Protein 6EU4 (pdb70)

Foldseek 3Di:
DDAAEDAALVRVLVDDDDAWWYWYQANDQFPDPVDPCRHYQIAMWIAHCVCQVDDQQAQAHSRTGHDDDPQEDELRVSPFDAPDQVDASQSSVQCSLAVLGAYEWEFETEHAEAHEHEALYHYDYAAAPGGDYEHEYQFFDDPDWDAAPRFIDRGGREVEYDYDVPDRAREHYEYEHYEFEYDLPDPAFAEHYYGAGYEHYEAYRYEYENHQEYYEYQEYAYEYEQYEAEHQAEREYANDPPGRDGGEYEQYEYHQYEFENHQAESYHEEYEHYEYAYEYENHHDVVRAYAEPEEYELYEYEYAYYEAHRHQYPYQYANYEYEYAAYEAANHAQQDADPDFDLRGARELSWYHAYEYEYHAYEHAHPEFLPDPPRNQRGGAHYEWENQYEYEYDPRHYYNDAFDEEDEDPDRYDRGHYHYYHQQGWYFYDHPNDTDTDHPVPDDDDPDDDDDDAAEDDLAAPQPCLQPDAFGKYWDCAQVSQDVVSPHPDGRAIKIKTKHWPDRRPWIKIKMWIWRDDPPDTWIWIWIADTVGGIDDIDTDDDDVDDDDDPDPPPDDQADPVGHDDDDDDPDDDDDD/DDEAEDAALVRVLPDDDDAWWYWYQANDQFPDPVDPCRHYQIGMWIAHPVCLVDDQQAQAHSRTGHDDDPQEDELRVSPFDAPDQVDASQSSVQCSQAVLGAYEWEFETEHQEAHEHEALYEYDYAAAPGGDYEHEYQFFDDPAWDADPNFIDRGGREVEYDYDVPDQAREHYEYAHYEFEYDLPDPAFAEHYYHAGYEHYEYERYEYESHQEYYEYQEYAYEYEQYEAEHAAEREYANDPPGRDGGEYEQYEYHQYEFENHQAEDYAEEYEHYEYAYEYENHHDVVRAYAEPEEYELYEYEYQYYEAHRHQYPYQYANYEYEYEAYEAYNHAQQDADPDFDLRGARELSWYAAYEYEYHAYEHEHPEFLPDPPRNQRGGAHYEWENQYEYEYDPRHYYNDFFDEEDEDPDRYDRGNYHYYHQNGWYFYDHPNDTDTDHPVPPDDDPDDDDDDAAEDDLAAPQPCQQPDAFGKYKDCAQVSQDVVSPHPDGRAIKIKTKHWPGRRPWIKIKMWIWRDDDPDTWIWIWIADTPGGIDDIDTDDDDVDDDDDPDPPPDDQADPVGHDDDDDDPDDDDDD/DDEAEDAALVRVLPDDDDAWWYWYQANDQFPDPVDPCRHYQTGMWIAHPVCQVDDQQAQAHSRTGHDDDPQEDELRVSPFDAPDQVDASQSSVQCSQAVLGAYEWEFETEHQEAHEHEALYHYDYAAAPGGDYEHEYQ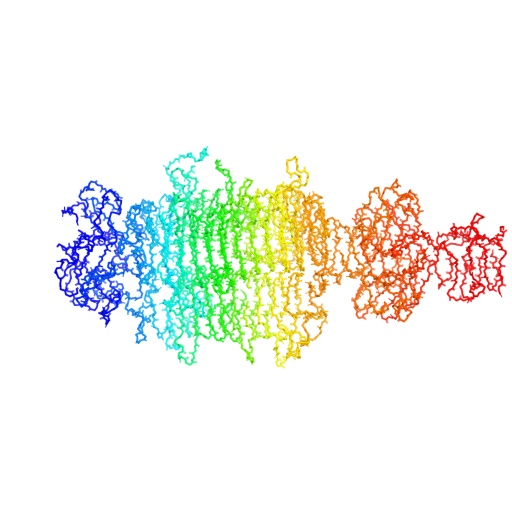FFDDPAWDQAPNFIDRGGREVEYDYDVPDQAREHYEYEHYEFEYDLPPPAFAEHYYHAGHEHYEAERYEYESHQEYYEYQEYAYEYEQYEAEHQAEREYANDPPGRDGGEYEQYEYHQYEFENHLAEDYHEEYEHYEYAYEYENHHDVVRAYAEPEEYELYEYEYAYYEAHRHQYPYQYANYEYEYEAYEAYNHAQQDADPDFDLRGERELSAYAAYEYEYHAYEHEHPEFLPDPPRNQRGGAHYEWENQYEYEYDPRHYYNDAFDEEDEDPDRYDRGNYHYYHQNYWYFYDHPNDTDTDHPVPDDDDPDDDDDDAAEDDLAAPQPCQQPDAFGKHKDCDLVSQPVVSPHPHGRAIKIKTKHWPGRRPWIKIKMWIWRDDPPDTWIWIWIADTPGGIDDIDTDDDDVDDDDDPDPPPDDQADPVGHDPDDDDPDDDDDD

Secondary structure (DSSP, 8-state):
-BPEEES-GGGTTT-------EEES-SS--S-TTSSS---S-EEEEE-GGGTT-B-SSSEETTEEE--STTEE-GGGGT--SS-TTS--HHHHHHHHTSSSEEEE-SEEEESS---B-SS-EEEES-TTTSEEEE-S----------BTTB----SSB--B-PPTT-SSEES-EEEEEEEEE-TT-SS--EEEE-SEEES-EEEEEEEEEEEEEEE-SEE--EEES-EEEEEEEEEEES--SSSSPP-----EEES-EEES-SSEEEEEE---B----EEEEESBTTB-EEEEEEEES-EE-----EEE-EEEEEEEES-EEEEES-EEEEE------SS-BTTB----EEESS-EEEEES-EEEE---TT-TTTGGGPPPSEEE-TT-EEEE-TT-EESS----EEE---S--SSS-EEE-TT-EEEEEETTEEEEESTT--EE---EEEE-PEEP-S--GGG-TTT-SEEEEEE--TTT--TTTT-SSTTS-EEEEEEES-SSSS--EEEEEEEE-SS-EEEEEEEE-TTSPBPPPEEBPBTTS-B--SSTTT--BSBTTB-BS-BEESS--EE-/-BPEEES-GGGGTT-------EEES-SS--S-TTSSS---S-EEEEE-GGGTT-B-SSSEETTEEE--BTTEE-GGGGT--SS-TTS--HHHHHHHHTSSSEEEE-SEEEESS---B-SS-EEEES-TTTSEEEE-S----------BTTB----SSB--B-PPTT-SSEES-EEEEEEEEE-TT-SS--EEEE-SEEES-EEEEEEEEEEEEEEE-SEE--EEES-EEEEEEEEEEES--SSSSPPEE---EEES-EEES-SSEEEEEE---B----EEEEESBTTB-EEEEEEEES-EE-----EEE-EEEEEEEES-EEEEES-EEEEE------SS-BTTB----EEESS-EEEEES-EEEE---TT-TTTGGGPPPSEEE-TT-EEEE-TT-EESS---EEEE-S-S--SSSEEEE-TT-EEEEEETTEEEEESGGG-EE---EE-BPPEEP-S--GGG-TTT-SEEEEEE--GGG--TTTT-SSTTS-EEEEEEES-SSSS--EEEEEEEE-SS-EEEEEEEE-TTSPBPPPEEBPBTTS-B--SSTT---BSBTTB-BS-BEESS--EE-/-BPEEES-GGGGTT-------EEES-SS--S-TTSSS---S-EEEEE-GGGTT-B-SSSEETTEEE--BTTEE-GGGGT--SS-TTS--HHHHHHHHTSSSEEEE-SEEEESS---B-SS-EEEES-TTTSEEEE-S----------BTTB----SSB--B-PPTT-SSEES-EEEEEEEEE-TT-SS--EEEE-SEEES-EEEEEEEEEEEEEEE-SEE--EEES-EEEEEEEEEEES--SSSSPPEE---EEES-EEES-SSEEEEEE---B----EEEEESBTTB-EEEEEEEES-EE-----EEE-EEEEEEEES-EEEEES-EEEEE------SS-BTTB----EEESS-EEEEES-EEEE---TT-TTTGGGPPPSEEE-TT-EEEE-TT-EESS----EEE---S--SSS-EEE-TT-EEEEEETTEEEEESTT--EE---EEEEPPEEP-S--GGG-TTT-SBEEEEE--TTT--TTTT-SSSSS-EEEEEEES-SSSS--EEEEEEEE-SS-EEEEEEEE-TTSPBPPPEEBPBTTS-B--SSTT---BSBTTB-BS-BEESS--EE-

Nearest PDB structures (foldseek):
  6eu4-assembly1_C  TM=1.001E+00  e=7.988E-100  Acinetobacter phage vB_AbaP_AS12
  8oq1-assembly1_A  TM=4.245E-01  e=1.581E-09  Acinetobacter phage vB_AbaP_APK14
  3eqo-assembly2_B  TM=2.678E-01  e=2.319E-02  Phanerodontia chrysosporium
  6eu4-assembly1_C  TM=9.983E-01  e=1.514E-97  Acinetobacter phage vB_AbaP_AS12
  6e1r-assembly1_B  TM=4.720E-01  e=2.338E-10  Acinetobacter phage vB_ApiP_P1

Structure (mmCIF, N/CA/C/O backbone):
data_6EU4
#
_entry.id   6EU4
#
_cell.length_a   93.202
_cell.length_b   143.336
_cell.length_c   176.515
_cell.angle_alpha   90.00
_cell.angle_beta   90.00
_cell.angle_gamma   90.00
#
_symmetry.space_group_name_H-M   'P 21 21 21'
#
loop_
_entity.id
_entity.type
_entity.pdbx_description
1 polymer 'Tail spike protein'
2 non-polymer 'ZINC ION'
3 water water
#
loop_
_atom_site.group_PDB
_atom_site.id
_atom_site.type_symbol
_atom_site.label_atom_id
_atom_site.label_alt_id
_atom_site.label_comp_id
_atom_site.label_asym_id
_atom_site.label_entity_id
_atom_site.label_seq_id
_atom_site.pdbx_PDB_ins_code
_atom_site.Cartn_x
_atom_site.Cartn_y
_atom_site.Cartn_z
_atom_site.occupancy
_atom_site.B_iso_or_equiv
_atom_site.auth_seq_id
_atom_site.auth_comp_id
_atom_site.auth_asym_id
_atom_site.auth_atom_id
_atom_site.pdbx_PDB_model_num
ATOM 1 N N . VAL A 1 16 ? 20.814 34.735 89.431 1.00 63.20 16 VAL A N 1
ATOM 2 C CA . VAL A 1 16 ? 19.524 35.392 89.217 1.00 61.47 16 VAL A CA 1
ATOM 3 C C . VAL A 1 16 ? 19.714 36.884 88.918 1.00 56.07 16 VAL A C 1
ATOM 4 O O . VAL A 1 16 ? 20.449 37.590 89.613 1.00 53.49 16 VAL A O 1
ATOM 16 N N . ASP A 1 17 ? 19.023 37.356 87.887 1.00 54.62 17 ASP A N 1
ATOM 17 C CA . ASP A 1 17 ? 19.241 38.677 87.319 1.00 52.10 17 ASP A CA 1
ATOM 18 C C . ASP A 1 17 ? 18.130 39.634 87.726 1.00 48.60 17 ASP A C 1
ATOM 19 O O . ASP A 1 17 ? 17.081 39.233 88.230 1.00 49.07 17 ASP A O 1
ATOM 28 N N . VAL A 1 18 ? 18.374 40.920 87.484 1.00 41.67 18 VAL A N 1
ATOM 29 C CA . VAL A 1 18 ? 17.363 41.947 87.691 1.00 40.72 18 VAL A CA 1
ATOM 30 C C . VAL A 1 18 ? 16.369 41.898 86.539 1.00 42.47 18 VAL A C 1
ATOM 31 O O . VAL A 1 18 ? 16.757 41.996 85.369 1.00 44.27 18 VAL A O 1
ATOM 44 N N . LYS A 1 19 ? 15.085 41.750 86.871 1.00 44.92 19 LYS A N 1
ATOM 45 C CA . LYS A 1 19 ? 14.019 41.648 85.882 1.00 44.12 19 LYS A CA 1
ATOM 46 C C . LYS A 1 19 ? 13.481 43.031 85.545 1.00 40.04 19 LYS A C 1
ATOM 47 O O . LYS A 1 19 ? 13.291 43.864 86.434 1.00 39.88 19 LYS A O 1
ATOM 66 N N . ILE A 1 20 ? 13.213 43.262 84.254 1.00 37.33 20 ILE A N 1
ATOM 67 C CA . ILE A 1 20 ? 12.662 44.529 83.782 1.00 38.89 20 ILE A CA 1
ATOM 68 C C . ILE A 1 20 ? 11.144 44.477 83.870 1.00 37.99 20 ILE A C 1
ATOM 69 O O . ILE A 1 20 ? 10.519 43.479 83.507 1.00 37.82 20 ILE A O 1
ATOM 85 N N . VAL A 1 21 ? 10.553 45.581 84.313 1.00 39.20 21 VAL A N 1
ATOM 86 C CA . VAL A 1 21 ? 9.109 45.761 84.384 1.00 38.74 21 VAL A CA 1
ATOM 87 C C . VAL A 1 21 ? 8.793 47.109 83.752 1.00 36.41 21 VAL A C 1
ATOM 88 O O . VAL A 1 21 ? 9.485 48.093 84.017 1.00 33.52 21 VAL A O 1
ATOM 101 N N . ASN A 1 22 ? 7.761 47.166 82.906 1.00 36.83 22 ASN A N 1
ATOM 102 C CA . ASN A 1 22 ? 7.508 48.416 82.187 1.00 35.87 22 ASN A CA 1
ATOM 103 C C . ASN A 1 22 ? 6.975 49.507 83.116 1.00 32.85 22 ASN A C 1
ATOM 104 O O . ASN A 1 22 ? 7.491 50.634 83.125 1.00 31.57 22 ASN A O 1
ATOM 115 N N . THR A 1 23 ? 5.946 49.188 83.908 1.00 32.77 23 THR A N 1
ATOM 116 C CA . THR A 1 23 ? 5.218 50.155 84.726 1.00 33.24 23 THR A CA 1
ATOM 117 C C . THR A 1 23 ? 4.927 49.543 86.088 1.00 32.03 23 THR A C 1
ATOM 118 O O . THR A 1 23 ? 5.004 48.328 86.265 1.00 33.21 23 THR A O 1
ATOM 129 N N . VAL A 1 24 ? 4.569 50.388 87.064 1.00 31.06 24 VAL A N 1
ATOM 130 C CA . VAL A 1 24 ? 4.217 49.815 88.360 1.00 31.53 24 VAL A CA 1
ATOM 131 C C . VAL A 1 24 ? 2.911 49.027 88.287 1.00 33.17 24 VAL A C 1
ATOM 132 O O . VAL A 1 24 ? 2.698 48.129 89.110 1.00 34.14 24 VAL A O 1
ATOM 145 N N . ALA A 1 25 ? 2.036 49.322 87.318 1.00 33.69 25 ALA A N 1
ATOM 146 C CA . ALA A 1 25 ? 0.812 48.535 87.167 1.00 35.54 25 ALA A CA 1
ATOM 147 C C . ALA A 1 25 ? 1.115 47.102 86.750 1.00 37.09 25 ALA A C 1
ATOM 148 O O . ALA A 1 25 ? 0.291 46.201 86.965 1.00 38.83 25 ALA A O 1
ATOM 155 N N . ASP A 1 26 ? 2.273 46.870 86.140 1.00 39.76 26 ASP A N 1
ATOM 156 C CA . ASP A 1 26 ? 2.640 45.521 85.731 1.00 40.64 26 ASP A CA 1
ATOM 157 C C . ASP A 1 26 ? 3.150 44.670 86.888 1.00 42.74 26 ASP A C 1
ATOM 158 O O . ASP A 1 26 ? 3.298 43.450 86.722 1.00 43.86 26 ASP A O 1
ATOM 167 N N . LEU A 1 27 ? 3.409 45.275 88.050 1.00 39.00 27 LEU A N 1
ATOM 168 C CA . LEU A 1 27 ? 3.867 44.508 89.203 1.00 43.39 27 LEU A CA 1
ATOM 169 C C . LEU A 1 27 ? 2.794 43.541 89.698 1.00 49.47 27 LEU A C 1
ATOM 170 O O . LEU A 1 27 ? 3.104 42.396 90.046 1.00 53.11 27 LEU A O 1
ATOM 186 N N . GLU A 1 28 ? 1.527 43.971 89.717 1.00 54.85 28 GLU A N 1
ATOM 187 C CA . GLU A 1 28 ? 0.461 43.135 90.276 1.00 59.53 28 GLU A CA 1
ATOM 188 C C . GLU A 1 28 ? 0.442 41.739 89.664 1.00 62.70 28 GLU A C 1
ATOM 189 O O . GLU A 1 28 ? 0.135 40.756 90.350 1.00 61.55 28 GLU A O 1
ATOM 201 N N . SER A 1 29 ? 0.754 41.629 88.373 1.00 67.53 29 SER A N 1
ATOM 202 C CA . SER A 1 29 ? 0.707 40.338 87.690 1.00 72.95 29 SER A CA 1
ATOM 203 C C . SER A 1 29 ? 2.112 39.812 87.422 1.00 73.92 29 SER A C 1
ATOM 204 O O . SER A 1 29 ? 2.417 39.368 86.310 1.00 76.17 29 SER A O 1
ATOM 212 N N . LEU A 1 30 ? 2.966 39.846 88.439 1.00 70.52 30 LEU A N 1
ATOM 213 C CA . LEU A 1 30 ? 4.358 39.426 88.321 1.00 69.35 30 LEU A CA 1
ATOM 214 C C . LEU A 1 30 ? 4.574 38.240 89.258 1.00 69.93 30 LEU A C 1
ATOM 215 O O . LEU A 1 30 ? 4.536 38.402 90.482 1.00 69.89 30 LEU A O 1
ATOM 231 N N . THR A 1 31 ? 4.778 37.045 88.696 1.00 70.06 31 THR A N 1
ATOM 232 C CA . THR A 1 31 ? 5.101 35.886 89.523 1.00 69.33 31 THR A CA 1
ATOM 233 C C . THR A 1 31 ? 6.538 36.014 90.009 1.00 67.95 31 THR A C 1
ATOM 234 O O . THR A 1 31 ? 7.474 36.022 89.201 1.00 69.15 31 THR A O 1
ATOM 245 N N . ALA A 1 32 ? 6.717 36.121 91.325 1.00 64.61 32 ALA A N 1
ATOM 246 C CA . ALA A 1 32 ? 8.024 36.425 91.884 1.00 60.54 32 ALA A CA 1
ATOM 247 C C . ALA A 1 32 ? 8.235 35.679 93.191 1.00 57.52 32 ALA A C 1
ATOM 248 O O . ALA A 1 32 ? 7.301 35.478 93.971 1.00 58.42 32 ALA A O 1
ATOM 255 N N . ASN A 1 33 ? 9.479 35.272 93.418 1.00 54.69 33 ASN A N 1
ATOM 256 C CA . ASN A 1 33 ? 9.891 34.711 94.693 1.00 53.68 33 ASN A CA 1
ATOM 257 C C . ASN A 1 33 ? 10.281 35.824 95.657 1.00 47.86 33 ASN A C 1
ATOM 258 O O . ASN A 1 33 ? 10.664 36.925 95.253 1.00 43.78 33 ASN A O 1
ATOM 269 N N . ASP A 1 34 ? 10.183 35.517 96.947 1.00 46.13 34 ASP A N 1
ATOM 270 C CA . ASP A 1 34 ? 10.594 36.455 97.983 1.00 46.61 34 ASP A CA 1
ATOM 271 C C . ASP A 1 34 ? 12.019 36.931 97.716 1.00 45.89 34 ASP A C 1
ATOM 272 O O . ASP A 1 34 ? 12.918 36.122 97.471 1.00 44.65 34 ASP A O 1
ATOM 281 N N . GLY A 1 35 ? 12.215 38.250 97.727 1.00 45.88 35 GLY A N 1
ATOM 282 C CA . GLY A 1 35 ? 13.532 38.829 97.542 1.00 44.79 35 GLY A CA 1
ATOM 283 C C . GLY A 1 35 ? 13.944 39.111 96.109 1.00 43.30 35 GLY A C 1
ATOM 284 O O . GLY A 1 35 ? 15.073 39.571 95.891 1.00 42.67 35 GLY A O 1
ATOM 319 N N . VAL A 1 37 ? 14.425 41.037 92.588 1.00 37.83 37 VAL A N 1
ATOM 320 C CA . VAL A 1 37 ? 14.690 42.445 92.284 1.00 36.26 37 VAL A CA 1
ATOM 321 C C . VAL A 1 37 ? 14.213 42.740 90.869 1.00 35.99 37 VAL A C 1
ATOM 322 O O . VAL A 1 37 ? 14.557 42.016 89.925 1.00 38.51 37 VAL A O 1
ATOM 335 N N . ALA A 1 38 ? 13.439 43.814 90.725 1.00 34.83 38 ALA A N 1
ATOM 336 C CA . ALA A 1 38 ? 12.966 44.296 89.441 1.00 36.91 38 ALA A CA 1
ATOM 337 C C . ALA A 1 38 ? 13.395 45.745 89.245 1.00 35.71 38 ALA A C 1
ATOM 338 O O . ALA A 1 38 ? 13.562 46.496 90.210 1.00 34.09 38 ALA A O 1
ATOM 345 N N . TYR A 1 39 ? 13.567 46.127 87.985 1.00 32.88 39 TYR A N 1
ATOM 346 C CA . TYR A 1 39 ? 13.779 47.513 87.591 1.00 34.36 39 TYR A CA 1
ATOM 347 C C . TYR A 1 39 ? 12.547 47.984 86.833 1.00 31.35 39 TYR A C 1
ATOM 348 O O . TYR A 1 39 ? 12.227 47.437 85.776 1.00 32.84 39 TYR A O 1
ATOM 366 N N . VAL A 1 40 ? 11.863 48.995 87.370 1.00 30.26 40 VAL A N 1
ATOM 367 C CA . VAL A 1 40 ? 10.677 49.555 86.734 1.00 31.30 40 VAL A CA 1
ATOM 368 C C . VAL A 1 40 ? 11.097 50.751 85.887 1.00 29.14 40 VAL A C 1
ATOM 369 O O . VAL A 1 40 ? 11.723 51.692 86.391 1.00 28.16 40 VAL A O 1
ATOM 382 N N . LYS A 1 41 ? 10.739 50.721 84.599 1.00 29.67 41 LYS A N 1
ATOM 383 C CA . LYS A 1 41 ? 11.176 51.764 83.674 1.00 29.12 41 LYS A CA 1
ATOM 384 C C . LYS A 1 41 ? 10.597 53.116 84.064 1.00 27.84 41 LYS A C 1
ATOM 385 O O . LYS A 1 41 ? 11.308 54.127 84.109 1.00 27.01 41 LYS A O 1
ATOM 404 N N . GLY A 1 42 ? 9.297 53.155 84.332 1.00 27.96 42 GLY A N 1
ATOM 405 C CA . GLY A 1 42 ? 8.640 54.380 84.741 1.00 27.41 42 GLY A CA 1
ATOM 406 C C . GLY A 1 42 ? 7.354 54.035 85.447 1.00 27.11 42 GLY A C 1
ATOM 407 O O . GLY A 1 42 ? 6.843 52.920 85.323 1.00 28.25 42 GLY A O 1
ATOM 411 N N . TYR A 1 43 ? 6.850 54.990 86.232 1.00 26.24 43 TYR A N 1
ATOM 412 C CA . TYR A 1 43 ? 5.616 54.732 86.966 1.00 26.67 43 TYR A CA 1
ATOM 413 C C . TYR A 1 43 ? 4.488 54.435 85.991 1.00 27.66 43 TYR A C 1
ATOM 414 O O . TYR A 1 43 ? 3.752 53.443 86.140 1.00 28.85 43 TYR A O 1
ATOM 432 N N . TYR A 1 44 ? 4.360 55.275 84.967 1.00 29.24 44 TYR A N 1
ATOM 433 C CA . TYR A 1 44 ? 3.410 55.107 83.880 1.00 30.08 44 TYR A CA 1
ATOM 434 C C . TYR A 1 44 ? 4.159 54.854 82.576 1.00 28.87 44 TYR A C 1
ATOM 435 O O . TYR A 1 44 ? 5.347 55.165 82.443 1.00 29.53 44 TYR A O 1
ATOM 453 N N . GLN A 1 45 ? 3.444 54.312 81.597 1.00 30.18 45 GLN A N 1
ATOM 454 C CA . GLN A 1 45 ? 3.951 54.319 80.233 1.00 31.55 45 GLN A CA 1
ATOM 455 C C . GLN A 1 45 ? 4.059 55.766 79.753 1.00 31.56 45 GLN A C 1
ATOM 456 O O . GLN A 1 45 ? 3.124 56.551 79.961 1.00 30.68 45 GLN A O 1
ATOM 470 N N . PRO A 1 46 ? 5.165 56.167 79.127 1.00 31.29 46 PRO A N 1
ATOM 471 C CA . PRO A 1 46 ? 5.231 57.537 78.594 1.00 33.09 46 PRO A CA 1
ATOM 472 C C . PRO A 1 46 ? 4.196 57.739 77.495 1.00 34.40 46 PRO A C 1
ATOM 473 O O . PRO A 1 46 ? 3.949 56.843 76.690 1.00 31.86 46 PRO A O 1
ATOM 484 N N . THR A 1 47 ? 3.601 58.938 77.456 1.00 35.27 47 THR A N 1
ATOM 485 C CA . THR A 1 47 ? 2.703 59.303 76.361 1.00 37.02 47 THR A CA 1
ATOM 486 C C . THR A 1 47 ? 3.371 60.177 75.309 1.00 36.36 47 THR A C 1
ATOM 487 O O . THR A 1 47 ? 2.789 60.378 74.241 1.00 35.35 47 THR A O 1
ATOM 498 N N . ASN A 1 48 ? 4.569 60.697 75.580 1.00 34.94 48 ASN A N 1
ATOM 499 C CA . ASN A 1 48 ? 5.285 61.559 74.634 1.00 36.18 48 ASN A CA 1
ATOM 500 C C . ASN A 1 48 ? 6.739 61.091 74.590 1.00 35.98 48 ASN A C 1
ATOM 501 O O . ASN A 1 48 ? 7.572 61.544 75.380 1.00 34.90 48 ASN A O 1
ATOM 512 N N . PHE A 1 49 ? 7.042 60.179 73.665 1.00 38.08 49 PHE A N 1
ATOM 513 C CA . PHE A 1 49 ? 8.409 59.684 73.549 1.00 40.16 49 PHE A CA 1
ATOM 514 C C . PHE A 1 49 ? 9.339 60.671 72.859 1.00 40.37 49 PHE A C 1
ATOM 515 O O . PHE A 1 49 ? 10.527 60.372 72.712 1.00 43.73 49 PHE A O 1
ATOM 532 N N . ALA A 1 50 ? 8.840 61.836 72.449 1.00 41.96 50 ALA A N 1
ATOM 533 C CA . ALA A 1 50 ? 9.711 62.910 71.995 1.00 42.55 50 ALA A CA 1
ATOM 534 C C . ALA A 1 50 ? 10.316 63.706 73.146 1.00 38.44 50 ALA A C 1
ATOM 535 O O . ALA A 1 50 ? 11.198 64.536 72.910 1.00 37.93 50 ALA A O 1
ATOM 542 N N . LEU A 1 51 ? 9.868 63.487 74.375 1.00 31.30 51 LEU A N 1
ATOM 543 C CA . LEU A 1 51 ? 10.472 64.170 75.509 1.00 29.67 51 LEU A CA 1
ATOM 544 C C . LEU A 1 51 ? 11.914 63.721 75.705 1.00 28.12 51 LEU A C 1
ATOM 545 O O . LEU A 1 51 ? 12.274 62.569 75.456 1.00 29.00 51 LEU A O 1
ATOM 561 N N . ALA A 1 52 ? 12.735 64.646 76.196 1.00 31.72 52 ALA A N 1
ATOM 562 C CA . ALA A 1 52 ? 14.100 64.296 76.573 1.00 31.35 52 ALA A CA 1
ATOM 563 C C . ALA A 1 52 ? 14.118 63.322 77.746 1.00 29.39 52 ALA A C 1
ATOM 564 O O . ALA A 1 52 ? 15.041 62.499 77.856 1.00 28.93 52 ALA A O 1
ATOM 571 N N . LYS A 1 53 ? 13.093 63.378 78.600 1.00 27.03 53 LYS A N 1
ATOM 572 C CA . LYS A 1 53 ? 13.007 62.584 79.831 1.00 27.30 53 LYS A CA 1
ATOM 573 C C . LYS A 1 53 ? 11.661 61.860 79.865 1.00 26.51 53 LYS A C 1
ATOM 574 O O . LYS A 1 53 ? 10.763 62.208 80.642 1.00 27.51 53 LYS A O 1
ATOM 593 N N . PRO A 1 54 ? 11.484 60.837 79.028 1.00 26.34 54 PRO A N 1
ATOM 594 C CA . PRO A 1 54 ? 10.155 60.227 78.900 1.00 26.93 54 PRO A CA 1
ATOM 595 C C . PRO A 1 54 ? 9.798 59.284 80.045 1.00 28.15 54 PRO A C 1
ATOM 596 O O . PRO A 1 54 ? 8.628 59.195 80.432 1.00 29.79 54 PRO A O 1
ATOM 607 N N . TYR A 1 55 ? 10.781 58.571 80.590 1.00 27.80 55 TYR A N 1
ATOM 608 C CA . TYR A 1 55 ? 10.536 57.585 81.637 1.00 27.10 55 TYR A CA 1
ATOM 609 C C . TYR A 1 55 ? 10.831 58.238 82.980 1.00 27.15 55 TYR A C 1
ATOM 610 O O . TYR A 1 55 ? 11.965 58.651 83.233 1.00 30.80 55 TYR A O 1
ATOM 628 N N . VAL A 1 56 ? 9.811 58.365 83.827 1.00 26.31 56 VAL A N 1
ATOM 629 C CA . VAL A 1 56 ? 9.983 58.996 85.135 1.00 25.38 56 VAL A CA 1
ATOM 630 C C . VAL A 1 56 ? 9.212 58.192 86.166 1.00 25.24 56 VAL A C 1
ATOM 631 O O . VAL A 1 56 ? 8.237 57.506 85.849 1.00 22.89 56 VAL A O 1
ATOM 644 N N . GLY A 1 57 ? 9.679 58.261 87.409 1.00 24.35 57 GLY A N 1
ATOM 645 C CA . GLY A 1 57 ? 8.970 57.651 88.512 1.00 26.30 57 GLY A CA 1
ATOM 646 C C . GLY A 1 57 ? 9.168 56.162 88.675 1.00 25.20 57 GLY A C 1
ATOM 647 O O . GLY A 1 57 ? 8.426 55.543 89.446 1.00 26.43 57 GLY A O 1
ATOM 651 N N . GLY A 1 58 ? 10.132 55.563 87.983 1.00 26.71 58 GLY A N 1
ATOM 652 C CA . GLY A 1 58 ? 10.442 54.152 88.126 1.00 29.39 58 GLY A CA 1
ATOM 653 C C . GLY A 1 58 ? 11.464 53.896 89.213 1.00 30.19 58 GLY A C 1
ATOM 654 O O . GLY A 1 58 ? 11.522 54.598 90.223 1.00 33.22 58 GLY A O 1
ATOM 658 N N . GLY A 1 59 ? 12.293 52.888 88.999 1.00 30.39 59 GLY A N 1
ATOM 659 C CA . GLY A 1 59 ? 13.368 52.571 89.915 1.00 29.91 59 GLY A CA 1
ATOM 660 C C . GLY A 1 59 ? 13.336 51.113 90.306 1.00 28.61 59 GLY A C 1
ATOM 661 O O . GLY A 1 59 ? 12.439 50.358 89.934 1.00 27.08 59 GLY A O 1
ATOM 665 N N . HIS A 1 60 ? 14.354 50.716 91.070 1.00 25.12 60 HIS A N 1
ATOM 666 C CA . HIS A 1 60 ? 14.461 49.330 91.507 1.00 27.91 60 HIS A CA 1
ATOM 667 C C . HIS A 1 60 ? 13.433 49.036 92.590 1.00 27.48 60 HIS A C 1
ATOM 668 O O . HIS A 1 60 ? 13.120 49.893 93.428 1.00 25.37 60 HIS A O 1
ATOM 682 N N . ARG A 1 61 ? 12.898 47.820 92.559 1.00 27.89 61 ARG A N 1
ATOM 683 C CA . ARG A 1 61 ? 12.017 47.326 93.605 1.00 28.07 61 ARG A CA 1
ATOM 684 C C . ARG A 1 61 ? 12.437 45.925 94.006 1.00 27.54 61 ARG A C 1
ATOM 685 O O . ARG A 1 61 ? 12.984 45.164 93.200 1.00 29.58 61 ARG A O 1
ATOM 706 N N . ILE A 1 62 ? 12.184 45.597 95.267 1.00 28.81 62 ILE A N 1
ATOM 707 C CA . ILE A 1 62 ? 12.474 44.277 95.812 1.00 29.50 62 ILE A CA 1
ATOM 708 C C . ILE A 1 62 ? 11.183 43.698 96.359 1.00 29.64 62 ILE A C 1
ATOM 709 O O . ILE A 1 62 ? 10.486 44.350 97.146 1.00 30.79 62 ILE A O 1
ATOM 725 N N . TYR A 1 63 ? 10.879 42.470 95.967 1.00 33.25 63 TYR A N 1
ATOM 726 C CA . TYR A 1 63 ? 9.644 41.830 96.395 1.00 34.27 63 TYR A CA 1
ATOM 727 C C . TYR A 1 63 ? 9.755 41.350 97.839 1.00 34.43 63 TYR A C 1
ATOM 728 O O . TYR A 1 63 ? 10.690 40.627 98.193 1.00 35.93 63 TYR A O 1
ATOM 746 N N . VAL A 1 64 ? 8.814 41.782 98.676 1.00 33.04 64 VAL A N 1
ATOM 747 C CA . VAL A 1 64 ? 8.727 41.364 100.075 1.00 33.65 64 VAL A CA 1
ATOM 748 C C . VAL A 1 64 ? 7.436 40.560 100.215 1.00 36.16 64 VAL A C 1
ATOM 749 O O . VAL A 1 64 ? 6.353 41.132 100.391 1.00 35.39 64 VAL A O 1
ATOM 762 N N . ALA A 1 65 ? 7.560 39.227 100.168 1.00 39.03 65 ALA A N 1
ATOM 763 C CA . ALA A 1 65 ? 6.386 38.358 100.062 1.00 39.31 65 ALA A CA 1
ATOM 764 C C . ALA A 1 65 ? 5.403 38.575 101.207 1.00 38.95 65 ALA A C 1
ATOM 765 O O . ALA A 1 65 ? 4.184 38.494 101.010 1.00 38.58 65 ALA A O 1
ATOM 772 N N . SER A 1 66 ? 5.906 38.828 102.415 1.00 38.83 66 SER A N 1
ATOM 773 C CA . SER A 1 66 ? 5.022 39.027 103.557 1.00 41.50 66 SER A CA 1
ATOM 774 C C . SER A 1 66 ? 4.172 40.285 103.434 1.00 40.70 66 SER A C 1
ATOM 775 O O . SER A 1 66 ? 3.258 40.479 104.245 1.00 39.61 66 SER A O 1
ATOM 783 N N . ARG A 1 67 ? 4.455 41.151 102.459 1.00 37.23 67 ARG A N 1
ATOM 784 C CA . ARG A 1 67 ? 3.670 42.358 102.238 1.00 35.52 67 ARG A CA 1
ATOM 785 C C . ARG A 1 67 ? 2.952 42.330 100.891 1.00 34.90 67 ARG A C 1
ATOM 786 O O . ARG A 1 67 ? 2.554 43.383 100.377 1.00 34.14 67 ARG A O 1
ATOM 807 N N . ALA A 1 68 ? 2.763 41.135 100.322 1.00 37.05 68 ALA A N 1
ATOM 808 C CA . ALA A 1 68 ? 2.215 41.008 98.976 1.00 37.93 68 ALA A CA 1
ATOM 809 C C . ALA A 1 68 ? 0.852 41.667 98.849 1.00 37.66 68 ALA A C 1
ATOM 810 O O . ALA A 1 68 ? 0.488 42.127 97.761 1.00 38.13 68 ALA A O 1
ATOM 817 N N . ALA A 1 69 ? 0.092 41.735 99.938 1.00 35.59 69 ALA A N 1
ATOM 818 C CA . ALA A 1 69 ? -1.258 42.275 99.887 1.00 37.48 69 ALA A CA 1
ATOM 819 C C . ALA A 1 69 ? -1.305 43.793 99.997 1.00 37.68 69 ALA A C 1
ATOM 820 O O . ALA A 1 69 ? -2.376 44.373 99.783 1.00 37.79 69 ALA A O 1
ATOM 827 N N . GLU A 1 70 ? -0.185 44.449 100.307 1.00 38.83 70 GLU A N 1
ATOM 828 C CA . GLU A 1 70 ? -0.147 45.900 100.463 1.00 39.18 70 GLU A CA 1
ATOM 829 C C . GLU A 1 70 ? 0.055 46.591 99.124 1.00 36.25 70 GLU A C 1
ATOM 830 O O . GLU A 1 70 ? 0.899 46.185 98.320 1.00 34.70 70 GLU A O 1
ATOM 842 N N . ASN A 1 71 ? -0.708 47.657 98.899 1.00 34.73 71 ASN A N 1
ATOM 843 C CA . ASN A 1 71 ? -0.483 48.505 97.733 1.00 35.52 71 ASN A CA 1
ATOM 844 C C . ASN A 1 71 ? -0.824 49.940 98.127 1.00 33.42 71 ASN A C 1
ATOM 845 O O . ASN A 1 71 ? -1.997 50.313 98.181 1.00 31.16 71 ASN A O 1
ATOM 856 N N . ASP A 1 72 ? 0.205 50.734 98.408 1.00 29.49 72 ASP A N 1
ATOM 857 C CA . ASP A 1 72 ? 0.026 52.148 98.683 1.00 31.13 72 ASP A CA 1
ATOM 858 C C . ASP A 1 72 ? 0.358 53.014 97.476 1.00 28.44 72 ASP A C 1
ATOM 859 O O . ASP A 1 72 ? 0.423 54.237 97.604 1.00 29.67 72 ASP A O 1
ATOM 868 N N . GLY A 1 73 ? 0.570 52.406 96.312 1.00 27.84 73 GLY A N 1
ATOM 869 C CA . GLY A 1 73 ? 0.870 53.157 95.110 1.00 25.86 73 GLY A CA 1
ATOM 870 C C . GLY A 1 73 ? 2.189 53.886 95.120 1.00 26.65 73 GLY A C 1
ATOM 871 O O . GLY A 1 73 ? 2.424 54.725 94.239 1.00 27.21 73 GLY A O 1
ATOM 875 N N . PHE A 1 74 ? 3.062 53.596 96.084 1.00 26.36 74 PHE A N 1
ATOM 876 C CA . PHE A 1 74 ? 4.290 54.362 96.243 1.00 25.04 74 PHE A CA 1
ATOM 877 C C . PHE A 1 74 ? 5.393 53.453 96.794 1.00 25.07 74 PHE A C 1
ATOM 878 O O . PHE A 1 74 ? 6.059 52.768 96.011 1.00 25.95 74 PHE A O 1
ATOM 895 N N . LEU A 1 75 ? 5.591 53.388 98.117 1.00 25.93 75 LEU A N 1
ATOM 896 C CA . LEU A 1 75 ? 6.725 52.616 98.627 1.00 27.71 75 LEU A CA 1
ATOM 897 C C . LEU A 1 75 ? 6.523 51.106 98.563 1.00 28.10 75 LEU A C 1
ATOM 898 O O . LEU A 1 75 ? 7.514 50.366 98.559 1.00 28.50 75 LEU A O 1
ATOM 914 N N . CYS A 1 76 ? 5.289 50.617 98.527 1.00 28.01 76 CYS A N 1
ATOM 915 C CA . CYS A 1 76 ? 5.059 49.176 98.502 1.00 29.86 76 CYS A CA 1
ATOM 916 C C . CYS A 1 76 ? 3.859 48.898 97.607 1.00 29.38 76 CYS A C 1
ATOM 917 O O . CYS A 1 76 ? 2.727 49.236 97.961 1.00 27.93 76 CYS A O 1
ATOM 925 N N . ILE A 1 77 ? 4.110 48.296 96.450 1.00 27.83 77 ILE A N 1
ATOM 926 C CA . ILE A 1 77 ? 3.080 48.054 95.446 1.00 29.04 77 ILE A CA 1
ATOM 927 C C . ILE A 1 77 ? 2.997 46.543 95.265 1.00 29.27 77 ILE A C 1
ATOM 928 O O . ILE A 1 77 ? 3.874 45.923 94.649 1.00 29.78 77 ILE A O 1
ATOM 944 N N . ASN A 1 78 ? 1.954 45.948 95.841 1.00 30.24 78 ASN A N 1
ATOM 945 C CA . ASN A 1 78 ? 1.760 44.496 95.844 1.00 33.54 78 ASN A CA 1
ATOM 946 C C . ASN A 1 78 ? 3.005 43.767 96.349 1.00 34.64 78 ASN A C 1
ATOM 947 O O . ASN A 1 78 ? 3.418 42.738 95.806 1.00 34.26 78 ASN A O 1
ATOM 958 N N . GLY A 1 79 ? 3.601 44.301 97.415 1.00 34.38 79 GLY A N 1
ATOM 959 C CA . GLY A 1 79 ? 4.769 43.703 98.022 1.00 32.87 79 GLY A CA 1
ATOM 960 C C . GLY A 1 79 ? 6.093 44.177 97.461 1.00 32.75 79 GLY A C 1
ATOM 961 O O . GLY A 1 79 ? 7.136 43.886 98.058 1.00 32.67 79 GLY A O 1
ATOM 965 N N . TRP A 1 80 ? 6.086 44.887 96.334 1.00 29.53 80 TRP A N 1
ATOM 966 C CA . TRP A 1 80 ? 7.310 45.358 95.695 1.00 29.61 80 TRP A CA 1
ATOM 967 C C . TRP A 1 80 ? 7.713 46.688 96.325 1.00 27.34 80 TRP A C 1
ATOM 968 O O . TRP A 1 80 ? 7.055 47.717 96.115 1.00 26.20 80 TRP A O 1
ATOM 989 N N . VAL A 1 81 ? 8.805 46.670 97.080 1.00 29.22 81 VAL A N 1
ATOM 990 C CA . VAL A 1 81 ? 9.232 47.829 97.860 1.00 28.29 81 VAL A CA 1
ATOM 991 C C . VAL A 1 81 ? 10.212 48.670 97.055 1.00 27.20 81 VAL A C 1
ATOM 992 O O . VAL A 1 81 ? 11.181 48.154 96.484 1.00 27.67 81 VAL A O 1
ATOM 1005 N N . LEU A 1 82 ? 9.973 49.979 97.034 1.00 24.71 82 LEU A N 1
ATOM 1006 C CA . LEU A 1 82 ? 10.812 50.887 96.266 1.00 25.96 82 LEU A CA 1
ATOM 1007 C C . LEU A 1 82 ? 12.188 51.039 96.903 1.00 26.57 82 LEU A C 1
ATOM 1008 O O . LEU A 1 82 ? 12.307 51.299 98.101 1.00 27.05 82 LEU A O 1
ATOM 1024 N N . GLN A 1 83 ? 13.227 50.899 96.093 1.00 27.18 83 GLN A N 1
ATOM 1025 C CA . GLN A 1 83 ? 14.600 51.092 96.549 1.00 27.28 83 GLN A CA 1
ATOM 1026 C C . GLN A 1 83 ? 14.930 52.572 96.411 1.00 29.75 83 GLN A C 1
ATOM 1027 O O . GLN A 1 83 ? 15.057 53.082 95.298 1.00 33.00 83 GLN A O 1
ATOM 1041 N N . ILE A 1 84 ? 15.052 53.265 97.535 1.00 29.29 84 ILE A N 1
ATOM 1042 C CA . ILE A 1 84 ? 15.277 54.708 97.540 1.00 30.03 84 ILE A CA 1
ATOM 1043 C C . ILE A 1 84 ? 16.765 54.966 97.699 1.00 30.31 84 ILE A C 1
ATOM 1044 O O . ILE A 1 84 ? 17.417 54.381 98.571 1.00 32.26 84 ILE A O 1
ATOM 1060 N N . GLU A 1 85 ? 17.302 55.845 96.877 1.00 34.28 85 GLU A N 1
ATOM 1061 C CA . GLU A 1 85 ? 18.715 56.177 96.953 1.00 35.16 85 GLU A CA 1
ATOM 1062 C C . GLU A 1 85 ? 18.886 57.477 97.732 1.00 28.02 85 GLU A C 1
ATOM 1063 O O . GLU A 1 85 ? 18.261 58.502 97.416 1.00 28.08 85 GLU A O 1
ATOM 1075 N N . ASN A 1 86 ? 19.703 57.405 98.779 1.00 22.79 86 ASN A N 1
ATOM 1076 C CA . ASN A 1 86 ? 19.997 58.541 99.637 1.00 22.95 86 ASN A CA 1
ATOM 1077 C C . ASN A 1 86 ? 18.721 59.248 100.077 1.00 21.46 86 ASN A C 1
ATOM 1078 O O . ASN A 1 86 ? 18.674 60.477 100.177 1.00 21.30 86 ASN A O 1
ATOM 1089 N N . ASN A 1 87 ? 17.686 58.444 100.351 1.00 23.17 87 ASN A N 1
ATOM 1090 C CA . ASN A 1 87 ? 16.454 58.906 100.990 1.00 23.53 87 ASN A CA 1
ATOM 1091 C C . ASN A 1 87 ? 15.853 60.108 100.274 1.00 22.41 87 ASN A C 1
ATOM 1092 O O . ASN A 1 87 ? 15.347 61.040 100.904 1.00 22.85 87 ASN A O 1
ATOM 1103 N N . THR A 1 88 ? 15.892 60.083 98.945 1.00 20.62 88 THR A N 1
ATOM 1104 C CA . THR A 1 88 ? 15.343 61.163 98.131 1.00 19.74 88 THR A CA 1
ATOM 1105 C C . THR A 1 88 ? 14.390 60.596 97.092 1.00 19.48 88 THR A C 1
ATOM 1106 O O . THR A 1 88 ? 14.731 59.629 96.408 1.00 20.43 88 THR A O 1
ATOM 1117 N N . VAL A 1 89 ? 13.204 61.199 96.962 1.00 18.72 89 VAL A N 1
ATOM 1118 C CA . VAL A 1 89 ? 12.218 60.790 95.964 1.00 19.64 89 VAL A CA 1
ATOM 1119 C C . VAL A 1 89 ? 11.610 62.033 95.330 1.00 19.26 89 VAL A C 1
ATOM 1120 O O . VAL A 1 89 ? 11.801 63.161 95.791 1.00 17.94 89 VAL A O 1
ATOM 1133 N N . SER A 1 90 ? 10.827 61.797 94.279 1.00 18.65 90 SER A N 1
ATOM 1134 C CA . SER A 1 90 ? 10.059 62.804 93.570 1.00 18.64 90 SER A CA 1
ATOM 1135 C C . SER A 1 90 ? 8.581 62.412 93.567 1.00 18.81 90 SER A C 1
ATOM 1136 O O . SER A 1 90 ? 8.259 61.230 93.676 1.00 18.69 90 SER A O 1
ATOM 1144 N N . PRO A 1 91 ? 7.664 63.371 93.446 1.00 18.15 91 PRO A N 1
ATOM 1145 C CA . PRO A 1 91 ? 6.239 63.004 93.371 1.00 18.23 91 PRO A CA 1
ATOM 1146 C C . PRO A 1 91 ? 5.931 61.973 92.288 1.00 19.48 91 PRO A C 1
ATOM 1147 O O . PRO A 1 91 ? 4.994 61.180 92.444 1.00 21.60 91 PRO A O 1
ATOM 1158 N N . GLU A 1 92 ? 6.708 61.968 91.202 1.00 20.79 92 GLU A N 1
ATOM 1159 C CA . GLU A 1 92 ? 6.573 60.965 90.147 1.00 19.75 92 GLU A CA 1
ATOM 1160 C C . GLU A 1 92 ? 6.644 59.542 90.688 1.00 21.06 92 GLU A C 1
ATOM 1161 O O . GLU A 1 92 ? 5.984 58.645 90.154 1.00 22.80 92 GLU A O 1
ATOM 1173 N N . HIS A 1 93 ? 7.454 59.307 91.728 1.00 19.55 93 HIS A N 1
ATOM 1174 C CA . HIS A 1 93 ? 7.612 57.958 92.267 1.00 20.90 93 HIS A CA 1
ATOM 1175 C C . HIS A 1 93 ? 6.336 57.444 92.916 1.00 21.19 93 HIS A C 1
ATOM 1176 O O . HIS A 1 93 ? 6.191 56.229 93.097 1.00 21.54 93 HIS A O 1
ATOM 1190 N N . ALA A 1 94 ? 5.417 58.337 93.260 1.00 20.94 94 ALA A N 1
ATOM 1191 C CA . ALA A 1 94 ? 4.138 57.970 93.846 1.00 21.91 94 ALA A CA 1
ATOM 1192 C C . ALA A 1 94 ? 2.996 58.107 92.848 1.00 23.64 94 ALA A C 1
ATOM 1193 O O . ALA A 1 94 ? 1.833 57.918 93.222 1.00 24.61 94 ALA A O 1
ATOM 1200 N N . GLY A 1 95 ? 3.293 58.425 91.589 1.00 23.22 95 GLY A N 1
ATOM 1201 C CA . GLY A 1 95 ? 2.275 58.505 90.555 1.00 23.20 95 GLY A CA 1
ATOM 1202 C C . GLY A 1 95 ? 1.896 59.899 90.098 1.00 22.84 95 GLY A C 1
ATOM 1203 O O . GLY A 1 95 ? 0.890 60.044 89.381 1.00 22.29 95 GLY A O 1
ATOM 1207 N N . ALA A 1 96 ? 2.646 60.926 90.489 1.00 21.50 96 ALA A N 1
ATOM 1208 C CA . ALA A 1 96 ? 2.410 62.258 89.955 1.00 21.92 96 ALA A CA 1
ATOM 1209 C C . ALA A 1 96 ? 2.783 62.286 88.481 1.00 21.39 96 ALA A C 1
ATOM 1210 O O . ALA A 1 96 ? 3.530 61.440 87.992 1.00 23.64 96 ALA A O 1
ATOM 1217 N N . LYS A 1 97 ? 2.260 63.275 87.772 1.00 22.83 97 LYS A N 1
ATOM 1218 C CA . LYS A 1 97 ? 2.683 63.543 86.400 1.00 22.84 97 LYS A CA 1
ATOM 1219 C C . LYS A 1 97 ? 3.235 64.956 86.307 1.00 20.94 97 LYS A C 1
ATOM 1220 O O . LYS A 1 97 ? 2.756 65.875 86.979 1.00 22.35 97 LYS A O 1
ATOM 1239 N N . LEU A 1 98 ? 4.261 65.118 85.477 1.00 21.05 98 LEU A N 1
ATOM 1240 C CA . LEU A 1 98 ? 4.892 66.406 85.247 1.00 20.22 98 LEU A CA 1
ATOM 1241 C C . LEU A 1 98 ? 4.238 67.160 84.104 1.00 19.96 98 LEU A C 1
ATOM 1242 O O . LEU A 1 98 ? 4.006 66.596 83.032 1.00 21.23 98 LEU A O 1
ATOM 1258 N N . ASN A 1 99 ? 4.006 68.452 84.326 1.00 20.28 99 ASN A N 1
ATOM 1259 C CA . ASN A 1 99 ? 3.600 69.390 83.273 1.00 22.18 99 ASN A CA 1
ATOM 1260 C C . ASN A 1 99 ? 2.413 68.844 82.472 1.00 22.73 99 ASN A C 1
ATOM 1261 O O . ASN A 1 99 ? 2.391 68.865 81.238 1.00 23.44 99 ASN A O 1
ATOM 1272 N N . THR A 1 100 ? 1.407 68.354 83.199 1.00 22.28 100 THR A N 1
ATOM 1273 C CA . THR A 1 100 ? 0.241 67.681 82.615 1.00 23.45 100 THR A CA 1
ATOM 1274 C C . THR A 1 100 ? -0.982 68.276 83.298 1.00 23.72 100 THR A C 1
ATOM 1275 O O . THR A 1 100 ? -1.463 67.748 84.314 1.00 23.47 100 THR A O 1
ATOM 1286 N N . PRO A 1 101 ? -1.492 69.398 82.789 1.00 24.86 101 PRO A N 1
ATOM 1287 C CA . PRO A 1 101 ? -2.533 70.138 83.523 1.00 25.61 101 PRO A CA 1
ATOM 1288 C C . PRO A 1 101 ? -3.816 69.367 83.740 1.00 24.24 101 PRO A C 1
ATOM 1289 O O . PRO A 1 101 ? -4.571 69.710 84.654 1.00 25.22 101 PRO A O 1
ATOM 1300 N N . SER A 1 102 ? -4.100 68.356 82.932 1.00 24.00 102 SER A N 1
ATOM 1301 C CA . SER A 1 102 ? -5.335 67.600 83.091 1.00 27.30 102 SER A CA 1
ATOM 1302 C C . SER A 1 102 ? -5.226 66.520 84.152 1.00 26.37 102 SER A C 1
ATOM 1303 O O . SER A 1 102 ? -6.224 65.851 84.441 1.00 26.77 102 SER A O 1
ATOM 1311 N N . PHE A 1 103 ? -4.049 66.318 84.737 1.00 23.79 103 PHE A N 1
ATOM 1312 C CA . PHE A 1 103 ? -3.839 65.235 85.685 1.00 23.18 103 PHE A CA 1
ATOM 1313 C C . PHE A 1 103 ? -3.702 65.792 87.093 1.00 23.67 103 PHE A C 1
ATOM 1314 O O . PHE A 1 103 ? -2.899 66.702 87.330 1.00 22.75 103 PHE A O 1
ATOM 1331 N N . ASP A 1 104 ? -4.473 65.232 88.024 1.00 24.77 104 ASP A N 1
ATOM 1332 C CA . ASP A 1 104 ? -4.465 65.669 89.420 1.00 24.09 104 ASP A CA 1
ATOM 1333 C C . ASP A 1 104 ? -3.405 64.876 90.178 1.00 22.20 104 ASP A C 1
ATOM 1334 O O . ASP A 1 104 ? -3.595 63.684 90.448 1.00 23.55 104 ASP A O 1
ATOM 1343 N N . SER A 1 105 ? -2.300 65.537 90.521 1.00 21.60 105 SER A N 1
ATOM 1344 C CA . SER A 1 105 ? -1.185 64.932 91.234 1.00 21.50 105 SER A CA 1
ATOM 1345 C C . SER A 1 105 ? -1.293 65.077 92.758 1.00 23.18 105 SER A C 1
ATOM 1346 O O . SER A 1 105 ? -0.335 64.743 93.467 1.00 21.84 105 SER A O 1
ATOM 1354 N N . ALA A 1 106 ? -2.440 65.530 93.272 1.00 26.22 106 ALA A N 1
ATOM 1355 C CA . ALA A 1 106 ? -2.594 65.811 94.705 1.00 26.30 106 ALA A CA 1
ATOM 1356 C C . ALA A 1 106 ? -2.225 64.621 95.588 1.00 23.23 106 ALA A C 1
ATOM 1357 O O . ALA A 1 106 ? -1.518 64.771 96.588 1.00 23.65 106 ALA A O 1
ATOM 1364 N N . ILE A 1 107 ? -2.727 63.442 95.260 1.00 20.95 107 ILE A N 1
ATOM 1365 C CA . ILE A 1 107 ? -2.552 62.283 96.134 1.00 22.34 107 ILE A CA 1
ATOM 1366 C C . ILE A 1 107 ? -1.086 61.860 96.105 1.00 23.06 107 ILE A C 1
ATOM 1367 O O . ILE A 1 107 ? -0.490 61.685 97.176 1.00 21.92 107 ILE A O 1
ATOM 1383 N N . PRO A 1 108 ? -0.460 61.694 94.931 1.00 24.63 108 PRO A N 1
ATOM 1384 C CA . PRO A 1 108 ? 0.980 61.375 94.924 1.00 24.56 108 PRO A CA 1
ATOM 1385 C C . PRO A 1 108 ? 1.830 62.400 95.646 1.00 22.29 108 PRO A C 1
ATOM 1386 O O . PRO A 1 108 ? 2.772 62.016 96.357 1.00 21.56 108 PRO A O 1
ATOM 1397 N N . ILE A 1 109 ? 1.565 63.697 95.446 1.00 19.16 109 ILE A N 1
ATOM 1398 C CA . ILE A 1 109 ? 2.346 64.722 96.143 1.00 17.80 109 ILE A CA 1
ATOM 1399 C C . ILE A 1 109 ? 2.223 64.517 97.639 1.00 19.84 109 ILE A C 1
ATOM 1400 O O . ILE A 1 109 ? 3.213 64.544 98.380 1.00 19.80 109 ILE A O 1
ATOM 1416 N N . GLN A 1 110 ? 0.993 64.326 98.105 1.00 17.95 110 GLN A N 1
ATOM 1417 C CA . GLN A 1 110 ? 0.782 64.211 99.538 1.00 17.59 110 GLN A CA 1
ATOM 1418 C C . GLN A 1 110 ? 1.545 63.024 100.108 1.00 20.22 110 GLN A C 1
ATOM 1419 O O . GLN A 1 110 ? 2.151 63.126 101.184 1.00 21.22 110 GLN A O 1
ATOM 1433 N N . LYS A 1 111 ? 1.543 61.895 99.390 1.00 18.97 111 LYS A N 1
ATOM 1434 C CA . LYS A 1 111 ? 2.269 60.717 99.860 1.00 18.17 111 LYS A CA 1
ATOM 1435 C C . LYS A 1 111 ? 3.756 61.002 100.040 1.00 20.31 111 LYS A C 1
ATOM 1436 O O . LYS A 1 111 ? 4.353 60.566 101.033 1.00 19.88 111 LYS A O 1
ATOM 1455 N N . VAL A 1 112 ? 4.381 61.715 99.099 1.00 20.89 112 VAL A N 1
ATOM 1456 C CA . VAL A 1 112 ? 5.825 61.898 99.252 1.00 20.86 112 VAL A CA 1
ATOM 1457 C C . VAL A 1 112 ? 6.118 62.950 100.319 1.00 19.34 112 VAL A C 1
ATOM 1458 O O . VAL A 1 112 ? 7.137 62.858 101.008 1.00 21.36 112 VAL A O 1
ATOM 1471 N N . LEU A 1 113 ? 5.229 63.928 100.510 1.00 18.01 113 LEU A N 1
ATOM 1472 C CA . LEU A 1 113 ? 5.479 64.955 101.520 1.00 18.92 113 LEU A CA 1
ATOM 1473 C C . LEU A 1 113 ? 5.492 64.400 102.939 1.00 22.32 113 LEU A C 1
ATOM 1474 O O . LEU A 1 113 ? 6.123 64.999 103.820 1.00 22.75 113 LEU A O 1
ATOM 1490 N N . ILE A 1 114 ? 4.819 63.287 103.191 1.00 22.75 114 ILE A N 1
ATOM 1491 C CA . ILE A 1 114 ? 4.808 62.704 104.533 1.00 25.27 114 ILE A CA 1
ATOM 1492 C C . ILE A 1 114 ? 5.591 61.394 104.591 1.00 23.65 114 ILE A C 1
ATOM 1493 O O . ILE A 1 114 ? 5.449 60.637 105.545 1.00 25.73 114 ILE A O 1
ATOM 1509 N N . SER A 1 115 ? 6.435 61.128 103.594 1.00 20.84 115 SER A N 1
ATOM 1510 C CA . SER A 1 115 ? 7.181 59.872 103.511 1.00 22.07 115 SER A CA 1
ATOM 1511 C C . SER A 1 115 ? 8.428 59.854 104.390 1.00 25.17 115 SER A C 1
ATOM 1512 O O . SER A 1 115 ? 8.993 58.780 104.628 1.00 26.67 115 SER A O 1
ATOM 1520 N N . GLY A 1 116 ? 8.900 61.011 104.824 1.00 22.85 116 GLY A N 1
ATOM 1521 C CA . GLY A 1 116 ? 10.189 61.092 105.477 1.00 24.01 116 GLY A CA 1
ATOM 1522 C C . GLY A 1 116 ? 11.366 61.213 104.535 1.00 25.10 116 GLY A C 1
ATOM 1523 O O . GLY A 1 116 ? 12.504 61.377 105.006 1.00 26.82 116 GLY A O 1
ATOM 1527 N N . CYS A 1 117 ? 11.143 61.131 103.222 1.00 20.50 117 CYS A N 1
ATOM 1528 C CA . CYS A 1 117 ? 12.210 61.358 102.256 1.00 19.89 117 CYS A CA 1
ATOM 1529 C C . CYS A 1 117 ? 12.393 62.850 102.004 1.00 20.09 117 CYS A C 1
ATOM 1530 O O . CYS A 1 117 ? 11.473 63.652 102.172 1.00 18.33 117 CYS A O 1
ATOM 1538 N N . LYS A 1 118 ? 13.602 63.213 101.573 1.00 17.59 118 LYS A N 1
ATOM 1539 C CA . LYS A 1 118 ? 13.779 64.469 100.860 1.00 17.77 118 LYS A CA 1
ATOM 1540 C C . LYS A 1 118 ? 12.957 64.406 99.580 1.00 18.38 118 LYS A C 1
ATOM 1541 O O . LYS A 1 118 ? 12.948 63.388 98.886 1.00 18.43 118 LYS A O 1
ATOM 1560 N N . VAL A 1 119 ? 12.245 65.483 99.280 1.00 16.88 119 VAL A N 1
ATOM 1561 C CA . VAL A 1 119 ? 11.346 65.543 98.129 1.00 17.32 119 VAL A CA 1
ATOM 1562 C C . VAL A 1 119 ? 11.941 66.493 97.106 1.00 17.42 119 VAL A C 1
ATOM 1563 O O . VAL A 1 119 ? 12.148 67.675 97.404 1.00 16.66 119 VAL A O 1
ATOM 1576 N N . ARG A 1 120 ? 12.170 65.986 95.896 1.00 18.62 120 ARG A N 1
ATOM 1577 C CA . ARG A 1 120 ? 12.613 66.793 94.772 1.00 16.97 120 ARG A CA 1
ATOM 1578 C C . ARG A 1 120 ? 11.441 67.104 93.847 1.00 18.50 120 ARG A C 1
ATOM 1579 O O . ARG A 1 120 ? 10.687 66.204 93.455 1.00 20.19 120 ARG A O 1
ATOM 1600 N N . LEU A 1 121 ? 11.297 68.373 93.495 1.00 16.69 121 LEU A N 1
ATOM 1601 C CA . LEU A 1 121 ? 10.282 68.819 92.547 1.00 17.80 121 LEU A CA 1
ATOM 1602 C C . LEU A 1 121 ? 10.942 69.088 91.200 1.00 18.91 121 LEU A C 1
ATOM 1603 O O . LEU A 1 121 ? 11.895 69.866 91.114 1.00 16.83 121 LEU A O 1
ATOM 1619 N N . ASN A 1 122 ? 10.424 68.455 90.146 1.00 20.02 122 ASN A N 1
ATOM 1620 C CA . ASN A 1 122 ? 11.104 68.423 88.856 1.00 20.76 122 ASN A CA 1
ATOM 1621 C C . ASN A 1 122 ? 10.297 69.042 87.725 1.00 20.05 122 ASN A C 1
ATOM 1622 O O . ASN A 1 122 ? 10.660 68.888 86.553 1.00 21.79 122 ASN A O 1
ATOM 1633 N N . GLY A 1 123 ? 9.222 69.736 88.051 1.00 19.25 123 GLY A N 1
ATOM 1634 C CA . GLY A 1 123 ? 8.395 70.389 87.060 1.00 20.10 123 GLY A CA 1
ATOM 1635 C C . GLY A 1 123 ? 7.170 70.914 87.772 1.00 19.41 123 GLY A C 1
ATOM 1636 O O . GLY A 1 123 ? 7.179 71.053 88.994 1.00 16.63 123 GLY A O 1
ATOM 1640 N N . LEU A 1 124 ? 6.124 71.197 87.004 1.00 17.79 124 LEU A N 1
ATOM 1641 C CA . LEU A 1 124 ? 4.875 71.689 87.568 1.00 19.03 124 LEU A CA 1
ATOM 1642 C C . LEU A 1 124 ? 3.921 70.524 87.781 1.00 20.42 124 LEU A C 1
ATOM 1643 O O . LEU A 1 124 ? 3.705 69.697 86.879 1.00 19.87 124 LEU A O 1
ATOM 1659 N N . TYR A 1 125 ? 3.359 70.469 88.972 1.00 20.03 125 TYR A N 1
ATOM 1660 C CA . TYR A 1 125 ? 2.368 69.470 89.333 1.00 18.64 125 TYR A CA 1
ATOM 1661 C C . TYR A 1 125 ? 1.063 70.195 89.624 1.00 20.01 125 TYR A C 1
ATOM 1662 O O . TYR A 1 125 ? 1.064 71.219 90.312 1.00 19.61 125 TYR A O 1
ATOM 1680 N N . HIS A 1 126 ? -0.044 69.673 89.097 1.00 19.06 126 HIS A N 1
ATOM 1681 C CA . HIS A 1 126 ? -1.357 70.281 89.290 1.00 17.61 126 HIS A CA 1
ATOM 1682 C C . HIS A 1 126 ? -2.122 69.547 90.384 1.00 18.63 126 HIS A C 1
ATOM 1683 O O . HIS A 1 126 ? -2.048 68.324 90.494 1.00 20.40 126 HIS A O 1
ATOM 1697 N N . THR A 1 127 ? -2.833 70.310 91.212 1.00 19.44 127 THR A N 1
ATOM 1698 C CA A THR A 1 127 ? -3.492 69.764 92.390 0.50 19.78 127 THR A CA 1
ATOM 1699 C CA B THR A 1 127 ? -3.481 69.778 92.399 0.50 19.78 127 THR A CA 1
ATOM 1700 C C . THR A 1 127 ? -4.905 70.306 92.504 1.00 18.94 127 THR A C 1
ATOM 1701 O O . THR A 1 127 ? -5.152 71.482 92.236 1.00 23.16 127 THR A O 1
ATOM 1722 N N . SER A 1 128 ? -5.833 69.449 92.928 1.00 18.71 128 SER A N 1
ATOM 1723 C CA . SER A 1 128 ? -7.215 69.865 93.136 1.00 19.15 128 SER A CA 1
ATOM 1724 C C . SER A 1 128 ? -7.537 70.147 94.599 1.00 22.26 128 SER A C 1
ATOM 1725 O O . SER A 1 128 ? -8.629 70.656 94.892 1.00 21.94 128 SER A O 1
ATOM 1733 N N . VAL A 1 129 ? -6.630 69.810 95.512 1.00 18.83 129 VAL A N 1
ATOM 1734 C CA . VAL A 1 129 ? -6.785 70.106 96.933 1.00 16.37 129 VAL A CA 1
ATOM 1735 C C . VAL A 1 129 ? -5.460 70.658 97.440 1.00 16.13 129 VAL A C 1
ATOM 1736 O O . VAL A 1 129 ? -4.423 70.546 96.765 1.00 18.38 129 VAL A O 1
ATOM 1749 N N . PRO A 1 130 ? -5.455 71.275 98.618 1.00 16.13 130 PRO A N 1
ATOM 1750 C CA . PRO A 1 130 ? -4.174 71.658 99.218 1.00 14.98 130 PRO A CA 1
ATOM 1751 C C . PRO A 1 130 ? -3.357 70.414 99.534 1.00 16.48 130 PRO A C 1
ATOM 1752 O O . PRO A 1 130 ? -3.899 69.321 99.733 1.00 18.56 130 PRO A O 1
ATOM 1763 N N . VAL A 1 131 ? -2.039 70.597 99.622 1.00 16.47 131 VAL A N 1
ATOM 1764 C CA . VAL A 1 131 ? -1.136 69.562 100.112 1.00 16.49 131 VAL A CA 1
ATOM 1765 C C . VAL A 1 131 ? -0.464 70.102 101.359 1.00 16.52 131 VAL A C 1
ATOM 1766 O O . VAL A 1 131 ? -0.197 71.305 101.452 1.00 15.75 131 VAL A O 1
ATOM 1779 N N . TYR A 1 132 ? -0.250 69.229 102.333 1.00 18.23 132 TYR A N 1
ATOM 1780 C CA . TYR A 1 132 ? 0.291 69.655 103.609 1.00 17.35 132 TYR A CA 1
ATOM 1781 C C . TYR A 1 132 ? 1.629 68.984 103.888 1.00 16.62 132 TYR A C 1
ATOM 1782 O O . TYR A 1 132 ? 1.965 67.930 103.341 1.00 17.12 132 TYR A O 1
ATOM 1800 N N . TYR A 1 133 ? 2.402 69.637 104.745 1.00 15.19 133 TYR A N 1
ATOM 1801 C CA . TYR A 1 133 ? 3.618 69.062 105.274 1.00 15.75 133 TYR A CA 1
ATOM 1802 C C . TYR A 1 133 ? 3.609 69.246 106.783 1.00 16.43 133 TYR A C 1
ATOM 1803 O O . TYR A 1 133 ? 2.926 70.129 107.306 1.00 17.89 133 TYR A O 1
ATOM 1821 N N . ASN A 1 134 ? 4.380 68.398 107.483 1.00 14.99 134 ASN A N 1
ATOM 1822 C CA . ASN A 1 134 ? 4.418 68.426 108.935 1.00 14.52 134 ASN A CA 1
ATOM 1823 C C . ASN A 1 134 ? 5.754 68.967 109.379 1.00 15.87 134 ASN A C 1
ATOM 1824 O O . ASN A 1 134 ? 5.953 70.197 109.388 1.00 14.72 134 ASN A O 1
ATOM 1835 N N . SER A 1 135 ? 6.700 68.129 109.795 1.00 15.98 135 SER A N 1
ATOM 1836 C CA . SER A 1 135 ? 7.965 68.581 110.352 1.00 15.04 135 SER A CA 1
ATOM 1837 C C . SER A 1 135 ? 9.103 67.773 109.751 1.00 15.38 135 SER A C 1
ATOM 1838 O O . SER A 1 135 ? 8.901 66.694 109.189 1.00 16.56 135 SER A O 1
ATOM 1846 N N . ASN A 1 136 ? 10.319 68.304 109.888 1.00 14.75 136 ASN A N 1
ATOM 1847 C CA . ASN A 1 136 ? 11.514 67.636 109.378 1.00 16.07 136 ASN A CA 1
ATOM 1848 C C . ASN A 1 136 ? 11.370 67.301 107.901 1.00 16.68 136 ASN A C 1
ATOM 1849 O O . ASN A 1 136 ? 11.744 66.219 107.448 1.00 18.91 136 ASN A O 1
ATOM 1860 N N . THR A 1 137 ? 10.814 68.239 107.142 1.00 14.68 137 THR A N 1
ATOM 1861 C CA . THR A 1 137 ? 10.541 68.043 105.729 1.00 15.61 137 THR A CA 1
ATOM 1862 C C . THR A 1 137 ? 11.452 68.943 104.915 1.00 14.87 137 THR A C 1
ATOM 1863 O O . THR A 1 137 ? 11.451 70.164 105.105 1.00 15.51 137 THR A O 1
ATOM 1874 N N . THR A 1 138 ? 12.209 68.347 103.999 1.00 15.51 138 THR A N 1
ATOM 1875 C CA . THR A 1 138 ? 13.017 69.090 103.038 1.00 14.39 138 THR A CA 1
ATOM 1876 C C . THR A 1 138 ? 12.405 68.871 101.661 1.00 15.44 138 THR A C 1
ATOM 1877 O O . THR A 1 138 ? 12.216 67.722 101.237 1.00 15.80 138 THR A O 1
ATOM 1888 N N . ILE A 1 139 ? 12.084 69.979 100.983 1.00 15.46 139 ILE A N 1
ATOM 1889 C CA . ILE A 1 139 ? 11.495 69.986 99.647 1.00 15.44 139 ILE A CA 1
ATOM 1890 C C . ILE A 1 139 ? 12.350 70.916 98.800 1.00 17.71 139 ILE A C 1
ATOM 1891 O O . ILE A 1 139 ? 12.554 72.075 99.175 1.00 18.92 139 ILE A O 1
ATOM 1907 N N . GLU A 1 140 ? 12.868 70.414 97.677 1.00 17.08 140 GLU A N 1
ATOM 1908 C CA . GLU A 1 140 ? 13.818 71.158 96.856 1.00 14.94 140 GLU A CA 1
ATOM 1909 C C . GLU A 1 140 ? 13.416 71.065 95.387 1.00 14.53 140 GLU A C 1
ATOM 1910 O O . GLU A 1 140 ? 13.393 69.968 94.817 1.00 16.32 140 GLU A O 1
ATOM 1922 N N . GLY A 1 141 ? 13.108 72.212 94.775 1.00 14.94 141 GLY A N 1
ATOM 1923 C CA . GLY A 1 141 ? 13.044 72.326 93.337 1.00 15.36 141 GLY A CA 1
ATOM 1924 C C . GLY A 1 141 ? 14.314 72.985 92.809 1.00 17.35 141 GLY A C 1
ATOM 1925 O O . GLY A 1 141 ? 15.207 73.359 93.564 1.00 16.76 141 GLY A O 1
ATOM 1929 N N . THR A 1 142 ? 14.391 73.131 91.478 1.00 17.75 142 THR A N 1
ATOM 1930 C CA . THR A 1 142 ? 15.549 73.804 90.884 1.00 17.79 142 THR A CA 1
ATOM 1931 C C . THR A 1 142 ? 15.298 75.269 90.563 1.00 18.65 142 THR A C 1
ATOM 1932 O O . THR A 1 142 ? 16.219 75.956 90.094 1.00 16.80 142 THR A O 1
ATOM 1943 N N . GLY A 1 143 ? 14.104 75.774 90.823 1.00 16.87 143 GLY A N 1
ATOM 1944 C CA . GLY A 1 143 ? 13.816 77.167 90.585 1.00 15.81 143 GLY A CA 1
ATOM 1945 C C . GLY A 1 143 ? 12.329 77.403 90.428 1.00 14.95 143 GLY A C 1
ATOM 1946 O O . GLY A 1 143 ? 11.548 76.490 90.114 1.00 14.64 143 GLY A O 1
ATOM 1950 N N . GLU A 1 144 ? 11.951 78.669 90.629 1.00 14.82 144 GLU A N 1
ATOM 1951 C CA . GLU A 1 144 ? 10.566 79.090 90.778 1.00 15.63 144 GLU A CA 1
ATOM 1952 C C . GLU A 1 144 ? 9.827 79.256 89.454 1.00 17.44 144 GLU A C 1
ATOM 1953 O O . GLU A 1 144 ? 8.605 79.402 89.465 1.00 18.07 144 GLU A O 1
ATOM 1965 N N . LEU A 1 145 ? 10.513 79.233 88.316 1.00 16.81 145 LEU A N 1
ATOM 1966 C CA . LEU A 1 145 ? 9.800 79.321 87.041 1.00 15.90 145 LEU A CA 1
ATOM 1967 C C . LEU A 1 145 ? 9.193 77.992 86.640 1.00 19.94 145 LEU A C 1
ATOM 1968 O O . LEU A 1 145 ? 8.120 77.961 86.025 1.00 21.82 145 LEU A O 1
ATOM 1984 N N . ASP A 1 146 ? 9.871 76.890 86.949 1.00 18.87 146 ASP A N 1
ATOM 1985 C CA . ASP A 1 146 ? 9.563 75.607 86.344 1.00 20.54 146 ASP A CA 1
ATOM 1986 C C . ASP A 1 146 ? 9.165 74.523 87.325 1.00 20.68 146 ASP A C 1
ATOM 1987 O O . ASP A 1 146 ? 8.718 73.456 86.880 1.00 19.59 146 ASP A O 1
ATOM 1996 N N . CYS A 1 147 ? 9.294 74.764 88.628 1.00 16.21 147 CYS A N 1
ATOM 1997 C CA . CYS A 1 147 ? 9.050 73.760 89.659 1.00 15.15 147 CYS A CA 1
ATOM 1998 C C . CYS A 1 147 ? 7.973 74.257 90.610 1.00 15.09 147 CYS A C 1
ATOM 1999 O O . CYS A 1 147 ? 8.046 75.390 91.086 1.00 15.16 147 CYS A O 1
ATOM 2007 N N . GLY A 1 148 ? 6.999 73.411 90.921 1.00 16.14 148 GLY A N 1
ATOM 2008 C CA . GLY A 1 148 ? 6.044 73.809 91.929 1.00 17.38 148 GLY A CA 1
ATOM 2009 C C . GLY A 1 148 ? 4.674 73.226 91.679 1.00 18.22 148 GLY A C 1
ATOM 2010 O O . GLY A 1 148 ? 4.514 72.272 90.922 1.00 18.33 148 GLY A O 1
ATOM 2014 N N . PHE A 1 149 ? 3.705 73.826 92.369 1.00 17.14 149 PHE A N 1
ATOM 2015 C CA . PHE A 1 149 ? 2.347 73.304 92.457 1.00 17.71 149 PHE A CA 1
ATOM 2016 C C . PHE A 1 149 ? 1.384 74.342 91.911 1.00 17.76 149 PHE A C 1
ATOM 2017 O O . PHE A 1 149 ? 1.450 75.512 92.305 1.00 17.67 149 PHE A O 1
ATOM 2034 N N . ILE A 1 150 ? 0.477 73.896 91.043 1.00 15.99 150 ILE A N 1
ATOM 2035 C CA A ILE A 1 150 ? -0.572 74.727 90.471 0.50 17.16 150 ILE A CA 1
ATOM 2036 C CA B ILE A 1 150 ? -0.575 74.727 90.468 0.50 17.17 150 ILE A CA 1
ATOM 2037 C C . ILE A 1 150 ? -1.903 74.185 90.976 1.00 18.37 150 ILE A C 1
ATOM 2038 O O . ILE A 1 150 ? -2.295 73.065 90.631 1.00 20.09 150 ILE A O 1
ATOM 2069 N N . LYS A 1 151 ? -2.602 74.975 91.779 1.00 18.36 151 LYS A N 1
ATOM 2070 C CA . LYS A 1 151 ? -3.879 74.554 92.327 1.00 18.67 151 LYS A CA 1
ATOM 2071 C C . LYS A 1 151 ? -5.008 75.009 91.411 1.00 18.83 151 LYS A C 1
ATOM 2072 O O . LYS A 1 151 ? -5.065 76.183 91.032 1.00 19.62 151 LYS A O 1
ATOM 2091 N N . THR A 1 152 ? -5.918 74.087 91.084 1.00 20.32 152 THR A N 1
ATOM 2092 C CA . THR A 1 152 ? -6.917 74.297 90.041 1.00 20.81 152 THR A CA 1
ATOM 2093 C C . THR A 1 152 ? -8.328 74.509 90.570 1.00 20.69 152 THR A C 1
ATOM 2094 O O . THR A 1 152 ? -9.266 74.653 89.768 1.00 20.65 152 THR A O 1
ATOM 2105 N N . THR A 1 153 ? -8.512 74.486 91.875 1.00 18.83 153 THR A N 1
ATOM 2106 C CA . THR A 1 153 ? -9.820 74.615 92.503 1.00 20.41 153 THR A CA 1
ATOM 2107 C C . THR A 1 153 ? -9.683 75.475 93.748 1.00 19.36 153 THR A C 1
ATOM 2108 O O . THR A 1 153 ? -8.573 75.825 94.172 1.00 18.77 153 THR A O 1
ATOM 2119 N N . ASN A 1 154 ? -10.827 75.743 94.378 1.00 19.72 154 ASN A N 1
ATOM 2120 C CA . ASN A 1 154 ? -10.857 76.346 95.703 1.00 22.25 154 ASN A CA 1
ATOM 2121 C C . ASN A 1 154 ? -11.115 75.312 96.800 1.00 20.38 154 ASN A C 1
ATOM 2122 O O . ASN A 1 154 ? -11.508 75.684 97.909 1.00 20.07 154 ASN A O 1
ATOM 2133 N N . ASN A 1 155 ? -10.885 74.031 96.516 1.00 19.54 155 ASN A N 1
ATOM 2134 C CA . ASN A 1 155 ? -11.173 72.988 97.482 1.00 19.08 155 ASN A CA 1
ATOM 2135 C C . ASN A 1 155 ? -10.197 73.063 98.651 1.00 18.75 155 ASN A C 1
ATOM 2136 O O . ASN A 1 155 ? -9.079 73.579 98.533 1.00 19.10 155 ASN A O 1
ATOM 2147 N N . THR A 1 156 ? -10.630 72.515 99.782 1.00 20.44 156 THR A N 1
ATOM 2148 C CA . THR A 1 156 ? -9.851 72.519 101.015 1.00 19.70 156 THR A CA 1
ATOM 2149 C C . THR A 1 156 ? -9.434 71.101 101.400 1.00 20.25 156 THR A C 1
ATOM 2150 O O . THR A 1 156 ? -9.872 70.103 100.817 1.00 20.95 156 THR A O 1
ATOM 2161 N N . LEU A 1 157 ? -8.598 71.019 102.433 1.00 19.20 157 LEU A N 1
ATOM 2162 C CA . LEU A 1 157 ? -8.411 69.754 103.125 1.00 17.99 157 LEU A CA 1
ATOM 2163 C C . LEU A 1 157 ? -9.705 69.365 103.838 1.00 18.10 157 LEU A C 1
ATOM 2164 O O . LEU A 1 157 ? -10.627 70.170 104.003 1.00 20.36 157 LEU A O 1
ATOM 2180 N N . SER A 1 158 ? -9.768 68.107 104.258 1.00 19.64 158 SER A N 1
ATOM 2181 C CA . SER A 1 158 ? -10.934 67.556 104.940 1.00 22.29 158 SER A CA 1
ATOM 2182 C C . SER A 1 158 ? -10.513 66.882 106.243 1.00 21.30 158 SER A C 1
ATOM 2183 O O . SER A 1 158 ? -10.884 65.746 106.531 1.00 23.51 158 SER A O 1
ATOM 2191 N N . LEU A 1 159 ? -9.724 67.581 107.054 1.00 21.17 159 LEU A N 1
ATOM 2192 C CA . LEU A 1 159 ? -9.169 66.992 108.270 1.00 21.52 159 LEU A CA 1
ATOM 2193 C C . LEU A 1 159 ? -9.922 67.380 109.534 1.00 23.49 159 LEU A C 1
ATOM 2194 O O . LEU A 1 159 ? -9.764 66.703 110.558 1.00 23.01 159 LEU A O 1
ATOM 2210 N N . GLY A 1 160 ? -10.712 68.441 109.499 1.00 21.30 160 GLY A N 1
ATOM 2211 C CA . GLY A 1 160 ? -11.590 68.755 110.614 1.00 22.10 160 GLY A CA 1
ATOM 2212 C C . GLY A 1 160 ? -10.872 69.458 111.758 1.00 22.58 160 GLY A C 1
ATOM 2213 O O . GLY A 1 160 ? -9.721 69.868 111.655 1.00 22.24 160 GLY A O 1
ATOM 2217 N N . ASN A 1 161 ? -11.585 69.565 112.880 1.00 21.57 161 ASN A N 1
ATOM 2218 C CA . ASN A 1 161 ? -11.109 70.316 114.036 1.00 21.12 161 ASN A CA 1
ATOM 2219 C C . ASN A 1 161 ? -10.136 69.499 114.870 1.00 20.58 161 ASN A C 1
ATOM 2220 O O . ASN A 1 161 ? -10.351 68.304 115.104 1.00 21.83 161 ASN A O 1
ATOM 2231 N N . ARG A 1 162 ? -9.099 70.168 115.376 1.00 19.79 162 ARG A N 1
ATOM 2232 C CA . ARG A 1 162 ? -8.086 69.530 116.205 1.00 20.42 162 ARG A CA 1
ATOM 2233 C C . ARG A 1 162 ? -7.639 70.472 117.320 1.00 18.01 162 ARG A C 1
ATOM 2234 O O . ARG A 1 162 ? -7.322 71.641 117.066 1.00 18.72 162 ARG A O 1
ATOM 2255 N N . THR A 1 163 ? -7.581 69.955 118.551 1.00 18.53 163 THR A N 1
ATOM 2256 C CA . THR A 1 163 ? -7.120 70.745 119.688 1.00 17.40 163 THR A CA 1
ATOM 2257 C C . THR A 1 163 ? -5.608 70.639 119.792 1.00 18.05 163 THR A C 1
ATOM 2258 O O . THR A 1 163 ? -5.064 69.534 119.901 1.00 18.81 163 THR A O 1
ATOM 2269 N N . ILE A 1 164 ? -4.949 71.793 119.774 1.00 16.54 164 ILE A N 1
ATOM 2270 C CA . ILE A 1 164 ? -3.503 71.908 119.891 1.00 18.02 164 ILE A CA 1
ATOM 2271 C C . ILE A 1 164 ? -3.223 72.876 121.030 1.00 17.24 164 ILE A C 1
ATOM 2272 O O . ILE A 1 164 ? -3.650 74.038 120.979 1.00 17.28 164 ILE A O 1
ATOM 2288 N N . ASN A 1 165 ? -2.520 72.406 122.055 1.00 17.22 165 ASN A N 1
ATOM 2289 C CA . ASN A 1 165 ? -2.170 73.254 123.195 1.00 16.27 165 ASN A CA 1
ATOM 2290 C C . ASN A 1 165 ? -3.396 74.033 123.690 1.00 19.38 165 ASN A C 1
ATOM 2291 O O . ASN A 1 165 ? -3.352 75.244 123.900 1.00 19.82 165 ASN A O 1
ATOM 2302 N N . GLY A 1 166 ? -4.514 73.321 123.836 1.00 17.41 166 GLY A N 1
ATOM 2303 C CA . GLY A 1 166 ? -5.731 73.881 124.403 1.00 18.53 166 GLY A CA 1
ATOM 2304 C C . GLY A 1 166 ? -6.602 74.687 123.463 1.00 18.76 166 GLY A C 1
ATOM 2305 O O . GLY A 1 166 ? -7.673 75.147 123.892 1.00 17.45 166 GLY A O 1
ATOM 2309 N N . LYS A 1 167 ? -6.212 74.847 122.202 1.00 17.57 167 LYS A N 1
ATOM 2310 C CA . LYS A 1 167 ? -6.949 75.670 121.244 1.00 16.70 167 LYS A CA 1
ATOM 2311 C C . LYS A 1 167 ? -7.424 74.815 120.080 1.00 18.23 167 LYS A C 1
ATOM 2312 O O . LYS A 1 167 ? -6.666 74.011 119.533 1.00 18.91 167 LYS A O 1
ATOM 2331 N N . ILE A 1 168 ? -8.674 75.004 119.681 1.00 16.73 168 ILE A N 1
ATOM 2332 C CA . ILE A 1 168 ? -9.227 74.231 118.579 1.00 16.69 168 ILE A CA 1
ATOM 2333 C C . ILE A 1 168 ? -8.829 74.924 117.285 1.00 19.70 168 ILE A C 1
ATOM 2334 O O . ILE A 1 168 ? -9.206 76.076 117.049 1.00 20.22 168 ILE A O 1
ATOM 2367 N N . ASN A 1 170 ? -8.334 74.535 112.905 1.00 16.83 170 ASN A N 1
ATOM 2368 C CA . ASN A 1 170 ? -8.906 73.889 111.737 1.00 17.70 170 ASN A CA 1
ATOM 2369 C C . ASN A 1 170 ? -8.087 74.329 110.537 1.00 17.73 170 ASN A C 1
ATOM 2370 O O . ASN A 1 170 ? -7.860 75.524 110.339 1.00 19.36 170 ASN A O 1
ATOM 2381 N N . PHE A 1 171 ? -7.589 73.359 109.784 1.00 18.43 171 PHE A N 1
ATOM 2382 C CA . PHE A 1 171 ? -6.702 73.636 108.668 1.00 16.77 171 PHE A CA 1
ATOM 2383 C C . PHE A 1 171 ? -7.419 73.527 107.320 1.00 15.88 171 PHE A C 1
ATOM 2384 O O . PHE A 1 171 ? -6.757 73.566 106.268 1.00 17.29 171 PHE A O 1
ATOM 2401 N N . ASP A 1 172 ? -8.748 73.443 107.330 1.00 16.46 172 ASP A N 1
ATOM 2402 C CA . ASP A 1 172 ? -9.525 73.196 106.114 1.00 17.12 172 ASP A CA 1
ATOM 2403 C C . ASP A 1 172 ? -9.867 74.524 105.427 1.00 19.48 172 ASP A C 1
ATOM 2404 O O . ASP A 1 172 ? -11.030 74.926 105.303 1.00 20.29 172 ASP A O 1
ATOM 2413 N N . VAL A 1 173 ? -8.815 75.200 104.987 1.00 18.62 173 VAL A N 1
ATOM 2414 C CA . VAL A 1 173 ? -8.908 76.475 104.289 1.00 18.88 173 VAL A CA 1
ATOM 2415 C C . VAL A 1 173 ? -8.540 76.274 102.827 1.00 18.44 173 VAL A C 1
ATOM 2416 O O . VAL A 1 173 ? -7.923 75.277 102.439 1.00 19.34 173 VAL A O 1
ATOM 2429 N N . ASP A 1 174 ? -8.923 77.253 102.005 1.00 17.84 174 ASP A N 1
ATOM 2430 C CA . ASP A 1 174 ? -8.540 77.262 100.593 1.00 18.17 174 ASP A CA 1
ATOM 2431 C C . ASP A 1 174 ? -7.119 77.811 100.494 1.00 16.67 174 ASP A C 1
ATOM 2432 O O . ASP A 1 174 ? -6.908 79.024 100.550 1.00 16.46 174 ASP A O 1
ATOM 2441 N N . ALA A 1 175 ? -6.155 76.902 100.364 1.00 14.92 175 ALA A N 1
ATOM 2442 C CA . ALA A 1 175 ? -4.738 77.210 100.281 1.00 14.16 175 ALA A CA 1
ATOM 2443 C C . ALA A 1 175 ? -4.092 76.230 99.314 1.00 16.52 175 ALA A C 1
ATOM 2444 O O . ALA A 1 175 ? -4.687 75.210 98.960 1.00 18.55 175 ALA A O 1
ATOM 2451 N N . ILE A 1 176 ? -2.885 76.555 98.855 1.00 13.81 176 ILE A N 1
ATOM 2452 C CA . ILE A 1 176 ? -2.145 75.645 97.980 1.00 14.24 176 ILE A CA 1
ATOM 2453 C C . ILE A 1 176 ? -1.345 74.651 98.793 1.00 16.06 176 ILE A C 1
ATOM 2454 O O . ILE A 1 176 ? -1.386 73.440 98.540 1.00 14.93 176 ILE A O 1
ATOM 2487 N N . VAL A 1 178 ? -0.159 73.794 103.040 1.00 14.57 178 VAL A N 1
ATOM 2488 C CA . VAL A 1 178 ? -0.529 74.010 104.435 1.00 14.92 178 VAL A CA 1
ATOM 2489 C C . VAL A 1 178 ? 0.509 73.343 105.327 1.00 15.43 178 VAL A C 1
ATOM 2490 O O . VAL A 1 178 ? 0.836 72.169 105.124 1.00 16.70 178 VAL A O 1
ATOM 2503 N N . ALA A 1 179 ? 1.008 74.079 106.318 1.00 12.98 179 ALA A N 1
ATOM 2504 C CA . ALA A 1 179 ? 1.890 73.528 107.342 1.00 13.33 179 ALA A CA 1
ATOM 2505 C C . ALA A 1 179 ? 1.040 73.097 108.533 1.00 15.51 179 ALA A C 1
ATOM 2506 O O . ALA A 1 179 ? 0.269 73.901 109.063 1.00 15.00 179 ALA A O 1
ATOM 2513 N N . ILE A 1 180 ? 1.181 71.841 108.945 1.00 13.77 180 ILE A N 1
ATOM 2514 C CA . ILE A 1 180 ? 0.392 71.266 110.037 1.00 14.16 180 ILE A CA 1
ATOM 2515 C C . ILE A 1 180 ? 1.321 70.581 111.041 1.00 15.37 180 ILE A C 1
ATOM 2516 O O . ILE A 1 180 ? 2.121 69.720 110.645 1.00 15.61 180 ILE A O 1
ATOM 2532 N N . PRO A 1 181 ? 1.224 70.855 112.346 1.00 14.64 181 PRO A N 1
ATOM 2533 C CA . PRO A 1 181 ? 2.096 70.146 113.294 1.00 15.77 181 PRO A CA 1
ATOM 2534 C C . PRO A 1 181 ? 1.799 68.654 113.320 1.00 17.45 181 PRO A C 1
ATOM 2535 O O . PRO A 1 181 ? 0.658 68.210 113.146 1.00 18.35 181 PRO A O 1
ATOM 2546 N N . ARG A 1 182 ? 2.849 67.875 113.567 1.00 17.99 182 ARG A N 1
ATOM 2547 C CA . ARG A 1 182 ? 2.651 66.471 113.918 1.00 18.83 182 ARG A CA 1
ATOM 2548 C C . ARG A 1 182 ? 1.723 66.355 115.120 1.00 20.58 182 ARG A C 1
ATOM 2549 O O . ARG A 1 182 ? 1.642 67.253 115.959 1.00 19.71 182 ARG A O 1
ATOM 2570 N N . VAL A 1 183 ? 1.008 65.230 115.203 1.00 25.02 183 VAL A N 1
ATOM 2571 C CA . VAL A 1 183 ? 0.145 64.987 116.356 1.00 26.63 183 VAL A CA 1
ATOM 2572 C C . VAL A 1 183 ? 0.997 64.942 117.609 1.00 23.93 183 VAL A C 1
ATOM 2573 O O . VAL A 1 183 ? 2.050 64.297 117.642 1.00 26.62 183 VAL A O 1
ATOM 2586 N N . GLY A 1 184 ? 0.570 65.674 118.639 1.00 24.64 184 GLY A N 1
ATOM 2587 C CA . GLY A 1 184 ? 1.337 65.821 119.859 1.00 25.59 184 GLY A CA 1
ATOM 2588 C C . GLY A 1 184 ? 2.233 67.042 119.911 1.00 25.09 184 GLY A C 1
ATOM 2589 O O . GLY A 1 184 ? 2.676 67.423 121.006 1.00 25.57 184 GLY A O 1
ATOM 2593 N N . ASP A 1 185 ? 2.529 67.654 118.768 1.00 21.14 185 ASP A N 1
ATOM 2594 C CA . ASP A 1 185 ? 3.374 68.838 118.699 1.00 17.55 185 ASP A CA 1
ATOM 2595 C C . ASP A 1 185 ? 2.510 70.094 118.565 1.00 18.25 185 ASP A C 1
ATOM 2596 O O . ASP A 1 185 ? 1.331 70.025 118.207 1.00 20.55 185 ASP A O 1
ATOM 2605 N N . TRP A 1 186 ? 3.125 71.256 118.829 1.00 16.26 186 TRP A N 1
ATOM 2606 C CA . TRP A 1 186 ? 2.435 72.522 118.632 1.00 15.49 186 TRP A CA 1
ATOM 2607 C C . TRP A 1 186 ? 2.792 73.223 117.329 1.00 16.60 186 TRP A C 1
ATOM 2608 O O . TRP A 1 186 ? 2.003 74.055 116.873 1.00 15.88 186 TRP A O 1
ATOM 2629 N N . TYR A 1 187 ? 3.946 72.922 116.717 1.00 13.90 187 TYR A N 1
ATOM 2630 C CA . TYR A 1 187 ? 4.424 73.655 115.554 1.00 13.43 187 TYR A CA 1
ATOM 2631 C C . TYR A 1 187 ? 4.842 72.686 114.455 1.00 15.30 187 TYR A C 1
ATOM 2632 O O . TYR A 1 187 ? 5.374 71.603 114.727 1.00 15.30 187 TYR A O 1
ATOM 2650 N N . ALA A 1 188 ? 4.619 73.098 113.210 1.00 16.32 188 ALA A N 1
ATOM 2651 C CA . ALA A 1 188 ? 5.252 72.460 112.059 1.00 15.30 188 ALA A CA 1
ATOM 2652 C C . ALA A 1 188 ? 6.665 73.022 111.985 1.00 14.22 188 ALA A C 1
ATOM 2653 O O . ALA A 1 188 ? 6.854 74.219 111.718 1.00 14.16 188 ALA A O 1
ATOM 2660 N N . GLN A 1 189 ? 7.660 72.189 112.265 1.00 14.14 189 GLN A N 1
ATOM 2661 C CA . GLN A 1 189 ? 8.981 72.717 112.561 1.00 12.92 189 GLN A CA 1
ATOM 2662 C C . GLN A 1 189 ? 10.080 71.917 111.876 1.00 14.10 189 GLN A C 1
ATOM 2663 O O . GLN A 1 189 ? 9.877 70.794 111.411 1.00 13.40 189 GLN A O 1
ATOM 2677 N N . ASN A 1 190 ? 11.263 72.532 111.836 1.00 15.03 190 ASN A N 1
ATOM 2678 C CA . ASN A 1 190 ? 12.457 71.919 111.252 1.00 14.34 190 ASN A CA 1
ATOM 2679 C C . ASN A 1 190 ? 12.239 71.520 109.799 1.00 14.31 190 ASN A C 1
ATOM 2680 O O . ASN A 1 190 ? 12.740 70.498 109.334 1.00 14.90 190 ASN A O 1
ATOM 2691 N N . ASN A 1 191 ? 11.550 72.379 109.059 1.00 12.64 191 ASN A N 1
ATOM 2692 C CA . ASN A 1 191 ? 11.333 72.203 107.635 1.00 14.42 191 ASN A CA 1
ATOM 2693 C C . ASN A 1 191 ? 12.284 73.104 106.861 1.00 14.07 191 ASN A C 1
ATOM 2694 O O . ASN A 1 191 ? 12.711 74.158 107.343 1.00 14.55 191 ASN A O 1
ATOM 2705 N N . HIS A 1 192 ? 12.617 72.676 105.656 1.00 13.66 192 HIS A N 1
ATOM 2706 C CA . HIS A 1 192 ? 13.636 73.341 104.846 1.00 13.01 192 HIS A CA 1
ATOM 2707 C C . HIS A 1 192 ? 13.156 73.238 103.405 1.00 14.54 192 HIS A C 1
ATOM 2708 O O . HIS A 1 192 ? 13.375 72.222 102.733 1.00 17.05 192 HIS A O 1
ATOM 2722 N N . LEU A 1 193 ? 12.473 74.285 102.955 1.00 13.24 193 LEU A N 1
ATOM 2723 C CA . LEU A 1 193 ? 11.826 74.320 101.653 1.00 12.84 193 LEU A CA 1
ATOM 2724 C C . LEU A 1 193 ? 12.575 75.272 100.737 1.00 13.29 193 LEU A C 1
ATOM 2725 O O . LEU A 1 193 ? 12.941 76.373 101.161 1.00 14.38 193 LEU A O 1
ATOM 2741 N N . SER A 1 194 ? 12.798 74.869 99.481 1.00 14.76 194 SER A N 1
ATOM 2742 C CA . SER A 1 194 ? 13.492 75.788 98.587 1.00 12.17 194 SER A CA 1
ATOM 2743 C C . SER A 1 194 ? 13.196 75.525 97.120 1.00 13.52 194 SER A C 1
ATOM 2744 O O . SER A 1 194 ? 13.117 74.370 96.690 1.00 14.45 194 SER A O 1
ATOM 2752 N N . GLY A 1 195 ? 13.087 76.612 96.357 1.00 13.74 195 GLY A N 1
ATOM 2753 C CA . GLY A 1 195 ? 13.249 76.529 94.913 1.00 14.85 195 GLY A CA 1
ATOM 2754 C C . GLY A 1 195 ? 12.025 76.126 94.130 1.00 14.92 195 GLY A C 1
ATOM 2755 O O . GLY A 1 195 ? 12.131 75.322 93.184 1.00 14.84 195 GLY A O 1
ATOM 2759 N N . PHE A 1 196 ? 10.853 76.657 94.482 1.00 14.48 196 PHE A N 1
ATOM 2760 C CA . PHE A 1 196 ? 9.648 76.292 93.743 1.00 14.95 196 PHE A CA 1
ATOM 2761 C C . PHE A 1 196 ? 8.580 77.360 93.918 1.00 14.22 196 PHE A C 1
ATOM 2762 O O . PHE A 1 196 ? 8.723 78.297 94.710 1.00 15.16 196 PHE A O 1
ATOM 2779 N N . THR A 1 197 ? 7.506 77.220 93.140 1.00 14.54 197 THR A N 1
ATOM 2780 C CA . THR A 1 197 ? 6.412 78.171 93.149 1.00 14.19 197 THR A CA 1
ATOM 2781 C C . THR A 1 197 ? 5.116 77.494 93.589 1.00 16.17 197 THR A C 1
ATOM 2782 O O . THR A 1 197 ? 4.936 76.283 93.428 1.00 16.35 197 THR A O 1
ATOM 2793 N N . LEU A 1 198 ? 4.232 78.300 94.173 1.00 14.76 198 LEU A N 1
ATOM 2794 C CA . LEU A 1 198 ? 2.883 77.903 94.573 1.00 16.99 198 LEU A CA 1
ATOM 2795 C C . LEU A 1 198 ? 1.942 78.892 93.906 1.00 14.09 198 LEU A C 1
ATOM 2796 O O . LEU A 1 198 ? 1.991 80.088 94.218 1.00 15.66 198 LEU A O 1
ATOM 2812 N N . GLN A 1 199 ? 1.108 78.425 92.985 1.00 15.22 199 GLN A N 1
ATOM 2813 C CA . GLN A 1 199 ? 0.215 79.329 92.271 1.00 15.32 199 GLN A CA 1
ATOM 2814 C C . GLN A 1 199 ? -1.164 78.716 92.108 1.00 15.07 199 GLN A C 1
ATOM 2815 O O . GLN A 1 199 ? -1.304 77.503 91.948 1.00 15.64 199 GLN A O 1
ATOM 2829 N N . TYR A 1 200 ? -2.182 79.579 92.091 1.00 16.33 200 TYR A N 1
ATOM 2830 C CA . TYR A 1 200 ? -3.478 79.173 91.564 1.00 16.17 200 TYR A CA 1
ATOM 2831 C C . TYR A 1 200 ? -3.483 79.293 90.047 1.00 18.14 200 TYR A C 1
ATOM 2832 O O . TYR A 1 200 ? -2.773 80.118 89.473 1.00 17.97 200 TYR A O 1
ATOM 2850 N N . ASP A 1 201 ? -4.269 78.429 89.408 1.00 17.06 201 ASP A N 1
ATOM 2851 C CA . ASP A 1 201 ? -4.670 78.607 88.015 1.00 20.68 201 ASP A CA 1
ATOM 2852 C C . ASP A 1 201 ? -5.231 80.014 87.827 1.00 20.80 201 ASP A C 1
ATOM 2853 O O . ASP A 1 201 ? -6.214 80.386 88.465 1.00 20.36 201 ASP A O 1
ATOM 2862 N N . SER A 1 202 ? -4.570 80.824 86.987 1.00 22.20 202 SER A N 1
ATOM 2863 C CA . SER A 1 202 ? -4.953 82.230 86.863 1.00 25.56 202 SER A CA 1
ATOM 2864 C C . SER A 1 202 ? -6.383 82.392 86.376 1.00 27.41 202 SER A C 1
ATOM 2865 O O . SER A 1 202 ? -6.971 83.459 86.574 1.00 30.55 202 SER A O 1
ATOM 2873 N N . ALA A 1 203 ? -6.956 81.360 85.765 1.00 26.70 203 ALA A N 1
ATOM 2874 C CA . ALA A 1 203 ? -8.327 81.425 85.272 1.00 30.07 203 ALA A CA 1
ATOM 2875 C C . ALA A 1 203 ? -9.368 81.337 86.381 1.00 30.24 203 ALA A C 1
ATOM 2876 O O . ALA A 1 203 ? -10.525 81.696 86.148 1.00 28.84 203 ALA A O 1
ATOM 2883 N N . LEU A 1 204 ? -8.999 80.869 87.577 1.00 26.21 204 LEU A N 1
ATOM 2884 C CA . LEU A 1 204 ? -9.986 80.742 88.648 1.00 23.61 204 LEU A CA 1
ATOM 2885 C C . LEU A 1 204 ? -10.541 82.111 89.023 1.00 23.00 204 LEU A C 1
ATOM 2886 O O . LEU A 1 204 ? -9.768 83.014 89.359 1.00 23.91 204 LEU A O 1
ATOM 2902 N N . PRO A 1 205 ? -11.859 82.298 89.020 1.00 26.42 205 PRO A N 1
ATOM 2903 C CA . PRO A 1 205 ? -12.411 83.602 89.419 1.00 26.91 205 PRO A CA 1
ATOM 2904 C C . PRO A 1 205 ? -12.023 84.025 90.820 1.00 27.01 205 PRO A C 1
ATOM 2905 O O . PRO A 1 205 ? -11.841 85.221 91.069 1.00 26.02 205 PRO A O 1
ATOM 2916 N N . THR A 1 206 ? -11.919 83.079 91.748 1.00 24.24 206 THR A N 1
ATOM 2917 C CA . THR A 1 206 ? -11.591 83.356 93.139 1.00 21.26 206 THR A CA 1
ATOM 2918 C C . THR A 1 206 ? -10.316 82.613 93.492 1.00 17.64 206 THR A C 1
ATOM 2919 O O . THR A 1 206 ? -10.166 81.436 93.153 1.00 17.46 206 THR A O 1
ATOM 2930 N N . LYS A 1 207 ? -9.396 83.310 94.138 1.00 16.48 207 LYS A N 1
ATOM 2931 C CA . LYS A 1 207 ? -8.141 82.723 94.570 1.00 17.78 207 LYS A CA 1
ATOM 2932 C C . LYS A 1 207 ? -8.136 82.606 96.086 1.00 18.41 207 LYS A C 1
ATOM 2933 O O . LYS A 1 207 ? -8.917 83.262 96.779 1.00 19.81 207 LYS A O 1
ATOM 2952 N N . GLY A 1 208 ? -7.194 81.803 96.590 1.00 18.32 208 GLY A N 1
ATOM 2953 C CA . GLY A 1 208 ? -7.053 81.588 98.012 1.00 18.08 208 GLY A CA 1
ATOM 2954 C C . GLY A 1 208 ? -5.694 81.988 98.558 1.00 15.11 208 GLY A C 1
ATOM 2955 O O . GLY A 1 208 ? -5.086 82.955 98.099 1.00 14.72 208 GLY A O 1
ATOM 2959 N N . ILE A 1 209 ? -5.214 81.231 99.533 1.00 15.94 209 ILE A N 1
ATOM 2960 C CA . ILE A 1 209 ? -3.950 81.478 100.217 1.00 14.01 209 ILE A CA 1
ATOM 2961 C C . ILE A 1 209 ? -2.872 80.660 99.537 1.00 14.66 209 ILE A C 1
ATOM 2962 O O . ILE A 1 209 ? -3.088 79.495 99.212 1.00 14.94 209 ILE A O 1
ATOM 2978 N N . GLY A 1 210 ? -1.701 81.251 99.334 1.00 13.14 210 GLY A N 1
ATOM 2979 C CA . GLY A 1 210 ? -0.605 80.479 98.813 1.00 14.37 210 GLY A CA 1
ATOM 2980 C C . GLY A 1 210 ? -0.072 79.441 99.788 1.00 14.34 210 GLY A C 1
ATOM 2981 O O . GLY A 1 210 ? -0.231 78.228 99.600 1.00 15.05 210 GLY A O 1
ATOM 2985 N N . LEU A 1 211 ? 0.552 79.924 100.854 1.00 12.40 211 LEU A N 1
ATOM 2986 C CA . LEU A 1 211 ? 1.058 79.082 101.933 1.00 11.68 211 LEU A CA 1
ATOM 2987 C C . LEU A 1 211 ? 0.344 79.474 103.214 1.00 13.59 211 LEU A C 1
ATOM 2988 O O . LEU A 1 211 ? 0.535 80.588 103.715 1.00 13.44 211 LEU A O 1
ATOM 3004 N N . TYR A 1 212 ? -0.474 78.563 103.743 1.00 13.07 212 TYR A N 1
ATOM 3005 C CA . TYR A 1 212 ? -1.112 78.743 105.040 1.00 13.01 212 TYR A CA 1
ATOM 3006 C C . TYR A 1 212 ? -0.274 77.960 106.045 1.00 12.86 212 TYR A C 1
ATOM 3007 O O . TYR A 1 212 ? -0.284 76.725 106.056 1.00 14.49 212 TYR A O 1
ATOM 3025 N N . ALA A 1 213 ? 0.458 78.682 106.870 1.00 13.11 213 ALA A N 1
ATOM 3026 C CA . ALA A 1 213 ? 1.432 78.093 107.791 1.00 15.04 213 ALA A CA 1
ATOM 3027 C C . ALA A 1 213 ? 1.179 78.669 109.173 1.00 12.41 213 ALA A C 1
ATOM 3028 O O . ALA A 1 213 ? 1.971 79.470 109.687 1.00 13.87 213 ALA A O 1
ATOM 3035 N N . PRO A 1 214 ? 0.072 78.281 109.806 1.00 12.95 214 PRO A N 1
ATOM 3036 C CA . PRO A 1 214 ? -0.352 79.008 111.012 1.00 15.09 214 PRO A CA 1
ATOM 3037 C C . PRO A 1 214 ? 0.650 78.896 112.152 1.00 14.47 214 PRO A C 1
ATOM 3038 O O . PRO A 1 214 ? 0.959 79.908 112.795 1.00 14.21 214 PRO A O 1
ATOM 3049 N N . LEU A 1 215 ? 1.166 77.697 112.415 1.00 12.33 215 LEU A N 1
ATOM 3050 C CA . LEU A 1 215 ? 2.038 77.418 113.562 1.00 12.40 215 LEU A CA 1
ATOM 3051 C C . LEU A 1 215 ? 3.325 76.798 113.016 1.00 12.91 215 LEU A C 1
ATOM 3052 O O . LEU A 1 215 ? 3.335 75.617 112.652 1.00 13.13 215 LEU A O 1
ATOM 3068 N N . ILE A 1 216 ? 4.405 77.581 112.958 1.00 11.96 216 ILE A N 1
ATOM 3069 C CA . ILE A 1 216 ? 5.666 77.121 112.373 1.00 13.95 216 ILE A CA 1
ATOM 3070 C C . ILE A 1 216 ? 6.827 77.575 113.240 1.00 13.51 216 ILE A C 1
ATOM 3071 O O . ILE A 1 216 ? 6.754 78.591 113.943 1.00 13.66 216 ILE A O 1
ATOM 3087 N N . ALA A 1 217 ? 7.905 76.801 113.196 1.00 14.44 217 ALA A N 1
ATOM 3088 C CA . ALA A 1 217 ? 9.078 77.134 113.987 1.00 12.31 217 ALA A CA 1
ATOM 3089 C C . ALA A 1 217 ? 10.306 76.494 113.371 1.00 13.30 217 ALA A C 1
ATOM 3090 O O . ALA A 1 217 ? 10.223 75.461 112.700 1.00 13.87 217 ALA A O 1
ATOM 3097 N N . LEU A 1 218 ? 11.451 77.088 113.677 1.00 11.64 218 LEU A N 1
ATOM 3098 C CA . LEU A 1 218 ? 12.740 76.422 113.521 1.00 11.78 218 LEU A CA 1
ATOM 3099 C C . LEU A 1 218 ? 12.951 75.916 112.092 1.00 14.13 218 LEU A C 1
ATOM 3100 O O . LEU A 1 218 ? 13.304 74.756 111.869 1.00 13.43 218 LEU A O 1
ATOM 3116 N N . SER A 1 219 ? 12.726 76.799 111.113 1.00 14.52 219 SER A N 1
ATOM 3117 C CA . SER A 1 219 ? 12.635 76.377 109.717 1.00 14.05 219 SER A CA 1
ATOM 3118 C C . SER A 1 219 ? 13.332 77.378 108.815 1.00 12.01 219 SER A C 1
ATOM 3119 O O . SER A 1 219 ? 13.559 78.538 109.188 1.00 12.45 219 SER A O 1
ATOM 3127 N N . THR A 1 220 ? 13.640 76.922 107.598 1.00 12.97 220 THR A N 1
ATOM 3128 C CA . THR A 1 220 ? 14.152 77.806 106.559 1.00 12.47 220 THR A CA 1
ATOM 3129 C C . THR A 1 220 ? 13.288 77.681 105.311 1.00 11.88 220 THR A C 1
ATOM 3130 O O . THR A 1 220 ? 12.930 76.572 104.890 1.00 13.71 220 THR A O 1
ATOM 3141 N N . TYR A 1 221 ? 12.974 78.836 104.737 1.00 11.91 221 TYR A N 1
ATOM 3142 C CA . TYR A 1 221 ? 12.227 78.966 103.493 1.00 12.43 221 TYR A CA 1
ATOM 3143 C C . TYR A 1 221 ? 13.094 79.787 102.544 1.00 14.33 221 TYR A C 1
ATOM 3144 O O . TYR A 1 221 ? 13.517 80.893 102.898 1.00 12.67 221 TYR A O 1
ATOM 3162 N N . LYS A 1 222 ? 13.375 79.251 101.358 1.00 13.12 222 LYS A N 1
ATOM 3163 C CA . LYS A 1 222 ? 14.279 79.924 100.424 1.00 11.10 222 LYS A CA 1
ATOM 3164 C C . LYS A 1 222 ? 13.759 79.800 99.001 1.00 12.82 222 LYS A C 1
ATOM 3165 O O . LYS A 1 222 ? 13.333 78.721 98.588 1.00 13.62 222 LYS A O 1
ATOM 3184 N N . SER A 1 223 ? 13.798 80.900 98.250 1.00 11.97 223 SER A N 1
ATOM 3185 C CA . SER A 1 223 ? 13.520 80.856 96.819 1.00 11.57 223 SER A CA 1
ATOM 3186 C C . SER A 1 223 ? 12.168 80.206 96.548 1.00 14.38 223 SER A C 1
ATOM 3187 O O . SER A 1 223 ? 12.030 79.256 95.762 1.00 13.65 223 SER A O 1
ATOM 3195 N N . ILE A 1 224 ? 11.156 80.742 97.220 1.00 13.46 224 ILE A N 1
ATOM 3196 C CA A ILE A 1 224 ? 9.779 80.299 97.052 0.50 14.04 224 ILE A CA 1
ATOM 3197 C CA B ILE A 1 224 ? 9.771 80.302 97.077 0.50 14.07 224 ILE A CA 1
ATOM 3198 C C . ILE A 1 224 ? 8.965 81.473 96.545 1.00 14.65 224 ILE A C 1
ATOM 3199 O O . ILE A 1 224 ? 8.988 82.559 97.136 1.00 15.21 224 ILE A O 1
ATOM 3230 N N . LEU A 1 225 ? 8.222 81.242 95.475 1.00 12.77 225 LEU A N 1
ATOM 3231 C CA . LEU A 1 225 ? 7.364 82.252 94.877 1.00 14.11 225 LEU A CA 1
ATOM 3232 C C . LEU A 1 225 ? 5.921 81.826 95.043 1.00 14.99 225 LEU A C 1
ATOM 3233 O O . LEU A 1 225 ? 5.553 80.740 94.607 1.00 16.91 225 LEU A O 1
ATOM 3249 N N . THR A 1 226 ? 5.092 82.670 95.632 1.00 13.95 226 THR A N 1
ATOM 3250 C CA A THR A 1 226 ? 3.650 82.475 95.556 0.50 17.05 226 THR A CA 1
ATOM 3251 C CA B THR A 1 226 ? 3.661 82.473 95.535 0.50 17.03 226 THR A CA 1
ATOM 3252 C C . THR A 1 226 ? 3.062 83.588 94.705 1.00 16.74 226 THR A C 1
ATOM 3253 O O . THR A 1 226 ? 3.444 84.752 94.841 1.00 17.42 226 THR A O 1
ATOM 3274 N N . LYS A 1 227 ? 2.152 83.222 93.816 1.00 16.95 227 LYS A N 1
ATOM 3275 C CA . LYS A 1 227 ? 1.529 84.229 92.974 1.00 19.52 227 LYS A CA 1
ATOM 3276 C C . LYS A 1 227 ? 0.197 83.694 92.484 1.00 16.71 227 LYS A C 1
ATOM 3277 O O . LYS A 1 227 ? -0.134 82.509 92.646 1.00 16.82 227 LYS A O 1
ATOM 3296 N N . ASN A 1 228 ? -0.593 84.606 91.919 1.00 15.82 228 ASN A N 1
ATOM 3297 C CA . ASN A 1 228 ? -1.984 84.328 91.598 1.00 15.66 228 ASN A CA 1
ATOM 3298 C C . ASN A 1 228 ? -2.743 83.907 92.852 1.00 18.23 228 ASN A C 1
ATOM 3299 O O . ASN A 1 228 ? -3.510 82.952 92.825 1.00 20.73 228 ASN A O 1
ATOM 3310 N N . THR A 1 229 ? -2.497 84.601 93.965 1.00 14.78 229 THR A N 1
ATOM 3311 C CA . THR A 1 229 ? -3.181 84.360 95.227 1.00 15.31 229 THR A CA 1
ATOM 3312 C C . THR A 1 229 ? -3.956 85.592 95.667 1.00 15.76 229 THR A C 1
ATOM 3313 O O . THR A 1 229 ? -3.716 86.708 95.208 1.00 15.65 229 THR A O 1
ATOM 3324 N N . PHE A 1 230 ? -4.867 85.358 96.611 1.00 14.86 230 PHE A N 1
ATOM 3325 C CA . PHE A 1 230 ? -5.541 86.424 97.344 1.00 15.26 230 PHE A CA 1
ATOM 3326 C C . PHE A 1 230 ? -4.689 86.877 98.522 1.00 14.77 230 PHE A C 1
ATOM 3327 O O . PHE A 1 230 ? -4.498 88.083 98.748 1.00 13.14 230 PHE A O 1
ATOM 3344 N N . GLU A 1 231 ? -4.157 85.910 99.270 1.00 13.06 231 GLU A N 1
ATOM 3345 C CA . GLU A 1 231 ? -3.203 86.153 100.350 1.00 12.09 231 GLU A CA 1
ATOM 3346 C C . GLU A 1 231 ? -2.010 85.253 100.091 1.00 13.08 231 GLU A C 1
ATOM 3347 O O . GLU A 1 231 ? -2.187 84.076 99.767 1.00 13.64 231 GLU A O 1
ATOM 3359 N N . GLY A 1 232 ? -0.800 85.799 100.205 1.00 12.51 232 GLY A N 1
ATOM 3360 C CA . GLY A 1 232 ? 0.370 85.047 99.797 1.00 14.36 232 GLY A CA 1
ATOM 3361 C C . GLY A 1 232 ? 0.836 84.022 100.811 1.00 14.93 232 GLY A C 1
ATOM 3362 O O . GLY A 1 232 ? 0.708 82.812 100.596 1.00 14.16 232 GLY A O 1
ATOM 3366 N N . ILE A 1 233 ? 1.417 84.521 101.899 1.00 12.29 233 ILE A N 1
ATOM 3367 C CA . ILE A 1 233 ? 1.930 83.714 103.001 1.00 12.08 233 ILE A CA 1
ATOM 3368 C C . ILE A 1 233 ? 1.236 84.194 104.275 1.00 12.73 233 ILE A C 1
ATOM 3369 O O . ILE A 1 233 ? 1.201 85.399 104.557 1.00 12.98 233 ILE A O 1
ATOM 3385 N N . LYS A 1 234 ? 0.661 83.258 105.027 1.00 13.54 234 LYS A N 1
ATOM 3386 C CA . LYS A 1 234 ? -0.214 83.591 106.144 1.00 12.35 234 LYS A CA 1
ATOM 3387 C C . LYS A 1 234 ? 0.090 82.703 107.345 1.00 14.45 234 LYS A C 1
ATOM 3388 O O . LYS A 1 234 ? 0.004 81.478 107.243 1.00 14.39 234 LYS A O 1
ATOM 3407 N N . SER A 1 235 ? 0.392 83.323 108.486 1.00 12.29 235 SER A N 1
ATOM 3408 C CA . SER A 1 235 ? 0.827 82.610 109.677 1.00 12.06 235 SER A CA 1
ATOM 3409 C C . SER A 1 235 ? 0.241 83.291 110.910 1.00 12.93 235 SER A C 1
ATOM 3410 O O . SER A 1 235 ? -0.130 84.470 110.876 1.00 11.62 235 SER A O 1
ATOM 3418 N N . VAL A 1 236 ? 0.177 82.530 112.004 1.00 13.20 236 VAL A N 1
ATOM 3419 C CA . VAL A 1 236 ? -0.327 82.999 113.298 1.00 12.47 236 VAL A CA 1
ATOM 3420 C C . VAL A 1 236 ? 0.794 83.131 114.326 1.00 14.15 236 VAL A C 1
ATOM 3421 O O . VAL A 1 236 ? 0.868 84.120 115.066 1.00 13.20 236 VAL A O 1
ATOM 3434 N N . ASP A 1 237 ? 1.634 82.102 114.435 1.00 12.90 237 ASP A N 1
ATOM 3435 C CA . ASP A 1 237 ? 2.672 82.009 115.459 1.00 13.54 237 ASP A CA 1
ATOM 3436 C C . ASP A 1 237 ? 3.847 81.329 114.768 1.00 13.74 237 ASP A C 1
ATOM 3437 O O . ASP A 1 237 ? 3.806 80.119 114.514 1.00 13.45 237 ASP A O 1
ATOM 3446 N N . ALA A 1 238 ? 4.858 82.124 114.433 1.00 11.48 238 ALA A N 1
ATOM 3447 C CA . ALA A 1 238 ? 6.085 81.679 113.794 1.00 11.11 238 ALA A CA 1
ATOM 3448 C C . ALA A 1 238 ? 7.250 82.119 114.662 1.00 14.42 238 ALA A C 1
ATOM 3449 O O . ALA A 1 238 ? 7.295 83.272 115.111 1.00 12.27 238 ALA A O 1
ATOM 3456 N N . TRP A 1 239 ? 8.184 81.214 114.911 1.00 12.96 239 TRP A N 1
ATOM 3457 C CA . TRP A 1 239 ? 9.376 81.611 115.646 1.00 11.49 239 TRP A CA 1
ATOM 3458 C C . TRP A 1 239 ? 10.609 80.899 115.117 1.00 12.57 239 TRP A C 1
ATOM 3459 O O . TRP A 1 239 ? 10.551 79.749 114.668 1.00 12.83 239 TRP A O 1
ATOM 3497 N N . CYS A 1 241 ? 12.425 81.372 112.308 1.00 11.79 241 CYS A N 1
ATOM 3498 C CA . CYS A 1 241 ? 12.370 81.016 110.896 1.00 11.72 241 CYS A CA 1
ATOM 3499 C C . CYS A 1 241 ? 13.094 82.072 110.084 1.00 13.93 241 CYS A C 1
ATOM 3500 O O . CYS A 1 241 ? 13.029 83.267 110.403 1.00 12.37 241 CYS A O 1
ATOM 3508 N N . THR A 1 242 ? 13.798 81.625 109.046 1.00 10.62 242 THR A N 1
ATOM 3509 C CA . THR A 1 242 ? 14.394 82.536 108.083 1.00 10.19 242 THR A CA 1
ATOM 3510 C C . THR A 1 242 ? 13.747 82.345 106.723 1.00 10.74 242 THR A C 1
ATOM 3511 O O . THR A 1 242 ? 13.328 81.241 106.352 1.00 12.45 242 THR A O 1
ATOM 3522 N N . TRP A 1 243 ? 13.663 83.460 106.001 1.00 10.34 243 TRP A N 1
ATOM 3523 C CA . TRP A 1 243 ? 13.007 83.559 104.705 1.00 10.67 243 TRP A CA 1
ATOM 3524 C C . TRP A 1 243 ? 13.974 84.293 103.792 1.00 11.01 243 TRP A C 1
ATOM 3525 O O . TRP A 1 243 ? 14.312 85.449 104.062 1.00 13.40 243 TRP A O 1
ATOM 3546 N N . GLU A 1 244 ? 14.463 83.617 102.749 1.00 12.21 244 GLU A N 1
ATOM 3547 C CA . GLU A 1 244 ? 15.437 84.197 101.827 1.00 11.13 244 GLU A CA 1
ATOM 3548 C C . GLU A 1 244 ? 14.887 84.082 100.419 1.00 10.95 244 GLU A C 1
ATOM 3549 O O . GLU A 1 244 ? 14.531 82.982 99.985 1.00 11.33 244 GLU A O 1
ATOM 3561 N N . ARG A 1 245 ? 14.793 85.211 99.719 1.00 10.95 245 ARG A N 1
ATOM 3562 C CA . ARG A 1 245 ? 14.297 85.240 98.343 1.00 9.42 245 ARG A CA 1
ATOM 3563 C C . ARG A 1 245 ? 12.916 84.603 98.223 1.00 10.63 245 ARG A C 1
ATOM 3564 O O . ARG A 1 245 ? 12.625 83.857 97.275 1.00 12.93 245 ARG A O 1
ATOM 3585 N N . VAL A 1 246 ? 12.041 84.956 99.164 1.00 11.61 246 VAL A N 1
ATOM 3586 C CA . VAL A 1 246 ? 10.641 84.559 99.126 1.00 13.12 246 VAL A CA 1
ATOM 3587 C C . VAL A 1 246 ? 9.848 85.731 98.576 1.00 13.13 246 VAL A C 1
ATOM 3588 O O . VAL A 1 246 ? 9.973 86.870 99.056 1.00 11.60 246 VAL A O 1
ATOM 3601 N N . GLN A 1 247 ? 9.029 85.453 97.570 1.00 14.04 247 GLN A N 1
ATOM 3602 C CA . GLN A 1 247 ? 8.206 86.464 96.935 1.00 12.87 247 GLN A CA 1
ATOM 3603 C C . GLN A 1 247 ? 6.756 86.079 97.162 1.00 13.25 247 GLN A C 1
ATOM 3604 O O . GLN A 1 247 ? 6.372 84.931 96.900 1.00 14.32 247 GLN A O 1
ATOM 3618 N N . ALA A 1 248 ? 5.966 87.022 97.649 1.00 12.56 248 ALA A N 1
ATOM 3619 C CA . ALA A 1 248 ? 4.537 86.813 97.830 1.00 13.60 248 ALA A CA 1
ATOM 3620 C C . ALA A 1 248 ? 3.794 87.844 96.986 1.00 13.40 248 ALA A C 1
ATOM 3621 O O . ALA A 1 248 ? 3.735 89.032 97.332 1.00 12.35 248 ALA A O 1
ATOM 3628 N N . SER A 1 249 ? 3.245 87.370 95.873 1.00 13.55 249 SER A N 1
ATOM 3629 C CA A SER A 1 249 ? 2.436 88.187 94.983 0.50 14.86 249 SER A CA 1
ATOM 3630 C CA B SER A 1 249 ? 2.433 88.177 94.973 0.50 14.85 249 SER A CA 1
ATOM 3631 C C . SER A 1 249 ? 0.976 87.836 95.241 1.00 15.92 249 SER A C 1
ATOM 3632 O O . SER A 1 249 ? 0.570 86.687 95.066 1.00 20.13 249 SER A O 1
ATOM 3647 N N . ALA A 1 250 ? 0.205 88.818 95.692 1.00 14.83 250 ALA A N 1
ATOM 3648 C CA . ALA A 1 250 ? -1.156 88.580 96.144 1.00 15.57 250 ALA A CA 1
ATOM 3649 C C . ALA A 1 250 ? -2.033 89.765 95.782 1.00 14.16 250 ALA A C 1
ATOM 3650 O O . ALA A 1 250 ? -1.554 90.893 95.697 1.00 14.30 250 ALA A O 1
ATOM 3657 N N . SER A 1 251 ? -3.331 89.512 95.594 1.00 14.83 251 SER A N 1
ATOM 3658 C CA . SER A 1 251 ? -4.236 90.613 95.288 1.00 13.77 251 SER A CA 1
ATOM 3659 C C . SER A 1 251 ? -4.656 91.403 96.522 1.00 13.31 251 SER A C 1
ATOM 3660 O O . SER A 1 251 ? -4.990 92.576 96.386 1.00 13.78 251 SER A O 1
ATOM 3668 N N . SER A 1 252 ? -4.629 90.819 97.725 1.00 13.05 252 SER A N 1
ATOM 3669 C CA . SER A 1 252 ? -5.052 91.531 98.931 1.00 14.12 252 SER A CA 1
ATOM 3670 C C . SER A 1 252 ? -3.907 91.771 99.913 1.00 12.21 252 SER A C 1
ATOM 3671 O O . SER A 1 252 ? -3.566 92.930 100.193 1.00 12.47 252 SER A O 1
ATOM 3679 N N . ARG A 1 253 ? -3.300 90.716 100.462 1.00 12.13 253 ARG A N 1
ATOM 3680 C CA . ARG A 1 253 ? -2.191 90.870 101.413 1.00 12.37 253 ARG A CA 1
ATOM 3681 C C . ARG A 1 253 ? -1.080 89.890 101.055 1.00 12.35 253 ARG A C 1
ATOM 3682 O O . ARG A 1 253 ? -1.334 88.693 100.910 1.00 13.34 253 ARG A O 1
ATOM 3703 N N . SER A 1 254 ? 0.145 90.399 100.893 1.00 12.04 254 SER A N 1
ATOM 3704 C CA . SER A 1 254 ? 1.261 89.546 100.488 1.00 11.53 254 SER A CA 1
ATOM 3705 C C . SER A 1 254 ? 1.745 88.675 101.642 1.00 12.10 254 SER A C 1
ATOM 3706 O O . SER A 1 254 ? 1.725 87.447 101.546 1.00 12.10 254 SER A O 1
ATOM 3714 N N . PHE A 1 255 ? 2.168 89.296 102.745 1.00 11.35 255 PHE A N 1
ATOM 3715 C CA . PHE A 1 255 ? 2.703 88.592 103.909 1.00 11.58 255 PHE A CA 1
ATOM 3716 C C . PHE A 1 255 ? 1.838 88.926 105.127 1.00 11.25 255 PHE A C 1
ATOM 3717 O O . PHE A 1 255 ? 1.611 90.106 105.420 1.00 12.82 255 PHE A O 1
ATOM 3734 N N . ILE A 1 256 ? 1.353 87.903 105.823 1.00 11.65 256 ILE A N 1
ATOM 3735 C CA . ILE A 1 256 ? 0.531 88.062 107.021 1.00 11.46 256 ILE A CA 1
ATOM 3736 C C . ILE A 1 256 ? 1.160 87.224 108.124 1.00 11.21 256 ILE A C 1
ATOM 3737 O O . ILE A 1 256 ? 1.261 85.998 107.985 1.00 12.26 256 ILE A O 1
ATOM 3753 N N . PHE A 1 257 ? 1.583 87.882 109.213 1.00 10.80 257 PHE A N 1
ATOM 3754 C CA . PHE A 1 257 ? 2.117 87.203 110.387 1.00 11.61 257 PHE A CA 1
ATOM 3755 C C . PHE A 1 257 ? 1.350 87.681 111.616 1.00 12.62 257 PHE A C 1
ATOM 3756 O O . PHE A 1 257 ? 0.970 88.852 111.717 1.00 12.65 257 PHE A O 1
ATOM 3773 N N . GLY A 1 258 ? 1.090 86.761 112.531 1.00 11.41 258 GLY A N 1
ATOM 3774 C CA . GLY A 1 258 ? 0.259 87.081 113.682 1.00 12.04 258 GLY A CA 1
ATOM 3775 C C . GLY A 1 258 ? -1.211 87.192 113.333 1.00 11.96 258 GLY A C 1
ATOM 3776 O O . GLY A 1 258 ? -1.957 87.898 114.025 1.00 13.13 258 GLY A O 1
ATOM 3780 N N . HIS A 1 259 ? -1.647 86.498 112.279 1.00 12.44 259 HIS A N 1
ATOM 3781 C CA . HIS A 1 259 ? -3.057 86.411 111.906 1.00 13.14 259 HIS A CA 1
ATOM 3782 C C . HIS A 1 259 ? -3.914 86.172 113.141 1.00 15.52 259 HIS A C 1
ATOM 3783 O O . HIS A 1 259 ? -3.674 85.229 113.902 1.00 14.55 259 HIS A O 1
ATOM 3797 N N . THR A 1 260 ? -4.914 87.035 113.335 1.00 14.79 260 THR A N 1
ATOM 3798 C CA . THR A 1 260 ? -5.752 87.012 114.538 1.00 15.39 260 THR A CA 1
ATOM 3799 C C . THR A 1 260 ? -6.999 86.145 114.395 1.00 15.08 260 THR A C 1
ATOM 3800 O O . THR A 1 260 ? -7.787 86.043 115.350 1.00 16.96 260 THR A O 1
ATOM 3811 N N . GLY A 1 261 ? -7.222 85.558 113.231 1.00 14.59 261 GLY A N 1
ATOM 3812 C CA . GLY A 1 261 ? -8.469 84.887 112.941 1.00 17.90 261 GLY A CA 1
ATOM 3813 C C . GLY A 1 261 ? -8.608 83.432 113.362 1.00 19.39 261 GLY A C 1
ATOM 3814 O O . GLY A 1 261 ? -9.489 82.738 112.834 1.00 19.09 261 GLY A O 1
ATOM 3818 N N . THR A 1 262 ? -7.792 82.956 114.310 1.00 14.45 262 THR A N 1
ATOM 3819 C CA . THR A 1 262 ? -7.937 81.613 114.876 1.00 15.19 262 THR A CA 1
ATOM 3820 C C . THR A 1 262 ? -8.019 81.716 116.399 1.00 17.07 262 THR A C 1
ATOM 3821 O O . THR A 1 262 ? -7.855 82.791 116.993 1.00 18.44 262 THR A O 1
ATOM 3832 N N . ALA A 1 263 ? -8.250 80.568 117.046 1.00 17.41 263 ALA A N 1
ATOM 3833 C CA . ALA A 1 263 ? -8.288 80.523 118.502 1.00 17.15 263 ALA A CA 1
ATOM 3834 C C . ALA A 1 263 ? -6.912 80.697 119.135 1.00 18.36 263 ALA A C 1
ATOM 3835 O O . ALA A 1 263 ? -6.820 80.938 120.344 1.00 19.52 263 ALA A O 1
ATOM 3842 N N . TRP A 1 264 ? -5.846 80.556 118.361 1.00 16.02 264 TRP A N 1
ATOM 3843 C CA . TRP A 1 264 ? -4.492 80.646 118.900 1.00 15.18 264 TRP A CA 1
ATOM 3844 C C . TRP A 1 264 ? -4.097 82.104 119.084 1.00 15.30 264 TRP A C 1
ATOM 3845 O O . TRP A 1 264 ? -4.299 82.926 118.187 1.00 16.06 264 TRP A O 1
ATOM 3866 N N . THR A 1 265 ? -3.522 82.420 120.233 1.00 16.30 265 THR A N 1
ATOM 3867 C CA . THR A 1 265 ? -3.066 83.786 120.477 1.00 17.86 265 THR A CA 1
ATOM 3868 C C . THR A 1 265 ? -1.855 84.138 119.615 1.00 16.26 265 THR A C 1
ATOM 3869 O O . THR A 1 265 ? -0.802 83.490 119.751 1.00 15.18 265 THR A O 1
ATOM 3880 N N . PRO A 1 266 ? -1.929 85.174 118.773 1.00 13.49 266 PRO A N 1
ATOM 3881 C CA . PRO A 1 266 ? -0.767 85.549 117.956 1.00 13.68 266 PRO A CA 1
ATOM 3882 C C . PRO A 1 266 ? 0.457 85.882 118.787 1.00 13.27 266 PRO A C 1
ATOM 3883 O O . PRO A 1 266 ? 0.393 86.605 119.784 1.00 13.39 266 PRO A O 1
ATOM 3894 N N . ASN A 1 267 ? 1.591 85.362 118.336 1.00 15.23 267 ASN A N 1
ATOM 3895 C CA A ASN A 1 267 ? 2.890 85.670 118.917 0.50 16.58 267 ASN A CA 1
ATOM 3896 C CA B ASN A 1 267 ? 2.889 85.671 118.925 0.50 16.57 267 ASN A CA 1
ATOM 3897 C C . ASN A 1 267 ? 3.948 85.177 117.952 1.00 15.44 267 ASN A C 1
ATOM 3898 O O . ASN A 1 267 ? 3.789 84.106 117.373 1.00 15.42 267 ASN A O 1
ATOM 3919 N N . ASN A 1 268 ? 5.034 85.942 117.798 1.00 13.26 268 ASN A N 1
ATOM 3920 C CA . ASN A 1 268 ? 6.086 85.571 116.861 1.00 11.47 268 ASN A CA 1
ATOM 3921 C C . ASN A 1 268 ? 7.427 86.031 117.413 1.00 13.52 268 ASN A C 1
ATOM 3922 O O . ASN A 1 268 ? 7.501 87.032 118.128 1.00 13.66 268 ASN A O 1
ATOM 3933 N N . THR A 1 269 ? 8.489 85.296 117.084 1.00 11.72 269 THR A N 1
ATOM 3934 C CA . THR A 1 269 ? 9.821 85.805 117.366 1.00 10.35 269 THR A CA 1
ATOM 3935 C C . THR A 1 269 ? 10.754 85.495 116.208 1.00 13.08 269 THR A C 1
ATOM 3936 O O . THR A 1 269 ? 10.533 84.579 115.419 1.00 11.62 269 THR A O 1
ATOM 3947 N N . THR A 1 270 ? 11.819 86.280 116.147 1.00 11.71 270 THR A N 1
ATOM 3948 C CA . THR A 1 270 ? 13.036 85.956 115.393 1.00 13.21 270 THR A CA 1
ATOM 3949 C C . THR A 1 270 ? 12.717 85.424 113.987 1.00 13.20 270 THR A C 1
ATOM 3950 O O . THR A 1 270 ? 13.168 84.350 113.563 1.00 13.17 270 THR A O 1
ATOM 3961 N N . GLN A 1 271 ? 11.979 86.243 113.226 1.00 12.77 271 GLN A N 1
ATOM 3962 C CA . GLN A 1 271 ? 11.787 86.035 111.789 1.00 12.33 271 GLN A CA 1
ATOM 3963 C C . GLN A 1 271 ? 12.741 86.949 111.032 1.00 13.64 271 GLN A C 1
ATOM 3964 O O . GLN A 1 271 ? 12.765 88.160 111.274 1.00 14.13 271 GLN A O 1
ATOM 3978 N N . THR A 1 272 ? 13.547 86.370 110.147 1.00 11.35 272 THR A N 1
ATOM 3979 C CA . THR A 1 272 ? 14.437 87.139 109.287 1.00 9.73 272 THR A CA 1
ATOM 3980 C C . THR A 1 272 ? 13.969 87.005 107.847 1.00 10.72 272 THR A C 1
ATOM 3981 O O . THR A 1 272 ? 13.670 85.897 107.389 1.00 11.55 272 THR A O 1
ATOM 3992 N N . PHE A 1 273 ? 13.957 88.133 107.130 1.00 11.54 273 PHE A N 1
ATOM 3993 C CA . PHE A 1 273 ? 13.614 88.189 105.711 1.00 9.61 273 PHE A CA 1
ATOM 3994 C C . PHE A 1 273 ? 14.764 88.847 104.976 1.00 11.17 273 PHE A C 1
ATOM 3995 O O . PHE A 1 273 ? 15.098 90.000 105.265 1.00 12.26 273 PHE A O 1
ATOM 4012 N N . ILE A 1 274 ? 15.369 88.116 104.044 1.00 10.60 274 ILE A N 1
ATOM 4013 C CA . ILE A 1 274 ? 16.507 88.588 103.265 1.00 10.24 274 ILE A CA 1
ATOM 4014 C C . ILE A 1 274 ? 16.122 88.511 101.800 1.00 11.49 274 ILE A C 1
ATOM 4015 O O . ILE A 1 274 ? 15.852 87.416 101.285 1.00 11.99 274 ILE A O 1
ATOM 4031 N N . GLY A 1 275 ? 16.109 89.658 101.125 1.00 12.23 275 GLY A N 1
ATOM 4032 C CA . GLY A 1 275 ? 15.793 89.648 99.695 1.00 11.77 275 GLY A CA 1
ATOM 4033 C C . GLY A 1 275 ? 14.420 89.098 99.377 1.00 12.79 275 GLY A C 1
ATOM 4034 O O . GLY A 1 275 ? 14.232 88.467 98.326 1.00 14.30 275 GLY A O 1
ATOM 4038 N N . CYS A 1 276 ? 13.448 89.348 100.245 1.00 11.29 276 CYS A N 1
ATOM 4039 C CA . CYS A 1 276 ? 12.074 88.956 99.994 1.00 12.04 276 CYS A CA 1
ATOM 4040 C C . CYS A 1 276 ? 11.338 90.094 99.305 1.00 12.87 276 CYS A C 1
ATOM 4041 O O . CYS A 1 276 ? 11.778 91.248 99.305 1.00 12.85 276 CYS A O 1
ATOM 4049 N N . TRP A 1 277 ? 10.209 89.753 98.698 1.00 12.34 277 TRP A N 1
ATOM 4050 C CA . TRP A 1 277 ? 9.533 90.676 97.792 1.00 11.45 277 TRP A CA 1
ATOM 4051 C C . TRP A 1 277 ? 8.030 90.530 97.942 1.00 13.73 277 TRP A C 1
ATOM 4052 O O . TRP A 1 277 ? 7.495 89.453 97.677 1.00 14.03 277 TRP A O 1
ATOM 4073 N N . ALA A 1 278 ? 7.359 91.612 98.335 1.00 11.62 278 ALA A N 1
ATOM 4074 C CA . ALA A 1 278 ? 5.899 91.677 98.353 1.00 12.64 278 ALA A CA 1
ATOM 4075 C C . ALA A 1 278 ? 5.447 92.414 97.098 1.00 12.82 278 ALA A C 1
ATOM 4076 O O . ALA A 1 278 ? 5.946 93.505 96.820 1.00 13.93 278 ALA A O 1
ATOM 4083 N N . THR A 1 279 ? 4.555 91.819 96.312 1.00 11.40 279 THR A N 1
ATOM 4084 C CA . THR A 1 279 ? 4.042 92.526 95.146 1.00 10.29 279 THR A CA 1
ATOM 4085 C C . THR A 1 279 ? 2.528 92.417 95.057 1.00 11.36 279 THR A C 1
ATOM 4086 O O . THR A 1 279 ? 1.915 91.449 95.518 1.00 13.12 279 THR A O 1
ATOM 4097 N N . ASP A 1 280 ? 1.940 93.434 94.432 1.00 12.07 280 ASP A N 1
ATOM 4098 C CA . ASP A 1 280 ? 0.598 93.462 93.885 1.00 14.68 280 ASP A CA 1
ATOM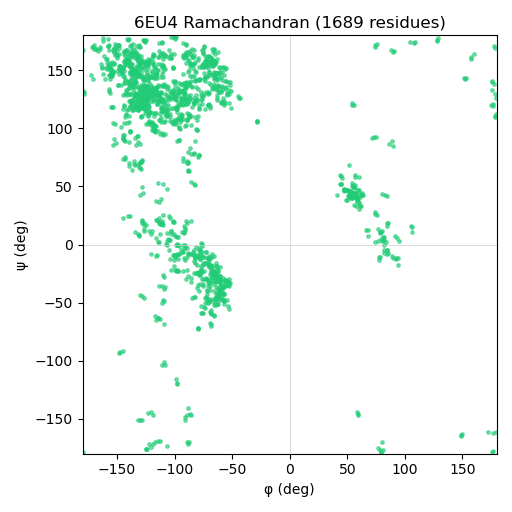 4099 C C . ASP A 1 280 ? -0.494 93.647 94.936 1.00 14.39 280 ASP A C 1
ATOM 4100 O O . ASP A 1 280 ? -1.646 93.904 94.564 1.00 13.58 280 ASP A O 1
ATOM 4109 N N . ALA A 1 281 ? -0.184 93.549 96.218 1.00 13.15 281 ALA A N 1
ATOM 4110 C CA . ALA A 1 281 ? -1.204 93.587 97.260 1.00 12.98 281 ALA A CA 1
ATOM 4111 C C . ALA A 1 281 ? -2.036 94.868 97.229 1.00 14.25 281 ALA A C 1
ATOM 4112 O O . ALA A 1 281 ? -1.502 95.984 97.183 1.00 12.54 281 ALA A O 1
ATOM 4119 N N . GLY A 1 282 ? -3.354 94.701 97.326 1.00 13.22 282 GLY A N 1
ATOM 4120 C CA . GLY A 1 282 ? -4.264 95.825 97.274 1.00 14.45 282 GLY A CA 1
ATOM 4121 C C . GLY A 1 282 ? -4.737 96.347 98.621 1.00 15.45 282 GLY A C 1
ATOM 4122 O O . GLY A 1 282 ? -5.381 97.403 98.661 1.00 14.61 282 GLY A O 1
ATOM 4126 N N . LEU A 1 283 ? -4.417 95.644 99.718 1.00 13.79 283 LEU A N 1
ATOM 4127 C CA . LEU A 1 283 ? -4.826 96.036 101.067 1.00 12.46 283 LEU A CA 1
ATOM 4128 C C . LEU A 1 283 ? -3.636 96.352 101.963 1.00 14.03 283 LEU A C 1
ATOM 4129 O O . LEU A 1 283 ? -3.535 97.483 102.454 1.00 14.27 283 LEU A O 1
ATOM 4145 N N . TYR A 1 284 ? -2.742 95.384 102.211 1.00 12.25 284 TYR A N 1
ATOM 4146 C CA . TYR A 1 284 ? -1.469 95.603 102.880 1.00 11.51 284 TYR A CA 1
ATOM 4147 C C . TYR A 1 284 ? -0.389 94.803 102.173 1.00 11.38 284 TYR A C 1
ATOM 4148 O O . TYR A 1 284 ? -0.610 93.654 101.801 1.00 11.79 284 TYR A O 1
ATOM 4166 N N . GLY A 1 285 ? 0.803 95.377 102.064 1.00 10.62 285 GLY A N 1
ATOM 4167 C CA . GLY A 1 285 ? 1.948 94.598 101.635 1.00 11.19 285 GLY A CA 1
ATOM 4168 C C . GLY A 1 285 ? 2.345 93.588 102.699 1.00 13.28 285 GLY A C 1
ATOM 4169 O O . GLY A 1 285 ? 2.377 92.375 102.465 1.00 12.46 285 GLY A O 1
ATOM 4173 N N . TRP A 1 286 ? 2.638 94.102 103.885 1.00 12.28 286 TRP A N 1
ATOM 4174 C CA . TRP A 1 286 ? 2.981 93.308 105.052 1.00 12.84 286 TRP A CA 1
ATOM 4175 C C . TRP A 1 286 ? 2.004 93.644 106.158 1.00 13.55 286 TRP A C 1
ATOM 4176 O O . TRP A 1 286 ? 1.814 94.822 106.484 1.00 14.47 286 TRP A O 1
ATOM 4197 N N . ASP A 1 287 ? 1.358 92.626 106.703 1.00 12.41 287 ASP A N 1
ATOM 4198 C CA . ASP A 1 287 ? 0.414 92.769 107.804 1.00 12.30 287 ASP A CA 1
ATOM 4199 C C . ASP A 1 287 ? 1.029 91.990 108.965 1.00 12.36 287 ASP A C 1
ATOM 4200 O O . ASP A 1 287 ? 0.937 90.762 109.001 1.00 13.91 287 ASP A O 1
ATOM 4209 N N . LEU A 1 288 ? 1.703 92.697 109.874 1.00 12.08 288 LEU A N 1
ATOM 4210 C CA . LEU A 1 288 ? 2.504 92.096 110.932 1.00 12.15 288 LEU A CA 1
ATOM 4211 C C . LEU A 1 288 ? 1.882 92.390 112.286 1.00 14.59 288 LEU A C 1
ATOM 4212 O O . LEU A 1 288 ? 1.564 93.548 112.603 1.00 15.36 288 LEU A O 1
ATOM 4228 N N . ASN A 1 289 ? 1.687 91.341 113.066 1.00 12.66 289 ASN A N 1
ATOM 4229 C CA . ASN A 1 289 ? 1.112 91.441 114.395 1.00 10.91 289 ASN A CA 1
ATOM 4230 C C . ASN A 1 289 ? 1.934 90.588 115.353 1.00 11.81 289 ASN A C 1
ATOM 4231 O O . ASN A 1 289 ? 2.204 89.416 115.068 1.00 12.91 289 ASN A O 1
ATOM 4242 N N . LYS A 1 290 ? 2.359 91.188 116.462 1.00 11.88 290 LYS A N 1
ATOM 4243 C CA . LYS A 1 290 ? 3.159 90.507 117.485 1.00 11.73 290 LYS A CA 1
ATOM 4244 C C . LYS A 1 290 ? 4.421 89.896 116.885 1.00 14.07 290 LYS A C 1
ATOM 4245 O O . LYS A 1 290 ? 4.828 88.785 117.231 1.00 14.38 290 LYS A O 1
ATOM 4281 N N . GLN A 1 292 ? 8.036 89.980 117.059 1.00 11.76 292 GLN A N 1
ATOM 4282 C CA A GLN A 1 292 ? 9.161 90.392 117.884 0.50 12.09 292 GLN A CA 1
ATOM 4283 C CA B GLN A 1 292 ? 9.162 90.404 117.873 0.50 12.10 292 GLN A CA 1
ATOM 4284 C C . GLN A 1 292 ? 10.477 89.950 117.249 1.00 12.48 292 GLN A C 1
ATOM 4285 O O . GLN A 1 292 ? 10.572 88.849 116.694 1.00 12.15 292 GLN A O 1
ATOM 4312 N N . GLY A 1 293 ? 11.507 90.791 117.374 1.00 12.12 293 GLY A N 1
ATOM 4313 C CA . GLY A 1 293 ? 12.828 90.386 116.879 1.00 10.08 293 GLY A CA 1
ATOM 4314 C C . GLY A 1 293 ? 12.899 90.109 115.390 1.00 12.38 293 GLY A C 1
ATOM 4315 O O . GLY A 1 293 ? 13.596 89.171 114.970 1.00 12.93 293 GLY A O 1
ATOM 4319 N N . CYS A 1 294 ? 12.237 90.933 114.582 1.00 12.64 294 CYS A N 1
ATOM 4320 C CA . CYS A 1 294 ? 12.130 90.738 113.141 1.00 11.39 294 CYS A CA 1
ATOM 4321 C C . CYS A 1 294 ? 13.078 91.658 112.382 1.00 11.10 294 CYS A C 1
ATOM 4322 O O . CYS A 1 294 ? 13.091 92.872 112.614 1.00 11.41 294 CYS A O 1
ATOM 4330 N N . THR A 1 295 ? 13.860 91.085 111.470 1.00 11.22 295 THR A N 1
ATOM 4331 C CA . THR A 1 295 ? 14.765 91.859 110.635 1.00 10.48 295 THR A CA 1
ATOM 4332 C C . THR A 1 295 ? 14.420 91.611 109.177 1.00 10.48 295 THR A C 1
ATOM 4333 O O . THR A 1 295 ? 14.300 90.449 108.749 1.00 11.22 295 THR A O 1
ATOM 4361 N N . ILE A 1 297 ? 16.104 92.558 105.426 1.00 10.31 297 ILE A N 1
ATOM 4362 C CA . ILE A 1 297 ? 17.342 93.008 104.795 1.00 9.06 297 ILE A CA 1
ATOM 4363 C C . ILE A 1 297 ? 17.142 93.037 103.290 1.00 8.39 297 ILE A C 1
ATOM 4364 O O . ILE A 1 297 ? 16.857 91.999 102.679 1.00 10.32 297 ILE A O 1
ATOM 4380 N N . SER A 1 298 ? 17.311 94.213 102.698 1.00 11.33 298 SER A N 1
ATOM 4381 C CA . SER A 1 298 ? 17.263 94.388 101.243 1.00 10.43 298 SER A CA 1
ATOM 4382 C C . SER A 1 298 ? 16.040 93.681 100.649 1.00 11.98 298 SER A C 1
ATOM 4383 O O . SER A 1 298 ? 16.104 92.961 99.646 1.00 14.21 298 SER A O 1
ATOM 4391 N N . CYS A 1 299 ? 14.904 93.917 101.283 1.00 10.96 299 CYS A N 1
ATOM 4392 C CA . CYS A 1 299 ? 13.615 93.474 100.780 1.00 12.02 299 CYS A CA 1
ATOM 4393 C C . CYS A 1 299 ? 12.987 94.582 99.949 1.00 12.68 299 CYS A C 1
ATOM 4394 O O . CYS A 1 299 ? 13.372 95.744 100.036 1.00 13.75 299 CYS A O 1
ATOM 4402 N N . GLY A 1 300 ? 12.009 94.197 99.129 1.00 11.27 300 GLY A N 1
ATOM 4403 C CA . GLY A 1 300 ? 11.339 95.130 98.253 1.00 12.48 300 GLY A CA 1
ATOM 4404 C C . GLY A 1 300 ? 9.838 94.934 98.274 1.00 13.83 300 GLY A C 1
ATOM 4405 O O . GLY A 1 300 ? 9.316 93.929 98.772 1.00 12.43 300 GLY A O 1
ATOM 4409 N N . ALA A 1 301 ? 9.148 95.905 97.687 1.00 12.36 301 ALA A N 1
ATOM 4410 C CA . ALA A 1 301 ? 7.699 95.842 97.594 1.00 14.17 301 ALA A CA 1
ATOM 4411 C C . ALA A 1 301 ? 7.271 96.668 96.398 1.00 14.94 301 ALA A C 1
ATOM 4412 O O . ALA A 1 301 ? 7.564 97.868 96.337 1.00 15.75 301 ALA A O 1
ATOM 4419 N N . ASP A 1 302 ? 6.647 96.030 95.421 1.00 13.17 302 ASP A N 1
ATOM 4420 C CA . ASP A 1 302 ? 6.306 96.698 94.171 1.00 12.26 302 ASP A CA 1
ATOM 4421 C C . ASP A 1 302 ? 4.807 96.601 93.934 1.00 13.53 302 ASP A C 1
ATOM 4422 O O . ASP A 1 302 ? 4.188 95.552 94.172 1.00 12.32 302 ASP A O 1
ATOM 4431 N N . PHE A 1 303 ? 4.235 97.694 93.434 1.00 11.52 303 PHE A N 1
ATOM 4432 C CA . PHE A 1 303 ? 2.862 97.695 92.925 1.00 11.33 303 PHE A CA 1
ATOM 4433 C C . PHE A 1 303 ? 1.854 97.375 94.025 1.00 12.97 303 PHE A C 1
ATOM 4434 O O . PHE A 1 303 ? 0.894 96.623 93.815 1.00 12.92 303 PHE A O 1
ATOM 4451 N N . VAL A 1 304 ? 2.033 97.985 95.188 1.00 10.54 304 VAL A N 1
ATOM 4452 C CA . VAL A 1 304 ? 1.093 97.851 96.291 1.00 11.20 304 VAL A CA 1
ATOM 4453 C C . VAL A 1 304 ? 0.071 98.980 96.192 1.00 13.00 304 VAL A C 1
ATOM 4454 O O . VAL A 1 304 ? 0.438 100.162 96.101 1.00 12.57 304 VAL A O 1
ATOM 4467 N N . GLY A 1 305 ? -1.212 98.617 96.181 1.00 11.75 305 GLY A N 1
ATOM 4468 C CA . GLY A 1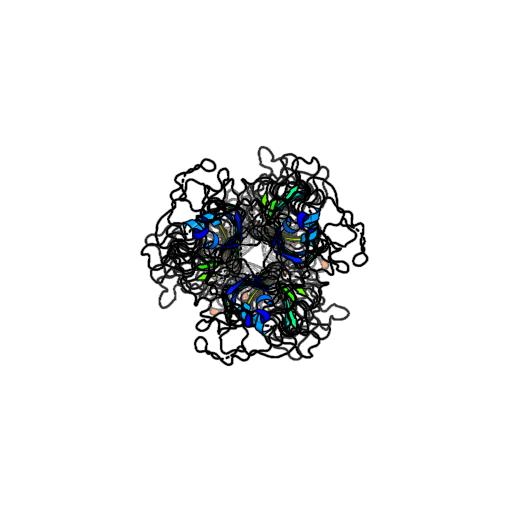 305 ? -2.258 99.557 95.846 1.00 12.61 305 GLY A CA 1
ATOM 4469 C C . GLY A 1 305 ? -2.278 99.838 94.358 1.00 13.77 305 GLY A C 1
ATOM 4470 O O . GLY A 1 305 ? -1.389 99.427 93.602 1.00 14.30 305 GLY A O 1
ATOM 4474 N N . ALA A 1 306 ? -3.303 100.547 93.923 1.00 16.50 306 ALA A N 1
ATOM 4475 C CA . ALA A 1 306 ? -3.428 100.938 92.531 1.00 17.10 306 ALA A CA 1
ATOM 4476 C C . ALA A 1 306 ? -3.980 102.353 92.475 1.00 14.36 306 ALA A C 1
ATOM 4477 O O . ALA A 1 306 ? -4.664 102.807 93.393 1.00 15.26 306 ALA A O 1
ATOM 4484 N N . ASP A 1 307 ? -3.695 103.035 91.374 1.00 15.55 307 ASP A N 1
ATOM 4485 C CA . ASP A 1 307 ? -4.133 104.413 91.222 1.00 16.36 307 ASP A CA 1
ATOM 4486 C C . ASP A 1 307 ? -5.645 104.482 91.325 1.00 16.85 307 ASP A C 1
ATOM 4487 O O . ASP A 1 307 ? -6.368 103.818 90.567 1.00 17.20 307 ASP A O 1
ATOM 4496 N N . GLY A 1 308 ? -6.129 105.274 92.274 1.00 15.62 308 GLY A N 1
ATOM 4497 C CA . GLY A 1 308 ? -7.548 105.386 92.546 1.00 18.67 308 GLY A CA 1
ATOM 4498 C C . GLY A 1 308 ? -8.135 104.297 93.428 1.00 19.92 308 GLY A C 1
ATOM 4499 O O . GLY A 1 308 ? -9.321 104.398 93.790 1.00 18.42 308 GLY A O 1
ATOM 4503 N N . SER A 1 309 ? -7.354 103.254 93.758 1.00 17.64 309 SER A N 1
ATOM 4504 C CA . SER A 1 309 ? -7.778 102.139 94.614 1.00 19.49 309 SER A CA 1
ATOM 4505 C C . SER A 1 309 ? -6.652 101.869 95.602 1.00 17.55 309 SER A C 1
ATOM 4506 O O . SER A 1 309 ? -5.897 100.888 95.476 1.00 16.47 309 SER A O 1
ATOM 4514 N N . PRO A 1 310 ? -6.468 102.763 96.566 1.00 16.04 310 PRO A N 1
ATOM 4515 C CA . PRO A 1 310 ? -5.303 102.665 97.453 1.00 13.51 310 PRO A CA 1
ATOM 4516 C C . PRO A 1 310 ? -5.382 101.480 98.398 1.00 13.40 310 PRO A C 1
ATOM 4517 O O . PRO A 1 310 ? -6.461 101.047 98.818 1.00 13.99 310 PRO A O 1
ATOM 4528 N N . ALA A 1 311 ? -4.203 100.957 98.722 1.00 13.98 311 ALA A N 1
ATOM 4529 C CA . ALA A 1 311 ? -4.032 100.081 99.865 1.00 13.11 311 ALA A CA 1
ATOM 4530 C C . ALA A 1 311 ? -4.218 100.893 101.135 1.00 11.34 311 ALA A C 1
ATOM 4531 O O . ALA A 1 311 ? -4.136 102.124 101.131 1.00 13.29 311 ALA A O 1
ATOM 4538 N N . LYS A 1 312 ? -4.469 100.207 102.238 1.00 11.20 312 LYS A N 1
ATOM 4539 C CA . LYS A 1 312 ? -4.493 100.923 103.507 1.00 12.72 312 LYS A CA 1
ATOM 4540 C C . LYS A 1 312 ? -3.089 101.332 103.915 1.00 11.82 312 LYS A C 1
ATOM 4541 O O . LYS A 1 312 ? -2.860 102.483 104.314 1.00 13.92 312 LYS A O 1
ATOM 4560 N N . ALA A 1 313 ? -2.135 100.406 103.814 1.00 12.13 313 ALA A N 1
ATOM 4561 C CA . ALA A 1 313 ? -0.750 100.698 104.161 1.00 11.77 313 ALA A CA 1
ATOM 4562 C C . ALA A 1 313 ? 0.180 99.747 103.430 1.00 12.01 313 ALA A C 1
ATOM 4563 O O . ALA A 1 313 ? -0.164 98.589 103.188 1.00 13.54 313 ALA A O 1
ATOM 4570 N N . LEU A 1 314 ? 1.390 100.215 103.142 1.00 10.80 314 LEU A N 1
ATOM 4571 C CA . LEU A 1 314 ? 2.418 99.284 102.687 1.00 10.39 314 LEU A CA 1
ATOM 4572 C C . LEU A 1 314 ? 2.771 98.313 103.803 1.00 11.21 314 LEU A C 1
ATOM 4573 O O . LEU A 1 314 ? 2.773 97.088 103.603 1.00 12.16 314 LEU A O 1
ATOM 4589 N N . PHE A 1 315 ? 3.085 98.857 104.981 1.00 11.59 315 PHE A N 1
ATOM 4590 C CA . PHE A 1 315 ? 3.384 98.102 106.195 1.00 10.19 315 PHE A CA 1
ATOM 4591 C C . PHE A 1 315 ? 2.373 98.428 107.279 1.00 11.81 315 PHE A C 1
ATOM 4592 O O . PHE A 1 315 ? 2.230 99.594 107.681 1.00 12.71 315 PHE A O 1
ATOM 4609 N N . LYS A 1 316 ? 1.721 97.403 107.791 1.00 12.27 316 LYS A N 1
ATOM 4610 C CA . LYS A 1 316 ? 0.910 97.493 108.995 1.00 11.56 316 LYS A CA 1
ATOM 4611 C C . LYS A 1 316 ? 1.650 96.692 110.061 1.00 13.41 316 LYS A C 1
ATOM 4612 O O . LYS A 1 316 ? 1.821 95.474 109.917 1.00 11.87 316 LYS A O 1
ATOM 4631 N N . ILE A 1 317 ? 2.115 97.377 111.108 1.00 11.95 317 ILE A N 1
ATOM 4632 C CA . ILE A 1 317 ? 3.001 96.773 112.110 1.00 12.31 317 ILE A CA 1
ATOM 4633 C C . ILE A 1 317 ? 2.427 97.059 113.487 1.00 12.57 317 ILE A C 1
ATOM 4634 O O . ILE A 1 317 ? 2.444 98.206 113.957 1.00 13.09 317 ILE A O 1
ATOM 4650 N N . VAL A 1 318 ? 1.923 96.015 114.134 1.00 11.72 318 VAL A N 1
ATOM 4651 C CA . VAL A 1 318 ? 1.177 96.122 115.375 1.00 11.31 318 VAL A CA 1
ATOM 4652 C C . VAL A 1 318 ? 1.866 95.275 116.443 1.00 11.66 318 VAL A C 1
ATOM 4653 O O . VAL A 1 318 ? 2.147 94.091 116.222 1.00 11.00 318 VAL A O 1
ATOM 4666 N N . TYR A 1 319 ? 2.126 95.888 117.593 1.00 11.69 319 TYR A N 1
ATOM 4667 C CA . TYR A 1 319 ? 2.777 95.244 118.744 1.00 11.91 319 TYR A CA 1
ATOM 4668 C C . TYR A 1 319 ? 3.973 94.380 118.323 1.00 12.28 319 TYR A C 1
ATOM 4669 O O . TYR A 1 319 ? 4.137 93.235 118.755 1.00 12.05 319 TYR A O 1
ATOM 4687 N N . SER A 1 320 ? 4.872 94.987 117.545 1.00 10.68 320 SER A N 1
ATOM 4688 C CA . SER A 1 320 ? 6.010 94.310 116.946 1.00 10.80 320 SER A CA 1
ATOM 4689 C C . SER A 1 320 ? 7.259 95.149 117.152 1.00 10.57 320 SER A C 1
ATOM 4690 O O . SER A 1 320 ? 7.178 96.336 117.473 1.00 11.95 320 SER A O 1
ATOM 4698 N N . ASN A 1 321 ? 8.430 94.549 116.936 1.00 10.47 321 ASN A N 1
ATOM 4699 C CA . ASN A 1 321 ? 9.645 95.353 116.802 1.00 11.53 321 ASN A CA 1
ATOM 4700 C C . ASN A 1 321 ? 10.450 94.819 115.624 1.00 10.27 321 ASN A C 1
ATOM 4701 O O . ASN A 1 321 ? 10.781 93.630 115.569 1.00 11.63 321 ASN A O 1
ATOM 4712 N N . VAL A 1 322 ? 10.709 95.709 114.666 1.00 10.45 322 VAL A N 1
ATOM 4713 C CA . VAL A 1 322 ? 11.160 95.378 113.318 1.00 10.29 322 VAL A CA 1
ATOM 4714 C C . VAL A 1 322 ? 12.271 96.338 112.930 1.00 10.41 322 VAL A C 1
ATOM 4715 O O . VAL A 1 322 ? 12.166 97.546 113.168 1.00 10.69 322 VAL A O 1
ATOM 4728 N N . THR A 1 323 ? 13.319 95.802 112.305 1.00 11.06 323 THR A N 1
ATOM 4729 C CA . THR A 1 323 ? 14.377 96.600 111.698 1.00 11.37 323 THR A CA 1
ATOM 4730 C C . THR A 1 323 ? 14.379 96.324 110.207 1.00 11.99 323 THR A C 1
ATOM 4731 O O . THR A 1 323 ? 14.404 95.153 109.800 1.00 10.61 323 THR A O 1
ATOM 4759 N N . VAL A 1 325 ? 16.628 97.055 106.937 1.00 8.63 325 VAL A N 1
ATOM 4760 C CA . VAL A 1 325 ? 17.988 97.435 106.569 1.00 9.64 325 VAL A CA 1
ATOM 4761 C C . VAL A 1 325 ? 18.060 97.497 105.045 1.00 10.52 325 VAL A C 1
ATOM 4762 O O . VAL A 1 325 ? 17.986 96.463 104.370 1.00 11.78 325 VAL A O 1
ATOM 4775 N N . THR A 1 326 ? 18.230 98.705 104.519 1.00 10.01 326 THR A N 1
ATOM 4776 C CA . THR A 1 326 ? 18.346 98.980 103.087 1.00 9.58 326 THR A CA 1
ATOM 4777 C C . THR A 1 326 ? 17.222 98.317 102.277 1.00 11.52 326 THR A C 1
ATOM 4778 O O . THR A 1 326 ? 17.463 97.711 101.230 1.00 12.03 326 THR A O 1
ATOM 4789 N N . CYS A 1 327 ? 15.981 98.466 102.750 1.00 10.43 327 CYS A N 1
ATOM 4790 C CA . CYS A 1 327 ? 14.805 97.977 102.040 1.00 8.93 327 CYS A CA 1
ATOM 4791 C C . CYS A 1 327 ? 14.298 99.024 101.051 1.00 10.07 327 CYS A C 1
ATOM 4792 O O . CYS A 1 327 ? 14.696 100.196 101.075 1.00 10.72 327 CYS A O 1
ATOM 4817 N N . ASN A 1 329 ? 10.813 100.203 98.173 1.00 11.23 329 ASN A N 1
ATOM 4818 C CA . ASN A 1 329 ? 9.536 100.014 97.527 1.00 10.63 329 ASN A CA 1
ATOM 4819 C C . ASN A 1 329 ? 9.529 100.823 96.240 1.00 11.07 329 ASN A C 1
ATOM 4820 O O . ASN A 1 329 ? 10.217 101.844 96.121 1.00 11.18 329 ASN A O 1
ATOM 4831 N N . GLU A 1 330 ? 8.733 100.349 95.284 1.00 12.21 330 GLU A N 1
ATOM 4832 C CA . GLU A 1 330 ? 8.505 101.052 94.026 1.00 10.94 330 GLU A CA 1
ATOM 4833 C C . GLU A 1 330 ? 7.029 100.953 93.670 1.00 12.13 330 GLU A C 1
ATOM 4834 O O . GLU A 1 330 ? 6.505 99.844 93.531 1.00 14.30 330 GLU A O 1
ATOM 4846 N N . HIS A 1 331 ? 6.384 102.112 93.486 1.00 11.96 331 HIS A N 1
ATOM 4847 C CA . HIS A 1 331 ? 5.001 102.263 93.042 1.00 12.32 331 HIS A CA 1
ATOM 4848 C C . HIS A 1 331 ? 4.040 101.888 94.159 1.00 13.43 331 HIS A C 1
ATOM 4849 O O . HIS A 1 331 ? 3.664 100.721 94.318 1.00 13.87 331 HIS A O 1
ATOM 4863 N N . LEU A 1 332 ? 3.634 102.895 94.930 1.00 11.77 332 LEU A N 1
ATOM 4864 C CA . LEU A 1 332 ? 2.788 102.713 96.097 1.00 9.22 332 LEU A CA 1
ATOM 4865 C C . LEU A 1 332 ? 1.642 103.697 96.038 1.00 9.76 332 LEU A C 1
ATOM 4866 O O . LEU A 1 332 ? 1.861 104.912 95.951 1.00 10.59 332 LEU A O 1
ATOM 4882 N N . HIS A 1 333 ? 0.423 103.163 96.059 1.00 10.18 333 HIS A N 1
ATOM 4883 C CA . HIS A 1 333 ? -0.808 103.928 96.267 1.00 10.57 333 HIS A CA 1
ATOM 4884 C C . HIS A 1 333 ? -1.417 103.417 97.575 1.00 11.37 333 HIS A C 1
ATOM 4885 O O . HIS A 1 333 ? -2.059 102.358 97.607 1.00 12.58 333 HIS A O 1
ATOM 4899 N N . ALA A 1 334 ? -1.238 104.179 98.649 1.00 10.84 334 ALA A N 1
ATOM 4900 C CA . ALA A 1 334 ? -1.706 103.750 99.958 1.00 10.64 334 ALA A CA 1
ATOM 4901 C C . ALA A 1 334 ? -2.007 104.955 100.833 1.00 11.70 334 ALA A C 1
ATOM 4902 O O . ALA A 1 334 ? -1.448 106.032 100.652 1.00 13.17 334 ALA A O 1
ATOM 4909 N N . GLN A 1 335 ? -2.882 104.750 101.816 1.00 10.79 335 GLN A N 1
ATOM 4910 C CA . GLN A 1 335 ? -3.174 105.823 102.759 1.00 11.57 335 GLN A CA 1
ATOM 4911 C C . GLN A 1 335 ? -2.006 106.061 103.706 1.00 13.18 335 GLN A C 1
ATOM 4912 O O . GLN A 1 335 ? -1.718 107.207 104.061 1.00 12.84 335 GLN A O 1
ATOM 4926 N N . ASN A 1 336 ? -1.342 104.998 104.147 1.00 10.63 336 ASN A N 1
ATOM 4927 C CA . ASN A 1 336 ? -0.138 105.113 104.959 1.00 9.30 336 ASN A CA 1
ATOM 4928 C C . ASN A 1 336 ? 1.000 104.359 104.294 1.00 11.87 336 ASN A C 1
ATOM 4929 O O . ASN A 1 336 ? 0.785 103.325 103.656 1.00 11.30 336 ASN A O 1
ATOM 4940 N N . PHE A 1 337 ? 2.218 104.860 104.491 1.00 10.71 337 PHE A N 1
ATOM 4941 C CA . PHE A 1 337 ? 3.405 104.073 104.188 1.00 10.14 337 PHE A CA 1
ATOM 4942 C C . PHE A 1 337 ? 3.621 103.051 105.295 1.00 10.35 337 PHE A C 1
ATOM 4943 O O . PHE A 1 337 ? 3.681 101.849 105.033 1.00 11.37 337 PHE A O 1
ATOM 4960 N N . LEU A 1 338 ? 3.665 103.520 106.540 1.00 10.94 338 LEU A N 1
ATOM 4961 C CA . LEU A 1 338 ? 3.793 102.681 107.716 1.00 9.89 338 LEU A CA 1
ATOM 4962 C C . LEU A 1 338 ? 2.684 103.065 108.675 1.00 11.35 338 LEU A C 1
ATOM 4963 O O . LEU A 1 338 ? 2.553 104.240 109.044 1.00 12.99 338 LEU A O 1
ATOM 4979 N N . TYR A 1 339 ? 1.877 102.085 109.045 1.00 10.81 339 TYR A N 1
ATOM 4980 C CA . TYR A 1 339 ? 1.015 102.172 110.212 1.00 10.67 339 TYR A CA 1
ATOM 4981 C C . TYR A 1 339 ? 1.693 101.399 111.341 1.00 12.87 339 TYR A C 1
ATOM 4982 O O . TYR A 1 339 ? 1.896 100.190 111.225 1.00 12.43 339 TYR A O 1
ATOM 5000 N N . ALA A 1 340 ? 2.036 102.093 112.426 1.00 9.90 340 ALA A N 1
ATOM 5001 C CA . ALA A 1 340 ? 2.729 101.496 113.567 1.00 9.43 340 ALA A CA 1
ATOM 5002 C C . ALA A 1 340 ? 1.897 101.753 114.811 1.00 11.27 340 ALA A C 1
ATOM 5003 O O . ALA A 1 340 ? 1.632 102.912 115.158 1.00 11.75 340 ALA A O 1
ATOM 5010 N N . GLU A 1 341 ? 1.506 100.671 115.484 1.00 9.64 341 GLU A N 1
ATOM 5011 C CA . GLU A 1 341 ? 0.691 100.723 116.689 1.00 11.13 341 GLU A CA 1
ATOM 5012 C C . GLU A 1 341 ? 1.374 99.843 117.729 1.00 12.38 341 GLU A C 1
ATOM 5013 O O . GLU A 1 341 ? 1.535 98.640 117.513 1.00 12.40 341 GLU A O 1
ATOM 5025 N N . GLY A 1 342 ? 1.818 100.447 118.822 1.00 10.77 342 GLY A N 1
ATOM 5026 C CA . GLY A 1 342 ? 2.561 99.710 119.827 1.00 13.38 342 GLY A CA 1
ATOM 5027 C C . GLY A 1 342 ? 3.815 99.027 119.320 1.00 13.26 342 GLY A C 1
ATOM 5028 O O . GLY A 1 342 ? 4.199 97.981 119.862 1.00 13.89 342 GLY A O 1
ATOM 5032 N N . SER A 1 343 ? 4.505 99.621 118.336 1.00 10.78 343 SER A N 1
ATOM 5033 C CA . SER A 1 343 ? 5.612 98.949 117.674 1.00 11.47 343 SER A CA 1
ATOM 5034 C C . SER A 1 343 ? 6.851 99.819 117.645 1.00 12.85 343 SER A C 1
ATOM 5035 O O . SER A 1 343 ? 6.764 101.046 117.605 1.00 13.70 343 SER A O 1
ATOM 5043 N N . GLU A 1 344 ? 8.010 99.155 117.625 1.00 11.08 344 GLU A N 1
ATOM 5044 C CA . GLU A 1 344 ? 9.307 99.794 117.421 1.00 9.52 344 GLU A CA 1
ATOM 5045 C C . GLU A 1 344 ? 9.789 99.432 116.024 1.00 10.62 344 GLU A C 1
ATOM 5046 O O . GLU A 1 344 ? 9.945 98.245 115.714 1.00 12.40 344 GLU A O 1
ATOM 5058 N N . VAL A 1 345 ? 9.992 100.438 115.172 1.00 9.18 345 VAL A N 1
ATOM 5059 C CA . VAL A 1 345 ? 10.419 100.196 113.795 1.00 10.53 345 VAL A CA 1
ATOM 5060 C C . VAL A 1 345 ? 11.589 101.123 113.492 1.00 12.19 345 VAL A C 1
ATOM 5061 O O . VAL A 1 345 ? 11.458 102.351 113.568 1.00 12.99 345 VAL A O 1
ATOM 5074 N N . ASN A 1 346 ? 12.732 100.539 113.165 1.00 10.99 346 ASN A N 1
ATOM 5075 C CA . ASN A 1 346 ? 13.902 101.288 112.729 1.00 10.29 346 ASN A CA 1
ATOM 5076 C C . ASN A 1 346 ? 14.042 101.054 111.242 1.00 10.34 346 ASN A C 1
ATOM 5077 O O . ASN A 1 346 ? 14.258 99.916 110.817 1.00 11.84 346 ASN A O 1
ATOM 5088 N N . ILE A 1 347 ? 13.896 102.112 110.458 1.00 9.79 347 ILE A N 1
ATOM 5089 C CA . ILE A 1 347 ? 13.968 102.032 108.998 1.00 9.52 347 ILE A CA 1
ATOM 5090 C C . ILE A 1 347 ? 15.281 102.698 108.599 1.00 10.68 347 ILE A C 1
ATOM 5091 O O . ILE A 1 347 ? 15.397 103.931 108.654 1.00 10.52 347 ILE A O 1
ATOM 5107 N N . SER A 1 348 ? 16.275 101.905 108.201 1.00 12.19 348 SER A N 1
ATOM 5108 C CA A SER A 1 348 ? 17.631 102.384 107.974 0.25 12.96 348 SER A CA 1
ATOM 5109 C CA B SER A 1 348 ? 17.631 102.397 107.970 0.25 12.96 348 SER A CA 1
ATOM 5110 C CA C SER A 1 348 ? 17.628 102.405 107.969 0.50 12.70 348 SER A CA 1
ATOM 5111 C C . SER A 1 348 ? 17.954 102.337 106.483 1.00 12.45 348 SER A C 1
ATOM 5112 O O . SER A 1 348 ? 17.899 101.262 105.870 1.00 12.36 348 SER A O 1
ATOM 5134 N N . ASN A 1 349 ? 18.297 103.491 105.908 1.00 8.94 349 ASN A N 1
ATOM 5135 C CA . ASN A 1 349 ? 18.730 103.579 104.510 1.00 8.97 349 ASN A CA 1
ATOM 5136 C C . ASN A 1 349 ? 17.696 102.988 103.552 1.00 9.11 349 ASN A C 1
ATOM 5137 O O . ASN A 1 349 ? 18.031 102.279 102.608 1.00 10.62 349 ASN A O 1
ATOM 5148 N N . PHE A 1 350 ? 16.430 103.321 103.780 1.00 8.28 350 PHE A N 1
ATOM 5149 C CA . PHE A 1 350 ? 15.359 102.966 102.853 1.00 9.19 350 PHE A CA 1
ATOM 5150 C C . PHE A 1 350 ? 15.545 103.690 101.524 1.00 10.62 350 PHE A C 1
ATOM 5151 O O . PHE A 1 350 ? 16.196 104.735 101.428 1.00 10.97 350 PHE A O 1
ATOM 5168 N N . ASN A 1 351 ? 14.980 103.103 100.465 1.00 8.97 351 ASN A N 1
ATOM 5169 C CA . ASN A 1 351 ? 14.957 103.774 99.173 1.00 8.16 351 ASN A CA 1
ATOM 5170 C C . ASN A 1 351 ? 13.561 103.504 98.608 1.00 10.05 351 ASN A C 1
ATOM 5171 O O . ASN A 1 351 ? 13.280 102.411 98.092 1.00 10.12 351 ASN A O 1
ATOM 5182 N N . GLY A 1 352 ? 12.665 104.469 98.790 1.00 10.08 352 GLY A N 1
ATOM 5183 C CA . GLY A 1 352 ? 11.271 104.335 98.394 1.00 9.48 352 GLY A CA 1
ATOM 5184 C C . GLY A 1 352 ? 10.961 105.268 97.232 1.00 10.04 352 GLY A C 1
ATOM 5185 O O . GLY A 1 352 ? 11.289 106.458 97.270 1.00 10.52 352 GLY A O 1
ATOM 5189 N N . GLN A 1 353 ? 10.326 104.713 96.199 1.00 10.05 353 GLN A N 1
ATOM 5190 C CA . GLN A 1 353 ? 10.144 105.416 94.937 1.00 10.03 353 GLN A CA 1
ATOM 5191 C C . GLN A 1 353 ? 8.691 105.367 94.507 1.00 9.57 353 GLN A C 1
ATOM 5192 O O . GLN A 1 353 ? 8.007 104.362 94.715 1.00 12.05 353 GLN A O 1
ATOM 5206 N N . ALA A 1 354 ? 8.235 106.465 93.904 1.00 10.75 354 ALA A N 1
ATOM 5207 C CA . ALA A 1 354 ? 6.937 106.520 93.244 1.00 11.18 354 ALA A CA 1
ATOM 5208 C C . ALA A 1 354 ? 5.834 106.220 94.258 1.00 10.85 354 ALA A C 1
ATOM 5209 O O . ALA A 1 354 ? 5.061 105.274 94.135 1.00 11.48 354 ALA A O 1
ATOM 5216 N N . ILE A 1 355 ? 5.808 107.042 95.300 1.00 9.60 355 ILE A N 1
ATOM 5217 C CA . ILE A 1 355 ? 4.814 106.944 96.362 1.00 9.49 355 ILE A CA 1
ATOM 5218 C C . ILE A 1 355 ? 3.850 108.114 96.197 1.00 11.01 355 ILE A C 1
ATOM 5219 O O . ILE A 1 355 ? 4.209 109.282 96.413 1.00 11.88 355 ILE A O 1
ATOM 5235 N N . TYR A 1 356 ? 2.615 107.801 95.807 1.00 10.44 356 TYR A N 1
ATOM 5236 C CA . TYR A 1 356 ? 1.619 108.815 95.463 1.00 9.56 356 TYR A CA 1
ATOM 5237 C C . TYR A 1 356 ? 0.748 109.077 96.683 1.00 11.81 356 TYR A C 1
ATOM 5238 O O . TYR A 1 356 ? -0.268 108.421 96.900 1.00 13.02 356 TYR A O 1
ATOM 5256 N N . ASN A 1 357 ? 1.175 110.049 97.498 1.00 10.90 357 ASN A N 1
ATOM 5257 C CA . ASN A 1 357 ? 0.563 110.316 98.797 1.00 9.37 357 ASN A CA 1
ATOM 5258 C C . ASN A 1 357 ? -0.583 111.316 98.630 1.00 10.80 357 ASN A C 1
ATOM 5259 O O . ASN A 1 357 ? -0.528 112.473 99.060 1.00 11.79 357 ASN A O 1
ATOM 5270 N N . LYS A 1 358 ? -1.654 110.825 98.002 1.00 11.86 358 LYS A N 1
ATOM 5271 C CA . LYS A 1 358 ? -2.814 111.653 97.679 1.00 10.89 358 LYS A CA 1
ATOM 5272 C C . LYS A 1 358 ? -4.127 111.093 98.217 1.00 11.26 358 LYS A C 1
ATOM 5273 O O . LYS A 1 358 ? -5.201 111.524 97.770 1.00 13.19 358 LYS A O 1
ATOM 5292 N N . TYR A 1 359 ? -4.084 110.162 99.164 1.00 11.44 359 TYR A N 1
ATOM 5293 C CA . TYR A 1 359 ? -5.271 109.436 99.586 1.00 12.33 359 TYR A CA 1
ATOM 5294 C C . TYR A 1 359 ? -5.677 109.806 101.007 1.00 13.20 359 TYR A C 1
ATOM 5295 O O . TYR A 1 359 ? -4.830 110.037 101.877 1.00 13.44 359 TYR A O 1
ATOM 5313 N N . LYS A 1 360 ? -6.987 109.837 101.230 1.00 13.81 360 LYS A N 1
ATOM 5314 C CA . LYS A 1 360 ? -7.561 110.237 102.504 1.00 13.56 360 LYS A CA 1
ATOM 5315 C C . LYS A 1 360 ? -8.695 109.298 102.883 1.00 15.10 360 LYS A C 1
ATOM 5316 O O . LYS A 1 360 ? -9.436 108.827 102.006 1.00 16.85 360 LYS A O 1
ATOM 5335 N N . PRO A 1 361 ? -8.887 109.055 104.179 1.00 13.64 361 PRO A N 1
ATOM 5336 C CA . PRO A 1 361 ? -10.044 108.282 104.632 1.00 15.34 361 PRO A CA 1
ATOM 5337 C C . PRO A 1 361 ? -11.320 109.099 104.545 1.00 18.34 361 PRO A C 1
ATOM 5338 O O . PRO A 1 361 ? -11.310 110.329 104.591 1.00 18.21 361 PRO A O 1
ATOM 5349 N N . ALA A 1 362 ? -12.444 108.388 104.443 1.00 20.45 362 ALA A N 1
ATOM 5350 C CA . ALA A 1 362 ? -13.737 109.064 104.435 1.00 24.61 362 ALA A CA 1
ATOM 5351 C C . ALA A 1 362 ? -13.978 109.798 105.748 1.00 24.32 362 ALA A C 1
ATOM 5352 O O . ALA A 1 362 ? -14.488 110.925 105.755 1.00 22.55 362 ALA A O 1
ATOM 5359 N N . THR A 1 363 ? -13.615 109.171 106.865 1.00 20.10 363 THR A N 1
ATOM 5360 C CA . THR A 1 363 ? -13.769 109.747 108.195 1.00 18.10 363 THR A CA 1
ATOM 5361 C C . THR A 1 363 ? -12.489 109.491 108.962 1.00 18.78 363 THR A C 1
ATOM 5362 O O . THR A 1 363 ? -12.113 108.335 109.152 1.00 21.13 363 THR A O 1
ATOM 5373 N N . SER A 1 364 ? -11.829 110.553 109.400 1.00 18.46 364 SER A N 1
ATOM 5374 C CA . SER A 1 364 ? -10.523 110.390 110.009 1.00 18.10 364 SER A CA 1
ATOM 5375 C C . SER A 1 364 ? -10.641 110.146 111.509 1.00 17.14 364 SER A C 1
ATOM 5376 O O . SER A 1 364 ? -11.652 110.459 112.144 1.00 18.91 364 SER A O 1
ATOM 5384 N N . SER A 1 365 ? -9.582 109.568 112.069 1.00 16.70 365 SER A N 1
ATOM 5385 C CA . SER A 1 365 ? -9.491 109.333 113.504 1.00 17.31 365 SER A CA 1
ATOM 5386 C C . SER A 1 365 ? -8.020 109.190 113.858 1.00 16.39 365 SER A C 1
ATOM 5387 O O . SER A 1 365 ? -7.153 109.171 112.979 1.00 15.88 365 SER A O 1
ATOM 5395 N N . TRP A 1 366 ? -7.745 109.042 115.157 1.00 17.19 366 TRP A N 1
ATOM 5396 C CA . TRP A 1 366 ? -6.356 108.912 115.617 1.00 19.85 366 TRP A CA 1
ATOM 5397 C C . TRP A 1 366 ? -5.621 107.759 114.945 1.00 17.89 366 TRP A C 1
ATOM 5398 O O . TRP A 1 366 ? -4.396 107.818 114.787 1.00 18.66 366 TRP A O 1
ATOM 5419 N N . ASN A 1 367 ? -6.319 106.682 114.569 1.00 16.44 367 ASN A N 1
ATOM 5420 C CA . ASN A 1 367 ? -5.667 105.537 113.951 1.00 18.05 367 ASN A CA 1
ATOM 5421 C C . ASN A 1 367 ? -6.082 105.343 112.499 1.00 19.14 367 ASN A C 1
ATOM 5422 O O . ASN A 1 367 ? -5.903 104.257 111.951 1.00 20.38 367 ASN A O 1
ATOM 5433 N N . ASN A 1 368 ? -6.634 106.373 111.869 1.00 16.98 368 ASN A N 1
ATOM 5434 C CA . ASN A 1 368 ? -7.082 106.277 110.481 1.00 16.16 368 ASN A CA 1
ATOM 5435 C C . ASN A 1 368 ? -6.961 107.680 109.880 1.00 15.17 368 ASN A C 1
ATOM 5436 O O . ASN A 1 368 ? -7.904 108.472 109.937 1.00 15.21 368 ASN A O 1
ATOM 5447 N N . ASN A 1 369 ? -5.780 108.002 109.354 1.00 14.50 369 ASN A N 1
ATOM 5448 C CA . ASN A 1 369 ? -5.552 109.376 108.922 1.00 14.12 369 ASN A CA 1
ATOM 5449 C C . ASN A 1 369 ? -4.544 109.439 107.781 1.00 12.94 369 ASN A C 1
ATOM 5450 O O . ASN A 1 369 ? -3.898 108.452 107.430 1.00 13.32 369 ASN A O 1
ATOM 5461 N N . ASN A 1 370 ? -4.458 110.620 107.163 1.00 11.20 370 ASN A N 1
ATOM 5462 C CA . ASN A 1 370 ? -3.696 110.751 105.917 1.00 10.54 370 ASN A CA 1
ATOM 5463 C C . ASN A 1 370 ? -2.263 111.181 106.217 1.00 12.18 370 ASN A C 1
ATOM 5464 O O . ASN A 1 370 ? -1.845 112.303 105.955 1.00 12.83 370 ASN A O 1
ATOM 5475 N N . SER A 1 371 ? -1.496 110.215 106.730 1.00 12.38 371 SER A N 1
ATOM 5476 C CA . SER A 1 371 ? -0.098 110.411 107.058 1.00 11.83 371 SER A CA 1
ATOM 5477 C C . SER A 1 371 ? 0.750 109.284 106.487 1.00 10.56 371 SER A C 1
ATOM 5478 O O . SER A 1 371 ? 0.334 108.123 106.463 1.00 12.29 371 SER A O 1
ATOM 5503 N N . PHE A 1 373 ? 3.637 108.242 107.856 1.00 10.72 373 PHE A N 1
ATOM 5504 C CA . PHE A 1 373 ? 3.988 107.504 109.068 1.00 10.61 373 PHE A CA 1
ATOM 5505 C C . PHE A 1 373 ? 2.916 107.804 110.091 1.00 11.00 373 PHE A C 1
ATOM 5506 O O . PHE A 1 373 ? 2.844 108.924 110.605 1.00 11.94 373 PHE A O 1
ATOM 5523 N N . CYS A 1 374 ? 2.045 106.829 110.335 1.00 10.94 374 CYS A N 1
ATOM 5524 C CA . CYS A 1 374 ? 0.992 106.939 111.338 1.00 9.89 374 CYS A CA 1
ATOM 5525 C C . CYS A 1 374 ? 1.511 106.191 112.567 1.00 12.94 374 CYS A C 1
ATOM 5526 O O . CYS A 1 374 ? 1.543 104.960 112.587 1.00 11.19 374 CYS A O 1
ATOM 5534 N N . VAL A 1 375 ? 1.937 106.939 113.582 1.00 11.21 375 VAL A N 1
ATOM 5535 C CA . VAL A 1 375 ? 2.782 106.433 114.665 1.00 11.25 375 VAL A CA 1
ATOM 5536 C C . VAL A 1 375 ? 1.989 106.587 115.953 1.00 13.11 375 VAL A C 1
ATOM 5537 O O . VAL A 1 375 ? 1.951 107.680 116.538 1.00 12.86 375 VAL A O 1
ATOM 5550 N N . VAL A 1 376 ? 1.355 105.499 116.418 1.00 12.20 376 VAL A N 1
ATOM 5551 C CA . VAL A 1 376 ? 0.352 105.583 117.465 1.00 11.10 376 VAL A CA 1
ATOM 5552 C C . VAL A 1 376 ? 0.597 104.553 118.574 1.00 12.29 376 VAL A C 1
ATOM 5553 O O . VAL A 1 376 ? 1.275 103.542 118.387 1.00 11.41 376 VAL A O 1
ATOM 5566 N N . SER A 1 377 ? 0.027 104.843 119.749 1.00 14.42 377 SER A N 1
ATOM 5567 C CA A SER A 1 377 ? -0.032 103.909 120.884 0.50 15.01 377 SER A CA 1
ATOM 5568 C CA B SER A 1 377 ? -0.031 103.921 120.893 0.50 15.00 377 SER A CA 1
ATOM 5569 C C . SER A 1 377 ? 1.357 103.399 121.293 1.00 14.80 377 SER A C 1
ATOM 5570 O O . SER A 1 377 ? 1.680 102.210 121.185 1.00 15.10 377 SER A O 1
ATOM 5585 N N . ASN A 1 378 ? 2.175 104.318 121.798 1.00 13.48 378 ASN A N 1
ATOM 5586 C CA . ASN A 1 378 ? 3.482 103.969 122.358 1.00 14.48 378 ASN A CA 1
ATOM 5587 C C . ASN A 1 378 ? 4.398 103.304 121.328 1.00 16.23 378 ASN A C 1
ATOM 5588 O O . ASN A 1 378 ? 5.217 102.437 121.657 1.00 16.24 378 ASN A O 1
ATOM 5599 N N . SER A 1 379 ? 4.314 103.757 120.092 1.00 11.30 379 SER A N 1
ATOM 5600 C CA . SER A 1 379 ? 5.248 103.311 119.070 1.00 10.14 379 SER A CA 1
ATOM 5601 C C . SER A 1 379 ? 6.537 104.128 119.117 1.00 12.52 379 SER A C 1
ATOM 5602 O O . SER A 1 379 ? 6.609 105.213 119.698 1.00 13.19 379 SER A O 1
ATOM 5610 N N . LYS A 1 380 ? 7.577 103.570 118.504 1.00 11.99 380 LYS A N 1
ATOM 5611 C CA . LYS A 1 380 ? 8.842 104.267 118.302 1.00 12.55 380 LYS A CA 1
ATOM 5612 C C . LYS A 1 380 ? 9.229 104.005 116.865 1.00 13.79 380 LYS A C 1
ATOM 5613 O O . LYS A 1 380 ? 9.457 102.850 116.499 1.00 14.67 380 LYS A O 1
ATOM 5632 N N . VAL A 1 381 ? 9.300 105.053 116.050 1.00 10.99 381 VAL A N 1
ATOM 5633 C CA . VAL A 1 381 ? 9.644 104.908 114.643 1.00 10.55 381 VAL A CA 1
ATOM 5634 C C . VAL A 1 381 ? 10.800 105.850 114.361 1.00 12.99 381 VAL A C 1
ATOM 5635 O O . VAL A 1 381 ? 10.716 107.043 114.679 1.00 12.17 381 VAL A O 1
ATOM 5648 N N . LYS A 1 382 ? 11.871 105.321 113.768 1.00 10.32 382 LYS A N 1
ATOM 5649 C CA . LYS A 1 382 ? 13.039 106.134 113.444 1.00 10.78 382 LYS A CA 1
ATOM 5650 C C . LYS A 1 382 ? 13.412 105.952 111.986 1.00 13.30 382 LYS A C 1
ATOM 5651 O O . LYS A 1 382 ? 13.518 104.817 111.507 1.00 13.39 382 LYS A O 1
ATOM 5670 N N . LEU A 1 383 ? 13.647 107.072 111.300 1.00 12.02 383 LEU A N 1
ATOM 5671 C CA . LEU A 1 383 ? 14.184 107.068 109.944 1.00 10.59 383 LEU A CA 1
ATOM 5672 C C . LEU A 1 383 ? 15.664 107.398 110.050 1.00 11.33 383 LEU A C 1
ATOM 5673 O O . LEU A 1 383 ? 16.036 108.543 110.330 1.00 11.81 383 LEU A O 1
ATOM 5689 N N . THR A 1 384 ? 16.495 106.377 109.882 1.00 10.82 384 THR A N 1
ATOM 5690 C CA . THR A 1 384 ? 17.950 106.507 109.904 1.00 12.29 384 THR A CA 1
ATOM 5691 C C . THR A 1 384 ? 18.395 106.644 108.456 1.00 12.36 384 THR A C 1
ATOM 5692 O O . THR A 1 384 ? 18.507 105.653 107.740 1.00 11.32 384 THR A O 1
ATOM 5703 N N . GLY A 1 385 ? 18.654 107.872 108.037 1.00 11.58 385 GLY A N 1
ATOM 5704 C CA . GLY A 1 385 ? 18.884 108.148 106.635 1.00 12.64 385 GLY A CA 1
ATOM 5705 C C . GLY A 1 385 ? 17.701 107.728 105.786 1.00 11.72 385 GLY A C 1
ATOM 5706 O O . GLY A 1 385 ? 16.537 107.841 106.186 1.00 11.30 385 GLY A O 1
ATOM 5710 N N . GLY A 1 386 ? 18.006 107.245 104.592 1.00 10.47 386 GLY A N 1
ATOM 5711 C CA . GLY A 1 386 ? 16.989 106.864 103.642 1.00 9.84 386 GLY A CA 1
ATOM 5712 C C . GLY A 1 386 ? 16.563 108.007 102.737 1.00 9.67 386 GLY A C 1
ATOM 5713 O O . GLY A 1 386 ? 16.849 109.190 102.966 1.00 11.68 386 GLY A O 1
ATOM 5717 N N . SER A 1 387 ? 15.874 107.599 101.682 1.00 10.52 387 SER A N 1
ATOM 5718 C CA A SER A 1 387 ? 15.308 108.493 100.681 0.25 12.10 387 SER A CA 1
ATOM 5719 C CA B SER A 1 387 ? 15.313 108.490 100.674 0.25 12.10 387 SER A CA 1
ATOM 5720 C CA C SER A 1 387 ? 15.300 108.506 100.700 0.50 11.91 387 SER A CA 1
ATOM 5721 C C . SER A 1 387 ? 13.874 108.049 100.440 1.00 12.64 387 SER A C 1
ATOM 5722 O O . SER A 1 387 ? 13.633 106.874 100.138 1.00 12.98 387 SER A O 1
ATOM 5744 N N . PHE A 1 388 ? 12.930 108.969 100.588 1.00 9.50 388 PHE A N 1
ATOM 5745 C CA . PHE A 1 388 ? 11.499 108.641 100.518 1.00 10.03 388 PHE A CA 1
ATOM 5746 C C . PHE A 1 388 ? 10.820 109.471 99.443 1.00 12.21 388 PHE A C 1
ATOM 5747 O O . PHE A 1 388 ? 10.635 110.687 99.605 1.00 12.91 388 PHE A O 1
ATOM 5764 N N . GLY A 1 389 ? 10.417 108.790 98.374 1.00 11.04 389 GLY A N 1
ATOM 5765 C CA . GLY A 1 389 ? 9.875 109.418 97.189 1.00 12.90 389 GLY A CA 1
ATOM 5766 C C . GLY A 1 389 ? 8.399 109.749 97.310 1.00 12.32 389 GLY A C 1
ATOM 5767 O O . GLY A 1 389 ? 7.616 109.410 96.417 1.00 12.61 389 GLY A O 1
ATOM 5771 N N . PHE A 1 390 ? 8.007 110.430 98.396 1.00 11.03 390 PHE A N 1
ATOM 5772 C CA . PHE A 1 390 ? 6.637 110.906 98.536 1.00 10.75 390 PHE A CA 1
ATOM 5773 C C . PHE A 1 390 ? 6.425 112.016 97.507 1.00 13.10 390 PHE A C 1
ATOM 5774 O O . PHE A 1 390 ? 7.131 113.029 97.532 1.00 13.80 390 PHE A O 1
ATOM 5791 N N . ALA A 1 391 ? 5.477 111.822 96.586 1.00 10.28 391 ALA A N 1
ATOM 5792 C CA . ALA A 1 391 ? 5.428 112.669 95.396 1.00 11.53 391 ALA A CA 1
ATOM 5793 C C . ALA A 1 391 ? 4.962 114.082 95.699 1.00 11.50 391 ALA A C 1
ATOM 5794 O O . ALA A 1 391 ? 5.338 115.012 94.969 1.00 12.17 391 ALA A O 1
ATOM 5801 N N . TYR A 1 392 ? 4.117 114.267 96.719 1.00 11.07 392 TYR A N 1
ATOM 5802 C CA . TYR A 1 392 ? 3.317 115.483 96.827 1.00 10.33 392 TYR A CA 1
ATOM 5803 C C . TYR A 1 392 ? 3.477 116.225 98.152 1.00 12.62 392 TYR A C 1
ATOM 5804 O O . TYR A 1 392 ? 3.401 115.640 99.239 1.00 12.12 392 TYR A O 1
ATOM 5822 N N . ASN A 1 393 ? 3.594 117.543 98.040 1.00 12.01 393 ASN A N 1
ATOM 5823 C CA . ASN A 1 393 ? 3.300 118.456 99.134 1.00 11.32 393 ASN A CA 1
ATOM 5824 C C . ASN A 1 393 ? 2.252 119.442 98.630 1.00 11.41 393 ASN A C 1
ATOM 5825 O O . ASN A 1 393 ? 1.709 119.282 97.525 1.00 11.33 393 ASN A O 1
ATOM 5836 N N . SER A 1 394 ? 1.897 120.430 99.462 1.00 12.77 394 SER A N 1
ATOM 5837 C CA . SER A 1 394 ? 0.673 121.175 99.176 1.00 10.93 394 SER A CA 1
ATOM 5838 C C . SER A 1 394 ? 0.801 122.077 97.953 1.00 12.82 394 SER A C 1
ATOM 5839 O O . SER A 1 394 ? -0.233 122.496 97.408 1.00 13.85 394 SER A O 1
ATOM 5847 N N . SER A 1 395 ? 2.017 122.371 97.496 1.00 13.22 395 SER A N 1
ATOM 5848 C CA A SER A 1 395 ? 2.213 123.181 96.303 0.50 14.39 395 SER A CA 1
ATOM 5849 C CA B SER A 1 395 ? 2.192 123.180 96.302 0.50 14.42 395 SER A CA 1
ATOM 5850 C C . SER A 1 395 ? 2.236 122.356 95.019 1.00 13.97 395 SER A C 1
ATOM 5851 O O . SER A 1 395 ? 2.384 122.932 93.933 1.00 13.98 395 SER A O 1
ATOM 5866 N N . ASP A 1 396 ? 2.056 121.039 95.095 1.00 12.36 396 ASP A N 1
ATOM 5867 C CA . ASP A 1 396 ? 2.117 120.251 93.872 1.00 11.54 396 ASP A CA 1
ATOM 5868 C C . ASP A 1 396 ? 1.045 120.719 92.884 1.00 13.24 396 ASP A C 1
ATOM 5869 O O . ASP A 1 396 ? -0.119 120.890 93.263 1.00 11.96 396 ASP A O 1
ATOM 5878 N N . PRO A 1 397 ? 1.392 120.951 91.622 1.00 12.93 397 PRO A N 1
ATOM 5879 C CA . PRO A 1 397 ? 0.422 121.558 90.702 1.00 12.93 397 PRO A CA 1
ATOM 5880 C C . PRO A 1 397 ? -0.694 120.637 90.252 1.00 12.45 397 PRO A C 1
ATOM 5881 O O . PRO A 1 397 ? -1.688 121.158 89.725 1.00 13.16 397 PRO A O 1
ATOM 5892 N N . THR A 1 398 ? -0.587 119.315 90.410 1.00 13.97 398 THR A N 1
ATOM 5893 C CA . THR A 1 398 ? -1.703 118.464 90.010 1.00 13.50 398 THR A CA 1
ATOM 5894 C C . THR A 1 398 ? -2.435 117.817 91.170 1.00 12.97 398 THR A C 1
ATOM 5895 O O . THR A 1 398 ? -3.626 117.513 91.033 1.00 14.37 398 THR A O 1
ATOM 5906 N N . GLN A 1 399 ? -1.766 117.616 92.306 1.00 12.15 399 GLN A N 1
ATOM 5907 C CA . GLN A 1 399 ? -2.338 116.884 93.428 1.00 12.33 399 GLN A CA 1
ATOM 5908 C C . GLN A 1 399 ? -2.119 117.582 94.767 1.00 12.99 399 GLN A C 1
ATOM 5909 O O . GLN A 1 399 ? -2.406 116.988 95.809 1.00 13.35 399 GLN A O 1
ATOM 5923 N N . GLY A 1 400 ? -1.655 118.828 94.778 1.00 13.13 400 GLY A N 1
ATOM 5924 C CA . GLY A 1 400 ? -1.269 119.441 96.049 1.00 12.13 400 GLY A CA 1
ATOM 5925 C C . GLY A 1 400 ? -2.407 119.522 97.052 1.00 14.60 400 GLY A C 1
ATOM 5926 O O . GLY A 1 400 ? -2.188 119.374 98.264 1.00 13.34 400 GLY A O 1
ATOM 5930 N N . ALA A 1 401 ? -3.633 119.758 96.569 1.00 13.89 401 ALA A N 1
ATOM 5931 C CA . ALA A 1 401 ? -4.804 119.837 97.440 1.00 15.07 401 ALA A CA 1
ATOM 5932 C C . ALA A 1 401 ? -5.155 118.509 98.088 1.00 14.53 401 ALA A C 1
ATOM 5933 O O . ALA A 1 401 ? -6.028 118.491 98.967 1.00 15.35 401 ALA A O 1
ATOM 5940 N N . ASN A 1 402 ? -4.498 117.418 97.688 1.00 12.40 402 ASN A N 1
ATOM 5941 C CA . ASN A 1 402 ? -4.752 116.082 98.194 1.00 11.10 402 ASN A CA 1
ATOM 5942 C C . ASN A 1 402 ? -3.602 115.493 98.996 1.00 11.88 402 ASN A C 1
ATOM 5943 O O . ASN A 1 402 ? -3.693 114.328 99.402 1.00 12.79 402 ASN A O 1
ATOM 5954 N N . CYS A 1 403 ? -2.520 116.237 99.207 1.00 12.79 403 CYS A N 1
ATOM 5955 C CA . CYS A 1 403 ? -1.309 115.649 99.755 1.00 12.11 403 CYS A CA 1
ATOM 5956 C C . CYS A 1 403 ? -1.501 115.200 101.206 1.00 12.71 403 CYS A C 1
ATOM 5957 O O . CYS A 1 403 ? -2.347 115.719 101.945 1.00 12.95 403 CYS A O 1
ATOM 5965 N N . SER A 1 404 ? -0.710 114.206 101.596 1.00 12.64 404 SER A N 1
ATOM 5966 C CA . SER A 1 404 ? -0.707 113.686 102.949 1.00 11.62 404 SER A CA 1
ATOM 5967 C C . SER A 1 404 ? 0.211 114.509 103.851 1.00 12.41 404 SER A C 1
ATOM 5968 O O . SER A 1 404 ? 1.047 115.301 103.392 1.00 12.21 404 SER A O 1
ATOM 5976 N N . ALA A 1 405 ? 0.082 114.262 105.155 1.00 10.82 405 ALA A N 1
ATOM 5977 C CA . ALA A 1 405 ? 1.122 114.608 106.106 1.00 11.12 405 ALA A CA 1
ATOM 5978 C C . ALA A 1 405 ? 2.318 113.651 105.969 1.00 12.11 405 ALA A C 1
ATOM 5979 O O . ALA A 1 405 ? 2.204 112.547 105.431 1.00 11.52 405 ALA A O 1
ATOM 5986 N N . LEU A 1 406 ? 3.494 114.086 106.446 1.00 11.55 406 LEU A N 1
ATOM 5987 C CA . LEU A 1 406 ? 4.592 113.134 106.602 1.00 10.38 406 LEU A CA 1
ATOM 5988 C C . LEU A 1 406 ? 4.292 112.176 107.740 1.00 12.85 406 LEU A C 1
ATOM 5989 O O . LEU A 1 406 ? 4.413 110.957 107.590 1.00 10.94 406 LEU A O 1
ATOM 6005 N N . ALA A 1 407 ? 3.865 112.706 108.881 1.00 10.52 407 ALA A N 1
ATOM 6006 C CA . ALA A 1 407 ? 3.694 111.865 110.054 1.00 9.35 407 ALA A CA 1
ATOM 6007 C C . ALA A 1 407 ? 2.654 112.434 110.999 1.00 11.68 407 ALA A C 1
ATOM 6008 O O . ALA A 1 407 ? 2.486 113.650 111.112 1.00 11.33 407 ALA A O 1
ATOM 6015 N N . TYR A 1 408 ? 1.958 111.515 111.665 1.00 10.43 408 TYR A N 1
ATOM 6016 C CA . TYR A 1 408 ? 1.087 111.785 112.790 1.00 11.10 408 TYR A CA 1
ATOM 6017 C C . TYR A 1 408 ? 1.579 110.934 113.940 1.00 11.77 408 TYR A C 1
ATOM 6018 O O . TYR A 1 408 ? 1.755 109.720 113.779 1.00 12.97 408 TYR A O 1
ATOM 6036 N N . VAL A 1 409 ? 1.826 111.571 115.078 1.00 11.52 409 VAL A N 1
ATOM 6037 C CA . VAL A 1 409 ? 2.481 110.936 116.211 1.00 11.18 409 VAL A CA 1
ATOM 6038 C C . VAL A 1 409 ? 1.627 111.186 117.444 1.00 13.99 409 VAL A C 1
ATOM 6039 O O . VAL A 1 409 ? 1.409 112.341 117.822 1.00 13.19 409 VAL A O 1
ATOM 6052 N N . GLU A 1 410 ? 1.163 110.114 118.089 1.00 13.63 410 GLU A N 1
ATOM 6053 C CA . GLU A 1 410 ? 0.232 110.268 119.203 1.00 13.09 410 GLU A CA 1
ATOM 6054 C C . GLU A 1 410 ? 0.398 109.164 120.239 1.00 13.29 410 GLU A C 1
ATOM 6055 O O . GLU A 1 410 ? 1.114 108.175 120.043 1.00 14.14 410 GLU A O 1
ATOM 6067 N N . GLY A 1 411 ? -0.296 109.350 121.366 1.00 14.31 411 GLY A N 1
ATOM 6068 C CA . GLY A 1 411 ? -0.463 108.305 122.363 1.00 17.20 411 GLY A CA 1
ATOM 6069 C C . GLY A 1 411 ? 0.830 107.762 122.954 1.00 15.15 411 GLY A C 1
ATOM 6070 O O . GLY A 1 411 ? 0.993 106.541 123.087 1.00 16.11 411 GLY A O 1
ATOM 6074 N N . GLY A 1 412 ? 1.738 108.654 123.345 1.00 15.46 412 GLY A N 1
ATOM 6075 C CA . GLY A 1 412 ? 3.001 108.268 123.934 1.00 18.09 412 GLY A CA 1
ATOM 6076 C C . GLY A 1 412 ? 4.068 107.852 122.945 1.00 15.51 412 GLY A C 1
ATOM 6077 O O . GLY A 1 412 ? 5.150 107.430 123.370 1.00 16.34 412 GLY A O 1
ATOM 6081 N N . SER A 1 413 ? 3.802 107.953 121.646 1.00 12.04 413 SER A N 1
ATOM 6082 C CA . SER A 1 413 ? 4.749 107.524 120.624 1.00 11.94 413 SER A CA 1
ATOM 6083 C C . SER A 1 413 ? 5.895 108.518 120.466 1.00 13.31 413 SER A C 1
ATOM 6084 O O . SER A 1 413 ? 5.832 109.665 120.915 1.00 13.50 413 SER A O 1
ATOM 6092 N N . VAL A 1 414 ? 6.948 108.058 119.802 1.00 11.86 414 VAL A N 1
ATOM 6093 C CA . VAL A 1 414 ? 8.086 108.897 119.441 1.00 11.95 414 VAL A CA 1
ATOM 6094 C C . VAL A 1 414 ? 8.426 108.625 117.984 1.00 12.46 414 VAL A C 1
ATOM 6095 O O . VAL A 1 414 ? 8.377 107.477 117.524 1.00 11.50 414 VAL A O 1
ATOM 6108 N N . PHE A 1 415 ? 8.731 109.698 117.256 1.00 11.03 415 PHE A N 1
ATOM 6109 C CA . PHE A 1 415 ? 9.060 109.670 115.837 1.00 10.05 415 PHE A CA 1
ATOM 6110 C C . PHE A 1 415 ? 10.355 110.445 115.649 1.00 11.80 415 PHE A C 1
ATOM 6111 O O . PHE A 1 415 ? 10.460 111.590 116.100 1.00 12.29 415 PHE A O 1
ATOM 6128 N N . GLU A 1 416 ? 11.329 109.832 114.982 1.00 11.26 416 GLU A N 1
ATOM 6129 C CA . GLU A 1 416 ? 12.662 110.404 114.828 1.00 10.18 416 GLU A CA 1
ATOM 6130 C C . GLU A 1 416 ? 13.023 110.417 113.348 1.00 12.62 416 GLU A C 1
ATOM 6131 O O . GLU A 1 416 ? 12.850 109.411 112.659 1.00 12.39 416 GLU A O 1
ATOM 6143 N N . VAL A 1 417 ? 13.503 111.562 112.858 1.00 12.95 417 VAL A N 1
ATOM 6144 C CA . VAL A 1 417 ? 13.946 111.721 111.471 1.00 11.89 417 VAL A CA 1
ATOM 6145 C C . VAL A 1 417 ? 15.359 112.273 111.479 1.00 13.52 417 VAL A C 1
ATOM 6146 O O . VAL A 1 417 ? 15.583 113.398 111.940 1.00 12.49 417 VAL A O 1
ATOM 6159 N N . SER A 1 418 ? 16.301 111.500 110.949 1.00 10.25 418 SER A N 1
ATOM 6160 C CA . SER A 1 418 ? 17.699 111.908 110.914 1.00 11.90 418 SER A CA 1
ATOM 6161 C C . SER A 1 418 ? 17.910 113.088 109.964 1.00 9.69 418 SER A C 1
ATOM 6162 O O . SER A 1 418 ? 17.114 113.313 109.051 1.00 11.15 418 SER A O 1
ATOM 6170 N N . PRO A 1 419 ? 19.014 113.840 110.136 1.00 12.12 419 PRO A N 1
ATOM 6171 C CA . PRO A 1 419 ? 19.289 114.964 109.224 1.00 13.52 419 PRO A CA 1
ATOM 6172 C C . PRO A 1 419 ? 19.632 114.542 107.807 1.00 14.63 419 PRO A C 1
ATOM 6173 O O . PRO A 1 419 ? 19.514 115.371 106.897 1.00 16.83 419 PRO A O 1
ATOM 6184 N N . GLU A 1 420 ? 20.032 113.295 107.588 1.00 13.50 420 GLU A N 1
ATOM 6185 C CA . GLU A 1 420 ? 20.408 112.846 106.256 1.00 13.95 420 GLU A CA 1
ATOM 6186 C C . GLU A 1 420 ? 19.276 112.107 105.541 1.00 12.77 420 GLU A C 1
ATOM 6187 O O . GLU A 1 420 ? 19.451 111.711 104.382 1.00 14.18 420 GLU A O 1
ATOM 6199 N N . THR A 1 421 ? 18.110 111.964 106.178 1.00 10.50 421 THR A N 1
ATOM 6200 C CA . THR A 1 421 ? 16.941 111.443 105.482 1.00 9.67 421 THR A CA 1
ATOM 6201 C C . THR A 1 421 ? 16.527 112.460 104.431 1.00 10.11 421 THR A C 1
ATOM 6202 O O . THR A 1 421 ? 16.495 113.664 104.696 1.00 13.00 421 THR A O 1
ATOM 6213 N N . THR A 1 422 ? 16.231 111.994 103.223 1.00 9.39 422 THR A N 1
ATOM 6214 C CA . THR A 1 422 ? 15.782 112.888 102.169 1.00 11.12 422 THR A CA 1
ATOM 6215 C C . THR A 1 422 ? 14.419 112.472 101.643 1.00 12.20 422 THR A C 1
ATOM 6216 O O . THR A 1 422 ? 13.982 111.321 101.788 1.00 12.23 422 THR A O 1
ATOM 6227 N N . PHE A 1 423 ? 13.757 113.466 101.041 1.00 13.04 423 PHE A N 1
ATOM 6228 C CA . PHE A 1 423 ? 12.408 113.347 100.513 1.00 13.61 423 PHE A CA 1
ATOM 6229 C C . PHE A 1 423 ? 12.367 113.935 99.114 1.00 13.39 423 PHE A C 1
ATOM 6230 O O . PHE A 1 423 ? 13.091 114.885 98.803 1.00 14.06 423 PHE A O 1
ATOM 6247 N N . ALA A 1 424 ? 11.476 113.389 98.280 1.00 13.57 424 ALA A N 1
ATOM 6248 C CA . ALA A 1 424 ? 11.407 113.819 96.888 1.00 14.53 424 ALA A CA 1
ATOM 6249 C C . ALA A 1 424 ? 11.030 115.290 96.774 1.00 13.73 424 ALA A C 1
ATOM 6250 O O . ALA A 1 424 ? 11.528 115.990 95.882 1.00 13.16 424 ALA A O 1
ATOM 6257 N N . VAL A 1 425 ? 10.145 115.767 97.648 1.00 11.70 425 VAL A N 1
ATOM 6258 C CA . VAL A 1 425 ? 9.766 117.176 97.691 1.00 11.47 425 VAL A CA 1
ATOM 6259 C C . VAL A 1 425 ? 9.835 117.648 99.136 1.00 13.96 425 VAL A C 1
ATOM 6260 O O . VAL A 1 425 ? 9.759 116.843 100.075 1.00 15.44 425 VAL A O 1
ATOM 6273 N N . PRO A 1 426 ? 9.956 118.952 99.342 1.00 14.09 426 PRO A N 1
ATOM 6274 C CA . PRO A 1 426 ? 10.233 119.476 100.685 1.00 18.49 426 PRO A CA 1
ATOM 6275 C C . PRO A 1 426 ? 9.114 119.239 101.687 1.00 16.59 426 PRO A C 1
ATOM 6276 O O . PRO A 1 426 ? 7.926 119.378 101.379 1.00 15.28 426 PRO A O 1
ATOM 6287 N N . LEU A 1 427 ? 9.526 118.953 102.921 1.00 14.81 427 LEU A N 1
ATOM 6288 C CA . LEU A 1 427 ? 8.619 119.002 104.055 1.00 12.48 427 LEU A CA 1
ATOM 6289 C C . LEU A 1 427 ? 8.179 120.433 104.317 1.00 15.61 427 LEU A C 1
ATOM 6290 O O . LEU A 1 427 ? 8.857 121.388 103.936 1.00 17.51 427 LEU A O 1
ATOM 6306 N N . GLU A 1 428 ? 7.003 120.587 104.926 1.00 12.63 428 GLU A N 1
ATOM 6307 C CA . GLU A 1 428 ? 6.396 121.903 105.036 1.00 13.14 428 GLU A CA 1
ATOM 6308 C C . GLU A 1 428 ? 6.387 122.493 106.436 1.00 16.03 428 GLU A C 1
ATOM 6309 O O . GLU A 1 428 ? 6.557 123.711 106.573 1.00 17.68 428 GLU A O 1
ATOM 6321 N N . GLU A 1 429 ? 6.161 121.697 107.477 1.00 13.05 429 GLU A N 1
ATOM 6322 C CA . GLU A 1 429 ? 6.036 122.264 108.819 1.00 15.02 429 GLU A CA 1
ATOM 6323 C C . GLU A 1 429 ? 6.040 121.123 109.821 1.00 13.34 429 GLU A C 1
ATOM 6324 O O . GLU A 1 429 ? 5.914 119.945 109.463 1.00 12.91 429 GLU A O 1
ATOM 6336 N N . ILE A 1 430 ? 6.180 121.492 111.088 1.00 14.08 430 ILE A N 1
ATOM 6337 C CA . ILE A 1 430 ? 6.124 120.535 112.187 1.00 15.00 430 ILE A CA 1
ATOM 6338 C C . ILE A 1 430 ? 5.492 121.244 113.375 1.00 17.15 430 ILE A C 1
ATOM 6339 O O . ILE A 1 430 ? 5.792 122.414 113.643 1.00 15.61 430 ILE A O 1
ATOM 6355 N N . GLY A 1 431 ? 4.591 120.560 114.071 1.00 16.24 431 GLY A N 1
ATOM 6356 C CA . GLY A 1 431 ? 4.016 121.171 115.263 1.00 17.50 431 GLY A CA 1
ATOM 6357 C C . GLY A 1 431 ? 2.964 120.311 115.930 1.00 16.06 431 GLY A C 1
ATOM 6358 O O . GLY A 1 431 ? 2.518 119.284 115.400 1.00 15.06 431 GLY A O 1
ATOM 6362 N N . ILE A 1 432 ? 2.576 120.770 117.117 1.00 15.88 432 ILE A N 1
ATOM 6363 C CA . ILE A 1 432 ? 1.506 120.147 117.881 1.00 15.93 432 ILE A CA 1
ATOM 6364 C C . ILE A 1 432 ? 0.194 120.318 117.142 1.00 16.46 432 ILE A C 1
ATOM 6365 O O . ILE A 1 432 ? -0.106 121.402 116.625 1.00 17.63 432 ILE A O 1
ATOM 6381 N N . SER A 1 433 ? -0.616 119.264 117.114 1.00 15.33 433 SER A N 1
ATOM 6382 C CA . SER A 1 433 ? -1.889 119.317 116.415 1.00 16.93 433 SER A CA 1
ATOM 6383 C C . SER A 1 433 ? -2.951 118.523 117.156 1.00 18.11 433 SER A C 1
ATOM 6384 O O . SER A 1 433 ? -2.681 117.422 117.642 1.00 19.78 433 SER A O 1
ATOM 6392 N N . SER A 1 434 ? -4.165 119.075 117.207 1.00 18.75 434 SER A N 1
ATOM 6393 C CA . SER A 1 434 ? -5.329 118.341 117.684 1.00 21.05 434 SER A CA 1
ATOM 6394 C C . SER A 1 434 ? -6.139 117.758 116.534 1.00 20.72 434 SER A C 1
ATOM 6395 O O . SER A 1 434 ? -7.226 117.224 116.765 1.00 22.29 434 SER A O 1
ATOM 6403 N N . LEU A 1 435 ? -5.647 117.857 115.305 1.00 19.76 435 LEU A N 1
ATOM 6404 C CA . LEU A 1 435 ? -6.382 117.350 114.160 1.00 20.53 435 LEU A CA 1
ATOM 6405 C C . LEU A 1 435 ? -6.025 115.890 113.872 1.00 18.74 435 LEU A C 1
ATOM 6406 O O . LEU A 1 435 ? -5.018 115.356 114.352 1.00 18.40 435 LEU A O 1
ATOM 6422 N N . THR A 1 436 ? -6.859 115.247 113.032 1.00 15.74 436 THR A N 1
ATOM 6423 C CA . THR A 1 436 ? -6.541 113.929 112.480 1.00 15.30 436 THR A CA 1
ATOM 6424 C C . THR A 1 436 ? -6.688 113.925 110.961 1.00 14.91 436 THR A C 1
ATOM 6425 O O . THR A 1 436 ? -6.801 112.854 110.356 1.00 16.85 436 THR A O 1
ATOM 6436 N N . ALA A 1 437 ? -6.689 115.100 110.341 1.00 16.05 437 ALA A N 1
ATOM 6437 C CA . ALA A 1 437 ? -6.735 115.240 108.893 1.00 15.87 437 ALA A CA 1
ATOM 6438 C C . ALA A 1 437 ? -5.857 116.418 108.520 1.00 15.77 437 ALA A C 1
ATOM 6439 O O . ALA A 1 437 ? -6.003 117.505 109.089 1.00 15.27 437 ALA A O 1
ATOM 6446 N N . PHE A 1 438 ? -4.955 116.201 107.569 1.00 12.89 438 PHE A N 1
ATOM 6447 C CA . PHE A 1 438 ? -3.878 117.128 107.284 1.00 12.80 438 PHE A CA 1
ATOM 6448 C C . PHE A 1 438 ? -3.893 117.567 105.827 1.00 14.05 438 PHE A C 1
ATOM 6449 O O . PHE A 1 438 ? -4.440 116.887 104.950 1.00 15.22 438 PHE A O 1
ATOM 6466 N N . THR A 1 439 ? -3.291 118.739 105.583 1.00 12.29 439 THR A N 1
ATOM 6467 C CA . THR A 1 439 ? -3.257 119.312 104.242 1.00 12.58 439 THR A CA 1
ATOM 6468 C C . THR A 1 439 ? -1.872 119.787 103.832 1.00 14.94 439 THR A C 1
ATOM 6469 O O . THR A 1 439 ? -1.736 120.446 102.791 1.00 15.26 439 THR A O 1
ATOM 6480 N N . LYS A 1 440 ? -0.848 119.482 104.618 1.00 13.32 440 LYS A N 1
ATOM 6481 C CA . LYS A 1 440 ? 0.528 119.768 104.253 1.00 13.27 440 LYS A CA 1
ATOM 6482 C C . LYS A 1 440 ? 1.408 118.584 104.621 1.00 11.91 440 LYS A C 1
ATOM 6483 O O . LYS A 1 440 ? 1.090 117.809 105.523 1.00 12.28 440 LYS A O 1
ATOM 6502 N N . LEU A 1 441 ? 2.542 118.468 103.925 1.00 11.10 441 LEU A N 1
ATOM 6503 C CA . LEU A 1 441 ? 3.496 117.385 104.159 1.00 11.54 441 LEU A CA 1
ATOM 6504 C C . LEU A 1 441 ? 4.323 117.759 105.387 1.00 12.93 441 LEU A C 1
ATOM 6505 O O . LEU A 1 441 ? 5.485 118.165 105.306 1.00 13.46 441 LEU A O 1
ATOM 6521 N N . GLY A 1 442 ? 3.684 117.625 106.552 1.00 13.41 442 GLY A N 1
ATOM 6522 C CA . GLY A 1 442 ? 4.279 118.023 107.811 1.00 13.79 442 GLY A CA 1
ATOM 6523 C C . GLY A 1 442 ? 4.307 116.898 108.833 1.00 12.39 442 GLY A C 1
ATOM 6524 O O . GLY A 1 442 ? 3.792 115.799 108.605 1.00 12.56 442 GLY A O 1
ATOM 6528 N N . VAL A 1 443 ? 4.930 117.210 109.966 1.00 16.84 443 VAL A N 1
ATOM 6529 C CA . VAL A 1 443 ? 5.001 116.318 111.114 1.00 16.41 443 VAL A CA 1
ATOM 6530 C C . VAL A 1 443 ? 4.087 116.873 112.192 1.00 16.20 443 VAL A C 1
ATOM 6531 O O . VAL A 1 443 ? 4.335 117.958 112.719 1.00 15.72 443 VAL A O 1
ATOM 6544 N N . TYR A 1 444 ? 3.040 116.135 112.517 1.00 16.64 444 TYR A N 1
ATOM 6545 C CA . TYR A 1 444 ? 2.023 116.582 113.461 1.00 16.65 444 TYR A CA 1
ATOM 6546 C C . TYR A 1 444 ? 2.008 115.635 114.648 1.00 16.43 444 TYR A C 1
ATOM 6547 O O . TYR A 1 444 ? 1.941 114.420 114.461 1.00 16.81 444 TYR A O 1
ATOM 6565 N N . TYR A 1 445 ? 2.009 116.190 115.856 1.00 15.95 445 TYR A N 1
ATOM 6566 C CA . TYR A 1 445 ? 2.098 115.339 117.038 1.00 16.29 445 TYR A CA 1
ATOM 6567 C C . TYR A 1 445 ? 1.243 115.909 118.154 1.00 17.89 445 TYR A C 1
ATOM 6568 O O . TYR A 1 445 ? 0.942 117.102 118.181 1.00 17.34 445 TYR A O 1
ATOM 6586 N N . THR A 1 446 ? 0.813 115.030 119.054 1.00 16.97 446 THR A N 1
ATOM 6587 C CA . THR A 1 446 ? -0.018 115.464 120.170 1.00 16.64 446 THR A CA 1
ATOM 6588 C C . THR A 1 446 ? 0.825 115.863 121.374 1.00 16.69 446 THR A C 1
ATOM 6589 O O . THR A 1 446 ? 2.034 115.645 121.432 1.00 17.35 446 THR A O 1
ATOM 6600 N N . THR A 1 447 ? 0.151 116.445 122.378 1.00 17.33 447 THR A N 1
ATOM 6601 C CA . THR A 1 447 ? 0.859 116.848 123.583 1.00 20.55 447 THR A CA 1
ATOM 6602 C C . THR A 1 447 ? 1.388 115.658 124.381 1.00 21.87 447 THR A C 1
ATOM 6603 O O . THR A 1 447 ? 2.224 115.852 125.262 1.00 27.54 447 THR A O 1
ATOM 6614 N N A ASN A 1 448 ? 0.870 114.466 124.091 0.50 17.52 448 ASN A N 1
ATOM 6615 N N B ASN A 1 448 ? 0.985 114.423 124.124 0.50 17.44 448 ASN A N 1
ATOM 6616 C CA A ASN A 1 448 ? 1.327 113.202 124.643 0.50 19.20 448 ASN A CA 1
ATOM 6617 C CA B ASN A 1 448 ? 1.587 113.320 124.872 0.50 19.49 448 ASN A CA 1
ATOM 6618 C C A ASN A 1 448 ? 2.029 112.433 123.536 0.50 19.94 448 ASN A C 1
ATOM 6619 C C B ASN A 1 448 ? 2.434 112.418 123.976 0.50 19.43 448 ASN A C 1
ATOM 6620 O O A ASN A 1 448 ? 1.563 111.375 123.102 0.50 21.79 448 ASN A O 1
ATOM 6621 O O B ASN A 1 448 ? 2.620 111.232 124.253 0.50 22.72 448 ASN A O 1
ATOM 6642 N N . ALA A 1 449 ? 3.082 113.032 122.998 1.00 17.73 449 ALA A N 1
ATOM 6643 C CA . ALA A 1 449 ? 3.940 112.359 122.036 1.00 16.61 449 ALA A CA 1
ATOM 6644 C C . ALA A 1 449 ? 5.272 113.085 122.045 1.00 14.54 449 ALA A C 1
ATOM 6645 O O . ALA A 1 449 ? 5.406 114.178 122.602 1.00 14.07 449 ALA A O 1
ATOM 6652 N N . SER A 1 450 ? 6.262 112.454 121.424 1.00 14.49 450 SER A N 1
ATOM 6653 C CA . SER A 1 450 ? 7.600 113.006 121.322 1.00 13.90 450 SER A CA 1
ATOM 6654 C C . SER A 1 450 ? 8.087 112.941 119.882 1.00 13.93 450 SER A C 1
ATOM 6655 O O . SER A 1 450 ? 7.778 112.001 119.147 1.00 14.46 450 SER A O 1
ATOM 6663 N N . VAL A 1 451 ? 8.884 113.943 119.509 1.00 13.43 451 VAL A N 1
ATOM 6664 C CA . VAL A 1 451 ? 9.495 114.002 118.186 1.00 13.49 451 VAL A CA 1
ATOM 6665 C C . VAL A 1 451 ? 10.938 114.465 118.313 1.00 14.71 451 VAL A C 1
ATOM 6666 O O . VAL A 1 451 ? 11.291 115.258 119.191 1.00 15.39 451 VAL A O 1
ATOM 6679 N N . ASP A 1 452 ? 11.774 113.960 117.400 1.00 15.24 452 ASP A N 1
ATOM 6680 C CA . ASP A 1 452 ? 13.161 114.414 117.241 1.00 16.07 452 ASP A CA 1
ATOM 6681 C C . ASP A 1 452 ? 13.392 114.329 115.743 1.00 15.63 452 ASP A C 1
ATOM 6682 O O . ASP A 1 452 ? 13.760 113.276 115.225 1.00 15.46 452 ASP A O 1
ATOM 6691 N N . ALA A 1 453 ? 13.108 115.427 115.041 1.00 15.56 453 ALA A N 1
ATOM 6692 C CA . ALA A 1 453 ? 12.975 115.367 113.596 1.00 17.24 453 ALA A CA 1
ATOM 6693 C C . ALA A 1 453 ? 13.570 116.603 112.947 1.00 17.31 453 ALA A C 1
ATOM 6694 O O . ALA A 1 453 ? 13.226 117.739 113.303 1.00 14.12 453 ALA A O 1
ATOM 6701 N N . TYR A 1 454 ? 14.441 116.366 111.974 1.00 17.88 454 TYR A N 1
ATOM 6702 C CA . TYR A 1 454 ? 14.889 117.441 111.105 1.00 18.08 454 TYR A CA 1
ATOM 6703 C C . TYR A 1 454 ? 13.806 117.812 110.110 1.00 18.10 454 TYR A C 1
ATOM 6704 O O . TYR A 1 454 ? 13.232 116.949 109.427 1.00 19.91 454 TYR A O 1
ATOM 6722 N N . VAL A 1 455 ? 13.531 119.111 110.032 1.00 17.38 455 VAL A N 1
ATOM 6723 C CA . VAL A 1 455 ? 12.627 119.666 109.040 1.00 16.90 455 VAL A CA 1
ATOM 6724 C C . VAL A 1 455 ? 13.279 120.919 108.460 1.00 17.61 455 VAL A C 1
ATOM 6725 O O . VAL A 1 455 ? 13.534 121.883 109.186 1.00 18.28 455 VAL A O 1
ATOM 6738 N N . LYS A 1 456 ? 13.557 120.904 107.154 1.00 21.23 456 LYS A N 1
ATOM 6739 C CA . LYS A 1 456 ? 14.181 122.039 106.455 1.00 23.02 456 LYS A CA 1
ATOM 6740 C C . LYS A 1 456 ? 15.488 122.473 107.127 1.00 20.92 456 LYS A C 1
ATOM 6741 O O . LYS A 1 456 ? 15.759 123.662 107.294 1.00 23.19 456 LYS A O 1
ATOM 6760 N N . GLY A 1 457 ? 16.311 121.498 107.500 1.00 20.89 457 GLY A N 1
ATOM 6761 C CA . GLY A 1 457 ? 17.606 121.754 108.110 1.00 20.68 457 GLY A CA 1
ATOM 6762 C C . GLY A 1 457 ? 17.599 122.100 109.579 1.00 20.30 457 GLY A C 1
ATOM 6763 O O . GLY A 1 457 ? 18.670 122.407 110.125 1.00 21.38 457 GLY A O 1
ATOM 6767 N N . VAL A 1 458 ? 16.448 122.052 110.243 1.00 16.35 458 VAL A N 1
ATOM 6768 C CA . VAL A 1 458 ? 16.330 122.427 111.650 1.00 14.63 458 VAL A CA 1
ATOM 6769 C C . VAL A 1 458 ? 15.850 121.224 112.444 1.00 15.92 458 VAL A C 1
ATOM 6770 O O . VAL A 1 458 ? 14.860 120.586 112.073 1.00 17.09 458 VAL A O 1
ATOM 6783 N N . ARG A 1 459 ? 16.539 120.921 113.533 1.00 15.27 459 ARG A N 1
ATOM 6784 C CA . ARG A 1 459 ? 16.191 119.781 114.365 1.00 16.53 459 ARG A CA 1
ATOM 6785 C C . ARG A 1 459 ? 15.175 120.236 115.403 1.00 17.42 459 ARG A C 1
ATOM 6786 O O . ARG A 1 459 ? 15.447 121.154 116.182 1.00 18.47 459 ARG A O 1
ATOM 6807 N N . TYR A 1 460 ? 14.010 119.599 115.405 1.00 14.34 460 TYR A N 1
ATOM 6808 C CA . TYR A 1 460 ? 12.953 119.871 116.369 1.00 13.72 460 TYR A CA 1
ATOM 6809 C C . TYR A 1 460 ? 12.859 118.706 117.336 1.00 16.24 460 TYR A C 1
ATOM 6810 O O . TYR A 1 460 ? 12.653 117.562 116.918 1.00 17.86 460 TYR A O 1
ATOM 6828 N N . GLN A 1 461 ? 13.003 119.000 118.624 1.00 14.09 461 GLN A N 1
ATOM 6829 C CA . GLN A 1 461 ? 12.833 118.023 119.687 1.00 14.89 461 GLN A CA 1
ATOM 6830 C C . GLN A 1 461 ? 11.740 118.505 120.638 1.00 15.16 461 GLN A C 1
ATOM 6831 O O . GLN A 1 461 ? 11.781 119.650 121.116 1.00 15.05 461 GLN A O 1
ATOM 6845 N N . ASP A 1 462 ? 10.776 117.634 120.923 1.00 15.15 462 ASP A N 1
ATOM 6846 C CA . ASP A 1 462 ? 9.695 117.989 121.836 1.00 14.09 462 ASP A CA 1
ATOM 6847 C C . ASP A 1 462 ? 9.142 116.721 122.472 1.00 14.09 462 ASP A C 1
ATOM 6848 O O . ASP A 1 462 ? 9.234 115.632 121.910 1.00 14.75 462 ASP A O 1
ATOM 6857 N N . GLY A 1 463 ? 8.546 116.869 123.647 1.00 14.47 463 GLY A N 1
ATOM 6858 C CA . GLY A 1 463 ? 7.851 115.767 124.279 1.00 15.83 463 GLY A CA 1
ATOM 6859 C C . GLY A 1 463 ? 8.615 115.237 125.484 1.00 17.39 463 GLY A C 1
ATOM 6860 O O . GLY A 1 463 ? 9.750 115.624 125.767 1.00 16.54 463 GLY A O 1
ATOM 6864 N N . ALA A 1 464 ? 7.956 114.318 126.193 1.00 18.57 464 ALA A N 1
ATOM 6865 C CA . ALA A 1 464 ? 8.501 113.840 127.465 1.00 19.83 464 ALA A CA 1
ATOM 6866 C C . ALA A 1 464 ? 9.822 113.086 127.306 1.00 19.19 464 ALA A C 1
ATOM 6867 O O . ALA A 1 464 ? 10.596 113.009 128.270 1.00 20.44 464 ALA A O 1
ATOM 6874 N N . LYS A 1 465 ? 10.089 112.509 126.144 1.00 16.40 465 LYS A N 1
ATOM 6875 C CA . LYS A 1 465 ? 11.356 111.814 125.947 1.00 16.31 465 LYS A CA 1
ATOM 6876 C C . LYS A 1 465 ? 12.512 112.778 125.724 1.00 17.71 465 LYS A C 1
ATOM 6877 O O . LYS A 1 465 ? 13.673 112.350 125.727 1.00 17.58 465 LYS A O 1
ATOM 6896 N N . PHE A 1 466 ? 12.224 114.071 125.555 1.00 16.76 466 PHE A N 1
ATOM 6897 C CA . PHE A 1 466 ? 13.233 115.084 125.268 1.00 15.91 466 PHE A CA 1
ATOM 6898 C C . PHE A 1 466 ? 13.011 116.248 126.223 1.00 16.57 466 PHE A C 1
ATOM 6899 O O . PHE A 1 466 ? 12.642 117.364 125.832 1.00 16.52 466 PHE A O 1
ATOM 6916 N N . SER A 1 467 ? 13.231 115.986 127.506 1.00 17.83 467 SER A N 1
ATOM 6917 C CA A SER A 1 467 ? 12.987 116.975 128.548 0.50 18.32 467 SER A CA 1
ATOM 6918 C CA B SER A 1 467 ? 12.974 116.997 128.518 0.50 18.30 467 SER A CA 1
ATOM 6919 C C . SER A 1 467 ? 14.174 117.896 128.772 1.00 18.04 467 SER A C 1
ATOM 6920 O O . SER A 1 467 ? 13.991 119.067 129.120 1.00 16.17 467 SER A O 1
ATOM 6935 N N . GLY A 1 468 ? 15.386 117.388 128.597 1.00 16.95 468 GLY A N 1
ATOM 6936 C CA . GLY A 1 468 ? 16.547 118.213 128.883 1.00 13.80 468 GLY A CA 1
ATOM 6937 C C . GLY A 1 468 ? 17.803 117.615 128.292 1.00 15.52 468 GLY A C 1
ATOM 6938 O O . GLY A 1 468 ? 17.826 116.470 127.831 1.00 13.96 468 GLY A O 1
ATOM 6942 N N . LEU A 1 469 ? 18.849 118.442 128.309 1.00 14.04 469 LEU A N 1
ATOM 6943 C CA . LEU A 1 469 ? 20.186 118.100 127.830 1.00 15.30 469 LEU A CA 1
ATOM 6944 C C . LEU A 1 469 ? 21.176 118.655 128.840 1.00 14.29 469 LEU A C 1
ATOM 6945 O O . LEU A 1 469 ? 21.196 119.866 129.080 1.00 15.47 469 LEU A O 1
ATOM 6961 N N . VAL A 1 470 ? 21.972 117.779 129.431 1.00 14.29 470 VAL A N 1
ATOM 6962 C CA . VAL A 1 470 ? 22.938 118.148 130.456 1.00 15.17 470 VAL A CA 1
ATOM 6963 C C . VAL A 1 470 ? 24.297 117.662 129.980 1.00 16.17 470 VAL A C 1
ATOM 6964 O O . VAL A 1 470 ? 24.536 116.453 129.918 1.00 16.43 470 VAL A O 1
ATOM 6994 N N . ASP A 1 472 ? 28.610 118.177 130.237 1.00 14.97 472 ASP A N 1
ATOM 6995 C CA . ASP A 1 472 ? 29.825 118.774 130.788 1.00 15.63 472 ASP A CA 1
ATOM 6996 C C . ASP A 1 472 ? 30.794 119.033 129.635 1.00 16.55 472 ASP A C 1
ATOM 6997 O O . ASP A 1 472 ? 31.846 118.399 129.497 1.00 19.47 472 ASP A O 1
ATOM 7006 N N . SER A 1 473 ? 30.403 120.016 128.832 1.00 18.68 473 SER A N 1
ATOM 7007 C CA . SER A 1 473 ? 30.954 120.302 127.514 1.00 20.21 473 SER A CA 1
ATOM 7008 C C . SER A 1 473 ? 30.669 121.765 127.225 1.00 14.71 473 SER A C 1
ATOM 7009 O O . SER A 1 473 ? 29.620 122.278 127.603 1.00 16.50 473 SER A O 1
ATOM 7017 N N . TYR A 1 474 ? 31.585 122.427 126.523 1.00 15.06 474 TYR A N 1
ATOM 7018 C CA . TYR A 1 474 ? 31.297 123.791 126.125 1.00 14.57 474 TYR A CA 1
ATOM 7019 C C . TYR A 1 474 ? 30.464 123.798 124.844 1.00 16.37 474 TYR A C 1
ATOM 7020 O O . TYR A 1 474 ? 30.321 122.785 124.144 1.00 16.66 474 TYR A O 1
ATOM 7038 N N . LEU A 1 475 ? 29.921 124.968 124.539 1.00 15.87 475 LEU A N 1
ATOM 7039 C CA . LEU A 1 475 ? 28.960 125.119 123.461 1.00 16.11 475 LEU A CA 1
ATOM 7040 C C . LEU A 1 475 ? 29.208 126.433 122.740 1.00 18.22 475 LEU A C 1
ATOM 7041 O O . LEU A 1 475 ? 29.309 127.483 123.380 1.00 17.76 475 LEU A O 1
ATOM 7057 N N . SER A 1 476 ? 29.291 126.368 121.410 1.00 15.62 476 SER A N 1
ATOM 7058 C CA . SER A 1 476 ? 29.413 127.537 120.545 1.00 14.87 476 SER A CA 1
ATOM 7059 C C . SER A 1 476 ? 28.338 127.435 119.471 1.00 18.28 476 SER A C 1
ATOM 7060 O O . SER A 1 476 ? 28.261 126.412 118.780 1.00 18.77 476 SER A O 1
ATOM 7068 N N . THR A 1 477 ? 27.511 128.475 119.341 1.00 15.98 477 THR A N 1
ATOM 7069 C CA . THR A 1 477 ? 26.393 128.481 118.402 1.00 17.39 477 THR A CA 1
ATOM 7070 C C . THR A 1 477 ? 26.376 129.783 117.610 1.00 17.37 477 THR A C 1
ATOM 7071 O O . THR A 1 477 ? 27.095 130.739 117.915 1.00 17.42 477 THR A O 1
ATOM 7082 N N . SER A 1 478 ? 25.518 129.820 116.591 1.00 15.24 478 SER A N 1
ATOM 7083 C CA . SER A 1 478 ? 25.311 131.020 115.797 1.00 15.50 478 SER A CA 1
ATOM 7084 C C . SER A 1 478 ? 23.978 131.682 116.162 1.00 15.91 478 SER A C 1
ATOM 7085 O O . SER A 1 478 ? 23.083 131.058 116.730 1.00 16.11 478 SER A O 1
ATOM 7093 N N . ALA A 1 479 ? 23.861 132.966 115.827 1.00 15.43 479 ALA A N 1
ATOM 7094 C CA . ALA A 1 479 ? 22.593 133.671 115.966 1.00 14.58 479 ALA A CA 1
ATOM 7095 C C . ALA A 1 479 ? 21.635 133.258 114.849 1.00 15.97 479 ALA A C 1
ATOM 7096 O O . ALA A 1 479 ? 22.051 132.831 113.769 1.00 17.59 479 ALA A O 1
ATOM 7103 N N . LYS A 1 480 ? 20.343 133.397 115.116 1.00 15.44 480 LYS A N 1
ATOM 7104 C CA . LYS A 1 480 ? 19.336 133.300 114.060 1.00 16.28 480 LYS A CA 1
ATOM 7105 C C . LYS A 1 480 ? 19.215 134.645 113.357 1.00 17.67 480 LYS A C 1
ATOM 7106 O O . LYS A 1 480 ? 18.925 135.659 113.994 1.00 18.52 480 LYS A O 1
ATOM 7125 N N . SER A 1 481 ? 19.434 134.653 112.043 1.00 21.03 481 SER A N 1
ATOM 7126 C CA . SER A 1 481 ? 19.435 135.898 111.278 1.00 23.98 481 SER A CA 1
ATOM 7127 C C . SER A 1 481 ? 18.000 136.258 110.928 1.00 24.85 481 SER A C 1
ATOM 7128 O O . SER A 1 481 ? 17.296 135.469 110.291 1.00 27.74 481 SER A O 1
ATOM 7136 N N . LEU A 1 482 ? 17.566 137.447 111.347 1.00 21.73 482 LEU A N 1
ATOM 7137 C CA . LEU A 1 482 ? 16.186 137.867 111.157 1.00 22.78 482 LEU A CA 1
ATOM 7138 C C . LEU A 1 482 ? 15.979 138.521 109.800 1.00 22.82 482 LEU A C 1
ATOM 7139 O O . LEU A 1 482 ? 16.843 139.246 109.298 1.00 23.45 482 LEU A O 1
ATOM 7155 N N . GLY A 1 483 ? 14.810 138.293 109.223 1.00 26.76 483 GLY A N 1
ATOM 7156 C CA . GLY A 1 483 ? 14.357 139.056 108.080 1.00 27.09 483 GLY A CA 1
ATOM 7157 C C . GLY A 1 483 ? 13.669 140.330 108.522 1.00 27.62 483 GLY A C 1
ATOM 7158 O O . GLY A 1 483 ? 14.010 140.931 109.546 1.00 27.26 483 GLY A O 1
ATOM 7162 N N . ASN A 1 484 ? 12.672 140.746 107.743 1.00 26.01 484 ASN A N 1
ATOM 7163 C CA . ASN A 1 484 ? 11.842 141.891 108.106 1.00 26.46 484 ASN A CA 1
ATOM 7164 C C . ASN A 1 484 ? 10.771 141.381 109.063 1.00 27.21 484 ASN A C 1
ATOM 7165 O O . ASN A 1 484 ? 9.614 141.154 108.700 1.00 28.90 484 ASN A O 1
ATOM 7176 N N . GLU A 1 485 ? 11.168 141.180 110.314 1.00 28.13 485 GLU A N 1
ATOM 7177 C CA . GLU A 1 485 ? 10.263 140.564 111.268 1.00 28.69 485 GLU A CA 1
ATOM 7178 C C . GLU A 1 485 ? 10.398 141.251 112.614 1.00 25.60 485 GLU A C 1
ATOM 7179 O O . GLU A 1 485 ? 11.402 141.908 112.916 1.00 24.34 485 GLU A O 1
ATOM 7191 N N . SER A 1 486 ? 9.354 141.099 113.416 1.00 22.52 486 SER A N 1
ATOM 7192 C CA . SER A 1 486 ? 9.286 141.756 114.707 1.00 22.52 486 SER A CA 1
ATOM 7193 C C . SER A 1 486 ? 9.840 140.852 115.800 1.00 21.11 486 SER A C 1
ATOM 7194 O O . SER A 1 486 ? 9.422 139.701 115.938 1.00 21.97 486 SER A O 1
ATOM 7202 N N . ILE A 1 487 ? 10.759 141.394 116.602 1.00 20.67 487 ILE A N 1
ATOM 7203 C CA . ILE A 1 487 ? 11.257 140.649 117.754 1.00 18.59 487 ILE A CA 1
ATOM 7204 C C . ILE A 1 487 ? 10.280 140.682 118.916 1.00 18.30 487 ILE A C 1
ATOM 7205 O O . ILE A 1 487 ? 10.502 140.002 119.920 1.00 20.62 487 ILE A O 1
ATOM 7221 N N . THR A 1 488 ? 9.185 141.428 118.796 1.00 20.57 488 THR A N 1
ATOM 7222 C CA . THR A 1 488 ? 8.112 141.371 119.773 1.00 20.71 488 THR A CA 1
ATOM 7223 C C . THR A 1 488 ? 7.246 140.133 119.605 1.00 21.56 488 THR A C 1
ATOM 7224 O O . THR A 1 488 ? 6.640 139.678 120.583 1.00 22.19 488 THR A O 1
ATOM 7235 N N . ASN A 1 489 ? 7.210 139.551 118.410 1.00 21.05 489 ASN A N 1
ATOM 7236 C CA . ASN A 1 489 ? 6.309 138.446 118.097 1.00 22.59 489 ASN A CA 1
ATOM 7237 C C . ASN A 1 489 ? 7.060 137.138 117.863 1.00 22.31 489 ASN A C 1
ATOM 7238 O O . ASN A 1 489 ? 6.690 136.344 116.992 1.00 21.95 489 ASN A O 1
ATOM 7249 N N . LEU A 1 490 ? 8.105 136.883 118.659 1.00 19.32 490 LEU A N 1
ATOM 7250 C CA . LEU A 1 490 ? 8.867 135.638 118.608 1.00 18.27 490 LEU A CA 1
ATOM 7251 C C . LEU A 1 490 ? 8.657 134.787 119.855 1.00 18.98 490 LEU A C 1
ATOM 7252 O O . LEU A 1 490 ? 9.457 133.882 120.132 1.00 18.57 490 LEU A O 1
ATOM 7268 N N . ARG A 1 491 ? 7.589 135.058 120.612 1.00 17.71 491 ARG A N 1
ATOM 7269 C CA . ARG A 1 491 ? 7.320 134.329 121.845 1.00 18.70 491 ARG A CA 1
ATOM 7270 C C . ARG A 1 491 ? 6.712 132.956 121.592 1.00 17.30 491 ARG A C 1
ATOM 7271 O O . ARG A 1 491 ? 6.833 132.059 122.436 1.00 17.08 491 ARG A O 1
ATOM 7292 N N . GLY A 1 492 ? 6.041 132.785 120.458 1.00 19.81 492 GLY A N 1
ATOM 7293 C CA . GLY A 1 492 ? 5.473 131.494 120.095 1.00 21.27 492 GLY A CA 1
ATOM 7294 C C . GLY A 1 492 ? 6.438 130.570 119.373 1.00 20.74 492 GLY A C 1
ATOM 7295 O O . GLY A 1 492 ? 6.326 129.344 119.479 1.00 23.84 492 GLY A O 1
ATOM 7299 N N . SER A 1 493 ? 7.402 131.137 118.651 1.00 20.08 493 SER A N 1
ATOM 7300 C CA . SER A 1 493 ? 8.236 130.357 117.747 1.00 21.64 493 SER A CA 1
ATOM 7301 C C . SER A 1 493 ? 9.629 130.077 118.291 1.00 21.95 493 SER A C 1
ATOM 7302 O O . SER A 1 493 ? 10.273 129.122 117.843 1.00 22.07 493 SER A O 1
ATOM 7310 N N . LEU A 1 494 ? 10.113 130.878 119.233 1.00 17.21 494 LEU A N 1
ATOM 7311 C CA . LEU A 1 494 ? 11.433 130.689 119.808 1.00 15.85 494 LEU A CA 1
ATOM 7312 C C . LEU A 1 494 ? 11.360 130.814 121.326 1.00 15.83 494 LEU A C 1
ATOM 7313 O O . LEU A 1 494 ? 10.531 131.558 121.859 1.00 16.10 494 LEU A O 1
ATOM 7329 N N . GLY A 1 495 ? 12.215 130.055 122.014 1.00 14.47 495 GLY A N 1
ATOM 7330 C CA . GLY A 1 495 ? 12.337 130.142 123.460 1.00 13.73 495 GLY A CA 1
ATOM 7331 C C . GLY A 1 495 ? 13.526 131.012 123.826 1.00 14.08 495 GLY A C 1
ATOM 7332 O O . GLY A 1 495 ? 13.552 132.214 123.531 1.00 15.93 495 GLY A O 1
ATOM 7336 N N . ASN A 1 496 ? 14.517 130.413 124.475 1.00 13.69 496 ASN A N 1
ATOM 7337 C CA . ASN A 1 496 ? 15.790 131.080 124.696 1.00 12.67 496 ASN A CA 1
ATOM 7338 C C . ASN A 1 496 ? 16.589 130.995 123.406 1.00 14.44 496 ASN A C 1
ATOM 7339 O O . ASN A 1 496 ? 16.911 129.888 122.963 1.00 15.82 496 ASN A O 1
ATOM 7350 N N . ALA A 1 497 ? 16.909 132.145 122.805 1.00 14.57 497 ALA A N 1
ATOM 7351 C CA . ALA A 1 497 ? 17.532 132.167 121.483 1.00 14.53 497 ALA A CA 1
ATOM 7352 C C . ALA A 1 497 ? 18.301 133.468 121.279 1.00 16.33 497 ALA A C 1
ATOM 7353 O O . ALA A 1 497 ? 17.867 134.532 121.712 1.00 17.23 497 ALA A O 1
ATOM 7360 N N . VAL A 1 498 ? 19.411 133.379 120.549 1.00 15.60 498 VAL A N 1
ATOM 7361 C CA . VAL A 1 498 ? 20.152 134.556 120.103 1.00 13.94 498 VAL A CA 1
ATOM 7362 C C . VAL A 1 498 ? 19.730 134.906 118.681 1.00 16.79 498 VAL A C 1
ATOM 7363 O O . VAL A 1 498 ? 19.677 134.031 117.802 1.00 16.74 498 VAL A O 1
ATOM 7376 N N . LEU A 1 499 ? 19.451 136.191 118.461 1.00 17.21 499 LEU A N 1
ATOM 7377 C CA . LEU A 1 499 ? 18.999 136.757 117.203 1.00 16.96 499 LEU A CA 1
ATOM 7378 C C . LEU A 1 499 ? 19.996 137.804 116.728 1.00 16.74 499 LEU A C 1
ATOM 7379 O O . LEU A 1 499 ? 20.629 138.503 117.533 1.00 17.04 499 LEU A O 1
ATOM 7395 N N . VAL A 1 500 ? 20.113 137.945 115.417 1.00 17.10 500 VAL A N 1
ATOM 7396 C CA . VAL A 1 500 ? 20.869 139.044 114.831 1.00 16.63 500 VAL A CA 1
ATOM 7397 C C . VAL A 1 500 ? 19.991 139.733 113.801 1.00 19.36 500 VAL A C 1
ATOM 7398 O O . VAL A 1 500 ? 19.302 139.076 113.016 1.00 20.43 500 VAL A O 1
ATOM 7411 N N . GLN A 1 501 ? 19.994 141.059 113.824 1.00 18.94 501 GLN A N 1
ATOM 7412 C CA . GLN A 1 501 ? 19.377 141.859 112.766 1.00 21.43 501 GLN A CA 1
ATOM 7413 C C . GLN A 1 501 ? 20.486 142.699 112.152 1.00 21.80 501 GLN A C 1
ATOM 7414 O O . GLN A 1 501 ? 20.914 143.700 112.734 1.00 22.28 501 GLN A O 1
ATOM 7428 N N . SER A 1 502 ? 20.953 142.294 110.972 1.00 22.80 502 SER A N 1
ATOM 7429 C CA . SER A 1 502 ? 22.057 142.990 110.334 1.00 25.07 502 SER A CA 1
ATOM 7430 C C . SER A 1 502 ? 21.598 144.067 109.367 1.00 26.53 502 SER A C 1
ATOM 7431 O O . SER A 1 502 ? 22.437 144.810 108.857 1.00 30.29 502 SER A O 1
ATOM 7439 N N . SER A 1 503 ? 20.301 144.178 109.105 1.00 27.85 503 SER A N 1
ATOM 7440 C CA . SER A 1 503 ? 19.766 145.192 108.201 1.00 30.06 503 SER A CA 1
ATOM 7441 C C . SER A 1 503 ? 19.232 146.378 109.000 1.00 29.38 503 SER A C 1
ATOM 7442 O O . SER A 1 503 ? 18.272 146.234 109.767 1.00 29.34 503 SER A O 1
ATOM 7450 N N . THR A 1 504 ? 19.837 147.551 108.810 1.00 29.33 504 THR A N 1
ATOM 7451 C CA . THR A 1 504 ? 19.381 148.724 109.550 1.00 31.43 504 THR A CA 1
ATOM 7452 C C . THR A 1 504 ? 17.963 149.121 109.147 1.00 34.00 504 THR A C 1
ATOM 7453 O O . THR A 1 504 ? 17.218 149.679 109.969 1.00 32.81 504 THR A O 1
ATOM 7464 N N . ALA A 1 505 ? 17.567 148.812 107.904 1.00 32.76 505 ALA A N 1
ATOM 7465 C CA . ALA A 1 505 ? 16.223 149.139 107.432 1.00 34.29 505 ALA A CA 1
ATOM 7466 C C . ALA A 1 505 ? 15.152 148.326 108.146 1.00 33.37 505 ALA A C 1
ATOM 7467 O O . ALA A 1 505 ? 14.014 148.795 108.282 1.00 32.74 505 ALA A O 1
ATOM 7474 N N . ASN A 1 506 ? 15.486 147.116 108.613 1.00 29.53 506 ASN A N 1
ATOM 7475 C CA . ASN A 1 506 ? 14.525 146.275 109.313 1.00 29.11 506 ASN A CA 1
ATOM 7476 C C . ASN A 1 506 ? 14.614 146.401 110.829 1.00 28.61 506 ASN A C 1
ATOM 7477 O O . ASN A 1 506 ? 13.750 145.863 111.531 1.00 29.13 506 ASN A O 1
ATOM 7488 N N . ALA A 1 507 ? 15.623 147.103 111.349 1.00 27.95 507 ALA A N 1
ATOM 7489 C CA . ALA A 1 507 ? 15.738 147.346 112.790 1.00 27.08 507 ALA A CA 1
ATOM 7490 C C . ALA A 1 507 ? 14.930 148.599 113.111 1.00 27.46 507 ALA A C 1
ATOM 7491 O O . ALA A 1 507 ? 15.444 149.716 113.190 1.00 30.26 507 ALA A O 1
ATOM 7498 N N . THR A 1 508 ? 13.627 148.404 113.282 1.00 26.97 508 THR A N 1
ATOM 7499 C CA . THR A 1 508 ? 12.696 149.512 113.432 1.00 28.19 508 THR A CA 1
ATOM 7500 C C . THR A 1 508 ? 11.927 149.384 114.739 1.00 27.19 508 THR A C 1
ATOM 7501 O O . THR A 1 508 ? 11.807 148.298 115.309 1.00 26.16 508 THR A O 1
ATOM 7512 N N . VAL A 1 509 ? 11.377 150.513 115.196 1.00 31.22 509 VAL A N 1
ATOM 7513 C CA . VAL A 1 509 ? 10.440 150.471 116.319 1.00 31.11 509 VAL A CA 1
ATOM 7514 C C . VAL A 1 509 ? 9.249 149.585 115.979 1.00 29.68 509 VAL A C 1
ATOM 7515 O O . VAL A 1 509 ? 8.747 148.840 116.825 1.00 28.34 509 VAL A O 1
ATOM 7528 N N . ALA A 1 510 ? 8.773 149.651 114.738 1.00 31.06 510 ALA A N 1
ATOM 7529 C CA . ALA A 1 510 ? 7.638 148.817 114.359 1.00 31.91 510 ALA A CA 1
ATOM 7530 C C . ALA A 1 510 ? 7.963 147.340 114.503 1.00 29.70 510 ALA A C 1
ATOM 7531 O O . ALA A 1 510 ? 7.070 146.532 114.775 1.00 31.20 510 ALA A O 1
ATOM 7538 N N . ASN A 1 511 ? 9.221 146.964 114.311 1.00 24.49 511 ASN A N 1
ATOM 7539 C CA . ASN A 1 511 ? 9.646 145.594 114.508 1.00 22.75 511 ASN A CA 1
ATOM 7540 C C . ASN A 1 511 ? 10.129 145.318 115.932 1.00 24.14 511 ASN A C 1
ATOM 7541 O O . ASN A 1 511 ? 10.761 144.281 116.173 1.00 24.01 511 ASN A O 1
ATOM 7552 N N . GLY A 1 512 ? 9.845 146.212 116.870 1.00 25.24 512 GLY A N 1
ATOM 7553 C CA . GLY A 1 512 ? 10.082 145.942 118.279 1.00 25.17 512 GLY A CA 1
ATOM 7554 C C . GLY A 1 512 ? 11.434 146.372 118.807 1.00 24.03 512 GLY A C 1
ATOM 7555 O O . GLY A 1 512 ? 11.758 146.059 119.960 1.00 21.90 512 GLY A O 1
ATOM 7559 N N . PHE A 1 513 ? 12.217 147.064 118.024 1.00 23.67 513 PHE A N 1
ATOM 7560 C CA . PHE A 1 513 ? 13.537 147.455 118.480 1.00 20.98 513 PHE A CA 1
ATOM 7561 C C . PHE A 1 513 ? 13.478 148.794 119.204 1.00 21.77 513 PHE A C 1
ATOM 7562 O O . PHE A 1 513 ? 12.646 149.650 118.874 1.00 23.65 513 PHE A O 1
ATOM 7579 N N . PRO A 1 514 ? 14.346 149.017 120.190 1.00 20.12 514 PRO A N 1
ATOM 7580 C CA . PRO A 1 514 ? 14.228 150.240 121.003 1.00 21.82 514 PRO A CA 1
ATOM 7581 C C . PRO A 1 514 ? 14.791 151.479 120.330 1.00 25.55 514 PRO A C 1
ATOM 7582 O O . PRO A 1 514 ? 14.382 152.607 120.635 1.00 26.63 514 PRO A O 1
ATOM 7593 N N . SER A 1 515 ? 15.746 151.285 119.427 1.00 26.74 515 SER A N 1
ATOM 7594 C CA . SER A 1 515 ? 16.459 152.385 118.780 1.00 31.05 515 SER A CA 1
ATOM 7595 C C . SER A 1 515 ? 16.656 152.007 117.317 1.00 30.10 515 SER A C 1
ATOM 7596 O O . SER A 1 515 ? 17.298 150.997 117.016 1.00 28.66 515 SER A O 1
ATOM 7604 N N . SER A 1 516 ? 16.058 152.771 116.411 1.00 30.20 516 SER A N 1
ATOM 7605 C CA . SER A 1 516 ? 15.979 152.329 115.028 1.00 29.80 516 SER A CA 1
ATOM 7606 C C . SER A 1 516 ? 17.271 152.628 114.270 1.00 30.01 516 SER A C 1
ATOM 7607 O O . SER A 1 516 ? 18.051 153.513 114.637 1.00 31.32 516 SER A O 1
ATOM 7615 N N . GLY A 1 517 ? 17.488 151.871 113.191 1.00 26.89 517 GLY A N 1
ATOM 7616 C CA . GLY A 1 517 ? 18.490 152.245 112.211 1.00 29.06 517 GLY A CA 1
ATOM 7617 C C . GLY A 1 517 ? 19.904 151.813 112.517 1.00 28.65 517 GLY A C 1
ATOM 7618 O O . GLY A 1 517 ? 20.846 152.343 111.913 1.00 28.74 517 GLY A O 1
ATOM 7622 N N . VAL A 1 518 ? 20.086 150.883 113.448 1.00 26.69 518 VAL A N 1
ATOM 7623 C CA . VAL A 1 518 ? 21.394 150.305 113.744 1.00 26.69 518 VAL A CA 1
ATOM 7624 C C . VAL A 1 518 ? 21.230 148.792 113.794 1.00 24.28 518 VAL A C 1
ATOM 7625 O O . VAL A 1 518 ? 20.131 148.300 114.078 1.00 21.29 518 VAL A O 1
ATOM 7638 N N . PRO A 1 519 ? 22.279 148.024 113.523 1.00 23.69 519 PRO A N 1
ATOM 7639 C CA . PRO A 1 519 ? 22.182 146.564 113.630 1.00 20.61 519 PRO A CA 1
ATOM 7640 C C . PRO A 1 519 ? 22.135 146.129 115.086 1.00 20.69 519 PRO A C 1
ATOM 7641 O O . PRO A 1 519 ? 22.576 146.856 115.978 1.00 21.77 519 PRO A O 1
ATOM 7652 N N . TYR A 1 520 ? 21.619 144.913 115.312 1.00 18.87 520 TYR A N 1
ATOM 7653 C CA . TYR A 1 520 ? 21.418 144.386 116.662 1.00 16.93 520 TYR A CA 1
ATOM 7654 C C . TYR A 1 520 ? 21.879 142.946 116.816 1.00 17.28 520 TYR A C 1
ATOM 7655 O O . TYR A 1 520 ? 21.797 142.134 115.889 1.00 19.58 520 TYR A O 1
ATOM 7673 N N . LEU A 1 521 ? 22.348 142.642 118.020 1.00 17.52 521 LEU A N 1
ATOM 7674 C CA . LEU A 1 521 ? 22.276 141.310 118.596 1.00 17.28 521 LEU A CA 1
ATOM 7675 C C . LEU A 1 521 ? 21.263 141.356 119.728 1.00 17.61 521 LEU A C 1
ATOM 7676 O O . LEU A 1 521 ? 21.231 142.325 120.492 1.00 17.25 521 LEU A O 1
ATOM 7692 N N . VAL A 1 522 ? 20.428 140.322 119.819 1.00 16.97 522 VAL A N 1
ATOM 7693 C CA . VAL A 1 522 ? 19.397 140.225 120.847 1.00 14.68 522 VAL A CA 1
ATOM 7694 C C . VAL A 1 522 ? 19.465 138.836 121.462 1.00 15.43 522 VAL A C 1
ATOM 7695 O O . VAL A 1 522 ? 19.466 137.829 120.743 1.00 16.37 522 VAL A O 1
ATOM 7708 N N . GLN A 1 523 ? 19.546 138.778 122.782 1.00 14.08 523 GLN A N 1
ATOM 7709 C CA . GLN A 1 523 ? 19.344 137.540 123.513 1.00 12.62 523 GLN A CA 1
ATOM 7710 C C . GLN A 1 523 ? 17.895 137.528 123.969 1.00 16.48 523 GLN A C 1
ATOM 7711 O O . GLN A 1 523 ? 17.481 138.415 124.719 1.00 14.61 523 GLN A O 1
ATOM 7725 N N . GLN A 1 524 ? 17.136 136.528 123.531 1.00 14.18 524 GLN A N 1
ATOM 7726 C CA . GLN A 1 524 ? 15.796 136.299 124.060 1.00 14.15 524 GLN A CA 1
ATOM 7727 C C . GLN A 1 524 ? 15.843 135.175 125.089 1.00 15.16 524 GLN A C 1
ATOM 7728 O O . GLN A 1 524 ? 16.524 134.164 124.896 1.00 13.68 524 GLN A O 1
ATOM 7742 N N . TRP A 1 525 ? 15.155 135.376 126.203 1.00 13.88 525 TRP A N 1
ATOM 7743 C CA . TRP A 1 525 ? 14.907 134.316 127.161 1.00 13.08 525 TRP A CA 1
ATOM 7744 C C . TRP A 1 525 ? 13.414 134.019 127.197 1.00 12.99 525 TRP A C 1
ATOM 7745 O O . TRP A 1 525 ? 12.577 134.886 126.921 1.00 13.86 525 TRP A O 1
ATOM 7766 N N . SER A 1 526 ? 13.093 132.792 127.603 1.00 13.82 526 SER A N 1
ATOM 7767 C CA . SER A 1 526 ? 11.713 132.330 127.645 1.00 14.05 526 SER A CA 1
ATOM 7768 C C . SER A 1 526 ? 11.569 131.215 128.668 1.00 13.10 526 SER A C 1
ATOM 7769 O O . SER A 1 526 ? 12.484 130.414 128.873 1.00 14.45 526 SER A O 1
ATOM 7777 N N . SER A 1 527 ? 10.375 131.108 129.244 1.00 13.26 527 SER A N 1
ATOM 7778 C CA . SER A 1 527 ? 10.031 129.871 129.926 1.00 14.00 527 SER A CA 1
ATOM 7779 C C . SER A 1 527 ? 9.987 128.710 128.936 1.00 15.76 527 SER A C 1
ATOM 7780 O O . SER A 1 527 ? 10.500 127.624 129.221 1.00 15.87 527 SER A O 1
ATOM 7788 N N . ALA A 1 528 ? 9.399 128.939 127.763 1.00 15.38 528 ALA A N 1
ATOM 7789 C CA . ALA A 1 528 ? 9.310 127.963 126.672 1.00 16.89 528 ALA A CA 1
ATOM 7790 C C . ALA A 1 528 ? 8.510 128.578 125.541 1.00 16.38 528 ALA A C 1
ATOM 7791 O O . ALA A 1 528 ? 7.502 129.246 125.801 1.00 16.40 528 ALA A O 1
ATOM 7798 N N . ALA A 1 529 ? 8.951 128.386 124.299 1.00 15.60 529 ALA A N 1
ATOM 7799 C CA . ALA A 1 529 ? 8.124 128.758 123.154 1.00 18.18 529 ALA A CA 1
ATOM 7800 C C . ALA A 1 529 ? 6.743 128.121 123.292 1.00 18.93 529 ALA A C 1
ATOM 7801 O O . ALA A 1 529 ? 6.629 126.936 123.615 1.00 19.68 529 ALA A O 1
ATOM 7808 N N . GLY A 1 530 ? 5.699 128.910 123.073 1.00 21.35 530 GLY A N 1
ATOM 7809 C CA . GLY A 1 530 ? 4.350 128.391 123.228 1.00 22.33 530 GLY A CA 1
ATOM 7810 C C . GLY A 1 530 ? 3.317 129.483 123.027 1.00 20.40 530 GLY A C 1
ATOM 7811 O O . GLY A 1 530 ? 3.643 130.638 122.741 1.00 22.10 530 GLY A O 1
ATOM 7815 N N . ASN A 1 531 ? 2.046 129.092 123.182 1.00 21.37 531 ASN A N 1
ATOM 7816 C CA . ASN A 1 531 ? 0.952 130.051 123.061 1.00 22.14 531 ASN A CA 1
ATOM 7817 C C . ASN A 1 531 ? 1.087 131.180 124.072 1.00 21.65 531 ASN A C 1
ATOM 7818 O O . ASN A 1 531 ? 0.744 132.330 123.776 1.00 22.96 531 ASN A O 1
ATOM 7829 N N . ASN A 1 532 ? 1.554 130.864 125.281 1.00 21.68 532 ASN A N 1
ATOM 7830 C CA . ASN A 1 532 ? 1.864 131.862 126.294 1.00 19.35 532 ASN A CA 1
ATOM 7831 C C . ASN A 1 532 ? 3.214 131.538 126.912 1.00 18.61 532 ASN A C 1
ATOM 7832 O O . ASN A 1 532 ? 3.603 130.373 126.999 1.00 19.13 532 ASN A O 1
ATOM 7843 N N . SER A 1 533 ? 3.924 132.577 127.346 1.00 18.28 533 SER A N 1
ATOM 7844 C CA . SER A 1 533 ? 5.272 132.391 127.875 1.00 15.22 533 SER A CA 1
ATOM 7845 C C . SER A 1 533 ? 5.701 133.620 128.675 1.00 16.08 533 SER A C 1
ATOM 7846 O O . SER A 1 533 ? 5.240 134.737 128.427 1.00 16.33 533 SER A O 1
ATOM 7854 N N . TYR A 1 534 ? 6.573 133.380 129.648 1.00 14.73 534 TYR A N 1
ATOM 7855 C CA . TYR A 1 534 ? 7.407 134.425 130.228 1.00 15.77 534 TYR A CA 1
ATOM 7856 C C . TYR A 1 534 ? 8.565 134.697 129.286 1.00 13.97 534 TYR A C 1
ATOM 7857 O O . TYR A 1 534 ? 9.135 133.764 128.710 1.00 13.10 534 TYR A O 1
ATOM 7875 N N . ASN A 1 535 ? 8.936 135.967 129.150 1.00 14.48 535 ASN A N 1
ATOM 7876 C CA . ASN A 1 535 ? 10.050 136.320 128.278 1.00 14.46 535 ASN A CA 1
ATOM 7877 C C . ASN A 1 535 ? 10.857 137.473 128.849 1.00 14.48 535 ASN A C 1
ATOM 7878 O O . ASN A 1 535 ? 10.383 138.270 129.664 1.00 13.45 535 ASN A O 1
ATOM 7889 N N . ALA A 1 536 ? 12.096 137.547 128.382 1.00 13.54 536 ALA A N 1
ATOM 7890 C CA . ALA A 1 536 ? 12.959 138.702 128.596 1.00 13.42 536 ALA A CA 1
ATOM 7891 C C . ALA A 1 536 ? 13.850 138.842 127.375 1.00 14.01 536 ALA A C 1
ATOM 7892 O O . ALA A 1 536 ? 14.131 137.859 126.684 1.00 13.35 536 ALA A O 1
ATOM 7899 N N . GLN A 1 537 ? 14.304 140.065 127.114 1.00 14.03 537 GLN A N 1
ATOM 7900 C CA . GLN A 1 537 ? 15.229 140.299 126.021 1.00 14.46 537 GLN A CA 1
ATOM 7901 C C . GLN A 1 537 ? 16.292 141.295 126.453 1.00 15.62 537 GLN A C 1
ATOM 7902 O O . GLN A 1 537 ? 16.003 142.262 127.164 1.00 16.79 537 GLN A O 1
ATOM 7916 N N . LEU A 1 538 ? 17.528 141.004 126.053 1.00 14.49 538 LEU A N 1
ATOM 7917 C CA . LEU A 1 538 ? 18.664 141.911 126.132 1.00 13.93 538 LEU A CA 1
ATOM 7918 C C . LEU A 1 538 ? 19.047 142.285 124.704 1.00 15.58 538 LEU A C 1
ATOM 7919 O O . LEU A 1 538 ? 19.385 141.403 123.905 1.00 14.70 538 LEU A O 1
ATOM 7935 N N . ALA A 1 539 ? 18.968 143.571 124.380 1.00 15.09 539 ALA A N 1
ATOM 7936 C CA . ALA A 1 539 ? 19.260 144.058 123.034 1.00 16.45 539 ALA A CA 1
ATOM 7937 C C . ALA A 1 539 ? 20.509 144.925 123.039 1.00 17.17 539 ALA A C 1
ATOM 7938 O O . ALA A 1 539 ? 20.638 145.841 123.865 1.00 17.86 539 ALA A O 1
ATOM 7945 N N . PHE A 1 540 ? 21.429 144.617 122.108 1.00 16.28 540 PHE A N 1
ATOM 7946 C CA . PHE A 1 540 ? 22.619 145.411 121.838 1.00 16.47 540 PHE A CA 1
ATOM 7947 C C . PHE A 1 540 ? 22.383 146.190 120.548 1.00 19.37 540 PHE A C 1
ATOM 7948 O O . PHE A 1 540 ? 22.375 145.605 119.460 1.00 18.68 540 PHE A O 1
ATOM 7965 N N . ALA A 1 541 ? 22.163 147.496 120.674 1.00 19.67 541 ALA A N 1
ATOM 7966 C CA . ALA A 1 541 ? 22.063 148.390 119.521 1.00 20.01 541 ALA A CA 1
ATOM 7967 C C . ALA A 1 541 ? 23.473 148.818 119.143 1.00 20.97 541 ALA A C 1
ATOM 7968 O O . ALA A 1 541 ? 24.051 149.701 119.778 1.00 21.32 541 ALA A O 1
ATOM 7975 N N . ILE A 1 542 ? 24.019 148.222 118.080 1.00 20.88 542 ILE A N 1
ATOM 7976 C CA . ILE A 1 542 ? 25.455 148.252 117.804 1.00 20.47 542 ILE A CA 1
ATOM 7977 C C . ILE A 1 542 ? 25.752 149.344 116.778 1.00 21.29 542 ILE A C 1
ATOM 7978 O O . ILE A 1 542 ? 25.365 149.239 115.610 1.00 23.24 542 ILE A O 1
ATOM 7994 N N . SER A 1 543 ? 26.477 150.381 117.203 1.00 22.41 543 SER A N 1
ATOM 7995 C CA . SER A 1 543 ? 27.057 151.369 116.308 1.00 24.38 543 SER A CA 1
ATOM 7996 C C . SER A 1 543 ? 28.538 151.034 116.103 1.00 24.65 543 SER A C 1
ATOM 7997 O O . SER A 1 543 ? 29.069 150.079 116.673 1.00 24.01 543 SER A O 1
ATOM 8005 N N . SER A 1 544 ? 29.220 151.836 115.283 1.00 26.06 544 SER A N 1
ATOM 8006 C CA . SER A 1 544 ? 30.554 151.443 114.834 1.00 26.17 544 SER A CA 1
ATOM 8007 C C . SER A 1 544 ? 31.561 151.432 115.979 1.00 26.78 544 SER A C 1
ATOM 8008 O O . SER A 1 544 ? 32.512 150.644 115.950 1.00 25.79 544 SER A O 1
ATOM 8016 N N . ALA A 1 545 ? 31.377 152.295 116.985 1.00 25.85 545 ALA A N 1
ATOM 8017 C CA . ALA A 1 545 ? 32.321 152.371 118.093 1.00 26.59 545 ALA A CA 1
ATOM 8018 C C . ALA A 1 545 ? 31.618 152.566 119.435 1.00 26.06 545 ALA A C 1
ATOM 8019 O O . ALA A 1 545 ? 32.231 153.078 120.378 1.00 27.20 545 ALA A O 1
ATOM 8026 N N . SER A 1 546 ? 30.358 152.160 119.548 1.00 25.96 546 SER A N 1
ATOM 8027 C CA . SER A 1 546 ? 29.587 152.341 120.774 1.00 24.17 546 SER A CA 1
ATOM 8028 C C . SER A 1 546 ? 28.317 151.517 120.642 1.00 22.57 546 SER A C 1
ATOM 8029 O O . SER A 1 546 ? 27.990 151.028 119.563 1.00 22.09 546 SER A O 1
ATOM 8037 N N . ALA A 1 547 ? 27.603 151.372 121.758 1.00 21.99 547 ALA A N 1
ATOM 8038 C CA . ALA A 1 547 ? 26.303 150.716 121.758 1.00 22.55 547 ALA A CA 1
ATOM 8039 C C . ALA A 1 547 ? 25.438 151.300 122.864 1.00 22.78 547 ALA A C 1
ATOM 8040 O O . ALA A 1 547 ? 25.932 151.932 123.804 1.00 24.79 547 ALA A O 1
ATOM 8047 N N . THR A 1 548 ? 24.132 151.092 122.728 1.00 20.74 548 THR A N 1
ATOM 8048 C CA . THR A 1 548 ? 23.206 151.225 123.836 1.00 20.51 548 THR A CA 1
ATOM 8049 C C . THR A 1 548 ? 22.685 149.837 124.178 1.00 20.05 548 THR A C 1
ATOM 8050 O O . THR A 1 548 ? 22.561 148.966 123.310 1.00 17.33 548 THR A O 1
ATOM 8061 N N . PHE A 1 549 ? 22.425 149.637 125.465 1.00 16.24 549 PHE A N 1
ATOM 8062 C CA . PHE A 1 549 ? 22.103 148.333 126.029 1.00 16.48 549 PHE A CA 1
ATOM 8063 C C . PHE A 1 549 ? 20.710 148.402 126.647 1.00 15.96 549 PHE A C 1
ATOM 8064 O O . PHE A 1 549 ? 20.423 149.315 127.424 1.00 17.07 549 PHE A O 1
ATOM 8081 N N . TRP A 1 550 ? 19.867 147.411 126.343 1.00 16.80 550 TRP A N 1
ATOM 8082 C CA . TRP A 1 550 ? 18.446 147.489 126.637 1.00 15.97 550 TRP A CA 1
ATOM 8083 C C . TRP A 1 550 ? 17.924 146.159 127.173 1.00 16.96 550 TRP A C 1
ATOM 8084 O O . TRP A 1 550 ? 18.272 145.096 126.644 1.00 17.41 550 TRP A O 1
ATOM 8105 N N . LEU A 1 551 ? 17.037 146.243 128.174 1.00 15.07 551 LEU A N 1
ATOM 8106 C CA . LEU A 1 551 ? 16.333 145.099 128.734 1.00 16.24 551 LEU A CA 1
ATOM 8107 C C . LEU A 1 551 ? 14.827 145.322 128.686 1.00 15.87 551 LEU A C 1
ATOM 8108 O O . LEU A 1 551 ? 14.349 146.432 128.918 1.00 16.12 551 LEU A O 1
ATOM 8124 N N . ARG A 1 552 ? 14.078 144.253 128.433 1.00 15.55 552 ARG A N 1
ATOM 8125 C CA . ARG A 1 552 ? 12.638 144.289 128.673 1.00 13.60 552 ARG A CA 1
ATOM 8126 C C . ARG A 1 552 ? 12.152 142.890 129.030 1.00 14.88 552 ARG A C 1
ATOM 8127 O O . ARG A 1 552 ? 12.837 141.899 128.801 1.00 14.86 552 ARG A O 1
ATOM 8148 N N . THR A 1 553 ? 10.965 142.829 129.633 1.00 15.53 553 THR A N 1
ATOM 8149 C CA . THR A 1 553 ? 10.354 141.572 130.034 1.00 15.18 553 THR A CA 1
ATOM 8150 C C . THR A 1 553 ? 8.928 141.508 129.527 1.00 15.08 553 THR A C 1
ATOM 8151 O O . THR A 1 553 ? 8.277 142.531 129.302 1.00 15.58 553 THR A O 1
ATOM 8162 N N . GLY A 1 554 ? 8.448 140.277 129.399 1.00 15.81 554 GLY A N 1
ATOM 8163 C CA . GLY A 1 554 ? 7.059 140.011 129.075 1.00 16.77 554 GLY A CA 1
ATOM 8164 C C . GLY A 1 554 ? 6.479 138.983 130.019 1.00 15.86 554 GLY A C 1
ATOM 8165 O O . GLY A 1 554 ? 6.967 137.853 130.105 1.00 15.80 554 GLY A O 1
ATOM 8169 N N . ASP A 1 555 ? 5.450 139.379 130.759 1.00 15.88 555 ASP A N 1
ATOM 8170 C CA . ASP A 1 555 ? 4.789 138.479 131.684 1.00 16.13 555 ASP A CA 1
ATOM 8171 C C . ASP A 1 555 ? 3.933 137.484 130.906 1.00 17.63 555 ASP A C 1
ATOM 8172 O O . ASP A 1 555 ? 3.493 137.751 129.786 1.00 17.27 555 ASP A O 1
ATOM 8181 N N . TYR A 1 556 ? 3.732 136.318 131.506 1.00 17.60 556 TYR A N 1
ATOM 8182 C CA . TYR A 1 556 ? 2.886 135.284 130.931 1.00 18.09 556 TYR A CA 1
ATOM 8183 C C . TYR A 1 556 ? 1.485 135.836 130.686 1.00 17.97 556 TYR A C 1
ATOM 8184 O O . TYR A 1 556 ? 0.814 136.283 131.623 1.00 18.74 556 TYR A O 1
ATOM 8202 N N . GLY A 1 557 ? 1.047 135.818 129.425 1.00 20.73 557 GLY A N 1
ATOM 8203 C CA . GLY A 1 557 ? -0.260 136.336 129.067 1.00 23.52 557 GLY A CA 1
ATOM 8204 C C . GLY A 1 557 ? -0.355 137.844 128.965 1.00 24.00 557 GLY A C 1
ATOM 8205 O O . GLY A 1 557 ? -1.465 138.376 128.835 1.00 24.19 557 GLY A O 1
ATOM 8209 N N . GLN A 1 558 ? 0.763 138.549 129.012 1.00 19.98 558 GLN A N 1
ATOM 8210 C CA . GLN A 1 558 ? 0.784 140.000 128.900 1.00 21.12 558 GLN A CA 1
ATOM 8211 C C . GLN A 1 558 ? 1.708 140.415 127.768 1.00 19.72 558 GLN A C 1
ATOM 8212 O O . GLN A 1 558 ? 2.652 139.706 127.417 1.00 19.97 558 GLN A O 1
ATOM 8226 N N . ALA A 1 559 ? 1.455 141.609 127.235 1.00 20.75 559 ALA A N 1
ATOM 8227 C CA . ALA A 1 559 ? 2.366 142.199 126.266 1.00 22.63 559 ALA A CA 1
ATOM 8228 C C . ALA A 1 559 ? 3.691 142.565 126.936 1.00 20.62 559 ALA A C 1
ATOM 8229 O O . ALA A 1 559 ? 3.775 142.748 128.157 1.00 19.29 559 ALA A O 1
ATOM 8236 N N . TYR A 1 560 ? 4.734 142.695 126.114 1.00 20.16 560 TYR A N 1
ATOM 8237 C CA . TYR A 1 560 ? 6.027 143.144 126.609 1.00 17.95 560 TYR A CA 1
ATOM 8238 C C . TYR A 1 560 ? 5.898 144.489 127.310 1.00 19.03 560 TYR A C 1
ATOM 8239 O O . TYR A 1 560 ? 5.163 145.387 126.871 1.00 20.28 560 TYR A O 1
ATOM 8257 N N . ALA A 1 561 ? 6.637 144.626 128.399 1.00 20.21 561 ALA A N 1
ATOM 8258 C CA . ALA A 1 561 ? 6.819 145.907 129.056 1.00 20.95 561 ALA A CA 1
ATOM 8259 C C . ALA A 1 561 ? 7.794 146.778 128.259 1.00 20.66 561 ALA A C 1
ATOM 8260 O O . ALA A 1 561 ? 8.482 146.316 127.340 1.00 19.89 561 ALA A O 1
ATOM 8267 N N . SER A 1 562 ? 7.833 148.065 128.617 1.00 19.42 562 SER A N 1
ATOM 8268 C CA . SER A 1 562 ? 8.683 149.025 127.915 1.00 19.65 562 SER A CA 1
ATOM 8269 C C . SER A 1 562 ? 10.159 148.646 128.004 1.00 18.58 562 SER A C 1
ATOM 8270 O O . SER A 1 562 ? 10.629 148.081 128.997 1.00 18.59 562 SER A O 1
ATOM 8278 N N . TRP A 1 563 ? 10.901 148.987 126.953 1.00 19.01 563 TRP A N 1
ATOM 8279 C CA . TRP A 1 563 ? 12.348 148.803 126.957 1.00 18.29 563 TRP A CA 1
ATOM 8280 C C . TRP A 1 563 ? 13.019 149.717 127.985 1.00 19.36 563 TRP A C 1
ATOM 8281 O O . TRP A 1 563 ? 12.615 150.870 128.176 1.00 20.66 563 TRP A O 1
ATOM 8302 N N . CYS A 1 564 ? 14.098 149.207 128.589 1.00 16.20 564 CYS A N 1
ATOM 8303 C CA . CYS A 1 564 ? 14.856 149.890 129.633 1.00 18.26 564 CYS A CA 1
ATOM 8304 C C . CYS A 1 564 ? 16.315 150.012 129.210 1.00 17.90 564 CYS A C 1
ATOM 8305 O O . CYS A 1 564 ? 17.017 149.000 129.086 1.00 17.57 564 CYS A O 1
ATOM 8313 N N . ARG A 1 565 ? 16.777 151.242 129.026 1.00 18.14 565 ARG A N 1
ATOM 8314 C CA . ARG A 1 565 ? 18.169 151.492 128.669 1.00 17.04 565 ARG A CA 1
ATOM 8315 C C . ARG A 1 565 ? 19.048 151.504 129.913 1.00 15.97 565 ARG A C 1
ATOM 8316 O O . ARG A 1 565 ? 18.803 152.267 130.847 1.00 17.75 565 ARG A O 1
ATOM 8337 N N . LEU A 1 566 ? 20.094 150.683 129.905 1.00 17.82 566 LEU A N 1
ATOM 8338 C CA . LEU A 1 566 ? 20.952 150.545 131.073 1.00 17.84 566 LEU A CA 1
ATOM 8339 C C . LEU A 1 566 ? 21.865 151.750 131.243 1.00 19.42 566 LEU A C 1
ATOM 8340 O O . LEU A 1 566 ? 22.374 152.324 130.275 1.00 18.21 566 LEU A O 1
ATOM 8356 N N . TYR A 1 567 ? 22.078 152.126 132.496 1.00 18.17 567 TYR A N 1
ATOM 8357 C CA . TYR A 1 567 ? 23.038 153.163 132.832 1.00 18.41 567 TYR A CA 1
ATOM 8358 C C . TYR A 1 567 ? 24.410 152.543 133.084 1.00 18.54 567 TYR A C 1
ATOM 8359 O O . TYR A 1 567 ? 24.529 151.520 133.766 1.00 19.18 567 TYR A O 1
ATOM 8377 N N . HIS A 1 568 ? 25.455 153.158 132.528 1.00 17.95 568 HIS A N 1
ATOM 8378 C CA . HIS A 1 568 ? 26.812 152.648 132.705 1.00 16.21 568 HIS A CA 1
ATOM 8379 C C . HIS A 1 568 ? 27.793 153.812 132.690 1.00 17.90 568 HIS A C 1
ATOM 8380 O O . HIS A 1 568 ? 27.426 154.953 132.384 1.00 20.72 568 HIS A O 1
ATOM 8394 N N . TYR A 1 569 ? 29.061 153.513 133.007 1.00 17.59 569 TYR A N 1
ATOM 8395 C CA . TYR A 1 569 ? 29.991 154.582 133.371 1.00 20.60 569 TYR A CA 1
ATOM 8396 C C . TYR A 1 569 ? 30.586 155.313 132.175 1.00 21.53 569 TYR A C 1
ATOM 8397 O O . TYR A 1 569 ? 31.307 156.296 132.372 1.00 20.90 569 TYR A O 1
ATOM 8415 N N . ARG A 1 570 ? 30.258 154.906 130.959 1.00 23.12 570 ARG A N 1
ATOM 8416 C CA . ARG A 1 570 ? 30.738 155.574 129.758 1.00 26.16 570 ARG A CA 1
ATOM 8417 C C . ARG A 1 570 ? 29.600 156.318 129.050 1.00 25.45 570 ARG A C 1
ATOM 8418 O O . ARG A 1 570 ? 29.644 156.539 127.839 1.00 28.37 570 ARG A O 1
ATOM 8439 N N . ASP A 1 571 ? 28.570 156.709 129.807 1.00 22.08 571 ASP A N 1
ATOM 8440 C CA . ASP A 1 571 ? 27.422 157.433 129.267 1.00 23.86 571 ASP A CA 1
ATOM 8441 C C . ASP A 1 571 ? 26.873 158.370 130.337 1.00 24.39 571 ASP A C 1
ATOM 8442 O O . ASP A 1 571 ? 27.028 158.132 131.538 1.00 24.10 571 ASP A O 1
ATOM 8451 N N . SER A 1 572 ? 26.267 159.468 129.890 1.00 26.92 572 SER A N 1
ATOM 8452 C CA . SER A 1 572 ? 25.444 160.273 130.776 1.00 24.78 572 SER A CA 1
ATOM 8453 C C . SER A 1 572 ? 24.216 159.456 131.196 1.00 23.43 572 SER A C 1
ATOM 8454 O O . SER A 1 572 ? 23.911 158.402 130.627 1.00 24.09 572 SER A O 1
ATOM 8462 N N . LEU A 1 573 ? 23.508 159.947 132.201 1.00 22.90 573 LEU A N 1
ATOM 8463 C CA . LEU A 1 573 ? 22.292 159.295 132.694 1.00 22.95 573 LEU A CA 1
ATOM 8464 C C . LEU A 1 573 ? 21.113 160.189 132.325 1.00 24.92 573 LEU A C 1
ATOM 8465 O O . LEU A 1 573 ? 20.791 161.132 133.054 1.00 25.81 573 LEU A O 1
ATOM 8481 N N . ILE A 1 574 ? 20.471 159.885 131.202 1.00 23.80 574 ILE A N 1
ATOM 8482 C CA . ILE A 1 574 ? 19.355 160.670 130.686 1.00 25.12 574 ILE A CA 1
ATOM 8483 C C . ILE A 1 574 ? 18.073 159.873 130.932 1.00 23.28 574 ILE A C 1
ATOM 8484 O O . ILE A 1 574 ? 17.877 158.825 130.306 1.00 22.96 574 ILE A O 1
ATOM 8500 N N . PRO A 1 575 ? 17.183 160.319 131.815 1.00 24.72 575 PRO A N 1
ATOM 8501 C CA . PRO A 1 575 ? 15.972 159.540 132.111 1.00 24.76 575 PRO A CA 1
ATOM 8502 C C . PRO A 1 575 ? 15.038 159.441 130.917 1.00 25.42 575 PRO A C 1
ATOM 8503 O O . PRO A 1 575 ? 15.010 160.304 130.033 1.00 26.90 575 PRO A O 1
ATOM 8514 N N . ALA A 1 576 ? 14.214 158.385 130.939 1.00 26.32 576 ALA A N 1
ATOM 8515 C CA . ALA A 1 576 ? 13.251 158.145 129.868 1.00 24.10 576 ALA A CA 1
ATOM 8516 C C . ALA A 1 576 ? 12.177 159.217 129.788 1.00 27.24 576 ALA A C 1
ATOM 8517 O O . ALA A 1 576 ? 11.563 159.378 128.727 1.00 27.45 576 ALA A O 1
ATOM 8524 N N . ALA A 1 577 ? 11.923 159.933 130.880 1.00 24.55 577 ALA A N 1
ATOM 8525 C CA . ALA A 1 577 ? 10.964 161.029 130.904 1.00 28.23 577 ALA A CA 1
ATOM 8526 C C . ALA A 1 577 ? 11.450 162.060 131.906 1.00 28.67 577 ALA A C 1
ATOM 8527 O O . ALA A 1 577 ? 12.060 161.712 132.922 1.00 28.79 577 ALA A O 1
ATOM 8534 N N . THR A 1 578 ? 11.177 163.334 131.614 1.00 30.54 578 THR A N 1
ATOM 8535 C CA . THR A 1 578 ? 11.636 164.420 132.463 1.00 29.60 578 THR A CA 1
ATOM 8536 C C . THR A 1 578 ? 10.803 164.514 133.739 1.00 30.92 578 THR A C 1
ATOM 8537 O O . THR A 1 578 ? 9.638 164.106 133.780 1.00 30.43 578 THR A O 1
ATOM 8548 N N . ASN A 1 579 ? 11.429 165.038 134.797 1.00 31.37 579 ASN A N 1
ATOM 8549 C CA . ASN A 1 579 ? 10.719 165.397 136.031 1.00 32.50 579 ASN A CA 1
ATOM 8550 C C . ASN A 1 579 ? 9.892 164.222 136.561 1.00 31.62 579 ASN A C 1
ATOM 8551 O O . ASN A 1 579 ? 8.765 164.382 137.048 1.00 30.38 579 ASN A O 1
ATOM 8562 N N . THR A 1 580 ? 10.468 163.036 136.489 1.00 30.28 580 THR A N 1
ATOM 8563 C CA . THR A 1 580 ? 9.786 161.800 136.847 1.00 30.86 580 THR A CA 1
ATOM 8564 C C . THR A 1 580 ? 10.585 160.959 137.828 1.00 30.09 580 THR A C 1
ATOM 8565 O O . THR A 1 580 ? 10.020 160.480 138.814 1.00 27.95 580 THR A O 1
ATOM 8576 N N . TYR A 1 581 ? 11.888 160.806 137.608 1.00 29.18 581 TYR A N 1
ATOM 8577 C CA . TYR A 1 581 ? 12.715 159.875 138.359 1.00 25.99 581 TYR A CA 1
ATOM 8578 C C . TYR A 1 581 ? 13.679 160.626 139.270 1.00 26.35 581 TYR A C 1
ATOM 8579 O O . TYR A 1 581 ? 14.104 161.748 138.973 1.00 26.88 581 TYR A O 1
ATOM 8597 N N . ASP A 1 582 ? 14.008 159.998 140.396 1.00 25.16 582 ASP A N 1
ATOM 8598 C CA . ASP A 1 582 ? 14.801 160.628 141.439 1.00 23.67 582 ASP A CA 1
ATOM 8599 C C . ASP A 1 582 ? 16.183 159.997 141.526 1.00 24.04 582 ASP A C 1
ATOM 8600 O O . ASP A 1 582 ? 16.370 158.824 141.186 1.00 22.31 582 ASP A O 1
ATOM 8609 N N . LEU A 1 583 ? 17.141 160.805 141.986 1.00 24.48 583 LEU A N 1
ATOM 8610 C CA . LEU A 1 583 ? 18.429 160.327 142.481 1.00 24.19 583 LEU A CA 1
ATOM 8611 C C . LEU A 1 583 ? 18.294 160.186 143.991 1.00 23.84 583 LEU A C 1
ATOM 8612 O O . LEU A 1 583 ? 18.223 161.186 144.714 1.00 24.21 583 LEU A O 1
ATOM 8628 N N . GLY A 1 584 ? 18.232 158.954 144.462 1.00 24.12 584 GLY A N 1
ATOM 8629 C CA . GLY A 1 584 ? 18.048 158.694 145.871 1.00 23.71 584 GLY A CA 1
ATOM 8630 C C . GLY A 1 584 ? 16.606 158.838 146.305 1.00 25.13 584 GLY A C 1
ATOM 8631 O O . GLY A 1 584 ? 15.700 159.108 145.514 1.00 25.62 584 GLY A O 1
ATOM 8635 N N . SER A 1 585 ? 16.402 158.642 147.609 1.00 24.31 585 SER A N 1
ATOM 8636 C CA . SER A 1 585 ? 15.109 158.843 148.263 1.00 25.05 585 SER A CA 1
ATOM 8637 C C . SER A 1 585 ? 15.363 159.411 149.648 1.00 27.08 585 SER A C 1
ATOM 8638 O O . SER A 1 585 ? 16.490 159.386 150.151 1.00 26.75 585 SER A O 1
ATOM 8646 N N . SER A 1 586 ? 14.297 159.936 150.273 1.00 26.95 586 SER A N 1
ATOM 8647 C CA . SER A 1 586 ? 14.438 160.467 151.620 1.00 28.63 586 SER A CA 1
ATOM 8648 C C . SER A 1 586 ? 15.011 159.429 152.569 1.00 29.36 586 SER A C 1
ATOM 8649 O O . SER A 1 586 ? 15.760 159.780 153.491 1.00 32.37 586 SER A O 1
ATOM 8657 N N . GLY A 1 587 ? 14.669 158.158 152.368 1.00 28.02 587 GLY A N 1
A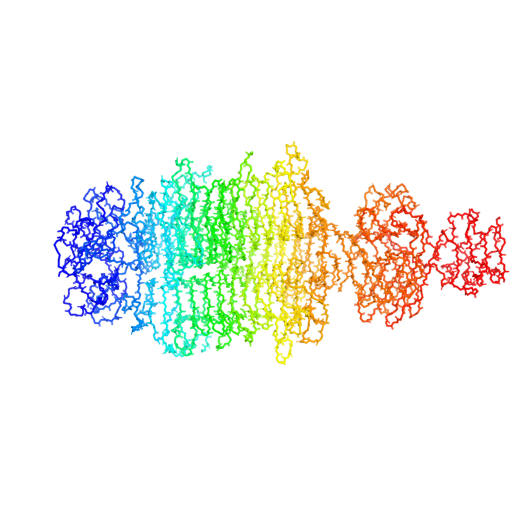TOM 8658 C CA . GLY A 1 587 ? 15.148 157.084 153.217 1.00 29.50 587 GLY A CA 1
ATOM 8659 C C . GLY A 1 587 ? 16.426 156.411 152.755 1.00 28.35 587 GLY A C 1
ATOM 8660 O O . GLY A 1 587 ? 17.026 155.640 153.513 1.00 28.69 587 GLY A O 1
ATOM 8664 N N . SER A 1 588 ? 16.867 156.676 151.531 1.00 25.36 588 SER A N 1
ATOM 8665 C CA . SER A 1 588 ? 18.101 156.071 151.022 1.00 24.43 588 SER A CA 1
ATOM 8666 C C . SER A 1 588 ? 18.811 157.124 150.171 1.00 22.89 588 SER A C 1
ATOM 8667 O O . SER A 1 588 ? 18.587 157.230 148.965 1.00 24.00 588 SER A O 1
ATOM 8675 N N . THR A 1 589 ? 19.648 157.915 150.823 1.00 22.31 589 THR A N 1
ATOM 8676 C CA . THR A 1 589 ? 20.349 159.013 150.186 1.00 23.06 589 THR A CA 1
ATOM 8677 C C . THR A 1 589 ? 21.631 158.521 149.538 1.00 21.56 589 THR A C 1
ATOM 8678 O O . THR A 1 589 ? 22.217 157.522 149.950 1.00 22.69 589 THR A O 1
ATOM 8689 N N . PHE A 1 590 ? 22.082 159.264 148.541 1.00 23.64 590 PHE A N 1
ATOM 8690 C CA . PHE A 1 590 ? 23.478 159.192 148.153 1.00 24.15 590 PHE A CA 1
ATOM 8691 C C . PHE A 1 590 ? 24.293 160.006 149.147 1.00 24.30 590 PHE A C 1
ATOM 8692 O O . PHE A 1 590 ? 23.843 161.038 149.646 1.00 25.84 590 PHE A O 1
ATOM 8709 N N . ARG A 1 591 ? 25.480 159.506 149.473 1.00 25.95 591 ARG A N 1
ATOM 8710 C CA . ARG A 1 591 ? 26.292 160.124 150.515 1.00 26.80 591 ARG A CA 1
ATOM 8711 C C . ARG A 1 591 ? 26.810 161.489 150.072 1.00 28.54 591 ARG A C 1
ATOM 8712 O O . ARG A 1 591 ? 26.529 162.515 150.707 1.00 28.40 591 ARG A O 1
ATOM 8733 N N . ASN A 1 592 ? 27.575 161.518 148.985 1.00 28.11 592 ASN A N 1
ATOM 8734 C CA . ASN A 1 592 ? 28.088 162.748 148.408 1.00 28.57 592 ASN A CA 1
ATOM 8735 C C . ASN A 1 592 ? 27.850 162.739 146.906 1.00 28.50 592 ASN A C 1
ATOM 8736 O O . ASN A 1 592 ? 27.574 161.701 146.303 1.00 25.90 592 ASN A O 1
ATOM 8747 N N . ALA A 1 593 ? 27.964 163.920 146.308 1.00 27.34 593 ALA A N 1
ATOM 8748 C CA . ALA A 1 593 ? 27.905 164.081 144.865 1.00 27.82 593 ALA A CA 1
ATOM 8749 C C . ALA A 1 593 ? 29.042 164.999 144.463 1.00 30.44 593 ALA A C 1
ATOM 8750 O O . ALA A 1 593 ? 29.224 166.070 145.058 1.00 29.99 593 ALA A O 1
ATOM 8757 N N . TYR A 1 594 ? 29.802 164.581 143.467 1.00 29.63 594 TYR A N 1
ATOM 8758 C CA . TYR A 1 594 ? 30.958 165.328 142.993 1.00 30.01 594 TYR A CA 1
ATOM 8759 C C . TYR A 1 594 ? 30.637 165.795 141.584 1.00 30.74 594 TYR A C 1
ATOM 8760 O O . TYR A 1 594 ? 30.588 164.986 140.646 1.00 29.72 594 TYR A O 1
ATOM 8778 N N . LEU A 1 595 ? 30.382 167.094 141.454 1.00 30.91 595 LEU A N 1
ATOM 8779 C CA . LEU A 1 595 ? 30.114 167.734 140.179 1.00 31.52 595 LEU A CA 1
ATOM 8780 C C . LEU A 1 595 ? 31.213 168.740 139.876 1.00 33.25 595 LEU A C 1
ATOM 8781 O O . LEU A 1 595 ? 31.754 169.384 140.781 1.00 36.74 595 LEU A O 1
ATOM 8797 N N . GLN A 1 596 ? 31.539 168.863 138.589 1.00 34.76 596 GLN A N 1
ATOM 8798 C CA . GLN A 1 596 ? 32.446 169.911 138.143 1.00 35.73 596 GLN A CA 1
ATOM 8799 C C . GLN A 1 596 ? 31.807 171.289 138.277 1.00 37.03 596 GLN A C 1
ATOM 8800 O O . GLN A 1 596 ? 32.507 172.278 138.540 1.00 37.41 596 GLN A O 1
ATOM 8814 N N . ASN A 1 597 ? 30.490 171.373 138.105 1.00 35.72 597 ASN A N 1
ATOM 8815 C CA . ASN A 1 597 ? 29.758 172.629 138.154 1.00 36.23 597 ASN A CA 1
ATOM 8816 C C . ASN A 1 597 ? 28.576 172.508 139.104 1.00 37.46 597 ASN A C 1
ATOM 8817 O O . ASN A 1 597 ? 28.131 171.411 139.443 1.00 36.17 597 ASN A O 1
ATOM 8828 N N . ALA A 1 598 ? 28.059 173.659 139.522 1.00 36.21 598 ALA A N 1
ATOM 8829 C CA . ALA A 1 598 ? 26.878 173.673 140.370 1.00 36.80 598 ALA A CA 1
ATOM 8830 C C . ALA A 1 598 ? 25.687 173.051 139.648 1.00 35.88 598 ALA A C 1
ATOM 8831 O O . ALA A 1 598 ? 25.559 173.128 138.420 1.00 36.43 598 ALA A O 1
ATOM 8838 N N . VAL A 1 599 ? 24.818 172.407 140.436 1.00 34.26 599 VAL A N 1
ATOM 8839 C CA . VAL A 1 599 ? 23.585 171.835 139.912 1.00 33.99 599 VAL A CA 1
ATOM 8840 C C . VAL A 1 599 ? 22.813 172.875 139.122 1.00 36.52 599 VAL A C 1
ATOM 8841 O O . VAL A 1 599 ? 22.676 174.027 139.546 1.00 36.66 599 VAL A O 1
ATOM 8854 N N . THR A 1 600 ? 22.280 172.457 137.974 1.00 36.09 600 THR A N 1
ATOM 8855 C CA . THR A 1 600 ? 21.388 173.286 137.171 1.00 37.58 600 THR A CA 1
ATOM 8856 C C . THR A 1 600 ? 19.952 172.938 137.548 1.00 37.93 600 THR A C 1
ATOM 8857 O O . THR A 1 600 ? 19.471 171.840 137.244 1.00 36.10 600 THR A O 1
ATOM 8868 N N . VAL A 1 601 ? 19.270 173.867 138.209 1.00 36.72 601 VAL A N 1
ATOM 8869 C CA . VAL A 1 601 ? 17.893 173.654 138.642 1.00 38.03 601 VAL A CA 1
ATOM 8870 C C . VAL A 1 601 ? 16.978 174.201 137.557 1.00 40.36 601 VAL A C 1
ATOM 8871 O O . VAL A 1 601 ? 16.845 175.420 137.396 1.00 42.30 601 VAL A O 1
ATOM 8884 N N . VAL A 1 602 ? 16.327 173.297 136.837 1.00 40.09 602 VAL A N 1
ATOM 8885 C CA . VAL A 1 602 ? 15.506 173.651 135.696 1.00 42.47 602 VAL A CA 1
ATOM 8886 C C . VAL A 1 602 ? 14.136 174.113 136.155 1.00 43.54 602 VAL A C 1
ATOM 8887 O O . VAL A 1 602 ? 13.526 174.945 135.494 1.00 47.36 602 VAL A O 1
ATOM 8900 N N . VAL B 1 16 ? 14.421 41.028 78.775 1.00 62.41 16 VAL B N 1
ATOM 8901 C CA . VAL B 1 16 ? 13.773 40.600 80.010 1.00 62.94 16 VAL B CA 1
ATOM 8902 C C . VAL B 1 16 ? 14.615 41.025 81.216 1.00 58.69 16 VAL B C 1
ATOM 8903 O O . VAL B 1 16 ? 14.077 41.429 82.249 1.00 55.65 16 VAL B O 1
ATOM 8915 N N . ASP B 1 17 ? 15.935 40.937 81.080 1.00 56.90 17 ASP B N 1
ATOM 8916 C CA . ASP B 1 17 ? 16.864 41.306 82.138 1.00 54.58 17 ASP B CA 1
ATOM 8917 C C . ASP B 1 17 ? 17.689 42.508 81.703 1.00 50.06 17 ASP B C 1
ATOM 8918 O O . ASP B 1 17 ? 17.787 42.823 80.517 1.00 51.29 17 ASP B O 1
ATOM 8927 N N . VAL B 1 18 ? 18.282 43.181 82.681 1.00 44.46 18 VAL B N 1
ATOM 8928 C CA . VAL B 1 18 ? 19.083 44.371 82.414 1.00 41.53 18 VAL B CA 1
ATOM 8929 C C . VAL B 1 18 ? 20.440 43.944 81.875 1.00 42.78 18 VAL B C 1
ATOM 8930 O O . VAL B 1 18 ? 21.132 43.127 82.490 1.00 45.96 18 VAL B O 1
ATOM 8943 N N . LYS B 1 19 ? 20.840 44.525 80.747 1.00 44.76 19 LYS B N 1
ATOM 8944 C CA . LYS B 1 19 ? 22.064 44.142 80.057 1.00 46.62 19 LYS B CA 1
ATOM 8945 C C . LYS B 1 19 ? 23.189 45.115 80.384 1.00 41.58 19 LYS B C 1
ATOM 8946 O O . LYS B 1 19 ? 22.979 46.329 80.441 1.00 40.16 19 LYS B O 1
ATOM 8965 N N . ILE B 1 20 ? 24.379 44.584 80.576 1.00 37.73 20 ILE B N 1
ATOM 8966 C CA . ILE B 1 20 ? 25.535 45.409 80.905 1.00 36.27 20 ILE B CA 1
ATOM 8967 C C . ILE B 1 20 ? 26.195 45.895 79.624 1.00 36.26 20 ILE B C 1
ATOM 8968 O O . ILE B 1 20 ? 26.364 45.143 78.654 1.00 37.87 20 ILE B O 1
ATOM 8984 N N . VAL B 1 21 ? 26.618 47.149 79.653 1.00 35.67 21 VAL B N 1
ATOM 8985 C CA . VAL B 1 21 ? 27.328 47.804 78.565 1.00 37.01 21 VAL B CA 1
ATOM 8986 C C . VAL B 1 21 ? 28.500 48.540 79.195 1.00 35.19 21 VAL B C 1
ATOM 8987 O O . VAL B 1 21 ? 28.338 49.188 80.234 1.00 31.79 21 VAL B O 1
ATOM 9000 N N . ASN B 1 22 ? 29.684 48.434 78.587 1.00 33.81 22 ASN B N 1
ATOM 9001 C CA . ASN B 1 22 ? 30.874 48.992 79.227 1.00 32.92 22 ASN B CA 1
ATOM 9002 C C . ASN B 1 22 ? 30.890 50.518 79.157 1.00 32.72 22 ASN B C 1
ATOM 9003 O O . ASN B 1 22 ? 31.103 51.194 80.173 1.00 29.82 22 ASN B O 1
ATOM 9014 N N . THR B 1 23 ? 30.685 51.079 77.965 1.00 34.63 23 THR B N 1
ATOM 9015 C CA . THR B 1 23 ? 30.812 52.514 77.732 1.00 30.94 23 THR B CA 1
ATOM 9016 C C . THR B 1 23 ? 29.673 52.968 76.833 1.00 30.82 23 THR B C 1
ATOM 9017 O O . THR B 1 23 ? 29.018 52.155 76.178 1.00 32.22 23 THR B O 1
ATOM 9028 N N . VAL B 1 24 ? 29.459 54.285 76.765 1.00 29.59 24 VAL B N 1
ATOM 9029 C CA . VAL B 1 24 ? 28.394 54.772 75.890 1.00 30.10 24 VAL B CA 1
ATOM 9030 C C . VAL B 1 24 ? 28.757 54.542 74.426 1.00 31.74 24 VAL B C 1
ATOM 9031 O O . VAL B 1 24 ? 27.868 54.379 73.584 1.00 32.84 24 VAL B O 1
ATOM 9044 N N . ALA B 1 25 ? 30.053 54.501 74.094 1.00 32.13 25 ALA B N 1
ATOM 9045 C CA . ALA B 1 25 ? 30.449 54.223 72.716 1.00 36.27 25 ALA B CA 1
ATOM 9046 C C . ALA B 1 25 ? 30.002 52.835 72.276 1.00 37.76 25 ALA B C 1
ATOM 9047 O O . ALA B 1 25 ? 29.809 52.589 71.076 1.00 37.33 25 ALA B O 1
ATOM 9054 N N . ASP B 1 26 ? 29.839 51.913 73.226 1.00 39.18 26 ASP B N 1
ATOM 9055 C CA . ASP B 1 26 ? 29.408 50.565 72.880 1.00 41.44 26 ASP B CA 1
ATOM 9056 C C . ASP B 1 26 ? 27.928 50.504 72.509 1.00 42.47 26 ASP B C 1
ATOM 9057 O O . ASP B 1 26 ? 27.500 49.519 71.903 1.00 42.72 26 ASP B O 1
ATOM 9066 N N . LEU B 1 27 ? 27.142 51.537 72.838 1.00 40.00 27 LEU B N 1
ATOM 9067 C CA . LEU B 1 27 ? 25.713 51.509 72.531 1.00 40.79 27 LEU B CA 1
ATOM 9068 C C . LEU B 1 27 ? 25.445 51.501 71.026 1.00 44.77 27 LEU B C 1
ATOM 9069 O O . LEU B 1 27 ? 24.438 50.933 70.581 1.00 46.27 27 LEU B O 1
ATOM 9085 N N . GLU B 1 28 ? 26.318 52.125 70.232 1.00 50.62 28 GLU B N 1
ATOM 9086 C CA . GLU B 1 28 ? 26.076 52.245 68.796 1.00 57.06 28 GLU B CA 1
ATOM 9087 C C . GLU B 1 28 ? 25.899 50.881 68.136 1.00 61.16 28 GLU B C 1
ATOM 9088 O O . GLU B 1 28 ? 25.013 50.703 67.292 1.00 63.26 28 GLU B O 1
ATOM 9100 N N . SER B 1 29 ? 26.731 49.908 68.501 1.00 60.75 29 SER B N 1
ATOM 9101 C CA . SER B 1 29 ? 26.750 48.613 67.829 1.00 63.31 29 SER B CA 1
ATOM 9102 C C . SER B 1 29 ? 25.786 47.603 68.441 1.00 62.89 29 SER B C 1
ATOM 9103 O O . SER B 1 29 ? 25.659 46.490 67.915 1.00 63.14 29 SER B O 1
ATOM 9111 N N . LEU B 1 30 ? 25.096 47.966 69.518 1.00 62.03 30 LEU B N 1
ATOM 9112 C CA . LEU B 1 30 ? 24.253 47.028 70.251 1.00 64.03 30 LEU B CA 1
ATOM 9113 C C . LEU B 1 30 ? 22.927 46.823 69.520 1.00 65.24 30 LEU B C 1
ATOM 9114 O O . LEU B 1 30 ? 22.147 47.767 69.356 1.00 65.24 30 LEU B O 1
ATOM 9130 N N . THR B 1 31 ? 22.668 45.597 69.074 1.00 67.05 31 THR B N 1
ATOM 9131 C CA . THR B 1 31 ? 21.353 45.274 68.534 1.00 68.43 31 THR B CA 1
ATOM 9132 C C . THR B 1 31 ? 20.354 45.191 69.682 1.00 67.04 31 THR B C 1
ATOM 9133 O O . THR B 1 31 ? 20.619 44.542 70.699 1.00 67.28 31 THR B O 1
ATOM 9144 N N . ALA B 1 32 ? 19.213 45.864 69.535 1.00 64.35 32 ALA B N 1
ATOM 9145 C CA . ALA B 1 32 ? 18.297 46.020 70.656 1.00 61.10 32 ALA B CA 1
ATOM 9146 C C . ALA B 1 32 ? 16.852 46.045 70.180 1.00 59.99 32 ALA B C 1
ATOM 9147 O O . ALA B 1 32 ? 16.551 46.498 69.074 1.00 59.93 32 ALA B O 1
ATOM 9154 N N . ASN B 1 33 ? 15.965 45.555 71.042 1.00 60.25 33 ASN B N 1
ATOM 9155 C CA . ASN B 1 33 ? 14.527 45.686 70.857 1.00 59.54 33 ASN B CA 1
ATOM 9156 C C . ASN B 1 33 ? 14.024 46.937 71.573 1.00 53.67 33 ASN B C 1
ATOM 9157 O O . ASN B 1 33 ? 14.545 47.325 72.623 1.00 50.54 33 ASN B O 1
ATOM 9168 N N . ASP B 1 34 ? 12.998 47.561 70.994 1.00 50.21 34 ASP B N 1
ATOM 9169 C CA . ASP B 1 34 ? 12.377 48.738 71.595 1.00 47.91 34 ASP B CA 1
ATOM 9170 C C . ASP B 1 34 ? 12.023 48.468 73.052 1.00 46.23 34 ASP B C 1
ATOM 9171 O O . ASP B 1 34 ? 11.440 47.433 73.384 1.00 47.33 34 ASP B O 1
ATOM 9180 N N . GLY B 1 35 ? 12.387 49.405 73.929 1.00 46.18 35 GLY B N 1
ATOM 9181 C CA . GLY B 1 35 ? 12.100 49.269 75.342 1.00 44.91 35 GLY B CA 1
ATOM 9182 C C . GLY B 1 35 ? 13.129 48.497 76.143 1.00 45.22 35 GLY B C 1
ATOM 9183 O O . GLY B 1 35 ? 12.941 48.324 77.353 1.00 46.44 35 GLY B O 1
ATOM 9221 N N . VAL B 1 37 ? 16.425 47.652 78.343 1.00 38.93 37 VAL B N 1
ATOM 9222 C CA . VAL B 1 37 ? 17.122 48.388 79.401 1.00 37.11 37 VAL B CA 1
ATOM 9223 C C . VAL B 1 37 ? 18.565 47.903 79.478 1.00 36.60 37 VAL B C 1
ATOM 9224 O O . VAL B 1 37 ? 18.823 46.692 79.494 1.00 37.72 37 VAL B O 1
ATOM 9238 N N . ALA B 1 38 ? 19.495 48.847 79.547 1.00 35.09 38 ALA B N 1
ATOM 9239 C CA . ALA B 1 38 ? 20.911 48.561 79.701 1.00 34.80 38 ALA B CA 1
ATOM 9240 C C . ALA B 1 38 ? 21.464 49.337 80.887 1.00 33.67 38 ALA B C 1
ATOM 9241 O O . ALA B 1 38 ? 20.957 50.405 81.240 1.00 33.13 38 ALA B O 1
ATOM 9248 N N . TYR B 1 39 ? 22.511 48.796 81.501 1.00 35.27 39 TYR B N 1
ATOM 9249 C CA . TYR B 1 39 ? 23.263 49.502 82.532 1.00 33.02 39 TYR B CA 1
ATOM 9250 C C . TYR B 1 39 ? 24.656 49.815 81.998 1.00 31.92 39 TYR B C 1
ATOM 9251 O O . TYR B 1 39 ? 25.426 48.896 81.704 1.00 33.76 39 TYR B O 1
ATOM 9269 N N . VAL B 1 40 ? 24.981 51.102 81.881 1.00 29.47 40 VAL B N 1
ATOM 9270 C CA . VAL B 1 40 ? 26.283 51.516 81.372 1.00 33.59 40 VAL B CA 1
ATOM 9271 C C . VAL B 1 40 ? 27.212 51.722 82.561 1.00 28.11 40 VAL B C 1
ATOM 9272 O O . VAL B 1 40 ? 26.928 52.534 83.446 1.00 27.12 40 VAL B O 1
ATOM 9285 N N . LYS B 1 41 ? 28.342 51.017 82.561 1.00 29.29 41 LYS B N 1
ATOM 9286 C CA . LYS B 1 41 ? 29.263 51.084 83.691 1.00 29.63 41 LYS B CA 1
ATOM 9287 C C . LYS B 1 41 ? 29.799 52.493 83.880 1.00 27.12 41 LYS B C 1
ATOM 9288 O O . LYS B 1 41 ? 29.850 53.002 85.003 1.00 26.50 41 LYS B O 1
ATOM 9307 N N . GLY B 1 42 ? 30.229 53.125 82.790 1.00 27.68 42 GLY B N 1
ATOM 9308 C CA . GLY B 1 42 ? 30.727 54.487 82.826 1.00 26.64 42 GLY B CA 1
ATOM 9309 C C . GLY B 1 42 ? 30.708 55.077 81.436 1.00 25.58 42 GLY B C 1
ATOM 9310 O O . GLY B 1 42 ? 30.605 54.355 80.442 1.00 27.17 42 GLY B O 1
ATOM 9314 N N . TYR B 1 43 ? 30.781 56.411 81.366 1.00 24.67 43 TYR B N 1
ATOM 9315 C CA . TYR B 1 43 ? 30.758 57.061 80.058 1.00 25.24 43 TYR B CA 1
ATOM 9316 C C . TYR B 1 43 ? 31.955 56.626 79.232 1.00 26.75 43 TYR B C 1
ATOM 9317 O O . TYR B 1 43 ? 31.808 56.153 78.096 1.00 27.17 43 TYR B O 1
ATOM 9335 N N . TYR B 1 44 ? 33.145 56.720 79.814 1.00 25.66 44 TYR B N 1
ATOM 9336 C CA . TYR B 1 44 ? 34.371 56.227 79.205 1.00 27.71 44 TYR B CA 1
ATOM 9337 C C . TYR B 1 44 ? 34.877 55.011 79.970 1.00 27.89 44 TYR B C 1
ATOM 9338 O O . TYR B 1 44 ? 34.490 54.769 81.115 1.00 27.93 44 TYR B O 1
ATOM 9356 N N . GLN B 1 45 ? 35.770 54.258 79.341 1.00 30.30 45 GLN B N 1
ATOM 9357 C CA . GLN B 1 45 ? 36.540 53.273 80.084 1.00 31.77 45 GLN B CA 1
ATOM 9358 C C . GLN B 1 45 ? 37.470 54.000 81.056 1.00 32.93 45 GLN B C 1
ATOM 9359 O O . GLN B 1 45 ? 38.102 54.993 80.680 1.00 33.88 45 GLN B O 1
ATOM 9373 N N . PRO B 1 46 ? 37.570 53.555 82.306 1.00 33.79 46 PRO B N 1
ATOM 9374 C CA . PRO B 1 46 ? 38.520 54.196 83.222 1.00 32.66 46 PRO B CA 1
ATOM 9375 C C . PRO B 1 46 ? 39.948 54.053 82.718 1.00 32.93 46 PRO B C 1
ATOM 9376 O O . PRO B 1 46 ? 40.319 53.052 82.099 1.00 34.70 46 PRO B O 1
ATOM 9387 N N . THR B 1 47 ? 40.761 55.072 82.987 1.00 32.13 47 THR B N 1
ATOM 9388 C CA . THR B 1 47 ? 42.185 54.975 82.699 1.00 36.19 47 THR B CA 1
ATOM 9389 C C . THR B 1 47 ? 43.016 54.746 83.952 1.00 37.95 47 THR B C 1
ATOM 9390 O O . THR B 1 47 ? 44.193 54.398 83.841 1.00 40.99 47 THR B O 1
ATOM 9401 N N . ASN B 1 48 ? 42.432 54.914 85.136 1.00 39.59 48 ASN B N 1
ATOM 9402 C CA . ASN B 1 48 ? 43.140 54.715 86.400 1.00 38.75 48 ASN B CA 1
ATOM 9403 C C . ASN B 1 48 ? 42.269 53.866 87.313 1.00 38.31 48 ASN B C 1
ATOM 9404 O O . ASN B 1 48 ? 41.432 54.387 88.051 1.00 35.39 48 ASN B O 1
ATOM 9415 N N . PHE B 1 49 ? 42.477 52.557 87.294 1.00 40.79 49 PHE B N 1
ATOM 9416 C CA . PHE B 1 49 ? 41.694 51.703 88.172 1.00 42.15 49 PHE B CA 1
ATOM 9417 C C . PHE B 1 49 ? 42.173 51.745 89.618 1.00 42.75 49 PHE B C 1
ATOM 9418 O O . PHE B 1 49 ? 41.585 51.071 90.467 1.00 44.65 49 PHE B O 1
ATOM 9435 N N . ALA B 1 50 ? 43.197 52.541 89.929 1.00 44.73 50 ALA B N 1
ATOM 9436 C CA . ALA B 1 50 ? 43.538 52.801 91.322 1.00 43.97 50 ALA B CA 1
ATOM 9437 C C . ALA B 1 50 ? 42.596 53.811 91.974 1.00 40.34 50 ALA B C 1
ATOM 9438 O O . ALA B 1 50 ? 42.533 53.874 93.204 1.00 40.47 50 ALA B O 1
ATOM 9445 N N . LEU B 1 51 ? 41.869 54.601 91.188 1.00 34.00 51 LEU B N 1
ATOM 9446 C CA . LEU B 1 51 ? 40.927 55.546 91.771 1.00 32.37 51 LEU B CA 1
ATOM 9447 C C . LEU B 1 51 ? 39.909 54.831 92.652 1.00 31.66 51 LEU B C 1
ATOM 9448 O O . LEU B 1 51 ? 39.473 53.713 92.367 1.00 31.98 51 LEU B O 1
ATOM 9464 N N . ALA B 1 52 ? 39.498 55.515 93.718 1.00 29.72 52 ALA B N 1
ATOM 9465 C CA . ALA B 1 52 ? 38.394 55.011 94.522 1.00 32.02 52 ALA B CA 1
ATOM 9466 C C . ALA B 1 52 ? 37.093 55.005 93.727 1.00 30.15 52 ALA B C 1
ATOM 9467 O O . ALA B 1 52 ? 36.196 54.205 94.015 1.00 29.54 52 ALA B O 1
ATOM 9474 N N . LYS B 1 53 ? 36.992 55.871 92.715 1.00 27.44 53 LYS B N 1
ATOM 9475 C CA . LYS B 1 53 ? 35.764 56.096 91.957 1.00 27.35 53 LYS B CA 1
ATOM 9476 C C . LYS B 1 53 ? 36.105 56.038 90.474 1.00 26.43 53 LYS B C 1
ATOM 9477 O O . LYS B 1 53 ? 36.059 57.054 89.768 1.00 25.86 53 LYS B O 1
ATOM 9496 N N . PRO B 1 54 ? 36.455 54.840 89.964 1.00 25.02 54 PRO B N 1
ATOM 9497 C CA . PRO B 1 54 ? 36.951 54.727 88.585 1.00 26.62 54 PRO B CA 1
ATOM 9498 C C . PRO B 1 54 ? 35.866 54.838 87.524 1.00 28.26 54 PRO B C 1
ATOM 9499 O O . PRO B 1 54 ? 36.129 55.353 86.435 1.00 29.40 54 PRO B O 1
ATOM 9510 N N . TYR B 1 55 ? 34.662 54.348 87.804 1.00 27.61 55 TYR B N 1
ATOM 9511 C CA . TYR B 1 55 ? 33.562 54.386 86.846 1.00 27.29 55 TYR B CA 1
ATOM 9512 C C . TYR B 1 55 ? 32.669 55.586 87.155 1.00 27.69 55 TYR B C 1
ATOM 9513 O O . TYR B 1 55 ? 32.100 55.676 88.250 1.00 29.55 55 TYR B O 1
ATOM 9531 N N . VAL B 1 56 ? 32.545 56.501 86.190 1.00 25.80 56 VAL B N 1
ATOM 9532 C CA . VAL B 1 56 ? 31.724 57.696 86.344 1.00 25.70 56 VAL B CA 1
ATOM 9533 C C . VAL B 1 56 ? 30.954 57.949 85.053 1.00 24.07 56 VAL B C 1
ATOM 9534 O O . VAL B 1 56 ? 31.362 57.529 83.964 1.00 23.42 56 VAL B O 1
ATOM 9547 N N . GLY B 1 57 ? 29.814 58.628 85.185 1.00 23.45 57 GLY B N 1
ATOM 9548 C CA . GLY B 1 57 ? 29.073 59.073 84.018 1.00 23.90 57 GLY B CA 1
ATOM 9549 C C . GLY B 1 57 ? 28.233 58.020 83.323 1.00 24.53 57 GLY B C 1
ATOM 9550 O O . GLY B 1 57 ? 27.754 58.278 82.208 1.00 24.48 57 GLY B O 1
ATOM 9554 N N . GLY B 1 58 ? 28.044 56.852 83.929 1.00 23.03 58 GLY B N 1
ATOM 9555 C CA . GLY B 1 58 ? 27.225 55.795 83.365 1.00 25.39 58 GLY B CA 1
ATOM 9556 C C . GLY B 1 58 ? 25.787 55.899 83.818 1.00 28.10 58 GLY B C 1
ATOM 9557 O O . GLY B 1 58 ? 25.266 56.987 84.070 1.00 30.88 58 GLY B O 1
ATOM 9561 N N . GLY B 1 59 ? 25.136 54.754 83.942 1.00 29.77 59 GLY B N 1
ATOM 9562 C CA . GLY B 1 59 ? 23.780 54.687 84.437 1.00 28.43 59 GLY B CA 1
ATOM 9563 C C . GLY B 1 59 ? 22.886 53.899 83.505 1.00 27.50 59 GLY B C 1
ATOM 9564 O O . GLY B 1 59 ? 23.287 53.467 82.428 1.00 30.14 59 GLY B O 1
ATOM 9568 N N . HIS B 1 60 ? 21.641 53.718 83.944 1.00 24.61 60 HIS B N 1
ATOM 9569 C CA . HIS B 1 60 ? 20.666 52.975 83.153 1.00 27.70 60 HIS B CA 1
ATOM 9570 C C . HIS B 1 60 ? 20.245 53.774 81.928 1.00 27.75 60 HIS B C 1
ATOM 9571 O O . HIS B 1 60 ? 20.144 55.006 81.956 1.00 26.82 60 HIS B O 1
ATOM 9585 N N . ARG B 1 61 ? 19.986 53.050 80.849 1.00 27.96 61 ARG B N 1
ATOM 9586 C CA . ARG B 1 61 ? 19.450 53.627 79.631 1.00 28.67 61 ARG B CA 1
ATOM 9587 C C . ARG B 1 61 ? 18.367 52.717 79.088 1.00 29.26 61 ARG B C 1
ATOM 9588 O O . ARG B 1 61 ? 18.437 51.491 79.234 1.00 29.11 61 ARG B O 1
ATOM 9609 N N . ILE B 1 62 ? 17.364 53.336 78.465 1.00 28.60 62 ILE B N 1
ATOM 9610 C CA . ILE B 1 62 ? 16.271 52.622 77.816 1.00 29.61 62 ILE B CA 1
ATOM 9611 C C . ILE B 1 62 ? 16.281 52.960 76.330 1.00 30.40 62 ILE B C 1
ATOM 9612 O O . ILE B 1 62 ? 16.322 54.138 75.950 1.00 30.83 62 ILE B O 1
ATOM 9628 N N . TYR B 1 63 ? 16.221 51.923 75.497 1.00 33.49 63 TYR B N 1
ATOM 9629 C CA . TYR B 1 63 ? 16.208 52.101 74.052 1.00 35.12 63 TYR B CA 1
ATOM 9630 C C . TYR B 1 63 ? 14.842 52.589 73.575 1.00 35.80 63 TYR B C 1
ATOM 9631 O O . TYR B 1 63 ? 13.811 51.982 73.882 1.00 37.14 63 TYR B O 1
ATOM 9649 N N . VAL B 1 64 ? 14.847 53.674 72.811 1.00 35.04 64 VAL B N 1
ATOM 9650 C CA . VAL B 1 64 ? 13.652 54.247 72.195 1.00 36.22 64 VAL B CA 1
ATOM 9651 C C . VAL B 1 64 ? 13.869 54.142 70.687 1.00 37.35 64 VAL B C 1
ATOM 9652 O O . VAL B 1 64 ? 14.522 54.998 70.078 1.00 36.43 64 VAL B O 1
ATOM 9665 N N . ALA B 1 65 ? 13.319 53.089 70.079 1.00 39.32 65 ALA B N 1
ATOM 9666 C CA . ALA B 1 65 ? 13.674 52.752 68.702 1.00 41.66 65 ALA B CA 1
ATOM 9667 C C . ALA B 1 65 ? 13.422 53.914 67.748 1.00 42.62 65 ALA B C 1
ATOM 9668 O O . ALA B 1 65 ? 14.180 54.112 66.789 1.00 42.26 65 ALA B O 1
ATOM 9675 N N . SER B 1 66 ? 12.364 54.693 67.985 1.00 40.49 66 SER B N 1
ATOM 9676 C CA . SER B 1 66 ? 12.053 55.798 67.087 1.00 41.42 66 SER B CA 1
ATOM 9677 C C . SER B 1 66 ? 13.096 56.904 67.128 1.00 40.90 66 SER B C 1
ATOM 9678 O O . SER B 1 66 ? 13.051 57.804 66.280 1.00 40.96 66 SER B O 1
ATOM 9686 N N . ARG B 1 67 ? 14.017 56.874 68.091 1.00 38.49 67 ARG B N 1
ATOM 9687 C CA . ARG B 1 67 ? 15.074 57.869 68.193 1.00 35.37 67 ARG B CA 1
ATOM 9688 C C . ARG B 1 67 ? 16.449 57.262 67.918 1.00 36.36 67 ARG B C 1
ATOM 9689 O O . ARG B 1 67 ? 17.480 57.864 68.251 1.00 33.59 67 ARG B O 1
ATOM 9710 N N . ALA B 1 68 ? 16.476 56.084 67.284 1.00 39.05 68 ALA B N 1
ATOM 9711 C CA . ALA B 1 68 ? 17.727 55.375 67.020 1.00 39.73 68 ALA B CA 1
ATOM 9712 C C . ALA B 1 68 ? 18.745 56.247 66.301 1.00 38.02 68 ALA B C 1
ATOM 9713 O O . ALA B 1 68 ? 19.954 56.095 66.513 1.00 38.71 68 ALA B O 1
ATOM 9720 N N . ALA B 1 69 ? 18.290 57.164 65.454 1.00 37.13 69 ALA B N 1
ATOM 9721 C CA . ALA B 1 69 ? 19.216 57.993 64.693 1.00 39.84 69 ALA B CA 1
ATOM 9722 C C . ALA B 1 69 ? 19.786 59.150 65.496 1.00 39.40 69 ALA B C 1
ATOM 9723 O O . ALA B 1 69 ? 20.710 59.814 65.015 1.00 38.98 69 ALA B O 1
ATOM 9730 N N . GLU B 1 70 ? 19.263 59.419 66.687 1.00 38.09 70 GLU B N 1
ATOM 9731 C CA . GLU B 1 70 ? 19.714 60.557 67.476 1.00 38.81 70 GLU B CA 1
ATOM 9732 C C . GLU B 1 70 ? 20.928 60.184 68.307 1.00 35.99 70 GLU B C 1
ATOM 9733 O O . GLU B 1 70 ? 20.995 59.093 68.878 1.00 37.50 70 GLU B O 1
ATOM 9745 N N . ASN B 1 71 ? 21.878 61.111 68.397 1.00 32.33 71 ASN B N 1
ATOM 9746 C CA . ASN B 1 71 ? 22.998 60.949 69.316 1.00 32.24 71 ASN B CA 1
ATOM 9747 C C . ASN B 1 71 ? 23.479 62.349 69.679 1.00 30.91 71 ASN B C 1
ATOM 9748 O O . ASN B 1 71 ? 24.121 63.029 68.869 1.00 30.27 71 ASN B O 1
ATOM 9759 N N . ASP B 1 72 ? 23.135 62.784 70.889 1.00 31.88 72 ASP B N 1
ATOM 9760 C CA . ASP B 1 72 ? 23.618 64.043 71.428 1.00 30.56 72 ASP B CA 1
ATOM 9761 C C . ASP B 1 72 ? 24.723 63.836 72.449 1.00 27.80 72 ASP B C 1
ATOM 9762 O O . ASP B 1 72 ? 25.120 64.794 73.116 1.00 27.71 72 ASP B O 1
ATOM 9771 N N . GLY B 1 73 ? 25.222 62.610 72.586 1.00 27.20 73 GLY B N 1
ATOM 9772 C CA . GLY B 1 73 ? 26.285 62.313 73.531 1.00 27.28 73 GLY B CA 1
ATOM 9773 C C . GLY B 1 73 ? 25.897 62.428 74.987 1.00 27.28 73 GLY B C 1
ATOM 9774 O O . GLY B 1 73 ? 26.780 62.427 75.856 1.00 26.99 73 GLY B O 1
ATOM 9778 N N . PHE B 1 74 ? 24.607 62.535 75.290 1.00 25.32 74 PHE B N 1
ATOM 9779 C CA . PHE B 1 74 ? 24.193 62.788 76.663 1.00 26.27 74 PHE B CA 1
ATOM 9780 C C . PHE B 1 74 ? 22.860 62.094 76.918 1.00 25.01 74 PHE B C 1
ATOM 9781 O O . PHE B 1 74 ? 22.843 60.917 77.280 1.00 24.56 74 PHE B O 1
ATOM 9798 N N . LEU B 1 75 ? 21.741 62.787 76.730 1.00 25.28 75 LEU B N 1
ATOM 9799 C CA . LEU B 1 75 ? 20.462 62.196 77.108 1.00 26.43 75 LEU B CA 1
ATOM 9800 C C . LEU B 1 75 ? 19.964 61.137 76.135 1.00 26.27 75 LEU B C 1
ATOM 9801 O O . LEU B 1 75 ? 19.170 60.282 76.540 1.00 28.13 75 LEU B O 1
ATOM 9817 N N . CYS B 1 76 ? 20.396 61.154 74.875 1.00 25.41 76 CYS B N 1
ATOM 9818 C CA . CYS B 1 76 ? 19.955 60.150 73.909 1.00 26.24 76 CYS B CA 1
ATOM 9819 C C . CYS B 1 76 ? 21.144 59.805 73.029 1.00 28.56 76 CYS B C 1
ATOM 9820 O O . CYS B 1 76 ? 21.613 60.645 72.251 1.00 27.30 76 CYS B O 1
ATOM 9828 N N . ILE B 1 77 ? 21.637 58.579 73.168 1.00 29.08 77 ILE B N 1
ATOM 9829 C CA . ILE B 1 77 ? 22.814 58.117 72.450 1.00 28.92 77 ILE B CA 1
ATOM 9830 C C . ILE B 1 77 ? 22.376 56.934 71.597 1.00 30.29 77 ILE B C 1
ATOM 9831 O O . ILE B 1 77 ? 22.129 55.837 72.114 1.00 30.56 77 ILE B O 1
ATOM 9847 N N . ASN B 1 78 ? 22.249 57.165 70.293 1.00 31.49 78 ASN B N 1
ATOM 9848 C CA . ASN B 1 78 ? 21.810 56.124 69.354 1.00 35.88 78 ASN B CA 1
ATOM 9849 C C . ASN B 1 78 ? 20.491 55.501 69.802 1.00 34.91 78 ASN B C 1
ATOM 9850 O O . ASN B 1 78 ? 20.298 54.289 69.712 1.00 33.34 78 ASN B O 1
ATOM 9861 N N . GLY B 1 79 ? 19.578 56.342 70.305 1.00 34.71 79 GLY B N 1
ATOM 9862 C CA . GLY B 1 79 ? 18.281 55.901 70.774 1.00 34.92 79 GLY B CA 1
ATOM 9863 C C . GLY B 1 79 ? 18.218 55.490 72.232 1.00 34.30 79 GLY B C 1
ATOM 9864 O O . GLY B 1 79 ? 17.114 55.278 72.751 1.00 33.88 79 GLY B O 1
ATOM 9868 N N . TRP B 1 80 ? 19.357 55.366 72.909 1.00 31.15 80 TRP B N 1
ATOM 9869 C CA . TRP B 1 80 ? 19.391 54.910 74.291 1.00 29.72 80 TRP B CA 1
ATOM 9870 C C . TRP B 1 80 ? 19.257 56.130 75.192 1.00 29.49 80 TRP B C 1
ATOM 9871 O O . TRP B 1 80 ? 20.149 56.980 75.225 1.00 28.91 80 TRP B O 1
ATOM 9892 N N . VAL B 1 81 ? 18.144 56.218 75.921 1.00 29.81 81 VAL B N 1
ATOM 9893 C CA . VAL B 1 81 ? 17.802 57.416 76.681 1.00 28.28 81 VAL B CA 1
ATOM 9894 C C . VAL B 1 81 ? 18.261 57.237 78.119 1.00 26.66 81 VAL B C 1
ATOM 9895 O O . VAL B 1 81 ? 17.966 56.218 78.749 1.00 26.47 81 VAL B O 1
ATOM 9908 N N . LEU B 1 82 ? 18.964 58.239 78.643 1.00 26.61 82 LEU B N 1
ATOM 9909 C CA . LEU B 1 82 ? 19.486 58.171 80.003 1.00 27.06 82 LEU B CA 1
ATOM 9910 C C . LEU B 1 82 ? 18.360 58.270 81.022 1.00 27.27 82 LEU B C 1
ATOM 9911 O O . LEU B 1 82 ? 17.540 59.190 80.970 1.00 27.84 82 LEU B O 1
ATOM 9927 N N . GLN B 1 83 ? 18.348 57.337 81.965 1.00 25.32 83 GLN B N 1
ATOM 9928 C CA . GLN B 1 83 ? 17.381 57.338 83.053 1.00 27.89 83 GLN B CA 1
ATOM 9929 C C . GLN B 1 83 ? 17.950 58.193 84.174 1.00 29.11 83 GLN B C 1
ATOM 9930 O O . GLN B 1 83 ? 18.966 57.847 84.779 1.00 30.94 83 GLN B O 1
ATOM 9944 N N . ILE B 1 84 ? 17.330 59.335 84.406 1.00 28.70 84 ILE B N 1
ATOM 9945 C CA . ILE B 1 84 ? 17.842 60.312 85.349 1.00 27.00 84 ILE B CA 1
ATOM 9946 C C . ILE B 1 84 ? 17.133 60.111 86.674 1.00 28.26 84 ILE B C 1
ATOM 9947 O O . ILE B 1 84 ? 15.900 59.992 86.723 1.00 30.68 84 ILE B O 1
ATOM 9963 N N . GLU B 1 85 ? 17.910 60.057 87.741 1.00 32.59 85 GLU B N 1
ATOM 9964 C CA . GLU B 1 85 ? 17.371 59.918 89.081 1.00 35.52 85 GLU B CA 1
ATOM 9965 C C . GLU B 1 85 ? 17.144 61.297 89.692 1.00 27.67 85 GLU B C 1
ATOM 9966 O O . GLU B 1 85 ? 18.066 62.128 89.748 1.00 28.42 85 GLU B O 1
ATOM 9978 N N . ASN B 1 86 ? 15.913 61.529 90.151 1.00 22.87 86 ASN B N 1
ATOM 9979 C CA . ASN B 1 86 ? 15.493 62.803 90.730 1.00 23.67 86 ASN B CA 1
ATOM 9980 C C . ASN B 1 86 ? 16.044 64.013 89.975 1.00 22.73 86 ASN B C 1
ATOM 9981 O O . ASN B 1 86 ? 16.467 65.004 90.584 1.00 21.88 86 ASN B O 1
ATOM 9992 N N . ASN B 1 87 ? 16.020 63.945 88.645 1.00 22.11 87 ASN B N 1
ATOM 9993 C CA . ASN B 1 87 ? 16.340 65.081 87.773 1.00 23.65 87 ASN B CA 1
ATOM 9994 C C . ASN B 1 87 ? 17.687 65.713 88.124 1.00 20.84 87 ASN B C 1
ATOM 9995 O O . ASN B 1 87 ? 17.840 66.931 88.123 1.00 19.95 87 ASN B O 1
ATOM 10006 N N . THR B 1 88 ? 18.679 64.876 88.413 1.00 19.17 88 THR B N 1
ATOM 10007 C CA . THR B 1 88 ? 20.001 65.348 88.777 1.00 18.30 88 THR B CA 1
ATOM 10008 C C . THR B 1 88 ? 21.044 64.613 87.948 1.00 18.26 88 THR B C 1
ATOM 10009 O O . THR B 1 88 ? 21.013 63.383 87.851 1.00 20.03 88 THR B O 1
ATOM 10020 N N . VAL B 1 89 ? 21.982 65.362 87.378 1.00 18.50 89 VAL B N 1
ATOM 10021 C CA . VAL B 1 89 ? 23.051 64.789 86.570 1.00 21.31 89 VAL B CA 1
ATOM 10022 C C . VAL B 1 89 ? 24.348 65.508 86.900 1.00 19.00 89 VAL B C 1
ATOM 10023 O O . VAL B 1 89 ? 24.367 66.530 87.586 1.00 18.47 89 VAL B O 1
ATOM 10036 N N . SER B 1 90 ? 25.439 64.958 86.375 1.00 19.06 90 SER B N 1
ATOM 10037 C CA . SER B 1 90 ? 26.778 65.512 86.471 1.00 19.35 90 SER B CA 1
ATOM 10038 C C . SER B 1 90 ? 27.330 65.705 85.067 1.00 19.18 90 SER B C 1
ATOM 10039 O O . SER B 1 90 ? 26.900 65.024 84.128 1.00 20.57 90 SER B O 1
ATOM 10047 N N . PRO B 1 91 ? 28.298 66.607 84.885 1.00 17.89 91 PRO B N 1
ATOM 10048 C CA . PRO B 1 91 ? 28.910 66.747 83.551 1.00 18.45 91 PRO B CA 1
ATOM 10049 C C . PRO B 1 91 ? 29.472 65.436 83.014 1.00 18.29 91 PRO B C 1
ATOM 10050 O O . PRO B 1 91 ? 29.468 65.217 81.789 1.00 19.25 91 PRO B O 1
ATOM 10061 N N . GLU B 1 92 ? 29.934 64.550 83.901 1.00 18.63 92 GLU B N 1
ATOM 10062 C CA . GLU B 1 92 ? 30.391 63.219 83.491 1.00 19.98 92 GLU B CA 1
ATOM 10063 C C . GLU B 1 92 ? 29.353 62.480 82.654 1.00 19.79 92 GLU B C 1
ATOM 10064 O O . GLU B 1 92 ? 29.714 61.690 81.772 1.00 19.81 92 GLU B O 1
ATOM 10076 N N . HIS B 1 93 ? 28.062 62.698 82.918 1.00 20.17 93 HIS B N 1
ATOM 10077 C CA . HIS B 1 93 ? 27.039 61.954 82.192 1.00 21.85 93 HIS B CA 1
ATOM 10078 C C . HIS B 1 93 ? 26.960 62.361 80.726 1.00 21.31 93 HIS B C 1
ATOM 10079 O O . HIS B 1 93 ? 26.392 61.618 79.911 1.00 21.90 93 HIS B O 1
ATOM 10093 N N . ALA B 1 94 ? 27.518 63.512 80.380 1.00 21.72 94 ALA B N 1
ATOM 10094 C CA . ALA B 1 94 ? 27.599 63.988 79.010 1.00 23.03 94 ALA B CA 1
ATOM 10095 C C . ALA B 1 94 ? 28.997 63.848 78.436 1.00 22.18 94 ALA B C 1
ATOM 10096 O O . ALA B 1 94 ? 29.238 64.288 77.305 1.00 24.68 94 ALA B O 1
ATOM 10103 N N . GLY B 1 95 ? 29.924 63.263 79.182 1.00 22.66 95 GLY B N 1
ATOM 10104 C CA . GLY B 1 95 ? 31.252 62.996 78.670 1.00 22.82 95 GLY B CA 1
ATOM 10105 C C . GLY B 1 95 ? 32.345 63.896 79.201 1.00 24.13 95 GLY B C 1
ATOM 10106 O O . GLY B 1 95 ? 33.442 63.926 78.616 1.00 25.40 95 GLY B O 1
ATOM 10110 N N . ALA B 1 96 ? 32.096 64.634 80.277 1.00 21.12 96 ALA B N 1
ATOM 10111 C CA . ALA B 1 96 ? 33.179 65.362 80.909 1.00 19.82 96 ALA B CA 1
ATOM 10112 C C . ALA B 1 96 ? 34.115 64.380 81.604 1.00 20.87 96 ALA B C 1
ATOM 10113 O O . ALA B 1 96 ? 33.750 63.240 81.900 1.00 22.35 96 ALA B O 1
ATOM 10120 N N . LYS B 1 97 ? 35.324 64.848 81.896 1.00 20.90 97 LYS B N 1
ATOM 10121 C CA . LYS B 1 97 ? 36.267 64.078 82.694 1.00 22.66 97 LYS B CA 1
ATOM 10122 C C . LYS B 1 97 ? 36.655 64.876 83.927 1.00 23.48 97 LYS B C 1
ATOM 10123 O O . LYS B 1 97 ? 36.723 66.106 83.897 1.00 22.75 97 LYS B O 1
ATOM 10142 N N . LEU B 1 98 ? 36.869 64.158 85.023 1.00 21.45 98 LEU B N 1
ATOM 10143 C CA . LEU B 1 98 ? 37.230 64.761 86.298 1.00 20.62 98 LEU B CA 1
ATOM 10144 C C . LEU B 1 98 ? 38.742 64.845 86.452 1.00 20.17 98 LEU B C 1
ATOM 10145 O O . LEU B 1 98 ? 39.452 63.869 86.189 1.00 20.24 98 LEU B O 1
ATOM 10161 N N . ASN B 1 99 ? 39.213 66.008 86.922 1.00 19.47 99 ASN B N 1
ATOM 10162 C CA . ASN B 1 99 ? 40.598 66.202 87.346 1.00 21.84 99 ASN B CA 1
ATOM 10163 C C . ASN B 1 99 ? 41.584 65.721 86.272 1.00 21.85 99 ASN B C 1
ATOM 10164 O O . ASN B 1 99 ? 42.558 65.012 86.543 1.00 22.40 99 ASN B O 1
ATOM 10175 N N . THR B 1 100 ? 41.309 66.110 85.031 1.00 21.40 100 THR B N 1
ATOM 10176 C CA . THR B 1 100 ? 42.090 65.677 83.872 1.00 22.79 100 THR B CA 1
ATOM 10177 C C . THR B 1 100 ? 42.417 66.923 83.058 1.00 23.72 100 THR B C 1
ATOM 10178 O O . THR B 1 100 ? 41.668 67.298 82.148 1.00 22.20 100 THR B O 1
ATOM 10189 N N . PRO B 1 101 ? 43.532 67.595 83.364 1.00 24.56 101 PRO B N 1
ATOM 10190 C CA . PRO B 1 101 ? 43.788 68.912 82.760 1.00 24.58 101 PRO B CA 1
ATOM 10191 C C . PRO B 1 101 ? 43.942 68.875 81.258 1.00 24.23 101 PRO B C 1
ATOM 10192 O O . PRO B 1 101 ? 43.752 69.910 80.605 1.00 26.21 101 PRO B O 1
ATOM 10203 N N . SER B 1 102 ? 44.249 67.720 80.679 1.00 24.89 102 SER B N 1
ATOM 10204 C CA . SER B 1 102 ? 44.440 67.646 79.241 1.00 27.55 102 SER B CA 1
ATOM 10205 C C . SER B 1 102 ? 43.133 67.472 78.485 1.00 28.71 102 SER B C 1
ATOM 10206 O O . SER B 1 102 ? 43.146 67.498 77.251 1.00 29.29 102 SER B O 1
ATOM 10214 N N . PHE B 1 103 ? 42.017 67.276 79.180 1.00 23.95 103 PHE B N 1
ATOM 10215 C CA . PHE B 1 103 ? 40.747 66.973 78.534 1.00 22.94 103 PHE B CA 1
ATOM 10216 C C . PHE B 1 103 ? 39.845 68.189 78.609 1.00 22.66 103 PHE B C 1
ATOM 10217 O O . PHE B 1 103 ? 39.649 68.748 79.691 1.00 21.46 103 PHE B O 1
ATOM 10234 N N . ASP B 1 104 ? 39.296 68.593 77.461 1.00 22.74 104 ASP B N 1
ATOM 10235 C CA . ASP B 1 104 ? 38.424 69.765 77.389 1.00 21.85 104 ASP B CA 1
ATOM 10236 C C . ASP B 1 104 ? 36.983 69.325 77.646 1.00 20.94 104 ASP B C 1
ATOM 10237 O O . ASP B 1 104 ? 36.361 68.682 76.798 1.00 22.93 104 ASP B O 1
ATOM 10246 N N . SER B 1 105 ? 36.447 69.681 78.812 1.00 19.75 105 SER B N 1
ATOM 10247 C CA . SER B 1 105 ? 35.094 69.292 79.191 1.00 19.35 105 SER B CA 1
ATOM 10248 C C . SER B 1 105 ? 34.046 70.347 78.832 1.00 20.88 105 SER B C 1
ATOM 10249 O O . SER B 1 105 ? 32.891 70.219 79.260 1.00 19.41 105 SER B O 1
ATOM 10257 N N . ALA B 1 106 ? 34.413 71.365 78.045 1.00 21.09 106 ALA B N 1
ATOM 10258 C CA . ALA B 1 106 ? 33.496 72.470 77.750 1.00 21.83 106 ALA B CA 1
ATOM 10259 C C . ALA B 1 106 ? 32.161 71.978 77.198 1.00 20.08 106 ALA B C 1
ATOM 10260 O O . ALA B 1 106 ? 31.091 72.378 77.673 1.00 21.95 106 ALA B O 1
ATOM 10267 N N . ILE B 1 107 ? 32.203 71.156 76.159 1.00 20.18 107 ILE B N 1
ATOM 10268 C CA . ILE B 1 107 ? 30.972 70.739 75.494 1.00 21.70 107 ILE B CA 1
ATOM 10269 C C . ILE B 1 107 ? 30.081 69.939 76.443 1.00 20.84 107 ILE B C 1
ATOM 10270 O O . ILE B 1 107 ? 28.891 70.268 76.560 1.00 21.18 107 ILE B O 1
ATOM 10286 N N . PRO B 1 108 ? 30.569 68.897 77.123 1.00 19.24 108 PRO B N 1
ATOM 10287 C CA . PRO B 1 108 ? 29.702 68.193 78.081 1.00 20.65 108 PRO B CA 1
ATOM 10288 C C . PRO B 1 108 ? 29.140 69.088 79.173 1.00 20.95 108 PRO B C 1
ATOM 10289 O O . PRO B 1 108 ? 27.975 68.925 79.556 1.00 18.43 108 PRO B O 1
ATOM 10300 N N . ILE B 1 109 ? 29.950 69.988 79.735 1.00 18.47 109 ILE B N 1
ATOM 10301 C CA . ILE B 1 109 ? 29.439 70.905 80.750 1.00 17.60 109 ILE B CA 1
ATOM 10302 C C . ILE B 1 109 ? 28.279 71.710 80.191 1.00 16.95 109 ILE B C 1
ATOM 10303 O O . ILE B 1 109 ? 27.237 71.869 80.835 1.00 17.94 109 ILE B O 1
ATOM 10319 N N . GLN B 1 110 ? 28.453 72.251 78.991 1.00 18.34 110 GLN B N 1
ATOM 10320 C CA . GLN B 1 110 ? 27.425 73.116 78.433 1.00 16.44 110 GLN B CA 1
ATOM 10321 C C . GLN B 1 110 ? 26.127 72.352 78.254 1.00 16.66 110 GLN B C 1
ATOM 10322 O O . GLN B 1 110 ? 25.045 72.886 78.515 1.00 18.37 110 GLN B O 1
ATOM 10336 N N . LYS B 1 111 ? 26.217 71.090 77.825 1.00 18.49 111 LYS B N 1
ATOM 10337 C CA . LYS B 1 111 ? 25.026 70.278 77.636 1.00 19.46 111 LYS B CA 1
ATOM 10338 C C . LYS B 1 111 ? 24.266 70.090 78.944 1.00 19.18 111 LYS B C 1
ATOM 10339 O O . LYS B 1 111 ? 23.039 70.214 78.968 1.00 18.78 111 LYS B O 1
ATOM 10358 N N . VAL B 1 112 ? 24.967 69.793 80.049 1.00 19.30 112 VAL B N 1
ATOM 10359 C CA . VAL B 1 112 ? 24.217 69.577 81.285 1.00 18.73 112 VAL B CA 1
ATOM 10360 C C . VAL B 1 112 ? 23.677 70.897 81.823 1.00 17.35 112 VAL B C 1
ATOM 10361 O O . VAL B 1 112 ? 22.608 70.921 82.452 1.00 18.75 112 VAL B O 1
ATOM 10374 N N . LEU B 1 113 ? 24.357 72.019 81.553 1.00 17.45 113 LEU B N 1
ATOM 10375 C CA . LEU B 1 113 ? 23.888 73.295 82.090 1.00 18.69 113 LEU B CA 1
ATOM 10376 C C . LEU B 1 113 ? 22.577 73.753 81.476 1.00 19.67 113 LEU B C 1
ATOM 10377 O O . LEU B 1 113 ? 21.862 74.521 82.113 1.00 22.57 113 LEU B O 1
ATOM 10393 N N . ILE B 1 114 ? 22.230 73.293 80.282 1.00 20.38 114 ILE B N 1
ATOM 10394 C CA . ILE B 1 114 ? 20.974 73.701 79.654 1.00 23.17 114 ILE B CA 1
ATOM 10395 C C . ILE B 1 114 ? 19.994 72.530 79.549 1.00 23.40 114 ILE B C 1
ATOM 10396 O O . ILE B 1 114 ? 19.033 72.594 78.798 1.00 26.47 114 ILE B O 1
ATOM 10412 N N . SER B 1 115 ? 20.214 71.471 80.322 1.00 20.69 115 SER B N 1
ATOM 10413 C CA . SER B 1 115 ? 19.410 70.262 80.240 1.00 21.32 115 SER B CA 1
ATOM 10414 C C . SER B 1 115 ? 18.118 70.345 81.039 1.00 21.86 115 SER B C 1
ATOM 10415 O O . SER B 1 115 ? 17.239 69.496 80.856 1.00 24.17 115 SER B O 1
ATOM 10423 N N . GLY B 1 116 ? 17.980 71.319 81.930 1.00 20.19 116 GLY B N 1
ATOM 10424 C CA . GLY B 1 116 ? 16.860 71.338 82.848 1.00 21.72 116 GLY B CA 1
ATOM 10425 C C . GLY B 1 116 ? 17.068 70.522 84.105 1.00 22.46 116 GLY B C 1
ATOM 10426 O O . GLY B 1 116 ? 16.234 70.590 85.016 1.00 23.09 116 GLY B O 1
ATOM 10430 N N . CYS B 1 117 ? 18.152 69.757 84.192 1.00 21.09 117 CYS B N 1
ATOM 10431 C CA . CYS B 1 117 ? 18.453 68.995 85.394 1.00 19.88 117 CYS B CA 1
ATOM 10432 C C . CYS B 1 117 ? 19.190 69.862 86.409 1.00 18.76 117 CYS B C 1
ATOM 10433 O O . CYS B 1 117 ? 19.860 70.836 86.060 1.00 18.16 117 CYS B O 1
ATOM 10441 N N . LYS B 1 118 ? 19.070 69.484 87.677 1.00 17.35 118 LYS B N 1
ATOM 10442 C CA . LYS B 1 118 ? 20.046 69.924 88.668 1.00 16.30 118 LYS B CA 1
ATOM 10443 C C . LYS B 1 118 ? 21.404 69.368 88.280 1.00 16.96 118 LYS B C 1
ATOM 10444 O O . LYS B 1 118 ? 21.520 68.201 87.891 1.00 17.63 118 LYS B O 1
ATOM 10463 N N . VAL B 1 119 ? 22.432 70.200 88.390 1.00 15.15 119 VAL B N 1
ATOM 10464 C CA . VAL B 1 119 ? 23.778 69.837 87.974 1.00 16.87 119 VAL B CA 1
ATOM 10465 C C . VAL B 1 119 ? 24.654 69.723 89.207 1.00 16.77 119 VAL B C 1
ATOM 10466 O O . VAL B 1 119 ? 24.800 70.692 89.962 1.00 17.11 119 VAL B O 1
ATOM 10479 N N . ARG B 1 120 ? 25.261 68.552 89.390 1.00 17.40 120 ARG B N 1
ATOM 10480 C CA . ARG B 1 120 ? 26.222 68.327 90.462 1.00 17.43 120 ARG B CA 1
ATOM 10481 C C . ARG B 1 120 ? 27.644 68.368 89.903 1.00 18.54 120 ARG B C 1
ATOM 10482 O O . ARG B 1 120 ? 27.939 67.723 88.896 1.00 19.74 120 ARG B O 1
ATOM 10503 N N . LEU B 1 121 ? 28.515 69.121 90.560 1.00 16.92 121 LEU B N 1
ATOM 10504 C CA . LEU B 1 121 ? 29.917 69.213 90.178 1.00 16.59 121 LEU B CA 1
ATOM 10505 C C . LEU B 1 121 ? 30.724 68.414 91.186 1.00 18.50 121 LEU B C 1
ATOM 10506 O O . LEU B 1 121 ? 30.598 68.636 92.396 1.00 17.45 121 LEU B O 1
ATOM 10522 N N . ASN B 1 122 ? 31.537 67.481 90.689 1.00 18.70 122 ASN B N 1
ATOM 10523 C CA . ASN B 1 122 ? 32.157 66.469 91.538 1.00 19.55 122 ASN B CA 1
ATOM 10524 C C . ASN B 1 122 ? 33.677 66.481 91.466 1.00 20.74 122 ASN B C 1
ATOM 10525 O O . ASN B 1 122 ? 34.322 65.539 91.945 1.00 21.87 122 ASN B O 1
ATOM 10536 N N . GLY B 1 123 ? 34.251 67.505 90.861 1.00 19.97 123 GLY B N 1
ATOM 10537 C CA . GLY B 1 123 ? 35.689 67.636 90.781 1.00 18.44 123 GLY B CA 1
ATOM 10538 C C . GLY B 1 123 ? 36.000 68.891 90.003 1.00 17.98 123 GLY B C 1
ATOM 10539 O O . GLY B 1 123 ? 35.146 69.773 89.859 1.00 17.22 123 GLY B O 1
ATOM 10543 N N . LEU B 1 124 ? 37.236 68.966 89.507 1.00 16.42 124 LEU B N 1
ATOM 10544 C CA . LEU B 1 124 ? 37.644 70.048 88.634 1.00 16.48 124 LEU B CA 1
ATOM 10545 C C . LEU B 1 124 ? 37.487 69.635 87.180 1.00 18.41 124 LEU B C 1
ATOM 10546 O O . LEU B 1 124 ? 37.920 68.548 86.776 1.00 19.69 124 LEU B O 1
ATOM 10562 N N . TYR B 1 125 ? 36.865 70.512 86.407 1.00 17.50 125 TYR B N 1
ATOM 10563 C CA . TYR B 1 125 ? 36.639 70.316 84.984 1.00 18.30 125 TYR B CA 1
ATOM 10564 C C . TYR B 1 125 ? 37.384 71.417 84.246 1.00 18.94 125 TYR B C 1
ATOM 10565 O O . TYR B 1 125 ? 37.317 72.585 84.641 1.00 18.55 125 TYR B O 1
ATOM 10583 N N . HIS B 1 126 ? 38.115 71.048 83.197 1.00 18.58 126 HIS B N 1
ATOM 10584 C CA . HIS B 1 126 ? 38.894 72.014 82.437 1.00 18.66 126 HIS B CA 1
ATOM 10585 C C . HIS B 1 126 ? 38.152 72.392 81.160 1.00 20.39 126 HIS B C 1
ATOM 10586 O O . HIS B 1 126 ? 37.546 71.533 80.503 1.00 19.43 126 HIS B O 1
ATOM 10600 N N . THR B 1 127 ? 38.202 73.684 80.818 1.00 19.62 127 THR B N 1
ATOM 10601 C CA A THR B 1 127 ? 37.426 74.219 79.707 0.50 20.44 127 THR B CA 1
ATOM 10602 C CA B THR B 1 127 ? 37.418 74.229 79.722 0.50 20.42 127 THR B CA 1
ATOM 10603 C C . THR B 1 127 ? 38.273 75.150 78.854 1.00 19.91 127 THR B C 1
ATOM 10604 O O . THR B 1 127 ? 39.100 75.912 79.368 1.00 21.75 127 THR B O 1
ATOM 10625 N N . SER B 1 128 ? 38.063 75.085 77.536 1.00 18.45 128 SER B N 1
ATOM 10626 C CA . SER B 1 128 ? 38.761 75.952 76.597 1.00 18.41 128 SER B CA 1
ATOM 10627 C C . SER B 1 128 ? 37.925 77.150 76.168 1.00 20.19 128 SER B C 1
ATOM 10628 O O . SER B 1 128 ? 38.453 78.050 75.503 1.00 21.49 128 SER B O 1
ATOM 10636 N N . VAL B 1 129 ? 36.637 77.161 76.506 1.00 17.20 129 VAL B N 1
ATOM 10637 C CA . VAL B 1 129 ? 35.724 78.257 76.185 1.00 16.37 129 VAL B CA 1
ATOM 10638 C C . VAL B 1 129 ? 34.865 78.538 77.411 1.00 17.48 129 VAL B C 1
ATOM 10639 O O . VAL B 1 129 ? 34.815 77.729 78.348 1.00 17.74 129 VAL B O 1
ATOM 10652 N N . PRO B 1 130 ? 34.194 79.684 77.449 1.00 14.47 130 PRO B N 1
ATOM 10653 C CA . PRO B 1 130 ? 33.260 79.918 78.558 1.00 14.55 130 PRO B CA 1
ATOM 10654 C C . PRO B 1 130 ? 32.104 78.941 78.475 1.00 14.71 130 PRO B C 1
ATOM 10655 O O . PRO B 1 130 ? 31.789 78.410 77.412 1.00 18.61 130 PRO B O 1
ATOM 10666 N N . VAL B 1 131 ? 31.454 78.720 79.619 1.00 16.37 131 VAL B N 1
ATOM 10667 C CA . VAL B 1 131 ? 30.203 77.971 79.664 1.00 16.04 131 VAL B CA 1
ATOM 10668 C C . VAL B 1 131 ? 29.114 78.906 80.163 1.00 14.38 131 VAL B C 1
ATOM 10669 O O . VAL B 1 131 ? 29.366 79.756 81.024 1.00 15.69 131 VAL B O 1
ATOM 10682 N N . TYR B 1 132 ? 27.905 78.757 79.622 1.00 15.76 132 TYR B N 1
ATOM 10683 C CA . TYR B 1 132 ? 26.828 79.667 79.985 1.00 16.88 132 TYR B CA 1
ATOM 10684 C C . TYR B 1 132 ? 25.667 78.932 80.647 1.00 15.24 132 TYR B C 1
ATOM 10685 O O . TYR B 1 132 ? 25.438 77.732 80.444 1.00 16.55 132 TYR B O 1
ATOM 10703 N N . TYR B 1 133 ? 24.922 79.682 81.450 1.00 14.93 133 TYR B N 1
ATOM 10704 C CA . TYR B 1 133 ? 23.664 79.203 81.991 1.00 15.88 133 TYR B CA 1
ATOM 10705 C C . TYR B 1 133 ? 22.595 80.247 81.723 1.00 16.12 133 TYR B C 1
ATOM 10706 O O . TYR B 1 133 ? 22.887 81.426 81.493 1.00 15.38 133 TYR B O 1
ATOM 10724 N N . ASN B 1 134 ? 21.350 79.783 81.714 1.00 13.00 134 ASN B N 1
ATOM 10725 C CA . ASN B 1 134 ? 20.227 80.651 81.432 1.00 13.05 134 ASN B CA 1
ATOM 10726 C C . ASN B 1 134 ? 19.403 80.917 82.696 1.00 15.25 134 ASN B C 1
ATOM 10727 O O . ASN B 1 134 ? 19.795 81.742 83.526 1.00 16.12 134 ASN B O 1
ATOM 10738 N N . SER B 1 135 ? 18.248 80.269 82.823 1.00 14.51 135 SER B N 1
ATOM 10739 C CA . SER B 1 135 ? 17.359 80.506 83.954 1.00 14.59 135 SER B CA 1
ATOM 10740 C C . SER B 1 135 ? 16.923 79.192 84.590 1.00 15.36 135 SER B C 1
ATOM 10741 O O . SER B 1 135 ? 17.012 78.117 83.986 1.00 15.81 135 SER B O 1
ATOM 10749 N N . ASN B 1 136 ? 16.446 79.294 85.841 1.00 14.21 136 ASN B N 1
ATOM 10750 C CA . ASN B 1 136 ? 15.939 78.128 86.579 1.00 15.17 136 ASN B CA 1
ATOM 10751 C C . ASN B 1 136 ? 16.995 77.026 86.637 1.00 15.19 136 ASN B C 1
ATOM 10752 O O . ASN B 1 136 ? 16.699 75.841 86.462 1.00 16.24 136 ASN B O 1
ATOM 10763 N N . THR B 1 137 ? 18.236 77.421 86.875 1.00 13.86 137 THR B N 1
ATOM 10764 C CA . THR B 1 137 ? 19.361 76.505 86.865 1.00 14.37 137 THR B CA 1
ATOM 10765 C C . THR B 1 137 ? 19.909 76.373 88.278 1.00 15.44 137 THR B C 1
ATOM 10766 O O . THR B 1 137 ? 20.289 77.370 88.890 1.00 15.94 137 THR B O 1
ATOM 10777 N N . THR B 1 138 ? 19.983 75.141 88.772 1.00 14.37 138 THR B N 1
ATOM 10778 C CA . THR B 1 138 ? 20.627 74.863 90.050 1.00 15.16 138 THR B CA 1
ATOM 10779 C C . THR B 1 138 ? 21.899 74.080 89.769 1.00 13.99 138 THR B C 1
ATOM 10780 O O . THR B 1 138 ? 21.861 73.049 89.082 1.00 15.79 138 THR B O 1
ATOM 10791 N N . ILE B 1 139 ? 23.024 74.604 90.252 1.00 14.58 139 ILE B N 1
ATOM 10792 C CA . ILE B 1 139 ? 24.331 73.974 90.105 1.00 14.16 139 ILE B CA 1
ATOM 10793 C C . ILE B 1 139 ? 24.913 73.860 91.508 1.00 17.75 139 ILE B C 1
ATOM 10794 O O . ILE B 1 139 ? 24.981 74.868 92.216 1.00 18.21 139 ILE B O 1
ATOM 10810 N N . GLU B 1 140 ? 25.309 72.648 91.917 1.00 15.23 140 GLU B N 1
ATOM 10811 C CA . GLU B 1 140 ? 25.806 72.401 93.270 1.00 13.43 140 GLU B CA 1
ATOM 10812 C C . GLU B 1 140 ? 27.094 71.580 93.252 1.00 14.85 140 GLU B C 1
ATOM 10813 O O . GLU B 1 140 ? 27.091 70.429 92.803 1.00 16.80 140 GLU B O 1
ATOM 10825 N N . GLY B 1 141 ? 28.185 72.165 93.763 1.00 15.30 141 GLY B N 1
ATOM 10826 C CA . GLY B 1 141 ? 29.370 71.417 94.139 1.00 16.01 141 GLY B CA 1
ATOM 10827 C C . GLY B 1 141 ? 29.411 71.170 95.651 1.00 16.72 141 GLY B C 1
ATOM 10828 O O . GLY B 1 141 ? 28.543 71.605 96.407 1.00 17.53 141 GLY B O 1
ATOM 10832 N N . THR B 1 142 ? 30.432 70.425 96.088 1.00 15.91 142 THR B N 1
ATOM 10833 C CA . THR B 1 142 ? 30.601 70.172 97.514 1.00 16.15 142 THR B CA 1
ATOM 10834 C C . THR B 1 142 ? 31.554 71.150 98.194 1.00 17.29 142 THR B C 1
ATOM 10835 O O . THR B 1 142 ? 31.713 71.075 99.420 1.00 17.88 142 THR B O 1
ATOM 10846 N N . GLY B 1 143 ? 32.188 72.043 97.453 1.00 15.14 143 GLY B N 1
ATOM 10847 C CA . GLY B 1 143 ? 33.033 73.060 98.052 1.00 15.94 143 GLY B CA 1
ATOM 10848 C C . GLY B 1 143 ? 34.010 73.623 97.044 1.00 15.95 143 GLY B C 1
ATOM 10849 O O . GLY B 1 143 ? 34.285 73.031 95.997 1.00 16.60 143 GLY B O 1
ATOM 10853 N N . GLU B 1 144 ? 34.586 74.769 97.402 1.00 14.17 144 GLU B N 1
ATOM 10854 C CA . GLU B 1 144 ? 35.347 75.591 96.468 1.00 16.64 144 GLU B CA 1
ATOM 10855 C C . GLU B 1 144 ? 36.787 75.138 96.260 1.00 16.87 144 GLU B C 1
ATOM 10856 O O . GLU B 1 144 ? 37.439 75.634 95.340 1.00 17.27 144 GLU B O 1
ATOM 10868 N N . LEU B 1 145 ? 37.308 74.222 97.066 1.00 16.96 145 LEU B N 1
ATOM 10869 C CA . LEU B 1 145 ? 38.664 73.746 96.828 1.00 19.43 145 LEU B CA 1
ATOM 10870 C C . LEU B 1 145 ? 38.711 72.731 95.693 1.00 22.48 145 LEU B C 1
ATOM 10871 O O . LEU B 1 145 ? 39.624 72.764 94.858 1.00 22.08 145 LEU B O 1
ATOM 10887 N N . ASP B 1 146 ? 37.724 71.848 95.627 1.00 19.55 146 ASP B N 1
ATOM 10888 C CA . ASP B 1 146 ? 37.817 70.677 94.778 1.00 18.84 146 ASP B CA 1
ATOM 10889 C C . ASP B 1 146 ? 36.816 70.617 93.640 1.00 18.51 146 ASP B C 1
ATOM 10890 O O . ASP B 1 146 ? 36.948 69.734 92.790 1.00 18.94 146 ASP B O 1
ATOM 10899 N N . CYS B 1 147 ? 35.832 71.515 93.592 1.00 16.88 147 CYS B N 1
ATOM 10900 C CA . CYS B 1 147 ? 34.783 71.489 92.583 1.00 16.56 147 CYS B CA 1
ATOM 10901 C C . CYS B 1 147 ? 34.824 72.782 91.792 1.00 15.85 147 CYS B C 1
ATOM 10902 O O . CYS B 1 147 ? 34.918 73.863 92.384 1.00 16.82 147 CYS B O 1
ATOM 10910 N N . GLY B 1 148 ? 34.732 72.683 90.471 1.00 16.30 148 GLY B N 1
ATOM 10911 C CA . GLY B 1 148 ? 34.592 73.884 89.667 1.00 15.71 148 GLY B CA 1
ATOM 10912 C C . GLY B 1 148 ? 35.226 73.741 88.298 1.00 16.72 148 GLY B C 1
ATOM 10913 O O . GLY B 1 148 ? 35.504 72.637 87.825 1.00 16.38 148 GLY B O 1
ATOM 10917 N N . PHE B 1 149 ? 35.413 74.904 87.661 1.00 16.09 149 PHE B N 1
ATOM 10918 C CA . PHE B 1 149 ? 35.838 75.012 86.271 1.00 16.33 149 PHE B CA 1
ATOM 10919 C C . PHE B 1 149 ? 37.173 75.746 86.208 1.00 19.42 149 PHE B C 1
ATOM 10920 O O . PHE B 1 149 ? 37.325 76.821 86.808 1.00 18.05 149 PHE B O 1
ATOM 10937 N N . ILE B 1 150 ? 38.128 75.166 85.486 1.00 16.10 150 ILE B N 1
ATOM 10938 C CA . ILE B 1 150 ? 39.435 75.766 85.236 1.00 15.64 150 ILE B CA 1
ATOM 10939 C C . ILE B 1 150 ? 39.509 76.081 83.753 1.00 18.22 150 ILE B C 1
ATOM 10940 O O . ILE B 1 150 ? 39.558 75.168 82.926 1.00 18.78 150 ILE B O 1
ATOM 10956 N N . LYS B 1 151 ? 39.533 77.365 83.415 1.00 16.09 151 LYS B N 1
ATOM 10957 C CA . LYS B 1 151 ? 39.572 77.796 82.024 1.00 15.86 151 LYS B CA 1
ATOM 10958 C C . LYS B 1 151 ? 41.018 77.975 81.582 1.00 17.51 151 LYS B C 1
ATOM 10959 O O . LYS B 1 151 ? 41.798 78.650 82.260 1.00 18.70 151 LYS B O 1
ATOM 10978 N N . THR B 1 152 ? 41.370 77.371 80.444 1.00 17.30 152 THR B N 1
ATOM 10979 C CA . THR B 1 152 ? 42.758 77.250 80.019 1.00 18.17 152 THR B CA 1
ATOM 10980 C C . THR B 1 152 ? 43.138 78.160 78.861 1.00 18.45 152 THR B C 1
ATOM 10981 O O . THR B 1 152 ? 44.283 78.105 78.402 1.00 20.06 152 THR B O 1
ATOM 10992 N N . THR B 1 153 ? 42.224 79.004 78.391 1.00 19.40 153 THR B N 1
ATOM 10993 C CA . THR B 1 153 ? 42.461 79.894 77.267 1.00 20.35 153 THR B CA 1
ATOM 10994 C C . THR B 1 153 ? 41.788 81.218 77.553 1.00 19.50 153 THR B C 1
ATOM 10995 O O . THR B 1 153 ? 41.057 81.368 78.535 1.00 18.45 153 THR B O 1
ATOM 11006 N N . ASN B 1 154 ? 41.976 82.161 76.631 1.00 19.15 154 ASN B N 1
ATOM 11007 C CA . ASN B 1 154 ? 41.216 83.406 76.633 1.00 17.62 154 ASN B CA 1
ATOM 11008 C C . ASN B 1 154 ? 40.078 83.395 75.606 1.00 19.33 154 ASN B C 1
ATOM 11009 O O . ASN B 1 154 ? 39.575 84.462 75.239 1.00 19.56 154 ASN B O 1
ATOM 11020 N N . ASN B 1 155 ? 39.645 82.213 75.165 1.00 18.37 155 ASN B N 1
ATOM 11021 C CA . ASN B 1 155 ? 38.625 82.119 74.128 1.00 19.03 155 ASN B CA 1
ATOM 11022 C C . ASN B 1 155 ? 37.258 82.556 74.662 1.00 19.04 155 ASN B C 1
ATOM 11023 O O . ASN B 1 155 ? 36.974 82.501 75.861 1.00 19.94 155 ASN B O 1
ATOM 11034 N N . THR B 1 156 ? 36.405 82.989 73.745 1.00 19.40 156 THR B N 1
ATOM 11035 C CA . THR B 1 156 ? 35.069 83.470 74.065 1.00 17.41 156 THR B CA 1
ATOM 11036 C C . THR B 1 156 ? 34.021 82.489 73.543 1.00 18.36 156 THR B C 1
ATOM 11037 O O . THR B 1 156 ? 34.324 81.530 72.826 1.00 18.85 156 THR B O 1
ATOM 11048 N N . LEU B 1 157 ? 32.767 82.757 73.893 1.00 17.26 157 LEU B N 1
ATOM 11049 C CA . LEU B 1 157 ? 31.664 82.132 73.189 1.00 17.61 157 LEU B CA 1
ATOM 11050 C C . LEU B 1 157 ? 31.612 82.665 71.766 1.00 21.87 157 LEU B C 1
ATOM 11051 O O . LEU B 1 157 ? 32.253 83.667 71.425 1.00 21.12 157 LEU B O 1
ATOM 11067 N N . SER B 1 158 ? 30.811 82.000 70.936 1.00 22.62 158 SER B N 1
ATOM 11068 C CA . SER B 1 158 ? 30.679 82.342 69.524 1.00 25.00 158 SER B CA 1
ATOM 11069 C C . SER B 1 158 ? 29.216 82.526 69.138 1.00 26.51 158 SER B C 1
ATOM 11070 O O . SER B 1 158 ? 28.759 82.046 68.094 1.00 27.27 158 SER B O 1
ATOM 11078 N N . LEU B 1 159 ? 28.462 83.233 69.966 1.00 22.35 159 LEU B N 1
ATOM 11079 C CA . LEU B 1 159 ? 27.030 83.374 69.753 1.00 25.57 159 LEU B CA 1
ATOM 11080 C C . LEU B 1 159 ? 26.663 84.616 68.949 1.00 26.85 159 LEU B C 1
ATOM 11081 O O . LEU B 1 159 ? 25.589 84.644 68.339 1.00 29.28 159 LEU B O 1
ATOM 11097 N N . GLY B 1 160 ? 27.520 85.632 68.926 1.00 25.37 160 GLY B N 1
ATOM 11098 C CA . GLY B 1 160 ? 27.233 86.854 68.195 1.00 27.19 160 GLY B CA 1
ATOM 11099 C C . GLY B 1 160 ? 26.245 87.745 68.931 1.00 26.13 160 GLY B C 1
ATOM 11100 O O . GLY B 1 160 ? 25.832 87.483 70.065 1.00 23.67 160 GLY B O 1
ATOM 11104 N N . ASN B 1 161 ? 25.873 88.832 68.262 1.00 24.11 161 ASN B N 1
ATOM 11105 C CA . ASN B 1 161 ? 24.945 89.797 68.837 1.00 24.99 161 ASN B CA 1
ATOM 11106 C C . ASN B 1 161 ? 23.554 89.199 69.001 1.00 24.45 161 ASN B C 1
ATOM 11107 O O . ASN B 1 161 ? 23.100 88.391 68.188 1.00 23.72 161 ASN B O 1
ATOM 11118 N N . ARG B 1 162 ? 22.862 89.635 70.052 1.00 22.18 162 ARG B N 1
ATOM 11119 C CA . ARG B 1 162 ? 21.436 89.400 70.222 1.00 24.90 162 ARG B CA 1
ATOM 11120 C C . ARG B 1 162 ? 20.777 90.698 70.657 1.00 22.68 162 ARG B C 1
ATOM 11121 O O . ARG B 1 162 ? 21.332 91.435 71.479 1.00 23.54 162 ARG B O 1
ATOM 11142 N N . THR B 1 163 ? 19.574 90.945 70.149 1.00 21.97 163 THR B N 1
ATOM 11143 C CA . THR B 1 163 ? 18.805 92.122 70.533 1.00 22.45 163 THR B CA 1
ATOM 11144 C C . THR B 1 163 ? 17.857 91.743 71.663 1.00 21.87 163 THR B C 1
ATOM 11145 O O . THR B 1 163 ? 17.043 90.825 71.520 1.00 21.06 163 THR B O 1
ATOM 11156 N N . ILE B 1 164 ? 17.982 92.442 72.785 1.00 19.94 164 ILE B N 1
ATOM 11157 C CA . ILE B 1 164 ? 17.182 92.206 73.982 1.00 20.12 164 ILE B CA 1
ATOM 11158 C C . ILE B 1 164 ? 16.541 93.529 74.357 1.00 21.23 164 ILE B C 1
ATOM 11159 O O . ILE B 1 164 ? 17.249 94.506 74.630 1.00 20.56 164 ILE B O 1
ATOM 11175 N N . ASN B 1 165 ? 15.208 93.563 74.378 1.00 21.92 165 ASN B N 1
ATOM 11176 C CA . ASN B 1 165 ? 14.467 94.793 74.655 1.00 23.36 165 ASN B CA 1
ATOM 11177 C C . ASN B 1 165 ? 15.009 95.960 73.832 1.00 25.32 165 ASN B C 1
ATOM 11178 O O . ASN B 1 165 ? 15.232 97.063 74.340 1.00 25.66 165 ASN B O 1
ATOM 11189 N N . GLY B 1 166 ? 15.228 95.702 72.542 1.00 27.27 166 GLY B N 1
ATOM 11190 C CA . GLY B 1 166 ? 15.699 96.719 71.623 1.00 28.59 166 GLY B CA 1
ATOM 11191 C C . GLY B 1 166 ? 17.155 97.113 71.745 1.00 29.62 166 GLY B C 1
ATOM 11192 O O . GLY B 1 166 ? 17.597 97.996 70.996 1.00 30.99 166 GLY B O 1
ATOM 11196 N N . LYS B 1 167 ? 17.921 96.493 72.646 1.00 23.48 167 LYS B N 1
ATOM 11197 C CA . LYS B 1 167 ? 19.338 96.789 72.826 1.00 21.51 167 LYS B CA 1
ATOM 11198 C C . LYS B 1 167 ? 20.180 95.665 72.239 1.00 20.99 167 LYS B C 1
ATOM 11199 O O . LYS B 1 167 ? 19.909 94.477 72.474 1.00 20.86 167 LYS B O 1
ATOM 11218 N N . ILE B 1 168 ? 21.223 96.037 71.503 1.00 20.17 168 ILE B N 1
ATOM 11219 C CA . ILE B 1 168 ? 22.142 95.042 70.968 1.00 18.77 168 ILE B CA 1
ATOM 11220 C C . ILE B 1 168 ? 23.101 94.626 72.076 1.00 21.79 168 ILE B C 1
ATOM 11221 O O . ILE B 1 168 ? 23.870 95.449 72.585 1.00 24.26 168 ILE B O 1
ATOM 11254 N N . ASN B 1 170 ? 25.978 91.548 73.497 1.00 20.36 170 ASN B N 1
ATOM 11255 C CA . ASN B 1 170 ? 26.921 90.567 73.001 1.00 19.91 170 ASN B CA 1
ATOM 11256 C C . ASN B 1 170 ? 27.566 89.906 74.206 1.00 17.95 170 ASN B C 1
ATOM 11257 O O . ASN B 1 170 ? 28.010 90.600 75.121 1.00 18.54 170 ASN B O 1
ATOM 11268 N N . PHE B 1 171 ? 27.571 88.573 74.225 1.00 16.36 171 PHE B N 1
ATOM 11269 C CA . PHE B 1 171 ? 28.082 87.800 75.352 1.00 17.06 171 PHE B CA 1
ATOM 11270 C C . PHE B 1 171 ? 29.424 87.136 75.050 1.00 17.69 171 PHE B C 1
ATOM 11271 O O . PHE B 1 171 ? 29.902 86.322 75.851 1.00 17.29 171 PHE B O 1
ATOM 11288 N N . ASP B 1 172 ? 30.052 87.490 73.928 1.00 16.62 172 ASP B N 1
ATOM 11289 C CA . ASP B 1 172 ? 31.277 86.835 73.463 1.00 17.36 172 ASP B CA 1
ATOM 11290 C C . ASP B 1 172 ? 32.509 87.508 74.080 1.00 17.75 172 ASP B C 1
ATOM 11291 O O . ASP B 1 172 ? 33.379 88.053 73.388 1.00 19.74 172 ASP B O 1
ATOM 11300 N N . VAL B 1 173 ? 32.582 87.425 75.403 1.00 17.82 173 VAL B N 1
ATOM 11301 C CA . VAL B 1 173 ? 33.683 87.987 76.180 1.00 17.37 173 VAL B CA 1
ATOM 11302 C C . VAL B 1 173 ? 34.547 86.857 76.716 1.00 16.64 173 VAL B C 1
ATOM 11303 O O . VAL B 1 173 ? 34.148 85.692 76.747 1.00 17.89 173 VAL B O 1
ATOM 11316 N N . ASP B 1 174 ? 35.759 87.215 77.140 1.00 16.19 174 ASP B N 1
ATOM 11317 C CA . ASP B 1 174 ? 36.655 86.258 77.784 1.00 15.77 174 ASP B CA 1
ATOM 11318 C C . ASP B 1 174 ? 36.225 86.132 79.233 1.00 15.41 174 ASP B C 1
ATOM 11319 O O . ASP B 1 174 ? 36.582 86.962 80.073 1.00 15.33 174 ASP B O 1
ATOM 11328 N N . ALA B 1 175 ? 35.461 85.080 79.527 1.00 15.10 175 ALA B N 1
ATOM 11329 C CA . ALA B 1 175 ? 34.972 84.798 80.865 1.00 13.36 175 ALA B CA 1
ATOM 11330 C C . ALA B 1 175 ? 35.011 83.294 81.085 1.00 16.27 175 ALA B C 1
ATOM 11331 O O . ALA B 1 175 ? 35.162 82.514 80.138 1.00 17.40 175 ALA B O 1
ATOM 11338 N N . ILE B 1 176 ? 34.865 82.883 82.340 1.00 13.81 176 ILE B N 1
ATOM 11339 C CA . ILE B 1 176 ? 34.788 81.458 82.655 1.00 13.63 176 ILE B CA 1
ATOM 11340 C C . ILE B 1 176 ? 33.352 80.967 82.574 1.00 14.01 176 ILE B C 1
ATOM 11341 O O . ILE B 1 176 ? 33.073 79.946 81.948 1.00 14.85 176 ILE B O 1
ATOM 11374 N N . VAL B 1 178 ? 29.189 82.518 82.027 1.00 14.20 178 VAL B N 1
ATOM 11375 C CA . VAL B 1 178 ? 28.389 83.627 81.522 1.00 13.57 178 VAL B CA 1
ATOM 11376 C C . VAL B 1 178 ? 26.910 83.339 81.774 1.00 14.65 178 VAL B C 1
ATOM 11377 O O . VAL B 1 178 ? 26.412 82.265 81.426 1.00 15.93 178 VAL B O 1
ATOM 11390 N N . ALA B 1 179 ? 26.213 84.297 82.374 1.00 13.68 179 ALA B N 1
ATOM 11391 C CA . ALA B 1 179 ? 24.771 84.224 82.535 1.00 13.84 179 ALA B CA 1
ATOM 11392 C C . ALA B 1 179 ? 24.103 84.923 81.359 1.00 14.81 179 ALA B C 1
ATOM 11393 O O . ALA B 1 179 ? 24.402 86.087 81.076 1.00 14.34 179 ALA B O 1
ATOM 11400 N N . ILE B 1 180 ? 23.210 84.211 80.678 1.00 13.53 180 ILE B N 1
ATOM 11401 C CA . ILE B 1 180 ? 22.554 84.691 79.465 1.00 13.52 180 ILE B CA 1
ATOM 11402 C C . ILE B 1 180 ? 21.049 84.466 79.603 1.00 14.30 180 ILE B C 1
ATOM 11403 O O . ILE B 1 180 ? 20.636 83.344 79.924 1.00 14.77 180 ILE B O 1
ATOM 11419 N N . PRO B 1 181 ? 20.194 85.466 79.354 1.00 14.04 181 PRO B N 1
ATOM 11420 C CA . PRO B 1 181 ? 18.748 85.218 79.414 1.00 14.22 181 PRO B CA 1
ATOM 11421 C C . PRO B 1 181 ? 18.322 84.172 78.402 1.00 15.72 181 PRO B C 1
ATOM 11422 O O . PRO B 1 181 ? 18.916 84.024 77.328 1.00 15.83 181 PRO B O 1
ATOM 11433 N N . ARG B 1 182 ? 17.244 83.472 78.733 1.00 15.53 182 ARG B N 1
ATOM 11434 C CA . ARG B 1 182 ? 16.565 82.677 77.725 1.00 17.35 182 ARG B CA 1
ATOM 11435 C C . ARG B 1 182 ? 16.159 83.562 76.547 1.00 20.38 182 ARG B C 1
ATOM 11436 O O . ARG B 1 182 ? 15.897 84.757 76.699 1.00 19.09 182 ARG B O 1
ATOM 11457 N N . VAL B 1 183 ? 16.089 82.957 75.359 1.00 20.84 183 VAL B N 1
ATOM 11458 C CA . VAL B 1 183 ? 15.585 83.679 74.193 1.00 21.94 183 VAL B CA 1
ATOM 11459 C C . VAL B 1 183 ? 14.205 84.241 74.502 1.00 21.52 183 VAL B C 1
ATOM 11460 O O . VAL B 1 183 ? 13.305 83.525 74.953 1.00 23.57 183 VAL B O 1
ATOM 11473 N N . GLY B 1 184 ? 14.031 85.533 74.259 1.00 23.51 184 GLY B N 1
ATOM 11474 C CA . GLY B 1 184 ? 12.779 86.206 74.534 1.00 22.49 184 GLY B CA 1
ATOM 11475 C C . GLY B 1 184 ? 12.676 86.842 75.905 1.00 22.42 184 GLY B C 1
ATOM 11476 O O . GLY B 1 184 ? 11.741 87.623 76.142 1.00 24.83 184 GLY B O 1
ATOM 11480 N N . ASP B 1 185 ? 13.607 86.551 76.806 1.00 18.67 185 ASP B N 1
ATOM 11481 C CA . ASP B 1 185 ? 13.615 87.087 78.161 1.00 16.69 185 ASP B CA 1
ATOM 11482 C C . ASP B 1 185 ? 14.667 88.189 78.273 1.00 18.30 185 ASP B C 1
ATOM 11483 O O . ASP B 1 185 ? 15.597 88.279 77.459 1.00 16.91 185 ASP B O 1
ATOM 11492 N N . TRP B 1 186 ? 14.534 89.009 79.320 1.00 15.66 186 TRP B N 1
ATOM 11493 C CA . TRP B 1 186 ? 15.511 90.057 79.583 1.00 16.08 186 TRP B CA 1
ATOM 11494 C C . TRP B 1 186 ? 16.571 89.678 80.604 1.00 15.29 186 TRP B C 1
ATOM 11495 O O . TRP B 1 186 ? 17.648 90.279 80.576 1.00 14.68 186 TRP B O 1
ATOM 11516 N N . TYR B 1 187 ? 16.312 88.709 81.497 1.00 14.55 187 TYR B N 1
ATOM 11517 C CA . TYR B 1 187 ? 17.231 88.390 82.591 1.00 13.93 187 TYR B CA 1
ATOM 11518 C C . TYR B 1 187 ? 17.467 86.890 82.686 1.00 12.74 187 TYR B C 1
ATOM 11519 O O . TYR B 1 187 ? 16.559 86.086 82.446 1.00 14.10 187 TYR B O 1
ATOM 11537 N N . ALA B 1 188 ? 18.696 86.534 83.052 1.00 14.06 188 ALA B N 1
ATOM 11538 C CA . ALA B 1 188 ? 19.042 85.194 83.510 1.00 13.70 188 ALA B CA 1
ATOM 11539 C C . ALA B 1 188 ? 18.624 85.106 84.975 1.00 13.07 188 ALA B C 1
ATOM 11540 O O . ALA B 1 188 ? 19.207 85.779 85.836 1.00 13.25 188 ALA B O 1
ATOM 11547 N N . GLN B 1 189 ? 17.558 84.364 85.250 1.00 12.76 189 GLN B N 1
ATOM 11548 C CA . GLN B 1 189 ? 16.872 84.512 86.521 1.00 14.25 189 GLN B CA 1
ATOM 11549 C C . GLN B 1 189 ? 16.531 83.162 87.131 1.00 14.23 189 GLN B C 1
ATOM 11550 O O . GLN B 1 189 ? 16.516 82.126 86.458 1.00 12.19 189 GLN B O 1
ATOM 11564 N N . ASN B 1 190 ? 16.225 83.213 88.435 1.00 12.43 190 ASN B N 1
ATOM 11565 C CA . ASN B 1 190 ? 15.806 82.047 89.207 1.00 12.55 190 ASN B CA 1
ATOM 11566 C C . ASN B 1 190 ? 16.864 80.957 89.174 1.00 12.62 190 ASN B C 1
ATOM 11567 O O . ASN B 1 190 ? 16.558 79.770 89.110 1.00 14.42 190 ASN B O 1
ATOM 11578 N N . ASN B 1 191 ? 18.121 81.372 89.260 1.00 12.62 191 ASN B N 1
ATOM 11579 C CA . ASN B 1 191 ? 19.246 80.461 89.335 1.00 13.64 191 ASN B CA 1
ATOM 11580 C C . ASN B 1 191 ? 19.726 80.355 90.779 1.00 13.96 191 ASN B C 1
ATOM 11581 O O . ASN B 1 191 ? 19.566 81.286 91.581 1.00 13.04 191 ASN B O 1
ATOM 11592 N N . HIS B 1 192 ? 20.326 79.204 91.091 1.00 13.56 192 HIS B N 1
ATOM 11593 C CA . HIS B 1 192 ? 20.704 78.834 92.458 1.00 12.54 192 HIS B CA 1
ATOM 11594 C C . HIS B 1 192 ? 22.014 78.057 92.349 1.00 13.44 192 HIS B C 1
ATOM 11595 O O . HIS B 1 192 ? 22.014 76.844 92.135 1.00 16.89 192 HIS B O 1
ATOM 11609 N N . LEU B 1 193 ? 23.129 78.781 92.453 1.00 12.22 193 LEU B N 1
ATOM 11610 C CA . LEU B 1 193 ? 24.460 78.231 92.268 1.00 13.75 193 LEU B CA 1
ATOM 11611 C C . LEU B 1 193 ? 25.161 78.156 93.615 1.00 14.57 193 LEU B C 1
ATOM 11612 O O . LEU B 1 193 ? 25.087 79.105 94.407 1.00 14.82 193 LEU B O 1
ATOM 11628 N N . SER B 1 194 ? 25.835 77.037 93.888 1.00 14.11 194 SER B N 1
ATOM 11629 C CA . SER B 1 194 ? 26.554 76.943 95.160 1.00 14.45 194 SER B CA 1
ATOM 11630 C C . SER B 1 194 ? 27.712 75.960 95.094 1.00 13.76 194 SER B C 1
ATOM 11631 O O . SER B 1 194 ? 27.634 74.908 94.451 1.00 15.05 194 SER B O 1
ATOM 11639 N N . GLY B 1 195 ? 28.776 76.302 95.809 1.00 13.62 195 GLY B N 1
ATOM 11640 C CA . GLY B 1 195 ? 29.754 75.312 96.222 1.00 13.06 195 GLY B CA 1
ATOM 11641 C C . GLY B 1 195 ? 30.802 74.945 95.195 1.00 13.15 195 GLY B C 1
ATOM 11642 O O . GLY B 1 195 ? 31.123 73.751 95.063 1.00 15.21 195 GLY B O 1
ATOM 11646 N N . PHE B 1 196 ? 31.353 75.930 94.468 1.00 13.77 196 PHE B N 1
ATOM 11647 C CA . PHE B 1 196 ? 32.391 75.648 93.480 1.00 14.29 196 PHE B CA 1
ATOM 11648 C C . PHE B 1 196 ? 33.231 76.887 93.171 1.00 15.08 196 PHE B C 1
ATOM 11649 O O . PHE B 1 196 ? 32.908 78.014 93.563 1.00 14.45 196 PHE B O 1
ATOM 11666 N N . THR B 1 197 ? 34.309 76.656 92.417 1.00 12.56 197 THR B N 1
ATOM 11667 C CA . THR B 1 197 ? 35.238 77.701 92.011 1.00 13.95 197 THR B CA 1
ATOM 11668 C C . THR B 1 197 ? 35.266 77.866 90.490 1.00 15.89 197 THR B C 1
ATOM 11669 O O . THR B 1 197 ? 35.017 76.922 89.729 1.00 16.14 197 THR B O 1
ATOM 11680 N N . LEU B 1 198 ? 35.566 79.098 90.075 1.00 14.82 198 LEU B N 1
ATOM 11681 C CA . LEU B 1 198 ? 35.813 79.492 88.690 1.00 14.97 198 LEU B CA 1
ATOM 11682 C C . LEU B 1 198 ? 37.203 80.098 88.661 1.00 13.72 198 LEU B C 1
ATOM 11683 O O . LEU B 1 198 ? 37.422 81.159 89.254 1.00 14.48 198 LEU B O 1
ATOM 11699 N N . GLN B 1 199 ? 38.151 79.437 87.989 1.00 13.42 199 GLN B N 1
ATOM 11700 C CA . GLN B 1 199 ? 39.512 79.956 87.933 1.00 15.16 199 GLN B CA 1
ATOM 11701 C C . GLN B 1 199 ? 40.071 79.868 86.528 1.00 14.88 199 GLN B C 1
ATOM 11702 O O . GLN B 1 199 ? 39.744 78.954 85.771 1.00 15.91 199 GLN B O 1
ATOM 11716 N N . TYR B 1 200 ? 40.941 80.821 86.193 1.00 14.41 200 TYR B N 1
ATOM 11717 C CA . TYR B 1 200 ? 41.816 80.657 85.041 1.00 15.90 200 TYR B CA 1
ATOM 11718 C C . TYR B 1 200 ? 43.051 79.870 85.445 1.00 17.51 200 TYR B C 1
ATOM 11719 O O . TYR B 1 200 ? 43.501 79.918 86.590 1.00 16.26 200 TYR B O 1
ATOM 11737 N N . ASP B 1 201 ? 43.606 79.163 84.478 1.00 17.89 201 ASP B N 1
ATOM 11738 C CA . ASP B 1 201 ? 44.922 78.559 84.618 1.00 19.74 201 ASP B CA 1
ATOM 11739 C C . ASP B 1 201 ? 45.924 79.654 84.967 1.00 18.63 201 ASP B C 1
ATOM 11740 O O . ASP B 1 201 ? 46.050 80.643 84.242 1.00 19.11 201 ASP B O 1
ATOM 11749 N N . SER B 1 202 ? 46.607 79.511 86.101 1.00 21.17 202 SER B N 1
ATOM 11750 C CA . SER B 1 202 ? 47.446 80.607 86.567 1.00 24.50 202 SER B CA 1
ATOM 11751 C C . SER B 1 202 ? 48.577 80.911 85.593 1.00 26.96 202 SER B C 1
ATOM 11752 O O . SER B 1 202 ? 49.158 81.995 85.664 1.00 28.79 202 SER B O 1
ATOM 11760 N N . ALA B 1 203 ? 48.903 79.986 84.695 1.00 24.86 203 ALA B N 1
ATOM 11761 C CA . ALA B 1 203 ? 50.001 80.185 83.756 1.00 28.40 203 ALA B CA 1
ATOM 11762 C C . ALA B 1 203 ? 49.649 81.098 82.585 1.00 28.28 203 ALA B C 1
ATOM 11763 O O . ALA B 1 203 ? 50.555 81.528 81.856 1.00 27.80 203 ALA B O 1
ATOM 11770 N N . LEU B 1 204 ? 48.376 81.406 82.373 1.00 24.18 204 LEU B N 1
ATOM 11771 C CA . LEU B 1 204 ? 48.013 82.296 81.283 1.00 23.01 204 LEU B CA 1
ATOM 11772 C C . LEU B 1 204 ? 48.607 83.682 81.505 1.00 23.12 204 LEU B C 1
ATOM 11773 O O . LEU B 1 204 ? 48.397 84.273 82.570 1.00 25.19 204 LEU B O 1
ATOM 11789 N N . PRO B 1 205 ? 49.307 84.250 80.523 1.00 25.19 205 PRO B N 1
ATOM 11790 C CA . PRO B 1 205 ? 49.829 85.617 80.694 1.00 26.27 205 PRO B CA 1
ATOM 11791 C C . PRO B 1 205 ? 48.756 86.657 80.919 1.00 23.85 205 PRO B C 1
ATOM 11792 O O . PRO B 1 205 ? 49.007 87.652 81.613 1.00 24.85 205 PRO B O 1
ATOM 11803 N N . THR B 1 206 ? 47.572 86.465 80.353 1.00 20.34 206 THR B N 1
ATOM 11804 C CA . THR B 1 206 ? 46.466 87.394 80.493 1.00 17.04 206 THR B CA 1
ATOM 11805 C C . THR B 1 206 ? 45.243 86.634 80.980 1.00 16.31 206 THR B C 1
ATOM 11806 O O . THR B 1 206 ? 44.968 85.528 80.509 1.00 16.48 206 THR B O 1
ATOM 11817 N N . LYS B 1 207 ? 44.514 87.238 81.909 1.00 15.13 207 LYS B N 1
ATOM 11818 C CA . LYS B 1 207 ? 43.315 86.642 82.478 1.00 16.90 207 LYS B CA 1
ATOM 11819 C C . LYS B 1 207 ? 42.075 87.413 82.045 1.00 17.61 207 LYS B C 1
ATOM 11820 O O . LYS B 1 207 ? 42.152 88.553 81.584 1.00 18.44 207 LYS B O 1
ATOM 11839 N N . GLY B 1 208 ? 40.914 86.788 82.240 1.00 17.34 208 GLY B N 1
ATOM 11840 C CA . GLY B 1 208 ? 39.641 87.415 81.922 1.00 15.41 208 GLY B CA 1
ATOM 11841 C C . GLY B 1 208 ? 38.708 87.607 83.103 1.00 13.70 208 GLY B C 1
ATOM 11842 O O . GLY B 1 208 ? 39.138 87.883 84.231 1.00 13.82 208 GLY B O 1
ATOM 11846 N N . ILE B 1 209 ? 37.406 87.496 82.835 1.00 13.41 209 ILE B N 1
ATOM 11847 C CA . ILE B 1 209 ? 36.360 87.676 83.836 1.00 12.28 209 ILE B CA 1
ATOM 11848 C C . ILE B 1 209 ? 35.995 86.318 84.433 1.00 14.22 209 ILE B C 1
ATOM 11849 O O . ILE B 1 209 ? 35.858 85.331 83.715 1.00 14.90 209 ILE B O 1
ATOM 11865 N N . GLY B 1 210 ? 35.799 86.261 85.738 1.00 11.52 210 GLY B N 1
ATOM 11866 C CA . GLY B 1 210 ? 35.339 85.015 86.335 1.00 13.91 210 GLY B CA 1
ATOM 11867 C C . GLY B 1 210 ? 33.913 84.684 85.932 1.00 14.27 210 GLY B C 1
ATOM 11868 O O . GLY B 1 210 ? 33.661 83.743 85.165 1.00 14.64 210 GLY B O 1
ATOM 11872 N N . LEU B 1 211 ? 32.965 85.465 86.451 1.00 12.60 211 LEU B N 1
ATOM 11873 C CA . LEU B 1 211 ? 31.547 85.336 86.126 1.00 12.28 211 LEU B CA 1
ATOM 11874 C C . LEU B 1 211 ? 31.095 86.626 85.458 1.00 11.85 211 LEU B C 1
ATOM 11875 O O . LEU B 1 211 ? 31.076 87.680 86.102 1.00 12.68 211 LEU B O 1
ATOM 11891 N N . TYR B 1 212 ? 30.738 86.546 84.169 1.00 12.77 212 TYR B N 1
ATOM 11892 C CA . TYR B 1 212 ? 30.121 87.662 83.460 1.00 12.75 212 TYR B CA 1
ATOM 11893 C C . TYR B 1 212 ? 28.620 87.434 83.483 1.00 13.72 212 TYR B C 1
ATOM 11894 O O . TYR B 1 212 ? 28.103 86.553 82.795 1.00 13.83 212 TYR B O 1
ATOM 11912 N N . ALA B 1 213 ? 27.926 88.228 84.277 1.00 12.98 213 ALA B N 1
ATOM 11913 C CA . ALA B 1 213 ? 26.508 88.025 84.538 1.00 14.62 213 ALA B CA 1
ATOM 11914 C C . ALA B 1 213 ? 25.790 89.339 84.309 1.00 12.99 213 ALA B C 1
ATOM 11915 O O . ALA B 1 213 ? 25.331 89.990 85.258 1.00 11.38 213 ALA B O 1
ATOM 11922 N N . PRO B 1 214 ? 25.683 89.770 83.047 1.00 13.04 214 PRO B N 1
ATOM 11923 C CA . PRO B 1 214 ? 25.253 91.156 82.798 1.00 12.83 214 PRO B CA 1
ATOM 11924 C C . PRO B 1 214 ? 23.838 91.433 83.257 1.00 13.23 214 PRO B C 1
ATOM 11925 O O . PRO B 1 214 ? 23.602 92.433 83.939 1.00 12.57 214 PRO B O 1
ATOM 11936 N N . LEU B 1 215 ? 22.898 90.557 82.928 1.00 12.41 215 LEU B N 1
ATOM 11937 C CA . LEU B 1 215 ? 21.484 90.754 83.229 1.00 10.85 215 LEU B CA 1
ATOM 11938 C C . LEU B 1 215 ? 21.000 89.582 84.068 1.00 11.70 215 LEU B C 1
ATOM 11939 O O . LEU B 1 215 ? 20.797 88.485 83.538 1.00 12.23 215 LEU B O 1
ATOM 11955 N N . ILE B 1 216 ? 20.804 89.802 85.370 1.00 11.12 216 ILE B N 1
ATOM 11956 C CA . ILE B 1 216 ? 20.447 88.717 86.287 1.00 11.17 216 ILE B CA 1
ATOM 11957 C C . ILE B 1 216 ? 19.390 89.186 87.270 1.00 11.92 216 ILE B C 1
ATOM 11958 O O . ILE B 1 216 ? 19.273 90.378 87.579 1.00 12.48 216 ILE B O 1
ATOM 11974 N N . ALA B 1 217 ? 18.622 88.221 87.773 1.00 11.17 217 ALA B N 1
ATOM 11975 C CA . ALA B 1 217 ? 17.515 88.548 88.659 1.00 10.52 217 ALA B CA 1
ATOM 11976 C C . ALA B 1 217 ? 17.117 87.327 89.469 1.00 11.50 217 ALA B C 1
ATOM 11977 O O . ALA B 1 217 ? 17.266 86.184 89.016 1.00 11.36 217 ALA B O 1
ATOM 11984 N N . LEU B 1 218 ? 16.571 87.591 90.657 1.00 11.97 218 LEU B N 1
ATOM 11985 C CA . LEU B 1 218 ? 15.783 86.607 91.392 1.00 12.37 218 LEU B CA 1
ATOM 11986 C C . LEU B 1 218 ? 16.568 85.317 91.593 1.00 11.54 218 LEU B C 1
ATOM 11987 O O . LEU B 1 218 ? 16.086 84.221 91.308 1.00 12.71 218 LEU B O 1
ATOM 12003 N N . SER B 1 219 ? 17.800 85.454 92.073 1.00 12.17 219 SER B N 1
ATOM 12004 C CA . SER B 1 219 ? 18.724 84.329 92.135 1.00 13.04 219 SER B CA 1
ATOM 12005 C C . SER B 1 219 ? 19.478 84.309 93.454 1.00 13.18 219 SER B C 1
ATOM 12006 O O . SER B 1 219 ? 19.547 85.310 94.173 1.00 11.80 219 SER B O 1
ATOM 12014 N N . THR B 1 220 ? 20.071 83.155 93.747 1.00 12.87 220 THR B N 1
ATOM 12015 C CA . THR B 1 220 ? 20.964 82.999 94.888 1.00 12.18 220 THR B CA 1
ATOM 12016 C C . THR B 1 220 ? 22.294 82.435 94.415 1.00 12.90 220 THR B C 1
ATOM 12017 O O . THR B 1 220 ? 22.345 81.500 93.606 1.00 13.19 220 THR B O 1
ATOM 12028 N N . TYR B 1 221 ? 23.362 83.018 94.943 1.00 10.72 221 TYR B N 1
ATOM 12029 C CA . TYR B 1 221 ? 24.734 82.589 94.709 1.00 11.46 221 TYR B CA 1
ATOM 12030 C C . TYR B 1 221 ? 25.361 82.347 96.074 1.00 12.56 221 TYR B C 1
ATOM 12031 O O . TYR B 1 221 ? 25.348 83.250 96.915 1.00 12.44 221 TYR B O 1
ATOM 12049 N N . LYS B 1 222 ? 25.909 81.151 96.303 1.00 11.85 222 LYS B N 1
ATOM 12050 C CA . LYS B 1 222 ? 26.449 80.819 97.621 1.00 11.97 222 LYS B CA 1
ATOM 12051 C C . LYS B 1 222 ? 27.752 80.051 97.470 1.00 13.65 222 LYS B C 1
ATOM 12052 O O . LYS B 1 222 ? 27.836 79.126 96.666 1.00 13.68 222 LYS B O 1
ATOM 12071 N N . SER B 1 223 ? 28.765 80.417 98.247 1.00 12.79 223 SER B N 1
ATOM 12072 C CA . SER B 1 223 ? 29.969 79.601 98.354 1.00 11.44 223 SER B CA 1
ATOM 12073 C C . SER B 1 223 ? 30.592 79.378 96.982 1.00 13.14 223 SER B C 1
ATOM 12074 O O . SER B 1 223 ? 30.853 78.243 96.564 1.00 12.47 223 SER B O 1
ATOM 12082 N N . ILE B 1 224 ? 30.786 80.492 96.275 1.00 14.41 224 ILE B N 1
ATOM 12083 C CA A ILE B 1 224 ? 31.429 80.510 94.970 0.50 13.94 224 ILE B CA 1
ATOM 12084 C CA B ILE B 1 224 ? 31.409 80.538 94.956 0.50 13.92 224 ILE B CA 1
ATOM 12085 C C . ILE B 1 224 ? 32.696 81.332 95.088 1.00 14.51 224 ILE B C 1
ATOM 12086 O O . ILE B 1 224 ? 32.678 82.443 95.632 1.00 13.93 224 ILE B O 1
ATOM 12117 N N . LEU B 1 225 ? 33.792 80.787 94.562 1.00 12.81 225 LEU B N 1
ATOM 12118 C CA . LEU B 1 225 ? 35.101 81.429 94.589 1.00 13.03 225 LEU B CA 1
ATOM 12119 C C . LEU B 1 225 ? 35.533 81.665 93.156 1.00 16.29 225 LEU B C 1
ATOM 12120 O O . LEU B 1 225 ? 35.567 80.718 92.367 1.00 18.17 225 LEU B O 1
ATOM 12136 N N . THR B 1 226 ? 35.863 82.902 92.801 1.00 15.27 226 THR B N 1
ATOM 12137 C CA A THR B 1 226 ? 36.582 83.121 91.562 0.50 16.58 226 THR B CA 1
ATOM 12138 C CA B THR B 1 226 ? 36.558 83.200 91.554 0.50 16.43 226 THR B CA 1
ATOM 12139 C C . THR B 1 226 ? 37.965 83.649 91.907 1.00 16.51 226 THR B C 1
ATOM 12140 O O . THR B 1 226 ? 38.135 84.443 92.838 1.00 16.70 226 THR B O 1
ATOM 12161 N N . LYS B 1 227 ? 38.963 83.125 91.201 1.00 15.62 227 LYS B N 1
ATOM 12162 C CA . LYS B 1 227 ? 40.326 83.564 91.426 1.00 18.84 227 LYS B CA 1
ATOM 12163 C C . LYS B 1 227 ? 41.146 83.367 90.160 1.00 15.15 227 LYS B C 1
ATOM 12164 O O . LYS B 1 227 ? 40.717 82.730 89.196 1.00 15.63 227 LYS B O 1
ATOM 12183 N N . ASN B 1 228 ? 42.331 83.975 90.170 1.00 12.99 228 ASN B N 1
ATOM 12184 C CA . ASN B 1 228 ? 43.169 84.082 88.985 1.00 14.96 228 ASN B CA 1
ATOM 12185 C C . ASN B 1 228 ? 42.409 84.764 87.848 1.00 15.40 228 ASN B C 1
ATOM 12186 O O . ASN B 1 228 ? 42.463 84.329 86.700 1.00 17.61 228 ASN B O 1
ATOM 12197 N N . THR B 1 229 ? 41.705 85.850 88.172 1.00 13.63 229 THR B N 1
ATOM 12198 C CA . THR B 1 229 ? 40.956 86.619 87.198 1.00 13.67 229 THR B CA 1
ATOM 12199 C C . THR B 1 229 ? 41.485 88.043 87.128 1.00 13.08 229 THR B C 1
ATOM 12200 O O . THR B 1 229 ? 42.150 88.535 88.045 1.00 14.15 229 THR B O 1
ATOM 12211 N N . PHE B 1 230 ? 41.139 88.710 86.031 1.00 12.76 230 PHE B N 1
ATOM 12212 C CA . PHE B 1 230 ? 41.324 90.155 85.923 1.00 11.86 230 PHE B CA 1
ATOM 12213 C C . PHE B 1 230 ? 40.168 90.904 86.594 1.00 12.36 230 PHE B C 1
ATOM 12214 O O . PHE B 1 230 ? 40.379 91.864 87.350 1.00 11.93 230 PHE B O 1
ATOM 12231 N N . GLU B 1 231 ? 38.937 90.459 86.340 1.00 10.45 231 GLU B N 1
ATOM 12232 C CA . GLU B 1 231 ? 37.727 90.946 86.993 1.00 11.33 231 GLU B CA 1
ATOM 12233 C C . GLU B 1 231 ? 36.978 89.743 87.525 1.00 11.78 231 GLU B C 1
ATOM 12234 O O . GLU B 1 231 ? 36.858 88.730 86.829 1.00 13.23 231 GLU B O 1
ATOM 12246 N N . GLY B 1 232 ? 36.493 89.836 88.762 1.00 11.83 232 GLY B N 1
ATOM 12247 C CA . GLY B 1 232 ? 35.901 88.672 89.407 1.00 12.21 232 GLY B CA 1
ATOM 12248 C C . GLY B 1 232 ? 34.475 88.370 88.974 1.00 12.11 232 GLY B C 1
ATOM 12249 O O . GLY B 1 232 ? 34.192 87.396 88.259 1.00 12.86 232 GLY B O 1
ATOM 12253 N N . ILE B 1 233 ? 33.564 89.221 89.419 1.00 11.09 233 ILE B N 1
ATOM 12254 C CA . ILE B 1 233 ? 32.147 89.115 89.124 1.00 12.29 233 ILE B CA 1
ATOM 12255 C C . ILE B 1 233 ? 31.711 90.445 88.528 1.00 11.51 233 ILE B C 1
ATOM 12256 O O . ILE B 1 233 ? 31.955 91.503 89.115 1.00 11.77 233 ILE B O 1
ATOM 12272 N N . LYS B 1 234 ? 31.089 90.397 87.356 1.00 10.77 234 LYS B N 1
ATOM 12273 C CA . LYS B 1 234 ? 30.756 91.597 86.600 1.00 9.40 234 LYS B CA 1
ATOM 12274 C C . LYS B 1 234 ? 29.328 91.547 86.084 1.00 12.58 234 LYS B C 1
ATOM 12275 O O . LYS B 1 234 ? 28.953 90.617 85.354 1.00 12.41 234 LYS B O 1
ATOM 12294 N N . SER B 1 235 ? 28.555 92.584 86.416 1.00 12.42 235 SER B N 1
ATOM 12295 C CA . SER B 1 235 ? 27.144 92.644 86.063 1.00 10.44 235 SER B CA 1
ATOM 12296 C C . SER B 1 235 ? 26.777 94.068 85.659 1.00 10.66 235 SER B C 1
ATOM 12297 O O . SER B 1 235 ? 27.476 95.029 86.007 1.00 10.45 235 SER B O 1
ATOM 12305 N N . VAL B 1 236 ? 25.654 94.187 84.933 1.00 10.57 236 VAL B N 1
ATOM 12306 C CA . VAL B 1 236 ? 25.111 95.456 84.447 1.00 11.25 236 VAL B CA 1
ATOM 12307 C C . VAL B 1 236 ? 23.811 95.811 85.160 1.00 12.17 236 VAL B C 1
ATOM 12308 O O . VAL B 1 236 ? 23.621 96.947 85.598 1.00 12.09 236 VAL B O 1
ATOM 12321 N N . ASP B 1 237 ? 22.871 94.860 85.216 1.00 12.37 237 ASP B N 1
ATOM 12322 C CA . ASP B 1 237 ? 21.541 95.084 85.775 1.00 11.62 237 ASP B CA 1
ATOM 12323 C C . ASP B 1 237 ? 21.197 93.831 86.572 1.00 11.91 237 ASP B C 1
ATOM 12324 O O . ASP B 1 237 ? 20.920 92.775 85.990 1.00 12.33 237 ASP B O 1
ATOM 12333 N N . ALA B 1 238 ? 21.251 93.936 87.896 1.00 12.36 238 ALA B N 1
ATOM 12334 C CA . ALA B 1 238 ? 20.978 92.822 88.796 1.00 11.19 238 ALA B CA 1
ATOM 12335 C C . ALA B 1 238 ? 19.901 93.259 89.769 1.00 13.05 238 ALA B C 1
ATOM 12336 O O . ALA B 1 238 ? 19.989 94.355 90.341 1.00 12.41 238 ALA B O 1
ATOM 12343 N N . TRP B 1 239 ? 18.896 92.412 89.972 1.00 11.01 239 TRP B N 1
ATOM 12344 C CA . TRP B 1 239 ? 17.877 92.754 90.950 1.00 9.55 239 TRP B CA 1
ATOM 12345 C C . TRP B 1 239 ? 17.408 91.504 91.688 1.00 10.39 239 TRP B C 1
ATOM 12346 O O . TRP B 1 239 ? 17.295 90.423 91.101 1.00 9.82 239 TRP B O 1
ATOM 12384 N N . CYS B 1 241 ? 18.861 89.545 94.110 1.00 11.15 241 CYS B N 1
ATOM 12385 C CA . CYS B 1 241 ? 19.836 88.470 94.201 1.00 12.39 241 CYS B CA 1
ATOM 12386 C C . CYS B 1 241 ? 20.513 88.532 95.555 1.00 12.94 241 CYS B C 1
ATOM 12387 O O . CYS B 1 241 ? 20.758 89.622 96.096 1.00 13.47 241 CYS B O 1
ATOM 12395 N N . THR B 1 242 ? 20.795 87.362 96.106 1.00 11.78 242 THR B N 1
ATOM 12396 C CA . THR B 1 242 ? 21.595 87.274 97.314 1.00 10.24 242 THR B CA 1
ATOM 12397 C C . THR B 1 242 ? 22.877 86.523 97.017 1.00 10.40 242 THR B C 1
ATOM 12398 O O . THR B 1 242 ? 22.914 85.610 96.178 1.00 12.09 242 THR B O 1
ATOM 12409 N N . TRP B 1 243 ? 23.924 86.934 97.726 1.00 10.24 243 TRP B N 1
ATOM 12410 C CA . TRP B 1 243 ? 25.285 86.426 97.576 1.00 11.51 243 TRP B CA 1
ATOM 12411 C C . TRP B 1 243 ? 25.796 86.114 98.973 1.00 10.96 243 TRP B C 1
ATOM 12412 O O . TRP B 1 243 ? 25.903 87.021 99.804 1.00 12.21 243 TRP B O 1
ATOM 12433 N N . GLU B 1 244 ? 26.122 84.854 99.224 1.00 9.92 244 GLU B N 1
ATOM 12434 C CA . GLU B 1 244 ? 26.564 84.410 100.541 1.00 9.40 244 GLU B CA 1
ATOM 12435 C C . GLU B 1 244 ? 27.877 83.677 100.368 1.00 12.37 244 GLU B C 1
ATOM 12436 O O . GLU B 1 244 ? 27.956 82.721 99.592 1.00 11.49 244 GLU B O 1
ATOM 12448 N N . ARG B 1 245 ? 28.914 84.123 101.077 1.00 10.74 245 ARG B N 1
ATOM 12449 C CA . ARG B 1 245 ? 30.205 83.436 101.035 1.00 10.66 245 ARG B CA 1
ATOM 12450 C C . ARG B 1 245 ? 30.722 83.349 99.599 1.00 11.91 245 ARG B C 1
ATOM 12451 O O . ARG B 1 245 ? 31.260 82.331 99.162 1.00 13.61 245 ARG B O 1
ATOM 12472 N N . VAL B 1 246 ? 30.590 84.454 98.868 1.00 11.85 246 VAL B N 1
ATOM 12473 C CA . VAL B 1 246 ? 31.145 84.575 97.527 1.00 9.82 246 VAL B CA 1
ATOM 12474 C C . VAL B 1 246 ? 32.442 85.350 97.635 1.00 10.67 246 VAL B C 1
ATOM 12475 O O . VAL B 1 246 ? 32.483 86.441 98.224 1.00 11.50 246 VAL B O 1
ATOM 12488 N N . GLN B 1 247 ? 33.503 84.783 97.078 1.00 10.71 247 GLN B N 1
ATOM 12489 C CA . GLN B 1 247 ? 34.821 85.406 97.092 1.00 11.93 247 GLN B CA 1
ATOM 12490 C C . GLN B 1 247 ? 35.219 85.745 95.671 1.00 12.29 247 GLN B C 1
ATOM 12491 O O . GLN B 1 247 ? 35.143 84.882 94.787 1.00 13.52 247 GLN B O 1
ATOM 12505 N N . ALA B 1 248 ? 35.645 86.992 95.455 1.00 10.75 248 ALA B N 1
ATOM 12506 C CA . ALA B 1 248 ? 36.091 87.425 94.134 1.00 11.84 248 ALA B CA 1
ATOM 12507 C C . ALA B 1 248 ? 37.520 87.911 94.301 1.00 13.39 248 ALA B C 1
ATOM 12508 O O . ALA B 1 248 ? 37.769 88.973 94.877 1.00 12.64 248 ALA B O 1
ATOM 12515 N N . SER B 1 249 ? 38.449 87.078 93.869 1.00 13.65 249 SER B N 1
ATOM 12516 C CA A SER B 1 249 ? 39.860 87.414 93.846 0.50 14.07 249 SER B CA 1
ATOM 12517 C CA B SER B 1 249 ? 39.863 87.410 93.842 0.50 14.07 249 SER B CA 1
ATOM 12518 C C . SER B 1 249 ? 40.209 87.797 92.415 1.00 15.77 249 SER B C 1
ATOM 12519 O O . SER B 1 249 ? 40.037 86.990 91.494 1.00 16.63 249 SER B O 1
ATOM 12534 N N . ALA B 1 250 ? 40.675 89.031 92.231 1.00 13.92 250 ALA B N 1
ATOM 12535 C CA . ALA B 1 250 ? 40.898 89.574 90.898 1.00 13.95 250 ALA B CA 1
ATOM 12536 C C . ALA B 1 250 ? 42.062 90.545 90.953 1.00 13.59 250 ALA B C 1
ATOM 12537 O O . ALA B 1 250 ? 42.318 91.157 91.991 1.00 13.42 250 ALA B O 1
ATOM 12544 N N . SER B 1 251 ? 42.741 90.718 89.817 1.00 13.94 251 SER B N 1
ATOM 12545 C CA . SER B 1 251 ? 43.868 91.646 89.783 1.00 12.41 251 SER B CA 1
ATOM 12546 C C . SER B 1 251 ? 43.437 93.099 89.567 1.00 12.09 251 SER B C 1
ATOM 12547 O O . SER B 1 251 ? 44.175 94.010 89.949 1.00 12.50 251 SER B O 1
ATOM 12555 N N . SER B 1 252 ? 42.278 93.344 88.954 1.00 11.55 252 SER B N 1
ATOM 12556 C CA . SER B 1 252 ? 41.832 94.701 88.654 1.00 11.75 252 SER B CA 1
ATOM 12557 C C . SER B 1 252 ? 40.660 95.092 89.546 1.00 10.00 252 SER B C 1
ATOM 12558 O O . SER B 1 252 ? 40.807 95.968 90.403 1.00 11.14 252 SER B O 1
ATOM 12566 N N . ARG B 1 253 ? 39.495 94.479 89.357 1.00 10.73 253 ARG B N 1
ATOM 12567 C CA . ARG B 1 253 ? 38.289 94.784 90.129 1.00 10.43 253 ARG B CA 1
ATOM 12568 C C . ARG B 1 253 ? 37.633 93.478 90.551 1.00 11.93 253 ARG B C 1
ATOM 12569 O O . ARG B 1 253 ? 37.392 92.608 89.707 1.00 10.78 253 ARG B O 1
ATOM 12590 N N . SER B 1 254 ? 37.336 93.337 91.849 1.00 10.99 254 SER B N 1
ATOM 12591 C CA . SER B 1 254 ? 36.760 92.078 92.331 1.00 10.70 254 SER B CA 1
ATOM 12592 C C . SER B 1 254 ? 35.280 91.976 91.987 1.00 9.54 254 SER B C 1
ATOM 12593 O O . SER B 1 254 ? 34.860 91.041 91.303 1.00 10.99 254 SER B O 1
ATOM 12601 N N . PHE B 1 255 ? 34.483 92.932 92.454 1.00 9.81 255 PHE B N 1
ATOM 12602 C CA . PHE B 1 255 ? 33.041 92.983 92.212 1.00 11.14 255 PHE B CA 1
ATOM 12603 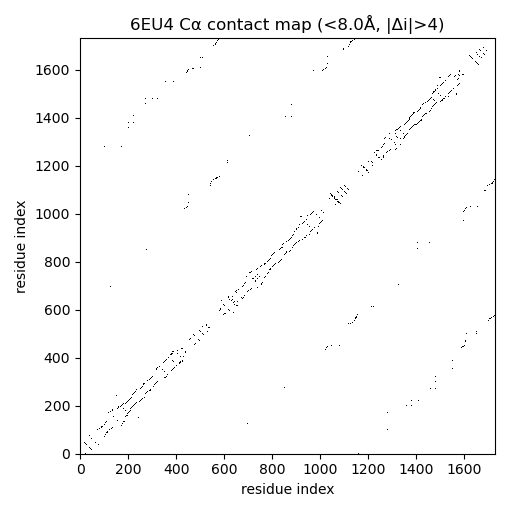C C . PHE B 1 255 ? 32.679 94.232 91.416 1.00 11.16 255 PHE B C 1
ATOM 12604 O O . PHE B 1 255 ? 33.007 95.346 91.835 1.00 11.72 255 PHE B O 1
ATOM 12621 N N . ILE B 1 256 ? 31.933 94.056 90.317 1.00 9.80 256 ILE B N 1
ATOM 12622 C CA . ILE B 1 256 ? 31.497 95.141 89.446 1.00 8.84 256 ILE B CA 1
ATOM 12623 C C . ILE B 1 256 ? 29.990 94.988 89.228 1.00 11.23 256 ILE B C 1
ATOM 12624 O O . ILE B 1 256 ? 29.547 93.968 88.685 1.00 10.82 256 ILE B O 1
ATOM 12640 N N . PHE B 1 257 ? 29.217 95.987 89.644 1.00 11.84 257 PHE B N 1
ATOM 12641 C CA . PHE B 1 257 ? 27.777 96.027 89.415 1.00 10.58 257 PHE B CA 1
ATOM 12642 C C . PHE B 1 257 ? 27.434 97.354 88.765 1.00 10.66 257 PHE B C 1
ATOM 12643 O O . PHE B 1 257 ? 28.016 98.397 89.096 1.00 11.36 257 PHE B O 1
ATOM 12660 N N . GLY B 1 258 ? 26.494 97.310 87.827 1.00 9.81 258 GLY B N 1
ATOM 12661 C CA . GLY B 1 258 ? 26.148 98.486 87.059 1.00 11.25 258 GLY B CA 1
ATOM 12662 C C . GLY B 1 258 ? 27.191 98.848 86.024 1.00 10.24 258 GLY B C 1
ATOM 12663 O O . GLY B 1 258 ? 27.333 100.026 85.683 1.00 11.88 258 GLY B O 1
ATOM 12667 N N . HIS B 1 259 ? 27.926 97.852 85.528 1.00 9.72 259 HIS B N 1
ATOM 12668 C CA . HIS B 1 259 ? 28.868 98.032 84.416 1.00 12.12 259 HIS B CA 1
ATOM 12669 C C . HIS B 1 259 ? 28.238 98.865 83.300 1.00 13.83 259 HIS B C 1
ATOM 12670 O O . HIS B 1 259 ? 27.146 98.553 82.811 1.00 12.80 259 HIS B O 1
ATOM 12684 N N . THR B 1 260 ? 28.943 99.920 82.880 1.00 14.14 260 THR B N 1
ATOM 12685 C CA . THR B 1 260 ? 28.413 100.887 81.924 1.00 14.62 260 THR B CA 1
ATOM 12686 C C . THR B 1 260 ? 28.767 100.573 80.472 1.00 14.22 260 THR B C 1
ATOM 12687 O O . THR B 1 260 ? 28.349 101.321 79.569 1.00 15.93 260 THR B O 1
ATOM 12698 N N . GLY B 1 261 ? 29.498 99.491 80.222 1.00 14.58 261 GLY B N 1
ATOM 12699 C CA . GLY B 1 261 ? 30.102 99.262 78.924 1.00 17.63 261 GLY B CA 1
ATOM 12700 C C . GLY B 1 261 ? 29.253 98.514 77.913 1.00 18.17 261 GLY B C 1
ATOM 12701 O O . GLY B 1 261 ? 29.794 98.003 76.936 1.00 19.40 261 GLY B O 1
ATOM 12705 N N . THR B 1 262 ? 27.933 98.451 78.101 1.00 14.43 262 THR B N 1
ATOM 12706 C CA . THR B 1 262 ? 27.041 97.801 77.144 1.00 15.77 262 THR B CA 1
ATOM 12707 C C . THR B 1 262 ? 25.950 98.784 76.753 1.00 16.16 262 THR B C 1
ATOM 12708 O O . THR B 1 262 ? 25.859 99.893 77.279 1.00 16.66 262 THR B O 1
ATOM 12719 N N . ALA B 1 263 ? 25.126 98.364 75.795 1.00 16.16 263 ALA B N 1
ATOM 12720 C CA . ALA B 1 263 ? 23.993 99.167 75.374 1.00 18.24 263 ALA B CA 1
ATOM 12721 C C . ALA B 1 263 ? 22.887 99.236 76.424 1.00 18.11 263 ALA B C 1
ATOM 12722 O O . ALA B 1 263 ? 21.981 100.071 76.298 1.00 18.13 263 ALA B O 1
ATOM 12729 N N . TRP B 1 264 ? 22.940 98.381 77.434 1.00 15.26 264 TRP B N 1
ATOM 12730 C CA . TRP B 1 264 ? 21.902 98.303 78.456 1.00 15.34 264 TRP B CA 1
ATOM 12731 C C . TRP B 1 264 ? 22.157 99.337 79.540 1.00 14.56 264 TRP B C 1
ATOM 12732 O O . TRP B 1 264 ? 23.288 99.505 80.004 1.00 15.97 264 TRP B O 1
ATOM 12753 N N . THR B 1 265 ? 21.104 100.025 79.944 1.00 13.73 265 THR B N 1
ATOM 12754 C CA . THR B 1 265 ? 21.225 101.034 80.999 1.00 14.06 265 THR B CA 1
ATOM 12755 C C . THR B 1 265 ? 21.475 100.372 82.350 1.00 13.56 265 THR B C 1
ATOM 12756 O O . THR B 1 265 ? 20.639 99.577 82.817 1.00 13.81 265 THR B O 1
ATOM 12767 N N . PRO B 1 266 ? 22.589 100.659 83.021 1.00 12.17 266 PRO B N 1
ATOM 12768 C CA . PRO B 1 266 ? 22.835 100.033 84.321 1.00 13.21 266 PRO B CA 1
ATOM 12769 C C . PRO B 1 266 ? 21.764 100.395 85.329 1.00 11.82 266 PRO B C 1
ATOM 12770 O O . PRO B 1 266 ? 21.315 101.538 85.407 1.00 13.52 266 PRO B O 1
ATOM 12781 N N . ASN B 1 267 ? 21.422 99.420 86.164 1.00 13.49 267 ASN B N 1
ATOM 12782 C CA . ASN B 1 267 ? 20.499 99.659 87.255 1.00 14.56 267 ASN B CA 1
ATOM 12783 C C . ASN B 1 267 ? 20.477 98.406 88.099 1.00 14.58 267 ASN B C 1
ATOM 12784 O O . ASN B 1 267 ? 20.585 97.310 87.561 1.00 17.14 267 ASN B O 1
ATOM 12795 N N . ASN B 1 268 ? 20.315 98.567 89.413 1.00 10.53 268 ASN B N 1
ATOM 12796 C CA . ASN B 1 268 ? 20.330 97.414 90.292 1.00 9.44 268 ASN B CA 1
ATOM 12797 C C . ASN B 1 268 ? 19.401 97.676 91.467 1.00 10.78 268 ASN B C 1
ATOM 12798 O O . ASN B 1 268 ? 19.226 98.821 91.895 1.00 12.21 268 ASN B O 1
ATOM 12809 N N . THR B 1 269 ? 18.843 96.601 92.008 1.00 10.18 269 THR B N 1
ATOM 12810 C CA . THR B 1 269 ? 18.133 96.696 93.275 1.00 9.05 269 THR B CA 1
ATOM 12811 C C . THR B 1 269 ? 18.394 95.450 94.112 1.00 11.29 269 THR B C 1
ATOM 12812 O O . THR B 1 269 ? 18.709 94.372 93.599 1.00 11.39 269 THR B O 1
ATOM 12823 N N . THR B 1 270 ? 18.238 95.632 95.414 1.00 10.62 270 THR B N 1
ATOM 12824 C CA . THR B 1 270 ? 18.104 94.557 96.409 1.00 12.20 270 THR B CA 1
ATOM 12825 C C . THR B 1 270 ? 19.112 93.421 96.190 1.00 13.48 270 THR B C 1
ATOM 12826 O O . THR B 1 270 ? 18.769 92.253 96.014 1.00 13.52 270 THR B O 1
ATOM 12837 N N . GLN B 1 271 ? 20.381 93.796 96.239 1.00 12.41 271 GLN B N 1
ATOM 12838 C CA . GLN B 1 271 ? 21.496 92.860 96.280 1.00 11.82 271 GLN B CA 1
ATOM 12839 C C . GLN B 1 271 ? 21.980 92.778 97.722 1.00 13.66 271 GLN B C 1
ATOM 12840 O O . GLN B 1 271 ? 22.235 93.813 98.341 1.00 13.36 271 GLN B O 1
ATOM 12854 N N . THR B 1 272 ? 22.071 91.554 98.262 1.00 11.05 272 THR B N 1
ATOM 12855 C CA . THR B 1 272 ? 22.590 91.307 99.609 1.00 11.34 272 THR B CA 1
ATOM 12856 C C . THR B 1 272 ? 23.864 90.496 99.516 1.00 11.04 272 THR B C 1
ATOM 12857 O O . THR B 1 272 ? 23.937 89.519 98.760 1.00 11.24 272 THR B O 1
ATOM 12868 N N . PHE B 1 273 ? 24.868 90.901 100.292 1.00 10.23 273 PHE B N 1
ATOM 12869 C CA . PHE B 1 273 ? 26.158 90.224 100.352 1.00 9.42 273 PHE B CA 1
ATOM 12870 C C . PHE B 1 273 ? 26.423 89.890 101.807 1.00 11.59 273 PHE B C 1
ATOM 12871 O O . PHE B 1 273 ? 26.515 90.799 102.643 1.00 12.54 273 PHE B O 1
ATOM 12888 N N . ILE B 1 274 ? 26.529 88.607 102.111 1.00 11.44 274 ILE B N 1
ATOM 12889 C CA . ILE B 1 274 ? 26.754 88.149 103.482 1.00 11.22 274 ILE B CA 1
ATOM 12890 C C . ILE B 1 274 ? 28.018 87.305 103.493 1.00 11.66 274 ILE B C 1
ATOM 12891 O O . ILE B 1 274 ? 28.079 86.262 102.827 1.00 10.72 274 ILE B O 1
ATOM 12907 N N . GLY B 1 275 ? 29.015 87.738 104.260 1.00 10.48 275 GLY B N 1
ATOM 12908 C CA . GLY B 1 275 ? 30.253 86.979 104.331 1.00 10.27 275 GLY B CA 1
ATOM 12909 C C . GLY B 1 275 ? 30.968 86.841 103.012 1.00 11.39 275 GLY B C 1
ATOM 12910 O O . GLY B 1 275 ? 31.641 85.831 102.778 1.00 13.51 275 GLY B O 1
ATOM 12914 N N . CYS B 1 276 ? 30.872 87.850 102.161 1.00 11.35 276 CYS B N 1
ATOM 12915 C CA . CYS B 1 276 ? 31.577 87.860 100.898 1.00 11.26 276 CYS B CA 1
ATOM 12916 C C . CYS B 1 276 ? 32.939 88.519 101.079 1.00 13.14 276 CYS B C 1
ATOM 12917 O O . CYS B 1 276 ? 33.212 89.198 102.070 1.00 14.97 276 CYS B O 1
ATOM 12925 N N . TRP B 1 277 ? 33.817 88.280 100.117 1.00 10.78 277 TRP B N 1
ATOM 12926 C CA . TRP B 1 277 ? 35.223 88.621 100.294 1.00 10.44 277 TRP B CA 1
ATOM 12927 C C . TRP B 1 277 ? 35.795 89.102 98.977 1.00 12.24 277 TRP B C 1
ATOM 12928 O O . TRP B 1 277 ? 35.809 88.343 98.002 1.00 12.58 277 TRP B O 1
ATOM 12949 N N . ALA B 1 278 ? 36.281 90.339 98.961 1.00 11.72 278 ALA B N 1
ATOM 12950 C CA . ALA B 1 278 ? 37.023 90.885 97.830 1.00 11.07 278 ALA B CA 1
ATOM 12951 C C . ALA B 1 278 ? 38.502 90.784 98.148 1.00 12.34 278 ALA B C 1
ATOM 12952 O O . ALA B 1 278 ? 38.930 91.223 99.221 1.00 14.23 278 ALA B O 1
ATOM 12959 N N . THR B 1 279 ? 39.287 90.200 97.242 1.00 11.90 279 THR B N 1
ATOM 12960 C CA . THR B 1 279 ? 40.724 90.148 97.487 1.00 11.98 279 THR B CA 1
ATOM 12961 C C . THR B 1 279 ? 41.510 90.496 96.236 1.00 12.09 279 THR B C 1
ATOM 12962 O O . THR B 1 279 ? 41.062 90.266 95.107 1.00 12.00 279 THR B O 1
ATOM 12973 N N . ASP B 1 280 ? 42.696 91.063 96.470 1.00 12.03 280 ASP B N 1
ATOM 12974 C CA . ASP B 1 280 ? 43.801 91.191 95.533 1.00 12.48 280 ASP B CA 1
ATOM 12975 C C . ASP B 1 280 ? 43.619 92.322 94.510 1.00 12.81 280 ASP B C 1
ATOM 12976 O O . ASP B 1 280 ? 44.576 92.648 93.807 1.00 12.47 280 ASP B O 1
ATOM 12985 N N . ALA B 1 281 ? 42.440 92.922 94.402 1.00 12.52 281 ALA B N 1
ATOM 12986 C CA . ALA B 1 281 ? 42.169 93.921 93.365 1.00 13.71 281 ALA B CA 1
ATOM 12987 C C . ALA B 1 281 ? 43.109 95.122 93.457 1.00 13.46 281 ALA B C 1
ATOM 12988 O O . ALA B 1 281 ? 43.342 95.671 94.535 1.00 12.36 281 ALA B O 1
ATOM 12995 N N . GLY B 1 282 ? 43.616 95.552 92.297 1.00 11.87 282 GLY B N 1
ATOM 12996 C CA . GLY B 1 282 ? 44.548 96.659 92.222 1.00 14.01 282 GLY B CA 1
ATOM 12997 C C . GLY B 1 282 ? 43.960 97.956 91.704 1.00 12.09 282 GLY B C 1
ATOM 12998 O O . GLY B 1 282 ? 44.677 98.956 91.652 1.00 12.70 282 GLY B O 1
ATOM 13002 N N . LEU B 1 283 ? 42.690 97.947 91.281 1.00 12.38 283 LEU B N 1
ATOM 13003 C CA . LEU B 1 283 ? 41.999 99.157 90.827 1.00 11.55 283 LEU B CA 1
ATOM 13004 C C . LEU B 1 283 ? 40.884 99.544 91.792 1.00 11.33 283 LEU B C 1
ATOM 13005 O O . LEU B 1 283 ? 40.982 100.598 92.427 1.00 11.46 283 LEU B O 1
ATOM 13021 N N . TYR B 1 284 ? 39.859 98.705 91.940 1.00 12.26 284 TYR B N 1
ATOM 13022 C CA . TYR B 1 284 ? 38.796 98.859 92.931 1.00 11.47 284 TYR B CA 1
ATOM 13023 C C . TYR B 1 284 ? 38.462 97.493 93.506 1.00 10.99 284 TYR B C 1
ATOM 13024 O O . TYR B 1 284 ? 38.377 96.506 92.765 1.00 11.23 284 TYR B O 1
ATOM 13042 N N . GLY B 1 285 ? 38.216 97.433 94.816 1.00 11.17 285 GLY B N 1
ATOM 13043 C CA . GLY B 1 285 ? 37.653 96.224 95.377 1.00 11.82 285 GLY B CA 1
ATOM 13044 C C . GLY B 1 285 ? 36.226 96.006 94.909 1.00 12.45 285 GLY B C 1
ATOM 13045 O O . GLY B 1 285 ? 35.895 94.965 94.330 1.00 10.87 285 GLY B O 1
ATOM 13049 N N . TRP B 1 286 ? 35.380 97.002 95.156 1.00 11.69 286 TRP B N 1
ATOM 13050 C CA . TRP B 1 286 ? 34.001 97.036 94.703 1.00 12.35 286 TRP B CA 1
ATOM 13051 C C . TRP B 1 286 ? 33.802 98.258 93.828 1.00 12.06 286 TRP B C 1
ATOM 13052 O O . TRP B 1 286 ? 34.151 99.376 94.229 1.00 12.55 286 TRP B O 1
ATOM 13073 N N . ASP B 1 287 ? 33.247 98.052 92.640 1.00 11.65 287 ASP B N 1
ATOM 13074 C CA . ASP B 1 287 ? 32.919 99.131 91.713 1.00 12.38 287 ASP B CA 1
ATOM 13075 C C . ASP B 1 287 ? 31.413 99.029 91.520 1.00 12.71 287 ASP B C 1
ATOM 13076 O O . ASP B 1 287 ? 30.948 98.168 90.764 1.00 13.21 287 ASP B O 1
ATOM 13085 N N . LEU B 1 288 ? 30.667 99.870 92.248 1.00 10.91 288 LEU B N 1
ATOM 13086 C CA . LEU B 1 288 ? 29.210 99.818 92.307 1.00 10.29 288 LEU B CA 1
ATOM 13087 C C . LEU B 1 288 ? 28.598 101.045 91.645 1.00 11.37 288 LEU B C 1
ATOM 13088 O O . LEU B 1 288 ? 28.947 102.189 91.967 1.00 12.62 288 LEU B O 1
ATOM 13104 N N . ASN B 1 289 ? 27.697 100.806 90.706 1.00 10.21 289 ASN B N 1
ATOM 13105 C CA . ASN B 1 289 ? 27.002 101.863 89.991 1.00 10.63 289 ASN B CA 1
ATOM 13106 C C . ASN B 1 289 ? 25.517 101.549 90.009 1.00 10.59 289 ASN B C 1
ATOM 13107 O O . ASN B 1 289 ? 25.113 100.439 89.638 1.00 11.60 289 ASN B O 1
ATOM 13118 N N . LYS B 1 290 ? 24.715 102.526 90.434 1.00 9.94 290 LYS B N 1
ATOM 13119 C CA . LYS B 1 290 ? 23.256 102.377 90.496 1.00 9.74 290 LYS B CA 1
ATOM 13120 C C . LYS B 1 290 ? 22.854 101.140 91.304 1.00 12.86 290 LYS B C 1
ATOM 13121 O O . LYS B 1 290 ? 21.938 100.397 90.946 1.00 13.66 290 LYS B O 1
ATOM 13157 N N . GLN B 1 292 ? 21.026 100.093 94.199 1.00 10.94 292 GLN B N 1
ATOM 13158 C CA A GLN B 1 292 ? 20.009 100.526 95.147 0.50 10.34 292 GLN B CA 1
ATOM 13159 C CA B GLN B 1 292 ? 20.001 100.525 95.142 0.50 10.34 292 GLN B CA 1
ATOM 13160 C C . GLN B 1 292 ? 19.630 99.400 96.102 1.00 11.10 292 GLN B C 1
ATOM 13161 O O . GLN B 1 292 ? 19.541 98.237 95.711 1.00 10.89 292 GLN B O 1
ATOM 13188 N N . GLY B 1 293 ? 19.377 99.757 97.360 1.00 9.76 293 GLY B N 1
ATOM 13189 C CA . GLY B 1 293 ? 18.936 98.777 98.334 1.00 9.56 293 GLY B CA 1
ATOM 13190 C C . GLY B 1 293 ? 19.914 97.654 98.603 1.00 11.50 293 GLY B C 1
ATOM 13191 O O . GLY B 1 293 ? 19.505 96.497 98.740 1.00 11.91 293 GLY B O 1
ATOM 13195 N N . CYS B 1 294 ? 21.197 97.978 98.732 1.00 10.85 294 CYS B N 1
ATOM 13196 C CA . CYS B 1 294 ? 22.269 96.996 98.848 1.00 8.71 294 CYS B CA 1
ATOM 13197 C C . CYS B 1 294 ? 22.762 96.923 100.285 1.00 10.27 294 CYS B C 1
ATOM 13198 O O . CYS B 1 294 ? 23.098 97.954 100.872 1.00 10.30 294 CYS B O 1
ATOM 13206 N N . THR B 1 295 ? 22.789 95.715 100.852 1.00 10.47 295 THR B N 1
ATOM 13207 C CA . THR B 1 295 ? 23.315 95.481 102.199 1.00 10.15 295 THR B CA 1
ATOM 13208 C C . THR B 1 295 ? 24.502 94.532 102.128 1.00 10.02 295 THR B C 1
ATOM 13209 O O . THR B 1 295 ? 24.415 93.480 101.497 1.00 12.54 295 THR B O 1
ATOM 13237 N N . ILE B 1 297 ? 26.893 92.458 104.848 1.00 10.28 297 ILE B N 1
ATOM 13238 C CA . ILE B 1 297 ? 26.930 92.000 106.238 1.00 10.60 297 ILE B CA 1
ATOM 13239 C C . ILE B 1 297 ? 28.202 91.192 106.445 1.00 10.43 297 ILE B C 1
ATOM 13240 O O . ILE B 1 297 ? 28.398 90.148 105.804 1.00 11.00 297 ILE B O 1
ATOM 13256 N N . SER B 1 298 ? 29.057 91.660 107.346 1.00 11.47 298 SER B N 1
ATOM 13257 C CA . SER B 1 298 ? 30.255 90.915 107.737 1.00 11.91 298 SER B CA 1
ATOM 13258 C C . SER B 1 298 ? 31.047 90.423 106.519 1.00 12.00 298 SER B C 1
ATOM 13259 O O . SER B 1 298 ? 31.462 89.265 106.444 1.00 13.99 298 SER B O 1
ATOM 13267 N N . CYS B 1 299 ? 31.258 91.330 105.572 1.00 10.27 299 CYS B N 1
ATOM 13268 C CA . CYS B 1 299 ? 32.097 91.139 104.397 1.00 10.39 299 CYS B CA 1
ATOM 13269 C C . CYS B 1 299 ? 33.499 91.620 104.717 1.00 12.13 299 CYS B C 1
ATOM 13270 O O . CYS B 1 299 ? 33.713 92.345 105.688 1.00 13.51 299 CYS B O 1
ATOM 13278 N N . GLY B 1 300 ? 34.471 91.162 103.919 1.00 12.40 300 GLY B N 1
ATOM 13279 C CA . GLY B 1 300 ? 35.845 91.561 104.116 1.00 11.50 300 GLY B CA 1
ATOM 13280 C C . GLY B 1 300 ? 36.504 91.896 102.798 1.00 12.32 300 GLY B C 1
ATOM 13281 O O . GLY B 1 300 ? 35.947 91.681 101.730 1.00 12.15 300 GLY B O 1
ATOM 13285 N N . ALA B 1 301 ? 37.715 92.424 102.906 1.00 11.52 301 ALA B N 1
ATOM 13286 C CA . ALA B 1 301 ? 38.487 92.817 101.734 1.00 13.52 301 ALA B CA 1
ATOM 13287 C C . ALA B 1 301 ? 39.951 92.776 102.119 1.00 14.52 301 ALA B C 1
ATOM 13288 O O . ALA B 1 301 ? 40.358 93.510 103.025 1.00 14.98 301 ALA B O 1
ATOM 13295 N N . ASP B 1 302 ? 40.745 91.922 101.466 1.00 13.10 302 ASP B N 1
ATOM 13296 C CA . ASP B 1 302 ? 42.149 91.761 101.837 1.00 12.49 302 ASP B CA 1
ATOM 13297 C C . ASP B 1 302 ? 43.037 92.037 100.637 1.00 14.70 302 ASP B C 1
ATOM 13298 O O . ASP B 1 302 ? 42.721 91.640 99.508 1.00 12.63 302 ASP B O 1
ATOM 13307 N N . PHE B 1 303 ? 44.160 92.696 100.916 1.00 14.14 303 PHE B N 1
ATOM 13308 C CA . PHE B 1 303 ? 45.238 92.894 99.957 1.00 14.93 303 PHE B CA 1
ATOM 13309 C C . PHE B 1 303 ? 44.755 93.588 98.688 1.00 14.50 303 PHE B C 1
ATOM 13310 O O . PHE B 1 303 ? 45.094 93.229 97.556 1.00 14.79 303 PHE B O 1
ATOM 13327 N N . VAL B 1 304 ? 44.028 94.664 98.903 1.00 12.79 304 VAL B N 1
ATOM 13328 C CA . VAL B 1 304 ? 43.624 95.551 97.831 1.00 11.53 304 VAL B CA 1
ATOM 13329 C C . VAL B 1 304 ? 44.706 96.608 97.686 1.00 13.41 304 VAL B C 1
ATOM 13330 O O . VAL B 1 304 ? 45.043 97.307 98.649 1.00 13.13 304 VAL B O 1
ATOM 13343 N N . GLY B 1 305 ? 45.271 96.710 96.480 1.00 14.33 305 GLY B N 1
ATOM 13344 C CA . GLY B 1 305 ? 46.446 97.520 96.253 1.00 14.66 305 GLY B CA 1
ATOM 13345 C C . GLY B 1 305 ? 47.698 96.842 96.789 1.00 14.20 305 GLY B C 1
ATOM 13346 O O . GLY B 1 305 ? 47.653 95.793 97.428 1.00 14.26 305 GLY B O 1
ATOM 13350 N N . ALA B 1 306 ? 48.846 97.444 96.488 1.00 14.62 306 ALA B N 1
ATOM 13351 C CA . ALA B 1 306 ? 50.122 97.003 97.043 1.00 17.24 306 ALA B CA 1
ATOM 13352 C C . ALA B 1 306 ? 50.996 98.213 97.318 1.00 15.98 306 ALA B C 1
ATOM 13353 O O . ALA B 1 306 ? 50.759 99.300 96.788 1.00 17.10 306 ALA B O 1
ATOM 13360 N N . ASP B 1 307 ? 52.026 98.012 98.156 1.00 15.56 307 ASP B N 1
ATOM 13361 C CA . ASP B 1 307 ? 52.922 99.104 98.529 1.00 17.34 307 ASP B CA 1
ATOM 13362 C C . ASP B 1 307 ? 53.556 99.709 97.284 1.00 16.72 307 ASP B C 1
ATOM 13363 O O . ASP B 1 307 ? 54.237 99.014 96.521 1.00 18.21 307 ASP B O 1
ATOM 13372 N N . GLY B 1 308 ? 53.354 101.009 97.087 1.00 16.15 308 GLY B N 1
ATOM 13373 C CA . GLY B 1 308 ? 53.873 101.697 95.921 1.00 18.98 308 GLY B CA 1
ATOM 13374 C C . GLY B 1 308 ? 53.021 101.536 94.679 1.00 21.26 308 GLY B C 1
ATOM 13375 O O . GLY B 1 308 ? 53.333 102.161 93.655 1.00 21.06 308 GLY B O 1
ATOM 13379 N N . SER B 1 309 ? 51.962 100.717 94.744 1.00 19.36 309 SER B N 1
ATOM 13380 C CA . SER B 1 309 ? 51.047 100.461 93.627 1.00 17.16 309 SER B CA 1
ATOM 13381 C C . SER B 1 309 ? 49.623 100.531 94.149 1.00 15.02 309 SER B C 1
ATOM 13382 O O . SER B 1 309 ? 48.921 99.514 94.233 1.00 14.67 309 SER B O 1
ATOM 13390 N N . PRO B 1 310 ? 49.171 101.710 94.528 1.00 14.98 310 PRO B N 1
ATOM 13391 C CA . PRO B 1 310 ? 47.864 101.811 95.168 1.00 13.97 310 PRO B CA 1
ATOM 13392 C C . PRO B 1 310 ? 46.729 101.533 94.206 1.00 13.45 310 PRO B C 1
ATOM 13393 O O . PRO B 1 310 ? 46.793 101.849 93.012 1.00 15.23 310 PRO B O 1
ATOM 13404 N N . ALA B 1 311 ? 45.671 100.974 94.763 1.00 12.62 311 ALA B N 1
ATOM 13405 C CA . ALA B 1 311 ? 44.370 100.969 94.119 1.00 13.88 311 ALA B CA 1
ATOM 13406 C C . ALA B 1 311 ? 43.796 102.379 94.156 1.00 13.18 311 ALA B C 1
ATOM 13407 O O . ALA B 1 311 ? 44.259 103.256 94.901 1.00 12.98 311 ALA B O 1
ATOM 13414 N N . LYS B 1 312 ? 42.817 102.629 93.305 1.00 11.37 312 LYS B N 1
ATOM 13415 C CA . LYS B 1 312 ? 42.178 103.942 93.360 1.00 11.45 312 LYS B CA 1
ATOM 13416 C C . LYS B 1 312 ? 41.284 104.060 94.590 1.00 11.71 312 LYS B C 1
ATOM 13417 O O . LYS B 1 312 ? 41.335 105.064 95.302 1.00 13.60 312 LYS B O 1
ATOM 13436 N N . ALA B 1 313 ? 40.468 103.040 94.862 1.00 11.77 313 ALA B N 1
ATOM 13437 C CA . ALA B 1 313 ? 39.613 103.035 96.035 1.00 10.87 313 ALA B CA 1
ATOM 13438 C C . ALA B 1 313 ? 39.280 101.605 96.430 1.00 12.76 313 ALA B C 1
ATOM 13439 O O . ALA B 1 313 ? 39.145 100.727 95.578 1.00 11.30 313 ALA B O 1
ATOM 13446 N N . LEU B 1 314 ? 39.099 101.373 97.732 1.00 10.89 314 LEU B N 1
ATOM 13447 C CA . LEU B 1 314 ? 38.548 100.089 98.133 1.00 9.45 314 LEU B CA 1
ATOM 13448 C C . LEU B 1 314 ? 37.119 99.952 97.622 1.00 12.10 314 LEU B C 1
ATOM 13449 O O . LEU B 1 314 ? 36.769 98.946 97.000 1.00 11.21 314 LEU B O 1
ATOM 13465 N N . PHE B 1 315 ? 36.287 100.960 97.885 1.00 12.00 315 PHE B N 1
ATOM 13466 C CA . PHE B 1 315 ? 34.907 101.027 97.425 1.00 10.10 315 PHE B CA 1
ATOM 13467 C C . PHE B 1 315 ? 34.725 102.244 96.535 1.00 11.79 315 PHE B C 1
ATOM 13468 O O . PHE B 1 315 ? 34.985 103.375 96.969 1.00 11.58 315 PHE B O 1
ATOM 13485 N N . LYS B 1 316 ? 34.254 102.023 95.305 1.00 10.38 316 LYS B N 1
ATOM 13486 C CA . LYS B 1 316 ? 33.770 103.081 94.438 1.00 10.84 316 LYS B CA 1
ATOM 13487 C C . LYS B 1 316 ? 32.260 102.920 94.337 1.00 12.53 316 LYS B C 1
ATOM 13488 O O . LYS B 1 316 ? 31.790 101.904 93.829 1.00 12.48 316 LYS B O 1
ATOM 13507 N N . ILE B 1 317 ? 31.508 103.899 94.843 1.00 10.72 317 ILE B N 1
ATOM 13508 C CA . ILE B 1 317 ? 30.066 103.760 94.999 1.00 9.91 317 ILE B CA 1
ATOM 13509 C C . ILE B 1 317 ? 29.399 104.988 94.367 1.00 11.14 317 ILE B C 1
ATOM 13510 O O . ILE B 1 317 ? 29.513 106.106 94.889 1.00 12.97 317 ILE B O 1
ATOM 13526 N N . VAL B 1 318 ? 28.709 104.779 93.247 1.00 10.26 318 VAL B N 1
ATOM 13527 C CA . VAL B 1 318 ? 28.160 105.854 92.426 1.00 10.51 318 VAL B CA 1
ATOM 13528 C C . VAL B 1 318 ? 26.654 105.658 92.258 1.00 10.08 318 VAL B C 1
ATOM 13529 O O . VAL B 1 318 ? 26.210 104.568 91.872 1.00 10.18 318 VAL B O 1
ATOM 13542 N N . TYR B 1 319 ? 25.884 106.711 92.542 1.00 11.44 319 TYR B N 1
ATOM 13543 C CA . TYR B 1 319 ? 24.409 106.698 92.445 1.00 10.86 319 TYR B CA 1
ATOM 13544 C C . TYR B 1 319 ? 23.807 105.433 93.043 1.00 11.45 319 TYR B C 1
ATOM 13545 O O . TYR B 1 319 ? 22.928 104.794 92.466 1.00 12.82 319 TYR B O 1
ATOM 13563 N N . SER B 1 320 ? 24.201 105.140 94.277 1.00 9.25 320 SER B N 1
ATOM 13564 C CA . SER B 1 320 ? 23.853 103.907 94.966 1.00 9.64 320 SER B CA 1
ATOM 13565 C C . SER B 1 320 ? 23.420 104.221 96.397 1.00 8.98 320 SER B C 1
ATOM 13566 O O . SER B 1 320 ? 23.685 105.306 96.916 1.00 11.09 320 SER B O 1
ATOM 13574 N N . ASN B 1 321 ? 22.797 103.244 97.071 1.00 9.80 321 ASN B N 1
ATOM 13575 C CA . ASN B 1 321 ? 22.604 103.361 98.521 1.00 8.55 321 ASN B CA 1
ATOM 13576 C C . ASN B 1 321 ? 22.907 102.002 99.140 1.00 9.47 321 ASN B C 1
ATOM 13577 O O . ASN B 1 321 ? 22.347 100.977 98.742 1.00 10.46 321 ASN B O 1
ATOM 13588 N N . VAL B 1 322 ? 23.863 102.007 100.068 1.00 9.83 322 VAL B N 1
ATOM 13589 C CA . VAL B 1 322 ? 24.522 100.814 100.573 1.00 9.66 322 VAL B CA 1
ATOM 13590 C C . VAL B 1 322 ? 24.640 100.936 102.075 1.00 10.71 322 VAL B C 1
ATOM 13591 O O . VAL B 1 322 ? 25.020 101.992 102.582 1.00 11.15 322 VAL B O 1
ATOM 13604 N N . THR B 1 323 ? 24.341 99.851 102.782 1.00 10.83 323 THR B N 1
ATOM 13605 C CA . THR B 1 323 ? 24.639 99.711 104.206 1.00 9.33 323 THR B CA 1
ATOM 13606 C C . THR B 1 323 ? 25.667 98.617 104.396 1.00 11.10 323 THR B C 1
ATOM 13607 O O . THR B 1 323 ? 25.487 97.508 103.869 1.00 11.23 323 THR B O 1
ATOM 13635 N N . VAL B 1 325 ? 27.326 96.482 107.386 1.00 8.62 325 VAL B N 1
ATOM 13636 C CA . VAL B 1 325 ? 27.097 96.077 108.772 1.00 10.12 325 VAL B CA 1
ATOM 13637 C C . VAL B 1 325 ? 28.258 95.185 109.210 1.00 10.87 325 VAL B C 1
ATOM 13638 O O . VAL B 1 325 ? 28.385 94.042 108.751 1.00 11.32 325 VAL B O 1
ATOM 13651 N N . THR B 1 326 ? 29.086 95.707 110.118 1.00 10.17 326 THR B N 1
ATOM 13652 C CA . THR B 1 326 ? 30.223 95.005 110.707 1.00 10.66 326 THR B CA 1
ATOM 13653 C C . THR B 1 326 ? 31.133 94.391 109.641 1.00 11.22 326 THR B C 1
ATOM 13654 O O . THR B 1 326 ? 31.610 93.263 109.766 1.00 11.81 326 THR B O 1
ATOM 13665 N N . CYS B 1 327 ? 31.442 95.182 108.613 1.00 9.65 327 CYS B N 1
ATOM 13666 C CA . CYS B 1 327 ? 32.362 94.778 107.571 1.00 9.93 327 CYS B CA 1
ATOM 13667 C C . CYS B 1 327 ? 33.801 95.136 107.958 1.00 9.98 327 CYS B C 1
ATOM 13668 O O . CYS B 1 327 ? 34.064 95.855 108.935 1.00 10.89 327 CYS B O 1
ATOM 13693 N N . ASN B 1 329 ? 38.217 95.346 106.489 1.00 11.01 329 ASN B N 1
ATOM 13694 C CA . ASN B 1 329 ? 39.272 95.243 105.495 1.00 11.73 329 ASN B CA 1
ATOM 13695 C C . ASN B 1 329 ? 40.592 95.031 106.217 1.00 13.64 329 ASN B C 1
ATOM 13696 O O . ASN B 1 329 ? 40.777 95.459 107.366 1.00 13.50 329 ASN B O 1
ATOM 13707 N N . GLU B 1 330 ? 41.510 94.353 105.534 1.00 11.53 330 GLU B N 1
ATOM 13708 C CA . GLU B 1 330 ? 42.859 94.172 106.046 1.00 12.92 330 GLU B CA 1
ATOM 13709 C C . GLU B 1 330 ? 43.847 94.375 104.907 1.00 15.73 330 GLU B C 1
ATOM 13710 O O . GLU B 1 330 ? 43.776 93.677 103.889 1.00 16.69 330 GLU B O 1
ATOM 13722 N N . HIS B 1 331 ? 44.782 95.289 105.116 1.00 16.15 331 HIS B N 1
ATOM 13723 C CA . HIS B 1 331 ? 45.873 95.573 104.174 1.00 15.59 331 HIS B CA 1
ATOM 13724 C C . HIS B 1 331 ? 45.388 96.289 102.937 1.00 16.46 331 HIS B C 1
ATOM 13725 O O . HIS B 1 331 ? 45.010 95.663 101.937 1.00 17.61 331 HIS B O 1
ATOM 13739 N N . LEU B 1 332 ? 45.426 97.616 102.991 1.00 16.17 332 LEU B N 1
ATOM 13740 C CA . LEU B 1 332 ? 44.875 98.460 101.940 1.00 14.13 332 LEU B CA 1
ATOM 13741 C C . LEU B 1 332 ? 45.899 99.513 101.568 1.00 14.16 332 LEU B C 1
ATOM 13742 O O . LEU B 1 332 ? 46.341 100.297 102.419 1.00 13.91 332 LEU B O 1
ATOM 13758 N N . HIS B 1 333 ? 46.246 99.544 100.292 1.00 11.77 333 HIS B N 1
ATOM 13759 C CA . HIS B 1 333 ? 47.026 100.614 99.689 1.00 12.64 333 HIS B CA 1
ATOM 13760 C C . HIS B 1 333 ? 46.117 101.228 98.638 1.00 14.37 333 HIS B C 1
ATOM 13761 O O . HIS B 1 333 ? 45.940 100.652 97.566 1.00 14.49 333 HIS B O 1
ATOM 13775 N N . ALA B 1 334 ? 45.531 102.380 98.932 1.00 12.92 334 ALA B N 1
ATOM 13776 C CA . ALA B 1 334 ? 44.598 102.986 97.989 1.00 13.33 334 ALA B CA 1
ATOM 13777 C C . ALA B 1 334 ? 44.562 104.491 98.196 1.00 16.08 334 ALA B C 1
ATOM 13778 O O . ALA B 1 334 ? 44.862 105.000 99.279 1.00 16.76 334 ALA B O 1
ATOM 13785 N N . GLN B 1 335 ? 44.152 105.201 97.143 1.00 12.91 335 GLN B N 1
ATOM 13786 C CA . GLN B 1 335 ? 43.999 106.646 97.249 1.00 13.15 335 GLN B CA 1
ATOM 13787 C C . GLN B 1 335 ? 42.790 107.027 98.105 1.00 12.74 335 GLN B C 1
ATOM 13788 O O . GLN B 1 335 ? 42.867 107.974 98.893 1.00 12.92 335 GLN B O 1
ATOM 13802 N N . ASN B 1 336 ? 41.667 106.335 97.934 1.00 11.76 336 ASN B N 1
ATOM 13803 C CA . ASN B 1 336 ? 40.475 106.523 98.756 1.00 11.35 336 ASN B CA 1
ATOM 13804 C C . ASN B 1 336 ? 40.100 105.203 99.405 1.00 12.53 336 ASN B C 1
ATOM 13805 O O . ASN B 1 336 ? 40.235 104.142 98.795 1.00 12.05 336 ASN B O 1
ATOM 13816 N N . PHE B 1 337 ? 39.599 105.276 100.630 1.00 11.18 337 PHE B N 1
ATOM 13817 C CA . PHE B 1 337 ? 38.905 104.144 101.222 1.00 10.72 337 PHE B CA 1
ATOM 13818 C C . PHE B 1 337 ? 37.524 104.003 100.574 1.00 11.92 337 PHE B C 1
ATOM 13819 O O . PHE B 1 337 ? 37.200 102.959 99.989 1.00 12.15 337 PHE B O 1
ATOM 13836 N N . LEU B 1 338 ? 36.743 105.077 100.599 1.00 9.65 338 LEU B N 1
ATOM 13837 C CA . LEU B 1 338 ? 35.434 105.146 99.957 1.00 10.03 338 LEU B CA 1
ATOM 13838 C C . LEU B 1 338 ? 35.389 106.368 99.050 1.00 12.04 338 LEU B C 1
ATOM 13839 O O . LEU B 1 338 ? 35.636 107.496 99.499 1.00 11.77 338 LEU B O 1
ATOM 13855 N N . TYR B 1 339 ? 35.079 106.139 97.778 1.00 11.12 339 TYR B N 1
ATOM 13856 C CA . TYR B 1 339 ? 34.656 107.183 96.856 1.00 9.09 339 TYR B CA 1
ATOM 13857 C C . TYR B 1 339 ? 33.139 107.066 96.712 1.00 11.09 339 TYR B C 1
ATOM 13858 O O . TYR B 1 339 ? 32.643 106.026 96.277 1.00 11.25 339 TYR B O 1
ATOM 13876 N N . ALA B 1 340 ? 32.410 108.108 97.125 1.00 11.52 340 ALA B N 1
ATOM 13877 C CA . ALA B 1 340 ? 30.945 108.134 97.086 1.00 10.49 340 ALA B CA 1
ATOM 13878 C C . ALA B 1 340 ? 30.500 109.333 96.261 1.00 10.59 340 ALA B C 1
ATOM 13879 O O . ALA B 1 340 ? 30.835 110.476 96.603 1.00 12.08 340 ALA B O 1
ATOM 13886 N N . GLU B 1 341 ? 29.755 109.077 95.175 1.00 10.80 341 GLU B N 1
ATOM 13887 C CA . GLU B 1 341 ? 29.249 110.118 94.285 1.00 9.85 341 GLU B CA 1
ATOM 13888 C C . GLU B 1 341 ? 27.753 109.885 94.124 1.00 11.17 341 GLU B C 1
ATOM 13889 O O . GLU B 1 341 ? 27.353 108.809 93.683 1.00 11.67 341 GLU B O 1
ATOM 13901 N N . GLY B 1 342 ? 26.936 110.856 94.536 1.00 11.57 342 GLY B N 1
ATOM 13902 C CA . GLY B 1 342 ? 25.485 110.687 94.504 1.00 13.58 342 GLY B CA 1
ATOM 13903 C C . GLY B 1 342 ? 24.994 109.475 95.266 1.00 14.11 342 GLY B C 1
ATOM 13904 O O . GLY B 1 342 ? 24.002 108.860 94.866 1.00 12.33 342 GLY B O 1
ATOM 13908 N N . SER B 1 343 ? 25.659 109.114 96.366 1.00 10.25 343 SER B N 1
ATOM 13909 C CA . SER B 1 343 ? 25.386 107.856 97.037 1.00 8.79 343 SER B CA 1
ATOM 13910 C C . SER B 1 343 ? 25.152 108.058 98.526 1.00 11.41 343 SER B C 1
ATOM 13911 O O . SER B 1 343 ? 25.726 108.954 99.146 1.00 11.12 343 SER B O 1
ATOM 13919 N N . GLU B 1 344 ? 24.304 107.197 99.090 1.00 9.95 344 GLU B N 1
ATOM 13920 C CA . GLU B 1 344 ? 24.090 107.103 100.530 1.00 10.50 344 GLU B CA 1
ATOM 13921 C C . GLU B 1 344 ? 24.774 105.845 101.032 1.00 12.41 344 GLU B C 1
ATOM 13922 O O . GLU B 1 344 ? 24.447 104.732 100.592 1.00 12.14 344 GLU B O 1
ATOM 13934 N N . VAL B 1 345 ? 25.730 106.011 101.940 1.00 10.31 345 VAL B N 1
ATOM 13935 C CA . VAL B 1 345 ? 26.489 104.884 102.472 1.00 9.01 345 VAL B CA 1
ATOM 13936 C C . VAL B 1 345 ? 26.514 104.992 103.990 1.00 11.39 345 VAL B C 1
ATOM 13937 O O . VAL B 1 345 ? 27.023 105.979 104.536 1.00 13.55 345 VAL B O 1
ATOM 13950 N N . ASN B 1 346 ? 25.967 103.987 104.665 1.00 10.32 346 ASN B N 1
ATOM 13951 C CA . ASN B 1 346 ? 25.998 103.879 106.119 1.00 10.43 346 ASN B CA 1
ATOM 13952 C C . ASN B 1 346 ? 26.968 102.765 106.455 1.00 11.08 346 ASN B C 1
ATOM 13953 O O . ASN B 1 346 ? 26.740 101.610 106.084 1.00 11.20 346 ASN B O 1
ATOM 13964 N N . ILE B 1 347 ? 28.038 103.114 107.143 1.00 11.02 347 ILE B N 1
ATOM 13965 C CA . ILE B 1 347 ? 29.104 102.178 107.506 1.00 9.80 347 ILE B CA 1
ATOM 13966 C C . ILE B 1 347 ? 29.015 102.026 109.013 1.00 11.28 347 ILE B C 1
ATOM 13967 O O . ILE B 1 347 ? 29.411 102.938 109.748 1.00 12.38 347 ILE B O 1
ATOM 13983 N N . SER B 1 348 ? 28.492 100.894 109.486 1.00 12.01 348 SER B N 1
ATOM 13984 C CA A SER B 1 348 ? 28.231 100.694 110.906 0.25 11.38 348 SER B CA 1
ATOM 13985 C CA B SER B 1 348 ? 28.218 100.681 110.899 0.25 11.37 348 SER B CA 1
ATOM 13986 C CA C SER B 1 348 ? 28.221 100.682 110.905 0.50 10.94 348 SER B CA 1
ATOM 13987 C C . SER B 1 348 ? 29.183 99.644 111.462 1.00 10.93 348 SER B C 1
ATOM 13988 O O . SER B 1 348 ? 29.227 98.507 110.973 1.00 11.16 348 SER B O 1
ATOM 14010 N N . ASN B 1 349 ? 29.927 100.028 112.495 1.00 10.37 349 ASN B N 1
ATOM 14011 C CA . ASN B 1 349 ? 30.799 99.114 113.230 1.00 10.46 349 ASN B CA 1
ATOM 14012 C C . ASN B 1 349 ? 31.809 98.437 112.300 1.00 11.19 349 ASN B C 1
ATOM 14013 O O . ASN B 1 349 ? 32.060 97.235 112.392 1.00 11.70 349 ASN B O 1
ATOM 14024 N N . PHE B 1 350 ? 32.409 99.225 111.415 1.00 9.64 350 PHE B N 1
ATOM 14025 C CA . PHE B 1 350 ? 33.475 98.715 110.559 1.00 9.48 350 PHE B CA 1
ATOM 14026 C C . PHE B 1 350 ? 34.698 98.383 111.417 1.00 10.47 350 PHE B C 1
ATOM 14027 O O . PHE B 1 350 ? 34.874 98.899 112.520 1.00 11.31 350 PHE B O 1
ATOM 14044 N N . ASN B 1 351 ? 35.566 97.526 110.892 1.00 11.09 351 ASN B N 1
ATOM 14045 C CA . ASN B 1 351 ? 36.854 97.248 111.532 1.00 9.57 351 ASN B CA 1
ATOM 14046 C C . ASN B 1 351 ? 37.872 97.176 110.390 1.00 12.67 351 ASN B C 1
ATOM 14047 O O . ASN B 1 351 ? 37.976 96.157 109.702 1.00 12.77 351 ASN B O 1
ATOM 14058 N N . GLY B 1 352 ? 38.583 98.276 110.166 1.00 11.00 352 GLY B N 1
ATOM 14059 C CA . GLY B 1 352 ? 39.518 98.401 109.053 1.00 10.85 352 GLY B CA 1
ATOM 14060 C C . GLY B 1 352 ? 40.936 98.455 109.594 1.00 11.40 352 GLY B C 1
ATOM 14061 O O . GLY B 1 352 ? 41.224 99.206 110.526 1.00 13.11 352 GLY B O 1
ATOM 14065 N N . GLN B 1 353 ? 41.798 97.619 109.020 1.00 12.76 353 GLN B N 1
ATOM 14066 C CA . GLN B 1 353 ? 43.130 97.411 109.551 1.00 13.82 353 GLN B CA 1
ATOM 14067 C C . GLN B 1 353 ? 44.173 97.601 108.471 1.00 13.65 353 GLN B C 1
ATOM 14068 O O . GLN B 1 353 ? 43.962 97.213 107.317 1.00 13.47 353 GLN B O 1
ATOM 14082 N N . ALA B 1 354 ? 45.312 98.170 108.876 1.00 14.16 354 ALA B N 1
ATOM 14083 C CA . ALA B 1 354 ? 46.495 98.281 108.020 1.00 16.52 354 ALA B CA 1
ATOM 14084 C C . ALA B 1 354 ? 46.153 99.012 106.724 1.00 14.41 354 ALA B C 1
ATOM 14085 O O . ALA B 1 354 ? 46.328 98.498 105.617 1.00 15.14 354 ALA B O 1
ATOM 14092 N N . ILE B 1 355 ? 45.663 100.235 106.889 1.00 12.76 355 ILE B N 1
ATOM 14093 C CA . ILE B 1 355 ? 45.333 101.119 105.779 1.00 11.83 355 ILE B CA 1
ATOM 14094 C C . ILE B 1 355 ? 46.430 102.164 105.683 1.00 11.79 355 ILE B C 1
ATOM 14095 O O . ILE B 1 355 ? 46.544 103.041 106.548 1.00 13.37 355 ILE B O 1
ATOM 14111 N N . TYR B 1 356 ? 47.220 102.109 104.606 1.00 12.36 356 TYR B N 1
ATOM 14112 C CA . TYR B 1 356 ? 48.412 102.951 104.467 1.00 13.47 356 TYR B CA 1
ATOM 14113 C C . TYR B 1 356 ? 48.014 104.168 103.640 1.00 15.80 356 TYR B C 1
ATOM 14114 O O . TYR B 1 356 ? 48.055 104.155 102.402 1.00 15.66 356 TYR B O 1
ATOM 14132 N N . ASN B 1 357 ? 47.571 105.214 104.344 1.00 14.19 357 ASN B N 1
ATOM 14133 C CA . ASN B 1 357 ? 46.996 106.399 103.701 1.00 13.05 357 ASN B CA 1
ATOM 14134 C C . ASN B 1 357 ? 48.092 107.407 103.373 1.00 13.76 357 ASN B C 1
ATOM 14135 O O . ASN B 1 357 ? 48.181 108.495 103.943 1.00 15.44 357 ASN B O 1
ATOM 14146 N N . LYS B 1 358 ? 48.915 107.034 102.387 1.00 14.17 358 LYS B N 1
ATOM 14147 C CA . LYS B 1 358 ? 50.063 107.833 101.985 1.00 14.53 358 LYS B CA 1
ATOM 14148 C C . LYS B 1 358 ? 50.078 108.152 100.487 1.00 14.70 358 LYS B C 1
ATOM 14149 O O . LYS B 1 358 ? 51.122 108.556 99.954 1.00 16.52 358 LYS B O 1
ATOM 14168 N N . TYR B 1 359 ? 48.953 108.003 99.795 1.00 13.86 359 TYR B N 1
ATOM 14169 C CA . TYR B 1 359 ? 48.917 108.130 98.348 1.00 15.80 359 TYR B CA 1
ATOM 14170 C C . TYR B 1 359 ? 48.172 109.382 97.896 1.00 16.34 359 TYR B C 1
ATOM 14171 O O . TYR B 1 359 ? 47.160 109.777 98.488 1.00 16.12 359 TYR B O 1
ATOM 14189 N N . LYS B 1 360 ? 48.665 109.972 96.813 1.00 16.30 360 LYS B N 1
ATOM 14190 C CA . LYS B 1 360 ? 48.145 111.221 96.279 1.00 16.92 360 LYS B CA 1
ATOM 14191 C C . LYS B 1 360 ? 48.052 111.131 94.762 1.00 18.39 360 LYS B C 1
ATOM 14192 O O . LYS B 1 360 ? 48.935 110.534 94.121 1.00 18.44 360 LYS B O 1
ATOM 14211 N N . PRO B 1 361 ? 47.024 111.722 94.163 1.00 17.87 361 PRO B N 1
ATOM 14212 C CA . PRO B 1 361 ? 46.996 111.836 92.702 1.00 19.13 361 PRO B CA 1
ATOM 14213 C C . PRO B 1 361 ? 47.979 112.881 92.216 1.00 18.18 361 PRO B C 1
ATOM 14214 O O . PRO B 1 361 ? 48.382 113.805 92.941 1.00 17.22 361 PRO B O 1
ATOM 14225 N N . ALA B 1 362 ? 48.363 112.746 90.941 1.00 18.17 362 ALA B N 1
ATOM 14226 C CA . ALA B 1 362 ? 49.288 113.707 90.367 1.00 23.19 362 ALA B CA 1
ATOM 14227 C C . ALA B 1 362 ? 48.623 115.067 90.192 1.00 22.53 362 ALA B C 1
ATOM 14228 O O . ALA B 1 362 ? 49.267 116.102 90.360 1.00 25.92 362 ALA B O 1
ATOM 14235 N N . THR B 1 363 ? 47.365 115.081 89.788 1.00 25.98 363 THR B N 1
ATOM 14236 C CA A THR B 1 363 ? 46.573 116.299 89.728 0.50 28.06 363 THR B CA 1
ATOM 14237 C CA B THR B 1 363 ? 46.560 116.293 89.710 0.50 28.06 363 THR B CA 1
ATOM 14238 C C . THR B 1 363 ? 45.313 116.069 90.539 1.00 25.48 363 THR B C 1
ATOM 14239 O O . THR B 1 363 ? 44.722 114.999 90.480 1.00 27.97 363 THR B O 1
ATOM 14260 N N . SER B 1 364 ? 44.903 117.069 91.299 1.00 25.61 364 SER B N 1
ATOM 14261 C CA . SER B 1 364 ? 43.735 116.868 92.139 1.00 22.51 364 SER B CA 1
ATOM 14262 C C . SER B 1 364 ? 42.555 117.680 91.628 1.00 23.36 364 SER B C 1
ATOM 14263 O O . SER B 1 364 ? 42.701 118.654 90.885 1.00 23.88 364 SER B O 1
ATOM 14271 N N . SER B 1 365 ? 41.368 117.259 92.046 1.00 18.52 365 SER B N 1
ATOM 14272 C CA . SER B 1 365 ? 40.121 117.876 91.631 1.00 20.07 365 SER B CA 1
ATOM 14273 C C . SER B 1 365 ? 39.049 117.447 92.622 1.00 18.81 365 SER B C 1
ATOM 14274 O O . SER B 1 365 ? 39.282 116.595 93.488 1.00 19.35 365 SER B O 1
ATOM 14282 N N . TRP B 1 366 ? 37.854 118.009 92.448 1.00 21.27 366 TRP B N 1
ATOM 14283 C CA . TRP B 1 366 ? 36.735 117.692 93.331 1.00 24.10 366 TRP B CA 1
ATOM 14284 C C . TRP B 1 366 ? 36.515 116.193 93.463 1.00 23.82 366 TRP B C 1
ATOM 14285 O O . TRP B 1 366 ? 36.121 115.716 94.536 1.00 23.73 366 TRP B O 1
ATOM 14306 N N . ASN B 1 367 ? 36.774 115.413 92.409 1.00 19.81 367 ASN B N 1
ATOM 14307 C CA . ASN B 1 367 ? 36.490 113.983 92.466 1.00 21.97 367 ASN B CA 1
ATOM 14308 C C . ASN B 1 367 ? 37.746 113.123 92.355 1.00 19.49 367 ASN B C 1
ATOM 14309 O O . ASN B 1 367 ? 37.665 111.947 92.001 1.00 21.30 367 ASN B O 1
ATOM 14320 N N . ASN B 1 368 ? 38.913 113.690 92.646 1.00 17.32 368 ASN B N 1
ATOM 14321 C CA . ASN B 1 368 ? 40.177 112.950 92.584 1.00 17.25 368 ASN B CA 1
ATOM 14322 C C . ASN B 1 368 ? 41.119 113.618 93.584 1.00 17.36 368 ASN B C 1
ATOM 14323 O O . ASN B 1 368 ? 41.799 114.588 93.252 1.00 17.30 368 ASN B O 1
ATOM 14334 N N . ASN B 1 369 ? 41.113 113.124 94.822 1.00 16.21 369 ASN B N 1
ATOM 14335 C CA . ASN B 1 369 ? 41.869 113.803 95.864 1.00 14.64 369 ASN B CA 1
ATOM 14336 C C . ASN B 1 369 ? 42.287 112.806 96.942 1.00 12.75 369 ASN B C 1
ATOM 14337 O O . ASN B 1 369 ? 41.809 111.668 97.006 1.00 13.96 369 ASN B O 1
ATOM 14348 N N . ASN B 1 370 ? 43.231 113.243 97.778 1.00 12.64 370 ASN B N 1
ATOM 14349 C CA . ASN B 1 370 ? 43.848 112.358 98.772 1.00 12.13 370 ASN B CA 1
ATOM 14350 C C . ASN B 1 370 ? 43.064 112.379 100.088 1.00 12.85 370 ASN B C 1
ATOM 14351 O O . ASN B 1 370 ? 43.495 112.906 101.111 1.00 14.32 370 ASN B O 1
ATOM 14362 N N . SER B 1 371 ? 41.886 111.761 100.040 1.00 11.56 371 SER B N 1
ATOM 14363 C CA . SER B 1 371 ? 41.034 111.636 101.209 1.00 13.13 371 SER B CA 1
ATOM 14364 C C . SER B 1 371 ? 40.590 110.190 101.388 1.00 13.88 371 SER B C 1
ATOM 14365 O O . SER B 1 371 ? 40.344 109.470 100.417 1.00 12.82 371 SER B O 1
ATOM 14390 N N . PHE B 1 373 ? 37.669 109.336 102.834 1.00 10.83 373 PHE B N 1
ATOM 14391 C CA . PHE B 1 373 ? 36.266 109.422 102.434 1.00 11.30 373 PHE B CA 1
ATOM 14392 C C . PHE B 1 373 ? 36.124 110.603 101.481 1.00 12.76 373 PHE B C 1
ATOM 14393 O O . PHE B 1 373 ? 36.199 111.766 101.899 1.00 13.12 373 PHE B O 1
ATOM 14410 N N . CYS B 1 374 ? 35.944 110.306 100.197 1.00 11.99 374 CYS B N 1
ATOM 14411 C CA . CYS B 1 374 ? 35.763 111.322 99.171 1.00 11.45 374 CYS B CA 1
ATOM 14412 C C . CYS B 1 374 ? 34.262 111.345 98.904 1.00 12.88 374 CYS B C 1
ATOM 14413 O O . CYS B 1 374 ? 33.722 110.431 98.284 1.00 12.23 374 CYS B O 1
ATOM 14421 N N . VAL B 1 375 ? 33.586 112.359 99.423 1.00 11.96 375 VAL B N 1
ATOM 14422 C CA . VAL B 1 375 ? 32.127 112.363 99.571 1.00 11.76 375 VAL B CA 1
ATOM 14423 C C . VAL B 1 375 ? 31.594 113.503 98.713 1.00 11.62 375 VAL B C 1
ATOM 14424 O O . VAL B 1 375 ? 31.620 114.667 99.132 1.00 12.51 375 VAL B O 1
ATOM 14437 N N . VAL B 1 376 ? 31.094 113.193 97.511 1.00 10.62 376 VAL B N 1
ATOM 14438 C CA . VAL B 1 376 ? 30.828 114.214 96.510 1.00 10.44 376 VAL B CA 1
ATOM 14439 C C . VAL B 1 376 ? 29.442 114.064 95.879 1.00 11.33 376 VAL B C 1
ATOM 14440 O O . VAL B 1 376 ? 28.827 112.992 95.882 1.00 12.03 376 VAL B O 1
ATOM 14453 N N . SER B 1 377 ? 28.979 115.173 95.304 1.00 14.27 377 SER B N 1
ATOM 14454 C CA A SER B 1 377 ? 27.769 115.215 94.473 0.50 14.17 377 SER B CA 1
ATOM 14455 C CA B SER B 1 377 ? 27.772 115.230 94.478 0.50 14.17 377 SER B CA 1
ATOM 14456 C C . SER B 1 377 ? 26.545 114.640 95.192 1.00 13.02 377 SER B C 1
ATOM 14457 O O . SER B 1 377 ? 25.967 113.628 94.798 1.00 13.47 377 SER B O 1
ATOM 14472 N N . ASN B 1 378 ? 26.100 115.361 96.209 1.00 12.40 378 ASN B N 1
ATOM 14473 C CA . ASN B 1 378 ? 24.885 115.011 96.945 1.00 13.25 378 ASN B CA 1
ATOM 14474 C C . ASN B 1 378 ? 24.936 113.614 97.561 1.00 17.28 378 ASN B C 1
ATOM 14475 O O . ASN B 1 378 ? 23.919 112.907 97.628 1.00 15.80 378 ASN B O 1
ATOM 14486 N N . SER B 1 379 ? 26.105 113.217 98.048 1.00 12.05 379 SER B N 1
ATOM 14487 C CA . SER B 1 379 ? 26.231 111.974 98.794 1.00 10.58 379 SER B CA 1
ATOM 14488 C C . SER B 1 379 ? 25.916 112.193 100.268 1.00 9.47 379 SER B C 1
ATOM 14489 O O . SER B 1 379 ? 25.885 113.319 100.755 1.00 11.32 379 SER B O 1
ATOM 14497 N N . LYS B 1 380 ? 25.681 111.081 100.961 1.00 9.69 380 LYS B N 1
ATOM 14498 C CA . LYS B 1 380 ? 25.478 111.043 102.405 1.00 10.46 380 LYS B CA 1
ATOM 14499 C C . LYS B 1 380 ? 26.264 109.863 102.928 1.00 13.46 380 LYS B C 1
ATOM 14500 O O . LYS B 1 380 ? 25.971 108.714 102.572 1.00 14.84 380 LYS B O 1
ATOM 14519 N N . VAL B 1 381 ? 27.265 110.128 103.752 1.00 10.22 381 VAL B N 1
ATOM 14520 C CA . VAL B 1 381 ? 28.107 109.074 104.291 1.00 9.45 381 VAL B CA 1
ATOM 14521 C C . VAL B 1 381 ? 28.130 109.242 105.797 1.00 12.61 381 VAL B C 1
ATOM 14522 O O . VAL B 1 381 ? 28.439 110.328 106.298 1.00 10.87 381 VAL B O 1
ATOM 14535 N N . LYS B 1 382 ? 27.830 108.159 106.513 1.00 11.05 382 LYS B N 1
ATOM 14536 C CA . LYS B 1 382 ? 27.831 108.181 107.969 1.00 11.36 382 LYS B CA 1
ATOM 14537 C C . LYS B 1 382 ? 28.684 107.041 108.497 1.00 10.93 382 LYS B C 1
ATOM 14538 O O . LYS B 1 382 ? 28.530 105.892 108.064 1.00 12.46 382 LYS B O 1
ATOM 14557 N N . LEU B 1 383 ? 29.548 107.363 109.454 1.00 10.08 383 LEU B N 1
ATOM 14558 C CA . LEU B 1 383 ? 30.320 106.375 110.190 1.00 12.28 383 LEU B CA 1
ATOM 14559 C C . LEU B 1 383 ? 29.651 106.220 111.551 1.00 12.63 383 LEU B C 1
ATOM 14560 O O . LEU B 1 383 ? 29.732 107.117 112.405 1.00 11.86 383 LEU B O 1
ATOM 14576 N N . THR B 1 384 ? 28.944 105.113 111.725 1.00 10.09 384 THR B N 1
ATOM 14577 C CA . THR B 1 384 ? 28.276 104.784 112.980 1.00 10.81 384 THR B CA 1
ATOM 14578 C C . THR B 1 384 ? 29.211 103.859 113.746 1.00 12.51 384 THR B C 1
ATOM 14579 O O . THR B 1 384 ? 29.294 102.658 113.460 1.00 12.04 384 THR B O 1
ATOM 14590 N N . GLY B 1 385 ? 29.919 104.426 114.711 1.00 13.07 385 GLY B N 1
ATOM 14591 C CA . GLY B 1 385 ? 30.967 103.687 115.386 1.00 13.65 385 GLY B CA 1
ATOM 14592 C C . GLY B 1 385 ? 32.021 103.226 114.399 1.00 12.07 385 GLY B C 1
ATOM 14593 O O . GLY B 1 385 ? 32.302 103.876 113.392 1.00 10.73 385 GLY B O 1
ATOM 14597 N N . GLY B 1 386 ? 32.596 102.066 114.688 1.00 12.54 386 GLY B N 1
ATOM 14598 C CA . GLY B 1 386 ? 33.654 101.509 113.876 1.00 13.22 386 GLY B CA 1
ATOM 14599 C C . GLY B 1 386 ? 35.035 101.949 114.335 1.00 11.64 386 GLY B C 1
ATOM 14600 O O . GLY B 1 386 ? 35.214 102.871 115.141 1.00 12.00 386 GLY B O 1
ATOM 14604 N N . SER B 1 387 ? 36.024 101.241 113.806 1.00 11.65 387 SER B N 1
ATOM 14605 C CA . SER B 1 387 ? 37.438 101.463 114.067 1.00 12.31 387 SER B CA 1
ATOM 14606 C C . SER B 1 387 ? 38.139 101.460 112.722 1.00 12.74 387 SER B C 1
ATOM 14607 O O . SER B 1 387 ? 38.001 100.496 111.958 1.00 14.39 387 SER B O 1
ATOM 14615 N N . PHE B 1 388 ? 38.892 102.523 112.430 1.00 12.22 388 PHE B N 1
ATOM 14616 C CA . PHE B 1 388 ? 39.530 102.695 111.120 1.00 11.81 388 PHE B CA 1
ATOM 14617 C C . PHE B 1 388 ? 41.034 102.851 111.292 1.00 13.98 388 PHE B C 1
ATOM 14618 O O . PHE B 1 388 ? 41.517 103.871 111.800 1.00 14.78 388 PHE B O 1
ATOM 14635 N N . GLY B 1 389 ? 41.768 101.843 110.830 1.00 13.97 389 GLY B N 1
ATOM 14636 C CA . GLY B 1 389 ? 43.201 101.787 111.003 1.00 13.99 389 GLY B CA 1
ATOM 14637 C C . GLY B 1 389 ? 43.992 102.571 109.968 1.00 16.01 389 GLY B C 1
ATOM 14638 O O . GLY B 1 389 ? 44.926 102.040 109.347 1.00 16.82 389 GLY B O 1
ATOM 14642 N N . PHE B 1 390 ? 43.645 103.842 109.796 1.00 13.60 390 PHE B N 1
ATOM 14643 C CA . PHE B 1 390 ? 44.421 104.735 108.938 1.00 13.66 390 PHE B CA 1
ATOM 14644 C C . PHE B 1 390 ? 45.764 104.989 109.612 1.00 15.27 390 PHE B C 1
ATOM 14645 O O . PHE B 1 390 ? 45.824 105.537 110.711 1.00 16.76 390 PHE B O 1
ATOM 14662 N N . ALA B 1 391 ? 46.844 104.579 108.960 1.00 14.70 391 ALA B N 1
ATOM 14663 C CA . ALA B 1 391 ? 48.133 104.531 109.640 1.00 15.89 391 ALA B CA 1
ATOM 14664 C C . ALA B 1 391 ? 48.706 105.910 109.953 1.00 16.57 391 ALA B C 1
ATOM 14665 O O . ALA B 1 391 ? 49.456 106.042 110.928 1.00 16.31 391 ALA B O 1
ATOM 14672 N N . TYR B 1 392 ? 48.415 106.930 109.140 1.00 16.41 392 TYR B N 1
ATOM 14673 C CA . TYR B 1 392 ? 49.230 108.145 109.105 1.00 16.30 392 TYR B CA 1
ATOM 14674 C C . TYR B 1 392 ? 48.438 109.424 109.357 1.00 16.83 392 TYR B C 1
ATOM 14675 O O . TYR B 1 392 ? 47.366 109.631 108.786 1.00 17.74 392 TYR B O 1
ATOM 14693 N N . ASN B 1 393 ? 48.996 110.296 110.198 1.00 16.47 393 ASN B N 1
ATOM 14694 C CA . ASN B 1 393 ? 48.661 111.714 110.185 1.00 16.77 393 ASN B CA 1
ATOM 14695 C C . ASN B 1 393 ? 49.964 112.489 110.011 1.00 18.33 393 ASN B C 1
ATOM 14696 O O . ASN B 1 393 ? 51.028 111.898 109.777 1.00 19.74 393 ASN B O 1
ATOM 14707 N N . SER B 1 394 ? 49.890 113.819 110.059 1.00 17.61 394 SER B N 1
ATOM 14708 C CA . SER B 1 394 ? 51.052 114.595 109.637 1.00 17.60 394 SER B CA 1
ATOM 14709 C C . SER B 1 394 ? 52.211 114.487 110.609 1.00 21.83 394 SER B C 1
ATOM 14710 O O . SER B 1 394 ? 53.322 114.929 110.269 1.00 22.31 394 SER B O 1
ATOM 14718 N N . SER B 1 395 ? 51.989 113.900 111.781 1.00 22.46 395 SER B N 1
ATOM 14719 C CA . SER B 1 395 ? 53.046 113.694 112.759 1.00 24.88 395 SER B CA 1
ATOM 14720 C C . SER B 1 395 ? 53.859 112.429 112.525 1.00 25.28 395 SER B C 1
ATOM 14721 O O . SER B 1 395 ? 54.854 112.226 113.231 1.00 25.22 395 SER B O 1
ATOM 14729 N N . ASP B 1 396 ? 53.461 111.564 111.595 1.00 22.63 396 ASP B N 1
ATOM 14730 C CA . ASP B 1 396 ? 54.162 110.299 111.434 1.00 21.85 396 ASP B CA 1
ATOM 14731 C C . ASP B 1 396 ? 55.615 110.550 111.028 1.00 24.23 396 ASP B C 1
ATOM 14732 O O . ASP B 1 396 ? 55.866 111.323 110.096 1.00 22.97 396 ASP B O 1
ATOM 14741 N N . PRO B 1 397 ? 56.591 109.904 111.676 1.00 26.72 397 PRO B N 1
ATOM 14742 C CA . PRO B 1 397 ? 57.998 110.213 111.362 1.00 29.57 397 PRO B CA 1
ATOM 14743 C C . PRO B 1 397 ? 58.434 109.812 109.964 1.00 29.31 397 PRO B C 1
ATOM 14744 O O . PRO B 1 397 ? 59.396 110.399 109.446 1.00 30.29 397 PRO B O 1
ATOM 14755 N N . THR B 1 398 ? 57.797 108.822 109.343 1.00 25.66 398 THR B N 1
ATOM 14756 C CA . THR B 1 398 ? 58.260 108.342 108.045 1.00 28.78 398 THR B CA 1
ATOM 14757 C C . THR B 1 398 ? 57.339 108.698 106.891 1.00 26.27 398 THR B C 1
ATOM 14758 O O . THR B 1 398 ? 57.818 108.857 105.767 1.00 24.64 398 THR B O 1
ATOM 14769 N N . GLN B 1 399 ? 56.043 108.866 107.141 1.00 22.11 399 GLN B N 1
ATOM 14770 C CA . GLN B 1 399 ? 55.094 109.198 106.077 1.00 20.84 399 GLN B CA 1
ATOM 14771 C C . GLN B 1 399 ? 54.255 110.437 106.392 1.00 20.05 399 GLN B C 1
ATOM 14772 O O . GLN B 1 399 ? 53.273 110.710 105.683 1.00 20.03 399 GLN B O 1
ATOM 14786 N N . GLY B 1 400 ? 54.629 111.216 107.410 1.00 21.82 400 GLY B N 1
ATOM 14787 C CA . GLY B 1 400 ? 53.793 112.330 107.822 1.00 21.72 400 GLY B CA 1
ATOM 14788 C C . GLY B 1 400 ? 53.554 113.338 106.713 1.00 21.51 400 GLY B C 1
ATOM 14789 O O . GLY B 1 400 ? 52.458 113.889 106.590 1.00 23.43 400 GLY B O 1
ATOM 14793 N N . ALA B 1 401 ? 54.570 113.570 105.874 1.00 19.51 401 ALA B N 1
ATOM 14794 C CA . ALA B 1 401 ? 54.464 114.493 104.750 1.00 20.60 401 ALA B CA 1
ATOM 14795 C C . ALA B 1 401 ? 53.612 113.944 103.612 1.00 19.28 401 ALA B C 1
ATOM 14796 O O . ALA B 1 401 ? 53.351 114.673 102.647 1.00 21.55 401 ALA B O 1
ATOM 14803 N N . ASN B 1 402 ? 53.188 112.688 103.693 1.00 16.79 402 ASN B N 1
ATOM 14804 C CA . ASN B 1 402 ? 52.416 112.047 102.645 1.00 15.56 402 ASN B CA 1
ATOM 14805 C C . ASN B 1 402 ? 51.005 111.688 103.070 1.00 16.39 402 ASN B C 1
ATOM 14806 O O . ASN B 1 402 ? 50.275 111.107 102.268 1.00 17.44 402 ASN B O 1
ATOM 14817 N N . CYS B 1 403 ? 50.599 112.019 104.294 1.00 16.08 403 CYS B N 1
ATOM 14818 C CA . CYS B 1 403 ? 49.330 111.522 104.801 1.00 15.38 403 CYS B CA 1
ATOM 14819 C C . CYS B 1 403 ? 48.155 112.133 104.047 1.00 16.46 403 CYS B C 1
ATOM 14820 O O . CYS B 1 403 ? 48.231 113.229 103.477 1.00 18.38 403 CYS B O 1
ATOM 14828 N N . SER B 1 404 ? 47.045 111.408 104.094 1.00 15.75 404 SER B N 1
ATOM 14829 C CA . SER B 1 404 ? 45.776 111.811 103.507 1.00 14.64 404 SER B CA 1
ATOM 14830 C C . SER B 1 404 ? 44.951 112.623 104.494 1.00 14.57 404 SER B C 1
ATOM 14831 O O . SER B 1 404 ? 45.197 112.635 105.699 1.00 14.58 404 SER B O 1
ATOM 14839 N N . ALA B 1 405 ? 43.929 113.272 103.957 1.00 13.63 405 ALA B N 1
ATOM 14840 C CA . ALA B 1 405 ? 42.803 113.737 104.743 1.00 14.05 405 ALA B CA 1
ATOM 14841 C C . ALA B 1 405 ? 41.929 112.568 105.185 1.00 12.74 405 ALA B C 1
ATOM 14842 O O . ALA B 1 405 ? 41.934 111.484 104.593 1.00 13.51 405 ALA B O 1
ATOM 14849 N N . LEU B 1 406 ? 41.172 112.786 106.264 1.00 11.64 406 LEU B N 1
ATOM 14850 C CA . LEU B 1 406 ? 40.098 111.850 106.567 1.00 10.87 406 LEU B CA 1
ATOM 14851 C C . LEU B 1 406 ? 39.003 111.943 105.525 1.00 13.51 406 LEU B C 1
ATOM 14852 O O . LEU B 1 406 ? 38.515 110.920 105.023 1.00 13.55 406 LEU B O 1
ATOM 14868 N N . ALA B 1 407 ? 38.586 113.158 105.193 1.00 14.25 407 ALA B N 1
ATOM 14869 C CA . ALA B 1 407 ? 37.416 113.304 104.352 1.00 12.58 407 ALA B CA 1
ATOM 14870 C C . ALA B 1 407 ? 37.460 114.613 103.592 1.00 13.33 407 ALA B C 1
ATOM 14871 O O . ALA B 1 407 ? 37.946 115.635 104.094 1.00 13.96 407 ALA B O 1
ATOM 14878 N N . TYR B 1 408 ? 36.916 114.559 102.379 1.00 11.98 408 TYR B N 1
ATOM 14879 C CA . TYR B 1 408 ? 36.609 115.719 101.562 1.00 11.57 408 TYR B CA 1
ATOM 14880 C C . TYR B 1 408 ? 35.133 115.640 101.239 1.00 14.07 408 TYR B C 1
ATOM 14881 O O . TYR B 1 408 ? 34.663 114.591 100.793 1.00 13.49 408 TYR B O 1
ATOM 14899 N N . VAL B 1 409 ? 34.409 116.728 101.493 1.00 12.18 409 VAL B N 1
ATOM 14900 C CA . VAL B 1 409 ? 32.956 116.736 101.396 1.00 11.70 409 VAL B CA 1
ATOM 14901 C C . VAL B 1 409 ? 32.547 117.936 100.548 1.00 14.02 409 VAL B C 1
ATOM 14902 O O . VAL B 1 409 ? 32.865 119.080 100.899 1.00 14.89 409 VAL B O 1
ATOM 14915 N N . GLU B 1 410 ? 31.813 117.689 99.461 1.00 12.36 410 GLU B N 1
ATOM 14916 C CA . GLU B 1 410 ? 31.494 118.773 98.534 1.00 13.43 410 GLU B CA 1
ATOM 14917 C C . GLU B 1 410 ? 30.169 118.524 97.824 1.00 13.80 410 GLU B C 1
ATOM 14918 O O . GLU B 1 410 ? 29.580 117.441 97.900 1.00 13.20 410 GLU B O 1
ATOM 14930 N N . GLY B 1 411 ? 29.716 119.553 97.112 1.00 15.05 411 GLY B N 1
ATOM 14931 C CA . GLY B 1 411 ? 28.605 119.406 96.171 1.00 17.48 411 GLY B CA 1
ATOM 14932 C C . GLY B 1 411 ? 27.283 118.994 96.789 1.00 15.49 411 GLY B C 1
ATOM 14933 O O . GLY B 1 411 ? 26.572 118.149 96.226 1.00 15.57 411 GLY B O 1
ATOM 14937 N N . GLY B 1 412 ? 26.926 119.586 97.924 1.00 14.45 412 GLY B N 1
ATOM 14938 C CA . GLY B 1 412 ? 25.678 119.268 98.592 1.00 16.32 412 GLY B CA 1
ATOM 14939 C C . GLY B 1 412 ? 25.730 118.028 99.454 1.00 14.73 412 GLY B C 1
ATOM 14940 O O . GLY B 1 412 ? 24.688 117.611 99.963 1.00 14.29 412 GLY B O 1
ATOM 14944 N N . SER B 1 413 ? 26.899 117.401 99.594 1.00 13.44 413 SER B N 1
ATOM 14945 C CA . SER B 1 413 ? 27.041 116.164 100.338 1.00 11.35 413 SER B CA 1
ATOM 14946 C C . SER B 1 413 ? 26.987 116.424 101.836 1.00 13.17 413 SER B C 1
ATOM 14947 O O . SER B 1 413 ? 27.143 117.552 102.305 1.00 13.44 413 SER B O 1
ATOM 14955 N N . VAL B 1 414 ? 26.795 115.344 102.581 1.00 11.80 414 VAL B N 1
ATOM 14956 C CA . VAL B 1 414 ? 26.853 115.370 104.033 1.00 12.06 414 VAL B CA 1
ATOM 14957 C C . VAL B 1 414 ? 27.702 114.198 104.514 1.00 13.08 414 VAL B C 1
ATOM 14958 O O . VAL B 1 414 ? 27.616 113.083 103.979 1.00 12.14 414 VAL B O 1
ATOM 14971 N N . PHE B 1 415 ? 28.531 114.463 105.533 1.00 12.66 415 PHE B N 1
ATOM 14972 C CA . PHE B 1 415 ? 29.431 113.480 106.121 1.00 10.30 415 PHE B CA 1
ATOM 14973 C C . PHE B 1 415 ? 29.267 113.553 107.629 1.00 11.43 415 PHE B C 1
ATOM 14974 O O . PHE B 1 415 ? 29.351 114.642 108.208 1.00 12.23 415 PHE B O 1
ATOM 14991 N N . GLU B 1 416 ? 29.043 112.401 108.246 1.00 9.63 416 GLU B N 1
ATOM 14992 C CA . GLU B 1 416 ? 28.748 112.295 109.669 1.00 10.64 416 GLU B CA 1
ATOM 14993 C C . GLU B 1 416 ? 29.704 111.292 110.298 1.00 13.68 416 GLU B C 1
ATOM 14994 O O . GLU B 1 416 ? 29.880 110.194 109.770 1.00 13.22 416 GLU B O 1
ATOM 15006 N N . VAL B 1 417 ? 30.317 111.671 111.423 1.00 12.65 417 VAL B N 1
ATOM 15007 C CA . VAL B 1 417 ? 31.228 110.800 112.181 1.00 13.08 417 VAL B CA 1
ATOM 15008 C C . VAL B 1 417 ? 30.741 110.769 113.618 1.00 13.54 417 VAL B C 1
ATOM 15009 O O . VAL B 1 417 ? 30.744 111.803 114.297 1.00 12.80 417 VAL B O 1
ATOM 15022 N N . SER B 1 418 ? 30.332 109.594 114.077 1.00 13.20 418 SER B N 1
ATOM 15023 C CA . SER B 1 418 ? 29.851 109.414 115.431 1.00 12.02 418 SER B CA 1
ATOM 15024 C C . SER B 1 418 ? 30.977 109.625 116.447 1.00 13.37 418 SER B C 1
ATOM 15025 O O . SER B 1 418 ? 32.162 109.483 116.123 1.00 12.76 418 SER B O 1
ATOM 15033 N N . PRO B 1 419 ? 30.627 109.936 117.701 1.00 12.87 419 PRO B N 1
ATOM 15034 C CA . PRO B 1 419 ? 31.669 110.161 118.720 1.00 13.55 419 PRO B CA 1
ATOM 15035 C C . PRO B 1 419 ? 32.403 108.911 119.117 1.00 15.31 419 PRO B C 1
ATOM 15036 O O . PRO B 1 419 ? 33.482 109.015 119.705 1.00 17.57 419 PRO B O 1
ATOM 15047 N N . GLU B 1 420 ? 31.839 107.742 118.867 1.00 14.49 420 GLU B N 1
ATOM 15048 C CA . GLU B 1 420 ? 32.481 106.498 119.248 1.00 15.86 420 GLU B CA 1
ATOM 15049 C C . GLU B 1 420 ? 33.248 105.853 118.092 1.00 15.40 420 GLU B C 1
ATOM 15050 O O . GLU B 1 420 ? 33.876 104.804 118.296 1.00 15.67 420 GLU B O 1
ATOM 15062 N N . THR B 1 421 ? 33.253 106.465 116.905 1.00 11.68 421 THR B N 1
ATOM 15063 C CA . THR B 1 421 ? 34.166 106.031 115.847 1.00 10.73 421 THR B CA 1
ATOM 15064 C C . THR B 1 421 ? 35.600 106.273 116.304 1.00 14.11 421 THR B C 1
ATOM 15065 O O . THR B 1 421 ? 35.908 107.336 116.848 1.00 15.11 421 THR B O 1
ATOM 15076 N N . THR B 1 422 ? 36.473 105.283 116.119 1.00 12.36 422 THR B N 1
ATOM 15077 C CA . THR B 1 422 ? 37.865 105.432 116.526 1.00 11.99 422 THR B CA 1
ATOM 15078 C C . THR B 1 422 ? 38.786 105.257 115.336 1.00 14.38 422 THR B C 1
ATOM 15079 O O . THR B 1 422 ? 38.429 104.660 114.312 1.00 12.58 422 THR B O 1
ATOM 15090 N N . PHE B 1 423 ? 39.987 105.803 115.507 1.00 14.74 423 PHE B N 1
ATOM 15091 C CA . PHE B 1 423 ? 41.012 105.838 114.472 1.00 16.42 423 PHE B CA 1
ATOM 15092 C C . PHE B 1 423 ? 42.348 105.439 115.079 1.00 13.15 423 PHE B C 1
ATOM 15093 O O . PHE B 1 423 ? 42.628 105.712 116.253 1.00 14.50 423 PHE B O 1
ATOM 15110 N N . ALA B 1 424 ? 43.197 104.810 114.259 1.00 14.44 424 ALA B N 1
ATOM 15111 C CA . ALA B 1 424 ? 44.490 104.354 114.767 1.00 17.16 424 ALA B CA 1
ATOM 15112 C C . ALA B 1 424 ? 45.348 105.509 115.259 1.00 16.47 424 ALA B C 1
ATOM 15113 O O . ALA B 1 424 ? 46.093 105.365 116.242 1.00 15.47 424 ALA B O 1
ATOM 15120 N N . VAL B 1 425 ? 45.316 106.638 114.561 1.00 14.47 425 VAL B N 1
ATOM 15121 C CA . VAL B 1 425 ? 46.013 107.842 115.009 1.00 15.43 425 VAL B CA 1
ATOM 15122 C C . VAL B 1 425 ? 45.028 109.001 114.970 1.00 15.95 425 VAL B C 1
ATOM 15123 O O . VAL B 1 425 ? 44.055 108.976 114.203 1.00 17.93 425 VAL B O 1
ATOM 15136 N N . PRO B 1 426 ? 45.273 110.051 115.755 1.00 18.26 426 PRO B N 1
ATOM 15137 C CA . PRO B 1 426 ? 44.250 111.094 115.937 1.00 22.34 426 PRO B CA 1
ATOM 15138 C C . PRO B 1 426 ? 44.007 111.936 114.698 1.00 18.40 426 PRO B C 1
ATOM 15139 O O . PRO B 1 426 ? 44.927 112.254 113.935 1.00 18.59 426 PRO B O 1
ATOM 15150 N N . LEU B 1 427 ? 42.744 112.333 114.541 1.00 17.84 427 LEU B N 1
ATOM 15151 C CA . LEU B 1 427 ? 42.369 113.343 113.569 1.00 16.91 427 LEU B CA 1
ATOM 15152 C C . LEU B 1 427 ? 42.978 114.672 113.982 1.00 19.79 427 LEU B C 1
ATOM 15153 O O . LEU B 1 427 ? 43.252 114.911 115.160 1.00 23.37 427 LEU B O 1
ATOM 15169 N N . GLU B 1 428 ? 43.201 115.537 113.005 1.00 15.01 428 GLU B N 1
ATOM 15170 C CA . GLU B 1 428 ? 43.988 116.740 113.233 1.00 16.87 428 GLU B CA 1
ATOM 15171 C C . GLU B 1 428 ? 43.197 118.041 113.188 1.00 19.14 428 GLU B C 1
ATOM 15172 O O . GLU B 1 428 ? 43.529 118.966 113.939 1.00 20.77 428 GLU B O 1
ATOM 15184 N N . GLU B 1 429 ? 42.189 118.165 112.326 1.00 17.16 429 GLU B N 1
ATOM 15185 C CA . GLU B 1 429 ? 41.431 119.409 112.232 1.00 18.80 429 GLU B CA 1
ATOM 15186 C C . GLU B 1 429 ? 40.208 119.186 111.356 1.00 16.43 429 GLU B C 1
ATOM 15187 O O . GLU B 1 429 ? 40.052 118.140 110.715 1.00 15.56 429 GLU B O 1
ATOM 15199 N N . ILE B 1 430 ? 39.346 120.202 111.328 1.00 17.01 430 ILE B N 1
ATOM 15200 C CA . ILE B 1 430 ? 38.144 120.186 110.499 1.00 14.78 430 ILE B CA 1
ATOM 15201 C C . ILE B 1 430 ? 37.842 121.628 110.103 1.00 18.83 430 ILE B C 1
ATOM 15202 O O . ILE B 1 430 ? 37.979 122.552 110.920 1.00 18.16 430 ILE B O 1
ATOM 15218 N N . GLY B 1 431 ? 37.489 121.841 108.840 1.00 17.33 431 GLY B N 1
ATOM 15219 C CA . GLY B 1 431 ? 37.197 123.199 108.413 1.00 18.96 431 GLY B CA 1
ATOM 15220 C C . GLY B 1 431 ? 36.800 123.288 106.956 1.00 17.53 431 GLY B C 1
ATOM 15221 O O . GLY B 1 431 ? 36.943 122.341 106.179 1.00 15.65 431 GLY B O 1
ATOM 15225 N N . ILE B 1 432 ? 36.281 124.465 106.613 1.00 19.41 432 ILE B N 1
ATOM 15226 C CA . ILE B 1 432 ? 35.947 124.799 105.238 1.00 18.72 432 ILE B CA 1
ATOM 15227 C C . ILE B 1 432 ? 37.228 124.928 104.435 1.00 19.24 432 ILE B C 1
ATOM 15228 O O . ILE B 1 432 ? 38.205 125.546 104.886 1.00 18.12 432 ILE B O 1
ATOM 15244 N N . SER B 1 433 ? 37.224 124.383 103.223 1.00 18.56 433 SER B N 1
ATOM 15245 C CA . SER B 1 433 ? 38.403 124.428 102.377 1.00 19.89 433 SER B CA 1
ATOM 15246 C C . SER B 1 433 ? 37.999 124.616 100.924 1.00 20.09 433 SER B C 1
ATOM 15247 O O . SER B 1 433 ? 37.015 124.032 100.459 1.00 20.80 433 SER B O 1
ATOM 15255 N N . SER B 1 434 ? 38.785 125.409 100.211 1.00 22.83 434 SER B N 1
ATOM 15256 C CA . SER B 1 434 ? 38.689 125.519 98.765 1.00 24.67 434 SER B CA 1
ATOM 15257 C C . SER B 1 434 ? 39.749 124.683 98.053 1.00 25.09 434 SER B C 1
ATOM 15258 O O . SER B 1 434 ? 39.906 124.805 96.834 1.00 27.10 434 SER B O 1
ATOM 15266 N N . LEU B 1 435 ? 40.496 123.875 98.789 1.00 20.70 435 LEU B N 1
ATOM 15267 C CA . LEU B 1 435 ? 41.559 123.058 98.225 1.00 24.09 435 LEU B CA 1
ATOM 15268 C C . LEU B 1 435 ? 41.018 121.681 97.878 1.00 19.65 435 LEU B C 1
ATOM 15269 O O . LEU B 1 435 ? 39.970 121.262 98.362 1.00 18.89 435 LEU B O 1
ATOM 15285 N N . THR B 1 436 ? 41.769 120.964 97.040 1.00 20.05 436 THR B N 1
ATOM 15286 C CA . THR B 1 436 ? 41.478 119.563 96.763 1.00 18.72 436 THR B CA 1
ATOM 15287 C C . THR B 1 436 ? 42.717 118.699 97.004 1.00 19.07 436 THR B C 1
ATOM 15288 O O . THR B 1 436 ? 42.795 117.569 96.517 1.00 18.44 436 THR B O 1
ATOM 15299 N N . ALA B 1 437 ? 43.685 119.215 97.751 1.00 17.93 437 ALA B N 1
ATOM 15300 C CA . ALA B 1 437 ? 44.879 118.464 98.115 1.00 18.60 437 ALA B CA 1
ATOM 15301 C C . ALA B 1 437 ? 45.196 118.805 99.560 1.00 18.70 437 ALA B C 1
ATOM 15302 O O . ALA B 1 437 ? 45.244 119.983 99.914 1.00 19.12 437 ALA B O 1
ATOM 15309 N N . PHE B 1 438 ? 45.393 117.783 100.387 1.00 15.80 438 PHE B N 1
ATOM 15310 C CA . PHE B 1 438 ? 45.427 117.956 101.832 1.00 17.78 438 PHE B CA 1
ATOM 15311 C C . PHE B 1 438 ? 46.715 117.395 102.423 1.00 18.94 438 PHE B C 1
ATOM 15312 O O . PHE B 1 438 ? 47.375 116.535 101.835 1.00 17.21 438 PHE B O 1
ATOM 15329 N N . THR B 1 439 ? 47.080 117.922 103.600 1.00 17.65 439 THR B N 1
ATOM 15330 C CA . THR B 1 439 ? 48.336 117.567 104.246 1.00 16.52 439 THR B CA 1
ATOM 15331 C C . THR B 1 439 ? 48.165 117.193 105.706 1.00 17.13 439 THR B C 1
ATOM 15332 O O . THR B 1 439 ? 49.169 117.065 106.425 1.00 17.48 439 THR B O 1
ATOM 15343 N N . LYS B 1 440 ? 46.937 117.090 106.177 1.00 14.56 440 LYS B N 1
ATOM 15344 C CA . LYS B 1 440 ? 46.646 116.655 107.532 1.00 16.09 440 LYS B CA 1
ATOM 15345 C C . LYS B 1 440 ? 45.455 115.710 107.493 1.00 16.42 440 LYS B C 1
ATOM 15346 O O . LYS B 1 440 ? 44.615 115.777 106.594 1.00 15.84 440 LYS B O 1
ATOM 15365 N N . LEU B 1 441 ? 45.380 114.844 108.494 1.00 15.32 441 LEU B N 1
ATOM 15366 C CA . LEU B 1 441 ? 44.282 113.887 108.617 1.00 13.87 441 LEU B CA 1
ATOM 15367 C C . LEU B 1 441 ? 43.077 114.635 109.184 1.00 15.77 441 LEU B C 1
ATOM 15368 O O . LEU B 1 441 ? 42.728 114.535 110.363 1.00 16.56 441 LEU B O 1
ATOM 15384 N N . GLY B 1 442 ? 42.430 115.407 108.303 1.00 15.88 442 GLY B N 1
ATOM 15385 C CA . GLY B 1 442 ? 41.353 116.292 108.694 1.00 16.23 442 GLY B CA 1
ATOM 15386 C C . GLY B 1 442 ? 40.100 116.062 107.866 1.00 15.48 442 GLY B C 1
ATOM 15387 O O . GLY B 1 442 ? 40.086 115.275 106.915 1.00 14.33 442 GLY B O 1
ATOM 15391 N N . VAL B 1 443 ? 39.054 116.791 108.249 1.00 13.79 443 VAL B N 1
ATOM 15392 C CA . VAL B 1 443 ? 37.766 116.796 107.558 1.00 13.34 443 VAL B CA 1
ATOM 15393 C C . VAL B 1 443 ? 37.629 118.149 106.878 1.00 13.98 443 VAL B C 1
ATOM 15394 O O . VAL B 1 443 ? 37.596 119.183 107.552 1.00 14.95 443 VAL B O 1
ATOM 15407 N N . TYR B 1 444 ? 37.570 118.142 105.550 1.00 12.31 444 TYR B N 1
ATOM 15408 C CA . TYR B 1 444 ? 37.565 119.344 104.738 1.00 13.23 444 TYR B CA 1
ATOM 15409 C C . TYR B 1 444 ? 36.288 119.368 103.921 1.00 15.30 444 TYR B C 1
ATOM 15410 O O . TYR B 1 444 ? 35.943 118.378 103.269 1.00 16.12 444 TYR B O 1
ATOM 15428 N N . TYR B 1 445 ? 35.595 120.494 103.954 1.00 15.77 445 TYR B N 1
ATOM 15429 C CA . TYR B 1 445 ? 34.308 120.589 103.293 1.00 15.62 445 TYR B CA 1
ATOM 15430 C C . TYR B 1 445 ? 34.143 121.969 102.669 1.00 17.04 445 TYR B C 1
ATOM 15431 O O . TYR B 1 445 ? 34.791 122.945 103.062 1.00 16.26 445 TYR B O 1
ATOM 15449 N N . THR B 1 446 ? 33.291 122.031 101.651 1.00 15.05 446 THR B N 1
ATOM 15450 C CA . THR B 1 446 ? 33.036 123.272 100.954 1.00 15.88 446 THR B CA 1
ATOM 15451 C C . THR B 1 446 ? 31.835 123.998 101.570 1.00 15.63 446 THR B C 1
ATOM 15452 O O . THR B 1 446 ? 31.114 123.470 102.425 1.00 17.37 446 THR B O 1
ATOM 15463 N N . THR B 1 447 ? 31.611 125.222 101.086 1.00 16.19 447 THR B N 1
ATOM 15464 C CA . THR B 1 447 ? 30.499 126.038 101.552 1.00 21.94 447 THR B CA 1
ATOM 15465 C C . THR B 1 447 ? 29.160 125.484 101.091 1.00 24.30 447 THR B C 1
ATOM 15466 O O . THR B 1 447 ? 28.120 125.903 101.606 1.00 26.04 447 THR B O 1
ATOM 15477 N N . ASN B 1 448 ? 29.168 124.519 100.174 1.00 18.13 448 ASN B N 1
ATOM 15478 C CA . ASN B 1 448 ? 27.959 123.828 99.757 1.00 22.89 448 ASN B CA 1
ATOM 15479 C C . ASN B 1 448 ? 28.060 122.370 100.192 1.00 24.57 448 ASN B C 1
ATOM 15480 O O . ASN B 1 448 ? 27.998 121.452 99.366 1.00 33.99 448 ASN B O 1
ATOM 15491 N N . ALA B 1 449 ? 28.333 122.151 101.466 1.00 14.94 449 ALA B N 1
ATOM 15492 C CA . ALA B 1 449 ? 28.381 120.811 102.025 1.00 14.23 449 ALA B CA 1
ATOM 15493 C C . ALA B 1 449 ? 27.970 120.897 103.485 1.00 13.92 449 ALA B C 1
ATOM 15494 O O . ALA B 1 449 ? 27.922 121.981 104.065 1.00 15.24 449 ALA B O 1
ATOM 15501 N N . SER B 1 450 ? 27.715 119.735 104.083 1.00 14.35 450 SER B N 1
ATOM 15502 C CA . SER B 1 450 ? 27.329 119.651 105.489 1.00 13.24 450 SER B CA 1
ATOM 15503 C C . SER B 1 450 ? 28.180 118.609 106.196 1.00 13.10 450 SER B C 1
ATOM 15504 O O . SER B 1 450 ? 28.525 117.568 105.634 1.00 13.83 450 SER B O 1
ATOM 15512 N N . VAL B 1 451 ? 28.492 118.878 107.464 1.00 12.10 451 VAL B N 1
ATOM 15513 C CA . VAL B 1 451 ? 29.252 117.943 108.277 1.00 12.72 451 VAL B CA 1
ATOM 15514 C C . VAL B 1 451 ? 28.655 117.893 109.678 1.00 15.90 451 VAL B C 1
ATOM 15515 O O . VAL B 1 451 ? 28.116 118.876 110.194 1.00 15.65 451 VAL B O 1
ATOM 15528 N N . ASP B 1 452 ? 28.764 116.715 110.289 1.00 16.46 452 ASP B N 1
ATOM 15529 C CA . ASP B 1 452 ? 28.409 116.517 111.698 1.00 17.55 452 ASP B CA 1
ATOM 15530 C C . ASP B 1 452 ? 29.421 115.489 112.182 1.00 19.27 452 ASP B C 1
ATOM 15531 O O . ASP B 1 452 ? 29.219 114.283 112.017 1.00 19.62 452 ASP B O 1
ATOM 15540 N N . ALA B 1 453 ? 30.535 115.982 112.712 1.00 16.91 453 ALA B N 1
ATOM 15541 C CA . ALA B 1 453 ? 31.687 115.138 112.939 1.00 16.78 453 ALA B CA 1
ATOM 15542 C C . ALA B 1 453 ? 32.365 115.502 114.238 1.00 19.43 453 ALA B C 1
ATOM 15543 O O . ALA B 1 453 ? 32.595 116.681 114.536 1.00 16.36 453 ALA B O 1
ATOM 15550 N N . TYR B 1 454 ? 32.660 114.471 115.013 1.00 19.70 454 TYR B N 1
ATOM 15551 C CA . TYR B 1 454 ? 33.485 114.619 116.194 1.00 21.11 454 TYR B CA 1
ATOM 15552 C C . TYR B 1 454 ? 34.939 114.635 115.801 1.00 22.88 454 TYR B C 1
ATOM 15553 O O . TYR B 1 454 ? 35.405 113.752 115.071 1.00 27.60 454 TYR B O 1
ATOM 15571 N N . VAL B 1 455 ? 35.650 115.649 116.277 1.00 20.51 455 VAL B N 1
ATOM 15572 C CA . VAL B 1 455 ? 37.084 115.778 116.108 1.00 21.78 455 VAL B CA 1
ATOM 15573 C C . VAL B 1 455 ? 37.677 116.175 117.451 1.00 22.55 455 VAL B C 1
ATOM 15574 O O . VAL B 1 455 ? 37.334 117.233 118.000 1.00 21.98 455 VAL B O 1
ATOM 15587 N N . LYS B 1 456 ? 38.562 115.322 117.984 1.00 23.33 456 LYS B N 1
ATOM 15588 C CA . LYS B 1 456 ? 39.201 115.529 119.284 1.00 24.32 456 LYS B CA 1
ATOM 15589 C C . LYS B 1 456 ? 38.174 115.800 120.386 1.00 20.22 456 LYS B C 1
ATOM 15590 O O . LYS B 1 456 ? 38.357 116.682 121.229 1.00 23.41 456 LYS B O 1
ATOM 15609 N N . GLY B 1 457 ? 37.083 115.050 120.370 1.00 21.63 457 GLY B N 1
ATOM 15610 C CA . GLY B 1 457 ? 36.075 115.165 121.419 1.00 22.30 457 GLY B CA 1
ATOM 15611 C C . GLY B 1 457 ? 35.117 116.323 121.266 1.00 22.72 457 GLY B C 1
ATOM 15612 O O . GLY B 1 457 ? 34.277 116.541 122.158 1.00 23.15 457 GLY B O 1
ATOM 15616 N N . VAL B 1 458 ? 35.219 117.083 120.182 1.00 19.79 458 VAL B N 1
ATOM 15617 C CA . VAL B 1 458 ? 34.348 118.222 119.933 1.00 17.78 458 VAL B CA 1
ATOM 15618 C C . VAL B 1 458 ? 33.504 117.913 118.705 1.00 18.12 458 VAL B C 1
ATOM 15619 O O . VAL B 1 458 ? 34.026 117.474 117.668 1.00 17.88 458 VAL B O 1
ATOM 15632 N N . ARG B 1 459 ? 32.197 118.069 118.846 1.00 15.92 459 ARG B N 1
ATOM 15633 C CA . ARG B 1 459 ? 31.261 117.828 117.757 1.00 14.06 459 ARG B CA 1
ATOM 15634 C C . ARG B 1 459 ? 31.136 119.113 116.951 1.00 16.69 459 ARG B C 1
ATOM 15635 O O . ARG B 1 459 ? 30.860 120.172 117.518 1.00 16.89 459 ARG B O 1
ATOM 15656 N N . TYR B 1 460 ? 31.361 119.023 115.640 1.00 16.16 460 TYR B N 1
ATOM 15657 C CA . TYR B 1 460 ? 31.287 120.165 114.736 1.00 15.64 460 TYR B CA 1
ATOM 15658 C C . TYR B 1 460 ? 30.128 119.923 113.790 1.00 16.81 460 TYR B C 1
ATOM 15659 O O . TYR B 1 460 ? 30.086 118.885 113.120 1.00 16.98 460 TYR B O 1
ATOM 15677 N N . GLN B 1 461 ? 29.180 120.859 113.758 1.00 14.10 461 GLN B N 1
ATOM 15678 C CA . GLN B 1 461 ? 28.048 120.798 112.841 1.00 13.83 461 GLN B CA 1
ATOM 15679 C C . GLN B 1 461 ? 28.025 122.060 111.990 1.00 15.31 461 GLN B C 1
ATOM 15680 O O . GLN B 1 461 ? 28.135 123.174 112.516 1.00 16.66 461 GLN B O 1
ATOM 15694 N N . ASP B 1 462 ? 27.911 121.886 110.673 1.00 14.66 462 ASP B N 1
ATOM 15695 C CA . ASP B 1 462 ? 27.914 123.014 109.759 1.00 16.45 462 ASP B CA 1
ATOM 15696 C C . ASP B 1 462 ? 27.212 122.604 108.470 1.00 14.36 462 ASP B C 1
ATOM 15697 O O . ASP B 1 462 ? 27.165 121.420 108.129 1.00 14.57 462 ASP B O 1
ATOM 15706 N N . GLY B 1 463 ? 26.673 123.594 107.772 1.00 13.63 463 GLY B N 1
ATOM 15707 C CA . GLY B 1 463 ? 26.067 123.425 106.466 1.00 16.05 463 GLY B CA 1
ATOM 15708 C C . GLY B 1 463 ? 24.549 123.463 106.520 1.00 18.87 463 GLY B C 1
ATOM 15709 O O . GLY B 1 463 ? 23.923 123.487 107.586 1.00 19.38 463 GLY B O 1
ATOM 15713 N N . ALA B 1 464 ? 23.948 123.430 105.324 1.00 20.03 464 ALA B N 1
ATOM 15714 C CA . ALA B 1 464 ? 22.504 123.644 105.216 1.00 21.58 464 ALA B CA 1
ATOM 15715 C C . ALA B 1 464 ? 21.696 122.545 105.896 1.00 18.61 464 ALA B C 1
ATOM 15716 O O . ALA B 1 464 ? 20.541 122.783 106.273 1.00 21.16 464 ALA B O 1
ATOM 15723 N N . LYS B 1 465 ? 22.240 121.341 106.031 1.00 15.59 465 LYS B N 1
ATOM 15724 C CA . LYS B 1 465 ? 21.488 120.302 106.727 1.00 16.14 465 LYS B CA 1
ATOM 15725 C C . LYS B 1 465 ? 21.472 120.500 108.238 1.00 19.01 465 LYS B C 1
ATOM 15726 O O . LYS B 1 465 ? 20.682 119.835 108.920 1.00 18.08 465 LYS B O 1
ATOM 15745 N N . PHE B 1 466 ? 22.289 121.422 108.755 1.00 17.89 466 PHE B N 1
ATOM 15746 C CA . PHE B 1 466 ? 22.416 121.682 110.192 1.00 18.17 466 PHE B CA 1
ATOM 15747 C C . PHE B 1 466 ? 22.266 123.181 110.432 1.00 18.68 466 PHE B C 1
ATOM 15748 O O . PHE B 1 466 ? 23.181 123.879 110.874 1.00 19.26 466 PHE B O 1
ATOM 15765 N N . SER B 1 467 ? 21.080 123.693 110.144 1.00 16.43 467 SER B N 1
ATOM 15766 C CA A SER B 1 467 ? 20.857 125.128 110.233 0.50 18.14 467 SER B CA 1
ATOM 15767 C CA B SER B 1 467 ? 20.817 125.124 110.224 0.50 18.13 467 SER B CA 1
ATOM 15768 C C . SER B 1 467 ? 20.409 125.566 111.622 1.00 17.76 467 SER B C 1
ATOM 15769 O O . SER B 1 467 ? 20.676 126.707 112.010 1.00 17.79 467 SER B O 1
ATOM 15784 N N . GLY B 1 468 ? 19.780 124.689 112.382 1.00 16.43 468 GLY B N 1
ATOM 15785 C CA . GLY B 1 468 ? 19.264 125.093 113.673 1.00 14.98 468 GLY B CA 1
ATOM 15786 C C . GLY B 1 468 ? 18.875 123.907 114.521 1.00 16.43 468 GLY B C 1
ATOM 15787 O O . GLY B 1 468 ? 18.767 122.767 114.056 1.00 15.10 468 GLY B O 1
ATOM 15791 N N . LEU B 1 469 ? 18.668 124.212 115.797 1.00 16.61 469 LEU B N 1
ATOM 15792 C CA . LEU B 1 469 ? 18.264 123.233 116.796 1.00 16.63 469 LEU B CA 1
ATOM 15793 C C . LEU B 1 469 ? 17.220 123.916 117.657 1.00 17.07 469 LEU B C 1
ATOM 15794 O O . LEU B 1 469 ? 17.507 124.949 118.274 1.00 16.21 469 LEU B O 1
ATOM 15810 N N . VAL B 1 470 ? 16.009 123.359 117.675 1.00 15.49 470 VAL B N 1
ATOM 15811 C CA . VAL B 1 470 ? 14.868 123.942 118.367 1.00 16.11 470 VAL B CA 1
ATOM 15812 C C . VAL B 1 470 ? 14.331 122.867 119.300 1.00 21.33 470 VAL B C 1
ATOM 15813 O O . VAL B 1 470 ? 13.731 121.882 118.846 1.00 19.08 470 VAL B O 1
ATOM 15843 N N . ASP B 1 472 ? 12.229 121.933 122.891 1.00 15.03 472 ASP B N 1
ATOM 15844 C CA . ASP B 1 472 ? 11.407 122.277 124.047 1.00 17.13 472 ASP B CA 1
ATOM 15845 C C . ASP B 1 472 ? 11.957 121.510 125.252 1.00 17.63 472 ASP B C 1
ATOM 15846 O O . ASP B 1 472 ? 11.341 120.590 125.796 1.00 19.13 472 ASP B O 1
ATOM 15855 N N . SER B 1 473 ? 13.163 121.903 125.645 1.00 16.43 473 SER B N 1
ATOM 15856 C CA . SER B 1 473 ? 14.009 121.129 126.551 1.00 17.00 473 SER B CA 1
ATOM 15857 C C . SER B 1 473 ? 14.942 122.101 127.257 1.00 15.11 473 SER B C 1
ATOM 15858 O O . SER B 1 473 ? 15.388 123.079 126.653 1.00 15.98 473 SER B O 1
ATOM 15866 N N . TYR B 1 474 ? 15.261 121.831 128.528 1.00 15.39 474 TYR B N 1
ATOM 15867 C CA . TYR B 1 474 ? 16.229 122.691 129.181 1.00 13.68 474 TYR B CA 1
ATOM 15868 C C . TYR B 1 474 ? 17.637 122.237 128.819 1.00 14.06 474 TYR B C 1
ATOM 15869 O O . TYR B 1 474 ? 17.846 121.137 128.307 1.00 14.38 474 TYR B O 1
ATOM 15887 N N . LEU B 1 475 ? 18.596 123.127 129.051 1.00 14.07 475 LEU B N 1
ATOM 15888 C CA . LEU B 1 475 ? 19.966 122.919 128.605 1.00 13.44 475 LEU B CA 1
ATOM 15889 C C . LEU B 1 475 ? 20.905 123.351 129.720 1.00 16.03 475 LEU B C 1
ATOM 15890 O O . LEU B 1 475 ? 20.761 124.457 130.257 1.00 15.70 475 LEU B O 1
ATOM 15906 N N . SER B 1 476 ? 21.854 122.482 130.069 1.00 14.95 476 SER B N 1
ATOM 15907 C CA . SER B 1 476 ? 22.891 122.794 131.054 1.00 13.33 476 SER B CA 1
ATOM 15908 C C . SER B 1 476 ? 24.237 122.458 130.427 1.00 13.86 476 SER B C 1
ATOM 15909 O O . SER B 1 476 ? 24.455 121.310 130.034 1.00 15.91 476 SER B O 1
ATOM 15917 N N . THR B 1 477 ? 25.124 123.451 130.324 1.00 13.81 477 THR B N 1
ATOM 15918 C CA . THR B 1 477 ? 26.422 123.280 129.671 1.00 12.34 477 THR B CA 1
ATOM 15919 C C . THR B 1 477 ? 27.528 123.815 130.572 1.00 12.95 477 THR B C 1
ATOM 15920 O O . THR B 1 477 ? 27.268 124.500 131.570 1.00 12.87 477 THR B O 1
ATOM 15931 N N . SER B 1 478 ? 28.770 123.529 130.184 1.00 12.21 478 SER B N 1
ATOM 15932 C CA . SER B 1 478 ? 29.931 124.057 130.895 1.00 13.15 478 SER B CA 1
ATOM 15933 C C . SER B 1 478 ? 30.546 125.215 130.115 1.00 14.69 478 SER B C 1
ATOM 15934 O O . SER B 1 478 ? 30.320 125.377 128.917 1.00 14.67 478 SER B O 1
ATOM 15942 N N . ALA B 1 479 ? 31.328 126.032 130.816 1.00 14.25 479 ALA B N 1
ATOM 15943 C CA . ALA B 1 479 ? 32.095 127.071 130.141 1.00 12.59 479 ALA B CA 1
ATOM 15944 C C . ALA B 1 479 ? 33.286 126.464 129.414 1.00 13.48 479 ALA B C 1
ATOM 15945 O O . ALA B 1 479 ? 33.811 125.424 129.804 1.00 14.61 479 ALA B O 1
ATOM 15952 N N . LYS B 1 480 ? 33.763 127.177 128.399 1.00 14.34 480 LYS B N 1
ATOM 15953 C CA . LYS B 1 480 ? 35.062 126.865 127.803 1.00 15.51 480 LYS B CA 1
ATOM 15954 C C . LYS B 1 480 ? 36.165 127.519 128.624 1.00 16.07 480 LYS B C 1
ATOM 15955 O O . LYS B 1 480 ? 36.202 128.743 128.770 1.00 16.89 480 LYS B O 1
ATOM 15974 N N . SER B 1 481 ? 37.078 126.709 129.134 1.00 16.18 481 SER B N 1
ATOM 15975 C CA . SER B 1 481 ? 38.129 127.226 129.990 1.00 17.50 481 SER B CA 1
ATOM 15976 C C . SER B 1 481 ? 39.253 127.773 129.128 1.00 18.86 481 SER B C 1
ATOM 15977 O O . SER B 1 481 ? 39.849 127.045 128.328 1.00 21.14 481 SER B O 1
ATOM 15985 N N . LEU B 1 482 ? 39.562 129.048 129.320 1.00 18.75 482 LEU B N 1
ATOM 15986 C CA . LEU B 1 482 ? 40.580 129.721 128.526 1.00 19.59 482 LEU B CA 1
ATOM 15987 C C . LEU B 1 482 ? 41.978 129.499 129.079 1.00 20.53 482 LEU B C 1
ATOM 15988 O O . LEU B 1 482 ? 42.187 129.433 130.294 1.00 20.51 482 LEU B O 1
ATOM 16004 N N . GLY B 1 483 ? 42.945 129.401 128.174 1.00 20.02 483 GLY B N 1
ATOM 16005 C CA . GLY B 1 483 ? 44.345 129.462 128.533 1.00 20.88 483 GLY B CA 1
ATOM 16006 C C . GLY B 1 483 ? 44.811 130.900 128.560 1.00 20.99 483 GLY B C 1
ATOM 16007 O O . GLY B 1 483 ? 44.051 131.818 128.880 1.00 19.91 483 GLY B O 1
ATOM 16011 N N . ASN B 1 484 ? 46.071 131.110 128.170 1.00 22.05 484 ASN B N 1
ATOM 16012 C CA . ASN B 1 484 ? 46.612 132.461 128.052 1.00 24.90 484 ASN B CA 1
ATOM 16013 C C . ASN B 1 484 ? 46.201 133.012 126.688 1.00 25.43 484 ASN B C 1
ATOM 16014 O O . ASN B 1 484 ? 46.978 133.048 125.733 1.00 26.18 484 ASN B O 1
ATOM 16025 N N . GLU B 1 485 ? 44.942 133.445 126.611 1.00 25.29 485 GLU B N 1
ATOM 16026 C CA . GLU B 1 485 ? 44.259 133.780 125.365 1.00 26.88 485 GLU B CA 1
ATOM 16027 C C . GLU B 1 485 ? 43.566 135.125 125.498 1.00 23.84 485 GLU B C 1
ATOM 16028 O O . GLU B 1 485 ? 43.065 135.465 126.570 1.00 22.77 485 GLU B O 1
ATOM 16040 N N . SER B 1 486 ? 43.463 135.854 124.389 1.00 22.31 486 SER B N 1
ATOM 16041 C CA . SER B 1 486 ? 42.741 137.122 124.377 1.00 22.68 486 SER B CA 1
ATOM 16042 C C . SER B 1 486 ? 41.264 136.905 124.072 1.00 21.51 486 SER B C 1
ATOM 16043 O O . SER B 1 486 ? 40.925 136.324 123.041 1.00 22.25 486 SER B O 1
ATOM 16051 N N . ILE B 1 487 ? 40.385 137.442 124.925 1.00 19.01 487 ILE B N 1
ATOM 16052 C CA . ILE B 1 487 ? 38.952 137.378 124.637 1.00 18.41 487 ILE B CA 1
ATOM 16053 C C . ILE B 1 487 ? 38.521 138.402 123.606 1.00 19.04 487 ILE B C 1
ATOM 16054 O O . ILE B 1 487 ? 37.369 138.386 123.161 1.00 20.21 487 ILE B O 1
ATOM 16070 N N . THR B 1 488 ? 39.425 139.277 123.197 1.00 22.06 488 THR B N 1
ATOM 16071 C CA . THR B 1 488 ? 39.162 140.163 122.081 1.00 22.72 488 THR B CA 1
ATOM 16072 C C . THR B 1 488 ? 39.278 139.448 120.744 1.00 24.09 488 THR B C 1
ATOM 16073 O O . THR B 1 488 ? 38.701 139.907 119.757 1.00 23.28 488 THR B O 1
ATOM 16084 N N . ASN B 1 489 ? 39.998 138.333 120.698 1.00 23.93 489 ASN B N 1
ATOM 16085 C CA . ASN B 1 489 ? 40.349 137.656 119.455 1.00 24.09 489 ASN B CA 1
ATOM 16086 C C . ASN B 1 489 ? 39.676 136.293 119.343 1.00 21.67 489 ASN B C 1
ATOM 16087 O O . ASN B 1 489 ? 40.254 135.336 118.806 1.00 23.55 489 ASN B O 1
ATOM 16098 N N . LEU B 1 490 ? 38.432 136.197 119.825 1.00 21.34 490 LEU B N 1
ATOM 16099 C CA . LEU B 1 490 ? 37.632 134.985 119.705 1.00 21.17 490 LEU B CA 1
ATOM 16100 C C . LEU B 1 490 ? 36.463 135.160 118.743 1.00 21.12 490 LEU B C 1
ATOM 16101 O O . LEU B 1 490 ? 35.493 134.399 118.806 1.00 21.74 490 LEU B O 1
ATOM 16117 N N . ARG B 1 491 ? 36.530 136.153 117.864 1.00 20.72 491 ARG B N 1
ATOM 16118 C CA . ARG B 1 491 ? 35.423 136.412 116.957 1.00 20.78 491 ARG B CA 1
ATOM 16119 C C . ARG B 1 491 ? 35.424 135.459 115.769 1.00 21.90 491 ARG B C 1
ATOM 16120 O O . ARG B 1 491 ? 34.364 135.216 115.183 1.00 20.91 491 ARG B O 1
ATOM 16141 N N . GLY B 1 492 ? 36.580 134.904 115.416 1.00 25.20 492 GLY B N 1
ATOM 16142 C CA . GLY B 1 492 ? 36.659 133.930 114.343 1.00 25.44 492 GLY B CA 1
ATOM 16143 C C . GLY B 1 492 ? 36.482 132.498 114.810 1.00 25.36 492 GLY B C 1
ATOM 16144 O O . GLY B 1 492 ? 35.988 131.659 114.056 1.00 26.59 492 GLY B O 1
ATOM 16148 N N . SER B 1 493 ? 36.869 132.199 116.055 1.00 22.95 493 SER B N 1
ATOM 16149 C CA . SER B 1 493 ? 36.890 130.821 116.531 1.00 24.54 493 SER B CA 1
ATOM 16150 C C . SER B 1 493 ? 35.647 130.415 117.323 1.00 22.89 493 SER B C 1
ATOM 16151 O O . SER B 1 493 ? 35.368 129.217 117.423 1.00 22.73 493 SER B O 1
ATOM 16159 N N . LEU B 1 494 ? 34.907 131.362 117.902 1.00 19.92 494 LEU B N 1
ATOM 16160 C CA . LEU B 1 494 ? 33.728 131.055 118.707 1.00 19.18 494 LEU B CA 1
ATOM 16161 C C . LEU B 1 494 ? 32.586 131.983 118.318 1.00 17.76 494 LEU B C 1
ATOM 16162 O O . LEU B 1 494 ? 32.806 133.130 117.927 1.00 19.02 494 LEU B O 1
ATOM 16178 N N . GLY B 1 495 ? 31.363 131.468 118.421 1.00 17.29 495 GLY B N 1
ATOM 16179 C CA . GLY B 1 495 ? 30.183 132.268 118.182 1.00 16.34 495 GLY B CA 1
ATOM 16180 C C . GLY B 1 495 ? 29.614 132.755 119.504 1.00 15.48 495 GLY B C 1
ATOM 16181 O O . GLY B 1 495 ? 30.287 133.463 120.261 1.00 17.18 495 GLY B O 1
ATOM 16185 N N . ASN B 1 496 ? 28.374 132.382 119.783 1.00 15.42 496 ASN B N 1
ATOM 16186 C CA . ASN B 1 496 ? 27.802 132.546 121.111 1.00 13.46 496 ASN B CA 1
ATOM 16187 C C . ASN B 1 496 ? 28.376 131.459 122.002 1.00 15.09 496 ASN B C 1
ATOM 16188 O O . ASN B 1 496 ? 28.199 130.276 121.708 1.00 16.42 496 ASN B O 1
ATOM 16199 N N . ALA B 1 497 ? 29.053 131.846 123.088 1.00 13.80 497 ALA B N 1
ATOM 16200 C CA . ALA B 1 497 ? 29.790 130.895 123.917 1.00 13.38 497 ALA B CA 1
ATOM 16201 C C . ALA B 1 497 ? 30.050 131.494 125.291 1.00 15.07 497 ALA B C 1
ATOM 16202 O O . ALA B 1 497 ? 30.328 132.695 125.410 1.00 15.04 497 ALA B O 1
ATOM 16209 N N . VAL B 1 498 ? 29.972 130.641 126.319 1.00 13.43 498 VAL B N 1
ATOM 16210 C CA . VAL B 1 498 ? 30.382 130.997 127.673 1.00 12.88 498 VAL B CA 1
ATOM 16211 C C . VAL B 1 498 ? 31.829 130.590 127.886 1.00 14.46 498 VAL B C 1
ATOM 16212 O O . VAL B 1 498 ? 32.224 129.452 127.590 1.00 14.24 498 VAL B O 1
ATOM 16225 N N . LEU B 1 499 ? 32.609 131.524 128.434 1.00 14.43 499 LEU B N 1
ATOM 16226 C CA . LEU B 1 499 ? 34.031 131.390 128.682 1.00 13.51 499 LEU B CA 1
ATOM 16227 C C . LEU B 1 499 ? 34.297 131.522 130.174 1.00 13.24 499 LEU B C 1
ATOM 16228 O O . LEU B 1 499 ? 33.623 132.293 130.865 1.00 13.06 499 LEU B O 1
ATOM 16244 N N . VAL B 1 500 ? 35.298 130.793 130.671 1.00 13.80 500 VAL B N 1
ATOM 16245 C CA . VAL B 1 500 ? 35.796 131.020 132.019 1.00 13.85 500 VAL B CA 1
ATOM 16246 C C . VAL B 1 500 ? 37.300 131.232 131.947 1.00 13.34 500 VAL B C 1
ATOM 16247 O O . VAL B 1 500 ? 38.016 130.516 131.237 1.00 15.61 500 VAL B O 1
ATOM 16260 N N . GLN B 1 501 ? 37.771 132.221 132.690 1.00 13.60 501 GLN B N 1
ATOM 16261 C CA . GLN B 1 501 ? 39.194 132.424 132.923 1.00 13.02 501 GLN B CA 1
ATOM 16262 C C . GLN B 1 501 ? 39.422 132.267 134.418 1.00 14.43 501 GLN B C 1
ATOM 16263 O O . GLN B 1 501 ? 39.130 133.187 135.190 1.00 15.35 501 GLN B O 1
ATOM 16277 N N . SER B 1 502 ? 39.933 131.106 134.833 1.00 16.81 502 SER B N 1
ATOM 16278 C CA . SER B 1 502 ? 40.136 130.848 136.250 1.00 17.57 502 SER B CA 1
ATOM 16279 C C . SER B 1 502 ? 41.530 131.233 136.737 1.00 19.06 502 SER B C 1
ATOM 16280 O O . SER B 1 502 ? 41.785 131.134 137.941 1.00 23.58 502 SER B O 1
ATOM 16288 N N . SER B 1 503 ? 42.423 131.683 135.849 1.00 18.71 503 SER B N 1
ATOM 16289 C CA A SER B 1 503 ? 43.766 132.100 136.235 0.50 20.65 503 SER B CA 1
ATOM 16290 C CA B SER B 1 503 ? 43.772 132.104 136.217 0.50 20.64 503 SER B CA 1
ATOM 16291 C C . SER B 1 503 ? 43.847 133.626 136.246 1.00 19.37 503 SER B C 1
ATOM 16292 O O . SER B 1 503 ? 43.711 134.278 135.205 1.00 18.78 503 SER B O 1
ATOM 16307 N N . THR B 1 504 ? 44.087 134.192 137.427 1.00 19.85 504 THR B N 1
ATOM 16308 C CA . THR B 1 504 ? 44.177 135.644 137.529 1.00 19.57 504 THR B CA 1
ATOM 16309 C C . THR B 1 504 ? 45.350 136.191 136.724 1.00 21.10 504 THR B C 1
ATOM 16310 O O . THR B 1 504 ? 45.262 137.302 136.192 1.00 23.13 504 THR B O 1
ATOM 16321 N N . ALA B 1 505 ? 46.436 135.421 136.595 1.00 21.09 505 ALA B N 1
ATOM 16322 C CA . ALA B 1 505 ? 47.597 135.890 135.838 1.00 24.37 505 ALA B CA 1
ATOM 16323 C C . ALA B 1 505 ? 47.270 136.109 134.365 1.00 24.09 505 ALA B C 1
ATOM 16324 O O . ALA B 1 505 ? 47.940 136.912 133.701 1.00 22.80 505 ALA B O 1
ATOM 16331 N N . ASN B 1 506 ? 46.278 135.391 133.828 1.00 21.27 506 ASN B N 1
ATOM 16332 C CA . ASN B 1 506 ? 45.912 135.500 132.418 1.00 22.10 506 ASN B CA 1
ATOM 16333 C C . ASN B 1 506 ? 44.753 136.457 132.174 1.00 21.35 506 ASN B C 1
ATOM 16334 O O . ASN B 1 506 ? 44.473 136.787 131.017 1.00 22.10 506 ASN B O 1
ATOM 16345 N N . ALA B 1 507 ? 44.106 136.946 133.234 1.00 20.34 507 ALA B N 1
ATOM 16346 C CA . ALA B 1 507 ? 42.987 137.875 133.112 1.00 21.62 507 ALA B CA 1
ATOM 16347 C C . ALA B 1 507 ? 43.580 139.280 133.090 1.00 23.56 507 ALA B C 1
ATOM 16348 O O . ALA B 1 507 ? 43.623 139.994 134.093 1.00 25.35 507 ALA B O 1
ATOM 16355 N N . THR B 1 508 ? 44.077 139.664 131.916 1.00 21.90 508 THR B N 1
ATOM 16356 C CA . THR B 1 508 ? 44.821 140.907 131.744 1.00 24.07 508 THR B CA 1
ATOM 16357 C C . THR B 1 508 ? 44.125 141.831 130.753 1.00 21.45 508 THR B C 1
ATOM 16358 O O . THR B 1 508 ? 43.347 141.394 129.905 1.00 21.08 508 THR B O 1
ATOM 16369 N N . VAL B 1 509 ? 44.472 143.117 130.832 1.00 25.45 509 VAL B N 1
ATOM 16370 C CA . VAL B 1 509 ? 44.017 144.069 129.822 1.00 26.86 509 VAL B CA 1
ATOM 16371 C C . VAL B 1 509 ? 44.545 143.667 128.451 1.00 25.33 509 VAL B C 1
ATOM 16372 O O . VAL B 1 509 ? 43.832 143.755 127.443 1.00 24.34 509 VAL B O 1
ATOM 16385 N N . ALA B 1 510 ? 45.792 143.188 128.391 1.00 25.81 510 ALA B N 1
ATOM 16386 C CA . ALA B 1 510 ? 46.344 142.748 127.112 1.00 26.60 510 ALA B CA 1
ATOM 16387 C C . ALA B 1 510 ? 45.545 141.595 126.522 1.00 25.98 510 ALA B C 1
ATOM 16388 O O . ALA B 1 510 ? 45.481 141.445 125.296 1.00 26.49 510 ALA B O 1
ATOM 16395 N N . ASN B 1 511 ? 44.933 140.769 127.366 1.00 22.47 511 ASN B N 1
ATOM 16396 C CA . ASN B 1 511 ? 44.070 139.698 126.887 1.00 20.94 511 ASN B CA 1
ATOM 16397 C C . ASN B 1 511 ? 42.615 140.124 126.761 1.00 20.94 511 ASN B C 1
ATOM 16398 O O . ASN B 1 511 ? 41.745 139.263 126.584 1.00 22.05 511 ASN B O 1
ATOM 16409 N N . GLY B 1 512 ? 42.331 141.421 126.840 1.00 20.14 512 GLY B N 1
ATOM 16410 C CA . GLY B 1 512 ? 40.997 141.934 126.543 1.00 20.97 512 GLY B CA 1
ATOM 16411 C C . GLY B 1 512 ? 40.057 142.074 127.716 1.00 19.51 512 GLY B C 1
ATOM 16412 O O . GLY B 1 512 ? 38.878 142.409 127.503 1.00 21.18 512 GLY B O 1
ATOM 16416 N N . PHE B 1 513 ? 40.528 141.836 128.947 1.00 20.50 513 PHE B N 1
ATOM 16417 C CA . PHE B 1 513 ? 39.626 141.936 130.095 1.00 19.06 513 PHE B CA 1
ATOM 16418 C C . PHE B 1 513 ? 39.589 143.368 130.597 1.00 18.52 513 PHE B C 1
ATOM 16419 O O . PHE B 1 513 ? 40.579 144.099 130.476 1.00 20.04 513 PHE B O 1
ATOM 16436 N N . PRO B 1 514 ? 38.450 143.787 131.166 1.00 17.44 514 PRO B N 1
ATOM 16437 C CA . PRO B 1 514 ? 38.303 145.189 131.561 1.00 18.60 514 PRO B CA 1
ATOM 16438 C C . PRO B 1 514 ? 39.022 145.515 132.855 1.00 21.63 514 PRO B C 1
ATOM 16439 O O . PRO B 1 514 ? 39.385 146.669 133.094 1.00 23.43 514 PRO B O 1
ATOM 16450 N N . SER B 1 515 ? 39.207 144.506 133.702 1.00 21.88 515 SER B N 1
ATOM 16451 C CA . SER B 1 515 ? 39.702 144.699 135.063 1.00 24.08 515 SER B CA 1
ATOM 16452 C C . SER B 1 515 ? 40.637 143.537 135.374 1.00 22.76 515 SER B C 1
ATOM 16453 O O . SER B 1 515 ? 40.186 142.396 135.481 1.00 21.57 515 SER B O 1
ATOM 16461 N N . SER B 1 516 ? 41.932 143.810 135.502 1.00 20.33 516 SER B N 1
ATOM 16462 C CA . SER B 1 516 ? 42.905 142.727 135.534 1.00 21.19 516 SER B CA 1
ATOM 16463 C C . SER B 1 516 ? 42.960 142.043 136.899 1.00 20.28 516 SER B C 1
ATOM 16464 O O . SER B 1 516 ? 42.632 142.630 137.935 1.00 21.05 516 SER B O 1
ATOM 16472 N N . GLY B 1 517 ? 43.350 140.767 136.877 1.00 18.68 517 GLY B N 1
ATOM 16473 C CA . GLY B 1 517 ? 43.800 140.085 138.072 1.00 22.32 517 GLY B CA 1
ATOM 16474 C C . GLY B 1 517 ? 42.716 139.467 138.922 1.00 18.14 517 GLY B C 1
ATOM 16475 O O . GLY B 1 517 ? 42.959 139.218 140.108 1.00 17.13 517 GLY B O 1
ATOM 16479 N N . VAL B 1 518 ? 41.523 139.261 138.368 1.00 16.03 518 VAL B N 1
ATOM 16480 C CA . VAL B 1 518 ? 40.464 138.486 139.011 1.00 15.51 518 VAL B CA 1
ATOM 16481 C C . VAL B 1 518 ? 39.955 137.474 137.996 1.00 15.48 518 VAL B C 1
ATOM 16482 O O . VAL B 1 518 ? 40.088 137.677 136.776 1.00 15.88 518 VAL B O 1
ATOM 16495 N N . PRO B 1 519 ? 39.372 136.374 138.470 1.00 14.57 519 PRO B N 1
ATOM 16496 C CA . PRO B 1 519 ? 38.779 135.396 137.556 1.00 14.65 519 PRO B CA 1
ATOM 16497 C C . PRO B 1 519 ? 37.507 135.950 136.940 1.00 14.52 519 PRO B C 1
ATOM 16498 O O . PRO B 1 519 ? 36.859 136.847 137.495 1.00 14.12 519 PRO B O 1
ATOM 16509 N N . TYR B 1 520 ? 37.144 135.372 135.791 1.00 13.58 520 TYR B N 1
ATOM 16510 C CA . TYR B 1 520 ? 36.008 135.827 135.002 1.00 14.26 520 TYR B CA 1
ATOM 16511 C C . TYR B 1 520 ? 35.117 134.689 134.542 1.00 14.01 520 TYR B C 1
ATOM 16512 O O . TYR B 1 520 ? 35.578 133.592 134.209 1.00 12.82 520 TYR B O 1
ATOM 16530 N N . LEU B 1 521 ? 33.836 135.006 134.446 1.00 12.48 521 LEU B N 1
ATOM 16531 C CA . LEU B 1 521 ? 32.943 134.369 133.505 1.00 11.95 521 LEU B CA 1
ATOM 16532 C C . LEU B 1 521 ? 32.570 135.411 132.462 1.00 14.20 521 LEU B C 1
ATOM 16533 O O . LEU B 1 521 ? 32.295 136.574 132.796 1.00 14.80 521 LEU B O 1
ATOM 16549 N N . VAL B 1 522 ? 32.570 134.991 131.203 1.00 13.46 522 VAL B N 1
ATOM 16550 C CA . VAL B 1 522 ? 32.238 135.867 130.090 1.00 12.21 522 VAL B CA 1
ATOM 16551 C C . VAL B 1 522 ? 31.216 135.164 129.217 1.00 13.08 522 VAL B C 1
ATOM 16552 O O . VAL B 1 522 ? 31.445 134.030 128.777 1.00 14.58 522 VAL B O 1
ATOM 16565 N N . GLN B 1 523 ? 30.109 135.850 128.937 1.00 13.35 523 GLN B N 1
ATOM 16566 C CA . GLN B 1 523 ? 29.222 135.460 127.849 1.00 11.89 523 GLN B CA 1
ATOM 16567 C C . GLN B 1 523 ? 29.614 136.229 126.597 1.00 14.28 523 GLN B C 1
ATOM 16568 O O . GLN B 1 523 ? 29.571 137.466 126.582 1.00 14.37 523 GLN B O 1
ATOM 16582 N N . GLN B 1 524 ? 29.969 135.504 125.543 1.00 13.23 524 GLN B N 1
ATOM 16583 C CA . GLN B 1 524 ? 30.156 136.092 124.231 1.00 13.84 524 GLN B CA 1
ATOM 16584 C C . GLN B 1 524 ? 28.928 135.821 123.387 1.00 14.75 524 GLN B C 1
ATOM 16585 O O . GLN B 1 524 ? 28.405 134.698 123.384 1.00 14.62 524 GLN B O 1
ATOM 16599 N N . TRP B 1 525 ? 28.446 136.862 122.719 1.00 13.83 525 TRP B N 1
ATOM 16600 C CA . TRP B 1 525 ? 27.433 136.734 121.695 1.00 13.83 525 TRP B CA 1
ATOM 16601 C C . TRP B 1 525 ? 28.043 137.032 120.336 1.00 16.11 525 TRP B C 1
ATOM 16602 O O . TRP B 1 525 ? 29.011 137.798 120.227 1.00 15.43 525 TRP B O 1
ATOM 16623 N N . SER B 1 526 ? 27.445 136.443 119.299 1.00 15.29 526 SER B N 1
ATOM 16624 C CA . SER B 1 526 ? 27.962 136.587 117.943 1.00 15.84 526 SER B CA 1
ATOM 16625 C C . SER B 1 526 ? 26.849 136.375 116.931 1.00 15.97 526 SER B C 1
ATOM 16626 O O . SER B 1 526 ? 25.912 135.612 117.168 1.00 15.94 526 SER B O 1
ATOM 16634 N N . SER B 1 527 ? 26.986 137.036 115.783 1.00 16.37 527 SER B N 1
ATOM 16635 C CA . SER B 1 527 ? 26.186 136.659 114.624 1.00 18.54 527 SER B CA 1
ATOM 16636 C C . SER B 1 527 ? 26.516 135.235 114.193 1.00 20.21 527 SER B C 1
ATOM 16637 O O . SER B 1 527 ? 25.615 134.434 113.903 1.00 19.99 527 SER B O 1
ATOM 16645 N N . ALA B 1 528 ? 27.807 134.908 114.156 1.00 19.58 528 ALA B N 1
ATOM 16646 C CA . ALA B 1 528 ? 28.336 133.588 113.834 1.00 19.66 528 ALA B CA 1
ATOM 16647 C C . ALA B 1 528 ? 29.847 133.715 113.817 1.00 20.46 528 ALA B C 1
ATOM 16648 O O . ALA B 1 528 ? 30.375 134.725 113.340 1.00 20.19 528 ALA B O 1
ATOM 16655 N N . ALA B 1 529 ? 30.552 132.715 114.324 1.00 20.26 529 ALA B N 1
ATOM 16656 C CA . ALA B 1 529 ? 31.997 132.698 114.170 1.00 20.04 529 ALA B CA 1
ATOM 16657 C C . ALA B 1 529 ? 32.339 132.785 112.693 1.00 23.04 529 ALA B C 1
ATOM 16658 O O . ALA B 1 529 ? 31.737 132.090 111.867 1.00 25.97 529 ALA B O 1
ATOM 16665 N N . GLY B 1 530 ? 33.301 133.635 112.362 1.00 23.12 530 GLY B N 1
ATOM 16666 C CA . GLY B 1 530 ? 33.705 133.798 110.975 1.00 25.89 530 GLY B CA 1
ATOM 16667 C C . GLY B 1 530 ? 34.757 134.874 110.830 1.00 24.90 530 GLY B C 1
ATOM 16668 O O . GLY B 1 530 ? 35.209 135.475 111.808 1.00 25.40 530 GLY B O 1
ATOM 16672 N N . ASN B 1 531 ? 35.141 135.124 109.568 1.00 26.32 531 ASN B N 1
ATOM 16673 C CA . ASN B 1 531 ? 36.147 136.146 109.303 1.00 29.86 531 ASN B CA 1
ATOM 16674 C C . ASN B 1 531 ? 35.684 137.514 109.774 1.00 29.76 531 ASN B C 1
ATOM 16675 O O . ASN B 1 531 ? 36.506 138.340 110.183 1.00 30.28 531 ASN B O 1
ATOM 16686 N N . ASN B 1 532 ? 34.376 137.772 109.715 1.00 27.23 532 ASN B N 1
ATOM 16687 C CA . ASN B 1 532 ? 33.776 138.998 110.208 1.00 25.59 532 ASN B CA 1
ATOM 16688 C C . ASN B 1 532 ? 32.495 138.635 110.936 1.00 22.43 532 ASN B C 1
ATOM 16689 O O . ASN B 1 532 ? 31.818 137.671 110.574 1.00 24.35 532 ASN B O 1
ATOM 16700 N N . SER B 1 533 ? 32.166 139.409 111.966 1.00 22.43 533 SER B N 1
ATOM 16701 C CA . SER B 1 533 ? 31.007 139.082 112.785 1.00 20.58 533 SER B CA 1
ATOM 16702 C C . SER B 1 533 ? 30.587 140.291 113.607 1.00 21.28 533 SER B C 1
ATOM 16703 O O . SER B 1 533 ? 31.404 141.162 113.916 1.00 21.46 533 SER B O 1
ATOM 16711 N N . TYR B 1 534 ? 29.290 140.340 113.939 1.00 19.92 534 TYR B N 1
ATOM 16712 C CA . TYR B 1 534 ? 28.818 141.149 115.050 1.00 19.52 534 TYR B CA 1
ATOM 16713 C C . TYR B 1 534 ? 29.088 140.418 116.353 1.00 18.99 534 TYR B C 1
ATOM 16714 O O . TYR B 1 534 ? 28.944 139.196 116.426 1.00 18.49 534 TYR B O 1
ATOM 16732 N N . ASN B 1 535 ? 29.463 141.167 117.388 1.00 17.75 535 ASN B N 1
ATOM 16733 C CA . ASN B 1 535 ? 29.751 140.551 118.676 1.00 16.01 535 ASN B CA 1
ATOM 16734 C C . ASN B 1 535 ? 29.307 141.448 119.819 1.00 15.64 535 ASN B C 1
ATOM 16735 O O . ASN B 1 535 ? 29.169 142.669 119.681 1.00 17.19 535 ASN B O 1
ATOM 16746 N N . ALA B 1 536 ? 29.086 140.798 120.958 1.00 15.36 536 ALA B N 1
ATOM 16747 C CA . ALA B 1 536 ? 28.865 141.456 122.233 1.00 15.14 536 ALA B CA 1
ATOM 16748 C C . ALA B 1 536 ? 29.440 140.557 123.316 1.00 15.24 536 ALA B C 1
ATOM 16749 O O . ALA B 1 536 ? 29.551 139.340 123.142 1.00 14.95 536 ALA B O 1
ATOM 16756 N N . GLN B 1 537 ? 29.830 141.160 124.427 1.00 15.88 537 GLN B N 1
ATOM 16757 C CA . GLN B 1 537 ? 30.323 140.377 125.550 1.00 15.29 537 GLN B CA 1
ATOM 16758 C C . GLN B 1 537 ? 29.802 140.970 126.849 1.00 14.83 537 GLN B C 1
ATOM 16759 O O . GLN B 1 537 ? 29.729 142.193 126.998 1.00 16.44 537 GLN B O 1
ATOM 16773 N N . LEU B 1 538 ? 29.426 140.084 127.770 1.00 12.95 538 LEU B N 1
ATOM 16774 C CA . LEU B 1 538 ? 29.129 140.417 129.158 1.00 12.97 538 LEU B CA 1
ATOM 16775 C C . LEU B 1 538 ? 30.170 139.723 130.019 1.00 15.09 538 LEU B C 1
ATOM 16776 O O . LEU B 1 538 ? 30.317 138.496 129.955 1.00 15.21 538 LEU B O 1
ATOM 16792 N N . ALA B 1 539 ? 30.911 140.508 130.791 1.00 14.22 539 ALA B N 1
ATOM 16793 C CA . ALA B 1 539 ? 32.006 140.010 131.601 1.00 13.68 539 ALA B CA 1
ATOM 16794 C C . ALA B 1 539 ? 31.693 140.219 133.073 1.00 13.88 539 ALA B C 1
ATOM 16795 O O . ALA B 1 539 ? 31.341 141.329 133.493 1.00 13.96 539 ALA B O 1
ATOM 16802 N N . PHE B 1 540 ? 31.832 139.144 133.839 1.00 13.80 540 PHE B N 1
ATOM 16803 C CA . PHE B 1 540 ? 31.720 139.153 135.290 1.00 13.14 540 PHE B CA 1
ATOM 16804 C C . PHE B 1 540 ? 33.127 139.064 135.853 1.00 12.74 540 PHE B C 1
ATOM 16805 O O . PHE B 1 540 ? 33.760 138.004 135.768 1.00 13.43 540 PHE B O 1
ATOM 16822 N N . ALA B 1 541 ? 33.603 140.157 136.443 1.00 13.65 541 ALA B N 1
ATOM 16823 C CA . ALA B 1 541 ? 34.910 140.190 137.093 1.00 13.68 541 ALA B CA 1
ATOM 16824 C C . ALA B 1 541 ? 34.706 139.825 138.558 1.00 15.00 541 ALA B C 1
ATOM 16825 O O . ALA B 1 541 ? 34.261 140.654 139.363 1.00 16.34 541 ALA B O 1
ATOM 16832 N N . ILE B 1 542 ? 35.027 138.586 138.912 1.00 13.65 542 ILE B N 1
ATOM 16833 C CA . ILE B 1 542 ? 34.502 137.957 140.126 1.00 13.83 542 ILE B CA 1
ATOM 16834 C C . ILE B 1 542 ? 35.520 138.051 141.255 1.00 14.84 542 ILE B C 1
ATOM 16835 O O . ILE B 1 542 ? 36.592 137.441 141.185 1.00 16.71 542 ILE B O 1
ATOM 16851 N N . SER B 1 543 ? 35.166 138.747 142.330 1.00 14.01 543 SER B N 1
ATOM 16852 C CA . SER B 1 543 ? 35.968 138.700 143.537 1.00 15.36 543 SER B CA 1
ATOM 16853 C C . SER B 1 543 ? 35.253 137.860 144.600 1.00 15.80 543 SER B C 1
ATOM 16854 O O . SER B 1 543 ? 34.232 137.214 144.341 1.00 16.53 543 SER B O 1
ATOM 16862 N N . SER B 1 544 ? 35.810 137.846 145.808 1.00 15.38 544 SER B N 1
ATOM 16863 C CA . SER B 1 544 ? 35.385 136.847 146.784 1.00 16.06 544 SER B CA 1
ATOM 16864 C C . SER B 1 544 ? 33.973 137.121 147.291 1.00 17.90 544 SER B C 1
ATOM 16865 O O . SER B 1 544 ? 33.238 136.177 147.604 1.00 18.10 544 SER B O 1
ATOM 16873 N N . ALA B 1 545 ? 33.587 138.401 147.389 1.00 16.90 545 ALA B N 1
ATOM 16874 C CA . ALA B 1 545 ? 32.260 138.764 147.879 1.00 19.19 545 ALA B CA 1
ATOM 16875 C C . ALA B 1 545 ? 31.646 139.909 147.081 1.00 18.90 545 ALA B C 1
ATOM 16876 O O . ALA B 1 545 ? 30.785 140.623 147.605 1.00 18.96 545 ALA B O 1
ATOM 16883 N N . SER B 1 546 ? 32.066 140.101 145.838 1.00 16.56 546 SER B N 1
ATOM 16884 C CA . SER B 1 546 ? 31.591 141.195 145.005 1.00 18.17 546 SER B CA 1
ATOM 16885 C C . SER B 1 546 ? 32.112 140.968 143.595 1.00 16.67 546 SER B C 1
ATOM 16886 O O . SER B 1 546 ? 32.980 140.124 143.366 1.00 14.84 546 SER B O 1
ATOM 16894 N N . ALA B 1 547 ? 31.594 141.758 142.658 1.00 16.35 547 ALA B N 1
ATOM 16895 C CA . ALA B 1 547 ? 32.042 141.704 141.273 1.00 15.14 547 ALA B CA 1
ATOM 16896 C C . ALA B 1 547 ? 31.828 143.070 140.638 1.00 16.21 547 ALA B C 1
ATOM 16897 O O . ALA B 1 547 ? 31.122 143.929 141.177 1.00 18.12 547 ALA B O 1
ATOM 16904 N N . THR B 1 548 ? 32.452 143.262 139.483 1.00 14.58 548 THR B N 1
ATOM 16905 C CA . THR B 1 548 ? 32.083 144.330 138.567 1.00 15.25 548 THR B CA 1
ATOM 16906 C C . THR B 1 548 ? 31.541 143.687 137.292 1.00 14.92 548 THR B C 1
ATOM 16907 O O . THR B 1 548 ? 31.917 142.561 136.922 1.00 13.42 548 THR B O 1
ATOM 16918 N N . PHE B 1 549 ? 30.625 144.404 136.649 1.00 14.78 549 PHE B N 1
ATOM 16919 C CA . PHE B 1 549 ? 29.827 143.895 135.544 1.00 13.87 549 PHE B CA 1
ATOM 16920 C C . PHE B 1 549 ? 30.056 144.773 134.322 1.00 14.42 549 PHE B C 1
ATOM 16921 O O . PHE B 1 549 ? 29.922 145.999 134.404 1.00 15.60 549 PHE B O 1
ATOM 16938 N N . TRP B 1 550 ? 30.387 144.155 133.194 1.00 13.17 550 TRP B N 1
ATOM 16939 C CA . TRP B 1 550 ? 30.849 144.897 132.030 1.00 14.77 550 TRP B CA 1
ATOM 16940 C C . TRP B 1 550 ? 30.186 144.428 130.742 1.00 14.83 550 TRP B C 1
ATOM 16941 O O . TRP B 1 550 ? 30.007 143.227 130.524 1.00 14.25 550 TRP B O 1
ATOM 16962 N N . LEU B 1 551 ? 29.905 145.386 129.856 1.00 15.94 551 LEU B N 1
ATOM 16963 C CA . LEU B 1 551 ? 29.392 145.108 128.523 1.00 16.08 551 LEU B CA 1
ATOM 16964 C C . LEU B 1 551 ? 30.245 145.785 127.456 1.00 16.70 551 LEU B C 1
ATOM 16965 O O . LEU B 1 551 ? 30.712 146.917 127.635 1.00 16.21 551 LEU B O 1
ATOM 16981 N N . ARG B 1 552 ? 30.416 145.107 126.321 1.00 16.86 552 ARG B N 1
ATOM 16982 C CA . ARG B 1 552 ? 30.956 145.773 125.144 1.00 16.34 552 ARG B CA 1
ATOM 16983 C C . ARG B 1 552 ? 30.409 145.116 123.884 1.00 16.21 552 ARG B C 1
ATOM 16984 O O . ARG B 1 552 ? 29.944 143.976 123.904 1.00 17.36 552 ARG B O 1
ATOM 17005 N N . THR B 1 553 ? 30.531 145.838 122.773 1.00 17.30 553 THR B N 1
ATOM 17006 C CA . THR B 1 553 ? 30.038 145.388 121.481 1.00 17.40 553 THR B CA 1
ATOM 17007 C C . THR B 1 553 ? 31.123 145.558 120.430 1.00 19.43 553 THR B C 1
ATOM 17008 O O . THR B 1 553 ? 31.995 146.430 120.545 1.00 21.23 553 THR B O 1
ATOM 17019 N N . GLY B 1 554 ? 31.039 144.724 119.394 1.00 17.85 554 GLY B N 1
ATOM 17020 C CA . GLY B 1 554 ? 31.881 144.857 118.226 1.00 19.07 554 GLY B CA 1
ATOM 17021 C C . GLY B 1 554 ? 31.049 144.830 116.964 1.00 18.86 554 GLY B C 1
ATOM 17022 O O . GLY B 1 554 ? 30.356 143.846 116.680 1.00 20.67 554 GLY B O 1
ATOM 17026 N N . ASP B 1 555 ? 31.088 145.920 116.217 1.00 19.09 555 ASP B N 1
ATOM 17027 C CA . ASP B 1 555 ? 30.348 146.010 114.968 1.00 20.94 555 ASP B CA 1
ATOM 17028 C C . ASP B 1 555 ? 31.022 145.133 113.914 1.00 23.49 555 ASP B C 1
ATOM 17029 O O . ASP B 1 555 ? 32.222 144.852 113.983 1.00 21.86 555 ASP B O 1
ATOM 17038 N N . TYR B 1 556 ? 30.229 144.673 112.951 1.00 23.00 556 TYR B N 1
ATOM 17039 C CA . TYR B 1 556 ? 30.750 143.878 111.845 1.00 23.77 556 TYR B CA 1
ATOM 17040 C C . TYR B 1 556 ? 31.840 144.654 111.116 1.00 26.41 556 TYR B C 1
ATOM 17041 O O . TYR B 1 556 ? 31.619 145.781 110.651 1.00 26.17 556 TYR B O 1
ATOM 17059 N N . GLY B 1 557 ? 33.025 144.058 111.028 1.00 27.81 557 GLY B N 1
ATOM 17060 C CA . GLY B 1 557 ? 34.133 144.710 110.360 1.00 28.73 557 GLY B CA 1
ATOM 17061 C C . GLY B 1 557 ? 34.813 145.811 111.149 1.00 28.79 557 GLY B C 1
ATOM 17062 O O . GLY B 1 557 ? 35.604 146.563 110.566 1.00 28.95 557 GLY B O 1
ATOM 17066 N N . GLN B 1 558 ? 34.549 145.921 112.451 1.00 28.24 558 GLN B N 1
ATOM 17067 C CA . GLN B 1 558 ? 35.146 146.944 113.299 1.00 28.05 558 GLN B CA 1
ATOM 17068 C C . GLN B 1 558 ? 35.726 146.300 114.549 1.00 26.66 558 GLN B C 1
ATOM 17069 O O . GLN B 1 558 ? 35.269 145.243 114.992 1.00 25.94 558 GLN B O 1
ATOM 17083 N N . ALA B 1 559 ? 36.715 146.972 115.137 1.00 24.70 559 ALA B N 1
ATOM 17084 C CA . ALA B 1 559 ? 37.234 146.564 116.437 1.00 24.23 559 ALA B CA 1
ATOM 17085 C C . ALA B 1 559 ? 36.160 146.716 117.514 1.00 22.52 559 ALA B C 1
ATOM 17086 O O . ALA B 1 559 ? 35.235 147.519 117.392 1.00 23.69 559 ALA B O 1
ATOM 17093 N N . TYR B 1 560 ? 36.303 145.940 118.589 1.00 21.96 560 TYR B N 1
ATOM 17094 C CA . TYR B 1 560 ? 35.428 146.092 119.747 1.00 20.82 560 TYR B CA 1
ATOM 17095 C C . TYR B 1 560 ? 35.442 147.536 120.227 1.00 23.82 560 TYR B C 1
ATOM 17096 O O . TYR B 1 560 ? 36.488 148.193 120.254 1.00 23.28 560 TYR B O 1
ATOM 17114 N N . ALA B 1 561 ? 34.269 148.024 120.607 1.00 21.32 561 ALA B N 1
ATOM 17115 C CA . ALA B 1 561 ? 34.162 149.289 121.315 1.00 22.05 561 ALA B CA 1
ATOM 17116 C C . ALA B 1 561 ? 34.617 149.126 122.769 1.00 21.67 561 ALA B C 1
ATOM 17117 O O . ALA B 1 561 ? 34.842 148.021 123.260 1.00 21.33 561 ALA B O 1
ATOM 17124 N N . SER B 1 562 ? 34.753 150.257 123.464 1.00 23.71 562 SER B N 1
ATOM 17125 C CA . SER B 1 562 ? 35.252 150.252 124.834 1.00 22.63 562 SER B CA 1
ATOM 17126 C C . SER B 1 562 ? 34.315 149.501 125.777 1.00 20.71 562 SER B C 1
ATOM 17127 O O . SER B 1 562 ? 33.087 149.532 125.631 1.00 22.16 562 SER B O 1
ATOM 17135 N N . TRP B 1 563 ? 34.911 148.858 126.781 1.00 18.68 563 TRP B N 1
ATOM 17136 C CA . TRP B 1 563 ? 34.135 148.213 127.843 1.00 18.00 563 TRP B CA 1
ATOM 17137 C C . TRP B 1 563 ? 33.336 149.226 128.669 1.00 19.57 563 TRP B C 1
ATOM 17138 O O . TRP B 1 563 ? 33.818 150.317 128.981 1.00 21.16 563 TRP B O 1
ATOM 17159 N N . CYS B 1 564 ? 32.130 148.829 129.088 1.00 18.64 564 CYS B N 1
ATOM 17160 C CA . CYS B 1 564 ? 31.206 149.684 129.832 1.00 17.83 564 CYS B CA 1
ATOM 17161 C C . CYS B 1 564 ? 30.855 149.000 131.149 1.00 18.42 564 CYS B C 1
ATOM 17162 O O . CYS B 1 564 ? 30.233 147.936 131.145 1.00 17.89 564 CYS B O 1
ATOM 17170 N N . ARG B 1 565 ? 31.235 149.620 132.271 1.00 17.80 565 ARG B N 1
ATOM 17171 C CA . ARG B 1 565 ? 30.904 149.109 133.599 1.00 17.46 565 ARG B CA 1
ATOM 17172 C C . ARG B 1 565 ? 29.488 149.532 133.985 1.00 16.06 565 ARG B C 1
ATOM 17173 O O . ARG B 1 565 ? 29.170 150.726 133.980 1.00 17.77 565 ARG B O 1
ATOM 17194 N N . LEU B 1 566 ? 28.638 148.565 134.321 1.00 14.50 566 LEU B N 1
ATOM 17195 C CA . LEU B 1 566 ? 27.257 148.872 134.669 1.00 15.17 566 LEU B CA 1
ATOM 17196 C C . LEU B 1 566 ? 27.154 149.521 136.039 1.00 17.27 566 LEU B C 1
ATOM 17197 O O . LEU B 1 566 ? 27.877 149.168 136.977 1.00 16.53 566 LEU B O 1
ATOM 17213 N N . TYR B 1 567 ? 26.210 150.452 136.146 1.00 15.11 567 TYR B N 1
ATOM 17214 C CA . TYR B 1 567 ? 25.835 151.077 137.405 1.00 15.82 567 TYR B CA 1
ATOM 17215 C C . TYR B 1 567 ? 24.706 150.287 138.067 1.00 17.68 567 TYR B C 1
ATOM 17216 O O . TYR B 1 567 ? 23.758 149.869 137.401 1.00 18.75 567 TYR B O 1
ATOM 17234 N N . HIS B 1 568 ? 24.806 150.090 139.381 1.00 16.95 568 HIS B N 1
ATOM 17235 C CA . HIS B 1 568 ? 23.833 149.297 140.119 1.00 16.50 568 HIS B CA 1
ATOM 17236 C C . HIS B 1 568 ? 23.793 149.791 141.557 1.00 17.08 568 HIS B C 1
ATOM 17237 O O . HIS B 1 568 ? 24.646 150.571 141.998 1.00 17.60 568 HIS B O 1
ATOM 17251 N N . TYR B 1 569 ? 22.784 149.334 142.298 1.00 14.95 569 TYR B N 1
ATOM 17252 C CA . TYR B 1 569 ? 22.459 150.023 143.536 1.00 15.59 569 TYR B CA 1
ATOM 17253 C C . TYR B 1 569 ? 23.387 149.678 144.693 1.00 16.09 569 TYR B C 1
ATOM 17254 O O . TYR B 1 569 ? 23.258 150.302 145.751 1.00 17.53 569 TYR B O 1
ATOM 17272 N N . ARG B 1 570 ? 24.339 148.762 144.501 1.00 16.98 570 ARG B N 1
ATOM 17273 C CA . ARG B 1 570 ? 25.351 148.441 145.502 1.00 19.46 570 ARG B CA 1
ATOM 17274 C C . ARG B 1 570 ? 26.707 149.024 145.165 1.00 20.39 570 ARG B C 1
ATOM 17275 O O . ARG B 1 570 ? 27.727 148.515 145.644 1.00 20.70 570 ARG B O 1
ATOM 17296 N N . ASP B 1 571 ? 26.745 150.089 144.376 1.00 18.15 571 ASP B N 1
ATOM 17297 C CA . ASP B 1 571 ? 28.010 150.709 144.024 1.00 18.90 571 ASP B CA 1
ATOM 17298 C C . ASP B 1 571 ? 27.799 152.206 143.882 1.00 18.45 571 ASP B C 1
ATOM 17299 O O . ASP B 1 571 ? 26.691 152.671 143.595 1.00 19.74 571 ASP B O 1
ATOM 17308 N N . SER B 1 572 ? 28.857 152.960 144.145 1.00 18.46 572 SER B N 1
ATOM 17309 C CA . SER B 1 572 ? 28.896 154.343 143.721 1.00 18.64 572 SER B CA 1
ATOM 17310 C C . SER B 1 572 ? 28.833 154.399 142.194 1.00 20.16 572 SER B C 1
ATOM 17311 O O . SER B 1 572 ? 29.013 153.394 141.493 1.00 21.53 572 SER B O 1
ATOM 17319 N N . LEU B 1 573 ? 28.559 155.585 141.672 1.00 20.11 573 LEU B N 1
ATOM 17320 C CA . LEU B 1 573 ? 28.517 155.806 140.229 1.00 20.67 573 LEU B CA 1
ATOM 17321 C C . LEU B 1 573 ? 29.733 156.658 139.891 1.00 22.52 573 LEU B C 1
ATOM 17322 O O . LEU B 1 573 ? 29.694 157.880 140.017 1.00 23.88 573 LEU B O 1
ATOM 17338 N N . ILE B 1 574 ? 30.825 156.005 139.496 1.00 22.58 574 ILE B N 1
ATOM 17339 C CA . ILE B 1 574 ? 32.083 156.685 139.204 1.00 23.10 574 ILE B CA 1
ATOM 17340 C C . ILE B 1 574 ? 32.269 156.684 137.688 1.00 21.72 574 ILE B C 1
ATOM 17341 O O . ILE B 1 574 ? 32.506 155.617 137.104 1.00 20.79 574 ILE B O 1
ATOM 17357 N N . PRO B 1 575 ? 32.176 157.825 137.017 1.00 23.43 575 PRO B N 1
ATOM 17358 C CA . PRO B 1 575 ? 32.278 157.831 135.552 1.00 24.91 575 PRO B CA 1
ATOM 17359 C C . PRO B 1 575 ? 33.660 157.435 135.037 1.00 26.06 575 PRO B C 1
ATOM 17360 O O . PRO B 1 575 ? 34.685 157.548 135.714 1.00 25.96 575 PRO B O 1
ATOM 17371 N N . ALA B 1 576 ? 33.660 156.970 133.786 1.00 25.41 576 ALA B N 1
ATOM 17372 C CA . ALA B 1 576 ? 34.879 156.482 133.147 1.00 25.06 576 ALA B CA 1
ATOM 17373 C C . ALA B 1 576 ? 35.906 157.586 132.948 1.00 27.00 576 ALA B C 1
ATOM 17374 O O . ALA B 1 576 ? 37.108 157.298 132.866 1.00 26.88 576 ALA B O 1
ATOM 17381 N N . ALA B 1 577 ? 35.456 158.835 132.848 1.00 25.97 577 ALA B N 1
ATOM 17382 C CA . ALA B 1 577 ? 36.331 159.997 132.717 1.00 29.35 577 ALA B CA 1
ATOM 17383 C C . ALA B 1 577 ? 35.684 161.170 133.438 1.00 31.08 577 ALA B C 1
ATOM 17384 O O . ALA B 1 577 ? 34.455 161.282 133.491 1.00 28.09 577 ALA B O 1
ATOM 17391 N N . THR B 1 578 ? 36.519 162.046 133.994 1.00 30.91 578 THR B N 1
ATOM 17392 C CA . THR B 1 578 ? 36.005 163.158 134.776 1.00 30.55 578 THR B CA 1
ATOM 17393 C C . THR B 1 578 ? 35.453 164.241 133.861 1.00 31.28 578 THR B C 1
ATOM 17394 O O . THR B 1 578 ? 35.842 164.359 132.696 1.00 32.74 578 THR B O 1
ATOM 17405 N N . ASN B 1 579 ? 34.514 165.019 134.396 1.00 32.78 579 ASN B N 1
ATOM 17406 C CA . ASN B 1 579 ? 34.040 166.233 133.733 1.00 34.34 579 ASN B CA 1
ATOM 17407 C C . ASN B 1 579 ? 33.613 165.954 132.289 1.00 34.10 579 ASN B C 1
ATOM 17408 O O . ASN B 1 579 ? 33.886 166.739 131.376 1.00 35.13 579 ASN B O 1
ATOM 17419 N N . THR B 1 580 ? 32.906 164.833 132.085 1.00 30.48 580 THR B N 1
ATOM 17420 C CA . THR B 1 580 ? 32.510 164.393 130.750 1.00 31.44 580 THR B CA 1
ATOM 17421 C C . THR B 1 580 ? 31.033 164.041 130.642 1.00 32.42 580 THR B C 1
ATOM 17422 O O . THR B 1 580 ? 30.388 164.418 129.656 1.00 34.22 580 THR B O 1
ATOM 17433 N N . TYR B 1 581 ? 30.484 163.332 131.623 1.00 28.49 581 TYR B N 1
ATOM 17434 C CA . TYR B 1 581 ? 29.126 162.815 131.566 1.00 26.13 581 TYR B CA 1
ATOM 17435 C C . TYR B 1 581 ? 28.238 163.571 132.543 1.00 27.34 581 TYR B C 1
ATOM 17436 O O . TYR B 1 581 ? 28.702 164.072 133.570 1.00 27.94 581 TYR B O 1
ATOM 17454 N N . ASP B 1 582 ? 26.955 163.638 132.214 1.00 27.20 582 ASP B N 1
ATOM 17455 C CA . ASP B 1 582 ? 25.992 164.428 132.966 1.00 27.95 582 ASP B CA 1
ATOM 17456 C C . ASP B 1 582 ? 25.002 163.525 133.690 1.00 27.42 582 ASP B C 1
ATOM 17457 O O . ASP B 1 582 ? 24.723 162.407 133.265 1.00 25.65 582 ASP B O 1
ATOM 17466 N N . LEU B 1 583 ? 24.436 164.059 134.765 1.00 28.10 583 LEU B N 1
ATOM 17467 C CA . LEU B 1 583 ? 23.220 163.530 135.373 1.00 28.28 583 LEU B CA 1
ATOM 17468 C C . LEU B 1 583 ? 22.051 164.328 134.804 1.00 27.05 583 LEU B C 1
ATOM 17469 O O . LEU B 1 583 ? 21.858 165.495 135.154 1.00 28.21 583 LEU B O 1
ATOM 17485 N N . GLY B 1 584 ? 21.294 163.711 133.909 1.00 29.54 584 GLY B N 1
ATOM 17486 C CA . GLY B 1 584 ? 20.176 164.377 133.273 1.00 31.19 584 GLY B CA 1
ATOM 17487 C C . GLY B 1 584 ? 20.597 165.268 132.116 1.00 32.78 584 GLY B C 1
ATOM 17488 O O . GLY B 1 584 ? 21.761 165.332 131.718 1.00 31.83 584 GLY B O 1
ATOM 17492 N N . SER B 1 585 ? 19.594 165.945 131.550 1.00 34.09 585 SER B N 1
ATOM 17493 C CA . SER B 1 585 ? 19.780 166.965 130.522 1.00 36.61 585 SER B CA 1
ATOM 17494 C C . SER B 1 585 ? 18.743 168.056 130.740 1.00 36.76 585 SER B C 1
ATOM 17495 O O . SER B 1 585 ? 17.772 167.876 131.482 1.00 35.01 585 SER B O 1
ATOM 17503 N N . SER B 1 586 ? 18.941 169.201 130.077 1.00 39.68 586 SER B N 1
ATOM 17504 C CA . SER B 1 586 ? 18.005 170.308 130.252 1.00 42.94 586 SER B CA 1
ATOM 17505 C C . SER B 1 586 ? 16.584 169.884 129.898 1.00 40.89 586 SER B C 1
ATOM 17506 O O . SER B 1 586 ? 15.623 170.301 130.554 1.00 41.34 586 SER B O 1
ATOM 17514 N N . GLY B 1 587 ? 16.434 169.037 128.879 1.00 41.78 587 GLY B N 1
ATOM 17515 C CA . GLY B 1 587 ? 15.137 168.532 128.467 1.00 42.21 587 GLY B CA 1
ATOM 17516 C C . GLY B 1 587 ? 14.678 167.261 129.151 1.00 41.09 587 GLY B C 1
ATOM 17517 O O . GLY B 1 587 ? 13.515 166.869 129.011 1.00 41.47 587 GLY B O 1
ATOM 17521 N N . SER B 1 588 ? 15.555 166.595 129.893 1.00 35.92 588 SER B N 1
ATOM 17522 C CA . SER B 1 588 ? 15.172 165.378 130.611 1.00 33.92 588 SER B CA 1
ATOM 17523 C C . SER B 1 588 ? 15.846 165.413 131.983 1.00 31.46 588 SER B C 1
ATOM 17524 O O . SER B 1 588 ? 16.946 164.883 132.182 1.00 30.31 588 SER B O 1
ATOM 17532 N N . THR B 1 589 ? 15.158 166.032 132.934 1.00 31.72 589 THR B N 1
ATOM 17533 C CA . THR B 1 589 ? 15.692 166.254 134.266 1.00 32.18 589 THR B CA 1
ATOM 17534 C C . THR B 1 589 ? 15.408 165.054 135.159 1.00 30.53 589 THR B C 1
ATOM 17535 O O . THR B 1 589 ? 14.483 164.274 134.923 1.00 30.01 589 THR B O 1
ATOM 17546 N N . PHE B 1 590 ? 16.210 164.926 136.209 1.00 31.40 590 PHE B N 1
ATOM 17547 C CA . PHE B 1 590 ? 15.783 164.160 137.368 1.00 29.25 590 PHE B CA 1
ATOM 17548 C C . PHE B 1 590 ? 14.907 165.048 138.238 1.00 29.05 590 PHE B C 1
ATOM 17549 O O . PHE B 1 590 ? 15.163 166.246 138.377 1.00 32.05 590 PHE B O 1
ATOM 17566 N N . ARG B 1 591 ? 13.862 164.452 138.812 1.00 30.10 591 ARG B N 1
ATOM 17567 C CA . ARG B 1 591 ? 12.856 165.216 139.543 1.00 30.60 591 ARG B CA 1
ATOM 17568 C C . ARG B 1 591 ? 13.433 165.800 140.827 1.00 31.62 591 ARG B C 1
ATOM 17569 O O . ARG B 1 591 ? 13.403 167.021 141.040 1.00 33.10 591 ARG B O 1
ATOM 17590 N N . ASN B 1 592 ? 13.939 164.936 141.708 1.00 29.23 592 ASN B N 1
ATOM 17591 C CA . ASN B 1 592 ? 14.545 165.334 142.971 1.00 29.31 592 ASN B CA 1
ATOM 17592 C C . ASN B 1 592 ? 15.844 164.564 143.150 1.00 28.90 592 ASN B C 1
ATOM 17593 O O . ASN B 1 592 ? 16.052 163.525 142.529 1.00 25.36 592 ASN B O 1
ATOM 17604 N N . ALA B 1 593 ? 16.714 165.076 144.019 1.00 29.07 593 ALA B N 1
ATOM 17605 C CA . ALA B 1 593 ? 17.923 164.361 144.402 1.00 27.31 593 ALA B CA 1
ATOM 17606 C C . ALA B 1 593 ? 18.056 164.436 145.912 1.00 29.23 593 ALA B C 1
ATOM 17607 O O . ALA B 1 593 ? 17.950 165.522 146.490 1.00 31.12 593 ALA B O 1
ATOM 17614 N N . TYR B 1 594 ? 18.266 163.287 146.545 1.00 28.70 594 TYR B N 1
ATOM 17615 C CA . TYR B 1 594 ? 18.359 163.193 147.997 1.00 27.76 594 TYR B CA 1
ATOM 17616 C C . TYR B 1 594 ? 19.789 162.816 148.369 1.00 27.78 594 TYR B C 1
ATOM 17617 O O . TYR B 1 594 ? 20.197 161.664 148.195 1.00 26.09 594 TYR B O 1
ATOM 17635 N N . LEU B 1 595 ? 20.526 163.780 148.907 1.00 28.30 595 LEU B N 1
ATOM 17636 C CA . LEU B 1 595 ? 21.903 163.588 149.346 1.00 29.14 595 LEU B CA 1
ATOM 17637 C C . LEU B 1 595 ? 22.000 163.797 150.850 1.00 29.30 595 LEU B C 1
ATOM 17638 O O . LEU B 1 595 ? 21.297 164.636 151.434 1.00 29.24 595 LEU B O 1
ATOM 17654 N N . GLN B 1 596 ? 22.899 163.040 151.475 1.00 27.00 596 GLN B N 1
ATOM 17655 C CA . GLN B 1 596 ? 23.148 163.250 152.891 1.00 28.22 596 GLN B CA 1
ATOM 17656 C C . GLN B 1 596 ? 23.845 164.584 153.121 1.00 31.02 596 GLN B C 1
ATOM 17657 O O . GLN B 1 596 ? 23.572 165.277 154.116 1.00 32.02 596 GLN B O 1
ATOM 17671 N N . ASN B 1 597 ? 24.723 164.970 152.194 1.00 30.33 597 ASN B N 1
ATOM 17672 C CA . ASN B 1 597 ? 25.520 166.182 152.288 1.00 32.47 597 ASN B CA 1
ATOM 17673 C C . ASN B 1 597 ? 25.304 167.052 151.057 1.00 33.37 597 ASN B C 1
ATOM 17674 O O . ASN B 1 597 ? 24.904 166.573 149.992 1.00 33.33 597 ASN B O 1
ATOM 17685 N N . ALA B 1 598 ? 25.589 168.342 151.214 1.00 31.91 598 ALA B N 1
ATOM 17686 C CA . ALA B 1 598 ? 25.508 169.266 150.094 1.00 31.33 598 ALA B CA 1
ATOM 17687 C C . ALA B 1 598 ? 26.440 168.811 148.982 1.00 31.07 598 ALA B C 1
ATOM 17688 O O . ALA B 1 598 ? 27.446 168.134 149.221 1.00 30.30 598 ALA B O 1
ATOM 17695 N N . VAL B 1 599 ? 26.084 169.174 147.748 1.00 30.88 599 VAL B N 1
ATOM 17696 C CA . VAL B 1 599 ? 26.902 168.800 146.603 1.00 32.82 599 VAL B CA 1
ATOM 17697 C C . VAL B 1 599 ? 28.303 169.357 146.788 1.00 32.49 599 VAL B C 1
ATOM 17698 O O . VAL B 1 599 ? 28.495 170.479 147.275 1.00 34.61 599 VAL B O 1
ATOM 17711 N N . THR B 1 600 ? 29.295 168.569 146.396 1.00 30.41 600 THR B N 1
ATOM 17712 C CA . THR B 1 600 ? 30.682 169.019 146.356 1.00 34.33 600 THR B CA 1
ATOM 17713 C C . THR B 1 600 ? 30.971 169.504 144.940 1.00 34.52 600 THR B C 1
ATOM 17714 O O . THR B 1 600 ? 31.019 168.700 144.004 1.00 33.30 600 THR B O 1
ATOM 17725 N N . VAL B 1 601 ? 31.139 170.813 144.769 1.00 33.13 601 VAL B N 1
ATOM 17726 C CA . VAL B 1 601 ? 31.431 171.380 143.455 1.00 36.30 601 VAL B CA 1
ATOM 17727 C C . VAL B 1 601 ? 32.946 171.489 143.321 1.00 37.25 601 VAL B C 1
ATOM 17728 O O . VAL B 1 601 ? 33.585 172.308 143.989 1.00 37.01 601 VAL B O 1
ATOM 17741 N N . VAL B 1 602 ? 33.518 170.682 142.432 1.00 36.78 602 VAL B N 1
ATOM 17742 C CA . VAL B 1 602 ? 34.965 170.556 142.311 1.00 39.38 602 VAL B CA 1
ATOM 17743 C C . VAL B 1 602 ? 35.566 171.689 141.471 1.00 44.74 602 VAL B C 1
ATOM 17744 O O . VAL B 1 602 ? 34.995 172.093 140.455 1.00 46.60 602 VAL B O 1
ATOM 17757 N N . VAL C 1 16 ? 25.521 39.863 78.807 1.00 62.00 16 VAL C N 1
ATOM 17758 C CA . VAL C 1 16 ? 25.733 39.629 80.233 1.00 59.97 16 VAL C CA 1
ATOM 17759 C C . VAL C 1 16 ? 24.853 40.570 81.045 1.00 55.63 16 VAL C C 1
ATOM 17760 O O . VAL C 1 16 ? 24.690 41.739 80.694 1.00 52.32 16 VAL C O 1
ATOM 17772 N N . ASP C 1 17 ? 24.307 40.060 82.147 1.00 56.16 17 ASP C N 1
ATOM 17773 C CA . ASP C 1 17 ? 23.245 40.732 82.878 1.00 54.41 17 ASP C CA 1
ATOM 17774 C C . ASP C 1 17 ? 23.685 41.073 84.295 1.00 50.20 17 ASP C C 1
ATOM 17775 O O . ASP C 1 17 ? 24.667 40.541 84.817 1.00 50.17 17 ASP C O 1
ATOM 17784 N N . VAL C 1 18 ? 22.933 41.973 84.915 1.00 42.27 18 VAL C N 1
ATOM 17785 C CA . VAL C 1 18 ? 23.221 42.403 86.275 1.00 40.38 18 VAL C CA 1
ATOM 17786 C C . VAL C 1 18 ? 22.777 41.325 87.251 1.00 41.29 18 VAL C C 1
ATOM 17787 O O . VAL C 1 18 ? 21.621 40.891 87.235 1.00 44.36 18 VAL C O 1
ATOM 17800 N N . LYS C 1 19 ? 23.690 40.920 88.124 1.00 42.68 19 LYS C N 1
ATOM 17801 C CA . LYS C 1 19 ? 23.487 39.840 89.078 1.00 45.24 19 LYS C CA 1
ATOM 17802 C C . LYS C 1 19 ? 23.061 40.403 90.428 1.00 42.26 19 LYS C C 1
ATOM 17803 O O . LYS C 1 19 ? 23.589 41.419 90.882 1.00 41.17 19 LYS C O 1
ATOM 17822 N N . ILE C 1 20 ? 22.119 39.744 91.063 1.00 40.47 20 ILE C N 1
ATOM 17823 C CA . ILE C 1 20 ? 21.611 40.176 92.357 1.00 40.78 20 ILE C CA 1
ATOM 17824 C C . ILE C 1 20 ? 22.468 39.573 93.460 1.00 38.62 20 ILE C C 1
ATOM 17825 O O . ILE C 1 20 ? 22.808 38.384 93.429 1.00 37.26 20 ILE C O 1
ATOM 17841 N N . VAL C 1 21 ? 22.779 40.390 94.461 1.00 36.85 21 VAL C N 1
ATOM 17842 C CA . VAL C 1 21 ? 23.488 39.966 95.661 1.00 38.88 21 VAL C CA 1
ATOM 17843 C C . VAL C 1 21 ? 22.707 40.485 96.862 1.00 36.02 21 VAL C C 1
ATOM 17844 O O . VAL C 1 21 ? 22.270 41.641 96.869 1.00 34.66 21 VAL C O 1
ATOM 17857 N N . ASN C 1 22 ? 22.524 39.639 97.880 1.00 33.90 22 ASN C N 1
ATOM 17858 C CA . ASN C 1 22 ? 21.663 40.037 98.993 1.00 33.19 22 ASN C CA 1
ATOM 17859 C C . ASN C 1 22 ? 22.320 41.115 99.858 1.00 31.63 22 ASN C C 1
ATOM 17860 O O . ASN C 1 22 ? 21.708 42.152 100.141 1.00 31.31 22 ASN C O 1
ATOM 17871 N N . THR C 1 23 ? 23.572 40.898 100.268 1.00 31.73 23 THR C N 1
ATOM 17872 C CA . THR C 1 23 ? 24.267 41.785 101.197 1.00 30.54 23 THR C CA 1
ATOM 17873 C C . THR C 1 23 ? 25.713 41.922 100.749 1.00 31.95 23 THR C C 1
ATOM 17874 O O . THR C 1 23 ? 26.213 41.102 99.976 1.00 32.66 23 THR C O 1
ATOM 17885 N N . VAL C 1 24 ? 26.406 42.943 101.269 1.00 32.17 24 VAL C N 1
ATOM 17886 C CA . VAL C 1 24 ? 27.814 43.085 100.901 1.00 32.19 24 VAL C CA 1
ATOM 17887 C C . VAL C 1 24 ? 28.636 41.915 101.433 1.00 34.44 24 VAL C C 1
ATOM 17888 O O . VAL C 1 24 ? 29.652 41.542 100.829 1.00 34.11 24 VAL C O 1
ATOM 17901 N N . ALA C 1 25 ? 28.211 41.299 102.544 1.00 35.22 25 ALA C N 1
ATOM 17902 C CA . ALA C 1 25 ? 28.921 40.132 103.064 1.00 38.65 25 ALA C CA 1
ATOM 17903 C C . ALA C 1 25 ? 28.945 38.990 102.057 1.00 39.33 25 ALA C C 1
ATOM 17904 O O . ALA C 1 25 ? 29.857 38.154 102.090 1.00 38.54 25 ALA C O 1
ATOM 17911 N N . ASP C 1 26 ? 27.950 38.926 101.172 1.00 38.93 26 ASP C N 1
ATOM 17912 C CA . ASP C 1 26 ? 27.880 37.875 100.167 1.00 42.04 26 ASP C CA 1
ATOM 17913 C C . ASP C 1 26 ? 28.821 38.112 98.994 1.00 44.42 26 ASP C C 1
ATOM 17914 O O . ASP C 1 26 ? 28.972 37.219 98.153 1.00 45.79 26 ASP C O 1
ATOM 17923 N N . LEU C 1 27 ? 29.461 39.280 98.917 1.00 42.89 27 LEU C N 1
ATOM 17924 C CA . LEU C 1 27 ? 30.351 39.554 97.793 1.00 45.69 27 LEU C CA 1
ATOM 17925 C C . LEU C 1 27 ? 31.628 38.729 97.887 1.00 50.34 27 LEU C C 1
ATOM 17926 O O . LEU C 1 27 ? 32.162 38.288 96.861 1.00 53.88 27 LEU C O 1
ATOM 17942 N N . GLU C 1 28 ? 32.128 38.499 99.104 1.00 53.99 28 GLU C N 1
ATOM 17943 C CA . GLU C 1 28 ? 33.371 37.750 99.281 1.00 58.46 28 GLU C CA 1
ATOM 17944 C C . GLU C 1 28 ? 33.325 36.409 98.551 1.00 62.13 28 GLU C C 1
ATOM 17945 O O . GLU C 1 28 ? 34.189 36.102 97.721 1.00 63.75 28 GLU C O 1
ATOM 17957 N N . SER C 1 29 ? 32.314 35.594 98.846 1.00 62.91 29 SER C N 1
ATOM 17958 C CA . SER C 1 29 ? 32.271 34.248 98.288 1.00 66.63 29 SER C CA 1
ATOM 17959 C C . SER C 1 29 ? 31.943 34.226 96.800 1.00 67.49 29 SER C C 1
ATOM 17960 O O . SER C 1 29 ? 32.099 33.172 96.172 1.00 70.51 29 SER C O 1
ATOM 17968 N N . LEU C 1 30 ? 31.509 35.338 96.213 1.00 64.56 30 LEU C N 1
ATOM 17969 C CA . LEU C 1 30 ? 30.981 35.258 94.861 1.00 65.34 30 LEU C CA 1
ATOM 17970 C C . LEU C 1 30 ? 32.084 35.011 93.832 1.00 66.80 30 LEU C C 1
ATOM 17971 O O . LEU C 1 30 ? 33.208 35.512 93.946 1.00 66.07 30 LEU C O 1
ATOM 17987 N N . THR C 1 31 ? 31.733 34.228 92.808 1.00 68.82 31 THR C N 1
ATOM 17988 C CA . THR C 1 31 ? 32.610 33.936 91.678 1.00 69.23 31 THR C CA 1
ATOM 17989 C C . THR C 1 31 ? 32.346 34.949 90.569 1.00 68.95 31 THR C C 1
ATOM 17990 O O . THR C 1 31 ? 31.224 35.025 90.051 1.00 70.58 31 THR C O 1
ATOM 18001 N N . ALA C 1 32 ? 33.372 35.710 90.186 1.00 65.65 32 ALA C N 1
ATOM 18002 C CA . ALA C 1 32 ? 33.164 36.821 89.269 1.00 63.20 32 ALA C CA 1
ATOM 18003 C C . ALA C 1 32 ? 34.338 36.996 88.322 1.00 61.51 32 ALA C C 1
ATOM 18004 O O . ALA C 1 32 ? 35.498 36.779 88.685 1.00 62.51 32 ALA C O 1
ATOM 18011 N N . ASN C 1 33 ? 34.010 37.403 87.098 1.00 59.62 33 ASN C N 1
ATOM 18012 C CA . ASN C 1 33 ? 34.979 37.871 86.122 1.00 59.38 33 ASN C CA 1
ATOM 18013 C C . ASN C 1 33 ? 35.168 39.380 86.243 1.00 52.86 33 ASN C C 1
ATOM 18014 O O . ASN C 1 33 ? 34.298 40.104 86.734 1.00 49.46 33 ASN C O 1
ATOM 18025 N N . ASP C 1 34 ? 36.327 39.840 85.778 1.00 49.34 34 ASP C N 1
ATOM 18026 C CA . ASP C 1 34 ? 36.642 41.261 85.762 1.00 47.69 34 ASP C CA 1
ATOM 18027 C C . ASP C 1 34 ? 35.557 42.036 85.022 1.00 45.56 34 ASP C C 1
ATOM 18028 O O . ASP C 1 34 ? 35.174 41.675 83.906 1.00 47.28 34 ASP C O 1
ATOM 18037 N N . GLY C 1 35 ? 35.052 43.096 85.650 1.00 41.69 35 GLY C N 1
ATOM 18038 C CA . GLY C 1 35 ? 34.070 43.965 85.029 1.00 40.87 35 GLY C CA 1
ATOM 18039 C C . GLY C 1 35 ? 32.623 43.574 85.250 1.00 40.60 35 GLY C C 1
ATOM 18040 O O . GLY C 1 35 ? 31.729 44.283 84.778 1.00 38.82 35 GLY C O 1
ATOM 18075 N N . VAL C 1 37 ? 28.953 43.191 86.894 1.00 35.69 37 VAL C N 1
ATOM 18076 C CA . VAL C 1 37 ? 28.102 44.148 87.598 1.00 33.73 37 VAL C CA 1
ATOM 18077 C C . VAL C 1 37 ? 27.123 43.393 88.485 1.00 33.87 37 VAL C C 1
ATOM 18078 O O . VAL C 1 37 ? 26.456 42.453 88.031 1.00 35.21 37 VAL C O 1
ATOM 18091 N N . ALA C 1 38 ? 27.024 43.826 89.739 1.00 32.60 38 ALA C N 1
ATOM 18092 C CA . ALA C 1 38 ? 26.094 43.265 90.706 1.00 38.39 38 ALA C CA 1
ATOM 18093 C C . ALA C 1 38 ? 25.235 44.371 91.296 1.00 34.98 38 ALA C C 1
ATOM 18094 O O . ALA C 1 38 ? 25.672 45.517 91.420 1.00 32.58 38 ALA C O 1
ATOM 18101 N N . TYR C 1 39 ? 24.011 44.022 91.672 1.00 34.12 39 TYR C N 1
ATOM 18102 C CA . TYR C 1 39 ? 23.145 44.925 92.424 1.00 33.62 39 TYR C CA 1
ATOM 18103 C C . TYR C 1 39 ? 22.976 44.357 93.827 1.00 30.76 39 TYR C C 1
ATOM 18104 O O . TYR C 1 39 ? 22.394 43.284 94.000 1.00 31.07 39 TYR C O 1
ATOM 18122 N N . VAL C 1 40 ? 23.476 45.080 94.822 1.00 29.63 40 VAL C N 1
ATOM 18123 C CA . VAL C 1 40 ? 23.390 44.661 96.215 1.00 30.35 40 VAL C CA 1
ATOM 18124 C C . VAL C 1 40 ? 22.101 45.223 96.797 1.00 28.36 40 VAL C C 1
ATOM 18125 O O . VAL C 1 40 ? 21.883 46.438 96.772 1.00 27.67 40 VAL C O 1
ATOM 18138 N N . LYS C 1 41 ? 21.253 44.346 97.339 1.00 29.13 41 LYS C N 1
ATOM 18139 C CA . LYS C 1 41 ? 19.951 44.793 97.832 1.00 29.86 41 LYS C CA 1
ATOM 18140 C C . LYS C 1 41 ? 20.102 45.750 99.008 1.00 27.38 41 LYS C C 1
ATOM 18141 O O . LYS C 1 41 ? 19.407 46.766 99.082 1.00 26.84 41 LYS C O 1
ATOM 18160 N N . GLY C 1 42 ? 20.955 45.399 99.971 1.00 28.38 42 GLY C N 1
ATOM 18161 C CA . GLY C 1 42 ? 21.240 46.263 101.105 1.00 27.07 42 GLY C CA 1
ATOM 18162 C C . GLY C 1 42 ? 22.565 45.874 101.717 1.00 27.01 42 GLY C C 1
ATOM 18163 O O . GLY C 1 42 ? 23.064 44.772 101.493 1.00 27.84 42 GLY C O 1
ATOM 18167 N N . TYR C 1 43 ? 23.154 46.804 102.471 1.00 25.98 43 TYR C N 1
ATOM 18168 C CA . TYR C 1 43 ? 24.421 46.497 103.129 1.00 25.74 43 TYR C CA 1
ATOM 18169 C C . TYR C 1 43 ? 24.278 45.277 104.033 1.00 28.15 43 TYR C C 1
ATOM 18170 O O . TYR C 1 43 ? 25.070 44.328 103.950 1.00 27.67 43 TYR C O 1
ATOM 18188 N N . TYR C 1 44 ? 23.268 45.288 104.899 1.00 26.89 44 TYR C N 1
ATOM 18189 C CA . TYR C 1 44 ? 22.918 44.172 105.763 1.00 29.31 44 TYR C CA 1
ATOM 18190 C C . TYR C 1 44 ? 21.568 43.611 105.345 1.00 28.65 44 TYR C C 1
ATOM 18191 O O . TYR C 1 44 ? 20.795 44.265 104.639 1.00 30.44 44 TYR C O 1
ATOM 18209 N N . GLN C 1 45 ? 21.285 42.403 105.808 1.00 30.55 45 GLN C N 1
ATOM 18210 C CA . GLN C 1 45 ? 19.932 41.871 105.709 1.00 33.79 45 GLN C CA 1
ATOM 18211 C C . GLN C 1 45 ? 19.021 42.679 106.626 1.00 32.92 45 GLN C C 1
ATOM 18212 O O . GLN C 1 45 ? 19.388 42.940 107.775 1.00 34.03 45 GLN C O 1
ATOM 18226 N N . PRO C 1 46 ? 17.847 43.108 106.170 1.00 32.43 46 PRO C N 1
ATOM 18227 C CA . PRO C 1 46 ? 16.940 43.809 107.085 1.00 32.98 46 PRO C CA 1
ATOM 18228 C C . PRO C 1 46 ? 16.574 42.920 108.263 1.00 34.06 46 PRO C C 1
ATOM 18229 O O . PRO C 1 46 ? 16.439 41.699 108.124 1.00 33.00 46 PRO C O 1
ATOM 18240 N N . THR C 1 47 ? 16.434 43.543 109.437 1.00 33.81 47 THR C N 1
ATOM 18241 C CA . THR C 1 47 ? 15.901 42.864 110.615 1.00 38.06 47 THR C CA 1
ATOM 18242 C C . THR C 1 47 ? 14.439 43.202 110.870 1.00 39.50 47 THR C C 1
ATOM 18243 O O . THR C 1 47 ? 13.790 42.514 111.662 1.00 40.62 47 THR C O 1
ATOM 18254 N N . ASN C 1 48 ? 13.901 44.233 110.220 1.00 36.79 48 ASN C N 1
ATOM 18255 C CA . ASN C 1 48 ? 12.499 44.611 110.388 1.00 36.62 48 ASN C CA 1
ATOM 18256 C C . ASN C 1 48 ? 11.884 44.812 109.007 1.00 36.68 48 ASN C C 1
ATOM 18257 O O . ASN C 1 48 ? 11.948 45.910 108.452 1.00 34.46 48 ASN C O 1
ATOM 18268 N N . PHE C 1 49 ? 11.270 43.761 108.459 1.00 39.63 49 PHE C N 1
ATOM 18269 C CA . PHE C 1 49 ? 10.659 43.891 107.141 1.00 41.44 49 PHE C CA 1
ATOM 18270 C C . PHE C 1 49 ? 9.333 44.640 107.173 1.00 42.94 49 PHE C C 1
ATOM 18271 O O . PHE C 1 49 ? 8.735 44.849 106.114 1.00 45.97 49 PHE C O 1
ATOM 18288 N N . ALA C 1 50 ? 8.866 45.054 108.347 1.00 40.03 50 ALA C N 1
ATOM 18289 C CA . ALA C 1 50 ? 7.722 45.947 108.427 1.00 40.39 50 ALA C CA 1
ATOM 18290 C C . ALA C 1 50 ? 8.089 47.396 108.125 1.00 38.10 50 ALA C C 1
ATOM 18291 O O . ALA C 1 50 ? 7.190 48.219 107.914 1.00 38.53 50 ALA C O 1
ATOM 18298 N N . LEU C 1 51 ? 9.377 47.732 108.084 1.00 36.17 51 LEU C N 1
ATOM 18299 C CA . LEU C 1 51 ? 9.767 49.098 107.766 1.00 34.04 51 LEU C CA 1
ATOM 18300 C C . LEU C 1 51 ? 9.329 49.474 106.355 1.00 32.28 51 LEU C C 1
ATOM 18301 O O . LEU C 1 51 ? 9.302 48.645 105.441 1.00 31.72 51 LEU C O 1
ATOM 18317 N N . ALA C 1 52 ? 9.008 50.756 106.175 1.00 32.85 52 ALA C N 1
ATOM 18318 C CA . ALA C 1 52 ? 8.749 51.272 104.834 1.00 32.05 52 ALA C CA 1
ATOM 18319 C C . ALA C 1 52 ? 9.996 51.217 103.971 1.00 31.09 52 ALA C C 1
ATOM 18320 O O . ALA C 1 52 ? 9.895 51.088 102.745 1.00 31.29 52 ALA C O 1
ATOM 18327 N N . LYS C 1 53 ? 11.173 51.315 104.592 1.00 28.67 53 LYS C N 1
ATOM 18328 C CA . LYS C 1 53 ? 12.453 51.352 103.889 1.00 28.34 53 LYS C CA 1
ATOM 18329 C C . LYS C 1 53 ? 13.373 50.296 104.493 1.00 27.76 53 LYS C C 1
ATOM 18330 O O . LYS C 1 53 ? 14.344 50.617 105.192 1.00 26.55 53 LYS C O 1
ATOM 18349 N N . PRO C 1 54 ? 13.102 49.005 104.225 1.00 28.09 54 PRO C N 1
ATOM 18350 C CA . PRO C 1 54 ? 13.875 47.933 104.876 1.00 28.93 54 PRO C CA 1
ATOM 18351 C C . PRO C 1 54 ? 15.282 47.745 104.322 1.00 29.21 54 PRO C C 1
ATOM 18352 O O . PRO C 1 54 ? 16.202 47.399 105.070 1.00 31.17 54 PRO C O 1
ATOM 18363 N N . TYR C 1 55 ? 15.463 47.932 103.021 1.00 29.64 55 TYR C N 1
ATOM 18364 C CA . TYR C 1 55 ? 16.752 47.703 102.374 1.00 29.50 55 TYR C CA 1
ATOM 18365 C C . TYR C 1 55 ? 17.462 49.038 102.208 1.00 29.02 55 TYR C C 1
ATOM 18366 O O . TYR C 1 55 ? 16.959 49.928 101.508 1.00 28.59 55 TYR C O 1
ATOM 18384 N N . VAL C 1 56 ? 18.628 49.176 102.844 1.00 26.35 56 VAL C N 1
ATOM 18385 C CA . VAL C 1 56 ? 19.408 50.407 102.784 1.00 26.25 56 VAL C CA 1
ATOM 18386 C C . VAL C 1 56 ? 20.883 50.065 102.635 1.00 25.55 56 VAL C C 1
ATOM 18387 O O . VAL C 1 56 ? 21.333 48.989 103.035 1.00 28.06 56 VAL C O 1
ATOM 18400 N N . GLY C 1 57 ? 21.634 50.988 102.042 1.00 23.16 57 GLY C N 1
ATOM 18401 C CA . GLY C 1 57 ? 23.072 50.853 101.965 1.00 24.27 57 GLY C CA 1
ATOM 18402 C C . GLY C 1 57 ? 23.577 49.926 100.887 1.00 23.99 57 GLY C C 1
ATOM 18403 O O . GLY C 1 57 ? 24.764 49.586 100.896 1.00 25.90 57 GLY C O 1
ATOM 18407 N N . GLY C 1 58 ? 22.718 49.498 99.974 1.00 25.16 58 GLY C N 1
ATOM 18408 C CA . GLY C 1 58 ? 23.109 48.666 98.849 1.00 28.00 58 GLY C CA 1
ATOM 18409 C C . GLY C 1 58 ? 23.482 49.509 97.647 1.00 30.50 58 GLY C C 1
ATOM 18410 O O . GLY C 1 58 ? 23.919 50.651 97.779 1.00 32.40 58 GLY C O 1
ATOM 18414 N N . GLY C 1 59 ? 23.285 48.950 96.456 1.00 29.73 59 GLY C N 1
ATOM 18415 C CA . GLY C 1 59 ? 23.557 49.645 95.216 1.00 28.93 59 GLY C CA 1
ATOM 18416 C C . GLY C 1 59 ? 24.433 48.822 94.298 1.00 30.62 59 GLY C C 1
ATOM 18417 O O . GLY C 1 59 ? 24.877 47.723 94.625 1.00 30.62 59 GLY C O 1
ATOM 18421 N N . HIS C 1 60 ? 24.684 49.379 93.118 1.00 26.66 60 HIS C N 1
ATOM 18422 C CA . HIS C 1 60 ? 25.451 48.655 92.116 1.00 26.72 60 HIS C CA 1
ATOM 18423 C C . HIS C 1 60 ? 26.922 48.624 92.486 1.00 28.32 60 HIS C C 1
ATOM 18424 O O . HIS C 1 60 ? 27.463 49.562 93.076 1.00 26.34 60 HIS C O 1
ATOM 18438 N N . ARG C 1 61 ? 27.571 47.532 92.110 1.00 29.72 61 ARG C N 1
ATOM 18439 C CA . ARG C 1 61 ? 29.003 47.374 92.281 1.00 29.32 61 ARG C CA 1
ATOM 18440 C C . ARG C 1 61 ? 29.572 46.728 91.033 1.00 30.15 61 ARG C C 1
ATOM 18441 O O . ARG C 1 61 ? 28.915 45.901 90.393 1.00 31.05 61 ARG C O 1
ATOM 18462 N N . ILE C 1 62 ? 30.805 47.103 90.704 1.00 29.37 62 ILE C N 1
ATOM 18463 C CA . ILE C 1 62 ? 31.513 46.559 89.558 1.00 30.69 62 ILE C CA 1
ATOM 18464 C C . ILE C 1 62 ? 32.789 45.907 90.064 1.00 31.42 62 ILE C C 1
ATOM 18465 O O . ILE C 1 62 ? 33.525 46.498 90.861 1.00 30.68 62 ILE C O 1
ATOM 18481 N N . TYR C 1 63 ? 33.055 44.692 89.601 1.00 33.01 63 TYR C N 1
ATOM 18482 C CA . TYR C 1 63 ? 34.212 43.950 90.080 1.00 37.40 63 TYR C CA 1
ATOM 18483 C C . TYR C 1 63 ? 35.473 44.417 89.365 1.00 37.49 63 TYR C C 1
ATOM 18484 O O . TYR C 1 63 ? 35.535 44.420 88.131 1.00 39.65 63 TYR C O 1
ATOM 18502 N N . VAL C 1 64 ? 36.474 44.813 90.146 1.00 34.38 64 VAL C N 1
ATOM 18503 C CA . VAL C 1 64 ? 37.779 45.224 89.639 1.00 35.42 64 VAL C CA 1
ATOM 18504 C C . VAL C 1 64 ? 38.766 44.160 90.104 1.00 37.27 64 VAL C C 1
ATOM 18505 O O . VAL C 1 64 ? 39.277 44.216 91.228 1.00 37.60 64 VAL C O 1
ATOM 18518 N N . ALA C 1 65 ? 39.030 43.180 89.236 1.00 37.61 65 ALA C N 1
ATOM 18519 C CA . ALA C 1 65 ? 39.804 42.007 89.638 1.00 39.18 65 ALA C CA 1
ATOM 18520 C C . ALA C 1 65 ? 41.148 42.386 90.241 1.00 41.39 65 ALA C C 1
ATOM 18521 O O . ALA C 1 65 ? 41.621 41.717 91.165 1.00 40.02 65 ALA C O 1
ATOM 18528 N N . SER C 1 66 ? 41.777 43.449 89.742 1.00 46.87 66 SER C N 1
ATOM 18529 C CA . SER C 1 66 ? 43.084 43.842 90.251 1.00 47.90 66 SER C CA 1
ATOM 18530 C C . SER C 1 66 ? 43.027 44.271 91.710 1.00 46.81 66 SER C C 1
ATOM 18531 O O . SER C 1 66 ? 44.073 44.355 92.358 1.00 48.15 66 SER C O 1
ATOM 18539 N N . ARG C 1 67 ? 41.835 44.546 92.240 1.00 41.57 67 ARG C N 1
ATOM 18540 C CA . ARG C 1 67 ? 41.679 44.970 93.624 1.00 39.25 67 ARG C CA 1
ATOM 18541 C C . ARG C 1 67 ? 40.942 43.936 94.467 1.00 37.74 67 ARG C C 1
ATOM 18542 O O . ARG C 1 67 ? 40.370 44.282 95.506 1.00 35.79 67 ARG C O 1
ATOM 18563 N N . ALA C 1 68 ? 40.954 42.666 94.047 1.00 37.07 68 ALA C N 1
ATOM 18564 C CA . ALA C 1 68 ? 40.182 41.639 94.744 1.00 39.69 68 ALA C CA 1
ATOM 18565 C C . ALA C 1 68 ? 40.611 41.481 96.199 1.00 41.22 68 ALA C C 1
ATOM 18566 O O . ALA C 1 68 ? 39.808 41.063 97.039 1.00 41.37 68 ALA C O 1
ATOM 18573 N N . ALA C 1 69 ? 41.868 41.792 96.515 1.00 43.77 69 ALA C N 1
ATOM 18574 C CA . ALA C 1 69 ? 42.367 41.633 97.875 1.00 44.73 69 ALA C CA 1
ATOM 18575 C C . ALA C 1 69 ? 41.923 42.750 98.811 1.00 41.37 69 ALA C C 1
ATOM 18576 O O . ALA C 1 69 ? 42.086 42.615 100.027 1.00 39.84 69 ALA C O 1
ATOM 18583 N N . GLU C 1 70 ? 41.351 43.831 98.291 1.00 40.42 70 GLU C N 1
ATOM 18584 C CA . GLU C 1 70 ? 41.016 44.989 99.109 1.00 39.36 70 GLU C CA 1
ATOM 18585 C C . GLU C 1 70 ? 39.604 44.872 99.670 1.00 38.33 70 GLU C C 1
ATOM 18586 O O . GLU C 1 70 ? 38.675 44.459 98.971 1.00 38.37 70 GLU C O 1
ATOM 18598 N N . ASN C 1 71 ? 39.437 45.278 100.926 1.00 35.39 71 ASN C N 1
ATOM 18599 C CA . ASN C 1 71 ? 38.103 45.348 101.515 1.00 34.57 71 ASN C CA 1
ATOM 18600 C C . ASN C 1 71 ? 38.134 46.433 102.581 1.00 33.06 71 ASN C C 1
ATOM 18601 O O . ASN C 1 71 ? 38.660 46.214 103.676 1.00 31.34 71 ASN C O 1
ATOM 18612 N N . ASP C 1 72 ? 37.571 47.592 102.251 1.00 31.59 72 ASP C N 1
ATOM 18613 C CA . ASP C 1 72 ? 37.461 48.698 103.192 1.00 31.23 72 ASP C CA 1
ATOM 18614 C C . ASP C 1 72 ? 36.050 48.838 103.745 1.00 28.62 72 ASP C C 1
ATOM 18615 O O . ASP C 1 72 ? 35.744 49.838 104.405 1.00 28.70 72 ASP C O 1
ATOM 18624 N N . GLY C 1 73 ? 35.190 47.848 103.507 1.00 27.53 73 GLY C N 1
ATOM 18625 C CA . GLY C 1 73 ? 33.839 47.880 104.017 1.00 27.21 73 GLY C CA 1
ATOM 18626 C C . GLY C 1 73 ? 32.942 48.930 103.403 1.00 27.25 73 GLY C C 1
ATOM 18627 O O . GLY C 1 73 ? 31.811 49.097 103.863 1.00 28.24 73 GLY C O 1
ATOM 18631 N N . PHE C 1 74 ? 33.399 49.632 102.367 1.00 27.93 74 PHE C N 1
ATOM 18632 C CA . PHE C 1 74 ? 32.656 50.761 101.824 1.00 27.49 74 PHE C CA 1
ATOM 18633 C C . PHE C 1 74 ? 32.833 50.817 100.308 1.00 28.49 74 PHE C C 1
ATOM 18634 O O . PHE C 1 74 ? 32.076 50.172 99.574 1.00 27.95 74 PHE C O 1
ATOM 18651 N N . LEU C 1 75 ? 33.830 51.557 99.810 1.00 26.44 75 LEU C N 1
ATOM 18652 C CA . LEU C 1 75 ? 33.906 51.756 98.369 1.00 25.79 75 LEU C CA 1
ATOM 18653 C C . LEU C 1 75 ? 34.470 50.563 97.618 1.00 26.42 75 LEU C C 1
ATOM 18654 O O . LEU C 1 75 ? 34.211 50.445 96.417 1.00 28.84 75 LEU C O 1
ATOM 18670 N N . CYS C 1 76 ? 35.250 49.701 98.266 1.00 26.10 76 CYS C N 1
ATOM 18671 C CA . CYS C 1 76 ? 35.798 48.524 97.595 1.00 27.44 76 CYS C CA 1
ATOM 18672 C C . CYS C 1 76 ? 35.733 47.347 98.557 1.00 30.58 76 CYS C C 1
ATOM 18673 O O . CYS C 1 76 ? 36.495 47.293 99.530 1.00 30.18 76 CYS C O 1
ATOM 18681 N N . ILE C 1 77 ? 34.859 46.388 98.262 1.00 28.66 77 ILE C N 1
ATOM 18682 C CA . ILE C 1 77 ? 34.634 45.231 99.121 1.00 29.48 77 ILE C CA 1
ATOM 18683 C C . ILE C 1 77 ? 34.994 43.992 98.303 1.00 31.30 77 ILE C C 1
ATOM 18684 O O . ILE C 1 77 ? 34.231 43.559 97.430 1.00 31.36 77 ILE C O 1
ATOM 18700 N N . ASN C 1 78 ? 36.180 43.439 98.567 1.00 34.51 78 ASN C N 1
ATOM 18701 C CA . ASN C 1 78 ? 36.687 42.256 97.866 1.00 37.23 78 ASN C CA 1
ATOM 18702 C C . ASN C 1 78 ? 36.773 42.498 96.361 1.00 36.43 78 ASN C C 1
ATOM 18703 O O . ASN C 1 78 ? 36.506 41.602 95.558 1.00 36.64 78 ASN C O 1
ATOM 18714 N N . GLY C 1 79 ? 37.157 43.717 95.975 1.00 34.96 79 GLY C N 1
ATOM 18715 C CA . GLY C 1 79 ? 37.285 44.084 94.583 1.00 33.12 79 GLY C CA 1
ATOM 18716 C C . GLY C 1 79 ? 36.043 44.697 93.977 1.00 32.10 79 GLY C C 1
ATOM 18717 O O . GLY C 1 79 ? 36.119 45.249 92.873 1.00 32.03 79 GLY C O 1
ATOM 18721 N N . TRP C 1 80 ? 34.908 44.616 94.662 1.00 28.20 80 TRP C N 1
ATOM 18722 C CA . TRP C 1 80 ? 33.633 45.102 94.152 1.00 29.57 80 TRP C CA 1
ATOM 18723 C C . TRP C 1 80 ? 33.492 46.575 94.516 1.00 28.88 80 TRP C C 1
ATOM 18724 O O . TRP C 1 80 ? 33.297 46.911 95.688 1.00 27.52 80 TRP C O 1
ATOM 18745 N N . VAL C 1 81 ? 33.580 47.450 93.514 1.00 27.26 81 VAL C N 1
ATOM 18746 C CA . VAL C 1 81 ? 33.651 48.889 93.740 1.00 27.39 81 VAL C CA 1
ATOM 18747 C C . VAL C 1 81 ? 32.250 49.484 93.659 1.00 25.35 81 VAL C C 1
ATOM 18748 O O . VAL C 1 81 ? 31.504 49.229 92.706 1.00 27.03 81 VAL C O 1
ATOM 18761 N N . LEU C 1 82 ? 31.905 50.309 94.647 1.00 24.81 82 LEU C N 1
ATOM 18762 C CA . LEU C 1 82 ? 30.578 50.913 94.708 1.00 25.42 82 LEU C CA 1
ATOM 18763 C C . LEU C 1 82 ? 30.387 51.948 93.604 1.00 26.83 82 LEU C C 1
ATOM 18764 O O . LEU C 1 82 ? 31.210 52.851 93.435 1.00 25.13 82 LEU C O 1
ATOM 18780 N N . GLN C 1 83 ? 29.277 51.839 92.881 1.00 26.20 83 GLN C N 1
ATOM 18781 C CA . GLN C 1 83 ? 28.912 52.808 91.857 1.00 28.01 83 GLN C CA 1
ATOM 18782 C C . GLN C 1 83 ? 28.130 53.925 92.525 1.00 29.89 83 GLN C C 1
ATOM 18783 O O . GLN C 1 83 ? 27.016 53.714 93.011 1.00 30.14 83 GLN C O 1
ATOM 18797 N N . ILE C 1 84 ? 28.727 55.102 92.570 1.00 28.72 84 ILE C N 1
ATOM 18798 C CA . ILE C 1 84 ? 28.165 56.238 93.282 1.00 28.05 84 ILE C CA 1
ATOM 18799 C C . ILE C 1 84 ? 27.421 57.114 92.288 1.00 28.65 84 ILE C C 1
ATOM 18800 O O . ILE C 1 84 ? 27.952 57.449 91.219 1.00 29.22 84 ILE C O 1
ATOM 18816 N N . GLU C 1 85 ? 26.189 57.468 92.630 1.00 32.86 85 GLU C N 1
ATOM 18817 C CA . GLU C 1 85 ? 25.379 58.355 91.808 1.00 34.07 85 GLU C CA 1
ATOM 18818 C C . GLU C 1 85 ? 25.608 59.803 92.233 1.00 26.90 85 GLU C C 1
ATOM 18819 O O . GLU C 1 85 ? 25.392 60.159 93.401 1.00 28.46 85 GLU C O 1
ATOM 18831 N N . ASN C 1 86 ? 26.063 60.628 91.286 1.00 21.44 86 ASN C N 1
ATOM 18832 C CA . ASN C 1 86 ? 26.257 62.061 91.502 1.00 20.79 86 ASN C CA 1
ATOM 18833 C C . ASN C 1 86 ? 27.053 62.334 92.779 1.00 20.57 86 ASN C C 1
ATOM 18834 O O . ASN C 1 86 ? 26.773 63.272 93.524 1.00 20.04 86 ASN C O 1
ATOM 18845 N N . ASN C 1 87 ? 28.049 61.481 93.026 1.00 22.94 87 ASN C N 1
ATOM 18846 C CA . ASN C 1 87 ? 29.019 61.639 94.109 1.00 23.05 87 ASN C CA 1
ATOM 18847 C C . ASN C 1 87 ? 28.352 61.887 95.463 1.00 23.06 87 ASN C C 1
ATOM 18848 O O . ASN C 1 87 ? 28.818 62.702 96.264 1.00 23.12 87 ASN C O 1
ATOM 18859 N N . THR C 1 88 ? 27.266 61.159 95.735 1.00 19.88 88 THR C N 1
ATOM 18860 C CA . THR C 1 88 ? 26.531 61.290 96.985 1.00 19.37 88 THR C CA 1
ATOM 18861 C C . THR C 1 88 ? 26.352 59.907 97.602 1.00 19.56 88 THR C C 1
ATOM 18862 O O . THR C 1 88 ? 25.900 58.978 96.922 1.00 19.82 88 THR C O 1
ATOM 18873 N N . VAL C 1 89 ? 26.718 59.774 98.882 1.00 18.34 89 VAL C N 1
ATOM 18874 C CA . VAL C 1 89 ? 26.521 58.542 99.641 1.00 20.09 89 VAL C CA 1
ATOM 18875 C C . VAL C 1 89 ? 25.874 58.864 100.983 1.00 20.63 89 VAL C C 1
ATOM 18876 O O . VAL C 1 89 ? 25.805 60.015 101.412 1.00 19.25 89 VAL C O 1
ATOM 18889 N N . SER C 1 90 ? 25.486 57.806 101.680 1.00 22.13 90 SER C N 1
ATOM 18890 C CA . SER C 1 90 ? 24.984 57.854 103.043 1.00 21.87 90 SER C CA 1
ATOM 18891 C C . SER C 1 90 ? 25.835 56.948 103.923 1.00 20.80 90 SER C C 1
ATOM 18892 O O . SER C 1 90 ? 26.451 55.990 103.433 1.00 20.75 90 SER C O 1
ATOM 18900 N N . PRO C 1 91 ? 25.862 57.186 105.232 1.00 20.08 91 PRO C N 1
ATOM 18901 C CA . PRO C 1 91 ? 26.618 56.278 106.108 1.00 20.28 91 PRO C CA 1
ATOM 18902 C C . PRO C 1 91 ? 26.216 54.822 105.947 1.00 20.51 91 PRO C C 1
ATOM 18903 O O . PRO C 1 91 ? 27.062 53.929 106.111 1.00 20.81 91 PRO C O 1
ATOM 18914 N N . GLU C 1 92 ? 24.946 54.560 105.613 1.00 21.10 92 GLU C N 1
ATOM 18915 C CA . GLU C 1 92 ? 24.482 53.199 105.377 1.00 23.49 92 GLU C CA 1
ATOM 18916 C C . GLU C 1 92 ? 25.333 52.472 104.340 1.00 23.47 92 GLU C C 1
ATOM 18917 O O . GLU C 1 92 ? 25.491 51.248 104.425 1.00 23.12 92 GLU C O 1
ATOM 18929 N N . HIS C 1 93 ? 25.855 53.194 103.335 1.00 21.55 93 HIS C N 1
ATOM 18930 C CA . HIS C 1 93 ? 26.642 52.542 102.288 1.00 22.84 93 HIS C CA 1
ATOM 18931 C C . HIS C 1 93 ? 27.967 52.009 102.806 1.00 22.71 93 HIS C C 1
ATOM 18932 O O . HIS C 1 93 ? 28.597 51.194 102.118 1.00 22.25 93 HIS C O 1
ATOM 18946 N N . ALA C 1 94 ? 28.420 52.488 103.967 1.00 22.04 94 ALA C N 1
ATOM 18947 C CA . ALA C 1 94 ? 29.634 52.009 104.603 1.00 23.37 94 ALA C CA 1
ATOM 18948 C C . ALA C 1 94 ? 29.344 51.092 105.783 1.00 25.18 94 ALA C C 1
ATOM 18949 O O . ALA C 1 94 ? 30.285 50.651 106.458 1.00 25.44 94 ALA C O 1
ATOM 18956 N N . GLY C 1 95 ? 28.082 50.783 106.038 1.00 24.55 95 GLY C N 1
ATOM 18957 C CA . GLY C 1 95 ? 27.701 49.867 107.091 1.00 25.92 95 GLY C CA 1
ATOM 18958 C C . GLY C 1 95 ? 27.103 50.483 108.344 1.00 24.16 95 GLY C C 1
ATOM 18959 O O . GLY C 1 95 ? 27.033 49.793 109.367 1.00 24.19 95 GLY C O 1
ATOM 18963 N N . ALA C 1 96 ? 26.674 51.741 108.301 1.00 24.97 96 ALA C N 1
ATOM 18964 C CA . ALA C 1 96 ? 25.929 52.307 109.414 1.00 22.07 96 ALA C CA 1
ATOM 18965 C C . ALA C 1 96 ? 24.544 51.676 109.488 1.00 23.62 96 ALA C C 1
ATOM 18966 O O . ALA C 1 96 ? 24.062 51.070 108.530 1.00 25.96 96 ALA C O 1
ATOM 18973 N N . LYS C 1 97 ? 23.909 51.815 110.649 1.00 21.56 97 LYS C N 1
ATOM 18974 C CA . LYS C 1 97 ? 22.511 51.447 110.821 1.00 22.00 97 LYS C CA 1
ATOM 18975 C C . LYS C 1 97 ? 21.714 52.662 111.289 1.00 24.20 97 LYS C C 1
ATOM 18976 O O . LYS C 1 97 ? 22.221 53.513 112.031 1.00 24.23 97 LYS C O 1
ATOM 18995 N N . LEU C 1 98 ? 20.474 52.745 110.813 1.00 23.37 98 LEU C N 1
ATOM 18996 C CA . LEU C 1 98 ? 19.563 53.836 111.125 1.00 23.11 98 LEU C CA 1
ATOM 18997 C C . LEU C 1 98 ? 18.725 53.527 112.354 1.00 22.17 98 LEU C C 1
ATOM 18998 O O . LEU C 1 98 ? 18.137 52.445 112.448 1.00 23.55 98 LEU C O 1
ATOM 19014 N N . ASN C 1 99 ? 18.626 54.500 113.258 1.00 21.85 99 ASN C N 1
ATOM 19015 C CA . ASN C 1 99 ? 17.669 54.455 114.365 1.00 24.12 99 ASN C CA 1
ATOM 19016 C C . ASN C 1 99 ? 17.793 53.141 115.129 1.00 23.44 99 ASN C C 1
ATOM 19017 O O . ASN C 1 99 ? 16.803 52.467 115.455 1.00 22.68 99 ASN C O 1
ATOM 19028 N N . THR C 1 100 ? 19.041 52.763 115.399 1.00 23.47 100 THR C N 1
ATOM 19029 C CA . THR C 1 100 ? 19.372 51.486 116.038 1.00 25.69 100 THR C CA 1
ATOM 19030 C C . THR C 1 100 ? 20.319 51.784 117.194 1.00 26.34 100 THR C C 1
ATOM 19031 O O . THR C 1 100 ? 21.546 51.746 117.031 1.00 25.53 100 THR C O 1
ATOM 19042 N N . PRO C 1 101 ? 19.786 52.101 118.376 1.00 28.96 101 PRO C N 1
ATOM 19043 C CA . PRO C 1 101 ? 20.650 52.600 119.459 1.00 29.56 101 PRO C CA 1
ATOM 19044 C C . PRO C 1 101 ? 21.699 51.608 119.919 1.00 29.59 101 PRO C C 1
ATOM 19045 O O . PRO C 1 101 ? 22.721 52.027 120.474 1.00 30.77 101 PRO C O 1
ATOM 19056 N N . SER C 1 102 ? 21.496 50.317 119.701 1.00 26.50 102 SER C N 1
ATOM 19057 C CA . SER C 1 102 ? 22.484 49.342 120.150 1.00 29.34 102 SER C CA 1
ATOM 19058 C C . SER C 1 102 ? 23.650 49.195 119.183 1.00 29.91 102 SER C C 1
ATOM 19059 O O . SER C 1 102 ? 24.628 48.520 119.522 1.00 30.80 102 SER C O 1
ATOM 19067 N N . PHE C 1 103 ? 23.574 49.796 117.999 1.00 24.87 103 PHE C N 1
ATOM 19068 C CA . PHE C 1 103 ? 24.593 49.622 116.973 1.00 26.56 103 PHE C CA 1
ATOM 19069 C C . PHE C 1 103 ? 25.502 50.842 116.899 1.00 23.55 103 PHE C C 1
ATOM 19070 O O . PHE C 1 103 ? 25.022 51.977 116.808 1.00 21.99 103 PHE C O 1
ATOM 19087 N N . ASP C 1 104 ? 26.816 50.607 116.913 1.00 24.68 104 ASP C N 1
ATOM 19088 C CA . ASP C 1 104 ? 27.807 51.685 116.854 1.00 22.62 104 ASP C CA 1
ATOM 19089 C C . ASP C 1 104 ? 28.139 51.997 115.390 1.00 24.04 104 ASP C C 1
ATOM 19090 O O . ASP C 1 104 ? 28.851 51.229 114.730 1.00 26.41 104 ASP C O 1
ATOM 19099 N N . SER C 1 105 ? 27.656 53.141 114.888 1.00 21.23 105 SER C N 1
ATOM 19100 C CA . SER C 1 105 ? 27.881 53.541 113.502 1.00 20.92 105 SER C CA 1
ATOM 19101 C C . SER C 1 105 ? 29.132 54.416 113.323 1.00 22.65 105 SER C C 1
ATOM 19102 O O . SER C 1 105 ? 29.340 54.959 112.231 1.00 22.52 105 SER C O 1
ATOM 19110 N N . ALA C 1 106 ? 29.982 54.531 114.351 1.00 24.84 106 ALA C N 1
ATOM 19111 C CA . ALA C 1 106 ? 31.094 55.485 114.312 1.00 26.79 106 ALA C CA 1
ATOM 19112 C C . ALA C 1 106 ? 31.992 55.249 113.108 1.00 25.03 106 ALA C C 1
ATOM 19113 O O . ALA C 1 106 ? 32.358 56.190 112.397 1.00 24.37 106 ALA C O 1
ATOM 19120 N N . ILE C 1 107 ? 32.388 54.000 112.890 1.00 24.22 107 ILE C N 1
ATOM 19121 C CA . ILE C 1 107 ? 33.363 53.696 111.850 1.00 25.71 107 ILE C CA 1
ATOM 19122 C C . ILE C 1 107 ? 32.766 53.965 110.471 1.00 23.58 107 ILE C C 1
ATOM 19123 O O . ILE C 1 107 ? 33.412 54.636 109.655 1.00 22.88 107 ILE C O 1
ATOM 19139 N N . PRO C 1 108 ? 31.560 53.485 110.160 1.00 23.02 108 PRO C N 1
ATOM 19140 C CA . PRO C 1 108 ? 30.975 53.818 108.849 1.00 24.54 108 PRO C CA 1
ATOM 19141 C C . PRO C 1 108 ? 30.771 55.302 108.624 1.00 22.80 108 PRO C C 1
ATOM 19142 O O . PRO C 1 108 ? 31.005 55.786 107.511 1.00 22.09 108 PRO C O 1
ATOM 19153 N N . ILE C 1 109 ? 30.298 56.042 109.631 1.00 21.36 109 ILE C N 1
ATOM 19154 C CA . ILE C 1 109 ? 30.165 57.487 109.473 1.00 19.84 109 ILE C CA 1
ATOM 19155 C C . ILE C 1 109 ? 31.510 58.095 109.116 1.00 19.75 109 ILE C C 1
ATOM 19156 O O . ILE C 1 109 ? 31.617 58.923 108.205 1.00 19.85 109 ILE C O 1
ATOM 19172 N N . GLN C 1 110 ? 32.555 57.709 109.855 1.00 19.53 110 GLN C N 1
ATOM 19173 C CA . GLN C 1 110 ? 33.866 58.304 109.637 1.00 17.41 110 GLN C CA 1
ATOM 19174 C C . GLN C 1 110 ? 34.352 58.049 108.218 1.00 18.85 110 GLN C C 1
ATOM 19175 O O . GLN C 1 110 ? 34.922 58.944 107.582 1.00 20.74 110 GLN C O 1
ATOM 19189 N N . LYS C 1 111 ? 34.130 56.834 107.705 1.00 18.93 111 LYS C N 1
ATOM 19190 C CA . LYS C 1 111 ? 34.533 56.504 106.342 1.00 18.71 111 LYS C CA 1
ATOM 19191 C C . LYS C 1 111 ? 33.862 57.414 105.318 1.00 20.44 111 LYS C C 1
ATOM 19192 O O . LYS C 1 111 ? 34.514 57.890 104.382 1.00 20.42 111 LYS C O 1
ATOM 19211 N N . VAL C 1 112 ? 32.556 57.654 105.459 1.00 19.30 112 VAL C N 1
ATOM 19212 C CA . VAL C 1 112 ? 31.896 58.474 104.440 1.00 19.29 112 VAL C CA 1
ATOM 19213 C C . VAL C 1 112 ? 32.256 59.951 104.610 1.00 18.44 112 VAL C C 1
ATOM 19214 O O . VAL C 1 112 ? 32.325 60.688 103.621 1.00 18.73 112 VAL C O 1
ATOM 19227 N N . LEU C 1 113 ? 32.538 60.409 105.832 1.00 16.47 113 LEU C N 1
ATOM 19228 C CA . LEU C 1 113 ? 32.888 61.821 105.999 1.00 18.35 113 LEU C CA 1
ATOM 19229 C C . LEU C 1 113 ? 34.209 62.199 105.343 1.00 22.29 113 LEU C C 1
ATOM 19230 O O . LEU C 1 113 ? 34.409 63.382 105.045 1.00 23.89 113 LEU C O 1
ATOM 19246 N N . ILE C 1 114 ? 35.109 61.250 105.107 1.00 21.57 114 ILE C N 1
ATOM 19247 C CA . ILE C 1 114 ? 36.384 61.568 104.473 1.00 24.02 114 ILE C CA 1
ATOM 19248 C C . ILE C 1 114 ? 36.472 60.979 103.065 1.00 23.49 114 ILE C C 1
ATOM 19249 O O . ILE C 1 114 ? 37.561 60.901 102.486 1.00 26.15 114 ILE C O 1
ATOM 19265 N N . SER C 1 115 ? 35.334 60.609 102.484 1.00 21.61 115 SER C N 1
ATOM 19266 C CA . SER C 1 115 ? 35.317 59.935 101.193 1.00 21.56 115 SER C CA 1
ATOM 19267 C C . SER C 1 115 ? 35.414 60.891 100.012 1.00 23.25 115 SER C C 1
ATOM 19268 O O . SER C 1 115 ? 35.689 60.442 98.890 1.00 25.93 115 SER C O 1
ATOM 19276 N N . GLY C 1 116 ? 35.180 62.178 100.230 1.00 21.85 116 GLY C N 1
ATOM 19277 C CA . GLY C 1 116 ? 35.052 63.125 99.145 1.00 23.42 116 GLY C CA 1
ATOM 19278 C C . GLY C 1 116 ? 33.672 63.198 98.534 1.00 24.19 116 GLY C C 1
ATOM 19279 O O . GLY C 1 116 ? 33.441 64.047 97.660 1.00 25.10 116 GLY C O 1
ATOM 19283 N N . CYS C 1 117 ? 32.748 62.348 98.973 1.00 19.99 117 CYS C N 1
ATOM 19284 C CA . CYS C 1 117 ? 31.370 62.403 98.521 1.00 19.45 117 CYS C CA 1
ATOM 19285 C C . CYS C 1 117 ? 30.584 63.426 99.326 1.00 18.56 117 CYS C C 1
ATOM 19286 O O . CYS C 1 117 ? 30.919 63.721 100.472 1.00 18.67 117 CYS C O 1
ATOM 19294 N N . LYS C 1 118 ? 29.517 63.950 98.725 1.00 19.41 118 LYS C N 1
ATOM 19295 C CA . LYS C 1 118 ? 28.460 64.575 99.519 1.00 17.36 118 LYS C CA 1
ATOM 19296 C C . LYS C 1 118 ? 27.853 63.506 100.416 1.00 18.51 118 LYS C C 1
ATOM 19297 O O . LYS C 1 118 ? 27.603 62.388 99.963 1.00 19.69 118 LYS C O 1
ATOM 19316 N N . VAL C 1 119 ? 27.611 63.839 101.685 1.00 15.73 119 VAL C N 1
ATOM 19317 C CA . VAL C 1 119 ? 27.093 62.875 102.656 1.00 16.65 119 VAL C CA 1
ATOM 19318 C C . VAL C 1 119 ? 25.663 63.262 103.009 1.00 17.08 119 VAL C C 1
ATOM 19319 O O . VAL C 1 119 ? 25.410 64.388 103.449 1.00 18.05 119 VAL C O 1
ATOM 19332 N N . ARG C 1 120 ? 24.746 62.322 102.837 1.00 18.56 120 ARG C N 1
ATOM 19333 C CA . ARG C 1 120 ? 23.357 62.476 103.232 1.00 17.75 120 ARG C CA 1
ATOM 19334 C C . ARG C 1 120 ? 23.103 61.688 104.511 1.00 18.53 120 ARG C C 1
ATOM 19335 O O . ARG C 1 120 ? 23.479 60.518 104.617 1.00 20.43 120 ARG C O 1
ATOM 19356 N N . LEU C 1 121 ? 22.464 62.344 105.470 1.00 17.72 121 LEU C N 1
ATOM 19357 C CA . LEU C 1 121 ? 22.099 61.761 106.757 1.00 19.76 121 LEU C CA 1
ATOM 19358 C C . LEU C 1 121 ? 20.603 61.517 106.745 1.00 18.72 121 LEU C C 1
ATOM 19359 O O . LEU C 1 121 ? 19.826 62.448 106.513 1.00 18.71 121 LEU C O 1
ATOM 19375 N N . ASN C 1 122 ? 20.198 60.273 106.999 1.00 19.04 122 ASN C N 1
ATOM 19376 C CA . ASN C 1 122 ? 18.832 59.833 106.717 1.00 21.73 122 ASN C CA 1
ATOM 19377 C C . ASN C 1 122 ? 18.097 59.339 107.958 1.00 23.43 122 ASN C C 1
ATOM 19378 O O . ASN C 1 122 ? 16.993 58.775 107.851 1.00 22.88 122 ASN C O 1
ATOM 19389 N N . GLY C 1 123 ? 18.685 59.539 109.126 1.00 20.25 123 GLY C N 1
ATOM 19390 C CA . GLY C 1 123 ? 18.066 59.137 110.367 1.00 19.96 123 GLY C CA 1
ATOM 19391 C C . GLY C 1 123 ? 19.035 59.443 111.483 1.00 19.35 123 GLY C C 1
ATOM 19392 O O . GLY C 1 123 ? 19.978 60.220 111.306 1.00 19.54 123 GLY C O 1
ATOM 19396 N N . LEU C 1 124 ? 18.813 58.823 112.631 1.00 19.95 124 LEU C N 1
ATOM 19397 C CA . LEU C 1 124 ? 19.741 58.973 113.738 1.00 20.55 124 LEU C CA 1
ATOM 19398 C C . LEU C 1 124 ? 20.750 57.837 113.723 1.00 20.00 124 LEU C C 1
ATOM 19399 O O . LEU C 1 124 ? 20.386 56.665 113.590 1.00 20.40 124 LEU C O 1
ATOM 19415 N N . TYR C 1 125 ? 22.015 58.199 113.849 1.00 18.52 125 TYR C N 1
ATOM 19416 C CA . TYR C 1 125 ? 23.115 57.253 113.939 1.00 21.10 125 TYR C CA 1
ATOM 19417 C C . TYR C 1 125 ? 23.755 57.383 115.311 1.00 22.44 125 TYR C C 1
ATOM 19418 O O . TYR C 1 125 ? 23.994 58.499 115.792 1.00 21.01 125 TYR C O 1
ATOM 19436 N N . HIS C 1 126 ? 24.049 56.253 115.939 1.00 22.43 126 HIS C N 1
ATOM 19437 C CA . HIS C 1 126 ? 24.624 56.266 117.272 1.00 19.93 126 HIS C CA 1
ATOM 19438 C C . HIS C 1 126 ? 26.121 56.013 117.187 1.00 21.05 126 HIS C C 1
ATOM 19439 O O . HIS C 1 126 ? 26.580 55.186 116.392 1.00 23.40 126 HIS C O 1
ATOM 19453 N N . THR C 1 127 ? 26.878 56.727 118.014 1.00 20.57 127 THR C N 1
ATOM 19454 C CA A THR C 1 127 ? 28.336 56.689 117.948 0.50 21.99 127 THR C CA 1
ATOM 19455 C CA B THR C 1 127 ? 28.333 56.721 117.950 0.50 21.99 127 THR C CA 1
ATOM 19456 C C . THR C 1 127 ? 28.930 56.587 119.343 1.00 22.53 127 THR C C 1
ATOM 19457 O O . THR C 1 127 ? 28.421 57.183 120.295 1.00 24.55 127 THR C O 1
ATOM 19478 N N . SER C 1 128 ? 30.028 55.832 119.452 1.00 21.80 128 SER C N 1
ATOM 19479 C CA . SER C 1 128 ? 30.754 55.688 120.707 1.00 20.51 128 SER C CA 1
ATOM 19480 C C . SER C 1 128 ? 32.004 56.553 120.767 1.00 20.24 128 SER C C 1
ATOM 19481 O O . SER C 1 128 ? 32.641 56.615 121.820 1.00 21.33 128 SER C O 1
ATOM 19489 N N . VAL C 1 129 ? 32.382 57.174 119.656 1.00 20.09 129 VAL C N 1
ATOM 19490 C CA . VAL C 1 129 ? 33.522 58.090 119.583 1.00 18.83 129 VAL C CA 1
ATOM 19491 C C . VAL C 1 129 ? 33.107 59.297 118.758 1.00 19.05 129 VAL C C 1
ATOM 19492 O O . VAL C 1 129 ? 32.114 59.247 118.024 1.00 19.47 129 VAL C O 1
ATOM 19505 N N . PRO C 1 130 ? 33.849 60.402 118.857 1.00 18.04 130 PRO C N 1
ATOM 19506 C CA . PRO C 1 130 ? 33.567 61.538 117.974 1.00 17.83 130 PRO C CA 1
ATOM 19507 C C . PRO C 1 130 ? 33.810 61.138 116.528 1.00 17.19 130 PRO C C 1
ATOM 19508 O O . PRO C 1 130 ? 34.519 60.170 116.242 1.00 18.12 130 PRO C O 1
ATOM 19519 N N . VAL C 1 131 ? 33.205 61.894 115.609 1.00 16.52 131 VAL C N 1
ATOM 19520 C CA . VAL C 1 131 ? 33.511 61.778 114.189 1.00 17.41 131 VAL C CA 1
ATOM 19521 C C . VAL C 1 131 ? 34.042 63.118 113.707 1.00 16.87 131 VAL C C 1
ATOM 19522 O O . VAL C 1 131 ? 33.612 64.183 114.174 1.00 18.07 131 VAL C O 1
ATOM 19535 N N . TYR C 1 132 ? 34.992 63.071 112.785 1.00 17.32 132 TYR C N 1
ATOM 19536 C CA . TYR C 1 132 ? 35.619 64.295 112.327 1.00 16.28 132 TYR C CA 1
ATOM 19537 C C . TYR C 1 132 ? 35.395 64.494 110.830 1.00 16.79 132 TYR C C 1
ATOM 19538 O O . TYR C 1 132 ? 35.142 63.548 110.070 1.00 16.53 132 TYR C O 1
ATOM 19556 N N . TYR C 1 133 ? 35.467 65.757 110.436 1.00 15.85 133 TYR C N 1
ATOM 19557 C CA . TYR C 1 133 ? 35.514 66.147 109.038 1.00 16.52 133 TYR C CA 1
ATOM 19558 C C . TYR C 1 133 ? 36.692 67.091 108.823 1.00 15.33 133 TYR C C 1
ATOM 19559 O O . TYR C 1 133 ? 37.206 67.704 109.766 1.00 17.49 133 TYR C O 1
ATOM 19577 N N . ASN C 1 134 ? 37.137 67.182 107.562 1.00 14.51 134 ASN C N 1
ATOM 19578 C CA . ASN C 1 134 ? 38.290 67.987 107.210 1.00 15.24 134 ASN C CA 1
ATOM 19579 C C . ASN C 1 134 ? 37.817 69.192 106.393 1.00 15.34 134 ASN C C 1
ATOM 19580 O O . ASN C 1 134 ? 37.341 70.173 106.982 1.00 15.38 134 ASN C O 1
ATOM 19591 N N . SER C 1 135 ? 38.006 69.200 105.076 1.00 14.38 135 SER C N 1
ATOM 19592 C CA . SER C 1 135 ? 37.692 70.350 104.241 1.00 13.63 135 SER C CA 1
ATOM 19593 C C . SER C 1 135 ? 36.903 69.906 103.019 1.00 14.98 135 SER C C 1
ATOM 19594 O O . SER C 1 135 ? 36.883 68.725 102.648 1.00 16.06 135 SER C O 1
ATOM 19602 N N . ASN C 1 136 ? 36.219 70.877 102.414 1.00 14.70 136 ASN C N 1
ATOM 19603 C CA . ASN C 1 136 ? 35.447 70.630 101.201 1.00 14.11 136 ASN C CA 1
ATOM 19604 C C . ASN C 1 136 ? 34.430 69.513 101.417 1.00 16.32 136 ASN C C 1
ATOM 19605 O O . ASN C 1 136 ? 34.238 68.641 100.567 1.00 17.34 136 ASN C O 1
ATOM 19616 N N . THR C 1 137 ? 33.776 69.541 102.569 1.00 13.43 137 THR C N 1
ATOM 19617 C CA . THR C 1 137 ? 32.859 68.486 102.979 1.00 15.99 137 THR C CA 1
ATOM 19618 C C . THR C 1 137 ? 31.456 69.065 103.053 1.00 16.57 137 THR C C 1
ATOM 19619 O O . THR C 1 137 ? 31.220 70.034 103.779 1.00 15.37 137 THR C O 1
ATOM 19630 N N . THR C 1 138 ? 30.538 68.480 102.293 1.00 15.24 138 THR C N 1
ATOM 19631 C CA . THR C 1 138 ? 29.128 68.827 102.372 1.00 15.87 138 THR C CA 1
ATOM 19632 C C . THR C 1 138 ? 28.377 67.669 103.018 1.00 17.98 138 THR C C 1
ATOM 19633 O O . THR C 1 138 ? 28.474 66.522 102.559 1.00 16.93 138 THR C O 1
ATOM 19644 N N . ILE C 1 139 ? 27.640 67.979 104.090 1.00 15.11 139 ILE C N 1
ATOM 19645 C CA . ILE C 1 139 ? 26.858 67.012 104.858 1.00 16.20 139 ILE C CA 1
ATOM 19646 C C . ILE C 1 139 ? 25.449 67.573 104.956 1.00 17.35 139 ILE C C 1
ATOM 19647 O O . ILE C 1 139 ? 25.275 68.721 105.378 1.00 17.08 139 ILE C O 1
ATOM 19663 N N . GLU C 1 140 ? 24.450 66.783 104.569 1.00 16.75 140 GLU C N 1
ATOM 19664 C CA . GLU C 1 140 ? 23.084 67.295 104.471 1.00 16.39 140 GLU C CA 1
ATOM 19665 C C . GLU C 1 140 ? 22.109 66.265 105.016 1.00 16.84 140 GLU C C 1
ATOM 19666 O O . GLU C 1 140 ? 22.000 65.170 104.463 1.00 17.60 140 GLU C O 1
ATOM 19678 N N . GLY C 1 141 ? 21.381 66.629 106.077 1.00 15.62 141 GLY C N 1
ATOM 19679 C CA . GLY C 1 141 ? 20.207 65.895 106.495 1.00 15.38 141 GLY C CA 1
ATOM 19680 C C . GLY C 1 141 ? 18.940 66.635 106.085 1.00 17.19 141 GLY C C 1
ATOM 19681 O O . GLY C 1 141 ? 18.979 67.718 105.515 1.00 17.92 141 GLY C O 1
ATOM 19685 N N . THR C 1 142 ? 17.798 66.034 106.395 1.00 17.37 142 THR C N 1
ATOM 19686 C CA . THR C 1 142 ? 16.531 66.667 106.054 1.00 17.00 142 THR C CA 1
ATOM 19687 C C . THR C 1 142 ? 15.936 67.461 107.206 1.00 18.67 142 THR C C 1
ATOM 19688 O O . THR C 1 142 ? 14.886 68.094 107.023 1.00 17.88 142 THR C O 1
ATOM 19699 N N . GLY C 1 143 ? 16.581 67.471 108.368 1.00 17.61 143 GLY C N 1
ATOM 19700 C CA . GLY C 1 143 ? 16.082 68.262 109.473 1.00 17.45 143 GLY C CA 1
ATOM 19701 C C . GLY C 1 143 ? 16.585 67.747 110.801 1.00 16.92 143 GLY C C 1
ATOM 19702 O O . GLY C 1 143 ? 17.032 66.604 110.942 1.00 18.56 143 GLY C O 1
ATOM 19706 N N . GLU C 1 144 ? 16.492 68.620 111.798 1.00 15.54 144 GLU C N 1
ATOM 19707 C CA . GLU C 1 144 ? 17.177 68.449 113.075 1.00 15.86 144 GLU C CA 1
ATOM 19708 C C . GLU C 1 144 ? 16.458 67.531 114.049 1.00 17.42 144 GLU C C 1
ATOM 19709 O O . GLU C 1 144 ? 17.045 67.167 115.070 1.00 18.22 144 GLU C O 1
ATOM 19721 N N . LEU C 1 145 ? 15.212 67.161 113.790 1.00 18.19 145 LEU C N 1
ATOM 19722 C CA . LEU C 1 145 ? 14.528 66.245 114.690 1.00 20.11 145 LEU C CA 1
ATOM 19723 C C . LEU C 1 145 ? 14.929 64.808 114.434 1.00 21.82 145 LEU C C 1
ATOM 19724 O O . LEU C 1 145 ? 15.044 64.013 115.374 1.00 24.96 145 LEU C O 1
ATOM 19740 N N . ASP C 1 146 ? 15.123 64.453 113.178 1.00 20.49 146 ASP C N 1
ATOM 19741 C CA . ASP C 1 146 ? 15.224 63.051 112.806 1.00 23.20 146 ASP C CA 1
ATOM 19742 C C . ASP C 1 146 ? 16.563 62.636 112.23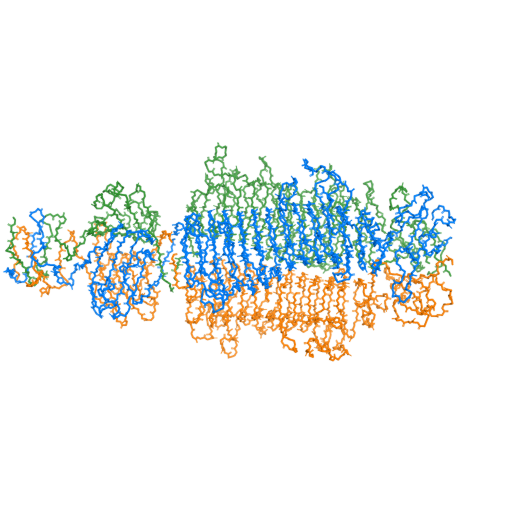3 1.00 19.90 146 ASP C C 1
ATOM 19743 O O . ASP C 1 146 ? 16.775 61.434 112.055 1.00 20.98 146 ASP C O 1
ATOM 19752 N N . CYS C 1 147 ? 17.457 63.575 111.924 1.00 17.48 147 CYS C N 1
ATOM 19753 C CA . CYS C 1 147 ? 18.737 63.292 111.294 1.00 16.55 147 CYS C CA 1
ATOM 19754 C C . CYS C 1 147 ? 19.859 63.747 112.205 1.00 16.63 147 CYS C C 1
ATOM 19755 O O . CYS C 1 147 ? 19.847 64.888 112.670 1.00 16.95 147 CYS C O 1
ATOM 19763 N N . GLY C 1 148 ? 20.849 62.895 112.405 1.00 19.40 148 GLY C N 1
ATOM 19764 C CA . GLY C 1 148 ? 22.051 63.346 113.079 1.00 17.01 148 GLY C CA 1
ATOM 19765 C C . GLY C 1 148 ? 22.720 62.228 113.855 1.00 17.73 148 GLY C C 1
ATOM 19766 O O . GLY C 1 148 ? 22.471 61.054 113.621 1.00 17.52 148 GLY C O 1
ATOM 19770 N N . PHE C 1 149 ? 23.603 62.649 114.759 1.00 18.07 149 PHE C N 1
ATOM 19771 C CA . PHE C 1 149 ? 24.478 61.756 115.508 1.00 19.09 149 PHE C CA 1
ATOM 19772 C C . PHE C 1 149 ? 24.158 61.835 116.993 1.00 19.80 149 PHE C C 1
ATOM 19773 O O . PHE C 1 149 ? 24.050 62.937 117.550 1.00 20.22 149 PHE C O 1
ATOM 19790 N N . ILE C 1 150 ? 24.036 60.665 117.628 1.00 19.38 150 ILE C N 1
ATOM 19791 C CA . ILE C 1 150 ? 23.800 60.531 119.065 1.00 19.46 150 ILE C CA 1
ATOM 19792 C C . ILE C 1 150 ? 25.018 59.842 119.652 1.00 22.28 150 ILE C C 1
ATOM 19793 O O . ILE C 1 150 ? 25.258 58.658 119.378 1.00 22.53 150 ILE C O 1
ATOM 19809 N N . LYS C 1 151 ? 25.766 60.563 120.476 1.00 20.79 151 LYS C N 1
ATOM 19810 C CA . LYS C 1 151 ? 26.974 60.031 121.090 1.00 20.45 151 LYS C CA 1
ATOM 19811 C C . LYS C 1 151 ? 26.636 59.400 122.432 1.00 20.95 151 LYS C C 1
ATOM 19812 O O . LYS C 1 151 ? 25.987 60.030 123.271 1.00 20.57 151 LYS C O 1
ATOM 19831 N N . THR C 1 152 ? 27.113 58.172 122.651 1.00 21.09 152 THR C N 1
ATOM 19832 C CA . THR C 1 152 ? 26.691 57.359 123.786 1.00 23.07 152 THR C CA 1
ATOM 19833 C C . THR C 1 152 ? 27.739 57.239 124.880 1.00 23.79 152 THR C C 1
ATOM 19834 O O . THR C 1 152 ? 27.475 56.588 125.903 1.00 22.77 152 THR C O 1
ATOM 19845 N N . THR C 1 153 ? 28.908 57.854 124.702 1.00 20.74 153 THR C N 1
ATOM 19846 C CA . THR C 1 153 ? 30.023 57.746 125.637 1.00 21.54 153 THR C CA 1
ATOM 19847 C C . THR C 1 153 ? 30.690 59.104 125.777 1.00 22.00 153 THR C C 1
ATOM 19848 O O . THR C 1 153 ? 30.385 60.049 125.042 1.00 22.63 153 THR C O 1
ATOM 19859 N N . ASN C 1 154 ? 31.690 59.169 126.661 1.00 22.21 154 ASN C N 1
ATOM 19860 C CA . ASN C 1 154 ? 32.559 60.336 126.742 1.00 22.96 154 ASN C CA 1
ATOM 19861 C C . ASN C 1 154 ? 33.903 60.093 126.063 1.00 22.20 154 ASN C C 1
ATOM 19862 O O . ASN C 1 154 ? 34.857 60.833 126.315 1.00 20.94 154 ASN C O 1
ATOM 19873 N N . ASN C 1 155 ? 33.985 59.094 125.189 1.00 22.06 155 ASN C N 1
ATOM 19874 C CA . ASN C 1 155 ? 35.241 58.749 124.548 1.00 22.18 155 ASN C CA 1
ATOM 19875 C C . ASN C 1 155 ? 35.668 59.827 123.550 1.00 21.13 155 ASN C C 1
ATOM 19876 O O . ASN C 1 155 ? 34.850 60.573 122.992 1.00 21.87 155 ASN C O 1
ATOM 19887 N N . THR C 1 156 ? 36.975 59.873 123.304 1.00 21.45 156 THR C N 1
ATOM 19888 C CA . THR C 1 156 ? 37.575 60.846 122.408 1.00 20.01 156 THR C CA 1
ATOM 19889 C C . THR C 1 156 ? 38.097 60.159 121.153 1.00 18.44 156 THR C C 1
ATOM 19890 O O . THR C 1 156 ? 38.113 58.928 121.045 1.00 21.14 156 THR C O 1
ATOM 19901 N N . LEU C 1 157 ? 38.555 60.983 120.210 1.00 18.49 157 LEU C N 1
ATOM 19902 C CA . LEU C 1 157 ? 39.399 60.485 119.142 1.00 18.27 157 LEU C CA 1
ATOM 19903 C C . LEU C 1 157 ? 40.722 60.003 119.731 1.00 19.89 157 LEU C C 1
ATOM 19904 O O . LEU C 1 157 ? 41.047 60.250 120.901 1.00 21.43 157 LEU C O 1
ATOM 19920 N N . SER C 1 158 ? 41.483 59.300 118.910 1.00 20.09 158 SER C N 1
ATOM 19921 C CA . SER C 1 158 ? 42.777 58.752 119.317 1.00 20.65 158 SER C CA 1
ATOM 19922 C C . SER C 1 158 ? 43.841 59.105 118.298 1.00 21.72 158 SER C C 1
ATOM 19923 O O . SER C 1 158 ? 44.683 58.274 117.937 1.00 25.21 158 SER C O 1
ATOM 19931 N N . LEU C 1 159 ? 43.822 60.340 117.822 1.00 20.59 159 LEU C N 1
ATOM 19932 C CA . LEU C 1 159 ? 44.741 60.770 116.778 1.00 20.77 159 LEU C CA 1
ATOM 19933 C C . LEU C 1 159 ? 46.049 61.330 117.315 1.00 22.98 159 LEU C C 1
ATOM 19934 O O . LEU C 1 159 ? 47.042 61.345 116.578 1.00 22.37 159 LEU C O 1
ATOM 19950 N N . GLY C 1 160 ? 46.075 61.781 118.572 1.00 24.00 160 GLY C N 1
ATOM 19951 C CA . GLY C 1 160 ? 47.295 62.300 119.162 1.00 22.12 160 GLY C CA 1
ATOM 19952 C C . GLY C 1 160 ? 47.578 63.719 118.705 1.00 18.16 160 GLY C C 1
ATOM 19953 O O . GLY C 1 160 ? 46.808 64.347 117.979 1.00 17.86 160 GLY C O 1
ATOM 19957 N N . ASN C 1 161 ? 48.717 64.239 119.156 1.00 17.59 161 ASN C N 1
ATOM 19958 C CA . ASN C 1 161 ? 49.097 65.610 118.838 1.00 17.78 161 ASN C CA 1
ATOM 19959 C C . ASN C 1 161 ? 49.491 65.741 117.366 1.00 20.64 161 ASN C C 1
ATOM 19960 O O . ASN C 1 161 ? 49.970 64.790 116.740 1.00 21.50 161 ASN C O 1
ATOM 19971 N N . ARG C 1 162 ? 49.296 66.942 116.829 1.00 21.60 162 ARG C N 1
ATOM 19972 C CA . ARG C 1 162 ? 49.828 67.351 115.535 1.00 24.35 162 ARG C CA 1
ATOM 19973 C C . ARG C 1 162 ? 50.387 68.757 115.669 1.00 21.90 162 ARG C C 1
ATOM 19974 O O . ARG C 1 162 ? 49.812 69.598 116.361 1.00 22.20 162 ARG C O 1
ATOM 19995 N N . THR C 1 163 ? 51.457 69.035 114.944 1.00 19.29 163 THR C N 1
ATOM 19996 C CA . THR C 1 163 ? 52.009 70.380 114.899 1.00 17.08 163 THR C CA 1
ATOM 19997 C C . THR C 1 163 ? 51.472 71.080 113.658 1.00 19.73 163 THR C C 1
ATOM 19998 O O . THR C 1 163 ? 51.615 70.574 112.537 1.00 20.51 163 THR C O 1
ATOM 20009 N N . ILE C 1 164 ? 50.823 72.217 113.878 1.00 17.84 164 ILE C N 1
ATOM 20010 C CA . ILE C 1 164 ? 50.184 73.013 112.834 1.00 17.52 164 ILE C CA 1
ATOM 20011 C C . ILE C 1 164 ? 50.752 74.418 112.949 1.00 19.38 164 ILE C C 1
ATOM 20012 O O . ILE C 1 164 ? 50.552 75.088 113.967 1.00 18.95 164 ILE C O 1
ATOM 20028 N N . ASN C 1 165 ? 51.457 74.868 111.909 1.00 20.34 165 ASN C N 1
ATOM 20029 C CA . ASN C 1 165 ? 52.065 76.198 111.916 1.00 20.30 165 ASN C CA 1
ATOM 20030 C C . ASN C 1 165 ? 52.891 76.410 113.178 1.00 20.98 165 ASN C C 1
ATOM 20031 O O . ASN C 1 165 ? 52.831 77.464 113.812 1.00 23.24 165 ASN C O 1
ATOM 20042 N N . GLY C 1 166 ? 53.640 75.380 113.563 1.00 21.67 166 GLY C N 1
ATOM 20043 C CA . GLY C 1 166 ? 54.512 75.429 114.713 1.00 23.73 166 GLY C CA 1
ATOM 20044 C C . GLY C 1 166 ? 53.828 75.325 116.055 1.00 24.45 166 GLY C C 1
ATOM 20045 O O . GLY C 1 166 ? 54.518 75.398 117.081 1.00 26.55 166 GLY C O 1
ATOM 20049 N N . LYS C 1 167 ? 52.508 75.143 116.085 1.00 18.82 167 LYS C N 1
ATOM 20050 C CA . LYS C 1 167 ? 51.747 75.032 117.326 1.00 17.39 167 LYS C CA 1
ATOM 20051 C C . LYS C 1 167 ? 51.325 73.587 117.526 1.00 18.07 167 LYS C C 1
ATOM 20052 O O . LYS C 1 167 ? 50.822 72.944 116.601 1.00 19.07 167 LYS C O 1
ATOM 20071 N N . ILE C 1 168 ? 51.518 73.085 118.737 1.00 16.97 168 ILE C N 1
ATOM 20072 C CA . ILE C 1 168 ? 51.091 71.734 119.069 1.00 16.51 168 ILE C CA 1
ATOM 20073 C C . ILE C 1 168 ? 49.595 71.776 119.333 1.00 20.46 168 ILE C C 1
ATOM 20074 O O . ILE C 1 168 ? 49.137 72.487 120.235 1.00 21.82 168 ILE C O 1
ATOM 20107 N N . ASN C 1 170 ? 45.778 69.377 119.527 1.00 18.23 170 ASN C N 1
ATOM 20108 C CA . ASN C 1 170 ? 45.271 68.064 119.871 1.00 17.71 170 ASN C CA 1
ATOM 20109 C C . ASN C 1 170 ? 43.759 68.121 119.737 1.00 18.42 170 ASN C C 1
ATOM 20110 O O . ASN C 1 170 ? 43.134 69.063 120.220 1.00 19.46 170 ASN C O 1
ATOM 20121 N N . PHE C 1 171 ? 43.192 67.119 119.081 1.00 17.77 171 PHE C N 1
ATOM 20122 C CA . PHE C 1 171 ? 41.772 67.083 118.761 1.00 16.52 171 PHE C CA 1
ATOM 20123 C C . PHE C 1 171 ? 41.054 65.973 119.518 1.00 17.13 171 PHE C C 1
ATOM 20124 O O . PHE C 1 171 ? 39.876 65.695 119.242 1.00 19.40 171 PHE C O 1
ATOM 20141 N N . ASP C 1 172 ? 41.740 65.341 120.466 1.00 16.34 172 ASP C N 1
ATOM 20142 C CA . ASP C 1 172 ? 41.224 64.189 121.213 1.00 16.93 172 ASP C CA 1
ATOM 20143 C C . ASP C 1 172 ? 40.451 64.652 122.452 1.00 18.34 172 ASP C C 1
ATOM 20144 O O . ASP C 1 172 ? 40.827 64.383 123.598 1.00 21.15 172 ASP C O 1
ATOM 20153 N N . VAL C 1 173 ? 39.361 65.364 122.188 1.00 17.93 173 VAL C N 1
ATOM 20154 C CA . VAL C 1 173 ? 38.462 65.894 123.208 1.00 19.52 173 VAL C CA 1
ATOM 20155 C C . VAL C 1 173 ? 37.173 65.088 123.175 1.00 17.91 173 VAL C C 1
ATOM 20156 O O . VAL C 1 173 ? 36.860 64.406 122.195 1.00 19.10 173 VAL C O 1
ATOM 20169 N N . ASP C 1 174 ? 36.412 65.183 124.262 1.00 17.67 174 ASP C N 1
ATOM 20170 C CA . ASP C 1 174 ? 35.089 64.558 124.323 1.00 16.47 174 ASP C CA 1
ATOM 20171 C C . ASP C 1 174 ? 34.133 65.483 123.593 1.00 17.46 174 ASP C C 1
ATOM 20172 O O . ASP C 1 174 ? 33.649 66.464 124.157 1.00 18.57 174 ASP C O 1
ATOM 20181 N N . ALA C 1 175 ? 33.862 65.159 122.332 1.00 17.76 175 ALA C N 1
ATOM 20182 C CA . ALA C 1 175 ? 32.967 65.927 121.487 1.00 17.18 175 ALA C CA 1
ATOM 20183 C C . ALA C 1 175 ? 32.162 64.950 120.648 1.00 17.17 175 ALA C C 1
ATOM 20184 O O . ALA C 1 175 ? 32.470 63.761 120.586 1.00 19.89 175 ALA C O 1
ATOM 20191 N N . ILE C 1 176 ? 31.115 65.450 120.007 1.00 16.16 176 ILE C N 1
ATOM 20192 C CA . ILE C 1 176 ? 30.344 64.616 119.090 1.00 17.84 176 ILE C CA 1
ATOM 20193 C C . ILE C 1 176 ? 30.935 64.671 117.692 1.00 17.34 176 ILE C C 1
ATOM 20194 O O . ILE C 1 176 ? 31.159 63.639 117.055 1.00 16.26 176 ILE C O 1
ATOM 20227 N N . VAL C 1 178 ? 34.015 66.818 115.285 1.00 15.43 178 VAL C N 1
ATOM 20228 C CA . VAL C 1 178 ? 35.253 67.581 115.362 1.00 15.47 178 VAL C CA 1
ATOM 20229 C C . VAL C 1 178 ? 35.677 67.994 113.961 1.00 16.20 178 VAL C C 1
ATOM 20230 O O . VAL C 1 178 ? 35.714 67.164 113.044 1.00 15.83 178 VAL C O 1
ATOM 20243 N N . ALA C 1 179 ? 36.012 69.266 113.801 1.00 14.42 179 ALA C N 1
ATOM 20244 C CA . ALA C 1 179 ? 36.585 69.787 112.569 1.00 13.61 179 ALA C CA 1
ATOM 20245 C C . ALA C 1 179 ? 38.104 69.799 112.701 1.00 14.79 179 ALA C C 1
ATOM 20246 O O . ALA C 1 179 ? 38.635 70.350 113.670 1.00 15.87 179 ALA C O 1
ATOM 20253 N N . ILE C 1 180 ? 38.793 69.186 111.736 1.00 13.76 180 ILE C N 1
ATOM 20254 C CA . ILE C 1 180 ? 40.247 69.022 111.772 1.00 14.42 180 ILE C CA 1
ATOM 20255 C C . ILE C 1 180 ? 40.810 69.428 110.416 1.00 14.48 180 ILE C C 1
ATOM 20256 O O . ILE C 1 180 ? 40.345 68.916 109.389 1.00 14.96 180 ILE C O 1
ATOM 20272 N N . PRO C 1 181 ? 41.823 70.288 110.337 1.00 14.33 181 PRO C N 1
ATOM 20273 C CA . PRO C 1 181 ? 42.376 70.610 109.016 1.00 14.65 181 PRO C CA 1
ATOM 20274 C C . PRO C 1 181 ? 42.946 69.368 108.348 1.00 14.39 181 PRO C C 1
ATOM 20275 O O . PRO C 1 181 ? 43.408 68.427 109.006 1.00 15.68 181 PRO C O 1
ATOM 20286 N N . ARG C 1 182 ? 42.949 69.388 107.016 1.00 16.17 182 ARG C N 1
ATOM 20287 C CA . ARG C 1 182 ? 43.740 68.411 106.280 1.00 18.96 182 ARG C CA 1
ATOM 20288 C C . ARG C 1 182 ? 45.199 68.507 106.703 1.00 17.90 182 ARG C C 1
ATOM 20289 O O . ARG C 1 182 ? 45.674 69.570 107.101 1.00 17.43 182 ARG C O 1
ATOM 20310 N N . VAL C 1 183 ? 45.921 67.387 106.574 1.00 19.85 183 VAL C N 1
ATOM 20311 C CA . VAL C 1 183 ? 47.350 67.378 106.871 1.00 20.70 183 VAL C CA 1
ATOM 20312 C C . VAL C 1 183 ? 48.060 68.399 106.001 1.00 20.23 183 VAL C C 1
ATOM 20313 O O . VAL C 1 183 ? 47.920 68.408 104.774 1.00 22.73 183 VAL C O 1
ATOM 20326 N N . GLY C 1 184 ? 48.809 69.287 106.633 1.00 21.27 184 GLY C N 1
ATOM 20327 C CA . GLY C 1 184 ? 49.506 70.329 105.913 1.00 21.63 184 GLY C CA 1
ATOM 20328 C C . GLY C 1 184 ? 48.772 71.644 105.812 1.00 21.72 184 GLY C C 1
ATOM 20329 O O . GLY C 1 184 ? 49.374 72.634 105.384 1.00 24.52 184 GLY C O 1
ATOM 20333 N N . ASP C 1 185 ? 47.491 71.679 106.170 1.00 17.81 185 ASP C N 1
ATOM 20334 C CA . ASP C 1 185 ? 46.688 72.893 106.163 1.00 16.78 185 ASP C CA 1
ATOM 20335 C C . ASP C 1 185 ? 46.534 73.410 107.589 1.00 16.18 185 ASP C C 1
ATOM 20336 O O . ASP C 1 185 ? 46.744 72.688 108.565 1.00 16.24 185 ASP C O 1
ATOM 20345 N N . TRP C 1 186 ? 46.118 74.668 107.696 1.00 15.01 186 TRP C N 1
ATOM 20346 C CA . TRP C 1 186 ? 45.870 75.281 108.993 1.00 15.03 186 TRP C CA 1
ATOM 20347 C C . TRP C 1 186 ? 44.407 75.286 109.404 1.00 15.60 186 TRP C C 1
ATOM 20348 O O . TRP C 1 186 ? 44.126 75.428 110.599 1.00 15.82 186 TRP C O 1
ATOM 20369 N N . TYR C 1 187 ? 43.476 75.188 108.456 1.00 15.06 187 TYR C N 1
ATOM 20370 C CA . TYR C 1 187 ? 42.052 75.317 108.750 1.00 14.73 187 TYR C CA 1
ATOM 20371 C C . TYR C 1 187 ? 41.249 74.194 108.117 1.00 14.35 187 TYR C C 1
ATOM 20372 O O . TYR C 1 187 ? 41.548 73.726 107.017 1.00 14.71 187 TYR C O 1
ATOM 20390 N N . ALA C 1 188 ? 40.204 73.786 108.826 1.00 12.34 188 ALA C N 1
ATOM 20391 C CA . ALA C 1 188 ? 39.153 72.950 108.253 1.00 13.09 188 ALA C CA 1
ATOM 20392 C C . ALA C 1 188 ? 38.209 73.896 107.526 1.00 13.70 188 ALA C C 1
ATOM 20393 O O . ALA C 1 188 ? 37.549 74.727 108.158 1.00 14.00 188 ALA C O 1
ATOM 20400 N N . GLN C 1 189 ? 38.206 73.844 106.199 1.00 12.85 189 GLN C N 1
ATOM 20401 C CA . GLN C 1 189 ? 37.635 74.934 105.440 1.00 12.24 189 GLN C CA 1
ATOM 20402 C C . GLN C 1 189 ? 36.784 74.448 104.277 1.00 12.61 189 GLN C C 1
ATOM 20403 O O . GLN C 1 189 ? 36.838 73.288 103.861 1.00 12.97 189 GLN C O 1
ATOM 20417 N N . ASN C 1 190 ? 35.990 75.379 103.750 1.00 13.39 190 ASN C N 1
ATOM 20418 C CA . ASN C 1 190 ? 35.121 75.114 102.600 1.00 11.87 190 ASN C CA 1
ATOM 20419 C C . ASN C 1 190 ? 34.180 73.947 102.869 1.00 16.08 190 ASN C C 1
ATOM 20420 O O . ASN C 1 190 ? 33.906 73.127 101.994 1.00 15.45 190 ASN C O 1
ATOM 20431 N N . ASN C 1 191 ? 33.653 73.900 104.086 1.00 13.23 191 ASN C N 1
ATOM 20432 C CA . ASN C 1 191 ? 32.655 72.925 104.486 1.00 13.23 191 ASN C CA 1
ATOM 20433 C C . ASN C 1 191 ? 31.265 73.537 104.493 1.00 14.61 191 ASN C C 1
ATOM 20434 O O . ASN C 1 191 ? 31.093 74.732 104.721 1.00 14.66 191 ASN C O 1
ATOM 20445 N N . HIS C 1 192 ? 30.267 72.688 104.272 1.00 14.24 192 HIS C N 1
ATOM 20446 C CA . HIS C 1 192 ? 28.893 73.151 104.079 1.00 14.29 192 HIS C CA 1
ATOM 20447 C C . HIS C 1 192 ? 27.986 72.106 104.719 1.00 15.60 192 HIS C C 1
ATOM 20448 O O . HIS C 1 192 ? 27.661 71.082 104.111 1.00 18.32 192 HIS C O 1
ATOM 20462 N N . LEU C 1 193 ? 27.620 72.352 105.975 1.00 14.66 193 LEU C N 1
ATOM 20463 C CA . LEU C 1 193 ? 26.879 71.392 106.779 1.00 14.03 193 LEU C CA 1
ATOM 20464 C C . LEU C 1 193 ? 25.470 71.914 106.990 1.00 13.77 193 LEU C C 1
ATOM 20465 O O . LEU C 1 193 ? 25.280 73.111 107.248 1.00 15.05 193 LEU C O 1
ATOM 20481 N N . SER C 1 194 ? 24.476 71.039 106.852 1.00 14.68 194 SER C N 1
ATOM 20482 C CA . SER C 1 194 ? 23.110 71.502 107.070 1.00 16.58 194 SER C CA 1
ATOM 20483 C C . SER C 1 194 ? 22.174 70.374 107.455 1.00 16.30 194 SER C C 1
ATOM 20484 O O . SER C 1 194 ? 22.276 69.257 106.933 1.00 15.30 194 SER C O 1
ATOM 20492 N N . GLY C 1 195 ? 21.226 70.710 108.327 1.00 14.21 195 GLY C N 1
ATOM 20493 C CA . GLY C 1 195 ? 20.021 69.921 108.524 1.00 15.61 195 GLY C CA 1
ATOM 20494 C C . GLY C 1 195 ? 20.139 68.687 109.396 1.00 14.76 195 GLY C C 1
ATOM 20495 O O . GLY C 1 195 ? 19.570 67.642 109.056 1.00 14.82 195 GLY C O 1
ATOM 20499 N N . PHE C 1 196 ? 20.826 68.776 110.530 1.00 14.80 196 PHE C N 1
ATOM 20500 C CA . PHE C 1 196 ? 20.943 67.619 111.410 1.00 16.21 196 PHE C CA 1
ATOM 20501 C C . PHE C 1 196 ? 21.257 68.065 112.831 1.00 16.37 196 PHE C C 1
ATOM 20502 O O . PHE C 1 196 ? 21.528 69.243 113.099 1.00 15.96 196 PHE C O 1
ATOM 20519 N N . THR C 1 197 ? 21.210 67.090 113.748 1.00 16.63 197 THR C N 1
ATOM 20520 C CA . THR C 1 197 ? 21.441 67.334 115.165 1.00 15.90 197 THR C CA 1
ATOM 20521 C C . THR C 1 197 ? 22.680 66.586 115.653 1.00 17.28 197 THR C C 1
ATOM 20522 O O . THR C 1 197 ? 23.066 65.547 115.102 1.00 17.08 197 THR C O 1
ATOM 20533 N N . LEU C 1 198 ? 23.294 67.139 116.699 1.00 15.41 198 LEU C N 1
ATOM 20534 C CA . LEU C 1 198 ? 24.410 66.525 117.419 1.00 16.85 198 LEU C CA 1
ATOM 20535 C C . LEU C 1 198 ? 24.008 66.492 118.882 1.00 16.75 198 LEU C C 1
ATOM 20536 O O . LEU C 1 198 ? 23.840 67.556 119.487 1.00 17.10 198 LEU C O 1
ATOM 20552 N N . GLN C 1 199 ? 23.804 65.292 119.439 1.00 16.87 199 GLN C N 1
ATOM 20553 C CA . GLN C 1 199 ? 23.387 65.168 120.834 1.00 16.53 199 GLN C CA 1
ATOM 20554 C C . GLN C 1 199 ? 24.135 64.066 121.550 1.00 16.71 199 GLN C C 1
ATOM 20555 O O . GLN C 1 199 ? 24.447 63.031 120.965 1.00 19.09 199 GLN C O 1
ATOM 20569 N N . TYR C 1 200 ? 24.366 64.280 122.848 1.00 17.80 200 TYR C N 1
ATOM 20570 C CA . TYR C 1 200 ? 24.701 63.181 123.741 1.00 17.40 200 TYR C CA 1
ATOM 20571 C C . TYR C 1 200 ? 23.434 62.462 124.176 1.00 20.19 200 TYR C C 1
ATOM 20572 O O . TYR C 1 200 ? 22.362 63.060 124.283 1.00 19.33 200 TYR C O 1
ATOM 20590 N N . ASP C 1 201 ? 23.570 61.157 124.403 1.00 20.47 201 ASP C N 1
ATOM 20591 C CA . ASP C 1 201 ? 22.549 60.385 125.104 1.00 24.08 201 ASP C CA 1
ATOM 20592 C C . ASP C 1 201 ? 22.227 61.073 126.424 1.00 24.52 201 ASP C C 1
ATOM 20593 O O . ASP C 1 201 ? 23.119 61.319 127.242 1.00 22.94 201 ASP C O 1
ATOM 20602 N N . SER C 1 202 ? 20.960 61.444 126.617 1.00 24.90 202 SER C N 1
ATOM 20603 C CA . SER C 1 202 ? 20.634 62.286 127.762 1.00 26.83 202 SER C CA 1
ATOM 20604 C C . SER C 1 202 ? 20.897 61.582 129.091 1.00 27.27 202 SER C C 1
ATOM 20605 O O . SER C 1 202 ? 21.042 62.261 130.113 1.00 29.73 202 SER C O 1
ATOM 20613 N N . ALA C 1 203 ? 21.002 60.250 129.093 1.00 25.85 203 ALA C N 1
ATOM 20614 C CA . ALA C 1 203 ? 21.249 59.501 130.320 1.00 30.32 203 ALA C CA 1
ATOM 20615 C C . ALA C 1 203 ? 22.695 59.603 130.810 1.00 29.64 203 ALA C C 1
ATOM 20616 O O . ALA C 1 203 ? 22.969 59.264 131.970 1.00 28.15 203 ALA C O 1
ATOM 20623 N N . LEU C 1 204 ? 23.622 60.042 129.970 1.00 28.31 204 LEU C N 1
ATOM 20624 C CA . LEU C 1 204 ? 25.016 60.123 130.385 1.00 26.49 204 LEU C CA 1
ATOM 20625 C C . LEU C 1 204 ? 25.156 61.120 131.530 1.00 26.74 204 LEU C C 1
ATOM 20626 O O . LEU C 1 204 ? 24.767 62.284 131.369 1.00 27.40 204 LEU C O 1
ATOM 20642 N N . PRO C 1 205 ? 25.707 60.729 132.683 1.00 29.88 205 PRO C N 1
ATOM 20643 C CA . PRO C 1 205 ? 25.845 61.706 133.778 1.00 30.60 205 PRO C CA 1
ATOM 20644 C C . PRO C 1 205 ? 26.768 62.866 133.446 1.00 27.58 205 PRO C C 1
ATOM 20645 O O . PRO C 1 205 ? 26.586 63.963 133.992 1.00 25.53 205 PRO C O 1
ATOM 20656 N N . THR C 1 206 ? 27.747 62.669 132.574 1.00 24.66 206 THR C N 1
ATOM 20657 C CA . THR C 1 206 ? 28.623 63.752 132.134 1.00 22.86 206 THR C CA 1
ATOM 20658 C C . THR C 1 206 ? 28.517 63.918 130.630 1.00 20.28 206 THR C C 1
ATOM 20659 O O . THR C 1 206 ? 28.533 62.930 129.888 1.00 20.04 206 THR C O 1
ATOM 20670 N N . LYS C 1 207 ? 28.436 65.170 130.183 1.00 19.75 207 LYS C N 1
ATOM 20671 C CA . LYS C 1 207 ? 28.331 65.499 128.766 1.00 19.19 207 LYS C CA 1
ATOM 20672 C C . LYS C 1 207 ? 29.589 66.221 128.303 1.00 20.76 207 LYS C C 1
ATOM 20673 O O . LYS C 1 207 ? 30.386 66.709 129.108 1.00 22.53 207 LYS C O 1
ATOM 20692 N N . GLY C 1 208 ? 29.735 66.330 126.985 1.00 18.98 208 GLY C N 1
ATOM 20693 C CA . GLY C 1 208 ? 30.892 66.995 126.415 1.00 18.36 208 GLY C CA 1
ATOM 20694 C C . GLY C 1 208 ? 30.549 68.156 125.499 1.00 17.51 208 GLY C C 1
ATOM 20695 O O . GLY C 1 208 ? 29.587 68.894 125.737 1.00 18.03 208 GLY C O 1
ATOM 20699 N N . ILE C 1 209 ? 31.365 68.334 124.443 1.00 16.77 209 ILE C N 1
ATOM 20700 C CA . ILE C 1 209 ? 31.203 69.392 123.450 1.00 14.93 209 ILE C CA 1
ATOM 20701 C C . ILE C 1 209 ? 30.342 68.869 122.301 1.00 14.83 209 ILE C C 1
ATOM 20702 O O . ILE C 1 209 ? 30.529 67.739 121.849 1.00 16.98 209 ILE C O 1
ATOM 20718 N N . GLY C 1 210 ? 29.427 69.687 121.784 1.00 13.96 210 GLY C N 1
ATOM 20719 C CA . GLY C 1 210 ? 28.679 69.286 120.601 1.00 14.79 210 GLY C CA 1
ATOM 20720 C C . GLY C 1 210 ? 29.558 69.235 119.368 1.00 14.43 210 GLY C C 1
ATOM 20721 O O . GLY C 1 210 ? 29.844 68.167 118.813 1.00 17.00 210 GLY C O 1
ATOM 20725 N N . LEU C 1 211 ? 30.016 70.409 118.955 1.00 13.58 211 LEU C N 1
ATOM 20726 C CA . LEU C 1 211 ? 30.892 70.592 117.804 1.00 12.99 211 LEU C CA 1
ATOM 20727 C C . LEU C 1 211 ? 32.163 71.275 118.282 1.00 14.02 211 LEU C C 1
ATOM 20728 O O . LEU C 1 211 ? 32.119 72.432 118.718 1.00 15.99 211 LEU C O 1
ATOM 20744 N N . TYR C 1 212 ? 33.292 70.564 118.212 1.00 13.85 212 TYR C N 1
ATOM 20745 C CA . TYR C 1 212 ? 34.601 71.137 118.498 1.00 13.89 212 TYR C CA 1
ATOM 20746 C C . TYR C 1 212 ? 35.256 71.447 117.159 1.00 14.85 212 TYR C C 1
ATOM 20747 O O . TYR C 1 212 ? 35.689 70.540 116.439 1.00 15.64 212 TYR C O 1
ATOM 20765 N N . ALA C 1 213 ? 35.322 72.726 116.834 1.00 13.72 213 ALA C N 1
ATOM 20766 C CA . ALA C 1 213 ? 35.763 73.198 115.522 1.00 14.40 213 ALA C CA 1
ATOM 20767 C C . ALA C 1 213 ? 36.829 74.260 115.741 1.00 13.42 213 ALA C C 1
ATOM 20768 O O . ALA C 1 213 ? 36.602 75.453 115.523 1.00 13.49 213 ALA C O 1
ATOM 20775 N N . PRO C 1 214 ? 38.014 73.853 116.198 1.00 13.03 214 PRO C N 1
ATOM 20776 C CA . PRO C 1 214 ? 38.965 74.863 116.687 1.00 13.92 214 PRO C CA 1
ATOM 20777 C C . PRO C 1 214 ? 39.434 75.809 115.600 1.00 13.37 214 PRO C C 1
ATOM 20778 O O . PRO C 1 214 ? 39.460 77.034 115.817 1.00 13.39 214 PRO C O 1
ATOM 20789 N N . LEU C 1 215 ? 39.803 75.277 114.433 1.00 13.78 215 LEU C N 1
ATOM 20790 C CA . LEU C 1 215 ? 40.383 76.052 113.338 1.00 12.40 215 LEU C CA 1
ATOM 20791 C C . LEU C 1 215 ? 39.497 75.833 112.123 1.00 13.09 215 LEU C C 1
ATOM 20792 O O . LEU C 1 215 ? 39.578 74.782 111.480 1.00 13.71 215 LEU C O 1
ATOM 20808 N N . ILE C 1 216 ? 38.678 76.836 111.788 1.00 13.07 216 ILE C N 1
ATOM 20809 C CA . ILE C 1 216 ? 37.748 76.729 110.672 1.00 12.85 216 ILE C CA 1
ATOM 20810 C C . ILE C 1 216 ? 37.740 78.003 109.840 1.00 12.27 216 ILE C C 1
ATOM 20811 O O . ILE C 1 216 ? 38.031 79.103 110.317 1.00 12.42 216 ILE C O 1
ATOM 20827 N N . ALA C 1 217 ? 37.354 77.843 108.578 1.00 12.12 217 ALA C N 1
ATOM 20828 C CA . ALA C 1 217 ? 37.306 78.977 107.679 1.00 11.21 217 ALA C CA 1
ATOM 20829 C C . ALA C 1 217 ? 36.387 78.696 106.504 1.00 11.94 217 ALA C C 1
ATOM 20830 O O . ALA C 1 217 ? 36.209 77.545 106.082 1.00 13.37 217 ALA C O 1
ATOM 20837 N N . LEU C 1 218 ? 35.887 79.786 105.921 1.00 10.74 218 LEU C N 1
ATOM 20838 C CA . LEU C 1 218 ? 35.319 79.762 104.572 1.00 10.79 218 LEU C CA 1
ATOM 20839 C C . LEU C 1 218 ? 34.245 78.692 104.450 1.00 12.56 218 LEU C C 1
ATOM 20840 O O . LEU C 1 218 ? 34.250 77.879 103.522 1.00 14.02 218 LEU C O 1
ATOM 20856 N N . SER C 1 219 ? 33.308 78.696 105.398 1.00 12.59 219 SER C N 1
ATOM 20857 C CA . SER C 1 219 ? 32.354 77.598 105.535 1.00 12.47 219 SER C CA 1
ATOM 20858 C C . SER C 1 219 ? 30.962 78.142 105.822 1.00 14.04 219 SER C C 1
ATOM 20859 O O . SER C 1 219 ? 30.792 79.295 106.235 1.00 13.23 219 SER C O 1
ATOM 20867 N N . THR C 1 220 ? 29.964 77.293 105.580 1.00 12.95 220 THR C N 1
ATOM 20868 C CA . THR C 1 220 ? 28.584 77.586 105.951 1.00 12.32 220 THR C CA 1
ATOM 20869 C C . THR C 1 220 ? 28.053 76.467 106.838 1.00 13.14 220 THR C C 1
ATOM 20870 O O . THR C 1 220 ? 28.269 75.283 106.570 1.00 14.78 220 THR C O 1
ATOM 20881 N N . TYR C 1 221 ? 27.351 76.868 107.897 1.00 11.87 221 TYR C N 1
ATOM 20882 C CA . TYR C 1 221 ? 26.710 75.967 108.834 1.00 12.06 221 TYR C CA 1
ATOM 20883 C C . TYR C 1 221 ? 25.255 76.393 108.894 1.00 13.09 221 TYR C C 1
ATOM 20884 O O . TYR C 1 221 ? 24.980 77.566 109.167 1.00 13.98 221 TYR C O 1
ATOM 20902 N N . LYS C 1 222 ? 24.336 75.478 108.581 1.00 13.14 222 LYS C N 1
ATOM 20903 C CA . LYS C 1 222 ? 22.920 75.832 108.540 1.00 12.16 222 LYS C CA 1
ATOM 20904 C C . LYS C 1 222 ? 22.063 74.761 109.201 1.00 14.05 222 LYS C C 1
ATOM 20905 O O . LYS C 1 222 ? 22.281 73.569 108.981 1.00 14.22 222 LYS C O 1
ATOM 20924 N N . SER C 1 223 ? 21.097 75.183 110.023 1.00 13.44 223 SER C N 1
ATOM 20925 C CA . SER C 1 223 ? 20.082 74.264 110.537 1.00 13.50 223 SER C CA 1
ATOM 20926 C C . SER C 1 223 ? 20.736 73.072 111.234 1.00 15.61 223 SER C C 1
ATOM 20927 O O . SER C 1 223 ? 20.476 71.900 110.939 1.00 13.26 223 SER C O 1
ATOM 20935 N N . ILE C 1 224 ? 21.641 73.401 112.144 1.00 14.31 224 ILE C N 1
ATOM 20936 C CA A ILE C 1 224 ? 22.319 72.417 112.970 0.50 15.16 224 ILE C CA 1
ATOM 20937 C CA B ILE C 1 224 ? 22.348 72.433 112.974 0.50 15.13 224 ILE C CA 1
ATOM 20938 C C . ILE C 1 224 ? 21.913 72.663 114.410 1.00 15.75 224 ILE C C 1
ATOM 20939 O O . ILE C 1 224 ? 21.997 73.796 114.909 1.00 16.08 224 ILE C O 1
ATOM 20970 N N . LEU C 1 225 ? 21.480 71.603 115.076 1.00 14.51 225 LEU C N 1
ATOM 20971 C CA . LEU C 1 225 ? 21.058 71.668 116.461 1.00 14.05 225 LEU C CA 1
ATOM 20972 C C . LEU C 1 225 ? 22.015 70.836 117.287 1.00 18.17 225 LEU C C 1
ATOM 20973 O O . LEU C 1 225 ? 22.168 69.638 117.030 1.00 21.25 225 LEU C O 1
ATOM 20989 N N . THR C 1 226 ? 22.625 71.433 118.300 1.00 15.86 226 THR C N 1
ATOM 20990 C CA A THR C 1 226 ? 23.323 70.630 119.288 0.50 18.67 226 THR C CA 1
ATOM 20991 C CA B THR C 1 226 ? 23.368 70.678 119.301 0.50 18.68 226 THR C CA 1
ATOM 20992 C C . THR C 1 226 ? 22.638 70.814 120.630 1.00 19.38 226 THR C C 1
ATOM 20993 O O . THR C 1 226 ? 22.281 71.933 121.018 1.00 20.79 226 THR C O 1
ATOM 21014 N N . LYS C 1 227 ? 22.390 69.691 121.305 1.00 18.34 227 LYS C N 1
ATOM 21015 C CA . LYS C 1 227 ? 21.768 69.727 122.617 1.00 18.02 227 LYS C CA 1
ATOM 21016 C C . LYS C 1 227 ? 22.212 68.518 123.428 1.00 16.32 227 LYS C C 1
ATOM 21017 O O . LYS C 1 227 ? 22.880 67.604 122.929 1.00 17.01 227 LYS C O 1
ATOM 21036 N N . ASN C 1 228 ? 21.828 68.534 124.705 1.00 16.51 228 ASN C N 1
ATOM 21037 C CA . ASN C 1 228 ? 22.359 67.630 125.721 1.00 17.59 228 ASN C CA 1
ATOM 21038 C C . ASN C 1 228 ? 23.885 67.687 125.745 1.00 19.32 228 ASN C C 1
ATOM 21039 O O . ASN C 1 228 ? 24.569 66.667 125.819 1.00 23.24 228 ASN C O 1
ATOM 21050 N N . THR C 1 229 ? 24.422 68.902 125.720 1.00 18.36 229 THR C N 1
ATOM 21051 C CA . THR C 1 229 ? 25.858 69.100 125.775 1.00 17.26 229 THR C CA 1
ATOM 21052 C C . THR C 1 229 ? 26.242 69.897 127.013 1.00 17.88 229 THR C C 1
ATOM 21053 O O . THR C 1 229 ? 25.417 70.569 127.636 1.00 17.43 229 THR C O 1
ATOM 21064 N N . PHE C 1 230 ? 27.534 69.832 127.335 1.00 16.53 230 PHE C N 1
ATOM 21065 C CA . PHE C 1 230 ? 28.136 70.741 128.310 1.00 16.51 230 PHE C CA 1
ATOM 21066 C C . PHE C 1 230 ? 28.505 72.067 127.659 1.00 16.81 230 PHE C C 1
ATOM 21067 O O . PHE C 1 230 ? 28.212 73.142 128.201 1.00 15.33 230 PHE C O 1
ATOM 21084 N N . GLU C 1 231 ? 29.116 71.999 126.474 1.00 16.66 231 GLU C N 1
ATOM 21085 C CA . GLU C 1 231 ? 29.468 73.153 125.662 1.00 15.13 231 GLU C CA 1
ATOM 21086 C C . GLU C 1 231 ? 28.947 72.875 124.263 1.00 14.99 231 GLU C C 1
ATOM 21087 O O . GLU C 1 231 ? 29.083 71.760 123.759 1.00 16.98 231 GLU C O 1
ATOM 21099 N N . GLY C 1 232 ? 28.291 73.850 123.662 1.00 14.18 232 GLY C N 1
ATOM 21100 C CA . GLY C 1 232 ? 27.612 73.575 122.410 1.00 12.99 232 GLY C CA 1
ATOM 21101 C C . GLY C 1 232 ? 28.524 73.562 121.200 1.00 14.77 232 GLY C C 1
ATOM 21102 O O . GLY C 1 232 ? 28.796 72.513 120.611 1.00 15.98 232 GLY C O 1
ATOM 21106 N N . ILE C 1 233 ? 28.975 74.745 120.811 1.00 14.58 233 ILE C N 1
ATOM 21107 C CA . ILE C 1 233 ? 29.872 74.937 119.685 1.00 14.63 233 ILE C CA 1
ATOM 21108 C C . ILE C 1 233 ? 31.093 75.682 120.210 1.00 14.16 233 ILE C C 1
ATOM 21109 O O . ILE C 1 233 ? 30.953 76.701 120.888 1.00 14.63 233 ILE C O 1
ATOM 21125 N N . LYS C 1 234 ? 32.282 75.181 119.900 1.00 15.14 234 LYS C N 1
ATOM 21126 C CA . LYS C 1 234 ? 33.513 75.679 120.514 1.00 13.18 234 LYS C CA 1
ATOM 21127 C C . LYS C 1 234 ? 34.595 75.800 119.453 1.00 14.12 234 LYS C C 1
ATOM 21128 O O . LYS C 1 234 ? 34.948 74.805 118.816 1.00 14.74 234 LYS C O 1
ATOM 21147 N N . SER C 1 235 ? 35.148 77.003 119.298 1.00 15.13 235 SER C N 1
ATOM 21148 C CA . SER C 1 235 ? 36.140 77.284 118.266 1.00 12.60 235 SER C CA 1
ATOM 21149 C C . SER C 1 235 ? 37.215 78.207 118.824 1.00 14.61 235 SER C C 1
ATOM 21150 O O . SER C 1 235 ? 36.996 78.909 119.818 1.00 13.39 235 SER C O 1
ATOM 21158 N N . VAL C 1 236 ? 38.390 78.189 118.171 1.00 13.55 236 VAL C N 1
ATOM 21159 C CA . VAL C 1 236 ? 39.545 79.004 118.551 1.00 12.27 236 VAL C CA 1
ATOM 21160 C C . VAL C 1 236 ? 39.801 80.118 117.535 1.00 13.61 236 VAL C C 1
ATOM 21161 O O . VAL C 1 236 ? 39.991 81.275 117.905 1.00 12.94 236 VAL C O 1
ATOM 21174 N N . ASP C 1 237 ? 39.830 79.774 116.245 1.00 13.14 237 ASP C N 1
ATOM 21175 C CA . ASP C 1 237 ? 40.164 80.704 115.171 1.00 12.74 237 ASP C CA 1
ATOM 21176 C C . ASP C 1 237 ? 39.224 80.359 114.023 1.00 13.70 237 ASP C C 1
ATOM 21177 O O . ASP C 1 237 ? 39.402 79.324 113.363 1.00 13.01 237 ASP C O 1
ATOM 21186 N N . ALA C 1 238 ? 38.211 81.200 113.828 1.00 12.45 238 ALA C N 1
ATOM 21187 C CA . ALA C 1 238 ? 37.218 81.043 112.767 1.00 12.43 238 ALA C CA 1
ATOM 21188 C C . ALA C 1 238 ? 37.201 82.303 111.918 1.00 11.99 238 ALA C C 1
ATOM 21189 O O . ALA C 1 238 ? 37.185 83.419 112.457 1.00 13.07 238 ALA C O 1
ATOM 21196 N N . TRP C 1 239 ? 37.197 82.145 110.591 1.00 11.79 239 TRP C N 1
ATOM 21197 C CA . TRP C 1 239 ? 37.126 83.313 109.727 1.00 10.82 239 TRP C CA 1
ATOM 21198 C C . TRP C 1 239 ? 36.304 83.001 108.490 1.00 10.95 239 TRP C C 1
ATOM 21199 O O . TRP C 1 239 ? 36.310 81.873 107.986 1.00 11.42 239 TRP C O 1
ATOM 21237 N N . CYS C 1 241 ? 32.900 82.601 108.070 1.00 11.42 241 CYS C N 1
ATOM 21238 C CA . CYS C 1 241 ? 31.910 81.546 108.229 1.00 12.20 241 CYS C CA 1
ATOM 21239 C C . CYS C 1 241 ? 30.554 82.174 108.508 1.00 13.87 241 CYS C C 1
ATOM 21240 O O . CYS C 1 241 ? 30.465 83.187 109.207 1.00 13.77 241 CYS C O 1
ATOM 21248 N N . THR C 1 242 ? 29.505 81.564 107.960 1.00 12.83 242 THR C N 1
ATOM 21249 C CA . THR C 1 242 ? 28.149 81.953 108.291 1.00 11.48 242 THR C CA 1
ATOM 21250 C C . THR C 1 242 ? 27.437 80.797 108.975 1.00 11.40 242 THR C C 1
ATOM 21251 O O . THR C 1 242 ? 27.677 79.619 108.691 1.00 12.06 242 THR C O 1
ATOM 21262 N N . TRP C 1 243 ? 26.552 81.175 109.888 1.00 10.97 243 TRP C N 1
ATOM 21263 C CA . TRP C 1 243 ? 25.811 80.268 110.741 1.00 10.86 243 TRP C CA 1
ATOM 21264 C C . TRP C 1 243 ? 24.361 80.714 110.658 1.00 12.25 243 TRP C C 1
ATOM 21265 O O . TRP C 1 243 ? 24.045 81.852 111.026 1.00 12.85 243 TRP C O 1
ATOM 21286 N N . GLU C 1 244 ? 23.500 79.859 110.117 1.00 11.28 244 GLU C N 1
ATOM 21287 C CA . GLU C 1 244 ? 22.099 80.197 109.928 1.00 11.94 244 GLU C CA 1
ATOM 21288 C C . GLU C 1 244 ? 21.282 79.132 110.630 1.00 11.55 244 GLU C C 1
ATOM 21289 O O . GLU C 1 244 ? 21.434 77.945 110.331 1.00 11.69 244 GLU C O 1
ATOM 21301 N N . ARG C 1 245 ? 20.405 79.554 111.546 1.00 11.42 245 ARG C N 1
ATOM 21302 C CA . ARG C 1 245 ? 19.505 78.623 112.230 1.00 12.47 245 ARG C CA 1
ATOM 21303 C C . ARG C 1 245 ? 20.287 77.523 112.939 1.00 13.00 245 ARG C C 1
ATOM 21304 O O . ARG C 1 245 ? 19.940 76.340 112.892 1.00 14.36 245 ARG C O 1
ATOM 21325 N N . VAL C 1 246 ? 21.359 77.920 113.623 1.00 11.00 246 VAL C N 1
ATOM 21326 C CA . VAL C 1 246 ? 22.144 77.008 114.438 1.00 11.20 246 VAL C CA 1
ATOM 21327 C C . VAL C 1 246 ? 21.714 77.213 115.880 1.00 12.55 246 VAL C C 1
ATOM 21328 O O . VAL C 1 246 ? 21.668 78.352 116.370 1.00 13.27 246 VAL C O 1
ATOM 21341 N N . GLN C 1 247 ? 21.387 76.127 116.552 1.00 13.67 247 GLN C N 1
ATOM 21342 C CA . GLN C 1 247 ? 20.959 76.170 117.941 1.00 15.02 247 GLN C CA 1
ATOM 21343 C C . GLN C 1 247 ? 21.982 75.432 118.784 1.00 16.40 247 GLN C C 1
ATOM 21344 O O . GLN C 1 247 ? 22.370 74.311 118.443 1.00 16.41 247 GLN C O 1
ATOM 21358 N N . ALA C 1 248 ? 22.430 76.066 119.865 1.00 13.56 248 ALA C N 1
ATOM 21359 C CA . ALA C 1 248 ? 23.352 75.439 120.804 1.00 14.75 248 ALA C CA 1
ATOM 21360 C C . ALA C 1 248 ? 22.714 75.442 122.184 1.00 14.90 248 ALA C C 1
ATOM 21361 O O . ALA C 1 248 ? 22.618 76.490 122.836 1.00 15.25 248 ALA C O 1
ATOM 21368 N N . SER C 1 249 ? 22.277 74.266 122.605 1.00 14.96 249 SER C N 1
ATOM 21369 C CA A SER C 1 249 ? 21.691 74.061 123.917 0.50 16.45 249 SER C CA 1
ATOM 21370 C CA B SER C 1 249 ? 21.690 74.050 123.919 0.50 16.45 249 SER C CA 1
ATOM 21371 C C . SER C 1 249 ? 22.730 73.348 124.778 1.00 17.95 249 SER C C 1
ATOM 21372 O O . SER C 1 249 ? 23.156 72.234 124.453 1.00 21.30 249 SER C O 1
ATOM 21387 N N . ALA C 1 250 ? 23.144 73.996 125.856 1.00 15.81 250 ALA C N 1
ATOM 21388 C CA . ALA C 1 250 ? 24.285 73.521 126.617 1.00 16.79 250 ALA C CA 1
ATOM 21389 C C . ALA C 1 250 ? 24.058 73.837 128.078 1.00 18.27 250 ALA C C 1
ATOM 21390 O O . ALA C 1 250 ? 23.407 74.828 128.414 1.00 18.01 250 ALA C O 1
ATOM 21397 N N . SER C 1 251 ? 24.644 73.014 128.948 1.00 18.32 251 SER C N 1
ATOM 21398 C CA . SER C 1 251 ? 24.495 73.275 130.373 1.00 19.00 251 SER C CA 1
ATOM 21399 C C . SER C 1 251 ? 25.442 74.363 130.878 1.00 18.79 251 SER C C 1
ATOM 21400 O O . SER C 1 251 ? 25.144 74.992 131.904 1.00 17.55 251 SER C O 1
ATOM 21408 N N . SER C 1 252 ? 26.568 74.602 130.197 1.00 16.75 252 SER C N 1
ATOM 21409 C CA . SER C 1 252 ? 27.563 75.561 130.676 1.00 16.92 252 SER C CA 1
ATOM 21410 C C . SER C 1 252 ? 27.719 76.744 129.725 1.00 16.65 252 SER C C 1
ATOM 21411 O O . SER C 1 252 ? 27.414 77.872 130.121 1.00 15.52 252 SER C O 1
ATOM 21419 N N . ARG C 1 253 ? 28.205 76.543 128.490 1.00 14.04 253 ARG C N 1
ATOM 21420 C CA . ARG C 1 253 ? 28.364 77.614 127.513 1.00 15.15 253 ARG C CA 1
ATOM 21421 C C . ARG C 1 253 ? 27.824 77.141 126.172 1.00 14.01 253 ARG C C 1
ATOM 21422 O O . ARG C 1 253 ? 28.229 76.082 125.685 1.00 15.52 253 ARG C O 1
ATOM 21443 N N . SER C 1 254 ? 26.930 77.924 125.568 1.00 13.91 254 SER C N 1
ATOM 21444 C CA . SER C 1 254 ? 26.329 77.526 124.297 1.00 12.59 254 SER C CA 1
ATOM 21445 C C . SER C 1 254 ? 27.282 77.713 123.122 1.00 13.66 254 SER C C 1
ATOM 21446 O O . SER C 1 254 ? 27.565 76.758 122.383 1.00 14.39 254 SER C O 1
ATOM 21454 N N . PHE C 1 255 ? 27.735 78.952 122.903 1.00 12.39 255 PHE C N 1
ATOM 21455 C CA . PHE C 1 255 ? 28.648 79.306 121.822 1.00 13.13 255 PHE C CA 1
ATOM 21456 C C . PHE C 1 255 ? 29.945 79.854 122.401 1.00 14.51 255 PHE C C 1
ATOM 21457 O O . PHE C 1 255 ? 29.923 80.803 123.194 1.00 14.19 255 PHE C O 1
ATOM 21474 N N . ILE C 1 256 ? 31.073 79.287 121.973 1.00 13.73 256 ILE C N 1
ATOM 21475 C CA . ILE C 1 256 ? 32.397 79.708 122.413 1.00 12.39 256 ILE C CA 1
ATOM 21476 C C . ILE C 1 256 ? 33.226 79.962 121.168 1.00 11.82 256 ILE C C 1
ATOM 21477 O O . ILE C 1 256 ? 33.461 79.027 120.392 1.00 13.48 256 ILE C O 1
ATOM 21493 N N . PHE C 1 257 ? 33.686 81.199 120.990 1.00 12.62 257 PHE C N 1
ATOM 21494 C CA . PHE C 1 257 ? 34.604 81.548 119.912 1.00 11.12 257 PHE C CA 1
ATOM 21495 C C . PHE C 1 257 ? 35.827 82.243 120.495 1.00 12.97 257 PHE C C 1
ATOM 21496 O O . PHE C 1 257 ? 35.741 82.994 121.483 1.00 13.54 257 PHE C O 1
ATOM 21513 N N . GLY C 1 258 ? 36.984 81.949 119.913 1.00 12.17 258 GLY C N 1
ATOM 21514 C CA . GLY C 1 258 ? 38.211 82.478 120.460 1.00 12.13 258 GLY C CA 1
ATOM 21515 C C . GLY C 1 258 ? 38.664 81.776 121.726 1.00 11.97 258 GLY C C 1
ATOM 21516 O O . GLY C 1 258 ? 39.330 82.401 122.566 1.00 14.09 258 GLY C O 1
ATOM 21520 N N . HIS C 1 259 ? 38.265 80.516 121.913 1.00 13.03 259 HIS C N 1
ATOM 21521 C CA . HIS C 1 259 ? 38.730 79.670 123.018 1.00 13.43 259 HIS C CA 1
ATOM 21522 C C . HIS C 1 259 ? 40.230 79.816 123.226 1.00 14.81 259 HIS C C 1
ATOM 21523 O O . HIS C 1 259 ? 41.022 79.628 122.298 1.00 14.04 259 HIS C O 1
ATOM 21537 N N . THR C 1 260 ? 40.620 80.140 124.460 1.00 14.82 260 THR C N 1
ATOM 21538 C CA . THR C 1 260 ? 42.005 80.453 124.794 1.00 14.55 260 THR C CA 1
ATOM 21539 C C . THR C 1 260 ? 42.806 79.233 125.236 1.00 16.10 260 THR C C 1
ATOM 21540 O O . THR C 1 260 ? 43.994 79.373 125.567 1.00 18.02 260 THR C O 1
ATOM 21551 N N . GLY C 1 261 ? 42.189 78.058 125.286 1.00 17.88 261 GLY C N 1
ATOM 21552 C CA . GLY C 1 261 ? 42.796 76.911 125.944 1.00 20.54 261 GLY C CA 1
ATOM 21553 C C . GLY C 1 261 ? 43.673 76.012 125.094 1.00 19.56 261 GLY C C 1
ATOM 21554 O O . GLY C 1 261 ? 43.907 74.856 125.474 1.00 21.53 261 GLY C O 1
ATOM 21558 N N . THR C 1 262 ? 44.168 76.509 123.960 1.00 15.59 262 THR C N 1
ATOM 21559 C CA . THR C 1 262 ? 45.093 75.767 123.112 1.00 17.42 262 THR C CA 1
ATOM 21560 C C . THR C 1 262 ? 46.341 76.603 122.868 1.00 17.32 262 THR C C 1
ATOM 21561 O O . THR C 1 262 ? 46.437 77.766 123.273 1.00 17.29 262 THR C O 1
ATOM 21572 N N . ALA C 1 263 ? 47.309 75.990 122.182 1.00 14.70 263 ALA C N 1
ATOM 21573 C CA . ALA C 1 263 ? 48.537 76.679 121.803 1.00 15.56 263 ALA C CA 1
ATOM 21574 C C . ALA C 1 263 ? 48.315 77.726 120.723 1.00 17.23 263 ALA C C 1
ATOM 21575 O O . ALA C 1 263 ? 49.182 78.581 120.527 1.00 16.84 263 ALA C O 1
ATOM 21582 N N . TRP C 1 264 ? 47.181 77.677 120.026 1.00 15.68 264 TRP C N 1
ATOM 21583 C CA . TRP C 1 264 ? 46.888 78.593 118.932 1.00 16.74 264 TRP C CA 1
ATOM 21584 C C . TRP C 1 264 ? 46.360 79.916 119.473 1.00 15.93 264 TRP C C 1
ATOM 21585 O O . TRP C 1 264 ? 45.521 79.939 120.375 1.00 16.88 264 TRP C O 1
ATOM 21606 N N . THR C 1 265 ? 46.859 81.011 118.919 1.00 15.79 265 THR C N 1
ATOM 21607 C CA . THR C 1 265 ? 46.427 82.342 119.331 1.00 17.49 265 THR C CA 1
ATOM 21608 C C . THR C 1 265 ? 45.006 82.605 118.848 1.00 15.29 265 THR C C 1
ATOM 21609 O O . THR C 1 265 ? 44.755 82.570 117.639 1.00 17.00 265 THR C O 1
ATOM 21620 N N . PRO C 1 266 ? 44.052 82.860 119.735 1.00 14.79 266 PRO C N 1
ATOM 21621 C CA . PRO C 1 266 ? 42.679 83.084 119.280 1.00 15.34 266 PRO C CA 1
ATOM 21622 C C . PRO C 1 266 ? 42.592 84.315 118.401 1.00 13.79 266 PRO C C 1
ATOM 21623 O O . PRO C 1 266 ? 43.222 85.345 118.660 1.00 15.87 266 PRO C O 1
ATOM 21634 N N . ASN C 1 267 ? 41.768 84.205 117.364 1.00 16.51 267 ASN C N 1
ATOM 21635 C CA . ASN C 1 267 ? 41.492 85.311 116.466 1.00 16.00 267 ASN C CA 1
ATOM 21636 C C . ASN C 1 267 ? 40.349 84.885 115.564 1.00 15.79 267 ASN C C 1
ATOM 21637 O O . ASN C 1 267 ? 40.283 83.726 115.171 1.00 18.75 267 ASN C O 1
ATOM 21648 N N . ASN C 1 268 ? 39.459 85.820 115.243 1.00 12.85 268 ASN C N 1
ATOM 21649 C CA . ASN C 1 268 ? 38.298 85.501 114.416 1.00 12.44 268 ASN C CA 1
ATOM 21650 C C . ASN C 1 268 ? 37.976 86.702 113.539 1.00 12.76 268 ASN C C 1
ATOM 21651 O O . ASN C 1 268 ? 38.191 87.851 113.939 1.00 13.02 268 ASN C O 1
ATOM 21662 N N . THR C 1 269 ? 37.443 86.437 112.352 1.00 11.07 269 THR C N 1
ATOM 21663 C CA . THR C 1 269 ? 36.850 87.512 111.569 1.00 10.66 269 THR C CA 1
ATOM 21664 C C . THR C 1 269 ? 35.561 87.033 110.906 1.00 12.19 269 THR C C 1
ATOM 21665 O O . THR C 1 269 ? 35.343 85.840 110.677 1.00 12.65 269 THR C O 1
ATOM 21676 N N . THR C 1 270 ? 34.733 88.013 110.569 1.00 11.52 270 THR C N 1
ATOM 21677 C CA . THR C 1 270 ? 33.601 87.869 109.652 1.00 11.90 270 THR C CA 1
ATOM 21678 C C . THR C 1 270 ? 32.793 86.584 109.893 1.00 13.18 270 THR C C 1
ATOM 21679 O O . THR C 1 270 ? 32.588 85.752 109.006 1.00 13.02 270 THR C O 1
ATOM 21690 N N . GLN C 1 271 ? 32.275 86.479 111.106 1.00 12.72 271 GLN C N 1
ATOM 21691 C CA . GLN C 1 271 ? 31.300 85.462 111.476 1.00 12.63 271 GLN C CA 1
ATOM 21692 C C . GLN C 1 271 ? 29.917 86.104 111.481 1.00 14.31 271 GLN C C 1
ATOM 21693 O O . GLN C 1 271 ? 29.709 87.116 112.150 1.00 14.45 271 GLN C O 1
ATOM 21707 N N . THR C 1 272 ? 28.975 85.516 110.750 1.00 11.26 272 THR C N 1
ATOM 21708 C CA . THR C 1 272 ? 27.591 85.979 110.741 1.00 11.29 272 THR C CA 1
ATOM 21709 C C . THR C 1 272 ? 26.709 84.904 111.360 1.00 11.72 272 THR C C 1
ATOM 21710 O O . THR C 1 272 ? 26.859 83.711 111.052 1.00 12.76 272 THR C O 1
ATOM 21721 N N . PHE C 1 273 ? 25.765 85.338 112.211 1.00 10.75 273 PHE C N 1
ATOM 21722 C CA . PHE C 1 273 ? 24.798 84.453 112.851 1.00 11.29 273 PHE C CA 1
ATOM 21723 C C . PHE C 1 273 ? 23.426 85.007 112.543 1.00 13.22 273 PHE C C 1
ATOM 21724 O O . PHE C 1 273 ? 23.135 86.147 112.905 1.00 13.83 273 PHE C O 1
ATOM 21741 N N . ILE C 1 274 ? 22.596 84.211 111.874 1.00 11.84 274 ILE C N 1
ATOM 21742 C CA . ILE C 1 274 ? 21.250 84.611 111.492 1.00 11.98 274 ILE C CA 1
ATOM 21743 C C . ILE C 1 274 ? 20.265 83.592 112.061 1.00 12.85 274 ILE C C 1
ATOM 21744 O O . ILE C 1 274 ? 20.316 82.404 111.714 1.00 12.47 274 ILE C O 1
ATOM 21760 N N . GLY C 1 275 ? 19.367 84.053 112.924 1.00 12.96 275 GLY C N 1
ATOM 21761 C CA . GLY C 1 275 ? 18.372 83.153 113.488 1.00 12.35 275 GLY C CA 1
ATOM 21762 C C . GLY C 1 275 ? 18.981 82.031 114.296 1.00 13.09 275 GLY C C 1
ATOM 21763 O O . GLY C 1 275 ? 18.437 80.925 114.321 1.00 13.86 275 GLY C O 1
ATOM 21767 N N . CYS C 1 276 ? 20.097 82.289 114.962 1.00 12.27 276 CYS C N 1
ATOM 21768 C CA . CYS C 1 276 ? 20.708 81.312 115.840 1.00 11.29 276 CYS C CA 1
ATOM 21769 C C . CYS C 1 276 ? 20.158 81.462 117.256 1.00 12.53 276 CYS C C 1
ATOM 21770 O O . CYS C 1 276 ? 19.577 82.483 117.615 1.00 12.67 276 CYS C O 1
ATOM 21778 N N . TRP C 1 277 ? 20.340 80.416 118.059 1.00 13.80 277 TRP C N 1
ATOM 21779 C CA . TRP C 1 277 ? 19.600 80.287 119.308 1.00 12.89 277 TRP C CA 1
ATOM 21780 C C . TRP C 1 277 ? 20.492 79.637 120.358 1.00 13.80 277 TRP C C 1
ATOM 21781 O O . TRP C 1 277 ? 20.909 78.485 120.192 1.00 15.09 277 TRP C O 1
ATOM 21802 N N . ALA C 1 278 ? 20.783 80.370 121.431 1.00 13.54 278 ALA C N 1
ATOM 21803 C CA . ALA C 1 278 ? 21.490 79.825 122.590 1.00 13.04 278 ALA C CA 1
ATOM 21804 C C . ALA C 1 278 ? 20.461 79.485 123.657 1.00 14.08 278 ALA C C 1
ATOM 21805 O O . ALA C 1 278 ? 19.600 80.308 123.965 1.00 15.46 278 ALA C O 1
ATOM 21812 N N . THR C 1 279 ? 20.523 78.275 124.217 1.00 12.66 279 THR C N 1
ATOM 21813 C CA . THR C 1 279 ? 19.592 77.961 125.288 1.00 14.56 279 THR C CA 1
ATOM 21814 C C . THR C 1 279 ? 20.322 77.238 126.407 1.00 15.78 279 THR C C 1
ATOM 21815 O O . THR C 1 279 ? 21.315 76.548 126.171 1.00 15.84 279 THR C O 1
ATOM 21826 N N . ASP C 1 280 ? 19.804 77.411 127.627 1.00 14.38 280 ASP C N 1
ATOM 21827 C CA . ASP C 1 280 ? 20.052 76.591 128.808 1.00 15.23 280 ASP C CA 1
ATOM 21828 C C . ASP C 1 280 ? 21.393 76.858 129.483 1.00 15.94 280 ASP C C 1
ATOM 21829 O O . ASP C 1 280 ? 21.592 76.411 130.616 1.00 16.41 280 ASP C O 1
ATOM 21838 N N . ALA C 1 281 ? 22.309 77.573 128.849 1.00 16.59 281 ALA C N 1
ATOM 21839 C CA . ALA C 1 281 ? 23.640 77.762 129.409 1.00 17.60 281 ALA C CA 1
ATOM 21840 C C . ALA C 1 281 ? 23.604 78.342 130.819 1.00 17.55 281 ALA C C 1
ATOM 21841 O O . ALA C 1 281 ? 22.917 79.329 131.093 1.00 17.06 281 ALA C O 1
ATOM 21848 N N . GLY C 1 282 ? 24.420 77.762 131.704 1.00 16.30 282 GLY C N 1
ATOM 21849 C CA . GLY C 1 282 ? 24.458 78.164 133.098 1.00 16.53 282 GLY C CA 1
ATOM 21850 C C . GLY C 1 282 ? 25.624 79.071 133.460 1.00 17.54 282 GLY C C 1
ATOM 21851 O O . GLY C 1 282 ? 25.669 79.587 134.584 1.00 17.69 282 GLY C O 1
ATOM 21855 N N . LEU C 1 283 ? 26.573 79.252 132.536 1.00 14.86 283 LEU C N 1
ATOM 21856 C CA . LEU C 1 283 ? 27.748 80.098 132.743 1.00 15.49 283 LEU C CA 1
ATOM 21857 C C . LEU C 1 283 ? 27.742 81.306 131.817 1.00 16.12 283 LEU C C 1
ATOM 21858 O O . LEU C 1 283 ? 27.675 82.443 132.305 1.00 16.02 283 LEU C O 1
ATOM 21874 N N . TYR C 1 284 ? 27.808 81.089 130.491 1.00 14.99 284 TYR C N 1
ATOM 21875 C CA . TYR C 1 284 ? 27.672 82.140 129.493 1.00 14.49 284 TYR C CA 1
ATOM 21876 C C . TYR C 1 284 ? 26.831 81.614 128.345 1.00 14.09 284 TYR C C 1
ATOM 21877 O O . TYR C 1 284 ? 27.029 80.476 127.902 1.00 14.87 284 TYR C O 1
ATOM 21895 N N . GLY C 1 285 ? 25.926 82.450 127.835 1.00 13.40 285 GLY C N 1
ATOM 21896 C CA . GLY C 1 285 ? 25.261 82.138 126.587 1.00 12.90 285 GLY C CA 1
ATOM 21897 C C . GLY C 1 285 ? 26.255 82.144 125.441 1.00 15.41 285 GLY C C 1
ATOM 21898 O O . GLY C 1 285 ? 26.438 81.135 124.758 1.00 15.68 285 GLY C O 1
ATOM 21902 N N . TRP C 1 286 ? 26.888 83.294 125.226 1.00 14.82 286 TRP C N 1
ATOM 21903 C CA . TRP C 1 286 ? 27.917 83.484 124.218 1.00 14.21 286 TRP C CA 1
ATOM 21904 C C . TRP C 1 286 ? 29.195 83.913 124.913 1.00 14.55 286 TRP C C 1
ATOM 21905 O O . TRP C 1 286 ? 29.178 84.858 125.709 1.00 14.97 286 TRP C O 1
ATOM 21926 N N . ASP C 1 287 ? 30.291 83.210 124.634 1.00 13.72 287 ASP C N 1
ATOM 21927 C CA . ASP C 1 287 ? 31.610 83.514 125.186 1.00 14.09 287 ASP C CA 1
ATOM 21928 C C . ASP C 1 287 ? 32.479 83.826 123.972 1.00 15.26 287 ASP C C 1
ATOM 21929 O O . ASP C 1 287 ? 32.930 82.907 123.282 1.00 14.53 287 ASP C O 1
ATOM 21938 N N . LEU C 1 288 ? 32.658 85.117 123.689 1.00 13.10 288 LEU C N 1
ATOM 21939 C CA . LEU C 1 288 ? 33.305 85.601 122.480 1.00 13.43 288 LEU C CA 1
ATOM 21940 C C . LEU C 1 288 ? 34.619 86.292 122.813 1.00 14.56 288 LEU C C 1
ATOM 21941 O O . LEU C 1 288 ? 34.666 87.218 123.639 1.00 15.35 288 LEU C O 1
ATOM 21957 N N . ASN C 1 289 ? 35.679 85.864 122.144 1.00 14.10 289 ASN C N 1
ATOM 21958 C CA . ASN C 1 289 ? 37.005 86.432 122.322 1.00 12.48 289 ASN C CA 1
ATOM 21959 C C . ASN C 1 289 ? 37.613 86.681 120.952 1.00 12.10 289 ASN C C 1
ATOM 21960 O O . ASN C 1 289 ? 37.638 85.773 120.118 1.00 13.84 289 ASN C O 1
ATOM 21971 N N . LYS C 1 290 ? 38.097 87.903 120.732 1.00 11.94 290 LYS C N 1
ATOM 21972 C CA . LYS C 1 290 ? 38.713 88.308 119.465 1.00 12.15 290 LYS C CA 1
ATOM 21973 C C . LYS C 1 290 ? 37.780 88.037 118.287 1.00 13.93 290 LYS C C 1
ATOM 21974 O O . LYS C 1 290 ? 38.190 87.537 117.241 1.00 15.01 290 LYS C O 1
ATOM 22010 N N . GLN C 1 292 ? 36.070 89.619 115.534 1.00 11.23 292 GLN C N 1
ATOM 22011 C CA A GLN C 1 292 ? 36.053 90.836 114.740 0.50 11.51 292 GLN C CA 1
ATOM 22012 C CA B GLN C 1 292 ? 36.055 90.840 114.738 0.50 11.52 292 GLN C CA 1
ATOM 22013 C C . GLN C 1 292 ? 35.050 90.712 113.597 1.00 11.13 292 GLN C C 1
ATOM 22014 O O . GLN C 1 292 ? 34.908 89.641 112.994 1.00 12.41 292 GLN C O 1
ATOM 22041 N N . GLY C 1 293 ? 34.341 91.805 113.309 1.00 11.51 293 GLY C N 1
ATOM 22042 C CA . GLY C 1 293 ? 33.422 91.803 112.171 1.00 12.17 293 GLY C CA 1
ATOM 22043 C C . GLY C 1 293 ? 32.279 90.821 112.292 1.00 12.48 293 GLY C C 1
ATOM 22044 O O . GLY C 1 293 ? 31.913 90.163 111.310 1.00 13.25 293 GLY C O 1
ATOM 22048 N N . CYS C 1 294 ? 31.678 90.743 113.470 1.00 11.33 294 CYS C N 1
ATOM 22049 C CA . CYS C 1 294 ? 30.659 89.757 113.801 1.00 9.89 294 CYS C CA 1
ATOM 22050 C C . CYS C 1 294 ? 29.282 90.409 113.822 1.00 9.51 294 CYS C C 1
ATOM 22051 O O . CYS C 1 294 ? 29.087 91.424 114.492 1.00 11.27 294 CYS C O 1
ATOM 22059 N N . THR C 1 295 ? 28.338 89.837 113.068 1.00 10.26 295 THR C N 1
ATOM 22060 C CA . THR C 1 295 ? 26.964 90.323 113.003 1.00 11.31 295 THR C CA 1
ATOM 22061 C C . THR C 1 295 ? 26.042 89.200 113.450 1.00 11.79 295 THR C C 1
ATOM 22062 O O . THR C 1 295 ? 26.165 88.054 112.976 1.00 11.99 295 THR C O 1
ATOM 22090 N N . ILE C 1 297 ? 21.907 88.558 113.664 1.00 10.52 297 ILE C N 1
ATOM 22091 C CA . ILE C 1 297 ? 20.639 89.042 113.126 1.00 10.19 297 ILE C CA 1
ATOM 22092 C C . ILE C 1 297 ? 19.527 88.150 113.648 1.00 10.36 297 ILE C C 1
ATOM 22093 O O . ILE C 1 297 ? 19.504 86.936 113.378 1.00 10.19 297 ILE C O 1
ATOM 22109 N N . SER C 1 298 ? 18.581 88.757 114.362 1.00 12.85 298 SER C N 1
ATOM 22110 C CA . SER C 1 298 ? 17.378 88.065 114.842 1.00 11.70 298 SER C CA 1
ATOM 22111 C C . SER C 1 298 ? 17.735 86.722 115.491 1.00 11.46 298 SER C C 1
ATOM 22112 O O . SER C 1 298 ? 17.133 85.675 115.221 1.00 14.77 298 SER C O 1
ATOM 22120 N N . CYS C 1 299 ? 18.734 86.769 116.368 1.00 12.79 299 CYS C N 1
ATOM 22121 C CA . CYS C 1 299 ? 19.127 85.650 117.208 1.00 12.49 299 CYS C CA 1
ATOM 22122 C C . CYS C 1 299 ? 18.380 85.733 118.533 1.00 12.82 299 CYS C C 1
ATOM 22123 O O . CYS C 1 299 ? 17.845 86.775 118.899 1.00 15.14 299 CYS C O 1
ATOM 22131 N N . GLY C 1 300 ? 18.350 84.607 119.251 1.00 13.92 300 GLY C N 1
ATOM 22132 C CA . GLY C 1 300 ? 17.668 84.537 120.523 1.00 12.86 300 GLY C CA 1
ATOM 22133 C C . GLY C 1 300 ? 18.476 83.776 121.558 1.00 15.18 300 GLY C C 1
ATOM 22134 O O . GLY C 1 300 ? 19.464 83.113 121.246 1.00 14.20 300 GLY C O 1
ATOM 22138 N N . ALA C 1 301 ? 18.028 83.889 122.810 1.00 13.06 301 ALA C N 1
ATOM 22139 C CA . ALA C 1 301 ? 18.685 83.197 123.916 1.00 15.33 301 ALA C CA 1
ATOM 22140 C C . ALA C 1 301 ? 17.641 82.969 124.984 1.00 14.76 301 ALA C C 1
ATOM 22141 O O . ALA C 1 301 ? 17.099 83.939 125.524 1.00 17.14 301 ALA C O 1
ATOM 22148 N N . ASP C 1 302 ? 17.379 81.709 125.297 1.00 15.27 302 ASP C N 1
ATOM 22149 C CA . ASP C 1 302 ? 16.342 81.333 126.242 1.00 14.36 302 ASP C CA 1
ATOM 22150 C C . ASP C 1 302 ? 16.939 80.542 127.400 1.00 16.09 302 ASP C C 1
ATOM 22151 O O . ASP C 1 302 ? 17.771 79.652 127.201 1.00 16.39 302 ASP C O 1
ATOM 22160 N N . PHE C 1 303 ? 16.465 80.858 128.601 1.00 14.58 303 PHE C N 1
ATOM 22161 C CA . PHE C 1 303 ? 16.710 80.063 129.807 1.00 15.55 303 PHE C CA 1
ATOM 22162 C C . PHE C 1 303 ? 18.197 79.949 130.117 1.00 15.92 303 PHE C C 1
ATOM 22163 O O . PHE C 1 303 ? 18.716 78.883 130.485 1.00 17.26 303 PHE C O 1
ATOM 22180 N N . VAL C 1 304 ? 18.851 81.086 130.064 1.00 14.77 304 VAL C N 1
ATOM 22181 C CA . VAL C 1 304 ? 20.248 81.214 130.449 1.00 14.98 304 VAL C CA 1
ATOM 22182 C C . VAL C 1 304 ? 20.295 81.564 131.933 1.00 16.14 304 VAL C C 1
ATOM 22183 O O . VAL C 1 304 ? 19.654 82.523 132.385 1.00 16.71 304 VAL C O 1
ATOM 22196 N N . GLY C 1 305 ? 21.037 80.776 132.699 1.00 17.11 305 GLY C N 1
ATOM 22197 C CA . GLY C 1 305 ? 20.952 80.856 134.141 1.00 18.13 305 GLY C CA 1
ATOM 22198 C C . GLY C 1 305 ? 19.679 80.254 134.706 1.00 19.32 305 GLY C C 1
ATOM 22199 O O . GLY C 1 305 ? 18.739 79.941 133.971 1.00 20.33 305 GLY C O 1
ATOM 22203 N N . ALA C 1 306 ? 19.624 80.098 136.021 1.00 21.06 306 ALA C N 1
ATOM 22204 C CA . ALA C 1 306 ? 18.404 79.655 136.685 1.00 23.75 306 ALA C CA 1
ATOM 22205 C C . ALA C 1 306 ? 18.247 80.406 138.000 1.00 21.14 306 ALA C C 1
ATOM 22206 O O . ALA C 1 306 ? 19.202 80.960 138.538 1.00 20.61 306 ALA C O 1
ATOM 22213 N N . ASP C 1 307 ? 17.023 80.430 138.507 1.00 20.35 307 ASP C N 1
ATOM 22214 C CA . ASP C 1 307 ? 16.745 81.158 139.736 1.00 21.79 307 ASP C CA 1
ATOM 22215 C C . ASP C 1 307 ? 17.594 80.594 140.869 1.00 24.40 307 ASP C C 1
ATOM 22216 O O . ASP C 1 307 ? 17.540 79.394 141.169 1.00 26.77 307 ASP C O 1
ATOM 22225 N N . GLY C 1 308 ? 18.406 81.450 141.478 1.00 21.98 308 GLY C N 1
ATOM 22226 C CA . GLY C 1 308 ? 19.323 81.026 142.521 1.00 24.41 308 GLY C CA 1
ATOM 22227 C C . GLY C 1 308 ? 20.640 80.476 142.018 1.00 25.92 308 GLY C C 1
ATOM 22228 O O . GLY C 1 308 ? 21.541 80.226 142.833 1.00 25.85 308 GLY C O 1
ATOM 22232 N N . SER C 1 309 ? 20.783 80.274 140.707 1.00 23.24 309 SER C N 1
ATOM 22233 C CA . SER C 1 309 ? 22.015 79.763 140.104 1.00 22.68 309 SER C CA 1
ATOM 22234 C C . SER C 1 309 ? 22.292 80.603 138.873 1.00 20.11 309 SER C C 1
ATOM 22235 O O . SER C 1 309 ? 22.181 80.129 137.736 1.00 20.43 309 SER C O 1
ATOM 22243 N N . PRO C 1 310 ? 22.648 81.873 139.067 1.00 18.26 310 PRO C N 1
ATOM 22244 C CA . PRO C 1 310 ? 22.843 82.772 137.923 1.00 18.44 310 PRO C CA 1
ATOM 22245 C C . PRO C 1 310 ? 24.011 82.350 137.042 1.00 18.23 310 PRO C C 1
ATOM 22246 O O . PRO C 1 310 ? 25.020 81.798 137.512 1.00 19.39 310 PRO C O 1
ATOM 22257 N N . ALA C 1 311 ? 23.856 82.620 135.751 1.00 18.49 311 ALA C N 1
ATOM 22258 C CA . ALA C 1 311 ? 24.986 82.691 134.842 1.00 16.79 311 ALA C CA 1
ATOM 22259 C C . ALA C 1 311 ? 25.846 83.907 135.179 1.00 17.67 311 ALA C C 1
ATOM 22260 O O . ALA C 1 311 ? 25.407 84.836 135.861 1.00 16.27 311 ALA C O 1
ATOM 22267 N N . LYS C 1 312 ? 27.099 83.896 134.724 1.00 18.08 312 LYS C N 1
ATOM 22268 C CA . LYS C 1 312 ? 27.910 85.101 134.878 1.00 16.62 312 LYS C CA 1
ATOM 22269 C C . LYS C 1 312 ? 27.436 86.197 133.931 1.00 16.50 312 LYS C C 1
ATOM 22270 O O . LYS C 1 312 ? 27.274 87.355 134.341 1.00 18.33 312 LYS C O 1
ATOM 22289 N N . ALA C 1 313 ? 27.220 85.859 132.659 1.00 15.80 313 ALA C N 1
ATOM 22290 C CA . ALA C 1 313 ? 26.718 86.834 131.703 1.00 14.18 313 ALA C CA 1
ATOM 22291 C C . ALA C 1 313 ? 25.970 86.125 130.590 1.00 13.69 313 ALA C C 1
ATOM 22292 O O . ALA C 1 313 ? 26.335 85.022 130.185 1.00 15.16 313 ALA C O 1
ATOM 22299 N N . LEU C 1 314 ? 24.958 86.794 130.045 1.00 12.73 314 LEU C N 1
ATOM 22300 C CA . LEU C 1 314 ? 24.386 86.309 128.797 1.00 12.37 314 LEU C CA 1
ATOM 22301 C C . LEU C 1 314 ? 25.417 86.370 127.680 1.00 13.44 314 LEU C C 1
ATOM 22302 O O . LEU C 1 314 ? 25.662 85.375 126.989 1.00 12.40 314 LEU C O 1
ATOM 22318 N N . PHE C 1 315 ? 26.041 87.531 127.505 1.00 14.40 315 PHE C N 1
ATOM 22319 C CA . PHE C 1 315 ? 27.097 87.742 126.518 1.00 14.43 315 PHE C CA 1
ATOM 22320 C C . PHE C 1 315 ? 28.373 88.172 127.222 1.00 14.74 315 PHE C C 1
ATOM 22321 O O . PHE C 1 315 ? 28.383 89.196 127.915 1.00 14.42 315 PHE C O 1
ATOM 22338 N N . LYS C 1 316 ? 29.454 87.427 127.006 1.00 13.85 316 LYS C N 1
ATOM 22339 C CA . LYS C 1 316 ? 30.796 87.836 127.393 1.00 13.13 316 LYS C CA 1
ATOM 22340 C C . LYS C 1 316 ? 31.543 88.130 126.098 1.00 15.41 316 LYS C C 1
ATOM 22341 O O . LYS C 1 316 ? 31.719 87.231 125.264 1.00 15.87 316 LYS C O 1
ATOM 22360 N N . ILE C 1 317 ? 31.926 89.389 125.905 1.00 13.00 317 ILE C N 1
ATOM 22361 C CA . ILE C 1 317 ? 32.479 89.857 124.631 1.00 13.44 317 ILE C CA 1
ATOM 22362 C C . ILE C 1 317 ? 33.797 90.583 124.923 1.00 14.25 317 ILE C C 1
ATOM 22363 O O . ILE C 1 317 ? 33.804 91.671 125.505 1.00 15.25 317 ILE C O 1
ATOM 22379 N N . VAL C 1 318 ? 34.909 89.979 124.514 1.00 12.62 318 VAL C N 1
ATOM 22380 C CA . VAL C 1 318 ? 36.242 90.427 124.874 1.00 11.83 318 VAL C CA 1
ATOM 22381 C C . VAL C 1 318 ? 37.021 90.664 123.590 1.00 11.63 318 VAL C C 1
ATOM 22382 O O . VAL C 1 318 ? 37.070 89.784 122.721 1.00 12.06 318 VAL C O 1
ATOM 22395 N N . TYR C 1 319 ? 37.615 91.852 123.477 1.00 13.80 319 TYR C N 1
ATOM 22396 C CA . TYR C 1 319 ? 38.429 92.265 122.318 1.00 13.27 319 TYR C CA 1
ATOM 22397 C C . TYR C 1 319 ? 37.780 91.888 120.995 1.00 13.41 319 TYR C C 1
ATOM 22398 O O . TYR C 1 319 ? 38.429 91.377 120.072 1.00 12.40 319 TYR C O 1
ATOM 22416 N N . SER C 1 320 ? 36.516 92.288 120.864 1.00 11.33 320 SER C N 1
ATOM 22417 C CA . SER C 1 320 ? 35.655 91.946 119.735 1.00 10.69 320 SER C CA 1
ATOM 22418 C C . SER C 1 320 ? 34.909 93.182 119.240 1.00 11.59 320 SER C C 1
ATOM 22419 O O . SER C 1 320 ? 34.836 94.200 119.931 1.00 12.36 320 SER C O 1
ATOM 22427 N N . ASN C 1 321 ? 34.337 93.105 118.027 1.00 11.56 321 ASN C N 1
ATOM 22428 C CA . ASN C 1 321 ? 33.351 94.106 117.621 1.00 9.75 321 ASN C CA 1
ATOM 22429 C C . ASN C 1 321 ? 32.174 93.391 116.986 1.00 10.38 321 ASN C C 1
ATOM 22430 O O . ASN C 1 321 ? 32.346 92.611 116.043 1.00 10.63 321 ASN C O 1
ATOM 22441 N N . VAL C 1 322 ? 30.990 93.617 117.562 1.00 10.65 322 VAL C N 1
ATOM 22442 C CA . VAL C 1 322 ? 29.780 92.852 117.300 1.00 10.21 322 VAL C CA 1
ATOM 22443 C C . VAL C 1 322 ? 28.616 93.814 117.118 1.00 11.67 322 VAL C C 1
ATOM 22444 O O . VAL C 1 322 ? 28.471 94.773 117.879 1.00 11.05 322 VAL C O 1
ATOM 22457 N N . THR C 1 323 ? 27.780 93.553 116.110 1.00 10.66 323 THR C N 1
ATOM 22458 C CA . THR C 1 323 ? 26.491 94.219 115.937 1.00 9.67 323 THR C CA 1
ATOM 22459 C C . THR C 1 323 ? 25.396 93.187 116.143 1.00 10.82 323 THR C C 1
ATOM 22460 O O . THR C 1 323 ? 25.444 92.107 115.544 1.00 12.26 323 THR C O 1
ATOM 22488 N N . VAL C 1 325 ? 21.432 92.890 115.613 1.00 10.22 325 VAL C N 1
ATOM 22489 C CA . VAL C 1 325 ? 20.321 93.493 114.871 1.00 10.90 325 VAL C CA 1
ATOM 22490 C C . VAL C 1 325 ? 19.050 92.729 115.215 1.00 10.03 325 VAL C C 1
ATOM 22491 O O . VAL C 1 325 ? 18.876 91.574 114.803 1.00 11.12 325 VAL C O 1
ATOM 22504 N N . THR C 1 326 ? 18.163 93.379 115.960 1.00 10.37 326 THR C N 1
ATOM 22505 C CA . THR C 1 326 ? 16.847 92.851 116.362 1.00 9.72 326 THR C CA 1
ATOM 22506 C C . THR C 1 326 ? 16.961 91.475 117.018 1.00 11.66 326 THR C C 1
ATOM 22507 O O . THR C 1 326 ? 16.173 90.561 116.755 1.00 12.55 326 THR C O 1
ATOM 22518 N N . CYS C 1 327 ? 17.914 91.347 117.935 1.00 10.87 327 CYS C N 1
ATOM 22519 C CA . CYS C 1 327 ? 18.076 90.113 118.681 1.00 10.04 327 CYS C CA 1
ATOM 22520 C C . CYS C 1 327 ? 17.228 90.135 119.950 1.00 10.84 327 CYS C C 1
ATOM 22521 O O . CYS C 1 327 ? 16.643 91.157 120.324 1.00 11.80 327 CYS C O 1
ATOM 22546 N N . ASN C 1 329 ? 16.273 87.995 124.010 1.00 12.43 329 ASN C N 1
ATOM 22547 C CA . ASN C 1 329 ? 16.466 86.967 125.017 1.00 13.13 329 ASN C CA 1
ATOM 22548 C C . ASN C 1 329 ? 15.179 86.836 125.803 1.00 15.07 329 ASN C C 1
ATOM 22549 O O . ASN C 1 329 ? 14.401 87.789 125.915 1.00 14.36 329 ASN C O 1
ATOM 22560 N N . GLU C 1 330 ? 14.959 85.642 126.354 1.00 14.52 330 GLU C N 1
ATOM 22561 C CA . GLU C 1 330 ? 13.824 85.418 127.238 1.00 13.22 330 GLU C CA 1
ATOM 22562 C C . GLU C 1 330 ? 14.285 84.545 128.398 1.00 15.80 330 GLU C C 1
ATOM 22563 O O . GLU C 1 330 ? 14.782 83.435 128.177 1.00 17.28 330 GLU C O 1
ATOM 22575 N N . HIS C 1 331 ? 14.090 85.048 129.616 1.00 16.98 331 HIS C N 1
ATOM 22576 C CA . HIS C 1 331 ? 14.343 84.341 130.877 1.00 15.74 331 HIS C CA 1
ATOM 22577 C C . HIS C 1 331 ? 15.824 84.269 131.139 1.00 17.80 331 HIS C C 1
ATOM 22578 O O . HIS C 1 331 ? 16.509 83.350 130.670 1.00 19.62 331 HIS C O 1
ATOM 22592 N N . LEU C 1 332 ? 16.319 85.251 131.883 1.00 15.41 332 LEU C N 1
ATOM 22593 C CA . LEU C 1 332 ? 17.750 85.407 132.137 1.00 15.32 332 LEU C CA 1
ATOM 22594 C C . LEU C 1 332 ? 17.968 85.603 133.626 1.00 14.67 332 LEU C C 1
ATOM 22595 O O . LEU C 1 332 ? 17.374 86.503 134.227 1.00 16.50 332 LEU C O 1
ATOM 22611 N N . HIS C 1 333 ? 18.786 84.738 134.216 1.00 14.96 333 HIS C N 1
ATOM 22612 C CA . HIS C 1 333 ? 19.303 84.890 135.571 1.00 16.03 333 HIS C CA 1
ATOM 22613 C C . HIS C 1 333 ? 20.811 84.997 135.413 1.00 16.48 333 HIS C C 1
ATOM 22614 O O . HIS C 1 333 ? 21.493 83.986 135.221 1.00 16.54 333 HIS C O 1
ATOM 22628 N N . ALA C 1 334 ? 21.340 86.214 135.470 1.00 17.11 334 ALA C N 1
ATOM 22629 C CA . ALA C 1 334 ? 22.769 86.403 135.262 1.00 17.09 334 ALA C CA 1
ATOM 22630 C C . ALA C 1 334 ? 23.242 87.644 136.006 1.00 18.16 334 ALA C C 1
ATOM 22631 O O . ALA C 1 334 ? 22.466 88.558 136.284 1.00 18.67 334 ALA C O 1
ATOM 22638 N N . GLN C 1 335 ? 24.543 87.669 136.313 1.00 16.17 335 GLN C N 1
ATOM 22639 C CA . GLN C 1 335 ? 25.121 88.848 136.951 1.00 15.34 335 GLN C CA 1
ATOM 22640 C C . GLN C 1 335 ? 25.227 90.031 135.990 1.00 16.14 335 GLN C C 1
ATOM 22641 O O . GLN C 1 335 ? 24.999 91.179 136.392 1.00 17.03 335 GLN C O 1
ATOM 22655 N N . ASN C 1 336 ? 25.598 89.779 134.734 1.00 14.80 336 ASN C N 1
ATOM 22656 C CA . ASN C 1 336 ? 25.614 90.791 133.686 1.00 13.76 336 ASN C CA 1
ATOM 22657 C C . ASN C 1 336 ? 24.764 90.314 132.524 1.00 15.55 336 ASN C C 1
ATOM 22658 O O . ASN C 1 336 ? 24.719 89.119 132.227 1.00 15.57 336 ASN C O 1
ATOM 22669 N N . PHE C 1 337 ? 24.106 91.270 131.866 1.00 13.43 337 PHE C N 1
ATOM 22670 C CA . PHE C 1 337 ? 23.527 91.028 130.555 1.00 12.58 337 PHE C CA 1
ATOM 22671 C C . PHE C 1 337 ? 24.640 90.980 129.525 1.00 14.12 337 PHE C C 1
ATOM 22672 O O . PHE C 1 337 ? 24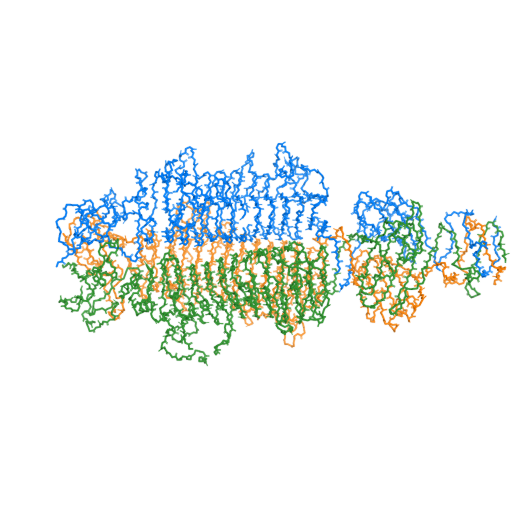.807 89.979 128.819 1.00 14.39 337 PHE C O 1
ATOM 22689 N N . LEU C 1 338 ? 25.460 92.026 129.493 1.00 12.22 338 LEU C N 1
ATOM 22690 C CA . LEU C 1 338 ? 26.630 92.106 128.620 1.00 12.35 338 LEU C CA 1
ATOM 22691 C C . LEU C 1 338 ? 27.854 92.458 129.448 1.00 13.30 338 LEU C C 1
ATOM 22692 O O . LEU C 1 338 ? 27.852 93.469 130.163 1.00 14.70 338 LEU C O 1
ATOM 22708 N N . TYR C 1 339 ? 28.896 91.634 129.340 1.00 12.18 339 TYR C N 1
ATOM 22709 C CA . TYR C 1 339 ? 30.217 91.973 129.830 1.00 12.41 339 TYR C CA 1
ATOM 22710 C C . TYR C 1 339 ? 31.058 92.306 128.599 1.00 13.09 339 TYR C C 1
ATOM 22711 O O . TYR C 1 339 ? 31.243 91.450 127.726 1.00 14.03 339 TYR C O 1
ATOM 22729 N N . ALA C 1 340 ? 31.519 93.549 128.499 1.00 14.08 340 ALA C N 1
ATOM 22730 C CA . ALA C 1 340 ? 32.281 94.003 127.335 1.00 12.02 340 ALA C CA 1
ATOM 22731 C C . ALA C 1 340 ? 33.624 94.519 127.823 1.00 14.65 340 ALA C C 1
ATOM 22732 O O . ALA C 1 340 ? 33.685 95.434 128.655 1.00 13.85 340 ALA C O 1
ATOM 22739 N N . GLU C 1 341 ? 34.700 93.914 127.323 1.00 12.88 341 GLU C N 1
ATOM 22740 C CA . GLU C 1 341 ? 36.062 94.291 127.681 1.00 12.29 341 GLU C CA 1
ATOM 22741 C C . GLU C 1 341 ? 36.831 94.485 126.381 1.00 12.02 341 GLU C C 1
ATOM 22742 O O . GLU C 1 341 ? 36.941 93.549 125.587 1.00 13.06 341 GLU C O 1
ATOM 22754 N N . GLY C 1 342 ? 37.311 95.699 126.143 1.00 12.56 342 GLY C N 1
ATOM 22755 C CA . GLY C 1 342 ? 38.012 95.998 124.904 1.00 13.52 342 GLY C CA 1
ATOM 22756 C C . GLY C 1 342 ? 37.193 95.780 123.654 1.00 13.73 342 GLY C C 1
ATOM 22757 O O . GLY C 1 342 ? 37.768 95.488 122.598 1.00 14.09 342 GLY C O 1
ATOM 22761 N N . SER C 1 343 ? 35.862 95.962 123.731 1.00 12.98 343 SER C N 1
ATOM 22762 C CA . SER C 1 343 ? 34.967 95.561 122.659 1.00 12.25 343 SER C CA 1
ATOM 22763 C C . SER C 1 343 ? 34.034 96.685 122.247 1.00 13.39 343 SER C C 1
ATOM 22764 O O . SER C 1 343 ? 33.655 97.539 123.050 1.00 14.66 343 SER C O 1
ATOM 22772 N N . GLU C 1 344 ? 33.636 96.645 120.984 1.00 11.72 344 GLU C N 1
ATOM 22773 C CA . GLU C 1 344 ? 32.630 97.537 120.435 1.00 12.04 344 GLU C CA 1
ATOM 22774 C C . GLU C 1 344 ? 31.390 96.704 120.172 1.00 14.57 344 GLU C C 1
ATOM 22775 O O . GLU C 1 344 ? 31.442 95.728 119.414 1.00 12.72 344 GLU C O 1
ATOM 22787 N N . VAL C 1 345 ? 30.279 97.079 120.796 1.00 10.56 345 VAL C N 1
ATOM 22788 C CA . VAL C 1 345 ? 29.042 96.322 120.669 1.00 10.54 345 VAL C CA 1
ATOM 22789 C C . VAL C 1 345 ? 27.901 97.302 120.392 1.00 12.93 345 VAL C C 1
ATOM 22790 O O . VAL C 1 345 ? 27.630 98.195 121.201 1.00 13.09 345 VAL C O 1
ATOM 22803 N N . ASN C 1 346 ? 27.230 97.126 119.262 1.00 10.71 346 ASN C N 1
ATOM 22804 C CA . ASN C 1 346 ? 26.082 97.948 118.887 1.00 11.58 346 ASN C CA 1
ATOM 22805 C C . ASN C 1 346 ? 24.877 97.036 118.983 1.00 11.31 346 ASN C C 1
ATOM 22806 O O . ASN C 1 346 ? 24.790 96.037 118.260 1.00 11.83 346 ASN C O 1
ATOM 22817 N N . ILE C 1 347 ? 23.977 97.348 119.911 1.00 10.48 347 ILE C N 1
ATOM 22818 C CA . ILE C 1 347 ? 22.797 96.547 120.183 1.00 11.40 347 ILE C CA 1
ATOM 22819 C C . ILE C 1 347 ? 21.619 97.367 119.678 1.00 12.12 347 ILE C C 1
ATOM 22820 O O . ILE C 1 347 ? 21.225 98.360 120.303 1.00 12.22 347 ILE C O 1
ATOM 22836 N N . SER C 1 348 ? 21.058 96.974 118.544 1.00 12.06 348 SER C N 1
ATOM 22837 C CA A SER C 1 348 ? 20.049 97.758 117.850 0.25 13.48 348 SER C CA 1
ATOM 22838 C CA B SER C 1 348 ? 20.040 97.766 117.864 0.25 13.49 348 SER C CA 1
ATOM 22839 C CA C SER C 1 348 ? 20.037 97.772 117.875 0.50 13.21 348 SER C CA 1
ATOM 22840 C C . SER C 1 348 ? 18.702 97.041 117.904 1.00 12.41 348 SER C C 1
ATOM 22841 O O . SER C 1 348 ? 18.579 95.917 117.399 1.00 11.27 348 SER C O 1
ATOM 22863 N N . ASN C 1 349 ? 17.695 97.704 118.483 1.00 11.17 349 ASN C N 1
ATOM 22864 C CA . ASN C 1 349 ? 16.315 97.201 118.503 1.00 10.97 349 ASN C CA 1
ATOM 22865 C C . ASN C 1 349 ? 16.242 95.822 119.169 1.00 11.16 349 ASN C C 1
ATOM 22866 O O . ASN C 1 349 ? 15.543 94.925 118.717 1.00 11.90 349 ASN C O 1
ATOM 22877 N N . PHE C 1 350 ? 16.968 95.660 120.271 1.00 10.16 350 PHE C N 1
ATOM 22878 C CA . PHE C 1 350 ? 16.860 94.450 121.075 1.00 11.14 350 PHE C CA 1
ATOM 22879 C C . PHE C 1 350 ? 15.465 94.328 121.695 1.00 12.96 350 PHE C C 1
ATOM 22880 O O . PHE C 1 350 ? 14.742 95.313 121.869 1.00 13.26 350 PHE C O 1
ATOM 22897 N N . ASN C 1 351 ? 15.085 93.096 122.029 1.00 10.79 351 ASN C N 1
ATOM 22898 C CA . ASN C 1 351 ? 13.838 92.847 122.763 1.00 11.33 351 ASN C CA 1
ATOM 22899 C C . ASN C 1 351 ? 14.165 91.771 123.793 1.00 13.44 351 ASN C C 1
ATOM 22900 O O . ASN C 1 351 ? 14.216 90.574 123.471 1.00 14.45 351 ASN C O 1
ATOM 22911 N N . GLY C 1 352 ? 14.445 92.206 125.015 1.00 12.10 352 GLY C N 1
ATOM 22912 C CA . GLY C 1 352 ? 14.875 91.326 126.086 1.00 11.95 352 GLY C CA 1
ATOM 22913 C C . GLY C 1 352 ? 13.803 91.254 127.159 1.00 13.61 352 GLY C C 1
ATOM 22914 O O . GLY C 1 352 ? 13.294 92.285 127.608 1.00 15.19 352 GLY C O 1
ATOM 22918 N N . GLN C 1 353 ? 13.459 90.027 127.539 1.00 14.97 353 GLN C N 1
ATOM 22919 C CA . GLN C 1 353 ? 12.317 89.762 128.401 1.00 14.87 353 GLN C CA 1
ATOM 22920 C C . GLN C 1 353 ? 12.715 88.913 129.597 1.00 14.44 353 GLN C C 1
ATOM 22921 O O . GLN C 1 353 ? 13.563 88.021 129.492 1.00 14.40 353 GLN C O 1
ATOM 22935 N N . ALA C 1 354 ? 12.077 89.195 130.729 1.00 15.52 354 ALA C N 1
ATOM 22936 C CA . ALA C 1 354 ? 12.191 88.373 131.930 1.00 16.38 354 ALA C CA 1
ATOM 22937 C C . ALA C 1 354 ? 13.650 88.234 132.357 1.00 15.11 354 ALA C C 1
ATOM 22938 O O . ALA C 1 354 ? 14.195 87.140 132.464 1.00 17.33 354 ALA C O 1
ATOM 22945 N N . ILE C 1 355 ? 14.265 89.377 132.633 1.00 14.31 355 ILE C N 1
ATOM 22946 C CA . ILE C 1 355 ? 15.652 89.450 133.076 1.00 14.28 355 ILE C CA 1
ATOM 22947 C C . ILE C 1 355 ? 15.628 89.794 134.557 1.00 14.86 355 ILE C C 1
ATOM 22948 O O . ILE C 1 355 ? 15.224 90.902 134.937 1.00 15.97 355 ILE C O 1
ATOM 22964 N N . TYR C 1 356 ? 16.069 88.856 135.402 1.00 15.25 356 TYR C N 1
ATOM 22965 C CA . TYR C 1 356 ? 15.942 88.995 136.853 1.00 18.17 356 TYR C CA 1
ATOM 22966 C C . TYR C 1 356 ? 17.269 89.512 137.392 1.00 17.89 356 TYR C C 1
ATOM 22967 O O . TYR C 1 356 ? 18.167 88.743 137.738 1.00 18.48 356 TYR C O 1
ATOM 22985 N N . ASN C 1 357 ? 17.387 90.839 137.438 1.00 18.43 357 ASN C N 1
ATOM 22986 C CA . ASN C 1 357 ? 18.648 91.515 137.758 1.00 17.80 357 ASN C CA 1
ATOM 22987 C C . ASN C 1 357 ? 18.769 91.698 139.271 1.00 18.76 357 ASN C C 1
ATOM 22988 O O . ASN C 1 357 ? 18.706 92.806 139.810 1.00 17.89 357 ASN C O 1
ATOM 22999 N N . LYS C 1 358 ? 18.990 90.564 139.949 1.00 16.95 358 LYS C N 1
ATOM 23000 C CA . LYS C 1 358 ? 19.053 90.524 141.407 1.00 17.72 358 LYS C CA 1
ATOM 23001 C C . LYS C 1 358 ? 20.313 89.836 141.934 1.00 18.98 358 LYS C C 1
ATOM 23002 O O . LYS C 1 358 ? 20.343 89.432 143.108 1.00 19.35 358 LYS C O 1
ATOM 23021 N N . TYR C 1 359 ? 21.370 89.727 141.126 1.00 19.34 359 TYR C N 1
ATOM 23022 C CA . TYR C 1 359 ? 22.522 88.911 141.480 1.00 20.01 359 TYR C CA 1
ATOM 23023 C C . TYR C 1 359 ? 23.763 89.769 141.672 1.00 19.17 359 TYR C C 1
ATOM 23024 O O . TYR C 1 359 ? 23.966 90.759 140.962 1.00 18.55 359 TYR C O 1
ATOM 23042 N N . LYS C 1 360 ? 24.585 89.378 142.641 1.00 18.75 360 LYS C N 1
ATOM 23043 C CA . LYS C 1 360 ? 25.764 90.143 142.997 1.00 21.36 360 LYS C CA 1
ATOM 23044 C C . LYS C 1 360 ? 26.952 89.213 143.190 1.00 23.25 360 LYS C C 1
ATOM 23045 O O . LYS C 1 360 ? 26.787 88.076 143.657 1.00 22.52 360 LYS C O 1
ATOM 23064 N N . PRO C 1 361 ? 28.161 89.687 142.893 1.00 23.00 361 PRO C N 1
ATOM 23065 C CA . PRO C 1 361 ? 29.359 88.897 143.209 1.00 22.49 361 PRO C CA 1
ATOM 23066 C C . PRO C 1 361 ? 29.646 88.909 144.700 1.00 24.26 361 PRO C C 1
ATOM 23067 O O . PRO C 1 361 ? 29.288 89.844 145.423 1.00 24.62 361 PRO C O 1
ATOM 23078 N N . ALA C 1 362 ? 30.330 87.860 145.159 1.00 28.84 362 ALA C N 1
ATOM 23079 C CA . ALA C 1 362 ? 30.743 87.825 146.561 1.00 33.14 362 ALA C CA 1
ATOM 23080 C C . ALA C 1 362 ? 31.690 88.977 146.877 1.00 30.81 362 ALA C C 1
ATOM 23081 O O . ALA C 1 362 ? 31.551 89.640 147.911 1.00 31.89 362 ALA C O 1
ATOM 23088 N N . THR C 1 363 ? 32.652 89.233 145.987 1.00 25.57 363 THR C N 1
ATOM 23089 C CA . THR C 1 363 ? 33.604 90.329 146.118 1.00 27.23 363 THR C CA 1
ATOM 23090 C C . THR C 1 363 ? 33.643 91.075 144.793 1.00 25.02 363 THR C C 1
ATOM 23091 O O . THR C 1 363 ? 33.953 90.474 143.759 1.00 25.90 363 THR C O 1
ATOM 23102 N N . SER C 1 364 ? 33.336 92.365 144.818 1.00 23.35 364 SER C N 1
ATOM 23103 C CA . SER C 1 364 ? 33.241 93.113 143.573 1.00 22.01 364 SER C CA 1
ATOM 23104 C C . SER C 1 364 ? 34.583 93.725 143.180 1.00 24.31 364 SER C C 1
ATOM 23105 O O . SER C 1 364 ? 35.487 93.903 143.999 1.00 23.03 364 SER C O 1
ATOM 23113 N N . SER C 1 365 ? 34.681 94.084 141.904 1.00 24.05 365 SER C N 1
ATOM 23114 C CA . SER C 1 365 ? 35.867 94.730 141.370 1.00 24.69 365 SER C CA 1
ATOM 23115 C C . SER C 1 365 ? 35.481 95.387 140.051 1.00 22.14 365 SER C C 1
ATOM 23116 O O . SER C 1 365 ? 34.348 95.254 139.581 1.00 20.66 365 SER C O 1
ATOM 23124 N N . TRP C 1 366 ? 36.452 96.074 139.436 1.00 21.70 366 TRP C N 1
ATOM 23125 C CA . TRP C 1 366 ? 36.186 96.810 138.200 1.00 24.17 366 TRP C CA 1
ATOM 23126 C C . TRP C 1 366 ? 35.610 95.917 137.113 1.00 21.84 366 TRP C C 1
ATOM 23127 O O . TRP C 1 366 ? 34.825 96.387 136.276 1.00 21.68 366 TRP C O 1
ATOM 23148 N N . ASN C 1 367 ? 35.984 94.639 137.083 1.00 19.46 367 ASN C N 1
ATOM 23149 C CA . ASN C 1 367 ? 35.507 93.737 136.042 1.00 21.48 367 ASN C CA 1
ATOM 23150 C C . ASN C 1 367 ? 34.592 92.631 136.564 1.00 22.58 367 ASN C C 1
ATOM 23151 O O . ASN C 1 367 ? 34.403 91.622 135.882 1.00 23.76 367 ASN C O 1
ATOM 23162 N N . ASN C 1 368 ? 34.001 92.803 137.750 1.00 20.98 368 ASN C N 1
ATOM 23163 C CA . ASN C 1 368 ? 33.151 91.769 138.343 1.00 19.74 368 ASN C CA 1
ATOM 23164 C C . ASN C 1 368 ? 32.159 92.495 139.255 1.00 19.08 368 ASN C C 1
ATOM 23165 O O . ASN C 1 368 ? 32.402 92.655 140.449 1.00 20.64 368 ASN C O 1
ATOM 23176 N N . ASN C 1 369 ? 31.052 92.963 138.678 1.00 18.71 369 ASN C N 1
ATOM 23177 C CA . ASN C 1 369 ? 30.172 93.817 139.461 1.00 18.93 369 ASN C CA 1
ATOM 23178 C C . ASN C 1 369 ? 28.728 93.615 139.019 1.00 18.27 369 ASN C C 1
ATOM 23179 O O . ASN C 1 369 ? 28.441 92.955 138.011 1.00 17.00 369 ASN C O 1
ATOM 23190 N N . ASN C 1 370 ? 27.807 94.174 139.804 1.00 17.30 370 ASN C N 1
ATOM 23191 C CA . ASN C 1 370 ? 26.382 93.927 139.579 1.00 16.57 370 ASN C CA 1
ATOM 23192 C C . ASN C 1 370 ? 25.774 95.007 138.673 1.00 16.38 370 ASN C C 1
ATOM 23193 O O . ASN C 1 370 ? 24.985 95.861 139.087 1.00 17.94 370 ASN C O 1
ATOM 23204 N N . SER C 1 371 ? 26.141 94.930 137.397 1.00 16.14 371 SER C N 1
ATOM 23205 C CA . SER C 1 371 ? 25.605 95.816 136.367 1.00 16.14 371 SER C CA 1
ATOM 23206 C C . SER C 1 371 ? 25.080 95.003 135.187 1.00 16.14 371 SER C C 1
ATOM 23207 O O . SER C 1 371 ? 25.644 93.967 134.818 1.00 14.74 371 SER C O 1
ATOM 23232 N N . PHE C 1 373 ? 25.054 96.184 132.052 1.00 12.98 373 PHE C N 1
ATOM 23233 C CA . PHE C 1 373 ? 26.087 96.452 131.050 1.00 14.95 373 PHE C CA 1
ATOM 23234 C C . PHE C 1 373 ? 27.378 96.785 131.783 1.00 15.53 373 PHE C C 1
ATOM 23235 O O . PHE C 1 373 ? 27.499 97.862 132.374 1.00 16.50 373 PHE C O 1
ATOM 23252 N N . CYS C 1 374 ? 28.316 95.836 131.793 1.00 13.48 374 CYS C N 1
ATOM 23253 C CA . CYS C 1 374 ? 29.625 96.016 132.429 1.00 13.50 374 CYS C CA 1
ATOM 23254 C C . CYS C 1 374 ? 30.586 96.363 131.296 1.00 14.87 374 CYS C C 1
ATOM 23255 O O . CYS C 1 374 ? 30.968 95.497 130.507 1.00 15.27 374 CYS C O 1
ATOM 23263 N N . VAL C 1 375 ? 30.943 97.643 131.194 1.00 14.18 375 VAL C N 1
ATOM 23264 C CA . VAL C 1 375 ? 31.574 98.218 129.997 1.00 13.35 375 VAL C CA 1
ATOM 23265 C C . VAL C 1 375 ? 32.967 98.700 130.377 1.00 14.01 375 VAL C C 1
ATOM 23266 O O . VAL C 1 375 ? 33.122 99.805 130.912 1.00 14.29 375 VAL C O 1
ATOM 23279 N N . VAL C 1 376 ? 33.993 97.897 130.084 1.00 15.41 376 VAL C N 1
ATOM 23280 C CA . VAL C 1 376 ? 35.313 98.117 130.666 1.00 15.75 376 VAL C CA 1
ATOM 23281 C C . VAL C 1 376 ? 36.411 98.080 129.607 1.00 13.13 376 VAL C C 1
ATOM 23282 O O . VAL C 1 376 ? 36.245 97.531 128.514 1.00 12.68 376 VAL C O 1
ATOM 23295 N N . SER C 1 377 ? 37.559 98.668 129.970 1.00 17.77 377 SER C N 1
ATOM 23296 C CA . SER C 1 377 ? 38.804 98.614 129.195 1.00 16.29 377 SER C CA 1
ATOM 23297 C C . SER C 1 377 ? 38.604 99.014 127.726 1.00 16.10 377 SER C C 1
ATOM 23298 O O . SER C 1 377 ? 38.781 98.214 126.805 1.00 14.34 377 SER C O 1
ATOM 23306 N N . ASN C 1 378 ? 38.304 100.303 127.534 1.00 15.59 378 ASN C N 1
ATOM 23307 C CA . ASN C 1 378 ? 38.182 100.915 126.206 1.00 17.63 378 ASN C CA 1
ATOM 23308 C C . ASN C 1 378 ? 37.106 100.250 125.357 1.00 17.77 378 ASN C C 1
ATOM 23309 O O . ASN C 1 378 ? 37.262 100.097 124.142 1.00 16.95 378 ASN C O 1
ATOM 23320 N N . SER C 1 379 ? 35.983 99.906 125.976 1.00 13.30 379 SER C N 1
ATOM 23321 C CA . SER C 1 379 ? 34.858 99.381 125.225 1.00 12.71 379 SER C CA 1
ATOM 23322 C C . SER C 1 379 ? 33.993 100.524 124.734 1.00 13.15 379 SER C C 1
ATOM 23323 O O . SER C 1 379 ? 34.106 101.662 125.192 1.00 14.29 379 SER C O 1
ATOM 23331 N N . LYS C 1 380 ? 33.133 100.202 123.771 1.00 12.24 380 LYS C N 1
ATOM 23332 C CA . LYS C 1 380 ? 32.128 101.126 123.256 1.00 13.09 380 LYS C CA 1
ATOM 23333 C C . LYS C 1 380 ? 30.850 100.333 123.124 1.00 13.73 380 LYS C C 1
ATOM 23334 O O . LYS C 1 380 ? 30.800 99.379 122.354 1.00 15.81 380 LYS C O 1
ATOM 23353 N N . VAL C 1 381 ? 29.834 100.687 123.891 1.00 11.84 381 VAL C N 1
ATOM 23354 C CA . VAL C 1 381 ? 28.576 99.962 123.872 1.00 12.46 381 VAL C CA 1
ATOM 23355 C C . VAL C 1 381 ? 27.469 100.968 123.633 1.00 13.32 381 VAL C C 1
ATOM 23356 O O . VAL C 1 381 ? 27.391 101.985 124.333 1.00 12.43 381 VAL C O 1
ATOM 23369 N N . LYS C 1 382 ? 26.608 100.685 122.654 1.00 11.22 382 LYS C N 1
ATOM 23370 C CA . LYS C 1 382 ? 25.514 101.589 122.321 1.00 11.45 382 LYS C CA 1
ATOM 23371 C C . LYS C 1 382 ? 24.216 100.804 122.259 1.00 13.65 382 LYS C C 1
ATOM 23372 O O . LYS C 1 382 ? 24.160 99.749 121.615 1.00 14.23 382 LYS C O 1
ATOM 23391 N N . LEU C 1 383 ? 23.186 101.326 122.925 1.00 13.82 383 LEU C N 1
ATOM 23392 C CA . LEU C 1 383 ? 21.825 100.818 122.817 1.00 11.35 383 LEU C CA 1
ATOM 23393 C C . LEU C 1 383 ? 21.075 101.742 121.854 1.00 13.00 383 LEU C C 1
ATOM 23394 O O . LEU C 1 383 ? 20.759 102.890 122.193 1.00 12.76 383 LEU C O 1
ATOM 23410 N N . THR C 1 384 ? 20.842 101.256 120.638 1.00 13.09 384 THR C N 1
AT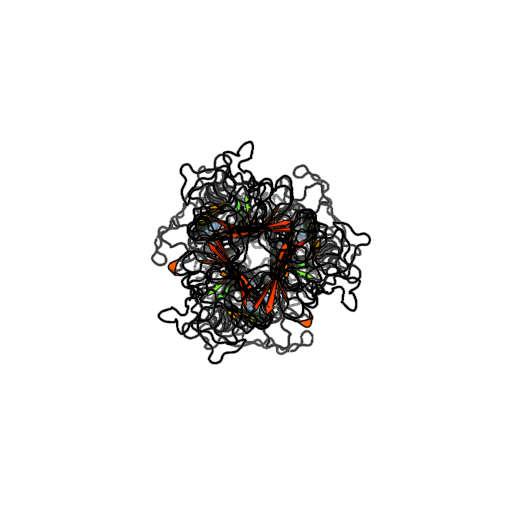OM 23411 C CA . THR C 1 384 ? 20.072 101.980 119.628 1.00 12.12 384 THR C CA 1
ATOM 23412 C C . THR C 1 384 ? 18.647 101.456 119.701 1.00 10.82 384 THR C C 1
ATOM 23413 O O . THR C 1 384 ? 18.341 100.391 119.154 1.00 11.47 384 THR C O 1
ATOM 23424 N N . GLY C 1 385 ? 17.767 102.221 120.353 1.00 11.66 385 GLY C N 1
ATOM 23425 C CA . GLY C 1 385 ? 16.436 101.743 120.646 1.00 12.28 385 GLY C CA 1
ATOM 23426 C C . GLY C 1 385 ? 16.495 100.486 121.487 1.00 12.92 385 GLY C C 1
ATOM 23427 O O . GLY C 1 385 ? 17.377 100.304 122.335 1.00 13.20 385 GLY C O 1
ATOM 23431 N N . GLY C 1 386 ? 15.527 99.610 121.243 1.00 11.48 386 GLY C N 1
ATOM 23432 C CA . GLY C 1 386 ? 15.365 98.382 121.979 1.00 12.83 386 GLY C CA 1
ATOM 23433 C C . GLY C 1 386 ? 14.505 98.536 123.226 1.00 12.14 386 GLY C C 1
ATOM 23434 O O . GLY C 1 386 ? 14.195 99.634 123.699 1.00 12.35 386 GLY C O 1
ATOM 23438 N N . SER C 1 387 ? 14.135 97.380 123.758 1.00 11.84 387 SER C N 1
ATOM 23439 C CA A SER C 1 387 ? 13.359 97.275 124.986 0.25 13.57 387 SER C CA 1
ATOM 23440 C CA B SER C 1 387 ? 13.356 97.271 124.983 0.25 13.57 387 SER C CA 1
ATOM 23441 C CA C SER C 1 387 ? 13.367 97.283 124.992 0.50 13.25 387 SER C CA 1
ATOM 23442 C C . SER C 1 387 ? 14.019 96.224 125.866 1.00 14.82 387 SER C C 1
ATOM 23443 O O . SER C 1 387 ? 14.256 95.101 125.417 1.00 14.89 387 SER C O 1
ATOM 23465 N N . PHE C 1 388 ? 14.314 96.583 127.108 1.00 12.58 388 PHE C N 1
ATOM 23466 C CA . PHE C 1 388 ? 15.063 95.708 128.011 1.00 12.88 388 PHE C CA 1
ATOM 23467 C C . PHE C 1 388 ? 14.253 95.442 129.269 1.00 15.24 388 PHE C C 1
ATOM 23468 O O . PHE C 1 388 ? 14.068 96.343 130.095 1.00 16.64 388 PHE C O 1
ATOM 23485 N N . GLY C 1 389 ? 13.833 94.187 129.436 1.00 15.72 389 GLY C N 1
ATOM 23486 C CA . GLY C 1 389 ? 12.940 93.802 130.512 1.00 18.37 389 GLY C CA 1
ATOM 23487 C C . GLY C 1 389 ? 13.663 93.491 131.812 1.00 17.62 389 GLY C C 1
ATOM 23488 O O . GLY C 1 389 ? 13.471 92.415 132.394 1.00 17.09 389 GLY C O 1
ATOM 23492 N N . PHE C 1 390 ? 14.487 94.429 132.280 1.00 15.05 390 PHE C N 1
ATOM 23493 C CA . PHE C 1 390 ? 15.139 94.287 133.576 1.00 14.96 390 PHE C CA 1
ATOM 23494 C C . PHE C 1 390 ? 14.078 94.450 134.653 1.00 16.86 390 PHE C C 1
ATOM 23495 O O . PHE C 1 390 ? 13.427 95.500 134.732 1.00 17.49 390 PHE C O 1
ATOM 23512 N N . ALA C 1 391 ? 13.894 93.415 135.477 1.00 15.23 391 ALA C N 1
ATOM 23513 C CA . ALA C 1 391 ? 12.712 93.362 136.333 1.00 17.06 391 ALA C CA 1
ATOM 23514 C C . ALA C 1 391 ? 12.754 94.354 137.487 1.00 19.28 391 ALA C C 1
ATOM 23515 O O . ALA C 1 391 ? 11.689 94.767 137.973 1.00 17.41 391 ALA C O 1
ATOM 23522 N N . TYR C 1 392 ? 13.940 94.694 137.987 1.00 17.58 392 TYR C N 1
ATOM 23523 C CA . TYR C 1 392 ? 14.062 95.309 139.300 1.00 18.11 392 TYR C CA 1
ATOM 23524 C C . TYR C 1 392 ? 14.794 96.641 139.278 1.00 18.89 392 TYR C C 1
ATOM 23525 O O . TYR C 1 392 ? 15.852 96.776 138.659 1.00 17.42 392 TYR C O 1
ATOM 23543 N N . ASN C 1 393 ? 14.243 97.607 140.010 1.00 18.64 393 ASN C N 1
ATOM 23544 C CA . ASN C 1 393 ? 14.993 98.747 140.516 1.00 19.06 393 ASN C CA 1
ATOM 23545 C C . ASN C 1 393 ? 14.796 98.787 142.032 1.00 19.81 393 ASN C C 1
ATOM 23546 O O . ASN C 1 393 ? 14.219 97.868 142.618 1.00 20.89 393 ASN C O 1
ATOM 23557 N N . SER C 1 394 ? 15.339 99.814 142.685 1.00 18.63 394 SER C N 1
ATOM 23558 C CA . SER C 1 394 ? 15.430 99.757 144.141 1.00 19.36 394 SER C CA 1
ATOM 23559 C C . SER C 1 394 ? 14.072 99.844 144.817 1.00 25.29 394 SER C C 1
ATOM 23560 O O . SER C 1 394 ? 13.975 99.564 146.018 1.00 30.12 394 SER C O 1
ATOM 23568 N N . SER C 1 395 ? 13.025 100.189 144.086 1.00 24.17 395 SER C N 1
ATOM 23569 C CA A SER C 1 395 ? 11.708 100.288 144.701 0.50 26.66 395 SER C CA 1
ATOM 23570 C CA B SER C 1 395 ? 11.691 100.299 144.665 0.50 26.65 395 SER C CA 1
ATOM 23571 C C . SER C 1 395 ? 10.918 98.987 144.638 1.00 27.22 395 SER C C 1
ATOM 23572 O O . SER C 1 395 ? 9.811 98.929 145.191 1.00 27.24 395 SER C O 1
ATOM 23587 N N . ASP C 1 396 ? 11.459 97.939 144.017 1.00 23.91 396 ASP C N 1
ATOM 23588 C CA . ASP C 1 396 ? 10.739 96.677 143.952 1.00 24.01 396 ASP C CA 1
ATOM 23589 C C . ASP C 1 396 ? 10.451 96.148 145.360 1.00 25.90 396 ASP C C 1
ATOM 23590 O O . ASP C 1 396 ? 11.373 96.044 146.184 1.00 23.85 396 ASP C O 1
ATOM 23599 N N . PRO C 1 397 ? 9.212 95.753 145.659 1.00 27.60 397 PRO C N 1
ATOM 23600 C CA . PRO C 1 397 ? 8.889 95.360 147.042 1.00 31.91 397 PRO C CA 1
ATOM 23601 C C . PRO C 1 397 ? 9.507 94.041 147.473 1.00 31.97 397 PRO C C 1
ATOM 23602 O O . PRO C 1 397 ? 9.591 93.786 148.681 1.00 32.88 397 PRO C O 1
ATOM 23613 N N . THR C 1 398 ? 9.949 93.205 146.542 1.00 30.27 398 THR C N 1
ATOM 23614 C CA . THR C 1 398 ? 10.486 91.887 146.857 1.00 32.85 398 THR C CA 1
ATOM 23615 C C . THR C 1 398 ? 11.989 91.783 146.665 1.00 30.33 398 THR C C 1
ATOM 23616 O O . THR C 1 398 ? 12.655 91.097 147.437 1.00 28.94 398 THR C O 1
ATOM 23627 N N . GLN C 1 399 ? 12.542 92.452 145.651 1.00 26.50 399 GLN C N 1
ATOM 23628 C CA . GLN C 1 399 ? 13.958 92.334 145.314 1.00 25.40 399 GLN C CA 1
ATOM 23629 C C . GLN C 1 399 ? 14.653 93.688 145.248 1.00 24.21 399 GLN C C 1
ATOM 23630 O O . GLN C 1 399 ? 15.787 93.770 144.748 1.00 22.45 399 GLN C O 1
ATOM 23644 N N . GLY C 1 400 ? 14.007 94.749 145.724 1.00 25.72 400 GLY C N 1
ATOM 23645 C CA . GLY C 1 400 ? 14.564 96.079 145.548 1.00 26.49 400 GLY C CA 1
ATOM 23646 C C . GLY C 1 400 ? 15.926 96.224 146.195 1.00 26.10 400 GLY C C 1
ATOM 23647 O O . GLY C 1 400 ? 16.804 96.914 145.666 1.00 26.23 400 GLY C O 1
ATOM 23651 N N . ALA C 1 401 ? 16.130 95.557 147.331 1.00 24.62 401 ALA C N 1
ATOM 23652 C CA . ALA C 1 401 ? 17.427 95.610 147.998 1.00 24.56 401 ALA C CA 1
ATOM 23653 C C . ALA C 1 401 ? 18.505 94.817 147.262 1.00 23.37 401 ALA C C 1
ATOM 23654 O O . ALA C 1 401 ? 19.676 94.877 147.658 1.00 24.13 401 ALA C O 1
ATOM 23661 N N . ASN C 1 402 ? 18.149 94.082 146.209 1.00 20.38 402 ASN C N 1
ATOM 23662 C CA . ASN C 1 402 ? 19.095 93.244 145.483 1.00 19.89 402 ASN C CA 1
ATOM 23663 C C . ASN C 1 402 ? 19.306 93.687 144.042 1.00 19.91 402 ASN C C 1
ATOM 23664 O O . ASN C 1 402 ? 20.006 92.992 143.296 1.00 19.28 402 ASN C O 1
ATOM 23675 N N . CYS C 1 403 ? 18.722 94.809 143.625 1.00 20.54 403 CYS C N 1
ATOM 23676 C CA . CYS C 1 403 ? 18.709 95.162 142.208 1.00 20.99 403 CYS C CA 1
ATOM 23677 C C . CYS C 1 403 ? 20.093 95.560 141.721 1.00 18.68 403 CYS C C 1
ATOM 23678 O O . CYS C 1 403 ? 20.960 95.986 142.492 1.00 21.60 403 CYS C O 1
ATOM 23686 N N . SER C 1 404 ? 20.301 95.380 140.425 1.00 17.35 404 SER C N 1
ATOM 23687 C CA . SER C 1 404 ? 21.551 95.719 139.767 1.00 16.47 404 SER C CA 1
ATOM 23688 C C . SER C 1 404 ? 21.554 97.182 139.334 1.00 16.30 404 SER C C 1
ATOM 23689 O O . SER C 1 404 ? 20.522 97.850 139.298 1.00 17.76 404 SER C O 1
ATOM 23697 N N . ALA C 1 405 ? 22.742 97.668 138.974 1.00 16.51 405 ALA C N 1
ATOM 23698 C CA . ALA C 1 405 ? 22.842 98.874 138.158 1.00 16.35 405 ALA C CA 1
ATOM 23699 C C . ALA C 1 405 ? 22.451 98.565 136.717 1.00 16.21 405 ALA C C 1
ATOM 23700 O O . ALA C 1 405 ? 22.443 97.404 136.275 1.00 15.16 405 ALA C O 1
ATOM 23707 N N . LEU C 1 406 ? 22.134 99.622 135.960 1.00 14.71 406 LEU C N 1
ATOM 23708 C CA . LEU C 1 406 ? 22.023 99.450 134.515 1.00 14.08 406 LEU C CA 1
ATOM 23709 C C . LEU C 1 406 ? 23.399 99.267 133.895 1.00 14.11 406 LEU C C 1
ATOM 23710 O O . LEU C 1 406 ? 23.600 98.379 133.061 1.00 14.50 406 LEU C O 1
ATOM 23726 N N . ALA C 1 407 ? 24.366 100.090 134.293 1.00 13.99 407 ALA C N 1
ATOM 23727 C CA . ALA C 1 407 ? 25.665 100.055 133.632 1.00 14.37 407 ALA C CA 1
ATOM 23728 C C . ALA C 1 407 ? 26.744 100.544 134.572 1.00 15.54 407 ALA C C 1
ATOM 23729 O O . ALA C 1 407 ? 26.513 101.419 135.420 1.00 16.68 407 ALA C O 1
ATOM 23736 N N . TYR C 1 408 ? 27.926 99.953 134.387 1.00 14.13 408 TYR C N 1
ATOM 23737 C CA . TYR C 1 408 ? 29.185 100.423 134.938 1.00 15.07 408 TYR C CA 1
ATOM 23738 C C . TYR C 1 408 ? 30.135 100.626 133.772 1.00 15.83 408 TYR C C 1
ATOM 23739 O O . TYR C 1 408 ? 30.327 99.710 132.964 1.00 15.60 408 TYR C O 1
ATOM 23757 N N . VAL C 1 409 ? 30.734 101.813 133.700 1.00 14.96 409 VAL C N 1
ATOM 23758 C CA . VAL C 1 409 ? 31.530 102.244 132.555 1.00 13.85 409 VAL C CA 1
ATOM 23759 C C . VAL C 1 409 ? 32.866 102.747 133.070 1.00 15.47 409 VAL C C 1
ATOM 23760 O O . VAL C 1 409 ? 32.908 103.728 133.823 1.00 16.18 409 VAL C O 1
ATOM 23773 N N . GLU C 1 410 ? 33.960 102.117 132.638 1.00 14.17 410 GLU C N 1
ATOM 23774 C CA . GLU C 1 410 ? 35.255 102.468 133.208 1.00 15.46 410 GLU C CA 1
ATOM 23775 C C . GLU C 1 410 ? 36.362 102.291 132.185 1.00 15.29 410 GLU C C 1
ATOM 23776 O O . GLU C 1 410 ? 36.158 101.762 131.092 1.00 14.60 410 GLU C O 1
ATOM 23788 N N . GLY C 1 411 ? 37.552 102.753 132.567 1.00 17.56 411 GLY C N 1
ATOM 23789 C CA . GLY C 1 411 ? 38.764 102.461 131.822 1.00 18.31 411 GLY C CA 1
ATOM 23790 C C . GLY C 1 411 ? 38.780 102.934 130.383 1.00 16.80 411 GLY C C 1
ATOM 23791 O O . GLY C 1 411 ? 39.201 102.182 129.497 1.00 17.63 411 GLY C O 1
ATOM 23795 N N . GLY C 1 412 ? 38.338 104.164 130.131 1.00 16.00 412 GLY C N 1
ATOM 23796 C CA . GLY C 1 412 ? 38.336 104.718 128.793 1.00 16.73 412 GLY C CA 1
ATOM 23797 C C . GLY C 1 412 ? 37.129 104.333 127.961 1.00 17.74 412 GLY C C 1
ATOM 23798 O O . GLY C 1 412 ? 37.049 104.714 126.782 1.00 17.95 412 GLY C O 1
ATOM 23802 N N . SER C 1 413 ? 36.192 103.586 128.529 1.00 14.31 413 SER C N 1
ATOM 23803 C CA . SER C 1 413 ? 35.053 103.102 127.762 1.00 13.29 413 SER C CA 1
ATOM 23804 C C . SER C 1 413 ? 34.036 104.209 127.519 1.00 14.07 413 SER C C 1
ATOM 23805 O O . SER C 1 413 ? 34.068 105.268 128.149 1.00 14.84 413 SER C O 1
ATOM 23813 N N . VAL C 1 414 ? 33.093 103.927 126.610 1.00 12.88 414 VAL C N 1
ATOM 23814 C CA . VAL C 1 414 ? 31.971 104.810 126.329 1.00 13.11 414 VAL C CA 1
ATOM 23815 C C . VAL C 1 414 ? 30.691 103.985 126.255 1.00 14.40 414 VAL C C 1
ATOM 23816 O O . VAL C 1 414 ? 30.667 102.886 125.692 1.00 14.23 414 VAL C O 1
ATOM 23829 N N . PHE C 1 415 ? 29.620 104.527 126.839 1.00 12.58 415 PHE C N 1
ATOM 23830 C CA . PHE C 1 415 ? 28.317 103.878 126.893 1.00 11.86 415 PHE C CA 1
ATOM 23831 C C . PHE C 1 415 ? 27.271 104.884 126.439 1.00 11.79 415 PHE C C 1
ATOM 23832 O O . PHE C 1 415 ? 27.231 106.007 126.953 1.00 13.56 415 PHE C O 1
ATOM 23849 N N . GLU C 1 416 ? 26.451 104.486 125.477 1.00 11.95 416 GLU C N 1
ATOM 23850 C CA . GLU C 1 416 ? 25.466 105.357 124.852 1.00 11.95 416 GLU C CA 1
ATOM 23851 C C . GLU C 1 416 ? 24.097 104.698 124.920 1.00 13.81 416 GLU C C 1
ATOM 23852 O O . GLU C 1 416 ? 23.950 103.519 124.575 1.00 13.26 416 GLU C O 1
ATOM 23864 N N . VAL C 1 417 ? 23.097 105.460 125.357 1.00 12.79 417 VAL C N 1
ATOM 23865 C CA . VAL C 1 417 ? 21.718 104.976 125.434 1.00 13.13 417 VAL C CA 1
ATOM 23866 C C . VAL C 1 417 ? 20.835 105.965 124.695 1.00 13.58 417 VAL C C 1
ATOM 23867 O O . VAL C 1 417 ? 20.719 107.123 125.116 1.00 14.08 417 VAL C O 1
ATOM 23880 N N . SER C 1 418 ? 20.175 105.500 123.630 1.00 12.77 418 SER C N 1
ATOM 23881 C CA . SER C 1 418 ? 19.294 106.349 122.824 1.00 13.39 418 SER C CA 1
ATOM 23882 C C . SER C 1 418 ? 18.046 106.785 123.613 1.00 14.39 418 SER C C 1
ATOM 23883 O O . SER C 1 418 ? 17.648 106.142 124.591 1.00 13.37 418 SER C O 1
ATOM 23891 N N . PRO C 1 419 ? 17.383 107.868 123.179 1.00 14.44 419 PRO C N 1
ATOM 23892 C CA . PRO C 1 419 ? 16.171 108.322 123.896 1.00 14.37 419 PRO C CA 1
ATOM 23893 C C . PRO C 1 419 ? 14.985 107.402 123.732 1.00 15.05 419 PRO C C 1
ATOM 23894 O O . PRO C 1 419 ? 14.027 107.495 124.521 1.00 16.37 419 PRO C O 1
ATOM 23905 N N . GLU C 1 420 ? 15.004 106.538 122.730 1.00 13.82 420 GLU C N 1
ATOM 23906 C CA . GLU C 1 420 ? 13.895 105.639 122.478 1.00 14.66 420 GLU C CA 1
ATOM 23907 C C . GLU C 1 420 ? 14.123 104.232 123.029 1.00 15.03 420 GLU C C 1
ATOM 23908 O O . GLU C 1 420 ? 13.229 103.391 122.911 1.00 15.78 420 GLU C O 1
ATOM 23920 N N . THR C 1 421 ? 15.266 103.967 123.660 1.00 11.87 421 THR C N 1
ATOM 23921 C CA . THR C 1 421 ? 15.435 102.729 124.409 1.00 11.70 421 THR C CA 1
ATOM 23922 C C . THR C 1 421 ? 14.478 102.736 125.588 1.00 14.52 421 THR C C 1
ATOM 23923 O O . THR C 1 421 ? 14.323 103.759 126.261 1.00 15.89 421 THR C O 1
ATOM 23934 N N . THR C 1 422 ? 13.819 101.605 125.825 1.00 13.20 422 THR C N 1
ATOM 23935 C CA . THR C 1 422 ? 12.877 101.487 126.926 1.00 12.82 422 THR C CA 1
ATOM 23936 C C . THR C 1 422 ? 13.273 100.334 127.837 1.00 15.11 422 THR C C 1
ATOM 23937 O O . THR C 1 422 ? 14.000 99.406 127.449 1.00 14.51 422 THR C O 1
ATOM 23948 N N . PHE C 1 423 ? 12.805 100.449 129.078 1.00 15.21 423 PHE C N 1
ATOM 23949 C CA . PHE C 1 423 ? 13.113 99.531 130.166 1.00 15.78 423 PHE C CA 1
ATOM 23950 C C . PHE C 1 423 ? 11.829 99.163 130.893 1.00 15.53 423 PHE C C 1
ATOM 23951 O O . PHE C 1 423 ? 10.898 99.967 130.974 1.00 16.50 423 PHE C O 1
ATOM 23968 N N . ALA C 1 424 ? 11.776 97.940 131.445 1.00 16.86 424 ALA C N 1
ATOM 23969 C CA . ALA C 1 424 ? 10.519 97.505 132.065 1.00 19.03 424 ALA C CA 1
ATOM 23970 C C . ALA C 1 424 ? 10.179 98.329 133.298 1.00 19.37 424 ALA C C 1
ATOM 23971 O O . ALA C 1 424 ? 8.991 98.559 133.592 1.00 18.70 424 ALA C O 1
ATOM 23978 N N . VAL C 1 425 ? 11.192 98.759 134.042 1.00 16.80 425 VAL C N 1
ATOM 23979 C CA . VAL C 1 425 ? 10.989 99.654 135.176 1.00 18.17 425 VAL C CA 1
ATOM 23980 C C . VAL C 1 425 ? 11.950 100.824 135.033 1.00 18.60 425 VAL C C 1
ATOM 23981 O O . VAL C 1 425 ? 12.994 100.709 134.369 1.00 19.89 425 VAL C O 1
ATOM 23994 N N . PRO C 1 426 ? 11.644 101.953 135.667 1.00 20.05 426 PRO C N 1
ATOM 23995 C CA . PRO C 1 426 ? 12.435 103.170 135.437 1.00 22.78 426 PRO C CA 1
ATOM 23996 C C . PRO C 1 426 ? 13.880 103.082 135.917 1.00 19.05 426 PRO C C 1
ATOM 23997 O O . PRO C 1 426 ? 14.190 102.495 136.963 1.00 19.53 426 PRO C O 1
ATOM 24008 N N . LEU C 1 427 ? 14.759 103.714 135.146 1.00 18.33 427 LEU C N 1
ATOM 24009 C CA . LEU C 1 427 ? 16.115 104.011 135.592 1.00 18.78 427 LEU C CA 1
ATOM 24010 C C . LEU C 1 427 ? 16.070 105.024 136.728 1.00 19.39 427 LEU C C 1
ATOM 24011 O O . LEU C 1 427 ? 15.113 105.782 136.881 1.00 22.03 427 LEU C O 1
ATOM 24027 N N . GLU C 1 428 ? 17.114 105.033 137.544 1.00 17.63 428 GLU C N 1
ATOM 24028 C CA . GLU C 1 428 ? 17.051 105.796 138.783 1.00 20.28 428 GLU C CA 1
ATOM 24029 C C . GLU C 1 428 ? 17.992 106.984 138.840 1.00 21.41 428 GLU C C 1
ATOM 24030 O O . GLU C 1 428 ? 17.634 107.998 139.445 1.00 22.55 428 GLU C O 1
ATOM 24042 N N . GLU C 1 429 ? 19.192 106.888 138.268 1.00 18.48 429 GLU C N 1
ATOM 24043 C CA . GLU C 1 429 ? 20.155 107.979 138.367 1.00 19.77 429 GLU C CA 1
ATOM 24044 C C . GLU C 1 429 ? 21.334 107.684 137.451 1.00 17.90 429 GLU C C 1
ATOM 24045 O O . GLU C 1 429 ? 21.474 106.584 136.915 1.00 18.16 429 GLU C O 1
ATOM 24057 N N . ILE C 1 430 ? 22.188 108.688 137.292 1.00 18.33 430 ILE C N 1
ATOM 24058 C CA . ILE C 1 430 ? 23.405 108.578 136.494 1.00 17.15 430 ILE C CA 1
ATOM 24059 C C . ILE C 1 430 ? 24.438 109.503 137.128 1.00 20.90 430 ILE C C 1
ATOM 24060 O O . ILE C 1 430 ? 24.104 110.612 137.562 1.00 21.67 430 ILE C O 1
ATOM 24076 N N . GLY C 1 431 ? 25.677 109.037 137.241 1.00 20.33 431 GLY C N 1
ATOM 24077 C CA . GLY C 1 431 ? 26.700 109.878 137.850 1.00 21.45 431 GLY C CA 1
ATOM 24078 C C . GLY C 1 431 ? 28.046 109.190 137.938 1.00 19.78 431 GLY C C 1
ATOM 24079 O O . GLY C 1 431 ? 28.181 107.988 137.701 1.00 18.28 431 GLY C O 1
ATOM 24083 N N . ILE C 1 432 ? 29.053 109.997 138.283 1.00 21.47 432 ILE C N 1
ATOM 24084 C CA . ILE C 1 432 ? 30.399 109.495 138.503 1.00 21.81 432 ILE C CA 1
ATOM 24085 C C . ILE C 1 432 ? 30.436 108.670 139.785 1.00 23.12 432 ILE C C 1
ATOM 24086 O O . ILE C 1 432 ? 29.839 109.045 140.800 1.00 22.46 432 ILE C O 1
ATOM 24102 N N . SER C 1 433 ? 31.158 107.552 139.760 1.00 22.31 433 SER C N 1
ATOM 24103 C CA . SER C 1 433 ? 31.228 106.674 140.920 1.00 24.75 433 SER C CA 1
ATOM 24104 C C . SER C 1 433 ? 32.620 106.083 141.052 1.00 25.18 433 SER C C 1
ATOM 24105 O O . SER C 1 433 ? 33.234 105.696 140.055 1.00 24.28 433 SER C O 1
ATOM 24113 N N . SER C 1 434 ? 33.114 106.018 142.287 1.00 26.81 434 SER C N 1
ATOM 24114 C CA . SER C 1 434 ? 34.320 105.268 142.599 1.00 28.60 434 SER C CA 1
ATOM 24115 C C . SER C 1 434 ? 34.013 103.881 143.161 1.00 30.30 434 SER C C 1
ATOM 24116 O O . SER C 1 434 ? 34.934 103.185 143.593 1.00 32.37 434 SER C O 1
ATOM 24124 N N . LEU C 1 435 ? 32.742 103.473 143.172 1.00 25.75 435 LEU C N 1
ATOM 24125 C CA . LEU C 1 435 ? 32.328 102.182 143.706 1.00 25.59 435 LEU C CA 1
ATOM 24126 C C . LEU C 1 435 ? 32.328 101.113 142.615 1.00 22.79 435 LEU C C 1
ATOM 24127 O O . LEU C 1 435 ? 32.355 101.411 141.421 1.00 21.56 435 LEU C O 1
ATOM 24143 N N . THR C 1 436 ? 32.286 99.847 143.042 1.00 21.02 436 THR C N 1
ATOM 24144 C CA . THR C 1 436 ? 32.081 98.739 142.109 1.00 22.83 436 THR C CA 1
ATOM 24145 C C . THR C 1 436 ? 30.939 97.840 142.563 1.00 22.03 436 THR C C 1
ATOM 24146 O O . THR C 1 436 ? 30.869 96.671 142.160 1.00 22.15 436 THR C O 1
ATOM 24157 N N . ALA C 1 437 ? 30.053 98.369 143.399 1.00 23.28 437 ALA C N 1
ATOM 24158 C CA . ALA C 1 437 ? 28.885 97.648 143.869 1.00 23.22 437 ALA C CA 1
ATOM 24159 C C . ALA C 1 437 ? 27.765 98.663 144.013 1.00 22.47 437 ALA C C 1
ATOM 24160 O O . ALA C 1 437 ? 27.950 99.706 144.649 1.00 22.02 437 ALA C O 1
ATOM 24167 N N . PHE C 1 438 ? 26.611 98.361 143.428 1.00 19.73 438 PHE C N 1
ATOM 24168 C CA . PHE C 1 438 ? 25.569 99.357 143.235 1.00 18.80 438 PHE C CA 1
ATOM 24169 C C . PHE C 1 438 ? 24.258 98.870 143.843 1.00 19.43 438 PHE C C 1
ATOM 24170 O O . PHE C 1 438 ? 24.044 97.672 144.036 1.00 20.52 438 PHE C O 1
ATOM 24187 N N . THR C 1 439 ? 23.387 99.832 144.154 1.00 19.67 439 THR C N 1
ATOM 24188 C CA . THR C 1 439 ? 22.118 99.559 144.817 1.00 19.98 439 THR C CA 1
ATOM 24189 C C . THR C 1 439 ? 20.936 100.238 144.132 1.00 20.11 439 THR C C 1
ATOM 24190 O O . THR C 1 439 ? 19.824 100.213 144.672 1.00 22.02 439 THR C O 1
ATOM 24201 N N . LYS C 1 440 ? 21.140 100.835 142.959 1.00 18.78 440 LYS C N 1
ATOM 24202 C CA . LYS C 1 440 ? 20.047 101.398 142.179 1.00 19.63 440 LYS C CA 1
ATOM 24203 C C . LYS C 1 440 ? 20.284 101.082 140.717 1.00 18.28 440 LYS C C 1
ATOM 24204 O O . LYS C 1 440 ? 21.416 100.865 140.283 1.00 19.05 440 LYS C O 1
ATOM 24223 N N . LEU C 1 441 ? 19.193 101.070 139.951 1.00 16.81 441 LEU C N 1
ATOM 24224 C CA . LEU C 1 441 ? 19.253 100.796 138.512 1.00 16.07 441 LEU C CA 1
ATOM 24225 C C . LEU C 1 441 ? 19.713 102.069 137.814 1.00 20.09 441 LEU C C 1
ATOM 24226 O O . LEU C 1 441 ? 18.935 102.806 137.198 1.00 17.59 441 LEU C O 1
ATOM 24242 N N . GLY C 1 442 ? 21.021 102.327 137.912 1.00 20.27 442 GLY C N 1
ATOM 24243 C CA . GLY C 1 442 ? 21.600 103.562 137.429 1.00 19.68 442 GLY C CA 1
ATOM 24244 C C . GLY C 1 442 ? 22.771 103.334 136.489 1.00 18.29 442 GLY C C 1
ATOM 24245 O O . GLY C 1 442 ? 23.211 102.204 136.255 1.00 16.17 442 GLY C O 1
ATOM 24249 N N . VAL C 1 443 ? 23.264 104.448 135.961 1.00 16.54 443 VAL C N 1
ATOM 24250 C CA . VAL C 1 443 ? 24.421 104.459 135.078 1.00 14.69 443 VAL C CA 1
ATOM 24251 C C . VAL C 1 443 ? 25.569 105.069 135.857 1.00 15.65 443 VAL C C 1
ATOM 24252 O O . VAL C 1 443 ? 25.528 106.257 136.207 1.00 17.79 443 VAL C O 1
ATOM 24265 N N . TYR C 1 444 ? 26.597 104.271 136.122 1.00 16.72 444 TYR C N 1
ATOM 24266 C CA . TYR C 1 444 ? 27.728 104.682 136.944 1.00 16.89 444 TYR C CA 1
ATOM 24267 C C . TYR C 1 444 ? 29.000 104.633 136.108 1.00 18.24 444 TYR C C 1
ATOM 24268 O O . TYR C 1 444 ? 29.272 103.624 135.446 1.00 18.53 444 TYR C O 1
ATOM 24286 N N . TYR C 1 445 ? 29.785 105.711 136.141 1.00 17.59 445 TYR C N 1
ATOM 24287 C CA . TYR C 1 445 ? 30.976 105.772 135.311 1.00 17.73 445 TYR C CA 1
ATOM 24288 C C . TYR C 1 445 ? 32.111 106.448 136.074 1.00 19.73 445 TYR C C 1
ATOM 24289 O O . TYR C 1 445 ? 31.895 107.200 137.025 1.00 20.68 445 TYR C O 1
ATOM 24307 N N . THR C 1 446 ? 33.338 106.122 135.673 1.00 18.27 446 THR C N 1
ATOM 24308 C CA . THR C 1 446 ? 34.518 106.681 136.318 1.00 21.22 446 THR C CA 1
ATOM 24309 C C . THR C 1 446 ? 34.944 107.975 135.636 1.00 21.50 446 THR C C 1
ATOM 24310 O O . THR C 1 446 ? 34.430 108.352 134.585 1.00 20.64 446 THR C O 1
ATOM 24321 N N . THR C 1 447 ? 35.932 108.653 136.244 1.00 21.15 447 THR C N 1
ATOM 24322 C CA . THR C 1 447 ? 36.406 109.889 135.646 1.00 22.37 447 THR C CA 1
ATOM 24323 C C . THR C 1 447 ? 37.184 109.636 134.361 1.00 24.77 447 THR C C 1
ATOM 24324 O O . THR C 1 447 ? 37.457 110.586 133.624 1.00 29.46 447 THR C O 1
ATOM 24335 N N . ASN C 1 448 ? 37.537 108.385 134.072 1.00 22.21 448 ASN C N 1
ATOM 24336 C CA . ASN C 1 448 ? 38.190 108.041 132.822 1.00 22.33 448 ASN C CA 1
ATOM 24337 C C . ASN C 1 448 ? 37.219 107.243 131.968 1.00 24.34 448 ASN C C 1
ATOM 24338 O O . ASN C 1 448 ? 37.527 106.122 131.560 1.00 32.80 448 ASN C O 1
ATOM 24349 N N . ALA C 1 449 ? 36.021 107.771 131.774 1.00 17.70 449 ALA C N 1
ATOM 24350 C CA . ALA C 1 449 ? 34.997 107.111 130.977 1.00 14.86 449 ALA C CA 1
ATOM 24351 C C . ALA C 1 449 ? 34.114 108.191 130.378 1.00 14.32 449 ALA C C 1
ATOM 24352 O O . ALA C 1 449 ? 34.136 109.339 130.819 1.00 15.58 449 ALA C O 1
ATOM 24359 N N . SER C 1 450 ? 33.338 107.816 129.372 1.00 13.95 450 SER C N 1
ATOM 24360 C CA . SER C 1 450 ? 32.419 108.733 128.706 1.00 15.17 450 SER C CA 1
ATOM 24361 C C . SER C 1 450 ? 31.029 108.118 128.627 1.00 15.44 450 SER C C 1
ATOM 24362 O O . SER C 1 450 ? 30.869 106.905 128.448 1.00 14.68 450 SER C O 1
ATOM 24370 N N . VAL C 1 451 ? 30.014 108.972 128.747 1.00 13.59 451 VAL C N 1
ATOM 24371 C CA . VAL C 1 451 ? 28.633 108.530 128.591 1.00 14.27 451 VAL C CA 1
ATOM 24372 C C . VAL C 1 451 ? 27.874 109.540 127.747 1.00 15.88 451 VAL C C 1
ATOM 24373 O O . VAL C 1 451 ? 28.171 110.737 127.748 1.00 16.45 451 VAL C O 1
ATOM 24386 N N . ASP C 1 452 ? 26.876 109.034 127.021 1.00 18.30 452 ASP C N 1
ATOM 24387 C CA . ASP C 1 452 ? 25.877 109.840 126.313 1.00 16.43 452 ASP C CA 1
ATOM 24388 C C . ASP C 1 452 ? 24.599 109.025 126.463 1.00 18.12 452 ASP C C 1
ATOM 24389 O O . ASP C 1 452 ? 24.328 108.133 125.655 1.00 17.41 452 ASP C O 1
ATOM 24398 N N . ALA C 1 453 ? 23.856 109.289 127.535 1.00 16.86 453 ALA C N 1
ATOM 24399 C CA . ALA C 1 453 ? 22.726 108.455 127.906 1.00 18.29 453 ALA C CA 1
ATOM 24400 C C . ALA C 1 453 ? 21.525 109.287 128.306 1.00 16.97 453 ALA C C 1
ATOM 24401 O O . ALA C 1 453 ? 21.633 110.210 129.118 1.00 16.25 453 ALA C O 1
ATOM 24408 N N . TYR C 1 454 ? 20.369 108.927 127.762 1.00 18.34 454 TYR C N 1
ATOM 24409 C CA . TYR C 1 454 ? 19.110 109.441 128.268 1.00 18.09 454 TYR C CA 1
ATOM 24410 C C . TYR C 1 454 ? 18.741 108.718 129.544 1.00 20.49 454 TYR C C 1
ATOM 24411 O O . TYR C 1 454 ? 18.775 107.480 129.604 1.00 22.98 454 TYR C O 1
ATOM 24429 N N . VAL C 1 455 ? 18.384 109.496 130.559 1.00 17.98 455 VAL C N 1
ATOM 24430 C CA . VAL C 1 455 ? 17.848 108.989 131.810 1.00 19.23 455 VAL C CA 1
ATOM 24431 C C . VAL C 1 455 ? 16.663 109.857 132.199 1.00 21.67 455 VAL C C 1
ATOM 24432 O O . VAL C 1 455 ? 16.820 111.056 132.458 1.00 20.57 455 VAL C O 1
ATOM 24445 N N . LYS C 1 456 ? 15.478 109.247 132.269 1.00 22.24 456 LYS C N 1
ATOM 24446 C CA . LYS C 1 456 ? 14.240 109.950 132.623 1.00 24.00 456 LYS C CA 1
ATOM 24447 C C . LYS C 1 456 ? 14.013 111.172 131.730 1.00 19.77 456 LYS C C 1
ATOM 24448 O O . LYS C 1 456 ? 13.589 112.236 132.189 1.00 21.48 456 LYS C O 1
ATOM 24467 N N . GLY C 1 457 ? 14.291 111.002 130.442 1.00 19.92 457 GLY C N 1
ATOM 24468 C CA . GLY C 1 457 ? 14.015 112.014 129.442 1.00 21.48 457 GLY C CA 1
ATOM 24469 C C . GLY C 1 457 ? 15.061 113.103 129.344 1.00 21.95 457 GLY C C 1
ATOM 24470 O O . GLY C 1 457 ? 14.859 114.079 128.606 1.00 20.07 457 GLY C O 1
ATOM 24474 N N . VAL C 1 458 ? 16.165 112.971 130.070 1.00 18.48 458 VAL C N 1
ATOM 24475 C CA . VAL C 1 458 ? 17.249 113.953 130.061 1.00 16.81 458 VAL C CA 1
ATOM 24476 C C . VAL C 1 458 ? 18.488 113.276 129.507 1.00 16.43 458 VAL C C 1
ATOM 24477 O O . VAL C 1 458 ? 18.864 112.188 129.966 1.00 17.70 458 VAL C O 1
ATOM 24490 N N . ARG C 1 459 ? 19.108 113.911 128.522 1.00 14.17 459 ARG C N 1
ATOM 24491 C CA . ARG C 1 459 ? 20.318 113.408 127.894 1.00 14.52 459 ARG C CA 1
ATOM 24492 C C . ARG C 1 459 ? 21.504 113.897 128.706 1.00 17.01 459 ARG C C 1
ATOM 24493 O O . ARG C 1 459 ? 21.628 115.101 128.946 1.00 17.87 459 ARG C O 1
ATOM 24514 N N . TYR C 1 460 ? 22.353 112.968 129.140 1.00 15.80 460 TYR C N 1
ATOM 24515 C CA . TYR C 1 460 ? 23.556 113.287 129.902 1.00 15.57 460 TYR C CA 1
ATOM 24516 C C . TYR C 1 460 ? 24.774 112.930 129.070 1.00 17.78 460 TYR C C 1
ATOM 24517 O O . TYR C 1 460 ? 24.932 111.777 128.647 1.00 17.13 460 TYR C O 1
ATOM 24535 N N . GLN C 1 461 ? 25.644 113.908 128.855 1.00 16.20 461 GLN C N 1
ATOM 24536 C CA . GLN C 1 461 ? 26.878 113.691 128.121 1.00 14.38 461 GLN C CA 1
ATOM 24537 C C . GLN C 1 461 ? 28.031 114.107 129.021 1.00 15.11 461 GLN C C 1
ATOM 24538 O O . GLN C 1 461 ? 28.007 115.193 129.604 1.00 15.43 461 GLN C O 1
ATOM 24552 N N . ASP C 1 462 ? 29.041 113.247 129.138 1.00 16.38 462 ASP C N 1
ATOM 24553 C CA . ASP C 1 462 ? 30.174 113.569 129.991 1.00 14.70 462 ASP C CA 1
ATOM 24554 C C . ASP C 1 462 ? 31.356 112.733 129.529 1.00 16.67 462 ASP C C 1
ATOM 24555 O O . ASP C 1 462 ? 31.172 111.660 128.959 1.00 16.57 462 ASP C O 1
ATOM 24564 N N . GLY C 1 463 ? 32.558 113.231 129.778 1.00 17.76 463 GLY C N 1
ATOM 24565 C CA . GLY C 1 463 ? 33.781 112.503 129.490 1.00 19.49 463 GLY C CA 1
ATOM 24566 C C . GLY C 1 463 ? 34.555 113.098 128.314 1.00 19.80 463 GLY C C 1
ATOM 24567 O O . GLY C 1 463 ? 34.093 113.979 127.595 1.00 18.13 463 GLY C O 1
ATOM 24571 N N . ALA C 1 464 ? 35.748 112.537 128.092 1.00 21.02 464 ALA C N 1
ATOM 24572 C CA . ALA C 1 464 ? 36.657 113.079 127.085 1.00 21.95 464 ALA C CA 1
ATOM 24573 C C . ALA C 1 464 ? 36.091 112.978 125.672 1.00 21.41 464 ALA C C 1
ATOM 24574 O O . ALA C 1 464 ? 36.475 113.765 124.801 1.00 23.64 464 ALA C O 1
ATOM 24581 N N . LYS C 1 465 ? 35.217 112.017 125.404 1.00 18.13 465 LYS C N 1
ATOM 24582 C CA . LYS C 1 465 ? 34.642 111.934 124.061 1.00 20.08 465 LYS C CA 1
ATOM 24583 C C . LYS C 1 465 ? 33.593 113.004 123.798 1.00 20.81 465 LYS C C 1
ATOM 24584 O O . LYS C 1 465 ? 33.176 113.167 122.639 1.00 18.99 465 LYS C O 1
ATOM 24603 N N . PHE C 1 466 ? 33.167 113.733 124.842 1.00 19.53 466 PHE C N 1
ATOM 24604 C CA . PHE C 1 466 ? 32.105 114.740 124.753 1.00 19.58 466 PHE C CA 1
ATOM 24605 C C . PHE C 1 466 ? 32.606 116.033 125.408 1.00 21.69 466 PHE C C 1
ATOM 24606 O O . PHE C 1 466 ? 32.103 116.479 126.442 1.00 19.98 466 PHE C O 1
ATOM 24623 N N . SER C 1 467 ? 33.619 116.653 124.799 1.00 19.86 467 SER C N 1
ATOM 24624 C CA . SER C 1 467 ? 34.219 117.858 125.364 1.00 19.82 467 SER C CA 1
ATOM 24625 C C . SER C 1 467 ? 33.534 119.147 124.921 1.00 20.86 467 SER C C 1
ATOM 24626 O O . SER C 1 467 ? 33.541 120.145 125.666 1.00 20.45 467 SER C O 1
ATOM 24634 N N . GLY C 1 468 ? 32.912 119.160 123.753 1.00 18.22 468 GLY C N 1
ATOM 24635 C CA . GLY C 1 468 ? 32.347 120.404 123.276 1.00 17.26 468 GLY C CA 1
ATOM 24636 C C . GLY C 1 468 ? 31.440 120.163 122.095 1.00 16.72 468 GLY C C 1
ATOM 24637 O O . GLY C 1 468 ? 31.403 119.075 121.514 1.00 16.58 468 GLY C O 1
ATOM 24641 N N . LEU C 1 469 ? 30.698 121.213 121.761 1.00 16.32 469 LEU C N 1
ATOM 24642 C CA . LEU C 1 469 ? 29.726 121.204 120.674 1.00 16.06 469 LEU C CA 1
ATOM 24643 C C . LEU C 1 469 ? 29.832 122.557 119.988 1.00 17.47 469 LEU C C 1
ATOM 24644 O O . LEU C 1 469 ? 29.594 123.597 120.614 1.00 16.52 469 LEU C O 1
ATOM 24660 N N . VAL C 1 470 ? 30.243 122.549 118.715 1.00 14.80 470 VAL C N 1
ATOM 24661 C CA . VAL C 1 470 ? 30.486 123.764 117.958 1.00 15.10 470 VAL C CA 1
ATOM 24662 C C . VAL C 1 470 ? 29.606 123.686 116.727 1.00 20.82 470 VAL C C 1
ATOM 24663 O O . VAL C 1 470 ? 29.833 122.838 115.857 1.00 21.50 470 VAL C O 1
ATOM 24693 N N . ASP C 1 472 ? 27.512 125.845 113.620 1.00 18.67 472 ASP C N 1
ATOM 24694 C CA . ASP C 1 472 ? 27.137 127.035 112.871 1.00 20.16 472 ASP C CA 1
ATOM 24695 C C . ASP C 1 472 ? 25.630 126.981 112.620 1.00 22.73 472 ASP C C 1
ATOM 24696 O O . ASP C 1 472 ? 25.142 126.845 111.498 1.00 21.33 472 ASP C O 1
ATOM 24705 N N . SER C 1 473 ? 24.893 127.037 113.725 1.00 20.01 473 SER C N 1
ATOM 24706 C CA . SER C 1 473 ? 23.464 126.788 113.732 1.00 19.41 473 SER C CA 1
ATOM 24707 C C . SER C 1 473 ? 22.853 127.613 114.848 1.00 17.56 473 SER C C 1
ATOM 24708 O O . SER C 1 473 ? 23.485 127.834 115.883 1.00 18.05 473 SER C O 1
ATOM 24716 N N . TYR C 1 474 ? 21.606 128.030 114.656 1.00 15.65 474 TYR C N 1
ATOM 24717 C CA . TYR C 1 474 ? 20.935 128.720 115.743 1.00 15.36 474 TYR C CA 1
ATOM 24718 C C . TYR C 1 474 ? 20.302 127.718 116.704 1.00 17.27 474 TYR C C 1
ATOM 24719 O O . TYR C 1 474 ? 20.129 126.531 116.401 1.00 16.95 474 TYR C O 1
ATOM 24737 N N . LEU C 1 475 ? 20.005 128.202 117.905 1.00 15.61 475 LEU C N 1
ATOM 24738 C CA . LEU C 1 475 ? 19.625 127.325 118.995 1.00 14.81 475 LEU C CA 1
ATOM 24739 C C . LEU C 1 475 ? 18.482 127.975 119.748 1.00 16.90 475 LEU C C 1
ATOM 24740 O O . LEU C 1 475 ? 18.568 129.152 120.126 1.00 17.84 475 LEU C O 1
ATOM 24756 N N . SER C 1 476 ? 17.417 127.205 119.958 1.00 12.31 476 SER C N 1
ATOM 24757 C CA . SER C 1 476 ? 16.294 127.630 120.777 1.00 14.24 476 SER C CA 1
ATOM 24758 C C . SER C 1 476 ? 16.044 126.556 121.828 1.00 15.18 476 SER C C 1
ATOM 24759 O O . SER C 1 476 ? 15.902 125.381 121.485 1.00 16.08 476 SER C O 1
ATOM 24767 N N . THR C 1 477 ? 15.982 126.957 123.103 1.00 12.60 477 THR C N 1
ATOM 24768 C CA . THR C 1 477 ? 15.786 126.033 124.215 1.00 13.86 477 THR C CA 1
ATOM 24769 C C . THR C 1 477 ? 14.674 126.549 125.129 1.00 14.92 477 THR C C 1
ATOM 24770 O O . THR C 1 477 ? 14.213 127.692 125.017 1.00 15.24 477 THR C O 1
ATOM 24781 N N . SER C 1 478 ? 14.260 125.692 126.049 1.00 12.08 478 SER C N 1
ATOM 24782 C CA . SER C 1 478 ? 13.315 126.068 127.094 1.00 12.42 478 SER C CA 1
ATOM 24783 C C . SER C 1 478 ? 14.038 126.269 128.423 1.00 13.79 478 SER C C 1
ATOM 24784 O O . SER C 1 478 ? 15.149 125.796 128.629 1.00 14.42 478 SER C O 1
ATOM 24792 N N . ALA C 1 479 ? 13.382 126.978 129.334 1.00 13.62 479 ALA C N 1
ATOM 24793 C CA . ALA C 1 479 ? 13.877 127.076 130.702 1.00 12.75 479 ALA C CA 1
ATOM 24794 C C . ALA C 1 479 ? 13.610 125.783 131.462 1.00 13.06 479 ALA C C 1
ATOM 24795 O O . ALA C 1 479 ? 12.673 125.041 131.149 1.00 14.83 479 ALA C O 1
ATOM 24802 N N . LYS C 1 480 ? 14.428 125.525 132.486 1.00 12.88 480 LYS C N 1
ATOM 24803 C CA . LYS C 1 480 ? 14.101 124.479 133.452 1.00 12.65 480 LYS C CA 1
ATOM 24804 C C . LYS C 1 480 ? 13.121 125.034 134.469 1.00 14.17 480 LYS C C 1
ATOM 24805 O O . LYS C 1 480 ? 13.402 126.045 135.118 1.00 14.73 480 LYS C O 1
ATOM 24824 N N . SER C 1 481 ? 11.975 124.375 134.614 1.00 15.01 481 SER C N 1
ATOM 24825 C CA . SER C 1 481 ? 10.946 124.858 135.531 1.00 14.84 481 SER C CA 1
ATOM 24826 C C . SER C 1 481 ? 11.244 124.357 136.938 1.00 17.77 481 SER C C 1
ATOM 24827 O O . SER C 1 481 ? 11.274 123.147 137.188 1.00 19.39 481 SER C O 1
ATOM 24835 N N . LEU C 1 482 ? 11.459 125.289 137.860 1.00 15.21 482 LEU C N 1
ATOM 24836 C CA . LEU C 1 482 ? 11.831 124.950 139.224 1.00 17.31 482 LEU C CA 1
ATOM 24837 C C . LEU C 1 482 ? 10.618 124.615 140.069 1.00 17.24 482 LEU C C 1
ATOM 24838 O O . LEU C 1 482 ? 9.543 125.195 139.904 1.00 16.99 482 LEU C O 1
ATOM 24854 N N . GLY C 1 483 ? 10.796 123.665 140.981 1.00 18.55 483 GLY C N 1
ATOM 24855 C CA . GLY C 1 483 ? 9.807 123.426 142.013 1.00 18.84 483 GLY C CA 1
ATOM 24856 C C . GLY C 1 483 ? 10.081 124.300 143.217 1.00 18.80 483 GLY C C 1
ATOM 24857 O O . GLY C 1 483 ? 10.482 125.458 143.068 1.00 17.94 483 GLY C O 1
ATOM 24861 N N . ASN C 1 484 ? 9.891 123.761 144.420 1.00 17.83 484 ASN C N 1
ATOM 24862 C CA . ASN C 1 484 ? 10.208 124.499 145.644 1.00 17.32 484 ASN C CA 1
ATOM 24863 C C . ASN C 1 484 ? 11.686 124.299 145.955 1.00 19.40 484 ASN C C 1
ATOM 24864 O O . ASN C 1 484 ? 12.070 123.495 146.807 1.00 21.04 484 ASN C O 1
ATOM 24875 N N . GLU C 1 485 ? 12.533 125.029 145.224 1.00 18.83 485 GLU C N 1
ATOM 24876 C CA . GLU C 1 485 ? 13.974 124.830 145.316 1.00 20.32 485 GLU C CA 1
ATOM 24877 C C . GLU C 1 485 ? 14.701 126.163 145.290 1.00 17.80 485 GLU C C 1
ATOM 24878 O O . GLU C 1 485 ? 14.208 127.154 144.755 1.00 17.19 485 GLU C O 1
ATOM 24890 N N . SER C 1 486 ? 15.877 126.167 145.898 1.00 15.73 486 SER C N 1
ATOM 24891 C CA . SER C 1 486 ? 16.687 127.368 146.019 1.00 17.70 486 SER C CA 1
ATOM 24892 C C . SER C 1 486 ? 17.569 127.560 144.793 1.00 16.90 486 SER C C 1
ATOM 24893 O O . SER C 1 486 ? 18.327 126.655 144.437 1.00 17.32 486 SER C O 1
ATOM 24901 N N . ILE C 1 487 ? 17.520 128.757 144.192 1.00 15.05 487 ILE C N 1
ATOM 24902 C CA . ILE C 1 487 ? 18.438 129.072 143.097 1.00 13.16 487 ILE C CA 1
ATOM 24903 C C . ILE C 1 487 ? 19.837 129.384 143.600 1.00 15.11 487 ILE C C 1
ATOM 24904 O O . ILE C 1 487 ? 20.767 129.513 142.787 1.00 14.61 487 ILE C O 1
ATOM 24920 N N . THR C 1 488 ? 20.025 129.465 144.917 1.00 14.59 488 THR C N 1
ATOM 24921 C CA . THR C 1 488 ? 21.356 129.579 145.494 1.00 16.31 488 THR C CA 1
ATOM 24922 C C . THR C 1 488 ? 22.094 128.246 145.496 1.00 17.07 488 THR C C 1
ATOM 24923 O O . THR C 1 488 ? 23.331 128.225 145.513 1.00 16.11 488 THR C O 1
ATOM 24934 N N . ASN C 1 489 ? 21.376 127.143 145.409 1.00 14.20 489 ASN C N 1
ATOM 24935 C CA . ASN C 1 489 ? 21.937 125.816 145.628 1.00 17.68 489 ASN C CA 1
ATOM 24936 C C . ASN C 1 489 ? 21.865 124.965 144.369 1.00 17.81 489 ASN C C 1
ATOM 24937 O O . ASN C 1 489 ? 21.648 123.751 144.435 1.00 19.13 489 ASN C O 1
ATOM 24948 N N . LEU C 1 490 ? 22.085 125.596 143.212 1.00 13.23 490 LEU C N 1
ATOM 24949 C CA . LEU C 1 490 ? 22.095 124.937 141.908 1.00 12.58 490 LEU C CA 1
ATOM 24950 C C . LEU C 1 490 ? 23.493 124.911 141.297 1.00 13.76 490 LEU C C 1
ATOM 24951 O O . LEU C 1 490 ? 23.645 124.674 140.094 1.00 15.34 490 LEU C O 1
ATOM 24967 N N . ARG C 1 491 ? 24.525 125.119 142.116 1.00 15.00 491 ARG C N 1
ATOM 24968 C CA . ARG C 1 491 ? 25.882 125.193 141.595 1.00 13.42 491 ARG C CA 1
ATOM 24969 C C . ARG C 1 491 ? 26.486 123.809 141.378 1.00 15.14 491 ARG C C 1
ATOM 24970 O O . ARG C 1 491 ? 27.385 123.659 140.542 1.00 14.69 491 ARG C O 1
ATOM 24991 N N . GLY C 1 492 ? 25.995 122.807 142.094 1.00 16.66 492 GLY C N 1
ATOM 24992 C CA . GLY C 1 492 ? 26.419 121.442 141.883 1.00 19.15 492 GLY C CA 1
ATOM 24993 C C . GLY C 1 492 ? 25.646 120.733 140.785 1.00 19.18 492 GLY C C 1
ATOM 24994 O O . GLY C 1 492 ? 26.201 119.882 140.086 1.00 20.51 492 GLY C O 1
ATOM 24998 N N . SER C 1 493 ? 24.370 121.081 140.605 1.00 17.06 493 SER C N 1
ATOM 24999 C CA . SER C 1 493 ? 23.492 120.301 139.738 1.00 18.24 493 SER C CA 1
ATOM 25000 C C . SER C 1 493 ? 23.344 120.880 138.340 1.00 18.24 493 SER C C 1
ATOM 25001 O O . SER C 1 493 ? 22.971 120.141 137.419 1.00 19.09 493 SER C O 1
ATOM 25009 N N . LEU C 1 494 ? 23.614 122.169 138.156 1.00 14.65 494 LEU C N 1
ATOM 25010 C CA . LEU C 1 494 ? 23.458 122.817 136.866 1.00 13.78 494 LEU C CA 1
ATOM 25011 C C . LEU C 1 494 ? 24.669 123.684 136.580 1.00 13.27 494 LEU C C 1
ATOM 25012 O O . LEU C 1 494 ? 25.279 124.247 137.492 1.00 14.24 494 LEU C O 1
ATOM 25028 N N . GLY C 1 495 ? 25.000 123.789 135.304 1.00 12.97 495 GLY C N 1
ATOM 25029 C CA . GLY C 1 495 ? 26.051 124.698 134.863 1.00 13.87 495 GLY C CA 1
ATOM 25030 C C . GLY C 1 495 ? 25.472 126.000 134.346 1.00 13.22 495 GLY C C 1
ATOM 25031 O O . GLY C 1 495 ? 24.831 126.748 135.083 1.00 13.55 495 GLY C O 1
ATOM 25035 N N . ASN C 1 496 ? 25.724 126.302 133.086 1.00 13.43 496 ASN C N 1
ATOM 25036 C CA . ASN C 1 496 ? 25.045 127.390 132.400 1.00 11.78 496 ASN C CA 1
ATOM 25037 C C . ASN C 1 496 ? 23.661 126.904 131.991 1.00 13.71 496 ASN C C 1
ATOM 25038 O O . ASN C 1 496 ? 23.548 125.926 131.257 1.00 15.44 496 ASN C O 1
ATOM 25049 N N . ALA C 1 497 ? 22.617 127.561 132.480 1.00 12.67 497 ALA C N 1
ATOM 25050 C CA . ALA C 1 497 ? 21.266 127.052 132.315 1.00 13.46 497 ALA C CA 1
ATOM 25051 C C . ALA C 1 497 ? 20.298 128.192 132.557 1.00 13.65 497 ALA C C 1
ATOM 25052 O O . ALA C 1 497 ? 20.545 129.044 133.410 1.00 13.75 497 ALA C O 1
ATOM 25059 N N . VAL C 1 498 ? 19.174 128.166 131.842 1.00 12.83 498 VAL C N 1
ATOM 25060 C CA . VAL C 1 498 ? 18.073 129.103 132.080 1.00 12.43 498 VAL C CA 1
ATOM 25061 C C . VAL C 1 498 ? 17.046 128.412 132.960 1.00 12.34 498 VAL C C 1
ATOM 25062 O O . VAL C 1 498 ? 16.673 127.254 132.707 1.00 13.79 498 VAL C O 1
ATOM 25075 N N . LEU C 1 499 ? 16.571 129.135 133.977 1.00 11.78 499 LEU C N 1
ATOM 25076 C CA . LEU C 1 499 ? 15.608 128.668 134.957 1.00 12.38 499 LEU C CA 1
ATOM 25077 C C . LEU C 1 499 ? 14.359 129.539 134.896 1.00 12.55 499 LEU C C 1
ATOM 25078 O O . LEU C 1 499 ? 14.435 130.736 134.621 1.00 12.78 499 LEU C O 1
ATOM 25094 N N . VAL C 1 500 ? 13.208 128.949 135.192 1.00 12.61 500 VAL C N 1
ATOM 25095 C CA . VAL C 1 500 ? 11.990 129.725 135.379 1.00 12.42 500 VAL C CA 1
ATOM 25096 C C . VAL C 1 500 ? 11.374 129.307 136.699 1.00 12.87 500 VAL C C 1
ATOM 25097 O O . VAL C 1 500 ? 11.333 128.117 137.033 1.00 14.02 500 VAL C O 1
ATOM 25110 N N . GLN C 1 501 ? 10.914 130.290 137.461 1.00 13.61 501 GLN C N 1
ATOM 25111 C CA . GLN C 1 501 ? 10.107 130.034 138.644 1.00 13.85 501 GLN C CA 1
ATOM 25112 C C . GLN C 1 501 ? 8.777 130.735 138.406 1.00 14.48 501 GLN C C 1
ATOM 25113 O O . GLN C 1 501 ? 8.680 131.962 138.512 1.00 14.93 501 GLN C O 1
ATOM 25127 N N . SER C 1 502 ? 7.771 129.964 138.032 1.00 16.08 502 SER C N 1
ATOM 25128 C CA . SER C 1 502 ? 6.476 130.543 137.712 1.00 18.16 502 SER C CA 1
ATOM 25129 C C . SER C 1 502 ? 5.532 130.574 138.897 1.00 20.09 502 SER C C 1
ATOM 25130 O O . SER C 1 502 ? 4.452 131.156 138.772 1.00 22.57 502 SER C O 1
ATOM 25138 N N . SER C 1 503 ? 5.902 129.982 140.032 1.00 17.57 503 SER C N 1
ATOM 25139 C CA . SER C 1 503 ? 5.071 130.014 141.233 1.00 19.10 503 SER C CA 1
ATOM 25140 C C . SER C 1 503 ? 5.521 131.134 142.164 1.00 20.55 503 SER C C 1
ATOM 25141 O O . SER C 1 503 ? 6.659 131.131 142.657 1.00 21.38 503 SER C O 1
ATOM 25149 N N . THR C 1 504 ? 4.612 132.064 142.450 1.00 19.58 504 THR C N 1
ATOM 25150 C CA . THR C 1 504 ? 4.959 133.119 143.384 1.00 19.86 504 THR C CA 1
ATOM 25151 C C . THR C 1 504 ? 5.122 132.586 144.796 1.00 23.43 504 THR C C 1
ATOM 25152 O O . THR C 1 504 ? 5.790 133.230 145.613 1.00 26.85 504 THR C O 1
ATOM 25163 N N . ALA C 1 505 ? 4.554 131.416 145.098 1.00 20.45 505 ALA C N 1
ATOM 25164 C CA . ALA C 1 505 ? 4.741 130.830 146.425 1.00 21.72 505 ALA C CA 1
ATOM 25165 C C . ALA C 1 505 ? 6.150 130.284 146.597 1.00 19.32 505 ALA C C 1
ATOM 25166 O O . ALA C 1 505 ? 6.684 130.283 147.718 1.00 19.29 505 ALA C O 1
ATOM 25173 N N . ASN C 1 506 ? 6.781 129.848 145.506 1.00 18.29 506 ASN C N 1
ATOM 25174 C CA . ASN C 1 506 ? 8.118 129.284 145.583 1.00 18.68 506 ASN C CA 1
ATOM 25175 C C . ASN C 1 506 ? 9.211 130.298 145.258 1.00 18.49 506 ASN C C 1
ATOM 25176 O O . ASN C 1 506 ? 10.386 130.024 145.524 1.00 17.91 506 ASN C O 1
ATOM 25187 N N . ALA C 1 507 ? 8.850 131.457 144.707 1.00 17.01 507 ALA C N 1
ATOM 25188 C CA . ALA C 1 507 ? 9.789 132.555 144.487 1.00 17.96 507 ALA C CA 1
ATOM 25189 C C . ALA C 1 507 ? 9.920 133.322 145.796 1.00 19.22 507 ALA C C 1
ATOM 25190 O O . ALA C 1 507 ? 9.187 134.276 146.063 1.00 19.66 507 ALA C O 1
ATOM 25197 N N . THR C 1 508 ? 10.865 132.896 146.631 1.00 17.24 508 THR C N 1
ATOM 25198 C CA . THR C 1 508 ? 11.016 133.433 147.974 1.00 17.46 508 THR C CA 1
ATOM 25199 C C . THR C 1 508 ? 12.457 133.846 148.209 1.00 16.51 508 THR C C 1
ATOM 25200 O O . THR C 1 508 ? 13.373 133.347 147.572 1.00 16.43 508 THR C O 1
ATOM 25211 N N . VAL C 1 509 ? 12.641 134.740 149.179 1.00 16.25 509 VAL C N 1
ATOM 25212 C CA . VAL C 1 509 ? 13.990 135.118 149.584 1.00 15.79 509 VAL C CA 1
ATOM 25213 C C . VAL C 1 509 ? 14.723 133.917 150.170 1.00 17.72 509 VAL C C 1
ATOM 25214 O O . VAL C 1 509 ? 15.919 133.721 149.923 1.00 17.09 509 VAL C O 1
ATOM 25227 N N . ALA C 1 510 ? 14.007 133.060 150.903 1.00 19.38 510 ALA C N 1
ATOM 25228 C CA . ALA C 1 510 ? 14.617 131.832 151.401 1.00 21.22 510 ALA C CA 1
ATOM 25229 C C . ALA C 1 510 ? 15.133 130.945 150.268 1.00 19.37 510 ALA C C 1
ATOM 25230 O O . ALA C 1 510 ? 16.107 130.207 150.460 1.00 22.09 510 ALA C O 1
ATOM 25237 N N . ASN C 1 511 ? 14.502 130.994 149.095 1.00 15.71 511 ASN C N 1
ATOM 25238 C CA . ASN C 1 511 ? 14.952 130.231 147.936 1.00 14.38 511 ASN C CA 1
ATOM 25239 C C . ASN C 1 511 ? 15.911 131.007 147.047 1.00 15.05 511 ASN C C 1
ATOM 25240 O O . ASN C 1 511 ? 16.162 130.592 145.908 1.00 16.04 511 ASN C O 1
ATOM 25251 N N . GLY C 1 512 ? 16.479 132.099 147.549 1.00 15.68 512 GLY C N 1
ATOM 25252 C CA . GLY C 1 512 ? 17.579 132.762 146.882 1.00 17.41 512 GLY C CA 1
ATOM 25253 C C . GLY C 1 512 ? 17.195 133.915 145.982 1.00 15.92 512 GLY C C 1
ATOM 25254 O O . GLY C 1 512 ? 18.078 134.483 145.326 1.00 15.83 512 GLY C O 1
ATOM 25258 N N . PHE C 1 513 ? 15.909 134.277 145.917 1.00 15.09 513 PHE C N 1
ATOM 25259 C CA . PHE C 1 513 ? 15.507 135.381 145.060 1.00 13.85 513 PHE C CA 1
ATOM 25260 C C . PHE C 1 513 ? 15.636 136.725 145.782 1.00 14.41 513 PHE C C 1
ATOM 25261 O O . PHE C 1 513 ? 15.567 136.790 147.022 1.00 14.98 513 PHE C O 1
ATOM 25278 N N . PRO C 1 514 ? 15.831 137.827 145.042 1.00 13.85 514 PRO C N 1
ATOM 25279 C CA . PRO C 1 514 ? 16.007 139.131 145.722 1.00 16.20 514 PRO C CA 1
ATOM 25280 C C . PRO C 1 514 ? 14.742 139.633 146.386 1.00 15.72 514 PRO C C 1
ATOM 25281 O O . PRO C 1 514 ? 14.823 140.402 147.354 1.00 17.22 514 PRO C O 1
ATOM 25292 N N . SER C 1 515 ? 13.574 139.210 145.905 1.00 15.52 515 SER C N 1
ATOM 25293 C CA A SER C 1 515 ? 12.287 139.633 146.442 0.50 16.53 515 SER C CA 1
ATOM 25294 C CA B SER C 1 515 ? 12.328 139.558 146.565 0.50 16.52 515 SER C CA 1
ATOM 25295 C C . SER C 1 515 ? 11.281 138.512 146.215 1.00 17.11 515 SER C C 1
ATOM 25296 O O . SER C 1 515 ? 11.310 137.885 145.155 1.00 16.76 515 SER C O 1
ATOM 25311 N N . SER C 1 516 ? 10.375 138.295 147.160 1.00 16.48 516 SER C N 1
ATOM 25312 C CA A SER C 1 516 ? 9.416 137.208 147.035 0.50 15.62 516 SER C CA 1
ATOM 25313 C CA B SER C 1 516 ? 9.408 137.214 147.051 0.50 15.65 516 SER C CA 1
ATOM 25314 C C . SER C 1 516 ? 8.191 137.631 146.232 1.00 15.25 516 SER C C 1
ATOM 25315 O O . SER C 1 516 ? 7.950 138.807 145.991 1.00 17.41 516 SER C O 1
ATOM 25330 N N . GLY C 1 517 ? 7.422 136.631 145.805 1.00 15.67 517 GLY C N 1
ATOM 25331 C CA . GLY C 1 517 ? 6.051 136.848 145.374 1.00 18.01 517 GLY C CA 1
ATOM 25332 C C . GLY C 1 517 ? 5.862 137.273 143.942 1.00 17.59 517 GLY C C 1
ATOM 25333 O O . GLY C 1 517 ? 4.797 137.814 143.603 1.00 18.41 517 GLY C O 1
ATOM 25337 N N . VAL C 1 518 ? 6.858 137.064 143.099 1.00 15.58 518 VAL C N 1
ATOM 25338 C CA . VAL C 1 518 ? 6.812 137.490 141.708 1.00 14.73 518 VAL C CA 1
ATOM 25339 C C . VAL C 1 518 ? 7.521 136.400 140.919 1.00 14.60 518 VAL C C 1
ATOM 25340 O O . VAL C 1 518 ? 8.501 135.820 141.416 1.00 14.17 518 VAL C O 1
ATOM 25353 N N . PRO C 1 519 ? 7.058 136.060 139.720 1.00 14.25 519 PRO C N 1
ATOM 25354 C CA . PRO C 1 519 ? 7.765 135.055 138.914 1.00 14.79 519 PRO C CA 1
ATOM 25355 C C . PRO C 1 519 ? 9.091 135.583 138.388 1.00 14.19 519 PRO C C 1
ATOM 25356 O O . PRO C 1 519 ? 9.300 136.788 138.233 1.00 14.54 519 PRO C O 1
ATOM 25367 N N . TYR C 1 520 ? 9.985 134.645 138.099 1.00 11.95 520 TYR C N 1
ATOM 25368 C CA . TYR C 1 520 ? 11.323 134.957 137.614 1.00 13.06 520 TYR C CA 1
ATOM 25369 C C . TYR C 1 520 ? 11.704 134.111 136.413 1.00 12.76 520 TYR C C 1
ATOM 25370 O O . TYR C 1 520 ? 11.371 132.921 136.327 1.00 14.46 520 TYR C O 1
ATOM 25388 N N . LEU C 1 521 ? 12.468 134.730 135.517 1.00 12.33 521 LEU C N 1
ATOM 25389 C CA . LEU C 1 521 ? 13.404 134.026 134.644 1.00 11.44 521 LEU C CA 1
ATOM 25390 C C . LEU C 1 521 ? 14.806 134.320 135.157 1.00 12.23 521 LEU C C 1
ATOM 25391 O O . LEU C 1 521 ? 15.113 135.469 135.485 1.00 13.52 521 LEU C O 1
ATOM 25407 N N . VAL C 1 522 ? 15.652 133.293 135.222 1.00 11.90 522 VAL C N 1
ATOM 25408 C CA . VAL C 1 522 ? 17.024 133.441 135.713 1.00 11.57 522 VAL C CA 1
ATOM 25409 C C . VAL C 1 522 ? 17.970 132.781 134.734 1.00 11.46 522 VAL C C 1
ATOM 25410 O O . VAL C 1 522 ? 17.819 131.589 134.439 1.00 12.98 522 VAL C O 1
ATOM 25423 N N . GLN C 1 523 ? 18.954 133.539 134.255 1.00 11.09 523 GLN C N 1
ATOM 25424 C CA . GLN C 1 523 ? 20.099 132.950 133.564 1.00 11.30 523 GLN C CA 1
ATOM 25425 C C . GLN C 1 523 ? 21.169 132.641 134.601 1.00 12.09 523 GLN C C 1
ATOM 25426 O O . GLN C 1 523 ? 21.642 133.549 135.283 1.00 12.52 523 GLN C O 1
ATOM 25440 N N . GLN C 1 524 ? 21.560 131.371 134.709 1.00 12.59 524 GLN C N 1
ATOM 25441 C CA . GLN C 1 524 ? 22.723 130.977 135.491 1.00 11.27 524 GLN C CA 1
ATOM 25442 C C . GLN C 1 524 ? 23.895 130.724 134.562 1.00 12.63 524 GLN C C 1
ATOM 25443 O O . GLN C 1 524 ? 23.745 130.044 133.539 1.00 12.33 524 GLN C O 1
ATOM 25457 N N . TRP C 1 525 ? 25.043 131.277 134.922 1.00 12.65 525 TRP C N 1
ATOM 25458 C CA . TRP C 1 525 ? 26.312 130.939 134.305 1.00 11.53 525 TRP C CA 1
ATOM 25459 C C . TRP C 1 525 ? 27.193 130.182 135.295 1.00 14.66 525 TRP C C 1
ATOM 25460 O O . TRP C 1 525 ? 27.069 130.344 136.513 1.00 12.97 525 TRP C O 1
ATOM 25481 N N . SER C 1 526 ? 28.090 129.358 134.759 1.00 13.27 526 SER C N 1
ATOM 25482 C CA . SER C 1 526 ? 28.944 128.503 135.567 1.00 12.64 526 SER C CA 1
ATOM 25483 C C . SER C 1 526 ? 30.227 128.192 134.820 1.00 12.89 526 SER C C 1
ATOM 25484 O O . SER C 1 526 ? 30.222 128.062 133.595 1.00 12.96 526 SER C O 1
ATOM 25492 N N . SER C 1 527 ? 31.317 127.996 135.573 1.00 12.07 527 SER C N 1
ATOM 25493 C CA . SER C 1 527 ? 32.470 127.323 134.991 1.00 13.99 527 SER C CA 1
ATOM 25494 C C . SER C 1 527 ? 32.108 125.904 134.561 1.00 14.43 527 SER C C 1
ATOM 25495 O O . SER C 1 527 ? 32.473 125.473 133.463 1.00 16.24 527 SER C O 1
ATOM 25503 N N . ALA C 1 528 ? 31.356 125.189 135.401 1.00 13.79 528 ALA C N 1
ATOM 25504 C CA . ALA C 1 528 ? 30.873 123.829 135.180 1.00 15.30 528 ALA C CA 1
ATOM 25505 C C . ALA C 1 528 ? 30.153 123.396 136.447 1.00 16.63 528 ALA C C 1
ATOM 25506 O O . ALA C 1 528 ? 30.617 123.691 137.550 1.00 15.72 528 ALA C O 1
ATOM 25513 N N . ALA C 1 529 ? 29.035 122.695 136.323 1.00 15.40 529 ALA C N 1
ATOM 25514 C CA . ALA C 1 529 ? 28.432 122.069 137.497 1.00 14.79 529 ALA C CA 1
ATOM 25515 C C . ALA C 1 529 ? 29.453 121.173 138.206 1.00 16.06 529 ALA C C 1
ATOM 25516 O O . ALA C 1 529 ? 30.170 120.387 137.568 1.00 18.36 529 ALA C O 1
ATOM 25523 N N . GLY C 1 530 ? 29.561 121.328 139.519 1.00 17.88 530 GLY C N 1
ATOM 25524 C CA . GLY C 1 530 ? 30.503 120.517 140.276 1.00 20.84 530 GLY C CA 1
ATOM 25525 C C . GLY C 1 530 ? 30.453 120.852 141.752 1.00 18.78 530 GLY C C 1
ATOM 25526 O O . GLY C 1 530 ? 29.664 121.691 142.200 1.00 19.06 530 GLY C O 1
ATOM 25530 N N . ASN C 1 531 ? 31.317 120.164 142.516 1.00 19.93 531 ASN C N 1
ATOM 25531 C CA . ASN C 1 531 ? 31.405 120.418 143.951 1.00 22.06 531 ASN C CA 1
ATOM 25532 C C . ASN C 1 531 ? 31.798 121.862 144.241 1.00 20.06 531 ASN C C 1
ATOM 25533 O O . ASN C 1 531 ? 31.382 122.424 145.255 1.00 20.31 531 ASN C O 1
ATOM 25544 N N . ASN C 1 532 ? 32.598 122.466 143.366 1.00 17.17 532 ASN C N 1
ATOM 25545 C CA . ASN C 1 532 ? 32.952 123.875 143.454 1.00 19.53 532 ASN C CA 1
ATOM 25546 C C . ASN C 1 532 ? 32.898 124.459 142.058 1.00 16.71 532 ASN C C 1
ATOM 25547 O O . ASN C 1 532 ? 33.162 123.768 141.071 1.00 17.94 532 ASN C O 1
ATOM 25558 N N . SER C 1 533 ? 32.535 125.731 141.977 1.00 15.38 533 SER C N 1
ATOM 25559 C CA . SER C 1 533 ? 32.392 126.360 140.672 1.00 14.19 533 SER C CA 1
ATOM 25560 C C . SER C 1 533 ? 32.361 127.869 140.823 1.00 15.77 533 SER C C 1
ATOM 25561 O O . SER C 1 533 ? 31.976 128.398 141.868 1.00 15.30 533 SER C O 1
ATOM 25569 N N . TYR C 1 534 ? 32.749 128.551 139.740 1.00 14.72 534 TYR C N 1
ATOM 25570 C CA . TYR C 1 534 ? 32.416 129.954 139.548 1.00 12.00 534 TYR C CA 1
ATOM 25571 C C . TYR C 1 534 ? 31.011 130.059 138.994 1.00 12.47 534 TYR C C 1
ATOM 25572 O O . TYR C 1 534 ? 30.631 129.271 138.121 1.00 12.19 534 TYR C O 1
ATOM 25590 N N . ASN C 1 535 ? 30.257 131.056 139.471 1.00 12.81 535 ASN C N 1
ATOM 25591 C CA . ASN C 1 535 ? 28.890 131.249 139.015 1.00 12.32 535 ASN C CA 1
ATOM 25592 C C . ASN C 1 535 ? 28.544 132.723 138.887 1.00 11.43 535 ASN C C 1
ATOM 25593 O O . ASN C 1 535 ? 29.134 133.606 139.524 1.00 12.15 535 ASN C O 1
ATOM 25604 N N . ALA C 1 536 ? 27.559 132.971 138.036 1.00 12.00 536 ALA C N 1
ATOM 25605 C CA . ALA C 1 536 ? 26.900 134.264 137.986 1.00 11.27 536 ALA C CA 1
ATOM 25606 C C . ALA C 1 536 ? 25.439 134.022 137.664 1.00 10.74 536 ALA C C 1
ATOM 25607 O O . ALA C 1 536 ? 25.091 133.008 137.058 1.00 11.66 536 ALA C O 1
ATOM 25614 N N . GLN C 1 537 ? 24.578 134.925 138.117 1.00 10.38 537 GLN C N 1
ATOM 25615 C CA . GLN C 1 537 ? 23.163 134.854 137.773 1.00 10.53 537 GLN C CA 1
ATOM 25616 C C . GLN C 1 537 ? 22.626 136.220 137.383 1.00 10.38 537 GLN C C 1
ATOM 25617 O O . GLN C 1 537 ? 22.960 137.243 137.995 1.00 11.90 537 GLN C O 1
ATOM 25631 N N . LEU C 1 538 ? 21.771 136.217 136.364 1.00 11.77 538 LEU C N 1
ATOM 25632 C CA . LEU C 1 538 ? 20.959 137.364 135.995 1.00 12.13 538 LEU C CA 1
ATOM 25633 C C . LEU C 1 538 ? 19.509 136.976 136.221 1.00 12.09 538 LEU C C 1
ATOM 25634 O O . LEU C 1 538 ? 19.030 136.002 135.633 1.00 12.02 538 LEU C O 1
ATOM 25650 N N . ALA C 1 539 ? 18.821 137.719 137.080 1.00 10.92 539 ALA C N 1
ATOM 25651 C CA . ALA C 1 539 ? 17.444 137.434 137.438 1.00 11.79 539 ALA C CA 1
ATOM 25652 C C . ALA C 1 539 ? 16.535 138.554 136.953 1.00 12.90 539 ALA C C 1
ATOM 25653 O O . ALA C 1 539 ? 16.812 139.745 137.186 1.00 13.78 539 ALA C O 1
ATOM 25660 N N . PHE C 1 540 ? 15.449 138.156 136.284 1.00 12.70 540 PHE C N 1
ATOM 25661 C CA . PHE C 1 540 ? 14.370 139.029 135.844 1.00 13.27 540 PHE C CA 1
ATOM 25662 C C . PHE C 1 540 ? 13.177 138.765 136.744 1.00 13.46 540 PHE C C 1
ATOM 25663 O O . PHE C 1 540 ? 12.587 137.680 136.681 1.00 11.91 540 PHE C O 1
ATOM 25680 N N . ALA C 1 541 ? 12.816 139.751 137.563 1.00 12.22 541 ALA C N 1
ATOM 25681 C CA . ALA C 1 541 ? 11.628 139.678 138.402 1.00 12.68 541 ALA C CA 1
ATOM 25682 C C . ALA C 1 541 ? 10.514 140.261 137.546 1.00 12.64 541 ALA C C 1
ATOM 25683 O O . ALA C 1 541 ? 10.432 141.478 137.363 1.00 13.31 541 ALA C O 1
ATOM 25690 N N . ILE C 1 542 ? 9.675 139.393 136.999 1.00 13.50 542 ILE C N 1
ATOM 25691 C CA . ILE C 1 542 ? 8.754 139.762 135.925 1.00 13.12 542 ILE C CA 1
ATOM 25692 C C . ILE C 1 542 ? 7.376 140.052 136.499 1.00 14.31 542 ILE C C 1
ATOM 25693 O O . ILE C 1 542 ? 6.628 139.134 136.876 1.00 16.24 542 ILE C O 1
ATOM 25709 N N . SER C 1 543 ? 7.015 141.334 136.503 1.00 14.77 543 SER C N 1
ATOM 25710 C CA . SER C 1 543 ? 5.684 141.787 136.867 1.00 15.94 543 SER C CA 1
ATOM 25711 C C . SER C 1 543 ? 4.862 142.052 135.602 1.00 14.21 543 SER C C 1
ATOM 25712 O O . SER C 1 543 ? 5.339 141.907 134.480 1.00 16.56 543 SER C O 1
ATOM 25720 N N . SER C 1 544 ? 3.600 142.442 135.791 1.00 15.82 544 SER C N 1
ATOM 25721 C CA . SER C 1 544 ? 2.672 142.458 134.663 1.00 16.66 544 SER C CA 1
ATOM 25722 C C . SER C 1 544 ? 3.091 143.465 133.594 1.00 18.02 544 SER C C 1
ATOM 25723 O O . SER C 1 544 ? 2.842 143.247 132.396 1.00 19.56 544 SER C O 1
ATOM 25731 N N . ALA C 1 545 ? 3.723 144.574 133.996 1.00 17.02 545 ALA C N 1
ATOM 25732 C CA . ALA C 1 545 ? 4.093 145.627 133.059 1.00 19.77 545 ALA C CA 1
ATOM 25733 C C . ALA C 1 545 ? 5.420 146.276 133.431 1.00 18.61 545 ALA C C 1
ATOM 25734 O O . ALA C 1 545 ? 5.662 147.430 133.057 1.00 18.98 545 ALA C O 1
ATOM 25741 N N . SER C 1 546 ? 6.261 145.582 134.189 1.00 15.66 546 SER C N 1
ATOM 25742 C CA . SER C 1 546 ? 7.551 146.123 134.592 1.00 18.62 546 SER C CA 1
ATOM 25743 C C . SER C 1 546 ? 8.394 144.975 135.110 1.00 16.90 546 SER C C 1
ATOM 25744 O O . SER C 1 546 ? 7.894 143.879 135.365 1.00 15.94 546 SER C O 1
ATOM 25752 N N . ALA C 1 547 ? 9.675 145.258 135.324 1.00 15.13 547 ALA C N 1
ATOM 25753 C CA . ALA C 1 547 ? 10.544 144.281 135.945 1.00 13.43 547 ALA C CA 1
ATOM 25754 C C . ALA C 1 547 ? 11.603 144.986 136.767 1.00 14.24 547 ALA C C 1
ATOM 25755 O O . ALA C 1 547 ? 11.834 146.193 136.621 1.00 17.63 547 ALA C O 1
ATOM 25762 N N . THR C 1 548 ? 12.247 144.208 137.639 1.00 14.18 548 THR C N 1
ATOM 25763 C CA . THR C 1 548 ? 13.539 144.586 138.189 1.00 15.01 548 THR C CA 1
ATOM 25764 C C . THR C 1 548 ? 14.576 143.579 137.706 1.00 14.55 548 THR C C 1
ATOM 25765 O O . THR C 1 548 ? 14.268 142.409 137.448 1.00 13.54 548 THR C O 1
ATOM 25776 N N . PHE C 1 549 ? 15.807 144.058 137.575 1.00 12.77 549 PHE C N 1
ATOM 25777 C CA . PHE C 1 549 ? 16.896 143.341 136.926 1.00 13.55 549 PHE C CA 1
ATOM 25778 C C . PHE C 1 549 ? 18.048 143.213 137.912 1.00 13.22 549 PHE C C 1
ATOM 25779 O O . PHE C 1 549 ? 18.496 144.220 138.462 1.00 12.53 549 PHE C O 1
ATOM 25796 N N . TRP C 1 550 ? 18.554 141.999 138.094 1.00 12.53 550 TRP C N 1
ATOM 25797 C CA . TRP C 1 550 ? 19.491 141.703 139.176 1.00 13.26 550 TRP C CA 1
ATOM 25798 C C . TRP C 1 550 ? 20.652 140.841 138.708 1.00 12.55 550 TRP C C 1
ATOM 25799 O O . TRP C 1 550 ? 20.451 139.850 138.001 1.00 12.76 550 TRP C O 1
ATOM 25820 N N . LEU C 1 551 ? 21.850 141.169 139.186 1.00 12.47 551 LEU C N 1
ATOM 25821 C CA . LEU C 1 551 ? 23.042 140.360 138.951 1.00 11.45 551 LEU C CA 1
ATOM 25822 C C . LEU C 1 551 ? 23.684 139.957 140.273 1.00 11.95 551 LEU C C 1
ATOM 25823 O O . LEU C 1 551 ? 23.724 140.749 141.220 1.00 12.39 551 LEU C O 1
ATOM 25839 N N . ARG C 1 552 ? 24.261 138.754 140.308 1.00 12.73 552 ARG C N 1
ATOM 25840 C CA . ARG C 1 552 ? 25.158 138.384 141.401 1.00 13.13 552 ARG C CA 1
ATOM 25841 C C . ARG C 1 552 ? 26.163 137.358 140.896 1.00 12.43 552 ARG C C 1
ATOM 25842 O O . ARG C 1 552 ? 25.971 136.709 139.859 1.00 12.20 552 ARG C O 1
ATOM 25863 N N . THR C 1 553 ? 27.235 137.209 141.660 1.00 10.73 553 THR C N 1
ATOM 25864 C CA . THR C 1 553 ? 28.306 136.287 141.325 1.00 10.35 553 THR C CA 1
ATOM 25865 C C . THR C 1 553 ? 28.646 135.418 142.527 1.00 13.75 553 THR C C 1
ATOM 25866 O O . THR C 1 553 ? 28.446 135.813 143.684 1.00 14.74 553 THR C O 1
ATOM 25877 N N . GLY C 1 554 ? 29.181 134.234 142.229 1.00 13.35 554 GLY C N 1
ATOM 25878 C CA . GLY C 1 554 ? 29.768 133.371 143.243 1.00 13.77 554 GLY C CA 1
ATOM 25879 C C . GLY C 1 554 ? 31.174 132.969 142.875 1.00 13.47 554 GLY C C 1
ATOM 25880 O O . GLY C 1 554 ? 31.393 132.321 141.847 1.00 13.07 554 GLY C O 1
ATOM 25884 N N . ASP C 1 555 ? 32.137 133.363 143.703 1.00 13.31 555 ASP C N 1
ATOM 25885 C CA . ASP C 1 555 ? 33.511 132.944 143.507 1.00 16.24 555 ASP C CA 1
ATOM 25886 C C . ASP C 1 555 ? 33.642 131.462 143.814 1.00 17.18 555 ASP C C 1
ATOM 25887 O O . ASP C 1 555 ? 32.869 130.890 144.583 1.00 14.90 555 ASP C O 1
ATOM 25896 N N . TYR C 1 556 ? 34.640 130.839 143.194 1.00 15.81 556 TYR C N 1
ATOM 25897 C CA . TYR C 1 556 ? 34.923 129.438 143.427 1.00 15.77 556 TYR C CA 1
ATOM 25898 C C . TYR C 1 556 ? 35.241 129.230 144.903 1.00 16.14 556 TYR C C 1
ATOM 25899 O O . TYR C 1 556 ? 36.158 129.857 145.449 1.00 17.33 556 TYR C O 1
ATOM 25917 N N . GLY C 1 557 ? 34.484 128.357 145.560 1.00 18.02 557 GLY C N 1
ATOM 25918 C CA . GLY C 1 557 ? 34.708 128.097 146.969 1.00 21.00 557 GLY C CA 1
ATOM 25919 C C . GLY C 1 557 ? 34.105 129.110 147.921 1.00 21.45 557 GLY C C 1
ATOM 25920 O O . GLY C 1 557 ? 34.368 129.039 149.128 1.00 21.64 557 GLY C O 1
ATOM 25924 N N . GLN C 1 558 ? 33.330 130.060 147.423 1.00 16.54 558 GLN C N 1
ATOM 25925 C CA . GLN C 1 558 ? 32.710 131.084 148.243 1.00 16.04 558 GLN C CA 1
ATOM 25926 C C . GLN C 1 558 ? 31.205 131.080 148.030 1.00 16.07 558 GLN C C 1
ATOM 25927 O O . GLN C 1 558 ? 30.701 130.697 146.971 1.00 16.67 558 GLN C O 1
ATOM 25941 N N . ALA C 1 559 ? 30.494 131.570 149.036 1.00 16.19 559 ALA C N 1
ATOM 25942 C CA . ALA C 1 559 ? 29.072 131.799 148.883 1.00 16.47 559 ALA C CA 1
ATOM 25943 C C . ALA C 1 559 ? 28.811 132.904 147.859 1.00 14.29 559 ALA C C 1
ATOM 25944 O O . ALA C 1 559 ? 29.652 133.771 147.605 1.00 15.67 559 ALA C O 1
ATOM 25951 N N . TYR C 1 560 ? 27.605 132.896 147.303 1.00 14.10 560 TYR C N 1
ATOM 25952 C CA . TYR C 1 560 ? 27.190 133.988 146.434 1.00 15.94 560 TYR C CA 1
ATOM 25953 C C . TYR C 1 560 ? 27.312 135.325 147.147 1.00 15.97 560 TYR C C 1
ATOM 25954 O O . TYR C 1 560 ? 26.977 135.459 148.332 1.00 15.39 560 TYR C O 1
ATOM 25972 N N . ALA C 1 561 ? 27.754 136.322 146.396 1.00 15.40 561 ALA C N 1
ATOM 25973 C CA . ALA C 1 561 ? 27.712 137.709 146.821 1.00 16.08 561 ALA C CA 1
ATOM 25974 C C . ALA C 1 561 ? 26.280 138.240 146.753 1.00 13.74 561 ALA C C 1
ATOM 25975 O O . ALA C 1 561 ? 25.376 137.602 146.214 1.00 14.08 561 ALA C O 1
ATOM 25982 N N . SER C 1 562 ? 26.090 139.429 147.322 1.00 16.60 562 SER C N 1
ATOM 25983 C CA . SER C 1 562 ? 24.769 140.054 147.370 1.00 16.71 562 SER C CA 1
ATOM 25984 C C . SER C 1 562 ? 24.241 140.361 145.979 1.00 14.60 562 SER C C 1
ATOM 25985 O O . SER C 1 562 ? 24.992 140.705 145.066 1.00 16.10 562 SER C O 1
ATOM 25993 N N . TRP C 1 563 ? 22.920 140.279 145.836 1.00 14.11 563 TRP C N 1
ATOM 25994 C CA . TRP C 1 563 ? 22.284 140.683 144.590 1.00 13.96 563 TRP C CA 1
ATOM 25995 C C . TRP C 1 563 ? 22.467 142.180 144.341 1.00 14.14 563 TRP C C 1
ATOM 25996 O O . TRP C 1 563 ? 22.336 142.996 145.258 1.00 14.47 563 TRP C O 1
ATOM 26017 N N . CYS C 1 564 ? 22.629 142.540 143.063 1.00 14.85 564 CYS C N 1
ATOM 26018 C CA . CYS C 1 564 ? 22.848 143.919 142.617 1.00 15.17 564 CYS C CA 1
ATOM 26019 C C . CYS C 1 564 ? 21.746 144.318 141.641 1.00 15.38 564 CYS C C 1
ATOM 26020 O O . CYS C 1 564 ? 21.665 143.767 140.541 1.00 14.68 564 CYS C O 1
ATOM 26028 N N . ARG C 1 565 ? 20.907 145.271 142.044 1.00 12.33 565 ARG C N 1
ATOM 26029 C CA . ARG C 1 565 ? 19.825 145.775 141.198 1.00 15.33 565 ARG C CA 1
ATOM 26030 C C . ARG C 1 565 ? 20.356 146.808 140.192 1.00 15.87 565 ARG C C 1
ATOM 26031 O O . ARG C 1 565 ? 20.947 147.818 140.582 1.00 14.81 565 ARG C O 1
ATOM 26052 N N . LEU C 1 566 ? 20.129 146.559 138.899 1.00 14.80 566 LEU C N 1
ATOM 26053 C CA . LEU C 1 566 ? 20.653 147.438 137.858 1.00 14.63 566 LEU C CA 1
ATOM 26054 C C . LEU C 1 566 ? 19.884 148.744 137.783 1.00 14.86 566 LEU C C 1
ATOM 26055 O O . LEU C 1 566 ? 18.656 148.784 137.921 1.00 16.26 566 LEU C O 1
ATOM 26071 N N . TYR C 1 567 ? 20.628 149.823 137.563 1.00 14.83 567 TYR C N 1
ATOM 26072 C CA . TYR C 1 567 ? 20.067 151.142 137.309 1.00 14.92 567 TYR C CA 1
ATOM 26073 C C . TYR C 1 567 ? 19.845 151.339 135.810 1.00 17.57 567 TYR C C 1
ATOM 26074 O O . TYR C 1 567 ? 20.709 151.007 134.994 1.00 17.48 567 TYR C O 1
ATOM 26092 N N . HIS C 1 568 ? 18.695 151.907 135.454 1.00 16.91 568 HIS C N 1
ATOM 26093 C CA . HIS C 1 568 ? 18.329 152.097 134.059 1.00 17.26 568 HIS C CA 1
ATOM 26094 C C . HIS C 1 568 ? 17.394 153.295 133.956 1.00 16.31 568 HIS C C 1
ATOM 26095 O O . HIS C 1 568 ? 16.901 153.812 134.961 1.00 18.06 568 HIS C O 1
ATOM 26109 N N . TYR C 1 569 ? 17.141 153.739 132.718 1.00 17.29 569 TYR C N 1
ATOM 26110 C CA . TYR C 1 569 ? 16.576 155.070 132.546 1.00 19.82 569 TYR C CA 1
ATOM 26111 C C . TYR C 1 569 ? 15.083 155.143 132.817 1.00 18.90 569 TYR C C 1
ATOM 26112 O O . TYR C 1 569 ? 14.537 156.242 132.818 1.00 20.19 569 TYR C O 1
ATOM 26130 N N . ARG C 1 570 ? 14.423 154.019 133.078 1.00 21.01 570 ARG C N 1
ATOM 26131 C CA . ARG C 1 570 ? 13.011 153.999 133.419 1.00 23.56 570 ARG C CA 1
ATOM 26132 C C . ARG C 1 570 ? 12.783 153.771 134.912 1.00 21.85 570 ARG C C 1
ATOM 26133 O O . ARG C 1 570 ? 11.701 153.334 135.310 1.00 22.94 570 ARG C O 1
ATOM 26154 N N . ASP C 1 571 ? 13.778 154.076 135.748 1.00 20.21 571 ASP C N 1
ATOM 26155 C CA . ASP C 1 571 ? 13.669 153.885 137.189 1.00 20.87 571 ASP C CA 1
ATOM 26156 C C . ASP C 1 571 ? 14.409 155.000 137.910 1.00 18.88 571 ASP C C 1
ATOM 26157 O O . ASP C 1 571 ? 15.370 155.571 137.384 1.00 20.03 571 ASP C O 1
ATOM 26166 N N . SER C 1 572 ? 13.954 155.305 139.124 1.00 19.66 572 SER C N 1
ATOM 26167 C CA . SER C 1 572 ? 14.764 156.094 140.030 1.00 18.42 572 SER C CA 1
ATOM 26168 C C . SER C 1 572 ? 16.020 155.307 140.389 1.00 20.27 572 SER C C 1
ATOM 26169 O O . SER C 1 572 ? 16.116 154.099 140.148 1.00 21.07 572 SER C O 1
ATOM 26177 N N . LEU C 1 573 ? 17.008 156.010 140.943 1.00 20.78 573 LEU C N 1
ATOM 26178 C CA . LEU C 1 573 ? 18.254 155.384 141.397 1.00 20.96 573 LEU C CA 1
ATOM 26179 C C . LEU C 1 573 ? 18.251 155.384 142.926 1.00 19.86 573 LEU C C 1
ATOM 26180 O O . LEU C 1 573 ? 18.640 156.364 143.565 1.00 21.79 573 LEU C O 1
ATOM 26196 N N . ILE C 1 574 ? 17.806 154.282 143.516 1.00 20.35 574 ILE C N 1
ATOM 26197 C CA . ILE C 1 574 ? 17.675 154.211 144.968 1.00 18.04 574 ILE C CA 1
ATOM 26198 C C . ILE C 1 574 ? 18.776 153.280 145.481 1.00 18.58 574 ILE C C 1
ATOM 26199 O O . ILE C 1 574 ? 18.739 152.071 145.207 1.00 17.10 574 ILE C O 1
ATOM 26215 N N . PRO C 1 575 ? 19.767 153.782 146.211 1.00 19.88 575 PRO C N 1
ATOM 26216 C CA . PRO C 1 575 ? 20.873 152.916 146.647 1.00 20.85 575 PRO C CA 1
ATOM 26217 C C . PRO C 1 575 ? 20.421 151.846 147.631 1.00 19.84 575 PRO C C 1
ATOM 26218 O O . PRO C 1 575 ? 19.408 151.971 148.328 1.00 21.10 575 PRO C O 1
ATOM 26229 N N . ALA C 1 576 ? 21.234 150.787 147.699 1.00 18.35 576 ALA C N 1
ATOM 26230 C CA . ALA C 1 576 ? 20.932 149.634 148.539 1.00 16.96 576 ALA C CA 1
ATOM 26231 C C . ALA C 1 576 ? 20.960 149.977 150.017 1.00 18.59 576 ALA C C 1
ATOM 26232 O O . ALA C 1 576 ? 20.309 149.307 150.824 1.00 21.23 576 ALA C O 1
ATOM 26239 N N . ALA C 1 577 ? 21.735 150.971 150.392 1.00 20.48 577 ALA C N 1
ATOM 26240 C CA . ALA C 1 577 ? 21.802 151.442 151.769 1.00 22.64 577 ALA C CA 1
ATOM 26241 C C . ALA C 1 577 ? 21.983 152.943 151.729 1.00 23.54 577 ALA C C 1
ATOM 26242 O O . ALA C 1 577 ? 22.610 153.474 150.814 1.00 24.42 577 ALA C O 1
ATOM 26249 N N . THR C 1 578 ? 21.453 153.626 152.745 1.00 22.15 578 THR C N 1
ATOM 26250 C CA . THR C 1 578 ? 21.494 155.069 152.776 1.00 22.00 578 THR C CA 1
ATOM 26251 C C . THR C 1 578 ? 22.888 155.543 153.178 1.00 21.52 578 THR C C 1
ATOM 26252 O O . THR C 1 578 ? 23.632 154.832 153.852 1.00 23.23 578 THR C O 1
ATOM 26263 N N . ASN C 1 579 ? 23.242 156.744 152.728 1.00 21.78 579 ASN C N 1
ATOM 26264 C CA . ASN C 1 579 ? 24.439 157.443 153.210 1.00 24.06 579 ASN C CA 1
ATOM 26265 C C . ASN C 1 579 ? 25.685 156.569 153.064 1.00 23.65 579 ASN C C 1
ATOM 26266 O O . ASN C 1 579 ? 26.570 156.557 153.925 1.00 24.84 579 ASN C O 1
ATOM 26277 N N . THR C 1 580 ? 25.763 155.838 151.943 1.00 23.40 580 THR C N 1
ATOM 26278 C CA . THR C 1 580 ? 26.849 154.885 151.706 1.00 24.10 580 THR C CA 1
ATOM 26279 C C . THR C 1 580 ? 27.565 155.115 150.378 1.00 26.13 580 THR C C 1
ATOM 26280 O O . THR C 1 580 ? 28.803 155.087 150.314 1.00 25.04 580 THR C O 1
ATOM 26291 N N . TYR C 1 581 ? 26.796 155.309 149.309 1.00 20.07 581 TYR C N 1
ATOM 26292 C CA . TYR C 1 581 ? 27.330 155.367 147.958 1.00 19.71 581 TYR C CA 1
ATOM 26293 C C . TYR C 1 581 ? 27.277 156.791 147.417 1.00 22.30 581 TYR C C 1
ATOM 26294 O O . TYR C 1 581 ? 26.406 157.586 147.791 1.00 22.60 581 TYR C O 1
ATOM 26312 N N . ASP C 1 582 ? 28.222 157.103 146.525 1.00 22.77 582 ASP C N 1
ATOM 26313 C CA . ASP C 1 582 ? 28.398 158.445 145.988 1.00 22.86 582 ASP C CA 1
ATOM 26314 C C . ASP C 1 582 ? 28.003 158.536 144.517 1.00 20.67 582 ASP C C 1
ATOM 26315 O O . ASP C 1 582 ? 28.066 157.557 143.764 1.00 21.90 582 ASP C O 1
ATOM 26324 N N . LEU C 1 583 ? 27.635 159.748 144.121 1.00 22.05 583 LEU C N 1
ATOM 26325 C CA . LEU C 1 583 ? 27.570 160.150 142.720 1.00 21.08 583 LEU C CA 1
ATOM 26326 C C . LEU C 1 583 ? 28.893 160.827 142.400 1.00 21.92 583 LEU C C 1
ATOM 26327 O O . LEU C 1 583 ? 29.153 161.943 142.866 1.00 23.01 583 LEU C O 1
ATOM 26343 N N . GLY C 1 584 ? 29.731 160.149 141.626 1.00 26.17 584 GLY C N 1
ATOM 26344 C CA . GLY C 1 584 ? 31.032 160.675 141.283 1.00 26.20 584 GLY C CA 1
ATOM 26345 C C . GLY C 1 584 ? 32.045 160.500 142.401 1.00 27.01 584 GLY C C 1
ATOM 26346 O O . GLY C 1 584 ? 31.775 159.934 143.462 1.00 26.58 584 GLY C O 1
ATOM 26350 N N . SER C 1 585 ? 33.254 160.995 142.133 1.00 28.47 585 SER C N 1
ATOM 26351 C CA . SER C 1 585 ? 34.318 161.118 143.127 1.00 30.92 585 SER C CA 1
ATOM 26352 C C . SER C 1 585 ? 35.077 162.413 142.862 1.00 29.16 585 SER C C 1
ATOM 26353 O O . SER C 1 585 ? 34.917 163.045 141.814 1.00 29.32 585 SER C O 1
ATOM 26361 N N . SER C 1 586 ? 35.921 162.818 143.819 1.00 31.48 586 SER C N 1
ATOM 26362 C CA . SER C 1 586 ? 36.673 164.057 143.637 1.00 35.23 586 SER C CA 1
ATOM 26363 C C . SER C 1 586 ? 37.512 164.014 142.367 1.00 36.05 586 SER C C 1
ATOM 26364 O O . SER C 1 586 ? 37.673 165.039 141.696 1.00 37.62 586 SER C O 1
ATOM 26372 N N . GLY C 1 587 ? 38.012 162.834 141.999 1.00 36.72 587 GLY C N 1
ATOM 26373 C CA . GLY C 1 587 ? 38.807 162.656 140.797 1.00 35.90 587 GLY C CA 1
ATOM 26374 C C . GLY C 1 587 ? 38.047 162.302 139.535 1.00 35.06 587 GLY C C 1
ATOM 26375 O O . GLY C 1 587 ? 38.624 162.371 138.441 1.00 34.35 587 GLY C O 1
ATOM 26379 N N . SER C 1 588 ? 36.766 161.917 139.649 1.00 31.01 588 SER C N 1
ATOM 26380 C CA A SER C 1 588 ? 35.932 161.584 138.490 0.50 30.57 588 SER C CA 1
ATOM 26381 C CA B SER C 1 588 ? 35.936 161.601 138.478 0.50 30.58 588 SER C CA 1
ATOM 26382 C C . SER C 1 588 ? 34.550 162.193 138.730 1.00 29.87 588 SER C C 1
ATOM 26383 O O . SER C 1 588 ? 33.656 161.532 139.263 1.00 25.85 588 SER C O 1
ATOM 26398 N N . THR C 1 589 ? 34.386 163.454 138.343 1.00 30.17 589 THR C N 1
ATOM 26399 C CA . THR C 1 589 ? 33.158 164.195 138.569 1.00 29.15 589 THR C CA 1
ATOM 26400 C C . THR C 1 589 ? 32.168 163.954 137.440 1.00 29.12 589 THR C C 1
ATOM 26401 O O . THR C 1 589 ? 32.549 163.620 136.317 1.00 28.29 589 THR C O 1
ATOM 26412 N N . PHE C 1 590 ? 30.886 164.130 137.745 1.00 27.69 590 PHE C N 1
ATOM 26413 C CA . PHE C 1 590 ? 29.922 164.390 136.694 1.00 28.36 590 PHE C CA 1
ATOM 26414 C C . PHE C 1 590 ? 30.027 165.852 136.295 1.00 29.90 590 PHE C C 1
ATOM 26415 O O . PHE C 1 590 ? 30.247 166.725 137.136 1.00 31.06 590 PHE C O 1
ATOM 26432 N N . ARG C 1 591 ? 29.906 166.104 134.992 1.00 33.53 591 ARG C N 1
ATOM 26433 C CA . ARG C 1 591 ? 30.080 167.453 134.459 1.00 32.89 591 ARG C CA 1
ATOM 26434 C C . ARG C 1 591 ? 28.987 168.390 134.962 1.00 32.54 591 ARG C C 1
ATOM 26435 O O . ARG C 1 591 ? 29.267 169.385 135.636 1.00 32.95 591 ARG C O 1
ATOM 26456 N N . ASN C 1 592 ? 27.734 168.093 134.628 1.00 32.69 592 ASN C N 1
ATOM 26457 C CA . ASN C 1 592 ? 26.587 168.868 135.086 1.00 32.59 592 ASN C CA 1
ATOM 26458 C C . ASN C 1 592 ? 25.525 167.928 135.635 1.00 30.53 592 ASN C C 1
ATOM 26459 O O . ASN C 1 592 ? 25.539 166.725 135.377 1.00 28.15 592 ASN C O 1
ATOM 26470 N N . ALA C 1 593 ? 24.590 168.498 136.388 1.00 30.96 593 ALA C N 1
ATOM 26471 C CA . ALA C 1 593 ? 23.417 167.767 136.850 1.00 30.32 593 ALA C CA 1
ATOM 26472 C C . ALA C 1 593 ? 22.201 168.650 136.628 1.00 32.11 593 ALA C C 1
ATOM 26473 O O . ALA C 1 593 ? 22.207 169.823 137.013 1.00 34.72 593 ALA C O 1
ATOM 26480 N N . TYR C 1 594 ? 21.174 168.094 135.996 1.00 30.84 594 TYR C N 1
ATOM 26481 C CA . TYR C 1 594 ? 19.958 168.830 135.657 1.00 32.59 594 TYR C CA 1
ATOM 26482 C C . TYR C 1 594 ? 18.818 168.282 136.503 1.00 31.17 594 TYR C C 1
ATOM 26483 O O . TYR C 1 594 ? 18.358 167.156 136.278 1.00 29.71 594 TYR C O 1
ATOM 26501 N N . LEU C 1 595 ? 18.373 169.074 137.475 1.00 33.31 595 LEU C N 1
ATOM 26502 C CA . LEU C 1 595 ? 17.281 168.699 138.357 1.00 33.11 595 LEU C CA 1
ATOM 26503 C C . LEU C 1 595 ? 16.110 169.652 138.165 1.00 33.21 595 LEU C C 1
ATOM 26504 O O . LEU C 1 595 ? 16.292 170.842 137.892 1.00 35.68 595 LEU C O 1
ATOM 26520 N N . GLN C 1 596 ? 14.894 169.119 138.311 1.00 33.76 596 GLN C N 1
ATOM 26521 C CA . GLN C 1 596 ? 13.723 169.991 138.305 1.00 35.41 596 GLN C CA 1
ATOM 26522 C C . GLN C 1 596 ? 13.656 170.825 139.576 1.00 36.78 596 GLN C C 1
ATOM 26523 O O . GLN C 1 596 ? 13.186 171.972 139.547 1.00 36.24 596 GLN C O 1
ATOM 26537 N N . ASN C 1 597 ? 14.129 170.274 140.691 1.00 37.27 597 ASN C N 1
ATOM 26538 C CA . ASN C 1 597 ? 14.098 170.941 141.983 1.00 37.28 597 ASN C CA 1
ATOM 26539 C C . ASN C 1 597 ? 15.488 170.944 142.596 1.00 36.44 597 ASN C C 1
ATOM 26540 O O . ASN C 1 597 ? 16.330 170.100 142.278 1.00 35.64 597 ASN C O 1
ATOM 26551 N N . ALA C 1 598 ? 15.713 171.906 143.491 1.00 35.94 598 ALA C N 1
ATOM 26552 C CA . ALA C 1 598 ? 16.981 171.984 144.201 1.00 36.60 598 ALA C CA 1
ATOM 26553 C C . ALA C 1 598 ? 17.225 170.699 144.979 1.00 34.64 598 ALA C C 1
ATOM 26554 O O . ALA C 1 598 ? 16.288 170.035 145.435 1.00 32.17 598 ALA C O 1
ATOM 26561 N N . VAL C 1 599 ? 18.507 170.342 145.110 1.00 34.98 599 VAL C N 1
ATOM 26562 C CA . VAL C 1 599 ? 18.891 169.154 145.863 1.00 32.45 599 VAL C CA 1
ATOM 26563 C C . VAL C 1 599 ? 18.256 169.179 147.248 1.00 32.27 599 VAL C C 1
ATOM 26564 O O . VAL C 1 599 ? 18.212 170.216 147.914 1.00 31.18 599 VAL C O 1
ATOM 26577 N N . THR C 1 600 ? 17.787 168.022 147.697 1.00 30.84 600 THR C N 1
ATOM 26578 C CA . THR C 1 600 ? 17.273 167.857 149.053 1.00 32.95 600 THR C CA 1
ATOM 26579 C C . THR C 1 600 ? 18.401 167.293 149.906 1.00 32.28 600 THR C C 1
ATOM 26580 O O . THR C 1 600 ? 18.802 166.142 149.719 1.00 29.76 600 THR C O 1
ATOM 26591 N N . VAL C 1 601 ? 18.927 168.105 150.826 1.00 32.05 601 VAL C N 1
ATOM 26592 C CA . VAL C 1 601 ? 20.016 167.674 151.700 1.00 32.03 601 VAL C CA 1
ATOM 26593 C C . VAL C 1 601 ? 19.404 167.156 152.997 1.00 31.46 601 VAL C C 1
ATOM 26594 O O . VAL C 1 601 ? 18.863 167.924 153.795 1.00 30.66 601 VAL C O 1
ATOM 26607 N N . VAL C 1 602 ? 19.522 165.856 153.226 1.00 32.36 602 VAL C N 1
ATOM 26608 C CA . VAL C 1 602 ? 18.830 165.197 154.334 1.00 36.03 602 VAL C CA 1
ATOM 26609 C C . VAL C 1 602 ? 19.576 165.389 155.659 1.00 38.57 602 VAL C C 1
ATOM 26610 O O . VAL C 1 602 ? 20.813 165.314 155.691 1.00 39.70 602 VAL C O 1
#

Sequence (1731 aa):
VDVKIVNTVADLESLTANDGVAYVKGYYQPTNFALAKPYVGGGHRIYVASRAAENDGFLCINGWVLQIENNTVSPEHAGAKLNTPSFDSAIPIQKVLISGCKVRLNGLYHTTSVPVYYNSNTTIEGTGELDCGFIIKTTNNTLSLGNRTINGKINFDVDAIVAIPRVGDWYAQNNHLSGFTLQYDSALPTKGIGLYAPLIALSTYKSIILTTKNTFEGIKSVDAWCTWERVQASSASSRSFIFGHTGTAWTPNNNTTQTFIGCWATDAGLYGWDLNKQQGCTISCGADFVGADGSPAKALFKIVYSNVTVTCNEHLHAQNFLYAEGSEVNISSSNFNGQAIYNKYKPATSSWNNNNSFCVVSSNSKVKLTGGSSSFGFAYNSSSDPTQGANCSALAYVEGGSVFEVSPETTFAVPLEEIGISSLTAFTKLGVYYTTNNASVDAYVKGVRYQDGAKFSSGLVDSYLSTSAKSLGNESITNLRGSLGNAVLVQSSTANATVANGFPSSGVPYLVQQWSSAAGNNSYNAQLAFAISSASATFWLRTGDYGQAYASWCRLYHYRDSLIPAATNTYDLGSSGSTFRNAYLQNAVTVVVDVKIVNTVADLESLTANDGVAYVKGYYQPTNFALAKPYVGGGHRIYVASRAAENDGFLCINGWVLQIENNTVSPEHAGAKLNTPSFDSAIPIQKVLISGCKVRLNGLYHTTSVPVYYNSNTTIEGTGELDCGFIKTTNNTLSLGNRTINGKINFDVDAIVAIPRVGDWYAQNNHLSGFTLQYDSALPTKGIGLYAPLIALSTYKSIILTTKNTFEGIKSVDAWCTWERVQASSASSRSFIFGHTGTAWTPNNTTQTFIGCWATDAGLYGWDLNKQQGCTISCGADFVGADGSPAKALFKIVYSNVTVTCNEHLHAQNFLYAEGSEVNISSSNFNGQAIYNKYKPATTSSWNNNNSFCVVSSNSKVKLTGGSFGFAYNSSDPTQGANCSALAYVEGGSVFEVSPETTFAVPLEEIGISSLTAFTKLGVYYTTNASVDAYVKGVRYQDGAKFSSGLVDSYLSTSAKSLGNESITNLRGSLGNAVLVQSSSTANATVANGFPSSGVPYLVQQWSSAAGNNSYNAQLAFAISSASATFWLRTGDYGQAYASWCRLYHYRDSLIPAATNTYDLGSSGSTFRNAYLQNAVTVVVDVKIVNTVADLESLTANDGVAYVKGYYQPTNFALAKPYVGGGHRIYVASRAAENDGFLCINGWVLQIENNTVSPEHAGAKLNTPSFDSAIPIQKVLISGCKVRLNGLYHTTSVPVYYNSNTTIEGTGELDCGFIKTTNNTLSLGNRTINGKINFDVDAIVAIPRVGDWYAQNNHLSGFTLQYDSALPTKGIGLYAPLIALSTYKSIILTTKNTFEGIKSVDAWCTWERVQASSASSRSFIFGHTGTAWTPNNTTQTFIGCWATDAGLYGWDLNKQQGCTISCGADFVGADGSPAKALFKIVYSNVTVTCNEHLHAQNFLYAEGSEVNISSSNFNGQAIYNKYKPATSSWNNNNSFCVVSNSKVKLTGGSSSFGFAYNSSSDPTQGANCSALAYVEGGSVFEVSPETTFAVPLEEIGISSLTAFTKLGVYYTTNASVDAYVKGVRYQDGAKFSGLVDSYLSTSAKSLGNESITNLRGSLGNAVLVQSSTANATVANGFPSSSSGVPYLVQQWSSAAGNNSYNAQLAFAISSASATFWLRTGDYGQAYASWCRLYHYRDSLIPAATNTYDLGSSGSSTFRNAYLQNAVTVV

Solvent-accessible surface area: 54302 Å² total

Organism: NCBI:txid1932885

Radius of gyration: 40.55 Å; Cα contacts (8 Å, |Δi|>4): 5955; chains: 3; bounding box: 72×140×90 Å

B-factor: mean 24.19, std 11.34, range [8.14, 89.45]

InterPro domains:
  IPR030392 Intramolecular chaperone auto-processing domain [PF13884] (788-850)
  IPR030392 Intramolecular chaperone auto-processing domain [PS51688] (788-901)
  IPR036388 Winged helix-like DNA-binding domain superfamily [G3DSA:1.10.10.10] (788-901)